Protein 8ALL (pdb70)

Solvent-accessible surface area: 5699 Å² total; per-residue (Å²): 112,153,65,96,180,212,58,113,55,34,57,87,78,0,18,158,20,0,27,66,33,21,77,102,108,46,78,56,9,74,79,123,130,29,0,112,107,22,36,7,94,62,117,42,10,91,66,0,87,124,49,2,53,123,148,55,68,66,79,30,69,44,129,54,0,19,115,5,28,0,56,70,0,3,68,82,8,62,75,95,239,88,184

Secondary structure (DSSP, 8-state):
---------HHHHHHHHHTTT--SS-SS--TTSBTTTTT--HHHHHHHHHHHHHHHS----HHHHHH-BHHHHHHHHTTS---

Radius of gyration: 13.71 Å; Cα contacts (8 Å, |Δi|>4): 87; chains: 1; bounding box: 42×31×26 Å

Nearest PDB structures (foldseek):
  8all-assembly1_A  TM=9.016E-01  e=1.902E-11  Streptomyces virginiae
  5msr-assembly3_C  TM=8.322E-01  e=5.049E-03  Segniliparus rugosus
  6kfu-assembly1_A  TM=8.429E-01  e=2.245E-02  Bacillus subtilis
  2cg5-assembly1_B  TM=7.525E-01  e=2.245E-02  Homo sapiens
  5ttb-assembly1_A  TM=6.822E-01  e=7.314E-02  Yersinia pestis

Organism: Streptomyces virginiae (NCBI:txid1961)

Foldseek 3Di:
DAPDPDPDALLNVQQVVLCVQQPDPPNGFDQVDFQVRSVGDPVSLVVSQVVLCVVQVDRDDSVCNGRDGSVRVSVVSCVRVND

InterPro domains:
  IPR009081 Phosphopantetheine binding ACP domain [PF00550] (345-409)
  IPR009081 Phosphopantetheine binding ACP domain [PF00550] (1134-1198)
  IPR009081 Phosphopantetheine binding ACP domain [PS50075] (1126-1203)
  IPR013968 Polyketide synthase-like, ketoreductase domain [PF08659] (56-238)
  IPR014030 Beta-ketoacyl synthase-like, N-terminal domain [PF00109] (477-718)
  IPR014031 Beta-ketoacyl synthase, C-terminal domain [PF02801] (728-842)
  IPR016039 Thiolase-like [G3DSA:3.40.47.10] (479-1069)
  IPR016039 Thiolase-like [SSF53901] (473-895)
  IPR018201 Beta-ketoacyl synthase, active site [PS00606] (633-649)
  IPR020806 Polyketide synthase-like, phosphopantetheine-binding domain [SM00823] (343-413)
  IPR020806 Polyketide synthase-like, phosphopantetheine-binding domain [SM00823] (1132-1202)
  IPR020841 Polyketide synthase, beta-ketoacyl synthase domain [PS52004] (475-898)
  IPR020841 Polyketide synthase, beta-ketoacyl synthase domain [SM00825] (478-901)
  IPR036291 NAD(P)-binding domain superfamily [SSF51735] (51-303)
  IPR036736 ACP-like superfamily [G3DSA:1.10.1200.10] (329-413)
  IPR036736 ACP-like superfamily [G3DSA:1.10.1200.10] (1125-1202)
  IPR036736 ACP-like superfamily [SSF47336] (338-490)
  IPR036736 ACP-like superfamily [SSF47336] (1130-1199)
  IPR050091 Polyketide and Nonribosomal Peptide Biosynthesis Enzymes [PTHR43775] (467-989)
  IPR054514 RhiE-like, KS-MAT linker domain [PF22336] (920-984)

Structure (mmCIF, N/CA/C/O backbone):
data_8ALL
#
_entry.id   8ALL
#
loop_
_entity.id
_entity.type
_entity.pdbx_description
1 polymer 'Hybrid non ribosomal peptide synthetase-polyketide synthase'
2 non-polymer "4'-PHOSPHOPANTETHEINE"
#
loop_
_atom_site.group_PDB
_atom_site.id
_atom_site.type_symbol
_atom_site.label_atom_id
_atom_site.label_alt_id
_atom_site.label_comp_id
_atom_site.label_asym_id
_atom_site.label_entity_id
_atom_site.label_seq_id
_atom_site.pdbx_PDB_ins_code
_atom_site.Cartn_x
_atom_site.Cartn_y
_atom_site.Cartn_z
_atom_site.occupancy
_atom_site.B_iso_or_equiv
_atom_site.auth_seq_id
_atom_site.auth_comp_id
_atom_site.auth_asym_id
_atom_site.auth_atom_id
_atom_site.pdbx_PDB_model_num
ATOM 1 N N . GLY A 1 1 ? 31.427 -18.152 -10.363 1.00 0.00 -6 GLY A N 1
ATOM 2 C CA . GLY A 1 1 ? 32.109 -18.658 -11.573 1.00 0.00 -6 GLY A CA 1
ATOM 3 C C . GLY A 1 1 ? 31.604 -17.973 -12.839 1.00 0.00 -6 GLY A C 1
ATOM 4 O O . GLY A 1 1 ? 31.091 -16.851 -12.760 1.00 0.00 -6 GLY A O 1
ATOM 10 N N . PRO A 1 2 ? 31.730 -18.616 -14.022 1.00 0.00 -5 PRO A N 1
ATOM 11 C CA . PRO A 1 2 ? 31.307 -18.048 -15.311 1.00 0.00 -5 PRO A CA 1
ATOM 12 C C . PRO A 1 2 ? 29.792 -17.805 -15.428 1.00 0.00 -5 PRO A C 1
ATOM 13 O O . PRO A 1 2 ? 29.366 -16.827 -16.054 1.00 0.00 -5 PRO A O 1
ATOM 24 N N . GLY A 1 3 ? 28.967 -18.675 -14.832 1.00 0.00 -4 GLY A N 1
ATOM 25 C CA . GLY A 1 3 ? 27.512 -18.528 -14.757 1.00 0.00 -4 GLY A CA 1
ATOM 26 C C . GLY A 1 3 ? 27.058 -17.542 -13.669 1.00 0.00 -4 GLY A C 1
ATOM 27 O O . GLY A 1 3 ? 27.746 -17.349 -12.660 1.00 0.00 -4 GLY A O 1
ATOM 31 N N . SER A 1 4 ? 25.885 -16.927 -13.866 1.00 0.00 -3 SER A N 1
ATOM 32 C CA . SER A 1 4 ? 25.283 -15.948 -12.946 1.00 0.00 -3 SER A CA 1
ATOM 33 C C . SER A 1 4 ? 23.755 -15.886 -13.094 1.00 0.00 -3 SER A C 1
ATOM 34 O O . SER A 1 4 ? 23.208 -16.224 -14.150 1.00 0.00 -3 SER A O 1
ATOM 42 N N . MET A 1 5 ? 23.060 -15.458 -12.036 1.00 0.00 -2 MET A N 1
ATOM 43 C CA . MET A 1 5 ? 21.609 -15.236 -12.001 1.00 0.00 -2 MET A CA 1
ATOM 44 C C . MET A 1 5 ? 21.278 -14.052 -11.081 1.00 0.00 -2 MET A C 1
ATOM 45 O O . MET A 1 5 ? 21.605 -14.072 -9.891 1.00 0.00 -2 MET A O 1
ATOM 59 N N . TYR A 1 6 ? 20.647 -13.004 -11.627 1.00 0.00 -1 TYR A N 1
ATOM 60 C CA . TYR A 1 6 ? 20.431 -11.727 -10.934 1.00 0.00 -1 TYR A CA 1
ATOM 61 C C . TYR A 1 6 ? 19.207 -11.720 -9.994 1.00 0.00 -1 TYR A C 1
ATOM 62 O O . TYR A 1 6 ? 19.263 -11.123 -8.914 1.00 0.00 -1 TYR A O 1
ATOM 80 N N . GLY A 1 7 ? 18.118 -12.402 -10.372 1.00 0.00 1874 GLY A N 1
ATOM 81 C CA . GLY A 1 7 ? 16.865 -12.477 -9.607 1.00 0.00 1874 GLY A CA 1
ATOM 82 C C . GLY A 1 7 ? 16.012 -11.197 -9.646 1.00 0.00 1874 GLY A C 1
ATOM 83 O O . GLY A 1 7 ? 16.439 -10.130 -10.092 1.00 0.00 1874 GLY A O 1
ATOM 87 N N . GLU A 1 8 ? 14.766 -11.314 -9.176 1.00 0.00 1875 GLU A N 1
ATOM 88 C CA . GLU A 1 8 ? 13.801 -10.220 -9.015 1.00 0.00 1875 GLU A CA 1
ATOM 89 C C . GLU A 1 8 ? 13.935 -9.479 -7.664 1.00 0.00 1875 GLU A C 1
ATOM 90 O O . GLU A 1 8 ? 14.538 -9.992 -6.716 1.00 0.00 1875 GLU A O 1
ATOM 102 N N . ALA A 1 9 ? 13.355 -8.274 -7.578 1.00 0.00 1876 ALA A N 1
ATOM 103 C CA . ALA A 1 9 ? 13.352 -7.413 -6.390 1.00 0.00 1876 ALA A CA 1
ATOM 104 C C . ALA A 1 9 ? 11.932 -7.174 -5.848 1.00 0.00 1876 ALA A C 1
ATOM 105 O O . ALA A 1 9 ? 10.990 -6.940 -6.615 1.00 0.00 1876 ALA A O 1
ATOM 112 N N . VAL A 1 10 ? 11.762 -7.194 -4.521 1.00 0.00 1877 VAL A N 1
ATOM 113 C CA . VAL A 1 10 ? 10.467 -6.964 -3.844 1.00 0.00 1877 VAL A CA 1
ATOM 114 C C . VAL A 1 10 ? 10.028 -5.494 -3.923 1.00 0.00 1877 VAL A C 1
ATOM 115 O O . VAL A 1 10 ? 8.831 -5.213 -4.056 1.00 0.00 1877 VAL A O 1
ATOM 128 N N . THR A 1 11 ? 10.979 -4.553 -3.914 1.00 0.00 1878 THR A N 1
ATOM 129 C CA . THR A 1 11 ? 10.707 -3.104 -3.983 1.00 0.00 1878 THR A CA 1
ATOM 130 C C . THR A 1 11 ? 10.014 -2.704 -5.287 1.00 0.00 1878 THR A C 1
ATOM 131 O O . THR A 1 11 ? 9.068 -1.923 -5.261 1.00 0.00 1878 THR A O 1
ATOM 142 N N . GLU A 1 12 ? 10.416 -3.283 -6.425 1.00 0.00 1879 GLU A N 1
ATOM 143 C CA . GLU A 1 12 ? 9.722 -3.092 -7.709 1.00 0.00 1879 GLU A CA 1
ATOM 144 C C . GLU A 1 12 ? 8.298 -3.668 -7.680 1.00 0.00 1879 GLU A C 1
ATOM 145 O O . GLU A 1 12 ? 7.344 -2.986 -8.064 1.00 0.00 1879 GLU A O 1
ATOM 157 N N . GLN A 1 13 ? 8.127 -4.898 -7.180 1.00 0.00 1880 GLN A N 1
ATOM 158 C CA . GLN A 1 13 ? 6.820 -5.567 -7.143 1.00 0.00 1880 GLN A CA 1
ATOM 159 C C . GLN A 1 13 ? 5.794 -4.810 -6.280 1.00 0.00 1880 GLN A C 1
ATOM 160 O O . GLN A 1 13 ? 4.633 -4.696 -6.681 1.00 0.00 1880 GLN A O 1
ATOM 174 N N . LEU A 1 14 ? 6.213 -4.235 -5.143 1.00 0.00 1881 LEU A N 1
ATOM 175 C CA . LEU A 1 14 ? 5.359 -3.361 -4.328 1.00 0.00 1881 LEU A CA 1
ATOM 176 C C . LEU A 1 14 ? 5.189 -1.957 -4.948 1.00 0.00 1881 LEU A C 1
ATOM 177 O O . LEU A 1 14 ? 4.091 -1.406 -4.915 1.00 0.00 1881 LEU A O 1
ATOM 193 N N . SER A 1 15 ? 6.227 -1.392 -5.574 1.00 0.00 1882 SER A N 1
ATOM 194 C CA . SER A 1 15 ? 6.166 -0.084 -6.245 1.00 0.00 1882 SER A CA 1
ATOM 195 C C . SER A 1 15 ? 5.100 -0.042 -7.347 1.00 0.00 1882 SER A C 1
ATOM 196 O O . SER A 1 15 ? 4.206 0.804 -7.312 1.00 0.00 1882 SER A O 1
ATOM 204 N N . ARG A 1 16 ? 5.129 -0.992 -8.294 1.00 0.00 1883 ARG A N 1
ATOM 205 C CA . ARG A 1 16 ? 4.160 -1.054 -9.406 1.00 0.00 1883 ARG A CA 1
ATOM 206 C C . ARG A 1 16 ? 2.746 -1.419 -8.938 1.00 0.00 1883 ARG A C 1
ATOM 207 O O . ARG A 1 16 ? 1.776 -1.018 -9.581 1.00 0.00 1883 ARG A O 1
ATOM 228 N N . LEU A 1 17 ? 2.617 -2.119 -7.805 1.00 0.00 1884 LEU A N 1
ATOM 229 C CA . LEU A 1 17 ? 1.337 -2.382 -7.135 1.00 0.00 1884 LEU A CA 1
ATOM 230 C C . LEU A 1 17 ? 0.734 -1.108 -6.506 1.00 0.00 1884 LEU A C 1
ATOM 231 O O . LEU A 1 17 ? -0.418 -0.770 -6.775 1.00 0.00 1884 LEU A O 1
ATOM 247 N N . VAL A 1 18 ? 1.517 -0.364 -5.715 1.00 0.00 1885 VAL A N 1
ATOM 248 C CA . VAL A 1 18 ? 1.102 0.898 -5.067 1.00 0.00 1885 VAL A CA 1
ATOM 249 C C . VAL A 1 18 ? 0.801 2.005 -6.087 1.00 0.00 1885 VAL A C 1
ATOM 250 O O . VAL A 1 18 ? -0.134 2.787 -5.895 1.00 0.00 1885 VAL A O 1
ATOM 263 N N . ALA A 1 19 ? 1.512 2.037 -7.219 1.00 0.00 1886 ALA A N 1
ATOM 264 C CA . ALA A 1 19 ? 1.197 2.912 -8.352 1.00 0.00 1886 ALA A CA 1
ATOM 265 C C . ALA A 1 19 ? -0.223 2.684 -8.932 1.00 0.00 1886 ALA A C 1
ATOM 266 O O . ALA A 1 19 ? -0.777 3.582 -9.570 1.00 0.00 1886 ALA A O 1
ATOM 273 N N . GLY A 1 20 ? -0.834 1.520 -8.675 1.00 0.00 1887 GLY A N 1
ATOM 274 C CA . GLY A 1 20 ? -2.233 1.205 -8.980 1.00 0.00 1887 GLY A CA 1
ATOM 275 C C . GLY A 1 20 ? -3.267 1.656 -7.926 1.00 0.00 1887 GLY A C 1
ATOM 276 O O . GLY A 1 20 ? -4.466 1.487 -8.158 1.00 0.00 1887 GLY A O 1
ATOM 280 N N . PHE A 1 21 ? -2.834 2.221 -6.786 1.00 0.00 1888 PHE A N 1
ATOM 281 C CA . PHE A 1 21 ? -3.698 2.606 -5.657 1.00 0.00 1888 PHE A CA 1
ATOM 282 C C . PHE A 1 21 ? -3.629 4.094 -5.283 1.00 0.00 1888 PHE A C 1
ATOM 283 O O . PHE A 1 21 ? -4.443 4.542 -4.470 1.00 0.00 1888 PHE A O 1
ATOM 300 N N . VAL A 1 22 ? -2.719 4.882 -5.871 1.00 0.00 1889 VAL A N 1
ATOM 301 C CA . VAL A 1 22 ? -2.683 6.343 -5.686 1.00 0.00 1889 VAL A CA 1
ATOM 302 C C . VAL A 1 22 ? -3.957 7.007 -6.264 1.00 0.00 1889 VAL A C 1
ATOM 303 O O . VAL A 1 22 ? -4.236 6.837 -7.451 1.00 0.00 1889 VAL A O 1
ATOM 316 N N . PRO A 1 23 ? -4.761 7.737 -5.455 1.00 0.00 1890 PRO A N 1
ATOM 317 C CA . PRO A 1 23 ? -6.036 8.318 -5.893 1.00 0.00 1890 PRO A CA 1
ATOM 318 C C . PRO A 1 23 ? -5.886 9.657 -6.634 1.00 0.00 1890 PRO A C 1
ATOM 319 O O . PRO A 1 23 ? -6.795 10.065 -7.361 1.00 0.00 1890 PRO A O 1
ATOM 330 N N . ASP A 1 24 ? -4.760 10.352 -6.443 1.00 0.00 1891 ASP A N 1
ATOM 331 C CA . ASP A 1 24 ? -4.423 11.611 -7.116 1.00 0.00 1891 ASP A CA 1
ATOM 332 C C . ASP A 1 24 ? -4.085 11.397 -8.611 1.00 0.00 1891 ASP A C 1
ATOM 333 O O . ASP A 1 24 ? -3.958 10.266 -9.091 1.00 0.00 1891 ASP A O 1
ATOM 342 N N . ALA A 1 25 ? -3.887 12.487 -9.360 1.00 0.00 1892 ALA A N 1
ATOM 343 C CA . ALA A 1 25 ? -3.474 12.487 -10.770 1.00 0.00 1892 ALA A CA 1
ATOM 344 C C . ALA A 1 25 ? -2.042 11.933 -11.024 1.00 0.00 1892 ALA A C 1
ATOM 345 O O . ALA A 1 25 ? -1.588 11.886 -12.172 1.00 0.00 1892 ALA A O 1
ATOM 352 N N . ALA A 1 26 ? -1.322 11.513 -9.975 1.00 0.00 1893 ALA A N 1
ATOM 353 C CA . ALA A 1 26 ? -0.005 10.880 -10.046 1.00 0.00 1893 ALA A CA 1
ATOM 354 C C . ALA A 1 26 ? -0.011 9.601 -10.912 1.00 0.00 1893 ALA A C 1
ATOM 355 O O . ALA A 1 26 ? -0.851 8.711 -10.741 1.00 0.00 1893 ALA A O 1
ATOM 362 N N . GLY A 1 27 ? 0.952 9.496 -11.836 1.00 0.00 1894 GLY A N 1
ATOM 363 C CA . GLY A 1 27 ? 1.123 8.347 -12.739 1.00 0.00 1894 GLY A CA 1
ATOM 364 C C . GLY A 1 27 ? 1.936 7.186 -12.148 1.00 0.00 1894 GLY A C 1
ATOM 365 O O . GLY A 1 27 ? 1.858 6.060 -12.646 1.00 0.00 1894 GLY A O 1
ATOM 369 N N . SER A 1 28 ? 2.708 7.450 -11.091 1.00 0.00 1895 SER A N 1
ATOM 370 C CA . SER A 1 28 ? 3.534 6.472 -10.367 1.00 0.00 1895 SER A CA 1
ATOM 371 C C . SER A 1 28 ? 3.834 6.941 -8.935 1.00 0.00 1895 SER A C 1
ATOM 372 O O . SER A 1 28 ? 3.751 8.136 -8.632 1.00 0.00 1895 SER A O 1
ATOM 380 N N . VAL A 1 29 ? 4.160 6.006 -8.043 1.00 0.00 1896 VAL A N 1
ATOM 381 C CA . VAL A 1 29 ? 4.535 6.267 -6.640 1.00 0.00 1896 VAL A CA 1
ATOM 382 C C . VAL A 1 29 ? 5.997 6.733 -6.508 1.00 0.00 1896 VAL A C 1
ATOM 383 O O . VAL A 1 29 ? 6.905 6.173 -7.127 1.00 0.00 1896 VAL A O 1
ATOM 396 N N . ASP A 1 30 ? 6.240 7.757 -5.683 1.00 0.00 1897 ASP A N 1
ATOM 397 C CA . ASP A 1 30 ? 7.584 8.208 -5.299 1.00 0.00 1897 ASP A CA 1
ATOM 398 C C . ASP A 1 30 ? 8.124 7.375 -4.117 1.00 0.00 1897 ASP A C 1
ATOM 399 O O . ASP A 1 30 ? 7.473 7.314 -3.068 1.00 0.00 1897 ASP A O 1
ATOM 408 N N . PRO A 1 31 ? 9.310 6.740 -4.221 1.00 0.00 1898 PRO A N 1
ATOM 409 C CA . PRO A 1 31 ? 9.831 5.844 -3.182 1.00 0.00 1898 PRO A CA 1
ATOM 410 C C . PRO A 1 31 ? 10.281 6.554 -1.896 1.00 0.00 1898 PRO A C 1
ATOM 411 O O . PRO A 1 31 ? 10.389 5.915 -0.851 1.00 0.00 1898 PRO A O 1
ATOM 422 N N . ASP A 1 32 ? 10.554 7.860 -1.941 1.00 0.00 1899 ASP A N 1
ATOM 423 C CA . ASP A 1 32 ? 10.973 8.670 -0.783 1.00 0.00 1899 ASP A CA 1
ATOM 424 C C . ASP A 1 32 ? 9.796 9.323 -0.013 1.00 0.00 1899 ASP A C 1
ATOM 425 O O . ASP A 1 32 ? 10.042 10.099 0.917 1.00 0.00 1899 ASP A O 1
ATOM 434 N N . ARG A 1 33 ? 8.536 9.004 -0.355 1.00 0.00 1900 ARG A N 1
ATOM 435 C CA . ARG A 1 33 ? 7.319 9.458 0.354 1.00 0.00 1900 ARG A CA 1
ATOM 436 C C . ARG A 1 33 ? 6.429 8.288 0.793 1.00 0.00 1900 ARG A C 1
ATOM 437 O O . ARG A 1 33 ? 6.473 7.195 0.217 1.00 0.00 1900 ARG A O 1
ATOM 458 N N . THR A 1 34 ? 5.642 8.511 1.843 1.00 0.00 1901 THR A N 1
ATOM 459 C CA . THR A 1 34 ? 4.744 7.513 2.454 1.00 0.00 1901 THR A CA 1
ATOM 460 C C . THR A 1 34 ? 3.452 7.327 1.655 1.00 0.00 1901 THR A C 1
ATOM 461 O O . THR A 1 34 ? 3.143 8.105 0.749 1.00 0.00 1901 THR A O 1
ATOM 472 N N . LEU A 1 35 ? 2.654 6.308 1.985 1.00 0.00 1902 LEU A N 1
ATOM 473 C CA . LEU A 1 35 ? 1.332 6.123 1.368 1.00 0.00 1902 LEU A CA 1
ATOM 474 C C . LEU A 1 35 ? 0.322 7.208 1.797 1.00 0.00 1902 LEU A C 1
ATOM 475 O O . LEU A 1 35 ? -0.572 7.567 1.027 1.00 0.00 1902 LEU A O 1
ATOM 491 N N . LEU A 1 36 ? 0.498 7.776 2.992 1.00 0.00 1903 LEU A N 1
ATOM 492 C CA . LEU A 1 36 ? -0.267 8.920 3.494 1.00 0.00 1903 LEU A CA 1
ATOM 493 C C . LEU A 1 36 ? 0.095 10.230 2.771 1.00 0.00 1903 LEU A C 1
ATOM 494 O O . LEU A 1 36 ? -0.774 11.065 2.529 1.00 0.00 1903 LEU A O 1
ATOM 510 N N . GLU A 1 37 ? 1.359 10.405 2.363 1.00 0.00 1904 GLU A N 1
ATOM 511 C CA . GLU A 1 37 ? 1.812 11.512 1.504 1.00 0.00 1904 GLU A CA 1
ATOM 512 C C . GLU A 1 37 ? 1.233 11.435 0.076 1.00 0.00 1904 GLU A C 1
ATOM 513 O O . GLU A 1 37 ? 0.886 12.465 -0.504 1.00 0.00 1904 GLU A O 1
ATOM 525 N N . HIS A 1 38 ? 1.080 10.223 -0.477 1.00 0.00 1905 HIS A N 1
ATOM 526 C CA . HIS A 1 38 ? 0.337 9.988 -1.731 1.00 0.00 1905 HIS A CA 1
ATOM 527 C C . HIS A 1 38 ? -1.192 10.128 -1.551 1.00 0.00 1905 HIS A C 1
ATOM 528 O O . HIS A 1 38 ? -1.928 10.245 -2.534 1.00 0.00 1905 HIS A O 1
ATOM 542 N N . GLY A 1 39 ? -1.675 10.142 -0.302 1.00 0.00 1906 GLY A N 1
ATOM 543 C CA . GLY A 1 39 ? -3.064 10.449 0.056 1.00 0.00 1906 GLY A CA 1
ATOM 544 C C . GLY A 1 39 ? -4.012 9.258 -0.066 1.00 0.00 1906 GLY A C 1
ATOM 545 O O . GLY A 1 39 ? -5.220 9.446 -0.224 1.00 0.00 1906 GLY A O 1
ATOM 549 N N . ILE A 1 40 ? -3.478 8.033 -0.039 1.00 0.00 1907 ILE A N 1
ATOM 550 C CA . ILE A 1 40 ? -4.233 6.790 -0.236 1.00 0.00 1907 ILE A CA 1
ATOM 551 C C . ILE A 1 40 ? -5.212 6.574 0.937 1.00 0.00 1907 ILE A C 1
ATOM 552 O O . ILE A 1 40 ? -4.795 6.423 2.088 1.00 0.00 1907 ILE A O 1
ATOM 568 N N . ASP A 1 41 ? -6.517 6.566 0.637 1.00 0.00 1908 ASP A N 1
ATOM 569 C CA . ASP A 1 41 ? -7.587 6.354 1.625 1.00 0.00 1908 ASP A CA 1
ATOM 570 C C . ASP A 1 41 ? -7.632 4.902 2.141 1.00 0.00 1908 ASP A C 1
ATOM 571 O O . ASP A 1 41 ? -7.213 3.966 1.456 1.00 0.00 1908 ASP A O 1
ATOM 580 N N . SER A 1 42 ? -8.199 4.699 3.333 1.00 0.00 1909 SER A N 1
ATOM 581 C CA . SER A 1 42 ? -8.294 3.404 4.034 1.00 0.00 1909 SER A CA 1
ATOM 582 C C . SER A 1 42 ? -8.795 2.240 3.159 1.00 0.00 1909 SER A C 1
ATOM 583 O O . SER A 1 42 ? -8.266 1.134 3.236 1.00 0.00 1909 SER A O 1
ATOM 590 N N . ILE A 1 43 ? -9.804 2.484 2.313 1.00 0.00 1910 ILE A N 1
ATOM 591 C CA . ILE A 1 43 ? -10.354 1.502 1.364 1.00 0.00 1910 ILE A CA 1
ATOM 592 C C . ILE A 1 43 ? -9.264 0.966 0.422 1.00 0.00 1910 ILE A C 1
ATOM 593 O O . ILE A 1 43 ? -9.128 -0.245 0.251 1.00 0.00 1910 ILE A O 1
ATOM 609 N N . ASN A 1 44 ? -8.453 1.856 -0.161 1.00 0.00 1911 ASN A N 1
ATOM 610 C CA . ASN A 1 44 ? -7.339 1.486 -1.036 1.00 0.00 1911 ASN A CA 1
ATOM 611 C C . ASN A 1 44 ? -6.127 0.934 -0.263 1.00 0.00 1911 ASN A C 1
ATOM 612 O O . ASN A 1 44 ? -5.434 0.057 -0.786 1.00 0.00 1911 ASN A O 1
ATOM 623 N N . LEU A 1 45 ? -5.898 1.348 0.993 1.00 0.00 1912 LEU A N 1
ATOM 624 C CA . LEU A 1 45 ? -4.910 0.699 1.867 1.00 0.00 1912 LEU A CA 1
ATOM 625 C C . LEU A 1 45 ? -5.328 -0.746 2.214 1.00 0.00 1912 LEU A C 1
ATOM 626 O O . LEU A 1 45 ? -4.486 -1.643 2.210 1.00 0.00 1912 LEU A O 1
ATOM 642 N N . MET A 1 46 ? -6.620 -1.006 2.453 1.00 0.00 1913 MET A N 1
ATOM 643 C CA . MET A 1 46 ? -7.157 -2.357 2.654 1.00 0.00 1913 MET A CA 1
ATOM 644 C C . MET A 1 46 ? -7.106 -3.208 1.371 1.00 0.00 1913 MET A C 1
ATOM 645 O O . MET A 1 46 ? -6.815 -4.403 1.450 1.00 0.00 1913 MET A O 1
ATOM 659 N N . ASN A 1 47 ? -7.322 -2.618 0.190 1.00 0.00 1914 ASN A N 1
ATOM 660 C CA . ASN A 1 47 ? -7.133 -3.309 -1.087 1.00 0.00 1914 ASN A CA 1
ATOM 661 C C . ASN A 1 47 ? -5.653 -3.671 -1.321 1.00 0.00 1914 ASN A C 1
ATOM 662 O O . ASN A 1 47 ? -5.348 -4.805 -1.696 1.00 0.00 1914 ASN A O 1
ATOM 673 N N . LEU A 1 48 ? -4.724 -2.758 -1.013 1.00 0.00 1915 LEU A N 1
ATOM 674 C CA . LEU A 1 48 ? -3.278 -3.008 -1.037 1.00 0.00 1915 LEU A CA 1
ATOM 675 C C . LEU A 1 48 ? -2.868 -4.114 -0.047 1.00 0.00 1915 LEU A C 1
ATOM 676 O O . LEU A 1 48 ? -2.134 -5.028 -0.422 1.00 0.00 1915 LEU A O 1
ATOM 692 N N . ARG A 1 49 ? -3.388 -4.082 1.188 1.00 0.00 1916 ARG A N 1
ATOM 693 C CA . ARG A 1 49 ? -3.194 -5.123 2.220 1.00 0.00 1916 ARG A CA 1
ATOM 694 C C . ARG A 1 49 ? -3.641 -6.505 1.733 1.00 0.00 1916 ARG A C 1
ATOM 695 O O . ARG A 1 49 ? -2.909 -7.479 1.898 1.00 0.00 1916 ARG A O 1
ATOM 716 N N . PHE A 1 50 ? -4.797 -6.598 1.076 1.00 0.00 1917 PHE A N 1
ATOM 717 C CA . PHE A 1 50 ? -5.303 -7.840 0.478 1.00 0.00 1917 PHE A CA 1
ATOM 718 C C . PHE A 1 50 ? -4.428 -8.326 -0.692 1.00 0.00 1917 PHE A C 1
ATOM 719 O O . PHE A 1 50 ? -4.068 -9.501 -0.743 1.00 0.00 1917 PHE A O 1
ATOM 736 N N . GLU A 1 51 ? -4.019 -7.440 -1.606 1.00 0.00 1918 GLU A N 1
ATOM 737 C CA . GLU A 1 51 ? -3.098 -7.784 -2.702 1.00 0.00 1918 GLU A CA 1
ATOM 738 C C . GLU A 1 51 ? -1.725 -8.251 -2.192 1.00 0.00 1918 GLU A C 1
ATOM 739 O O . GLU A 1 51 ? -1.200 -9.242 -2.688 1.00 0.00 1918 GLU A O 1
ATOM 751 N N . ILE A 1 52 ? -1.168 -7.616 -1.154 1.00 0.00 1919 ILE A N 1
ATOM 752 C CA . ILE A 1 52 ? 0.079 -8.050 -0.503 1.00 0.00 1919 ILE A CA 1
ATOM 753 C C . ILE A 1 52 ? -0.102 -9.430 0.162 1.00 0.00 1919 ILE A C 1
ATOM 754 O O . ILE A 1 52 ? 0.778 -10.289 0.041 1.00 0.00 1919 ILE A O 1
ATOM 770 N N . THR A 1 53 ? -1.262 -9.694 0.769 1.00 0.00 1920 THR A N 1
ATOM 771 C CA . THR A 1 53 ? -1.604 -11.011 1.345 1.00 0.00 1920 THR A CA 1
ATOM 772 C C . THR A 1 53 ? -1.635 -12.106 0.275 1.00 0.00 1920 THR A C 1
ATOM 773 O O . THR A 1 53 ? -1.074 -13.183 0.474 1.00 0.00 1920 THR A O 1
ATOM 784 N N . GLU A 1 54 ? -2.225 -11.826 -0.887 1.00 0.00 1921 GLU A N 1
ATOM 785 C CA . GLU A 1 54 ? -2.300 -12.762 -2.014 1.00 0.00 1921 GLU A CA 1
ATOM 786 C C . GLU A 1 54 ? -0.949 -12.980 -2.723 1.00 0.00 1921 GLU A C 1
ATOM 787 O O . GLU A 1 54 ? -0.649 -14.101 -3.142 1.00 0.00 1921 GLU A O 1
ATOM 799 N N . ARG A 1 55 ? -0.124 -11.931 -2.857 1.00 0.00 1922 ARG A N 1
ATOM 800 C CA . ARG A 1 55 ? 1.138 -11.946 -3.630 1.00 0.00 1922 ARG A CA 1
ATOM 801 C C . ARG A 1 55 ? 2.344 -12.466 -2.844 1.00 0.00 1922 ARG A C 1
ATOM 802 O O . ARG A 1 55 ? 3.186 -13.154 -3.428 1.00 0.00 1922 ARG A O 1
ATOM 823 N N . PHE A 1 56 ? 2.434 -12.160 -1.547 1.00 0.00 1923 PHE A N 1
ATOM 824 C CA . PHE A 1 56 ? 3.606 -12.460 -0.699 1.00 0.00 1923 PHE A CA 1
ATOM 825 C C . PHE A 1 56 ? 3.307 -13.400 0.484 1.00 0.00 1923 PHE A C 1
ATOM 826 O O . PHE A 1 56 ? 4.244 -13.919 1.099 1.00 0.00 1923 PHE A O 1
ATOM 843 N N . GLY A 1 57 ? 2.034 -13.619 0.833 1.00 0.00 1924 GLY A N 1
ATOM 844 C CA . GLY A 1 57 ? 1.641 -14.363 2.046 1.00 0.00 1924 GLY A CA 1
ATOM 845 C C . GLY A 1 57 ? 1.867 -13.583 3.355 1.00 0.00 1924 GLY A C 1
ATOM 846 O O . GLY A 1 57 ? 2.059 -14.183 4.413 1.00 0.00 1924 GLY A O 1
ATOM 850 N N . ARG A 1 58 ? 1.886 -12.249 3.271 1.00 0.00 1925 ARG A N 1
ATOM 851 C CA . ARG A 1 58 ? 2.188 -11.289 4.353 1.00 0.00 1925 ARG A CA 1
ATOM 852 C C . ARG A 1 58 ? 0.994 -10.360 4.592 1.00 0.00 1925 ARG A C 1
ATOM 853 O O . ARG A 1 58 ? 0.322 -9.982 3.637 1.00 0.00 1925 ARG A O 1
ATOM 874 N N . THR A 1 59 ? 0.776 -9.916 5.829 1.00 0.00 1926 THR A N 1
ATOM 875 C CA . THR A 1 59 ? -0.322 -8.987 6.177 1.00 0.00 1926 THR A CA 1
ATOM 876 C C . THR A 1 59 ? 0.180 -7.921 7.150 1.00 0.00 1926 THR A C 1
ATOM 877 O O . THR A 1 59 ? 0.803 -8.251 8.159 1.00 0.00 1926 THR A O 1
ATOM 888 N N . LEU A 1 60 ? -0.090 -6.642 6.854 1.00 0.00 1927 LEU A N 1
ATOM 889 C CA . LEU A 1 60 ? 0.372 -5.484 7.630 1.00 0.00 1927 LEU A CA 1
ATOM 890 C C . LEU A 1 60 ? -0.785 -4.519 7.970 1.00 0.00 1927 LEU A C 1
ATOM 891 O O . LEU A 1 60 ? -1.696 -4.340 7.155 1.00 0.00 1927 LEU A O 1
ATOM 907 N N . PRO A 1 61 ? -0.762 -3.881 9.153 1.00 0.00 1928 PRO A N 1
ATOM 908 C CA . PRO A 1 61 ? -1.813 -2.966 9.610 1.00 0.00 1928 PRO A CA 1
ATOM 909 C C . PRO A 1 61 ? -1.805 -1.619 8.865 1.00 0.00 1928 PRO A C 1
ATOM 910 O O . PRO A 1 61 ? -0.751 -1.126 8.449 1.00 0.00 1928 PRO A O 1
ATOM 921 N N . LEU A 1 62 ? -2.965 -0.964 8.768 1.00 0.00 1929 LEU A N 1
ATOM 922 C CA . LEU A 1 62 ? -3.117 0.353 8.125 1.00 0.00 1929 LEU A CA 1
ATOM 923 C C . LEU A 1 62 ? -2.288 1.447 8.815 1.00 0.00 1929 LEU A C 1
ATOM 924 O O . LEU A 1 62 ? -1.780 2.342 8.136 1.00 0.00 1929 LEU A O 1
ATOM 940 N N . GLN A 1 63 ? -2.097 1.353 10.136 1.00 0.00 1930 GLN A N 1
ATOM 941 C CA . GLN A 1 63 ? -1.247 2.266 10.902 1.00 0.00 1930 GLN A CA 1
ATOM 942 C C . GLN A 1 63 ? 0.238 2.197 10.494 1.00 0.00 1930 GLN A C 1
ATOM 943 O O . GLN A 1 63 ? 0.935 3.212 10.566 1.00 0.00 1930 GLN A O 1
ATOM 957 N N . LEU A 1 64 ? 0.725 1.035 10.035 1.00 0.00 1931 LEU A N 1
ATOM 958 C CA . LEU A 1 64 ? 2.063 0.895 9.450 1.00 0.00 1931 LEU A CA 1
ATOM 959 C C . LEU A 1 64 ? 2.079 1.353 7.983 1.00 0.00 1931 LEU A C 1
ATOM 960 O O . LEU A 1 64 ? 2.996 2.073 7.587 1.00 0.00 1931 LEU A O 1
ATOM 976 N N . LEU A 1 65 ? 1.064 0.976 7.192 1.00 0.00 1932 LEU A N 1
ATOM 977 C CA . LEU A 1 65 ? 0.957 1.349 5.774 1.00 0.00 1932 LEU A CA 1
ATOM 978 C C . LEU A 1 65 ? 0.968 2.877 5.561 1.00 0.00 1932 LEU A C 1
ATOM 979 O O . LEU A 1 65 ? 1.698 3.361 4.694 1.00 0.00 1932 LEU A O 1
ATOM 995 N N . SER A 1 66 ? 0.225 3.653 6.358 1.00 0.00 1933 SER A N 1
ATOM 996 C CA . SER A 1 66 ? 0.189 5.121 6.257 1.00 0.00 1933 SER A CA 1
ATOM 997 C C . SER A 1 66 ? 1.537 5.770 6.616 1.00 0.00 1933 SER A C 1
ATOM 998 O O . SER A 1 66 ? 1.968 6.711 5.949 1.00 0.00 1933 SER A O 1
ATOM 1006 N N . GLU A 1 67 ? 2.236 5.265 7.636 1.00 0.00 1934 GLU A N 1
ATOM 1007 C CA . GLU A 1 67 ? 3.517 5.811 8.117 1.00 0.00 1934 GLU A CA 1
ATOM 1008 C C . GLU A 1 67 ? 4.746 5.386 7.288 1.00 0.00 1934 GLU A C 1
ATOM 1009 O O . GLU A 1 67 ? 5.781 6.061 7.331 1.00 0.00 1934 GLU A O 1
ATOM 1021 N N . SER A 1 68 ? 4.656 4.291 6.530 1.00 0.00 1935 SER A N 1
ATOM 1022 C CA . SER A 1 68 ? 5.773 3.704 5.767 1.00 0.00 1935 SER A CA 1
ATOM 1023 C C . SER A 1 68 ? 5.838 4.148 4.303 1.00 0.00 1935 SER A C 1
ATOM 1024 O O . SER A 1 68 ? 4.821 4.451 3.669 1.00 0.00 1935 SER A O 1
ATOM 1032 N N . THR A 1 69 ? 7.053 4.148 3.754 1.00 0.00 1936 THR A N 1
ATOM 1033 C CA . THR A 1 69 ? 7.359 4.312 2.320 1.00 0.00 1936 THR A CA 1
ATOM 1034 C C . THR A 1 69 ? 7.405 2.966 1.585 1.00 0.00 1936 THR A C 1
ATOM 1035 O O . THR A 1 69 ? 7.417 1.900 2.208 1.00 0.00 1936 THR A O 1
ATOM 1046 N N . VAL A 1 70 ? 7.465 2.998 0.254 1.00 0.00 1937 VAL A N 1
ATOM 1047 C CA . VAL A 1 70 ? 7.579 1.792 -0.593 1.00 0.00 1937 VAL A CA 1
ATOM 1048 C C . VAL A 1 70 ? 8.802 0.912 -0.239 1.00 0.00 1937 VAL A C 1
ATOM 1049 O O . VAL A 1 70 ? 8.604 -0.278 0.016 1.00 0.00 1937 VAL A O 1
ATOM 1062 N N . PRO A 1 71 ? 10.042 1.440 -0.116 1.00 0.00 1938 PRO A N 1
ATOM 1063 C CA . PRO A 1 71 ? 11.199 0.653 0.337 1.00 0.00 1938 PRO A CA 1
ATOM 1064 C C . PRO A 1 71 ? 11.053 0.086 1.761 1.00 0.00 1938 PRO A C 1
ATOM 1065 O O . PRO A 1 71 ? 11.459 -1.049 2.014 1.00 0.00 1938 PRO A O 1
ATOM 1076 N N . VAL A 1 72 ? 10.451 0.841 2.693 1.00 0.00 1939 VAL A N 1
ATOM 1077 C CA . VAL A 1 72 ? 10.223 0.379 4.080 1.00 0.00 1939 VAL A CA 1
ATOM 1078 C C . VAL A 1 72 ? 9.238 -0.794 4.127 1.00 0.00 1939 VAL A C 1
ATOM 1079 O O . VAL A 1 72 ? 9.513 -1.802 4.788 1.00 0.00 1939 VAL A O 1
ATOM 1092 N N . LEU A 1 73 ? 8.128 -0.719 3.388 1.00 0.00 1940 LEU A N 1
ATOM 1093 C CA . LEU A 1 73 ? 7.178 -1.831 3.273 1.00 0.00 1940 LEU A CA 1
ATOM 1094 C C . LEU A 1 73 ? 7.821 -3.048 2.597 1.00 0.00 1940 LEU A C 1
ATOM 1095 O O . LEU A 1 73 ? 7.741 -4.151 3.133 1.00 0.00 1940 LEU A O 1
ATOM 1111 N N . ALA A 1 74 ? 8.543 -2.848 1.489 1.00 0.00 1941 ALA A N 1
ATOM 1112 C CA . ALA A 1 74 ? 9.255 -3.926 0.798 1.00 0.00 1941 ALA A CA 1
ATOM 1113 C C . ALA A 1 74 ? 10.289 -4.639 1.692 1.00 0.00 1941 ALA A C 1
ATOM 1114 O O . ALA A 1 74 ? 10.411 -5.861 1.621 1.00 0.00 1941 ALA A O 1
ATOM 1121 N N . ALA A 1 75 ? 10.967 -3.918 2.595 1.00 0.00 1942 ALA A N 1
ATOM 1122 C CA . ALA A 1 75 ? 11.901 -4.500 3.563 1.00 0.00 1942 ALA A CA 1
ATOM 1123 C C . ALA A 1 75 ? 11.221 -5.428 4.597 1.00 0.00 1942 ALA A C 1
ATOM 1124 O O . ALA A 1 75 ? 11.800 -6.452 4.972 1.00 0.00 1942 ALA A O 1
ATOM 1131 N N . HIS A 1 76 ? 9.989 -5.122 5.034 1.00 0.00 1943 HIS A N 1
ATOM 1132 C CA . HIS A 1 76 ? 9.195 -6.012 5.902 1.00 0.00 1943 HIS A CA 1
ATOM 1133 C C . HIS A 1 76 ? 8.761 -7.290 5.168 1.00 0.00 1943 HIS A C 1
ATOM 1134 O O . HIS A 1 76 ? 8.810 -8.381 5.743 1.00 0.00 1943 HIS A O 1
ATOM 1148 N N . LEU A 1 77 ? 8.369 -7.184 3.896 1.00 0.00 1944 LEU A N 1
ATOM 1149 C CA . LEU A 1 77 ? 7.967 -8.338 3.071 1.00 0.00 1944 LEU A CA 1
ATOM 1150 C C . LEU A 1 77 ? 9.160 -9.247 2.715 1.00 0.00 1944 LEU A C 1
ATOM 1151 O O . LEU A 1 77 ? 9.046 -10.473 2.761 1.00 0.00 1944 LEU A O 1
ATOM 1167 N N . SER A 1 78 ? 10.313 -8.646 2.421 1.00 0.00 1945 SER A N 1
ATOM 1168 C CA . SER A 1 78 ? 11.572 -9.307 2.009 1.00 0.00 1945 SER A CA 1
ATOM 1169 C C . SER A 1 78 ? 12.338 -10.000 3.158 1.00 0.00 1945 SER A C 1
ATOM 1170 O O . SER A 1 78 ? 13.426 -10.551 2.961 1.00 0.00 1945 SER A O 1
ATOM 1178 N N . ALA A 1 79 ? 11.778 -10.030 4.376 1.00 0.00 1946 ALA A N 1
ATOM 1179 C CA . ALA A 1 79 ? 12.418 -10.578 5.583 1.00 0.00 1946 ALA A CA 1
ATOM 1180 C C . ALA A 1 79 ? 12.637 -12.112 5.599 1.00 0.00 1946 ALA A C 1
ATOM 1181 O O . ALA A 1 79 ? 13.280 -12.650 6.503 1.00 0.00 1946 ALA A O 1
ATOM 1188 N N . ASP A 1 80 ? 12.140 -12.813 4.581 1.00 0.00 1947 ASP A N 1
ATOM 1189 C CA . ASP A 1 80 ? 12.367 -14.230 4.269 1.00 0.00 1947 ASP A CA 1
ATOM 1190 C C . ASP A 1 80 ? 12.412 -14.439 2.745 1.00 0.00 1947 ASP A C 1
ATOM 1191 O O . ASP A 1 80 ? 11.712 -13.744 1.998 1.00 0.00 1947 ASP A O 1
ATOM 1200 N N . ARG A 1 81 ? 13.212 -15.408 2.275 1.00 0.00 1948 ARG A N 1
ATOM 1201 C CA . ARG A 1 81 ? 13.324 -15.769 0.844 1.00 0.00 1948 ARG A CA 1
ATOM 1202 C C . ARG A 1 81 ? 12.121 -16.591 0.362 1.00 0.00 1948 ARG A C 1
ATOM 1203 O O . ARG A 1 81 ? 11.539 -17.370 1.129 1.00 0.00 1948 ARG A O 1
ATOM 1224 N N . ALA A 1 82 ? 11.764 -16.427 -0.913 1.00 0.00 1949 ALA A N 1
ATOM 1225 C CA . ALA A 1 82 ? 10.612 -17.077 -1.563 1.00 0.00 1949 ALA A CA 1
ATOM 1226 C C . ALA A 1 82 ? 10.919 -17.605 -2.988 1.00 0.00 1949 ALA A C 1
ATOM 1227 O O . ALA A 1 82 ? 10.001 -17.893 -3.762 1.00 0.00 1949 ALA A O 1
ATOM 1234 N N . HIS A 1 83 ? 12.208 -17.712 -3.353 1.00 0.00 1950 HIS A N 1
ATOM 1235 C CA . HIS A 1 83 ? 12.715 -18.103 -4.683 1.00 0.00 1950 HIS A CA 1
ATOM 1236 C C . HIS A 1 83 ? 13.913 -19.061 -4.574 1.00 0.00 1950 HIS A C 1
ATOM 1237 O O . HIS A 1 83 ? 14.837 -18.795 -3.768 1.00 0.00 1950 HIS A O 1
ATOM 1295 N N . GLY A 1 1 ? 8.594 -21.667 5.692 1.00 0.00 -6 GLY A N 2
ATOM 1296 C CA . GLY A 1 1 ? 9.662 -22.467 5.053 1.00 0.00 -6 GLY A CA 2
ATOM 1297 C C . GLY A 1 1 ? 10.690 -21.585 4.348 1.00 0.00 -6 GLY A C 2
ATOM 1298 O O . GLY A 1 1 ? 10.889 -20.432 4.757 1.00 0.00 -6 GLY A O 2
ATOM 1304 N N . PRO A 1 2 ? 11.374 -22.096 3.303 1.00 0.00 -5 PRO A N 2
ATOM 1305 C CA . PRO A 1 2 ? 12.368 -21.344 2.532 1.00 0.00 -5 PRO A CA 2
ATOM 1306 C C . PRO A 1 2 ? 11.748 -20.205 1.700 1.00 0.00 -5 PRO A C 2
ATOM 1307 O O . PRO A 1 2 ? 10.551 -20.210 1.389 1.00 0.00 -5 PRO A O 2
ATOM 1318 N N . GLY A 1 3 ? 12.573 -19.228 1.319 1.00 0.00 -4 GLY A N 2
ATOM 1319 C CA . GLY A 1 3 ? 12.179 -18.061 0.521 1.00 0.00 -4 GLY A CA 2
ATOM 1320 C C . GLY A 1 3 ? 13.368 -17.181 0.116 1.00 0.00 -4 GLY A C 2
ATOM 1321 O O . GLY A 1 3 ? 14.515 -17.476 0.454 1.00 0.00 -4 GLY A O 2
ATOM 1325 N N . SER A 1 4 ? 13.091 -16.102 -0.630 1.00 0.00 -3 SER A N 2
ATOM 1326 C CA . SER A 1 4 ? 14.059 -15.121 -1.174 1.00 0.00 -3 SER A CA 2
ATOM 1327 C C . SER A 1 4 ? 15.101 -15.667 -2.179 1.00 0.00 -3 SER A C 2
ATOM 1328 O O . SER A 1 4 ? 15.857 -14.900 -2.774 1.00 0.00 -3 SER A O 2
ATOM 1336 N N . MET A 1 5 ? 15.122 -16.981 -2.432 1.00 0.00 -2 MET A N 2
ATOM 1337 C CA . MET A 1 5 ? 16.012 -17.657 -3.395 1.00 0.00 -2 MET A CA 2
ATOM 1338 C C . MET A 1 5 ? 15.733 -17.305 -4.873 1.00 0.00 -2 MET A C 2
ATOM 1339 O O . MET A 1 5 ? 16.548 -17.597 -5.749 1.00 0.00 -2 MET A O 2
ATOM 1353 N N . TYR A 1 6 ? 14.588 -16.674 -5.149 1.00 0.00 -1 TYR A N 2
ATOM 1354 C CA . TYR A 1 6 ? 14.116 -16.305 -6.491 1.00 0.00 -1 TYR A CA 2
ATOM 1355 C C . TYR A 1 6 ? 14.935 -15.171 -7.144 1.00 0.00 -1 TYR A C 2
ATOM 1356 O O . TYR A 1 6 ? 14.926 -15.020 -8.370 1.00 0.00 -1 TYR A O 2
ATOM 1374 N N . GLY A 1 7 ? 15.650 -14.371 -6.342 1.00 0.00 1874 GLY A N 2
ATOM 1375 C CA . GLY A 1 7 ? 16.594 -13.330 -6.783 1.00 0.00 1874 GLY A CA 2
ATOM 1376 C C . GLY A 1 7 ? 15.990 -11.996 -7.257 1.00 0.00 1874 GLY A C 2
ATOM 1377 O O . GLY A 1 7 ? 16.730 -11.019 -7.402 1.00 0.00 1874 GLY A O 2
ATOM 1381 N N . GLU A 1 8 ? 14.674 -11.913 -7.480 1.00 0.00 1875 GLU A N 2
ATOM 1382 C CA . GLU A 1 8 ? 13.977 -10.667 -7.851 1.00 0.00 1875 GLU A CA 2
ATOM 1383 C C . GLU A 1 8 ? 13.796 -9.729 -6.641 1.00 0.00 1875 GLU A C 2
ATOM 1384 O O . GLU A 1 8 ? 13.563 -10.173 -5.512 1.00 0.00 1875 GLU A O 2
ATOM 1396 N N . ALA A 1 9 ? 13.887 -8.415 -6.871 1.00 0.00 1876 ALA A N 2
ATOM 1397 C CA . ALA A 1 9 ? 13.746 -7.391 -5.836 1.00 0.00 1876 ALA A CA 2
ATOM 1398 C C . ALA A 1 9 ? 12.286 -7.197 -5.382 1.00 0.00 1876 ALA A C 2
ATOM 1399 O O . ALA A 1 9 ? 11.369 -7.070 -6.200 1.00 0.00 1876 ALA A O 2
ATOM 1406 N N . VAL A 1 10 ? 12.057 -7.127 -4.067 1.00 0.00 1877 VAL A N 2
ATOM 1407 C CA . VAL A 1 10 ? 10.724 -6.906 -3.470 1.00 0.00 1877 VAL A CA 2
ATOM 1408 C C . VAL A 1 10 ? 10.230 -5.477 -3.734 1.00 0.00 1877 VAL A C 2
ATOM 1409 O O . VAL A 1 10 ? 9.055 -5.269 -4.032 1.00 0.00 1877 VAL A O 2
ATOM 1422 N N . THR A 1 11 ? 11.139 -4.495 -3.710 1.00 0.00 1878 THR A N 2
ATOM 1423 C CA . THR A 1 11 ? 10.835 -3.072 -3.959 1.00 0.00 1878 THR A CA 2
ATOM 1424 C C . THR A 1 11 ? 10.282 -2.835 -5.363 1.00 0.00 1878 THR A C 2
ATOM 1425 O O . THR A 1 11 ? 9.326 -2.080 -5.535 1.00 0.00 1878 THR A O 2
ATOM 1436 N N . GLU A 1 12 ? 10.829 -3.525 -6.372 1.00 0.00 1879 GLU A N 2
ATOM 1437 C CA . GLU A 1 12 ? 10.368 -3.444 -7.768 1.00 0.00 1879 GLU A CA 2
ATOM 1438 C C . GLU A 1 12 ? 8.951 -4.025 -7.950 1.00 0.00 1879 GLU A C 2
ATOM 1439 O O . GLU A 1 12 ? 8.155 -3.483 -8.726 1.00 0.00 1879 GLU A O 2
ATOM 1451 N N . GLN A 1 13 ? 8.624 -5.105 -7.229 1.00 0.00 1880 GLN A N 2
ATOM 1452 C CA . GLN A 1 13 ? 7.307 -5.761 -7.257 1.00 0.00 1880 GLN A CA 2
ATOM 1453 C C . GLN A 1 13 ? 6.226 -4.986 -6.477 1.00 0.00 1880 GLN A C 2
ATOM 1454 O O . GLN A 1 13 ? 5.055 -5.021 -6.862 1.00 0.00 1880 GLN A O 2
ATOM 1468 N N . LEU A 1 14 ? 6.596 -4.286 -5.398 1.00 0.00 1881 LEU A N 2
ATOM 1469 C CA . LEU A 1 14 ? 5.675 -3.442 -4.622 1.00 0.00 1881 LEU A CA 2
ATOM 1470 C C . LEU A 1 14 ? 5.481 -2.047 -5.240 1.00 0.00 1881 LEU A C 2
ATOM 1471 O O . LEU A 1 14 ? 4.370 -1.519 -5.215 1.00 0.00 1881 LEU A O 2
ATOM 1487 N N . SER A 1 15 ? 6.508 -1.455 -5.857 1.00 0.00 1882 SER A N 2
ATOM 1488 C CA . SER A 1 15 ? 6.408 -0.153 -6.538 1.00 0.00 1882 SER A CA 2
ATOM 1489 C C . SER A 1 15 ? 5.362 -0.180 -7.659 1.00 0.00 1882 SER A C 2
ATOM 1490 O O . SER A 1 15 ? 4.489 0.685 -7.727 1.00 0.00 1882 SER A O 2
ATOM 1498 N N . ARG A 1 16 ? 5.384 -1.233 -8.491 1.00 0.00 1883 ARG A N 2
ATOM 1499 C CA . ARG A 1 16 ? 4.414 -1.465 -9.579 1.00 0.00 1883 ARG A CA 2
ATOM 1500 C C . ARG A 1 16 ? 2.994 -1.741 -9.075 1.00 0.00 1883 ARG A C 2
ATOM 1501 O O . ARG A 1 16 ? 2.033 -1.378 -9.751 1.00 0.00 1883 ARG A O 2
ATOM 1522 N N . LEU A 1 17 ? 2.848 -2.323 -7.879 1.00 0.00 1884 LEU A N 2
ATOM 1523 C CA . LEU A 1 17 ? 1.555 -2.507 -7.214 1.00 0.00 1884 LEU A CA 2
ATOM 1524 C C . LEU A 1 17 ? 0.979 -1.167 -6.725 1.00 0.00 1884 LEU A C 2
ATOM 1525 O O . LEU A 1 17 ? -0.139 -0.802 -7.080 1.00 0.00 1884 LEU A O 2
ATOM 1541 N N . VAL A 1 18 ? 1.749 -0.412 -5.932 1.00 0.00 1885 VAL A N 2
ATOM 1542 C CA . VAL A 1 18 ? 1.296 0.846 -5.298 1.00 0.00 1885 VAL A CA 2
ATOM 1543 C C . VAL A 1 18 ? 1.050 1.964 -6.323 1.00 0.00 1885 VAL A C 2
ATOM 1544 O O . VAL A 1 18 ? 0.142 2.784 -6.140 1.00 0.00 1885 VAL A O 2
ATOM 1557 N N . ALA A 1 19 ? 1.769 1.962 -7.448 1.00 0.00 1886 ALA A N 2
ATOM 1558 C CA . ALA A 1 19 ? 1.492 2.831 -8.599 1.00 0.00 1886 ALA A CA 2
ATOM 1559 C C . ALA A 1 19 ? 0.061 2.661 -9.175 1.00 0.00 1886 ALA A C 2
ATOM 1560 O O . ALA A 1 19 ? -0.456 3.567 -9.830 1.00 0.00 1886 ALA A O 2
ATOM 1567 N N . GLY A 1 20 ? -0.597 1.525 -8.902 1.00 0.00 1887 GLY A N 2
ATOM 1568 C CA . GLY A 1 20 ? -2.006 1.261 -9.220 1.00 0.00 1887 GLY A CA 2
ATOM 1569 C C . GLY A 1 20 ? -3.024 1.674 -8.138 1.00 0.00 1887 GLY A C 2
ATOM 1570 O O . GLY A 1 20 ? -4.228 1.550 -8.373 1.00 0.00 1887 GLY A O 2
ATOM 1574 N N . PHE A 1 21 ? -2.575 2.170 -6.974 1.00 0.00 1888 PHE A N 2
ATOM 1575 C CA . PHE A 1 21 ? -3.423 2.535 -5.822 1.00 0.00 1888 PHE A CA 2
ATOM 1576 C C . PHE A 1 21 ? -3.400 4.030 -5.467 1.00 0.00 1888 PHE A C 2
ATOM 1577 O O . PHE A 1 21 ? -4.302 4.498 -4.767 1.00 0.00 1888 PHE A O 2
ATOM 1594 N N . VAL A 1 22 ? -2.420 4.798 -5.962 1.00 0.00 1889 VAL A N 2
ATOM 1595 C CA . VAL A 1 22 ? -2.388 6.268 -5.819 1.00 0.00 1889 VAL A CA 2
ATOM 1596 C C . VAL A 1 22 ? -3.650 6.912 -6.445 1.00 0.00 1889 VAL A C 2
ATOM 1597 O O . VAL A 1 22 ? -3.907 6.700 -7.637 1.00 0.00 1889 VAL A O 2
ATOM 1610 N N . PRO A 1 23 ? -4.476 7.654 -5.679 1.00 0.00 1890 PRO A N 2
ATOM 1611 C CA . PRO A 1 23 ? -5.763 8.179 -6.156 1.00 0.00 1890 PRO A CA 2
ATOM 1612 C C . PRO A 1 23 ? -5.624 9.449 -7.013 1.00 0.00 1890 PRO A C 2
ATOM 1613 O O . PRO A 1 23 ? -6.494 9.736 -7.841 1.00 0.00 1890 PRO A O 2
ATOM 1624 N N . ASP A 1 24 ? -4.554 10.226 -6.815 1.00 0.00 1891 ASP A N 2
ATOM 1625 C CA . ASP A 1 24 ? -4.273 11.465 -7.549 1.00 0.00 1891 ASP A CA 2
ATOM 1626 C C . ASP A 1 24 ? -3.769 11.193 -8.984 1.00 0.00 1891 ASP A C 2
ATOM 1627 O O . ASP A 1 24 ? -3.411 10.066 -9.341 1.00 0.00 1891 ASP A O 2
ATOM 1636 N N . ALA A 1 25 ? -3.662 12.245 -9.796 1.00 0.00 1892 ALA A N 2
ATOM 1637 C CA . ALA A 1 25 ? -3.103 12.240 -11.154 1.00 0.00 1892 ALA A CA 2
ATOM 1638 C C . ALA A 1 25 ? -1.582 11.933 -11.243 1.00 0.00 1892 ALA A C 2
ATOM 1639 O O . ALA A 1 25 ? -0.975 12.095 -12.307 1.00 0.00 1892 ALA A O 2
ATOM 1646 N N . ALA A 1 26 ? -0.957 11.483 -10.148 1.00 0.00 1893 ALA A N 2
ATOM 1647 C CA . ALA A 1 26 ? 0.450 11.090 -10.056 1.00 0.00 1893 ALA A CA 2
ATOM 1648 C C . ALA A 1 26 ? 0.802 9.936 -11.024 1.00 0.00 1893 ALA A C 2
ATOM 1649 O O . ALA A 1 26 ? 1.860 9.955 -11.661 1.00 0.00 1893 ALA A O 2
ATOM 1656 N N . GLY A 1 27 ? -0.070 8.924 -11.132 1.00 0.00 1894 GLY A N 2
ATOM 1657 C CA . GLY A 1 27 ? 0.086 7.743 -12.001 1.00 0.00 1894 GLY A CA 2
ATOM 1658 C C . GLY A 1 27 ? 1.264 6.809 -11.649 1.00 0.00 1894 GLY A C 2
ATOM 1659 O O . GLY A 1 27 ? 1.530 5.846 -12.373 1.00 0.00 1894 GLY A O 2
ATOM 1663 N N . SER A 1 28 ? 1.983 7.105 -10.561 1.00 0.00 1895 SER A N 2
ATOM 1664 C CA . SER A 1 28 ? 3.209 6.438 -10.101 1.00 0.00 1895 SER A CA 2
ATOM 1665 C C . SER A 1 28 ? 3.482 6.764 -8.621 1.00 0.00 1895 SER A C 2
ATOM 1666 O O . SER A 1 28 ? 2.827 7.639 -8.045 1.00 0.00 1895 SER A O 2
ATOM 1674 N N . VAL A 1 29 ? 4.430 6.060 -7.996 1.00 0.00 1896 VAL A N 2
ATOM 1675 C CA . VAL A 1 29 ? 4.790 6.190 -6.572 1.00 0.00 1896 VAL A CA 2
ATOM 1676 C C . VAL A 1 29 ? 6.273 6.551 -6.404 1.00 0.00 1896 VAL A C 2
ATOM 1677 O O . VAL A 1 29 ? 7.150 5.989 -7.064 1.00 0.00 1896 VAL A O 2
ATOM 1690 N N . ASP A 1 30 ? 6.567 7.496 -5.510 1.00 0.00 1897 ASP A N 2
ATOM 1691 C CA . ASP A 1 30 ? 7.933 7.894 -5.136 1.00 0.00 1897 ASP A CA 2
ATOM 1692 C C . ASP A 1 30 ? 8.428 7.143 -3.877 1.00 0.00 1897 ASP A C 2
ATOM 1693 O O . ASP A 1 30 ? 7.654 6.973 -2.930 1.00 0.00 1897 ASP A O 2
ATOM 1702 N N . PRO A 1 31 ? 9.717 6.756 -3.799 1.00 0.00 1898 PRO A N 2
ATOM 1703 C CA . PRO A 1 31 ? 10.298 6.179 -2.579 1.00 0.00 1898 PRO A CA 2
ATOM 1704 C C . PRO A 1 31 ? 10.509 7.211 -1.449 1.00 0.00 1898 PRO A C 2
ATOM 1705 O O . PRO A 1 31 ? 10.683 6.838 -0.287 1.00 0.00 1898 PRO A O 2
ATOM 1716 N N . ASP A 1 32 ? 10.478 8.511 -1.773 1.00 0.00 1899 ASP A N 2
ATOM 1717 C CA . ASP A 1 32 ? 10.752 9.628 -0.855 1.00 0.00 1899 ASP A CA 2
ATOM 1718 C C . ASP A 1 32 ? 9.587 9.993 0.093 1.00 0.00 1899 ASP A C 2
ATOM 1719 O O . ASP A 1 32 ? 9.774 10.812 1.001 1.00 0.00 1899 ASP A O 2
ATOM 1728 N N . ARG A 1 33 ? 8.392 9.421 -0.103 1.00 0.00 1900 ARG A N 2
ATOM 1729 C CA . ARG A 1 33 ? 7.158 9.764 0.636 1.00 0.00 1900 ARG A CA 2
ATOM 1730 C C . ARG A 1 33 ? 6.220 8.565 0.833 1.00 0.00 1900 ARG A C 2
ATOM 1731 O O . ARG A 1 33 ? 6.238 7.610 0.062 1.00 0.00 1900 ARG A O 2
ATOM 1752 N N . THR A 1 34 ? 5.450 8.600 1.923 1.00 0.00 1901 THR A N 2
ATOM 1753 C CA . THR A 1 34 ? 4.620 7.487 2.422 1.00 0.00 1901 THR A CA 2
ATOM 1754 C C . THR A 1 34 ? 3.334 7.284 1.616 1.00 0.00 1901 THR A C 2
ATOM 1755 O O . THR A 1 34 ? 2.954 8.131 0.796 1.00 0.00 1901 THR A O 2
ATOM 1766 N N . LEU A 1 35 ? 2.617 6.180 1.853 1.00 0.00 1902 LEU A N 2
ATOM 1767 C CA . LEU A 1 35 ? 1.298 5.936 1.252 1.00 0.00 1902 LEU A CA 2
ATOM 1768 C C . LEU A 1 35 ? 0.257 6.998 1.658 1.00 0.00 1902 LEU A C 2
ATOM 1769 O O . LEU A 1 35 ? -0.603 7.370 0.857 1.00 0.00 1902 LEU A O 2
ATOM 1785 N N . LEU A 1 36 ? 0.359 7.520 2.884 1.00 0.00 1903 LEU A N 2
ATOM 1786 C CA . LEU A 1 36 ? -0.484 8.606 3.389 1.00 0.00 1903 LEU A CA 2
ATOM 1787 C C . LEU A 1 36 ? -0.157 9.959 2.726 1.00 0.00 1903 LEU A C 2
ATOM 1788 O O . LEU A 1 36 ? -1.065 10.745 2.458 1.00 0.00 1903 LEU A O 2
ATOM 1804 N N . GLU A 1 37 ? 1.115 10.217 2.390 1.00 0.00 1904 GLU A N 2
ATOM 1805 C CA . GLU A 1 37 ? 1.528 11.399 1.610 1.00 0.00 1904 GLU A CA 2
ATOM 1806 C C . GLU A 1 37 ? 1.152 11.303 0.117 1.00 0.00 1904 GLU A C 2
ATOM 1807 O O . GLU A 1 37 ? 0.843 12.325 -0.501 1.00 0.00 1904 GLU A O 2
ATOM 1819 N N . HIS A 1 38 ? 1.081 10.094 -0.453 1.00 0.00 1905 HIS A N 2
ATOM 1820 C CA . HIS A 1 38 ? 0.438 9.856 -1.760 1.00 0.00 1905 HIS A CA 2
ATOM 1821 C C . HIS A 1 38 ? -1.100 9.964 -1.705 1.00 0.00 1905 HIS A C 2
ATOM 1822 O O . HIS A 1 38 ? -1.756 10.060 -2.745 1.00 0.00 1905 HIS A O 2
ATOM 1836 N N . GLY A 1 39 ? -1.683 9.992 -0.500 1.00 0.00 1906 GLY A N 2
ATOM 1837 C CA . GLY A 1 39 ? -3.100 10.285 -0.246 1.00 0.00 1906 GLY A CA 2
ATOM 1838 C C . GLY A 1 39 ? -4.018 9.060 -0.284 1.00 0.00 1906 GLY A C 2
ATOM 1839 O O . GLY A 1 39 ? -5.239 9.214 -0.365 1.00 0.00 1906 GLY A O 2
ATOM 1843 N N . ILE A 1 40 ? -3.452 7.848 -0.239 1.00 0.00 1907 ILE A N 2
ATOM 1844 C CA . ILE A 1 40 ? -4.195 6.579 -0.236 1.00 0.00 1907 ILE A CA 2
ATOM 1845 C C . ILE A 1 40 ? -4.984 6.468 1.079 1.00 0.00 1907 ILE A C 2
ATOM 1846 O O . ILE A 1 40 ? -4.397 6.418 2.165 1.00 0.00 1907 ILE A O 2
ATOM 1862 N N . ASP A 1 41 ? -6.319 6.468 0.995 1.00 0.00 1908 ASP A N 2
ATOM 1863 C CA . ASP A 1 41 ? -7.205 6.365 2.169 1.00 0.00 1908 ASP A CA 2
ATOM 1864 C C . ASP A 1 41 ? -7.289 4.925 2.722 1.00 0.00 1908 ASP A C 2
ATOM 1865 O O . ASP A 1 41 ? -6.850 3.963 2.092 1.00 0.00 1908 ASP A O 2
ATOM 1874 N N . SER A 1 42 ? -7.882 4.751 3.905 1.00 0.00 1909 SER A N 2
ATOM 1875 C CA . SER A 1 42 ? -8.119 3.446 4.553 1.00 0.00 1909 SER A CA 2
ATOM 1876 C C . SER A 1 42 ? -8.778 2.396 3.647 1.00 0.00 1909 SER A C 2
ATOM 1877 O O . SER A 1 42 ? -8.375 1.225 3.647 1.00 0.00 1909 SER A O 2
ATOM 1884 N N . ILE A 1 43 ? -9.773 2.796 2.848 1.00 0.00 1910 ILE A N 2
ATOM 1885 C CA . ILE A 1 43 ? -10.480 1.907 1.914 1.00 0.00 1910 ILE A CA 2
ATOM 1886 C C . ILE A 1 43 ? -9.521 1.330 0.857 1.00 0.00 1910 ILE A C 2
ATOM 1887 O O . ILE A 1 43 ? -9.484 0.112 0.640 1.00 0.00 1910 ILE A O 2
ATOM 1903 N N . ASN A 1 44 ? -8.702 2.173 0.225 1.00 0.00 1911 ASN A N 2
ATOM 1904 C CA . ASN A 1 44 ? -7.682 1.733 -0.733 1.00 0.00 1911 ASN A CA 2
ATOM 1905 C C . ASN A 1 44 ? -6.494 1.020 -0.057 1.00 0.00 1911 ASN A C 2
ATOM 1906 O O . ASN A 1 44 ? -5.969 0.068 -0.633 1.00 0.00 1911 ASN A O 2
ATOM 1917 N N . LEU A 1 45 ? -6.112 1.392 1.172 1.00 0.00 1912 LEU A N 2
ATOM 1918 C CA . LEU A 1 45 ? -5.115 0.656 1.958 1.00 0.00 1912 LEU A CA 2
ATOM 1919 C C . LEU A 1 45 ? -5.576 -0.777 2.285 1.00 0.00 1912 LEU A C 2
ATOM 1920 O O . LEU A 1 45 ? -4.760 -1.690 2.194 1.00 0.00 1912 LEU A O 2
ATOM 1936 N N . MET A 1 46 ? -6.854 -1.015 2.601 1.00 0.00 1913 MET A N 2
ATOM 1937 C CA . MET A 1 46 ? -7.387 -2.378 2.827 1.00 0.00 1913 MET A CA 2
ATOM 1938 C C . MET A 1 46 ? -7.386 -3.242 1.554 1.00 0.00 1913 MET A C 2
ATOM 1939 O O . MET A 1 46 ? -7.115 -4.443 1.620 1.00 0.00 1913 MET A O 2
ATOM 1953 N N . ASN A 1 47 ? -7.640 -2.651 0.381 1.00 0.00 1914 ASN A N 2
ATOM 1954 C CA . ASN A 1 47 ? -7.524 -3.338 -0.910 1.00 0.00 1914 ASN A CA 2
ATOM 1955 C C . ASN A 1 47 ? -6.053 -3.630 -1.262 1.00 0.00 1914 ASN A C 2
ATOM 1956 O O . ASN A 1 47 ? -5.724 -4.752 -1.661 1.00 0.00 1914 ASN A O 2
ATOM 1967 N N . LEU A 1 48 ? -5.140 -2.678 -1.028 1.00 0.00 1915 LEU A N 2
ATOM 1968 C CA . LEU A 1 48 ? -3.691 -2.869 -1.158 1.00 0.00 1915 LEU A CA 2
ATOM 1969 C C . LEU A 1 48 ? -3.172 -3.956 -0.197 1.00 0.00 1915 LEU A C 2
ATOM 1970 O O . LEU A 1 48 ? -2.373 -4.790 -0.607 1.00 0.00 1915 LEU A O 2
ATOM 1986 N N . ARG A 1 49 ? -3.655 -3.995 1.051 1.00 0.00 1916 ARG A N 2
ATOM 1987 C CA . ARG A 1 49 ? -3.349 -5.023 2.063 1.00 0.00 1916 ARG A CA 2
ATOM 1988 C C . ARG A 1 49 ? -3.729 -6.418 1.568 1.00 0.00 1916 ARG A C 2
ATOM 1989 O O . ARG A 1 49 ? -2.942 -7.350 1.720 1.00 0.00 1916 ARG A O 2
ATOM 2010 N N . PHE A 1 50 ? -4.900 -6.568 0.945 1.00 0.00 1917 PHE A N 2
ATOM 2011 C CA . PHE A 1 50 ? -5.340 -7.839 0.364 1.00 0.00 1917 PHE A CA 2
ATOM 2012 C C . PHE A 1 50 ? -4.465 -8.278 -0.823 1.00 0.00 1917 PHE A C 2
ATOM 2013 O O . PHE A 1 50 ? -4.055 -9.437 -0.893 1.00 0.00 1917 PHE A O 2
ATOM 2030 N N . GLU A 1 51 ? -4.091 -7.355 -1.714 1.00 0.00 1918 GLU A N 2
ATOM 2031 C CA . GLU A 1 51 ? -3.133 -7.638 -2.794 1.00 0.00 1918 GLU A CA 2
ATOM 2032 C C . GLU A 1 51 ? -1.734 -8.000 -2.268 1.00 0.00 1918 GLU A C 2
ATOM 2033 O O . GLU A 1 51 ? -1.129 -8.947 -2.765 1.00 0.00 1918 GLU A O 2
ATOM 2045 N N . ILE A 1 52 ? -1.234 -7.323 -1.229 1.00 0.00 1919 ILE A N 2
ATOM 2046 C CA . ILE A 1 52 ? 0.029 -7.664 -0.552 1.00 0.00 1919 ILE A CA 2
ATOM 2047 C C . ILE A 1 52 ? -0.050 -9.063 0.091 1.00 0.00 1919 ILE A C 2
ATOM 2048 O O . ILE A 1 52 ? 0.900 -9.845 -0.021 1.00 0.00 1919 ILE A O 2
ATOM 2064 N N . THR A 1 53 ? -1.190 -9.418 0.688 1.00 0.00 1920 THR A N 2
ATOM 2065 C CA . THR A 1 53 ? -1.459 -10.757 1.240 1.00 0.00 1920 THR A CA 2
ATOM 2066 C C . THR A 1 53 ? -1.376 -11.829 0.146 1.00 0.00 1920 THR A C 2
ATOM 2067 O O . THR A 1 53 ? -0.725 -12.858 0.343 1.00 0.00 1920 THR A O 2
ATOM 2078 N N . GLU A 1 54 ? -1.969 -11.587 -1.024 1.00 0.00 1921 GLU A N 2
ATOM 2079 C CA . GLU A 1 54 ? -1.970 -12.520 -2.158 1.00 0.00 1921 GLU A CA 2
ATOM 2080 C C . GLU A 1 54 ? -0.603 -12.622 -2.874 1.00 0.00 1921 GLU A C 2
ATOM 2081 O O . GLU A 1 54 ? -0.213 -13.718 -3.299 1.00 0.00 1921 GLU A O 2
ATOM 2093 N N . ARG A 1 55 ? 0.134 -11.509 -3.005 1.00 0.00 1922 ARG A N 2
ATOM 2094 C CA . ARG A 1 55 ? 1.409 -11.415 -3.743 1.00 0.00 1922 ARG A CA 2
ATOM 2095 C C . ARG A 1 55 ? 2.627 -11.858 -2.933 1.00 0.00 1922 ARG A C 2
ATOM 2096 O O . ARG A 1 55 ? 3.527 -12.477 -3.505 1.00 0.00 1922 ARG A O 2
ATOM 2117 N N . PHE A 1 56 ? 2.658 -11.565 -1.628 1.00 0.00 1923 PHE A N 2
ATOM 2118 C CA . PHE A 1 56 ? 3.839 -11.764 -0.767 1.00 0.00 1923 PHE A CA 2
ATOM 2119 C C . PHE A 1 56 ? 3.596 -12.692 0.442 1.00 0.00 1923 PHE A C 2
ATOM 2120 O O . PHE A 1 56 ? 4.561 -13.139 1.067 1.00 0.00 1923 PHE A O 2
ATOM 2137 N N . GLY A 1 57 ? 2.340 -13.012 0.776 1.00 0.00 1924 GLY A N 2
ATOM 2138 C CA . GLY A 1 57 ? 1.992 -13.889 1.909 1.00 0.00 1924 GLY A CA 2
ATOM 2139 C C . GLY A 1 57 ? 2.100 -13.201 3.282 1.00 0.00 1924 GLY A C 2
ATOM 2140 O O . GLY A 1 57 ? 2.345 -13.866 4.291 1.00 0.00 1924 GLY A O 2
ATOM 2144 N N . ARG A 1 58 ? 1.961 -11.867 3.313 1.00 0.00 1925 ARG A N 2
ATOM 2145 C CA . ARG A 1 58 ? 2.144 -10.992 4.485 1.00 0.00 1925 ARG A CA 2
ATOM 2146 C C . ARG A 1 58 ? 0.901 -10.137 4.738 1.00 0.00 1925 ARG A C 2
ATOM 2147 O O . ARG A 1 58 ? 0.308 -9.637 3.786 1.00 0.00 1925 ARG A O 2
ATOM 2168 N N . THR A 1 59 ? 0.525 -9.927 6.001 1.00 0.00 1926 THR A N 2
ATOM 2169 C CA . THR A 1 59 ? -0.710 -9.199 6.376 1.00 0.00 1926 THR A CA 2
ATOM 2170 C C . THR A 1 59 ? -0.390 -7.999 7.275 1.00 0.00 1926 THR A C 2
ATOM 2171 O O . THR A 1 59 ? -0.629 -8.009 8.488 1.00 0.00 1926 THR A O 2
ATOM 2182 N N . LEU A 1 60 ? 0.202 -6.953 6.690 1.00 0.00 1927 LEU A N 2
ATOM 2183 C CA . LEU A 1 60 ? 0.634 -5.737 7.400 1.00 0.00 1927 LEU A CA 2
ATOM 2184 C C . LEU A 1 60 ? -0.572 -4.905 7.891 1.00 0.00 1927 LEU A C 2
ATOM 2185 O O . LEU A 1 60 ? -1.567 -4.801 7.165 1.00 0.00 1927 LEU A O 2
ATOM 2201 N N . PRO A 1 61 ? -0.540 -4.315 9.097 1.00 0.00 1928 PRO A N 2
ATOM 2202 C CA . PRO A 1 61 ? -1.620 -3.473 9.625 1.00 0.00 1928 PRO A CA 2
ATOM 2203 C C . PRO A 1 61 ? -1.685 -2.099 8.933 1.00 0.00 1928 PRO A C 2
ATOM 2204 O O . PRO A 1 61 ? -0.659 -1.530 8.553 1.00 0.00 1928 PRO A O 2
ATOM 2215 N N . LEU A 1 62 ? -2.895 -1.531 8.820 1.00 0.00 1929 LEU A N 2
ATOM 2216 C CA . LEU A 1 62 ? -3.140 -0.252 8.127 1.00 0.00 1929 LEU A CA 2
ATOM 2217 C C . LEU A 1 62 ? -2.300 0.905 8.695 1.00 0.00 1929 LEU A C 2
ATOM 2218 O O . LEU A 1 62 ? -1.789 1.729 7.935 1.00 0.00 1929 LEU A O 2
ATOM 2234 N N . GLN A 1 63 ? -2.123 0.954 10.019 1.00 0.00 1930 GLN A N 2
ATOM 2235 C CA . GLN A 1 63 ? -1.333 1.980 10.704 1.00 0.00 1930 GLN A CA 2
ATOM 2236 C C . GLN A 1 63 ? 0.165 1.937 10.325 1.00 0.00 1930 GLN A C 2
ATOM 2237 O O . GLN A 1 63 ? 0.822 2.977 10.301 1.00 0.00 1930 GLN A O 2
ATOM 2251 N N . LEU A 1 64 ? 0.708 0.757 10.010 1.00 0.00 1931 LEU A N 2
ATOM 2252 C CA . LEU A 1 64 ? 2.075 0.614 9.500 1.00 0.00 1931 LEU A CA 2
ATOM 2253 C C . LEU A 1 64 ? 2.158 0.929 7.997 1.00 0.00 1931 LEU A C 2
ATOM 2254 O O . LEU A 1 64 ? 3.088 1.611 7.565 1.00 0.00 1931 LEU A O 2
ATOM 2270 N N . LEU A 1 65 ? 1.166 0.489 7.210 1.00 0.00 1932 LEU A N 2
ATOM 2271 C CA . LEU A 1 65 ? 1.081 0.788 5.776 1.00 0.00 1932 LEU A CA 2
ATOM 2272 C C . LEU A 1 65 ? 1.065 2.304 5.510 1.00 0.00 1932 LEU A C 2
ATOM 2273 O O . LEU A 1 65 ? 1.804 2.780 4.652 1.00 0.00 1932 LEU A O 2
ATOM 2289 N N . SER A 1 66 ? 0.268 3.070 6.267 1.00 0.00 1933 SER A N 2
ATOM 2290 C CA . SER A 1 66 ? 0.155 4.526 6.111 1.00 0.00 1933 SER A CA 2
ATOM 2291 C C . SER A 1 66 ? 1.448 5.280 6.464 1.00 0.00 1933 SER A C 2
ATOM 2292 O O . SER A 1 66 ? 1.792 6.251 5.796 1.00 0.00 1933 SER A O 2
ATOM 2300 N N . GLU A 1 67 ? 2.197 4.818 7.468 1.00 0.00 1934 GLU A N 2
ATOM 2301 C CA . GLU A 1 67 ? 3.466 5.418 7.921 1.00 0.00 1934 GLU A CA 2
ATOM 2302 C C . GLU A 1 67 ? 4.700 5.010 7.091 1.00 0.00 1934 GLU A C 2
ATOM 2303 O O . GLU A 1 67 ? 5.736 5.675 7.162 1.00 0.00 1934 GLU A O 2
ATOM 2315 N N . SER A 1 68 ? 4.625 3.931 6.308 1.00 0.00 1935 SER A N 2
ATOM 2316 C CA . SER A 1 68 ? 5.746 3.394 5.518 1.00 0.00 1935 SER A CA 2
ATOM 2317 C C . SER A 1 68 ? 5.815 3.941 4.083 1.00 0.00 1935 SER A C 2
ATOM 2318 O O . SER A 1 68 ? 4.794 4.247 3.454 1.00 0.00 1935 SER A O 2
ATOM 2326 N N . THR A 1 69 ? 7.033 4.032 3.542 1.00 0.00 1936 THR A N 2
ATOM 2327 C CA . THR A 1 69 ? 7.339 4.299 2.121 1.00 0.00 1936 THR A CA 2
ATOM 2328 C C . THR A 1 69 ? 7.581 3.000 1.344 1.00 0.00 1936 THR A C 2
ATOM 2329 O O . THR A 1 69 ? 7.719 1.940 1.950 1.00 0.00 1936 THR A O 2
ATOM 2340 N N . VAL A 1 70 ? 7.668 3.049 0.011 1.00 0.00 1937 VAL A N 2
ATOM 2341 C CA . VAL A 1 70 ? 7.875 1.856 -0.844 1.00 0.00 1937 VAL A CA 2
ATOM 2342 C C . VAL A 1 70 ? 9.104 1.001 -0.444 1.00 0.00 1937 VAL A C 2
ATOM 2343 O O . VAL A 1 70 ? 8.929 -0.207 -0.259 1.00 0.00 1937 VAL A O 2
ATOM 2356 N N . PRO A 1 71 ? 10.316 1.560 -0.216 1.00 0.00 1938 PRO A N 2
ATOM 2357 C CA . PRO A 1 71 ? 11.454 0.781 0.294 1.00 0.00 1938 PRO A CA 2
ATOM 2358 C C . PRO A 1 71 ? 11.236 0.201 1.699 1.00 0.00 1938 PRO A C 2
ATOM 2359 O O . PRO A 1 71 ? 11.638 -0.931 1.971 1.00 0.00 1938 PRO A O 2
ATOM 2370 N N . VAL A 1 72 ? 10.581 0.949 2.597 1.00 0.00 1939 VAL A N 2
ATOM 2371 C CA . VAL A 1 72 ? 10.302 0.502 3.978 1.00 0.00 1939 VAL A CA 2
ATOM 2372 C C . VAL A 1 72 ? 9.254 -0.624 4.008 1.00 0.00 1939 VAL A C 2
ATOM 2373 O O . VAL A 1 72 ? 9.411 -1.594 4.751 1.00 0.00 1939 VAL A O 2
ATOM 2386 N N . LEU A 1 73 ? 8.238 -0.565 3.143 1.00 0.00 1940 LEU A N 2
ATOM 2387 C CA . LEU A 1 73 ? 7.266 -1.642 2.929 1.00 0.00 1940 LEU A CA 2
ATOM 2388 C C . LEU A 1 73 ? 7.959 -2.925 2.463 1.00 0.00 1940 LEU A C 2
ATOM 2389 O O . LEU A 1 73 ? 7.812 -3.972 3.097 1.00 0.00 1940 LEU A O 2
ATOM 2405 N N . ALA A 1 74 ? 8.784 -2.838 1.416 1.00 0.00 1941 ALA A N 2
ATOM 2406 C CA . ALA A 1 74 ? 9.566 -3.967 0.920 1.00 0.00 1941 ALA A CA 2
ATOM 2407 C C . ALA A 1 74 ? 10.486 -4.587 1.990 1.00 0.00 1941 ALA A C 2
ATOM 2408 O O . ALA A 1 74 ? 10.653 -5.806 2.024 1.00 0.00 1941 ALA A O 2
ATOM 2415 N N . ALA A 1 75 ? 11.035 -3.779 2.907 1.00 0.00 1942 ALA A N 2
ATOM 2416 C CA . ALA A 1 75 ? 11.839 -4.254 4.031 1.00 0.00 1942 ALA A CA 2
ATOM 2417 C C . ALA A 1 75 ? 11.024 -5.069 5.056 1.00 0.00 1942 ALA A C 2
ATOM 2418 O O . ALA A 1 75 ? 11.505 -6.100 5.535 1.00 0.00 1942 ALA A O 2
ATOM 2425 N N . HIS A 1 76 ? 9.775 -4.674 5.353 1.00 0.00 1943 HIS A N 2
ATOM 2426 C CA . HIS A 1 76 ? 8.862 -5.464 6.200 1.00 0.00 1943 HIS A CA 2
ATOM 2427 C C . HIS A 1 76 ? 8.490 -6.802 5.547 1.00 0.00 1943 HIS A C 2
ATOM 2428 O O . HIS A 1 76 ? 8.474 -7.832 6.220 1.00 0.00 1943 HIS A O 2
ATOM 2442 N N . LEU A 1 77 ? 8.212 -6.802 4.238 1.00 0.00 1944 LEU A N 2
ATOM 2443 C CA . LEU A 1 77 ? 7.855 -8.004 3.474 1.00 0.00 1944 LEU A CA 2
ATOM 2444 C C . LEU A 1 77 ? 9.012 -9.007 3.378 1.00 0.00 1944 LEU A C 2
ATOM 2445 O O . LEU A 1 77 ? 8.813 -10.212 3.573 1.00 0.00 1944 LEU A O 2
ATOM 2461 N N . SER A 1 78 ? 10.222 -8.498 3.143 1.00 0.00 1945 SER A N 2
ATOM 2462 C CA . SER A 1 78 ? 11.487 -9.249 3.170 1.00 0.00 1945 SER A CA 2
ATOM 2463 C C . SER A 1 78 ? 11.908 -9.691 4.588 1.00 0.00 1945 SER A C 2
ATOM 2464 O O . SER A 1 78 ? 12.799 -10.534 4.750 1.00 0.00 1945 SER A O 2
ATOM 2472 N N . ALA A 1 79 ? 11.235 -9.171 5.623 1.00 0.00 1946 ALA A N 2
ATOM 2473 C CA . ALA A 1 79 ? 11.485 -9.423 7.051 1.00 0.00 1946 ALA A CA 2
ATOM 2474 C C . ALA A 1 79 ? 12.919 -9.059 7.508 1.00 0.00 1946 ALA A C 2
ATOM 2475 O O . ALA A 1 79 ? 13.556 -9.794 8.271 1.00 0.00 1946 ALA A O 2
ATOM 2482 N N . ASP A 1 80 ? 13.432 -7.917 7.035 1.00 0.00 1947 ASP A N 2
ATOM 2483 C CA . ASP A 1 80 ? 14.705 -7.338 7.479 1.00 0.00 1947 ASP A CA 2
ATOM 2484 C C . ASP A 1 80 ? 14.678 -7.009 8.986 1.00 0.00 1947 ASP A C 2
ATOM 2485 O O . ASP A 1 80 ? 13.659 -6.563 9.532 1.00 0.00 1947 ASP A O 2
ATOM 2494 N N . ARG A 1 81 ? 15.803 -7.243 9.672 1.00 0.00 1948 ARG A N 2
ATOM 2495 C CA . ARG A 1 81 ? 15.879 -7.208 11.143 1.00 0.00 1948 ARG A CA 2
ATOM 2496 C C . ARG A 1 81 ? 15.820 -5.783 11.711 1.00 0.00 1948 ARG A C 2
ATOM 2497 O O . ARG A 1 81 ? 16.454 -4.868 11.180 1.00 0.00 1948 ARG A O 2
ATOM 2518 N N . ALA A 1 82 ? 15.098 -5.615 12.822 1.00 0.00 1949 ALA A N 2
ATOM 2519 C CA . ALA A 1 82 ? 14.904 -4.349 13.538 1.00 0.00 1949 ALA A CA 2
ATOM 2520 C C . ALA A 1 82 ? 16.119 -3.935 14.409 1.00 0.00 1949 ALA A C 2
ATOM 2521 O O . ALA A 1 82 ? 15.992 -3.701 15.616 1.00 0.00 1949 ALA A O 2
ATOM 2528 N N . HIS A 1 83 ? 17.307 -3.877 13.792 1.00 0.00 1950 HIS A N 2
ATOM 2529 C CA . HIS A 1 83 ? 18.623 -3.631 14.417 1.00 0.00 1950 HIS A CA 2
ATOM 2530 C C . HIS A 1 83 ? 18.909 -4.609 15.586 1.00 0.00 1950 HIS A C 2
ATOM 2531 O O . HIS A 1 83 ? 19.230 -4.167 16.713 1.00 0.00 1950 HIS A O 2
ATOM 2589 N N . GLY A 1 1 ? 13.153 -25.952 -5.043 1.00 0.00 -6 GLY A N 3
ATOM 2590 C CA . GLY A 1 1 ? 12.147 -26.097 -3.966 1.00 0.00 -6 GLY A CA 3
ATOM 2591 C C . GLY A 1 1 ? 10.760 -25.620 -4.399 1.00 0.00 -6 GLY A C 3
ATOM 2592 O O . GLY A 1 1 ? 10.627 -24.979 -5.448 1.00 0.00 -6 GLY A O 3
ATOM 2598 N N . PRO A 1 2 ? 9.708 -25.921 -3.608 1.00 0.00 -5 PRO A N 3
ATOM 2599 C CA . PRO A 1 2 ? 8.318 -25.524 -3.887 1.00 0.00 -5 PRO A CA 3
ATOM 2600 C C . PRO A 1 2 ? 8.075 -24.013 -3.710 1.00 0.00 -5 PRO A C 3
ATOM 2601 O O . PRO A 1 2 ? 8.890 -23.292 -3.127 1.00 0.00 -5 PRO A O 3
ATOM 2612 N N . GLY A 1 3 ? 6.922 -23.538 -4.195 1.00 0.00 -4 GLY A N 3
ATOM 2613 C CA . GLY A 1 3 ? 6.521 -22.121 -4.172 1.00 0.00 -4 GLY A CA 3
ATOM 2614 C C . GLY A 1 3 ? 7.093 -21.282 -5.323 1.00 0.00 -4 GLY A C 3
ATOM 2615 O O . GLY A 1 3 ? 7.904 -21.759 -6.130 1.00 0.00 -4 GLY A O 3
ATOM 2619 N N . SER A 1 4 ? 6.644 -20.026 -5.411 1.00 0.00 -3 SER A N 3
ATOM 2620 C CA . SER A 1 4 ? 7.046 -19.086 -6.472 1.00 0.00 -3 SER A CA 3
ATOM 2621 C C . SER A 1 4 ? 8.514 -18.650 -6.354 1.00 0.00 -3 SER A C 3
ATOM 2622 O O . SER A 1 4 ? 9.022 -18.427 -5.249 1.00 0.00 -3 SER A O 3
ATOM 2630 N N . MET A 1 5 ? 9.193 -18.485 -7.492 1.00 0.00 -2 MET A N 3
ATOM 2631 C CA . MET A 1 5 ? 10.562 -17.952 -7.572 1.00 0.00 -2 MET A CA 3
ATOM 2632 C C . MET A 1 5 ? 10.600 -16.423 -7.371 1.00 0.00 -2 MET A C 3
ATOM 2633 O O . MET A 1 5 ? 9.717 -15.696 -7.833 1.00 0.00 -2 MET A O 3
ATOM 2647 N N . TYR A 1 6 ? 11.659 -15.932 -6.724 1.00 0.00 -1 TYR A N 3
ATOM 2648 C CA . TYR A 1 6 ? 11.925 -14.499 -6.508 1.00 0.00 -1 TYR A CA 3
ATOM 2649 C C . TYR A 1 6 ? 12.971 -13.967 -7.509 1.00 0.00 -1 TYR A C 3
ATOM 2650 O O . TYR A 1 6 ? 14.116 -13.677 -7.156 1.00 0.00 -1 TYR A O 3
ATOM 2668 N N . GLY A 1 7 ? 12.579 -13.879 -8.784 1.00 0.00 1874 GLY A N 3
ATOM 2669 C CA . GLY A 1 7 ? 13.434 -13.446 -9.904 1.00 0.00 1874 GLY A CA 3
ATOM 2670 C C . GLY A 1 7 ? 13.715 -11.933 -9.973 1.00 0.00 1874 GLY A C 3
ATOM 2671 O O . GLY A 1 7 ? 14.475 -11.493 -10.835 1.00 0.00 1874 GLY A O 3
ATOM 2675 N N . GLU A 1 8 ? 13.108 -11.132 -9.091 1.00 0.00 1875 GLU A N 3
ATOM 2676 C CA . GLU A 1 8 ? 13.217 -9.668 -9.025 1.00 0.00 1875 GLU A CA 3
ATOM 2677 C C . GLU A 1 8 ? 13.092 -9.163 -7.572 1.00 0.00 1875 GLU A C 3
ATOM 2678 O O . GLU A 1 8 ? 12.522 -9.841 -6.710 1.00 0.00 1875 GLU A O 3
ATOM 2690 N N . ALA A 1 9 ? 13.610 -7.962 -7.289 1.00 0.00 1876 ALA A N 3
ATOM 2691 C CA . ALA A 1 9 ? 13.520 -7.305 -5.988 1.00 0.00 1876 ALA A CA 3
ATOM 2692 C C . ALA A 1 9 ? 12.067 -7.013 -5.551 1.00 0.00 1876 ALA A C 3
ATOM 2693 O O . ALA A 1 9 ? 11.188 -6.714 -6.371 1.00 0.00 1876 ALA A O 3
ATOM 2700 N N . VAL A 1 10 ? 11.817 -7.062 -4.243 1.00 0.00 1877 VAL A N 3
ATOM 2701 C CA . VAL A 1 10 ? 10.497 -6.799 -3.627 1.00 0.00 1877 VAL A CA 3
ATOM 2702 C C . VAL A 1 10 ? 10.050 -5.344 -3.835 1.00 0.00 1877 VAL A C 3
ATOM 2703 O O . VAL A 1 10 ? 8.870 -5.085 -4.080 1.00 0.00 1877 VAL A O 3
ATOM 2716 N N . THR A 1 11 ? 10.993 -4.393 -3.786 1.00 0.00 1878 THR A N 3
ATOM 2717 C CA . THR A 1 11 ? 10.720 -2.946 -3.917 1.00 0.00 1878 THR A CA 3
ATOM 2718 C C . THR A 1 11 ? 10.071 -2.607 -5.261 1.00 0.00 1878 THR A C 3
ATOM 2719 O O . THR A 1 11 ? 9.104 -1.847 -5.304 1.00 0.00 1878 THR A O 3
ATOM 2730 N N . GLU A 1 12 ? 10.532 -3.211 -6.361 1.00 0.00 1879 GLU A N 3
ATOM 2731 C CA . GLU A 1 12 ? 9.966 -2.997 -7.700 1.00 0.00 1879 GLU A CA 3
ATOM 2732 C C . GLU A 1 12 ? 8.532 -3.544 -7.816 1.00 0.00 1879 GLU A C 3
ATOM 2733 O O . GLU A 1 12 ? 7.632 -2.866 -8.320 1.00 0.00 1879 GLU A O 3
ATOM 2745 N N . GLN A 1 13 ? 8.306 -4.759 -7.315 1.00 0.00 1880 GLN A N 3
ATOM 2746 C CA . GLN A 1 13 ? 7.016 -5.448 -7.388 1.00 0.00 1880 GLN A CA 3
ATOM 2747 C C . GLN A 1 13 ? 5.948 -4.817 -6.474 1.00 0.00 1880 GLN A C 3
ATOM 2748 O O . GLN A 1 13 ? 4.759 -4.877 -6.800 1.00 0.00 1880 GLN A O 3
ATOM 2762 N N . LEU A 1 14 ? 6.351 -4.187 -5.363 1.00 0.00 1881 LEU A N 3
ATOM 2763 C CA . LEU A 1 14 ? 5.461 -3.398 -4.500 1.00 0.00 1881 LEU A CA 3
ATOM 2764 C C . LEU A 1 14 ? 5.216 -1.987 -5.072 1.00 0.00 1881 LEU A C 3
ATOM 2765 O O . LEU A 1 14 ? 4.084 -1.507 -5.040 1.00 0.00 1881 LEU A O 3
ATOM 2781 N N . SER A 1 15 ? 6.228 -1.350 -5.681 1.00 0.00 1882 SER A N 3
ATOM 2782 C CA . SER A 1 15 ? 6.092 -0.038 -6.344 1.00 0.00 1882 SER A CA 3
ATOM 2783 C C . SER A 1 15 ? 5.038 -0.056 -7.463 1.00 0.00 1882 SER A C 3
ATOM 2784 O O . SER A 1 15 ? 4.133 0.785 -7.493 1.00 0.00 1882 SER A O 3
ATOM 2792 N N . ARG A 1 16 ? 5.104 -1.062 -8.354 1.00 0.00 1883 ARG A N 3
ATOM 2793 C CA . ARG A 1 16 ? 4.146 -1.255 -9.458 1.00 0.00 1883 ARG A CA 3
ATOM 2794 C C . ARG A 1 16 ? 2.716 -1.499 -8.965 1.00 0.00 1883 ARG A C 3
ATOM 2795 O O . ARG A 1 16 ? 1.762 -1.085 -9.624 1.00 0.00 1883 ARG A O 3
ATOM 2816 N N . LEU A 1 17 ? 2.563 -2.143 -7.804 1.00 0.00 1884 LEU A N 3
ATOM 2817 C CA . LEU A 1 17 ? 1.265 -2.382 -7.181 1.00 0.00 1884 LEU A CA 3
ATOM 2818 C C . LEU A 1 17 ? 0.670 -1.093 -6.593 1.00 0.00 1884 LEU A C 3
ATOM 2819 O O . LEU A 1 17 ? -0.494 -0.784 -6.866 1.00 0.00 1884 LEU A O 3
ATOM 2835 N N . VAL A 1 18 ? 1.454 -0.317 -5.834 1.00 0.00 1885 VAL A N 3
ATOM 2836 C CA . VAL A 1 18 ? 1.010 0.953 -5.212 1.00 0.00 1885 VAL A CA 3
ATOM 2837 C C . VAL A 1 18 ? 0.616 2.002 -6.263 1.00 0.00 1885 VAL A C 3
ATOM 2838 O O . VAL A 1 18 ? -0.322 2.766 -6.039 1.00 0.00 1885 VAL A O 3
ATOM 2851 N N . ALA A 1 19 ? 1.246 1.985 -7.445 1.00 0.00 1886 ALA A N 3
ATOM 2852 C CA . ALA A 1 19 ? 0.861 2.821 -8.589 1.00 0.00 1886 ALA A CA 3
ATOM 2853 C C . ALA A 1 19 ? -0.586 2.571 -9.084 1.00 0.00 1886 ALA A C 3
ATOM 2854 O O . ALA A 1 19 ? -1.160 3.435 -9.757 1.00 0.00 1886 ALA A O 3
ATOM 2861 N N . GLY A 1 20 ? -1.191 1.431 -8.732 1.00 0.00 1887 GLY A N 3
ATOM 2862 C CA . GLY A 1 20 ? -2.605 1.114 -8.976 1.00 0.00 1887 GLY A CA 3
ATOM 2863 C C . GLY A 1 20 ? -3.595 1.656 -7.928 1.00 0.00 1887 GLY A C 3
ATOM 2864 O O . GLY A 1 20 ? -4.808 1.512 -8.116 1.00 0.00 1887 GLY A O 3
ATOM 2868 N N . PHE A 1 21 ? -3.109 2.265 -6.837 1.00 0.00 1888 PHE A N 3
ATOM 2869 C CA . PHE A 1 21 ? -3.927 2.728 -5.700 1.00 0.00 1888 PHE A CA 3
ATOM 2870 C C . PHE A 1 21 ? -3.789 4.224 -5.384 1.00 0.00 1888 PHE A C 3
ATOM 2871 O O . PHE A 1 21 ? -4.595 4.748 -4.611 1.00 0.00 1888 PHE A O 3
ATOM 2888 N N . VAL A 1 22 ? -2.826 4.942 -5.981 1.00 0.00 1889 VAL A N 3
ATOM 2889 C CA . VAL A 1 22 ? -2.693 6.399 -5.820 1.00 0.00 1889 VAL A CA 3
ATOM 2890 C C . VAL A 1 22 ? -3.930 7.129 -6.399 1.00 0.00 1889 VAL A C 3
ATOM 2891 O O . VAL A 1 22 ? -4.248 6.941 -7.580 1.00 0.00 1889 VAL A O 3
ATOM 2904 N N . PRO A 1 23 ? -4.668 7.928 -5.597 1.00 0.00 1890 PRO A N 3
ATOM 2905 C CA . PRO A 1 23 ? -5.943 8.519 -6.014 1.00 0.00 1890 PRO A CA 3
ATOM 2906 C C . PRO A 1 23 ? -5.792 9.782 -6.876 1.00 0.00 1890 PRO A C 3
ATOM 2907 O O . PRO A 1 23 ? -6.677 10.094 -7.683 1.00 0.00 1890 PRO A O 3
ATOM 2918 N N . ASP A 1 24 ? -4.688 10.519 -6.719 1.00 0.00 1891 ASP A N 3
ATOM 2919 C CA . ASP A 1 24 ? -4.352 11.710 -7.512 1.00 0.00 1891 ASP A CA 3
ATOM 2920 C C . ASP A 1 24 ? -3.929 11.352 -8.958 1.00 0.00 1891 ASP A C 3
ATOM 2921 O O . ASP A 1 24 ? -3.745 10.182 -9.310 1.00 0.00 1891 ASP A O 3
ATOM 2930 N N . ALA A 1 25 ? -3.720 12.375 -9.792 1.00 0.00 1892 ALA A N 3
ATOM 2931 C CA . ALA A 1 25 ? -3.209 12.265 -11.164 1.00 0.00 1892 ALA A CA 3
ATOM 2932 C C . ALA A 1 25 ? -1.735 11.779 -11.283 1.00 0.00 1892 ALA A C 3
ATOM 2933 O O . ALA A 1 25 ? -1.175 11.779 -12.386 1.00 0.00 1892 ALA A O 3
ATOM 2940 N N . ALA A 1 26 ? -1.104 11.366 -10.178 1.00 0.00 1893 ALA A N 3
ATOM 2941 C CA . ALA A 1 26 ? 0.241 10.786 -10.148 1.00 0.00 1893 ALA A CA 3
ATOM 2942 C C . ALA A 1 26 ? 0.333 9.503 -11.005 1.00 0.00 1893 ALA A C 3
ATOM 2943 O O . ALA A 1 26 ? -0.488 8.591 -10.877 1.00 0.00 1893 ALA A O 3
ATOM 2950 N N . GLY A 1 27 ? 1.350 9.437 -11.870 1.00 0.00 1894 GLY A N 3
ATOM 2951 C CA . GLY A 1 27 ? 1.636 8.301 -12.764 1.00 0.00 1894 GLY A CA 3
ATOM 2952 C C . GLY A 1 27 ? 2.702 7.322 -12.242 1.00 0.00 1894 GLY A C 3
ATOM 2953 O O . GLY A 1 27 ? 2.994 6.317 -12.899 1.00 0.00 1894 GLY A O 3
ATOM 2957 N N . SER A 1 28 ? 3.309 7.621 -11.090 1.00 0.00 1895 SER A N 3
ATOM 2958 C CA . SER A 1 28 ? 4.408 6.876 -10.459 1.00 0.00 1895 SER A CA 3
ATOM 2959 C C . SER A 1 28 ? 4.414 7.078 -8.931 1.00 0.00 1895 SER A C 3
ATOM 2960 O O . SER A 1 28 ? 3.659 7.904 -8.401 1.00 0.00 1895 SER A O 3
ATOM 2968 N N . VAL A 1 29 ? 5.245 6.314 -8.218 1.00 0.00 1896 VAL A N 3
ATOM 2969 C CA . VAL A 1 29 ? 5.310 6.283 -6.748 1.00 0.00 1896 VAL A CA 3
ATOM 2970 C C . VAL A 1 29 ? 6.729 6.604 -6.270 1.00 0.00 1896 VAL A C 3
ATOM 2971 O O . VAL A 1 29 ? 7.694 5.977 -6.713 1.00 0.00 1896 VAL A O 3
ATOM 2984 N N . ASP A 1 30 ? 6.870 7.584 -5.376 1.00 0.00 1897 ASP A N 3
ATOM 2985 C CA . ASP A 1 30 ? 8.162 8.006 -4.819 1.00 0.00 1897 ASP A CA 3
ATOM 2986 C C . ASP A 1 30 ? 8.633 7.081 -3.683 1.00 0.00 1897 ASP A C 3
ATOM 2987 O O . ASP A 1 30 ? 7.833 6.736 -2.807 1.00 0.00 1897 ASP A O 3
ATOM 2996 N N . PRO A 1 31 ? 9.933 6.729 -3.600 1.00 0.00 1898 PRO A N 3
ATOM 2997 C CA . PRO A 1 31 ? 10.509 6.104 -2.405 1.00 0.00 1898 PRO A CA 3
ATOM 2998 C C . PRO A 1 31 ? 10.650 7.099 -1.235 1.00 0.00 1898 PRO A C 3
ATOM 2999 O O . PRO A 1 31 ? 10.736 6.684 -0.082 1.00 0.00 1898 PRO A O 3
ATOM 3010 N N . ASP A 1 32 ? 10.645 8.409 -1.512 1.00 0.00 1899 ASP A N 3
ATOM 3011 C CA . ASP A 1 32 ? 10.796 9.489 -0.523 1.00 0.00 1899 ASP A CA 3
ATOM 3012 C C . ASP A 1 32 ? 9.495 9.864 0.228 1.00 0.00 1899 ASP A C 3
ATOM 3013 O O . ASP A 1 32 ? 9.551 10.616 1.210 1.00 0.00 1899 ASP A O 3
ATOM 3022 N N . ARG A 1 33 ? 8.334 9.362 -0.219 1.00 0.00 1900 ARG A N 3
ATOM 3023 C CA . ARG A 1 33 ? 7.003 9.647 0.351 1.00 0.00 1900 ARG A CA 3
ATOM 3024 C C . ARG A 1 33 ? 6.296 8.372 0.813 1.00 0.00 1900 ARG A C 3
ATOM 3025 O O . ARG A 1 33 ? 6.408 7.314 0.187 1.00 0.00 1900 ARG A O 3
ATOM 3046 N N . THR A 1 34 ? 5.553 8.480 1.910 1.00 0.00 1901 THR A N 3
ATOM 3047 C CA . THR A 1 34 ? 4.718 7.401 2.466 1.00 0.00 1901 THR A CA 3
ATOM 3048 C C . THR A 1 34 ? 3.444 7.181 1.652 1.00 0.00 1901 THR A C 3
ATOM 3049 O O . THR A 1 34 ? 3.080 8.012 0.817 1.00 0.00 1901 THR A O 3
ATOM 3060 N N . LEU A 1 35 ? 2.720 6.086 1.897 1.00 0.00 1902 LEU A N 3
ATOM 3061 C CA . LEU A 1 35 ? 1.415 5.848 1.256 1.00 0.00 1902 LEU A CA 3
ATOM 3062 C C . LEU A 1 35 ? 0.367 6.918 1.640 1.00 0.00 1902 LEU A C 3
ATOM 3063 O O . LEU A 1 35 ? -0.489 7.277 0.831 1.00 0.00 1902 LEU A O 3
ATOM 3079 N N . LEU A 1 36 ? 0.470 7.472 2.851 1.00 0.00 1903 LEU A N 3
ATOM 3080 C CA . LEU A 1 36 ? -0.356 8.583 3.320 1.00 0.00 1903 LEU A CA 3
ATOM 3081 C C . LEU A 1 36 ? 0.003 9.914 2.651 1.00 0.00 1903 LEU A C 3
ATOM 3082 O O . LEU A 1 36 ? -0.891 10.719 2.394 1.00 0.00 1903 LEU A O 3
ATOM 3098 N N . GLU A 1 37 ? 1.276 10.154 2.326 1.00 0.00 1904 GLU A N 3
ATOM 3099 C CA . GLU A 1 37 ? 1.707 11.330 1.545 1.00 0.00 1904 GLU A CA 3
ATOM 3100 C C . GLU A 1 37 ? 1.340 11.234 0.048 1.00 0.00 1904 GLU A C 3
ATOM 3101 O O . GLU A 1 37 ? 1.073 12.261 -0.584 1.00 0.00 1904 GLU A O 3
ATOM 3113 N N . HIS A 1 38 ? 1.252 10.023 -0.524 1.00 0.00 1905 HIS A N 3
ATOM 3114 C CA . HIS A 1 38 ? 0.582 9.786 -1.816 1.00 0.00 1905 HIS A CA 3
ATOM 3115 C C . HIS A 1 38 ? -0.951 9.959 -1.731 1.00 0.00 1905 HIS A C 3
ATOM 3116 O O . HIS A 1 38 ? -1.615 10.105 -2.758 1.00 0.00 1905 HIS A O 3
ATOM 3130 N N . GLY A 1 39 ? -1.515 9.989 -0.516 1.00 0.00 1906 GLY A N 3
ATOM 3131 C CA . GLY A 1 39 ? -2.912 10.342 -0.241 1.00 0.00 1906 GLY A CA 3
ATOM 3132 C C . GLY A 1 39 ? -3.877 9.157 -0.251 1.00 0.00 1906 GLY A C 3
ATOM 3133 O O . GLY A 1 39 ? -5.090 9.355 -0.316 1.00 0.00 1906 GLY A O 3
ATOM 3137 N N . ILE A 1 40 ? -3.359 7.925 -0.215 1.00 0.00 1907 ILE A N 3
ATOM 3138 C CA . ILE A 1 40 ? -4.137 6.685 -0.313 1.00 0.00 1907 ILE A CA 3
ATOM 3139 C C . ILE A 1 40 ? -5.037 6.540 0.927 1.00 0.00 1907 ILE A C 3
ATOM 3140 O O . ILE A 1 40 ? -4.547 6.417 2.054 1.00 0.00 1907 ILE A O 3
ATOM 3156 N N . ASP A 1 41 ? -6.355 6.547 0.714 1.00 0.00 1908 ASP A N 3
ATOM 3157 C CA . ASP A 1 41 ? -7.378 6.395 1.760 1.00 0.00 1908 ASP A CA 3
ATOM 3158 C C . ASP A 1 41 ? -7.427 4.977 2.348 1.00 0.00 1908 ASP A C 3
ATOM 3159 O O . ASP A 1 41 ? -7.058 4.006 1.690 1.00 0.00 1908 ASP A O 3
ATOM 3168 N N . SER A 1 42 ? -7.961 4.833 3.563 1.00 0.00 1909 SER A N 3
ATOM 3169 C CA . SER A 1 42 ? -8.207 3.552 4.260 1.00 0.00 1909 SER A CA 3
ATOM 3170 C C . SER A 1 42 ? -8.838 2.448 3.394 1.00 0.00 1909 SER A C 3
ATOM 3171 O O . SER A 1 42 ? -8.392 1.298 3.411 1.00 0.00 1909 SER A O 3
ATOM 3178 N N . ILE A 1 43 ? -9.863 2.778 2.605 1.00 0.00 1910 ILE A N 3
ATOM 3179 C CA . ILE A 1 43 ? -10.535 1.861 1.665 1.00 0.00 1910 ILE A CA 3
ATOM 3180 C C . ILE A 1 43 ? -9.551 1.292 0.629 1.00 0.00 1910 ILE A C 3
ATOM 3181 O O . ILE A 1 43 ? -9.551 0.089 0.356 1.00 0.00 1910 ILE A O 3
ATOM 3197 N N . ASN A 1 44 ? -8.676 2.130 0.067 1.00 0.00 1911 ASN A N 3
ATOM 3198 C CA . ASN A 1 44 ? -7.648 1.703 -0.883 1.00 0.00 1911 ASN A CA 3
ATOM 3199 C C . ASN A 1 44 ? -6.473 0.990 -0.180 1.00 0.00 1911 ASN A C 3
ATOM 3200 O O . ASN A 1 44 ? -5.961 0.009 -0.722 1.00 0.00 1911 ASN A O 3
ATOM 3211 N N . LEU A 1 45 ? -6.104 1.409 1.037 1.00 0.00 1912 LEU A N 3
ATOM 3212 C CA . LEU A 1 45 ? -5.100 0.722 1.861 1.00 0.00 1912 LEU A CA 3
ATOM 3213 C C . LEU A 1 45 ? -5.535 -0.705 2.217 1.00 0.00 1912 LEU A C 3
ATOM 3214 O O . LEU A 1 45 ? -4.704 -1.605 2.161 1.00 0.00 1912 LEU A O 3
ATOM 3230 N N . MET A 1 46 ? -6.812 -0.954 2.536 1.00 0.00 1913 MET A N 3
ATOM 3231 C CA . MET A 1 46 ? -7.346 -2.304 2.790 1.00 0.00 1913 MET A CA 3
ATOM 3232 C C . MET A 1 46 ? -7.319 -3.223 1.558 1.00 0.00 1913 MET A C 3
ATOM 3233 O O . MET A 1 46 ? -7.048 -4.416 1.688 1.00 0.00 1913 MET A O 3
ATOM 3247 N N . ASN A 1 47 ? -7.564 -2.687 0.359 1.00 0.00 1914 ASN A N 3
ATOM 3248 C CA . ASN A 1 47 ? -7.420 -3.446 -0.888 1.00 0.00 1914 ASN A CA 3
ATOM 3249 C C . ASN A 1 47 ? -5.944 -3.749 -1.181 1.00 0.00 1914 ASN A C 3
ATOM 3250 O O . ASN A 1 47 ? -5.591 -4.898 -1.451 1.00 0.00 1914 ASN A O 3
ATOM 3261 N N . LEU A 1 48 ? -5.062 -2.754 -1.045 1.00 0.00 1915 LEU A N 3
ATOM 3262 C CA . LEU A 1 48 ? -3.608 -2.903 -1.176 1.00 0.00 1915 LEU A CA 3
ATOM 3263 C C . LEU A 1 48 ? -3.036 -3.913 -0.161 1.00 0.00 1915 LEU A C 3
ATOM 3264 O O . LEU A 1 48 ? -2.209 -4.747 -0.526 1.00 0.00 1915 LEU A O 3
ATOM 3280 N N . ARG A 1 49 ? -3.513 -3.887 1.088 1.00 0.00 1916 ARG A N 3
ATOM 3281 C CA . ARG A 1 49 ? -3.141 -4.822 2.169 1.00 0.00 1916 ARG A CA 3
ATOM 3282 C C . ARG A 1 49 ? -3.320 -6.277 1.727 1.00 0.00 1916 ARG A C 3
ATOM 3283 O O . ARG A 1 49 ? -2.364 -7.047 1.827 1.00 0.00 1916 ARG A O 3
ATOM 3304 N N . PHE A 1 50 ? -4.507 -6.611 1.219 1.00 0.00 1917 PHE A N 3
ATOM 3305 C CA . PHE A 1 50 ? -4.866 -7.930 0.696 1.00 0.00 1917 PHE A CA 3
ATOM 3306 C C . PHE A 1 50 ? -4.125 -8.308 -0.594 1.00 0.00 1917 PHE A C 3
ATOM 3307 O O . PHE A 1 50 ? -3.697 -9.450 -0.737 1.00 0.00 1917 PHE A O 3
ATOM 3324 N N . GLU A 1 51 ? -3.910 -7.374 -1.528 1.00 0.00 1918 GLU A N 3
ATOM 3325 C CA . GLU A 1 51 ? -3.101 -7.649 -2.725 1.00 0.00 1918 GLU A CA 3
ATOM 3326 C C . GLU A 1 51 ? -1.640 -7.985 -2.370 1.00 0.00 1918 GLU A C 3
ATOM 3327 O O . GLU A 1 51 ? -1.073 -8.919 -2.944 1.00 0.00 1918 GLU A O 3
ATOM 3339 N N . ILE A 1 52 ? -1.036 -7.306 -1.387 1.00 0.00 1919 ILE A N 3
ATOM 3340 C CA . ILE A 1 52 ? 0.303 -7.648 -0.878 1.00 0.00 1919 ILE A CA 3
ATOM 3341 C C . ILE A 1 52 ? 0.282 -9.012 -0.151 1.00 0.00 1919 ILE A C 3
ATOM 3342 O O . ILE A 1 52 ? 1.200 -9.815 -0.327 1.00 0.00 1919 ILE A O 3
ATOM 3358 N N . THR A 1 53 ? -0.783 -9.343 0.593 1.00 0.00 1920 THR A N 3
ATOM 3359 C CA . THR A 1 53 ? -1.003 -10.693 1.158 1.00 0.00 1920 THR A CA 3
ATOM 3360 C C . THR A 1 53 ? -1.034 -11.781 0.080 1.00 0.00 1920 THR A C 3
ATOM 3361 O O . THR A 1 53 ? -0.407 -12.823 0.234 1.00 0.00 1920 THR A O 3
ATOM 3372 N N . GLU A 1 54 ? -1.706 -11.541 -1.048 1.00 0.00 1921 GLU A N 3
ATOM 3373 C CA . GLU A 1 54 ? -1.778 -12.489 -2.168 1.00 0.00 1921 GLU A CA 3
ATOM 3374 C C . GLU A 1 54 ? -0.454 -12.613 -2.951 1.00 0.00 1921 GLU A C 3
ATOM 3375 O O . GLU A 1 54 ? -0.094 -13.711 -3.393 1.00 0.00 1921 GLU A O 3
ATOM 3387 N N . ARG A 1 55 ? 0.288 -11.506 -3.115 1.00 0.00 1922 ARG A N 3
ATOM 3388 C CA . ARG A 1 55 ? 1.546 -11.440 -3.890 1.00 0.00 1922 ARG A CA 3
ATOM 3389 C C . ARG A 1 55 ? 2.796 -11.886 -3.118 1.00 0.00 1922 ARG A C 3
ATOM 3390 O O . ARG A 1 55 ? 3.720 -12.413 -3.739 1.00 0.00 1922 ARG A O 3
ATOM 3411 N N . PHE A 1 56 ? 2.837 -11.700 -1.795 1.00 0.00 1923 PHE A N 3
ATOM 3412 C CA . PHE A 1 56 ? 4.025 -11.932 -0.951 1.00 0.00 1923 PHE A CA 3
ATOM 3413 C C . PHE A 1 56 ? 3.780 -12.806 0.298 1.00 0.00 1923 PHE A C 3
ATOM 3414 O O . PHE A 1 56 ? 4.738 -13.269 0.921 1.00 0.00 1923 PHE A O 3
ATOM 3431 N N . GLY A 1 57 ? 2.519 -13.060 0.667 1.00 0.00 1924 GLY A N 3
ATOM 3432 C CA . GLY A 1 57 ? 2.114 -14.003 1.718 1.00 0.00 1924 GLY A CA 3
ATOM 3433 C C . GLY A 1 57 ? 1.990 -13.416 3.131 1.00 0.00 1924 GLY A C 3
ATOM 3434 O O . GLY A 1 57 ? 1.820 -14.172 4.093 1.00 0.00 1924 GLY A O 3
ATOM 3438 N N . ARG A 1 58 ? 2.119 -12.089 3.282 1.00 0.00 1925 ARG A N 3
ATOM 3439 C CA . ARG A 1 58 ? 2.253 -11.395 4.577 1.00 0.00 1925 ARG A CA 3
ATOM 3440 C C . ARG A 1 58 ? 0.956 -10.725 5.051 1.00 0.00 1925 ARG A C 3
ATOM 3441 O O . ARG A 1 58 ? 0.141 -10.335 4.217 1.00 0.00 1925 ARG A O 3
ATOM 3462 N N . THR A 1 59 ? 0.829 -10.421 6.343 1.00 0.00 1926 THR A N 3
ATOM 3463 C CA . THR A 1 59 ? -0.217 -9.504 6.859 1.00 0.00 1926 THR A CA 3
ATOM 3464 C C . THR A 1 59 ? 0.374 -8.489 7.852 1.00 0.00 1926 THR A C 3
ATOM 3465 O O . THR A 1 59 ? 1.118 -8.856 8.762 1.00 0.00 1926 THR A O 3
ATOM 3476 N N . LEU A 1 60 ? 0.039 -7.200 7.674 1.00 0.00 1927 LEU A N 3
ATOM 3477 C CA . LEU A 1 60 ? 0.489 -6.046 8.488 1.00 0.00 1927 LEU A CA 3
ATOM 3478 C C . LEU A 1 60 ? -0.675 -5.053 8.719 1.00 0.00 1927 LEU A C 3
ATOM 3479 O O . LEU A 1 60 ? -1.592 -5.015 7.892 1.00 0.00 1927 LEU A O 3
ATOM 3495 N N . PRO A 1 61 ? -0.679 -4.265 9.813 1.00 0.00 1928 PRO A N 3
ATOM 3496 C CA . PRO A 1 61 ? -1.759 -3.322 10.129 1.00 0.00 1928 PRO A CA 3
ATOM 3497 C C . PRO A 1 61 ? -1.759 -2.078 9.222 1.00 0.00 1928 PRO A C 3
ATOM 3498 O O . PRO A 1 61 ? -0.708 -1.601 8.794 1.00 0.00 1928 PRO A O 3
ATOM 3509 N N . LEU A 1 62 ? -2.941 -1.494 8.987 1.00 0.00 1929 LEU A N 3
ATOM 3510 C CA . LEU A 1 62 ? -3.131 -0.322 8.112 1.00 0.00 1929 LEU A CA 3
ATOM 3511 C C . LEU A 1 62 ? -2.339 0.919 8.572 1.00 0.00 1929 LEU A C 3
ATOM 3512 O O . LEU A 1 62 ? -1.859 1.678 7.734 1.00 0.00 1929 LEU A O 3
ATOM 3528 N N . GLN A 1 63 ? -2.171 1.110 9.886 1.00 0.00 1930 GLN A N 3
ATOM 3529 C CA . GLN A 1 63 ? -1.386 2.213 10.454 1.00 0.00 1930 GLN A CA 3
ATOM 3530 C C . GLN A 1 63 ? 0.096 2.133 10.048 1.00 0.00 1930 GLN A C 3
ATOM 3531 O O . GLN A 1 63 ? 0.720 3.160 9.786 1.00 0.00 1930 GLN A O 3
ATOM 3545 N N . LEU A 1 64 ? 0.657 0.921 9.945 1.00 0.00 1931 LEU A N 3
ATOM 3546 C CA . LEU A 1 64 ? 2.014 0.717 9.444 1.00 0.00 1931 LEU A CA 3
ATOM 3547 C C . LEU A 1 64 ? 2.097 0.995 7.938 1.00 0.00 1931 LEU A C 3
ATOM 3548 O O . LEU A 1 64 ? 3.054 1.620 7.488 1.00 0.00 1931 LEU A O 3
ATOM 3564 N N . LEU A 1 65 ? 1.087 0.586 7.158 1.00 0.00 1932 LEU A N 3
ATOM 3565 C CA . LEU A 1 65 ? 1.045 0.856 5.714 1.00 0.00 1932 LEU A CA 3
ATOM 3566 C C . LEU A 1 65 ? 1.014 2.362 5.419 1.00 0.00 1932 LEU A C 3
ATOM 3567 O O . LEU A 1 65 ? 1.788 2.826 4.581 1.00 0.00 1932 LEU A O 3
ATOM 3583 N N . SER A 1 66 ? 0.175 3.131 6.121 1.00 0.00 1933 SER A N 3
ATOM 3584 C CA . SER A 1 66 ? 0.041 4.581 5.905 1.00 0.00 1933 SER A CA 3
ATOM 3585 C C . SER A 1 66 ? 1.335 5.346 6.239 1.00 0.00 1933 SER A C 3
ATOM 3586 O O . SER A 1 66 ? 1.728 6.224 5.473 1.00 0.00 1933 SER A O 3
ATOM 3594 N N . GLU A 1 67 ? 2.022 5.011 7.339 1.00 0.00 1934 GLU A N 3
ATOM 3595 C CA . GLU A 1 67 ? 3.251 5.690 7.781 1.00 0.00 1934 GLU A CA 3
ATOM 3596 C C . GLU A 1 67 ? 4.546 5.193 7.105 1.00 0.00 1934 GLU A C 3
ATOM 3597 O O . GLU A 1 67 ? 5.591 5.829 7.252 1.00 0.00 1934 GLU A O 3
ATOM 3609 N N . SER A 1 68 ? 4.507 4.081 6.360 1.00 0.00 1935 SER A N 3
ATOM 3610 C CA . SER A 1 68 ? 5.661 3.522 5.632 1.00 0.00 1935 SER A CA 3
ATOM 3611 C C . SER A 1 68 ? 5.747 3.996 4.173 1.00 0.00 1935 SER A C 3
ATOM 3612 O O . SER A 1 68 ? 4.736 4.301 3.535 1.00 0.00 1935 SER A O 3
ATOM 3620 N N . THR A 1 69 ? 6.964 4.028 3.633 1.00 0.00 1936 THR A N 3
ATOM 3621 C CA . THR A 1 69 ? 7.256 4.166 2.192 1.00 0.00 1936 THR A CA 3
ATOM 3622 C C . THR A 1 69 ? 7.327 2.790 1.506 1.00 0.00 1936 THR A C 3
ATOM 3623 O O . THR A 1 69 ? 7.381 1.748 2.170 1.00 0.00 1936 THR A O 3
ATOM 3634 N N . VAL A 1 70 ? 7.369 2.770 0.169 1.00 0.00 1937 VAL A N 3
ATOM 3635 C CA . VAL A 1 70 ? 7.528 1.537 -0.640 1.00 0.00 1937 VAL A CA 3
ATOM 3636 C C . VAL A 1 70 ? 8.749 0.686 -0.226 1.00 0.00 1937 VAL A C 3
ATOM 3637 O O . VAL A 1 70 ? 8.548 -0.494 0.082 1.00 0.00 1937 VAL A O 3
ATOM 3650 N N . PRO A 1 71 ? 9.993 1.217 -0.154 1.00 0.00 1938 PRO A N 3
ATOM 3651 C CA . PRO A 1 71 ? 11.152 0.418 0.258 1.00 0.00 1938 PRO A CA 3
ATOM 3652 C C . PRO A 1 71 ? 11.107 -0.020 1.733 1.00 0.00 1938 PRO A C 3
ATOM 3653 O O . PRO A 1 71 ? 11.629 -1.084 2.069 1.00 0.00 1938 PRO A O 3
ATOM 3664 N N . VAL A 1 72 ? 10.458 0.745 2.626 1.00 0.00 1939 VAL A N 3
ATOM 3665 C CA . VAL A 1 72 ? 10.251 0.342 4.030 1.00 0.00 1939 VAL A CA 3
ATOM 3666 C C . VAL A 1 72 ? 9.309 -0.862 4.120 1.00 0.00 1939 VAL A C 3
ATOM 3667 O O . VAL A 1 72 ? 9.617 -1.829 4.818 1.00 0.00 1939 VAL A O 3
ATOM 3680 N N . LEU A 1 73 ? 8.207 -0.870 3.364 1.00 0.00 1940 LEU A N 3
ATOM 3681 C CA . LEU A 1 73 ? 7.319 -2.034 3.271 1.00 0.00 1940 LEU A CA 3
ATOM 3682 C C . LEU A 1 73 ? 8.035 -3.239 2.651 1.00 0.00 1940 LEU A C 3
ATOM 3683 O O . LEU A 1 73 ? 7.971 -4.333 3.206 1.00 0.00 1940 LEU A O 3
ATOM 3699 N N . ALA A 1 74 ? 8.784 -3.052 1.563 1.00 0.00 1941 ALA A N 3
ATOM 3700 C CA . ALA A 1 74 ? 9.588 -4.110 0.958 1.00 0.00 1941 ALA A CA 3
ATOM 3701 C C . ALA A 1 74 ? 10.604 -4.732 1.942 1.00 0.00 1941 ALA A C 3
ATOM 3702 O O . ALA A 1 74 ? 10.829 -5.945 1.908 1.00 0.00 1941 ALA A O 3
ATOM 3709 N N . ALA A 1 75 ? 11.170 -3.947 2.865 1.00 0.00 1942 ALA A N 3
ATOM 3710 C CA . ALA A 1 75 ? 12.036 -4.453 3.934 1.00 0.00 1942 ALA A CA 3
ATOM 3711 C C . ALA A 1 75 ? 11.281 -5.239 5.023 1.00 0.00 1942 ALA A C 3
ATOM 3712 O O . ALA A 1 75 ? 11.816 -6.225 5.537 1.00 0.00 1942 ALA A O 3
ATOM 3719 N N . HIS A 1 76 ? 10.028 -4.874 5.348 1.00 0.00 1943 HIS A N 3
ATOM 3720 C CA . HIS A 1 76 ? 9.180 -5.658 6.272 1.00 0.00 1943 HIS A CA 3
ATOM 3721 C C . HIS A 1 76 ? 8.733 -6.995 5.663 1.00 0.00 1943 HIS A C 3
ATOM 3722 O O . HIS A 1 76 ? 8.651 -7.994 6.380 1.00 0.00 1943 HIS A O 3
ATOM 3736 N N . LEU A 1 77 ? 8.495 -7.046 4.344 1.00 0.00 1944 LEU A N 3
ATOM 3737 C CA . LEU A 1 77 ? 8.276 -8.294 3.589 1.00 0.00 1944 LEU A CA 3
ATOM 3738 C C . LEU A 1 77 ? 9.544 -9.163 3.563 1.00 0.00 1944 LEU A C 3
ATOM 3739 O O . LEU A 1 77 ? 9.460 -10.377 3.747 1.00 0.00 1944 LEU A O 3
ATOM 3755 N N . SER A 1 78 ? 10.709 -8.547 3.340 1.00 0.00 1945 SER A N 3
ATOM 3756 C CA . SER A 1 78 ? 12.003 -9.248 3.260 1.00 0.00 1945 SER A CA 3
ATOM 3757 C C . SER A 1 78 ? 12.383 -9.890 4.608 1.00 0.00 1945 SER A C 3
ATOM 3758 O O . SER A 1 78 ? 12.775 -11.060 4.650 1.00 0.00 1945 SER A O 3
ATOM 3766 N N . ALA A 1 79 ? 12.224 -9.137 5.708 1.00 0.00 1946 ALA A N 3
ATOM 3767 C CA . ALA A 1 79 ? 12.459 -9.544 7.099 1.00 0.00 1946 ALA A CA 3
ATOM 3768 C C . ALA A 1 79 ? 13.875 -10.093 7.427 1.00 0.00 1946 ALA A C 3
ATOM 3769 O O . ALA A 1 79 ? 14.082 -10.676 8.491 1.00 0.00 1946 ALA A O 3
ATOM 3776 N N . ASP A 1 80 ? 14.866 -9.900 6.543 1.00 0.00 1947 ASP A N 3
ATOM 3777 C CA . ASP A 1 80 ? 16.270 -10.288 6.754 1.00 0.00 1947 ASP A CA 3
ATOM 3778 C C . ASP A 1 80 ? 16.977 -9.301 7.709 1.00 0.00 1947 ASP A C 3
ATOM 3779 O O . ASP A 1 80 ? 17.602 -8.325 7.278 1.00 0.00 1947 ASP A O 3
ATOM 3788 N N . ARG A 1 81 ? 16.814 -9.528 9.021 1.00 0.00 1948 ARG A N 3
ATOM 3789 C CA . ARG A 1 81 ? 17.213 -8.617 10.115 1.00 0.00 1948 ARG A CA 3
ATOM 3790 C C . ARG A 1 81 ? 18.018 -9.342 11.202 1.00 0.00 1948 ARG A C 3
ATOM 3791 O O . ARG A 1 81 ? 17.855 -10.548 11.412 1.00 0.00 1948 ARG A O 3
ATOM 3812 N N . ALA A 1 82 ? 18.872 -8.588 11.901 1.00 0.00 1949 ALA A N 3
ATOM 3813 C CA . ALA A 1 82 ? 19.887 -9.097 12.834 1.00 0.00 1949 ALA A CA 3
ATOM 3814 C C . ALA A 1 82 ? 19.872 -8.370 14.206 1.00 0.00 1949 ALA A C 3
ATOM 3815 O O . ALA A 1 82 ? 20.918 -8.074 14.794 1.00 0.00 1949 ALA A O 3
ATOM 3822 N N . HIS A 1 83 ? 18.667 -8.060 14.702 1.00 0.00 1950 HIS A N 3
ATOM 3823 C CA . HIS A 1 83 ? 18.420 -7.408 16.000 1.00 0.00 1950 HIS A CA 3
ATOM 3824 C C . HIS A 1 83 ? 18.986 -8.197 17.200 1.00 0.00 1950 HIS A C 3
ATOM 3825 O O . HIS A 1 83 ? 18.798 -9.437 17.278 1.00 0.00 1950 HIS A O 3
ATOM 3883 N N . GLY A 1 1 ? 16.820 -17.516 7.823 1.00 0.00 -6 GLY A N 4
ATOM 3884 C CA . GLY A 1 1 ? 16.611 -16.779 6.558 1.00 0.00 -6 GLY A CA 4
ATOM 3885 C C . GLY A 1 1 ? 17.807 -15.881 6.236 1.00 0.00 -6 GLY A C 4
ATOM 3886 O O . GLY A 1 1 ? 18.103 -14.982 7.030 1.00 0.00 -6 GLY A O 4
ATOM 3892 N N . PRO A 1 2 ? 18.488 -16.069 5.083 1.00 0.00 -5 PRO A N 4
ATOM 3893 C CA . PRO A 1 2 ? 19.659 -15.268 4.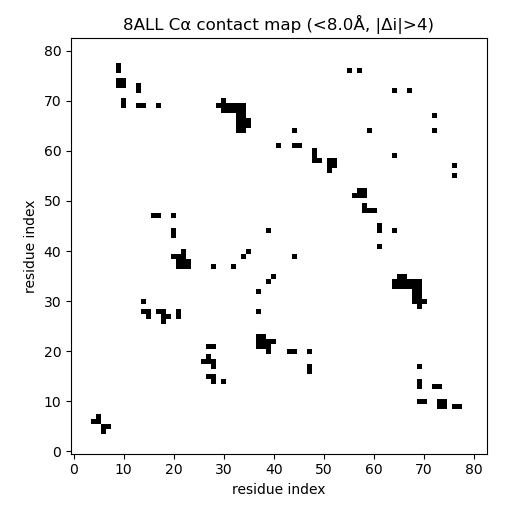676 1.00 0.00 -5 PRO A CA 4
ATOM 3894 C C . PRO A 1 2 ? 19.388 -13.778 4.410 1.00 0.00 -5 PRO A C 4
ATOM 3895 O O . PRO A 1 2 ? 20.327 -12.979 4.389 1.00 0.00 -5 PRO A O 4
ATOM 3906 N N . GLY A 1 3 ? 18.126 -13.392 4.199 1.00 0.00 -4 GLY A N 4
ATOM 3907 C CA . GLY A 1 3 ? 17.687 -12.018 3.901 1.00 0.00 -4 GLY A CA 4
ATOM 3908 C C . GLY A 1 3 ? 17.644 -11.660 2.404 1.00 0.00 -4 GLY A C 4
ATOM 3909 O O . GLY A 1 3 ? 17.068 -10.633 2.028 1.00 0.00 -4 GLY A O 4
ATOM 3913 N N . SER A 1 4 ? 18.199 -12.503 1.530 1.00 0.00 -3 SER A N 4
ATOM 3914 C CA . SER A 1 4 ? 18.186 -12.338 0.068 1.00 0.00 -3 SER A CA 4
ATOM 3915 C C . SER A 1 4 ? 16.775 -12.443 -0.522 1.00 0.00 -3 SER A C 4
ATOM 3916 O O . SER A 1 4 ? 15.970 -13.271 -0.083 1.00 0.00 -3 SER A O 4
ATOM 3924 N N . MET A 1 5 ? 16.473 -11.638 -1.542 1.00 0.00 -2 MET A N 4
ATOM 3925 C CA . MET A 1 5 ? 15.231 -11.720 -2.317 1.00 0.00 -2 MET A CA 4
ATOM 3926 C C . MET A 1 5 ? 15.241 -12.935 -3.261 1.00 0.00 -2 MET A C 4
ATOM 3927 O O . MET A 1 5 ? 16.295 -13.361 -3.742 1.00 0.00 -2 MET A O 4
ATOM 3941 N N . TYR A 1 6 ? 14.066 -13.519 -3.507 1.00 0.00 -1 TYR A N 4
ATOM 3942 C CA . TYR A 1 6 ? 13.905 -14.907 -3.975 1.00 0.00 -1 TYR A CA 4
ATOM 3943 C C . TYR A 1 6 ? 14.052 -15.132 -5.497 1.00 0.00 -1 TYR A C 4
ATOM 3944 O O . TYR A 1 6 ? 13.985 -16.274 -5.960 1.00 0.00 -1 TYR A O 4
ATOM 3962 N N . GLY A 1 7 ? 14.270 -14.071 -6.283 1.00 0.00 1874 GLY A N 4
ATOM 3963 C CA . GLY A 1 7 ? 14.485 -14.146 -7.743 1.00 0.00 1874 GLY A CA 4
ATOM 3964 C C . GLY A 1 7 ? 14.108 -12.865 -8.504 1.00 0.00 1874 GLY A C 4
ATOM 3965 O O . GLY A 1 7 ? 14.599 -12.630 -9.611 1.00 0.00 1874 GLY A O 4
ATOM 3969 N N . GLU A 1 8 ? 13.278 -12.010 -7.903 1.00 0.00 1875 GLU A N 4
ATOM 3970 C CA . GLU A 1 8 ? 12.916 -10.665 -8.383 1.00 0.00 1875 GLU A CA 4
ATOM 3971 C C . GLU A 1 8 ? 12.746 -9.711 -7.188 1.00 0.00 1875 GLU A C 4
ATOM 3972 O O . GLU A 1 8 ? 12.295 -10.130 -6.116 1.00 0.00 1875 GLU A O 4
ATOM 3984 N N . ALA A 1 9 ? 13.122 -8.439 -7.351 1.00 0.00 1876 ALA A N 4
ATOM 3985 C CA . ALA A 1 9 ? 13.131 -7.467 -6.266 1.00 0.00 1876 ALA A CA 4
ATOM 3986 C C . ALA A 1 9 ? 11.719 -7.157 -5.738 1.00 0.00 1876 ALA A C 4
ATOM 3987 O O . ALA A 1 9 ? 10.799 -6.860 -6.506 1.00 0.00 1876 ALA A O 4
ATOM 3994 N N . VAL A 1 10 ? 11.541 -7.203 -4.415 1.00 0.00 1877 VAL A N 4
ATOM 3995 C CA . VAL A 1 10 ? 10.254 -6.908 -3.745 1.00 0.00 1877 VAL A CA 4
ATOM 3996 C C . VAL A 1 10 ? 9.860 -5.440 -3.947 1.00 0.00 1877 VAL A C 4
ATOM 3997 O O . VAL A 1 10 ? 8.699 -5.143 -4.222 1.00 0.00 1877 VAL A O 4
ATOM 4010 N N . THR A 1 11 ? 10.828 -4.519 -3.876 1.00 0.00 1878 THR A N 4
ATOM 4011 C CA . THR A 1 11 ? 10.601 -3.068 -4.013 1.00 0.00 1878 THR A CA 4
ATOM 4012 C C . THR A 1 11 ? 10.077 -2.686 -5.403 1.00 0.00 1878 THR A C 4
ATOM 4013 O O . THR A 1 11 ? 9.169 -1.868 -5.519 1.00 0.00 1878 THR A O 4
ATOM 4024 N N . GLU A 1 12 ? 10.597 -3.317 -6.461 1.00 0.00 1879 GLU A N 4
ATOM 4025 C CA . GLU A 1 12 ? 10.159 -3.099 -7.846 1.00 0.00 1879 GLU A CA 4
ATOM 4026 C C . GLU A 1 12 ? 8.717 -3.583 -8.084 1.00 0.00 1879 GLU A C 4
ATOM 4027 O O . GLU A 1 12 ? 7.938 -2.907 -8.764 1.00 0.00 1879 GLU A O 4
ATOM 4039 N N . GLN A 1 13 ? 8.344 -4.724 -7.498 1.00 0.00 1880 GLN A N 4
ATOM 4040 C CA . GLN A 1 13 ? 6.988 -5.278 -7.589 1.00 0.00 1880 GLN A CA 4
ATOM 4041 C C . GLN A 1 13 ? 5.976 -4.464 -6.765 1.00 0.00 1880 GLN A C 4
ATOM 4042 O O . GLN A 1 13 ? 4.897 -4.141 -7.266 1.00 0.00 1880 GLN A O 4
ATOM 4056 N N . LEU A 1 14 ? 6.318 -4.087 -5.531 1.00 0.00 1881 LEU A N 4
ATOM 4057 C CA . LEU A 1 14 ? 5.457 -3.283 -4.662 1.00 0.00 1881 LEU A CA 4
ATOM 4058 C C . LEU A 1 14 ? 5.265 -1.853 -5.196 1.00 0.00 1881 LEU A C 4
ATOM 4059 O O . LEU A 1 14 ? 4.155 -1.331 -5.124 1.00 0.00 1881 LEU A O 4
ATOM 4075 N N . SER A 1 15 ? 6.298 -1.235 -5.779 1.00 0.00 1882 SER A N 4
ATOM 4076 C CA . SER A 1 15 ? 6.203 0.073 -6.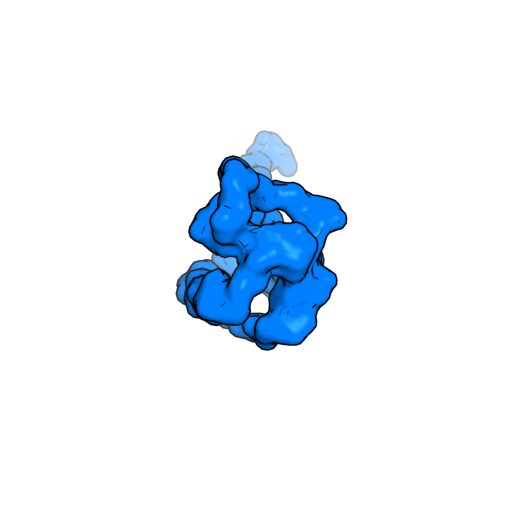451 1.00 0.00 1882 SER A CA 4
ATOM 4077 C C . SER A 1 15 ? 5.127 0.058 -7.550 1.00 0.00 1882 SER A C 4
ATOM 4078 O O . SER A 1 15 ? 4.216 0.888 -7.551 1.00 0.00 1882 SER A O 4
ATOM 4086 N N . ARG A 1 16 ? 5.166 -0.940 -8.446 1.00 0.00 1883 ARG A N 4
ATOM 4087 C CA . ARG A 1 16 ? 4.194 -1.120 -9.541 1.00 0.00 1883 ARG A CA 4
ATOM 4088 C C . ARG A 1 16 ? 2.784 -1.428 -9.036 1.00 0.00 1883 ARG A C 4
ATOM 4089 O O . ARG A 1 16 ? 1.811 -0.970 -9.642 1.00 0.00 1883 ARG A O 4
ATOM 4110 N N . LEU A 1 17 ? 2.654 -2.149 -7.918 1.00 0.00 1884 LEU A N 4
ATOM 4111 C CA . LEU A 1 17 ? 1.367 -2.407 -7.259 1.00 0.00 1884 LEU A CA 4
ATOM 4112 C C . LEU A 1 17 ? 0.765 -1.127 -6.652 1.00 0.00 1884 LEU A C 4
ATOM 4113 O O . LEU A 1 17 ? -0.393 -0.800 -6.918 1.00 0.00 1884 LEU A O 4
ATOM 4129 N N . VAL A 1 18 ? 1.545 -0.368 -5.875 1.00 0.00 1885 VAL A N 4
ATOM 4130 C CA . VAL A 1 18 ? 1.111 0.877 -5.200 1.00 0.00 1885 VAL A CA 4
ATOM 4131 C C . VAL A 1 18 ? 0.787 2.004 -6.195 1.00 0.00 1885 VAL A C 4
ATOM 4132 O O . VAL A 1 18 ? -0.149 2.775 -5.970 1.00 0.00 1885 VAL A O 4
ATOM 4145 N N . ALA A 1 19 ? 1.490 2.065 -7.333 1.00 0.00 1886 ALA A N 4
ATOM 4146 C CA . ALA A 1 19 ? 1.158 2.959 -8.443 1.00 0.00 1886 ALA A CA 4
ATOM 4147 C C . ALA A 1 19 ? -0.261 2.725 -9.025 1.00 0.00 1886 ALA A C 4
ATOM 4148 O O . ALA A 1 19 ? -0.815 3.615 -9.679 1.00 0.00 1886 ALA A O 4
ATOM 4155 N N . GLY A 1 20 ? -0.877 1.567 -8.756 1.00 0.00 1887 GLY A N 4
ATOM 4156 C CA . GLY A 1 20 ? -2.277 1.250 -9.059 1.00 0.00 1887 GLY A CA 4
ATOM 4157 C C . GLY A 1 20 ? -3.297 1.642 -7.973 1.00 0.00 1887 GLY A C 4
ATOM 4158 O O . GLY A 1 20 ? -4.498 1.457 -8.178 1.00 0.00 1887 GLY A O 4
ATOM 4162 N N . PHE A 1 21 ? -2.852 2.185 -6.830 1.00 0.00 1888 PHE A N 4
ATOM 4163 C CA . PHE A 1 21 ? -3.693 2.550 -5.675 1.00 0.00 1888 PHE A CA 4
ATOM 4164 C C . PHE A 1 21 ? -3.626 4.037 -5.285 1.00 0.00 1888 PHE A C 4
ATOM 4165 O O . PHE A 1 21 ? -4.438 4.477 -4.468 1.00 0.00 1888 PHE A O 4
ATOM 4182 N N . VAL A 1 22 ? -2.720 4.831 -5.871 1.00 0.00 1889 VAL A N 4
ATOM 4183 C CA . VAL A 1 22 ? -2.683 6.291 -5.672 1.00 0.00 1889 VAL A CA 4
ATOM 4184 C C . VAL A 1 22 ? -3.956 6.968 -6.230 1.00 0.00 1889 VAL A C 4
ATOM 4185 O O . VAL A 1 22 ? -4.244 6.829 -7.423 1.00 0.00 1889 VAL A O 4
ATOM 4198 N N . PRO A 1 23 ? -4.763 7.661 -5.393 1.00 0.00 1890 PRO A N 4
ATOM 4199 C CA . PRO A 1 23 ? -6.055 8.223 -5.802 1.00 0.00 1890 PRO A CA 4
ATOM 4200 C C . PRO A 1 23 ? -5.940 9.583 -6.514 1.00 0.00 1890 PRO A C 4
ATOM 4201 O O . PRO A 1 23 ? -6.855 9.982 -7.237 1.00 0.00 1890 PRO A O 4
ATOM 4212 N N . ASP A 1 24 ? -4.840 10.312 -6.291 1.00 0.00 1891 ASP A N 4
ATOM 4213 C CA . ASP A 1 24 ? -4.535 11.597 -6.939 1.00 0.00 1891 ASP A CA 4
ATOM 4214 C C . ASP A 1 24 ? -4.161 11.414 -8.436 1.00 0.00 1891 ASP A C 4
ATOM 4215 O O . ASP A 1 24 ? -3.998 10.287 -8.924 1.00 0.00 1891 ASP A O 4
ATOM 4224 N N . ALA A 1 25 ? -3.970 12.517 -9.166 1.00 0.00 1892 ALA A N 4
ATOM 4225 C CA . ALA A 1 25 ? -3.551 12.556 -10.572 1.00 0.00 1892 ALA A CA 4
ATOM 4226 C C . ALA A 1 25 ? -2.110 12.036 -10.848 1.00 0.00 1892 ALA A C 4
ATOM 4227 O O . ALA A 1 25 ? -1.642 12.077 -11.990 1.00 0.00 1892 ALA A O 4
ATOM 4234 N N . ALA A 1 26 ? -1.396 11.555 -9.823 1.00 0.00 1893 ALA A N 4
ATOM 4235 C CA . ALA A 1 26 ? -0.062 10.963 -9.916 1.00 0.00 1893 ALA A CA 4
ATOM 4236 C C . ALA A 1 26 ? -0.037 9.713 -10.826 1.00 0.00 1893 ALA A C 4
ATOM 4237 O O . ALA A 1 26 ? -0.884 8.820 -10.712 1.00 0.00 1893 ALA A O 4
ATOM 4244 N N . GLY A 1 27 ? 0.966 9.626 -11.710 1.00 0.00 1894 GLY A N 4
ATOM 4245 C CA . GLY A 1 27 ? 1.192 8.481 -12.610 1.00 0.00 1894 GLY A CA 4
ATOM 4246 C C . GLY A 1 27 ? 2.050 7.358 -12.008 1.00 0.00 1894 GLY A C 4
ATOM 4247 O O . GLY A 1 27 ? 2.099 6.254 -12.556 1.00 0.00 1894 GLY A O 4
ATOM 4251 N N . SER A 1 28 ? 2.725 7.622 -10.886 1.00 0.00 1895 SER A N 4
ATOM 4252 C CA . SER A 1 28 ? 3.640 6.695 -10.198 1.00 0.00 1895 SER A CA 4
ATOM 4253 C C . SER A 1 28 ? 3.826 7.079 -8.720 1.00 0.00 1895 SER A C 4
ATOM 4254 O O . SER A 1 28 ? 3.427 8.163 -8.281 1.00 0.00 1895 SER A O 4
ATOM 4262 N N . VAL A 1 29 ? 4.420 6.168 -7.940 1.00 0.00 1896 VAL A N 4
ATOM 4263 C CA . VAL A 1 29 ? 4.750 6.350 -6.513 1.00 0.00 1896 VAL A CA 4
ATOM 4264 C C . VAL A 1 29 ? 6.241 6.689 -6.317 1.00 0.00 1896 VAL A C 4
ATOM 4265 O O . VAL A 1 29 ? 7.117 6.086 -6.947 1.00 0.00 1896 VAL A O 4
ATOM 4278 N N . ASP A 1 30 ? 6.547 7.644 -5.438 1.00 0.00 1897 ASP A N 4
ATOM 4279 C CA . ASP A 1 30 ? 7.913 7.999 -5.031 1.00 0.00 1897 ASP A CA 4
ATOM 4280 C C . ASP A 1 30 ? 8.409 7.126 -3.856 1.00 0.00 1897 ASP A C 4
ATOM 4281 O O . ASP A 1 30 ? 7.671 6.969 -2.879 1.00 0.00 1897 ASP A O 4
ATOM 4290 N N . PRO A 1 31 ? 9.654 6.606 -3.874 1.00 0.00 1898 PRO A N 4
ATOM 4291 C CA . PRO A 1 31 ? 10.231 5.866 -2.744 1.00 0.00 1898 PRO A CA 4
ATOM 4292 C C . PRO A 1 31 ? 10.589 6.764 -1.540 1.00 0.00 1898 PRO A C 4
ATOM 4293 O O . PRO A 1 31 ? 10.736 6.270 -0.422 1.00 0.00 1898 PRO A O 4
ATOM 4304 N N . ASP A 1 32 ? 10.714 8.079 -1.745 1.00 0.00 1899 ASP A N 4
ATOM 4305 C CA . ASP A 1 32 ? 11.072 9.072 -0.727 1.00 0.00 1899 ASP A CA 4
ATOM 4306 C C . ASP A 1 32 ? 9.888 9.515 0.167 1.00 0.00 1899 ASP A C 4
ATOM 4307 O O . ASP A 1 32 ? 10.087 10.221 1.160 1.00 0.00 1899 ASP A O 4
ATOM 4316 N N . ARG A 1 33 ? 8.650 9.134 -0.175 1.00 0.00 1900 ARG A N 4
ATOM 4317 C CA . ARG A 1 33 ? 7.401 9.577 0.476 1.00 0.00 1900 ARG A CA 4
ATOM 4318 C C . ARG A 1 33 ? 6.479 8.402 0.837 1.00 0.00 1900 ARG A C 4
ATOM 4319 O O . ARG A 1 33 ? 6.470 7.368 0.167 1.00 0.00 1900 ARG A O 4
ATOM 4340 N N . THR A 1 34 ? 5.722 8.560 1.921 1.00 0.00 1901 THR A N 4
ATOM 4341 C CA . THR A 1 34 ? 4.833 7.529 2.490 1.00 0.00 1901 THR A CA 4
ATOM 4342 C C . THR A 1 34 ? 3.539 7.351 1.691 1.00 0.00 1901 THR A C 4
ATOM 4343 O O . THR A 1 34 ? 3.193 8.178 0.847 1.00 0.00 1901 THR A O 4
ATOM 4354 N N . LEU A 1 35 ? 2.779 6.284 1.955 1.00 0.00 1902 LEU A N 4
ATOM 4355 C CA . LEU A 1 35 ? 1.453 6.092 1.344 1.00 0.00 1902 LEU A CA 4
ATOM 4356 C C . LEU A 1 35 ? 0.446 7.165 1.798 1.00 0.00 1902 LEU A C 4
ATOM 4357 O O . LEU A 1 35 ? -0.431 7.563 1.029 1.00 0.00 1902 LEU A O 4
ATOM 4373 N N . LEU A 1 36 ? 0.592 7.681 3.025 1.00 0.00 1903 LEU A N 4
ATOM 4374 C CA . LEU A 1 36 ? -0.185 8.806 3.551 1.00 0.00 1903 LEU A CA 4
ATOM 4375 C C . LEU A 1 36 ? 0.156 10.137 2.858 1.00 0.00 1903 LEU A C 4
ATOM 4376 O O . LEU A 1 36 ? -0.734 10.958 2.631 1.00 0.00 1903 LEU A O 4
ATOM 4392 N N . GLU A 1 37 ? 1.418 10.337 2.473 1.00 0.00 1904 GLU A N 4
ATOM 4393 C CA . GLU A 1 37 ? 1.863 11.480 1.660 1.00 0.00 1904 GLU A CA 4
ATOM 4394 C C . GLU A 1 37 ? 1.345 11.406 0.205 1.00 0.00 1904 GLU A C 4
ATOM 4395 O O . GLU A 1 37 ? 0.955 12.434 -0.355 1.00 0.00 1904 GLU A O 4
ATOM 4407 N N . HIS A 1 38 ? 1.260 10.211 -0.390 1.00 0.00 1905 HIS A N 4
ATOM 4408 C CA . HIS A 1 38 ? 0.545 9.989 -1.663 1.00 0.00 1905 HIS A CA 4
ATOM 4409 C C . HIS A 1 38 ? -0.990 10.089 -1.523 1.00 0.00 1905 HIS A C 4
ATOM 4410 O O . HIS A 1 38 ? -1.697 10.264 -2.516 1.00 0.00 1905 HIS A O 4
ATOM 4424 N N . GLY A 1 39 ? -1.510 10.036 -0.293 1.00 0.00 1906 GLY A N 4
ATOM 4425 C CA . GLY A 1 39 ? -2.900 10.343 0.052 1.00 0.00 1906 GLY A CA 4
ATOM 4426 C C . GLY A 1 39 ? -3.860 9.157 -0.074 1.00 0.00 1906 GLY A C 4
ATOM 4427 O O . GLY A 1 39 ? -5.069 9.367 -0.187 1.00 0.00 1906 GLY A O 4
ATOM 4431 N N . ILE A 1 40 ? -3.334 7.928 -0.084 1.00 0.00 1907 ILE A N 4
ATOM 4432 C CA . ILE A 1 40 ? -4.104 6.695 -0.275 1.00 0.00 1907 ILE A CA 4
ATOM 4433 C C . ILE A 1 40 ? -5.126 6.513 0.865 1.00 0.00 1907 ILE A C 4
ATOM 4434 O O . ILE A 1 40 ? -4.765 6.527 2.048 1.00 0.00 1907 ILE A O 4
ATOM 4450 N N . ASP A 1 41 ? -6.400 6.362 0.502 1.00 0.00 1908 ASP A N 4
ATOM 4451 C CA . ASP A 1 41 ? -7.528 6.213 1.430 1.00 0.00 1908 ASP A CA 4
ATOM 4452 C C . ASP A 1 41 ? -7.450 4.911 2.231 1.00 0.00 1908 ASP A C 4
ATOM 4453 O O . ASP A 1 41 ? -6.907 3.915 1.759 1.00 0.00 1908 ASP A O 4
ATOM 4462 N N . SER A 1 42 ? -8.070 4.860 3.408 1.00 0.00 1909 SER A N 4
ATOM 4463 C CA . SER A 1 42 ? -8.262 3.628 4.201 1.00 0.00 1909 SER A CA 4
ATOM 4464 C C . SER A 1 42 ? -8.784 2.441 3.376 1.00 0.00 1909 SER A C 4
ATOM 4465 O O . SER A 1 42 ? -8.256 1.329 3.462 1.00 0.00 1909 SER A O 4
ATOM 4472 N N . ILE A 1 43 ? -9.803 2.672 2.536 1.00 0.00 1910 ILE A N 4
ATOM 4473 C CA . ILE A 1 43 ? -10.381 1.662 1.636 1.00 0.00 1910 ILE A CA 4
ATOM 4474 C C . ILE A 1 43 ? -9.331 1.126 0.647 1.00 0.00 1910 ILE A C 4
ATOM 4475 O O . ILE A 1 43 ? -9.199 -0.089 0.463 1.00 0.00 1910 ILE A O 4
ATOM 4491 N N . ASN A 1 44 ? -8.533 2.008 0.039 1.00 0.00 1911 ASN A N 4
ATOM 4492 C CA . ASN A 1 44 ? -7.469 1.619 -0.890 1.00 0.00 1911 ASN A CA 4
ATOM 4493 C C . ASN A 1 44 ? -6.262 0.971 -0.187 1.00 0.00 1911 ASN A C 4
ATOM 4494 O O . ASN A 1 44 ? -5.663 0.055 -0.751 1.00 0.00 1911 ASN A O 4
ATOM 4505 N N . LEU A 1 45 ? -5.946 1.350 1.057 1.00 0.00 1912 LEU A N 4
ATOM 4506 C CA . LEU A 1 45 ? -4.953 0.657 1.892 1.00 0.00 1912 LEU A CA 4
ATOM 4507 C C . LEU A 1 45 ? -5.401 -0.768 2.258 1.00 0.00 1912 LEU A C 4
ATOM 4508 O O . LEU A 1 45 ? -4.582 -1.685 2.204 1.00 0.00 1912 LEU A O 4
ATOM 4524 N N . MET A 1 46 ? -6.683 -0.994 2.571 1.00 0.00 1913 MET A N 4
ATOM 4525 C CA . MET A 1 46 ? -7.218 -2.345 2.830 1.00 0.00 1913 MET A CA 4
ATOM 4526 C C . MET A 1 46 ? -7.217 -3.250 1.582 1.00 0.00 1913 MET A C 4
ATOM 4527 O O . MET A 1 46 ? -6.942 -4.444 1.690 1.00 0.00 1913 MET A O 4
ATOM 4541 N N . ASN A 1 47 ? -7.471 -2.693 0.391 1.00 0.00 1914 ASN A N 4
ATOM 4542 C CA . ASN A 1 47 ? -7.329 -3.435 -0.872 1.00 0.00 1914 ASN A CA 4
ATOM 4543 C C . ASN A 1 47 ? -5.852 -3.737 -1.186 1.00 0.00 1914 ASN A C 4
ATOM 4544 O O . ASN A 1 47 ? -5.514 -4.879 -1.506 1.00 0.00 1914 ASN A O 4
ATOM 4555 N N . LEU A 1 48 ? -4.948 -2.760 -1.023 1.00 0.00 1915 LEU A N 4
ATOM 4556 C CA . LEU A 1 48 ? -3.501 -2.948 -1.165 1.00 0.00 1915 LEU A CA 4
ATOM 4557 C C . LEU A 1 48 ? -2.966 -4.021 -0.203 1.00 0.00 1915 LEU A C 4
ATOM 4558 O O . LEU A 1 48 ? -2.174 -4.868 -0.619 1.00 0.00 1915 LEU A O 4
ATOM 4574 N N . ARG A 1 49 ? -3.439 -4.044 1.049 1.00 0.00 1916 ARG A N 4
ATOM 4575 C CA . ARG A 1 49 ? -3.113 -5.063 2.067 1.00 0.00 1916 ARG A CA 4
ATOM 4576 C C . ARG A 1 49 ? -3.465 -6.474 1.597 1.00 0.00 1916 ARG A C 4
ATOM 4577 O O . ARG A 1 49 ? -2.647 -7.378 1.733 1.00 0.00 1916 ARG A O 4
ATOM 4598 N N . PHE A 1 50 ? -4.641 -6.662 0.994 1.00 0.00 1917 PHE A N 4
ATOM 4599 C CA . PHE A 1 50 ? -5.055 -7.950 0.419 1.00 0.00 1917 PHE A CA 4
ATOM 4600 C C . PHE A 1 50 ? -4.202 -8.345 -0.801 1.00 0.00 1917 PHE A C 4
ATOM 4601 O O . PHE A 1 50 ? -3.728 -9.479 -0.874 1.00 0.00 1917 PHE A O 4
ATOM 4618 N N . GLU A 1 51 ? -3.929 -7.418 -1.726 1.00 0.00 1918 GLU A N 4
ATOM 4619 C CA . GLU A 1 51 ? -3.062 -7.669 -2.887 1.00 0.00 1918 GLU A CA 4
ATOM 4620 C C . GLU A 1 51 ? -1.613 -8.019 -2.487 1.00 0.00 1918 GLU A C 4
ATOM 4621 O O . GLU A 1 51 ? -1.003 -8.902 -3.099 1.00 0.00 1918 GLU A O 4
ATOM 4633 N N . ILE A 1 52 ? -1.077 -7.378 -1.444 1.00 0.00 1919 ILE A N 4
ATOM 4634 C CA . ILE A 1 52 ? 0.206 -7.717 -0.809 1.00 0.00 1919 ILE A CA 4
ATOM 4635 C C . ILE A 1 52 ? 0.147 -9.106 -0.153 1.00 0.00 1919 ILE A C 4
ATOM 4636 O O . ILE A 1 52 ? 1.072 -9.900 -0.319 1.00 0.00 1919 ILE A O 4
ATOM 4652 N N . THR A 1 53 ? -0.932 -9.428 0.561 1.00 0.00 1920 THR A N 4
ATOM 4653 C CA . THR A 1 53 ? -1.119 -10.729 1.224 1.00 0.00 1920 THR A CA 4
ATOM 4654 C C . THR A 1 53 ? -1.131 -11.889 0.219 1.00 0.00 1920 THR A C 4
ATOM 4655 O O . THR A 1 53 ? -0.512 -12.924 0.465 1.00 0.00 1920 THR A O 4
ATOM 4666 N N . GLU A 1 54 ? -1.769 -11.710 -0.938 1.00 0.00 1921 GLU A N 4
ATOM 4667 C CA . GLU A 1 54 ? -1.815 -12.710 -2.013 1.00 0.00 1921 GLU A CA 4
ATOM 4668 C C . GLU A 1 54 ? -0.452 -12.934 -2.697 1.00 0.00 1921 GLU A C 4
ATOM 4669 O O . GLU A 1 54 ? -0.147 -14.050 -3.128 1.00 0.00 1921 GLU A O 4
ATOM 4681 N N . ARG A 1 55 ? 0.387 -11.894 -2.788 1.00 0.00 1922 ARG A N 4
ATOM 4682 C CA . ARG A 1 55 ? 1.719 -11.930 -3.430 1.00 0.00 1922 ARG A CA 4
ATOM 4683 C C . ARG A 1 55 ? 2.858 -12.375 -2.505 1.00 0.00 1922 ARG A C 4
ATOM 4684 O O . ARG A 1 55 ? 3.745 -13.104 -2.944 1.00 0.00 1922 ARG A O 4
ATOM 4705 N N . PHE A 1 56 ? 2.844 -11.924 -1.247 1.00 0.00 1923 PHE A N 4
ATOM 4706 C CA . PHE A 1 56 ? 3.976 -12.013 -0.311 1.00 0.00 1923 PHE A CA 4
ATOM 4707 C C . PHE A 1 56 ? 3.645 -12.701 1.028 1.00 0.00 1923 PHE A C 4
ATOM 4708 O O . PHE A 1 56 ? 4.554 -12.987 1.809 1.00 0.00 1923 PHE A O 4
ATOM 4725 N N . GLY A 1 57 ? 2.367 -12.982 1.309 1.00 0.00 1924 GLY A N 4
ATOM 4726 C CA . GLY A 1 57 ? 1.917 -13.691 2.519 1.00 0.00 1924 GLY A CA 4
ATOM 4727 C C . GLY A 1 57 ? 1.980 -12.874 3.821 1.00 0.00 1924 GLY A C 4
ATOM 4728 O O . GLY A 1 57 ? 1.924 -13.458 4.908 1.00 0.00 1924 GLY A O 4
ATOM 4732 N N . ARG A 1 58 ? 2.132 -11.541 3.729 1.00 0.00 1925 ARG A N 4
ATOM 4733 C CA . ARG A 1 58 ? 2.422 -10.648 4.866 1.00 0.00 1925 ARG A CA 4
ATOM 4734 C C . ARG A 1 58 ? 1.352 -9.561 5.041 1.00 0.00 1925 ARG A C 4
ATOM 4735 O O . ARG A 1 58 ? 1.406 -8.507 4.402 1.00 0.00 1925 ARG A O 4
ATOM 4756 N N . THR A 1 59 ? 0.405 -9.807 5.949 1.00 0.00 1926 THR A N 4
ATOM 4757 C CA . THR A 1 59 ? -0.515 -8.776 6.465 1.00 0.00 1926 THR A CA 4
ATOM 4758 C C . THR A 1 59 ? 0.217 -7.764 7.355 1.00 0.00 1926 THR A C 4
ATOM 4759 O O . THR A 1 59 ? 1.147 -8.120 8.088 1.00 0.00 1926 THR A O 4
ATOM 4770 N N . LEU A 1 60 ? -0.208 -6.495 7.305 1.00 0.00 1927 LEU A N 4
ATOM 4771 C CA . LEU A 1 60 ? 0.287 -5.395 8.147 1.00 0.00 1927 LEU A CA 4
ATOM 4772 C C . LEU A 1 60 ? -0.887 -4.495 8.586 1.00 0.00 1927 LEU A C 4
ATOM 4773 O O . LEU A 1 60 ? -1.868 -4.384 7.843 1.00 0.00 1927 LEU A O 4
ATOM 4789 N N . PRO A 1 61 ? -0.825 -3.846 9.764 1.00 0.00 1928 PRO A N 4
ATOM 4790 C CA . PRO A 1 61 ? -1.855 -2.916 10.228 1.00 0.00 1928 PRO A CA 4
ATOM 4791 C C . PRO A 1 61 ? -1.877 -1.621 9.401 1.00 0.00 1928 PRO A C 4
ATOM 4792 O O . PRO A 1 61 ? -0.832 -1.123 8.974 1.00 0.00 1928 PRO A O 4
ATOM 4803 N N . LEU A 1 62 ? -3.063 -1.032 9.203 1.00 0.00 1929 LEU A N 4
ATOM 4804 C CA . LEU A 1 62 ? -3.237 0.173 8.374 1.00 0.00 1929 LEU A CA 4
ATOM 4805 C C . LEU A 1 62 ? -2.456 1.392 8.887 1.00 0.00 1929 LEU A C 4
ATOM 4806 O O . LEU A 1 62 ? -1.973 2.186 8.082 1.00 0.00 1929 LEU A O 4
ATOM 4822 N N . GLN A 1 63 ? -2.278 1.511 10.206 1.00 0.00 1930 GLN A N 4
ATOM 4823 C CA . GLN A 1 63 ? -1.481 2.579 10.823 1.00 0.00 1930 GLN A CA 4
ATOM 4824 C C . GLN A 1 63 ? 0.016 2.487 10.465 1.00 0.00 1930 GLN A C 4
ATOM 4825 O O . GLN A 1 63 ? 0.692 3.514 10.394 1.00 0.00 1930 GLN A O 4
ATOM 4839 N N . LEU A 1 64 ? 0.534 1.285 10.194 1.00 0.00 1931 LEU A N 4
ATOM 4840 C CA . LEU A 1 64 ? 1.880 1.071 9.661 1.00 0.00 1931 LEU A CA 4
ATOM 4841 C C . LEU A 1 64 ? 1.924 1.264 8.138 1.00 0.00 1931 LEU A C 4
ATOM 4842 O O . LEU A 1 64 ? 2.855 1.891 7.637 1.00 0.00 1931 LEU A O 4
ATOM 4858 N N . LEU A 1 65 ? 0.919 0.776 7.398 1.00 0.00 1932 LEU A N 4
ATOM 4859 C CA . LEU A 1 65 ? 0.837 0.947 5.941 1.00 0.00 1932 LEU A CA 4
ATOM 4860 C C . LEU A 1 65 ? 0.842 2.423 5.520 1.00 0.00 1932 LEU A C 4
ATOM 4861 O O . LEU A 1 65 ? 1.553 2.783 4.584 1.00 0.00 1932 LEU A O 4
ATOM 4877 N N . SER A 1 66 ? 0.090 3.288 6.215 1.00 0.00 1933 SER A N 4
ATOM 4878 C CA . SER A 1 66 ? 0.014 4.725 5.911 1.00 0.00 1933 SER A CA 4
ATOM 4879 C C . SER A 1 66 ? 1.360 5.437 6.111 1.00 0.00 1933 SER A C 4
ATOM 4880 O O . SER A 1 66 ? 1.812 6.156 5.219 1.00 0.00 1933 SER A O 4
ATOM 4888 N N . GLU A 1 67 ? 2.045 5.212 7.238 1.00 0.00 1934 GLU A N 4
ATOM 4889 C CA . GLU A 1 67 ? 3.308 5.885 7.585 1.00 0.00 1934 GLU A CA 4
ATOM 4890 C C . GLU A 1 67 ? 4.571 5.266 6.944 1.00 0.00 1934 GLU A C 4
ATOM 4891 O O . GLU A 1 67 ? 5.664 5.823 7.083 1.00 0.00 1934 GLU A O 4
ATOM 4903 N N . SER A 1 68 ? 4.449 4.129 6.251 1.00 0.00 1935 SER A N 4
ATOM 4904 C CA . SER A 1 68 ? 5.555 3.482 5.534 1.00 0.00 1935 SER A CA 4
ATOM 4905 C C . SER A 1 68 ? 5.716 3.997 4.098 1.00 0.00 1935 SER A C 4
ATOM 4906 O O . SER A 1 68 ? 4.742 4.361 3.433 1.00 0.00 1935 SER A O 4
ATOM 4914 N N . THR A 1 69 ? 6.956 3.995 3.604 1.00 0.00 1936 THR A N 4
ATOM 4915 C CA . THR A 1 69 ? 7.309 4.185 2.184 1.00 0.00 1936 THR A CA 4
ATOM 4916 C C . THR A 1 69 ? 7.376 2.847 1.441 1.00 0.00 1936 THR A C 4
ATOM 4917 O O . THR A 1 69 ? 7.377 1.777 2.052 1.00 0.00 1936 THR A O 4
ATOM 4928 N N . VAL A 1 70 ? 7.475 2.885 0.108 1.00 0.00 1937 VAL A N 4
ATOM 4929 C CA . VAL A 1 70 ? 7.616 1.691 -0.744 1.00 0.00 1937 VAL A CA 4
ATOM 4930 C C . VAL A 1 70 ? 8.832 0.812 -0.359 1.00 0.00 1937 VAL A C 4
ATOM 4931 O O . VAL A 1 70 ? 8.641 -0.395 -0.162 1.00 0.00 1937 VAL A O 4
ATOM 4944 N N . PRO A 1 71 ? 10.057 1.352 -0.145 1.00 0.00 1938 PRO A N 4
ATOM 4945 C CA . PRO A 1 71 ? 11.194 0.571 0.361 1.00 0.00 1938 PRO A CA 4
ATOM 4946 C C . PRO A 1 71 ? 10.981 -0.011 1.767 1.00 0.00 1938 PRO A C 4
ATOM 4947 O O . PRO A 1 71 ? 11.398 -1.142 2.026 1.00 0.00 1938 PRO A O 4
ATOM 4958 N N . VAL A 1 72 ? 10.318 0.717 2.678 1.00 0.00 1939 VAL A N 4
ATOM 4959 C CA . VAL A 1 72 ? 10.009 0.236 4.041 1.00 0.00 1939 VAL A CA 4
ATOM 4960 C C . VAL A 1 72 ? 9.014 -0.932 4.012 1.00 0.00 1939 VAL A C 4
ATOM 4961 O O . VAL A 1 72 ? 9.226 -1.935 4.688 1.00 0.00 1939 VAL A O 4
ATOM 4974 N N . LEU A 1 73 ? 7.971 -0.849 3.177 1.00 0.00 1940 LEU A N 4
ATOM 4975 C CA . LEU A 1 73 ? 7.031 -1.952 2.948 1.00 0.00 1940 LEU A CA 4
ATOM 4976 C C . LEU A 1 73 ? 7.740 -3.175 2.352 1.00 0.00 1940 LEU A C 4
ATOM 4977 O O . LEU A 1 73 ? 7.586 -4.284 2.867 1.00 0.00 1940 LEU A O 4
ATOM 4993 N N . ALA A 1 74 ? 8.591 -2.994 1.341 1.00 0.00 1941 ALA A N 4
ATOM 4994 C CA . ALA A 1 74 ? 9.387 -4.076 0.776 1.00 0.00 1941 ALA A CA 4
ATOM 4995 C C . ALA A 1 74 ? 10.300 -4.763 1.815 1.00 0.00 1941 ALA A C 4
ATOM 4996 O O . ALA A 1 74 ? 10.448 -5.986 1.778 1.00 0.00 1941 ALA A O 4
ATOM 5003 N N . ALA A 1 75 ? 10.865 -4.013 2.772 1.00 0.00 1942 ALA A N 4
ATOM 5004 C CA . ALA A 1 75 ? 11.665 -4.552 3.878 1.00 0.00 1942 ALA A CA 4
ATOM 5005 C C . ALA A 1 75 ? 10.834 -5.336 4.922 1.00 0.00 1942 ALA A C 4
ATOM 5006 O O . ALA A 1 75 ? 11.322 -6.323 5.481 1.00 0.00 1942 ALA A O 4
ATOM 5013 N N . HIS A 1 76 ? 9.575 -4.959 5.172 1.00 0.00 1943 HIS A N 4
ATOM 5014 C CA . HIS A 1 76 ? 8.662 -5.751 6.012 1.00 0.00 1943 HIS A CA 4
ATOM 5015 C C . HIS A 1 76 ? 8.293 -7.091 5.354 1.00 0.00 1943 HIS A C 4
ATOM 5016 O O . HIS A 1 76 ? 8.267 -8.125 6.023 1.00 0.00 1943 HIS A O 4
ATOM 5030 N N . LEU A 1 77 ? 8.035 -7.085 4.040 1.00 0.00 1944 LEU A N 4
ATOM 5031 C CA . LEU A 1 77 ? 7.706 -8.276 3.239 1.00 0.00 1944 LEU A CA 4
ATOM 5032 C C . LEU A 1 77 ? 8.903 -9.222 3.066 1.00 0.00 1944 LEU A C 4
ATOM 5033 O O . LEU A 1 77 ? 8.725 -10.443 3.134 1.00 0.00 1944 LEU A O 4
ATOM 5049 N N . SER A 1 78 ? 10.118 -8.693 2.868 1.00 0.00 1945 SER A N 4
ATOM 5050 C CA . SER A 1 78 ? 11.327 -9.522 2.753 1.00 0.00 1945 SER A CA 4
ATOM 5051 C C . SER A 1 78 ? 11.731 -10.178 4.086 1.00 0.00 1945 SER A C 4
ATOM 5052 O O . SER A 1 78 ? 12.467 -11.168 4.084 1.00 0.00 1945 SER A O 4
ATOM 5060 N N . ALA A 1 79 ? 11.219 -9.662 5.214 1.00 0.00 1946 ALA A N 4
ATOM 5061 C CA . ALA A 1 79 ? 11.346 -10.205 6.569 1.00 0.00 1946 ALA A CA 4
ATOM 5062 C C . ALA A 1 79 ? 12.802 -10.393 7.059 1.00 0.00 1946 ALA A C 4
ATOM 5063 O O . ALA A 1 79 ? 13.086 -11.286 7.867 1.00 0.00 1946 ALA A O 4
ATOM 5070 N N . ASP A 1 80 ? 13.734 -9.567 6.577 1.00 0.00 1947 ASP A N 4
ATOM 5071 C CA . ASP A 1 80 ? 15.142 -9.588 6.991 1.00 0.00 1947 ASP A CA 4
ATOM 5072 C C . ASP A 1 80 ? 15.320 -9.192 8.476 1.00 0.00 1947 ASP A C 4
ATOM 5073 O O . ASP A 1 80 ? 14.603 -8.330 8.996 1.00 0.00 1947 ASP A O 4
ATOM 5082 N N . ARG A 1 81 ? 16.263 -9.837 9.170 1.00 0.00 1948 ARG A N 4
ATOM 5083 C CA . ARG A 1 81 ? 16.471 -9.703 10.625 1.00 0.00 1948 ARG A CA 4
ATOM 5084 C C . ARG A 1 81 ? 16.957 -8.316 11.067 1.00 0.00 1948 ARG A C 4
ATOM 5085 O O . ARG A 1 81 ? 17.755 -7.671 10.384 1.00 0.00 1948 ARG A O 4
ATOM 5106 N N . ALA A 1 82 ? 16.495 -7.881 12.240 1.00 0.00 1949 ALA A N 4
ATOM 5107 C CA . ALA A 1 82 ? 16.789 -6.573 12.844 1.00 0.00 1949 ALA A CA 4
ATOM 5108 C C . ALA A 1 82 ? 18.125 -6.506 13.636 1.00 0.00 1949 ALA A C 4
ATOM 5109 O O . ALA A 1 82 ? 18.297 -5.624 14.483 1.00 0.00 1949 ALA A O 4
ATOM 5116 N N . HIS A 1 83 ? 19.060 -7.425 13.364 1.00 0.00 1950 HIS A N 4
ATOM 5117 C CA . HIS A 1 83 ? 20.357 -7.598 14.051 1.00 0.00 1950 HIS A CA 4
ATOM 5118 C C . HIS A 1 83 ? 20.225 -7.720 15.591 1.00 0.00 1950 HIS A C 4
ATOM 5119 O O . HIS A 1 83 ? 20.904 -6.985 16.349 1.00 0.00 1950 HIS A O 4
ATOM 5177 N N . GLY A 1 1 ? 17.209 -24.107 -2.619 1.00 0.00 -6 GLY A N 5
ATOM 5178 C CA . GLY A 1 1 ? 15.832 -23.672 -2.934 1.00 0.00 -6 GLY A CA 5
ATOM 5179 C C . GLY A 1 1 ? 15.805 -22.632 -4.049 1.00 0.00 -6 GLY A C 5
ATOM 5180 O O . GLY A 1 1 ? 16.722 -22.598 -4.876 1.00 0.00 -6 GLY A O 5
ATOM 5186 N N . PRO A 1 2 ? 14.766 -21.771 -4.100 1.00 0.00 -5 PRO A N 5
ATOM 5187 C CA . PRO A 1 2 ? 14.619 -20.717 -5.107 1.00 0.00 -5 PRO A CA 5
ATOM 5188 C C . PRO A 1 2 ? 15.756 -19.679 -5.105 1.00 0.00 -5 PRO A C 5
ATOM 5189 O O . PRO A 1 2 ? 16.409 -19.445 -4.082 1.00 0.00 -5 PRO A O 5
ATOM 5200 N N . GLY A 1 3 ? 15.979 -19.028 -6.251 1.00 0.00 -4 GLY A N 5
ATOM 5201 C CA . GLY A 1 3 ? 16.981 -17.965 -6.421 1.00 0.00 -4 GLY A CA 5
ATOM 5202 C C . GLY A 1 3 ? 16.643 -16.669 -5.663 1.00 0.00 -4 GLY A C 5
ATOM 5203 O O . GLY A 1 3 ? 15.473 -16.342 -5.438 1.00 0.00 -4 GLY A O 5
ATOM 5207 N N . SER A 1 4 ? 17.678 -15.924 -5.269 1.00 0.00 -3 SER A N 5
ATOM 5208 C CA . SER A 1 4 ? 17.569 -14.622 -4.590 1.00 0.00 -3 SER A CA 5
ATOM 5209 C C . SER A 1 4 ? 17.176 -13.484 -5.552 1.00 0.00 -3 SER A C 5
ATOM 5210 O O . SER A 1 4 ? 17.075 -13.670 -6.769 1.00 0.00 -3 SER A O 5
ATOM 5218 N N . MET A 1 5 ? 16.959 -12.280 -5.011 1.00 0.00 -2 MET A N 5
ATOM 5219 C CA . MET A 1 5 ? 16.610 -11.036 -5.720 1.00 0.00 -2 MET A CA 5
ATOM 5220 C C . MET A 1 5 ? 17.810 -10.414 -6.480 1.00 0.00 -2 MET A C 5
ATOM 5221 O O . MET A 1 5 ? 18.133 -9.234 -6.313 1.00 0.00 -2 MET A O 5
ATOM 5235 N N . TYR A 1 6 ? 18.512 -11.215 -7.289 1.00 0.00 -1 TYR A N 5
ATOM 5236 C CA . TYR A 1 6 ? 19.706 -10.805 -8.047 1.00 0.00 -1 TYR A CA 5
ATOM 5237 C C . TYR A 1 6 ? 19.401 -9.771 -9.152 1.00 0.00 -1 TYR A C 5
ATOM 5238 O O . TYR A 1 6 ? 20.184 -8.843 -9.376 1.00 0.00 -1 TYR A O 5
ATOM 5256 N N . GLY A 1 7 ? 18.265 -9.935 -9.842 1.00 0.00 1874 GLY A N 5
ATOM 5257 C CA . GLY A 1 7 ? 17.749 -9.014 -10.858 1.00 0.00 1874 GLY A CA 5
ATOM 5258 C C . GLY A 1 7 ? 16.747 -8.020 -10.270 1.00 0.00 1874 GLY A C 5
ATOM 5259 O O . GLY A 1 7 ? 17.126 -7.046 -9.615 1.00 0.00 1874 GLY A O 5
ATOM 5263 N N . GLU A 1 8 ? 15.455 -8.264 -10.493 1.00 0.00 1875 GLU A N 5
ATOM 5264 C CA . GLU A 1 8 ? 14.347 -7.556 -9.832 1.00 0.00 1875 GLU A CA 5
ATOM 5265 C C . GLU A 1 8 ? 14.316 -7.786 -8.309 1.00 0.00 1875 GLU A C 5
ATOM 5266 O O . GLU A 1 8 ? 14.855 -8.780 -7.804 1.00 0.00 1875 GLU A O 5
ATOM 5278 N N . ALA A 1 9 ? 13.669 -6.878 -7.571 1.00 0.00 1876 ALA A N 5
ATOM 5279 C CA . ALA A 1 9 ? 13.614 -6.882 -6.103 1.00 0.00 1876 ALA A CA 5
ATOM 5280 C C . ALA A 1 9 ? 12.269 -6.380 -5.543 1.00 0.00 1876 ALA A C 5
ATOM 5281 O O . ALA A 1 9 ? 11.485 -5.729 -6.240 1.00 0.00 1876 ALA A O 5
ATOM 5288 N N . VAL A 1 10 ? 12.008 -6.663 -4.262 1.00 0.00 1877 VAL A N 5
ATOM 5289 C CA . VAL A 1 10 ? 10.720 -6.395 -3.581 1.00 0.00 1877 VAL A CA 5
ATOM 5290 C C . VAL A 1 10 ? 10.329 -4.909 -3.600 1.00 0.00 1877 VAL A C 5
ATOM 5291 O O . VAL A 1 10 ? 9.152 -4.584 -3.750 1.00 0.00 1877 VAL A O 5
ATOM 5304 N N . THR A 1 11 ? 11.299 -3.994 -3.521 1.00 0.00 1878 THR A N 5
ATOM 5305 C CA . THR A 1 11 ? 11.069 -2.531 -3.603 1.00 0.00 1878 THR A CA 5
ATOM 5306 C C . THR A 1 11 ? 10.466 -2.126 -4.954 1.00 0.00 1878 THR A C 5
ATOM 5307 O O . THR A 1 11 ? 9.507 -1.358 -5.006 1.00 0.00 1878 THR A O 5
ATOM 5318 N N . GLU A 1 12 ? 10.981 -2.685 -6.052 1.00 0.00 1879 GLU A N 5
ATOM 5319 C CA . GLU A 1 12 ? 10.461 -2.455 -7.407 1.00 0.00 1879 GLU A CA 5
ATOM 5320 C C . GLU A 1 12 ? 9.086 -3.109 -7.606 1.00 0.00 1879 GLU A C 5
ATOM 5321 O O . GLU A 1 12 ? 8.163 -2.483 -8.133 1.00 0.00 1879 GLU A O 5
ATOM 5333 N N . GLN A 1 13 ? 8.926 -4.348 -7.128 1.00 0.00 1880 GLN A N 5
ATOM 5334 C CA . GLN A 1 13 ? 7.688 -5.126 -7.234 1.00 0.00 1880 GLN A CA 5
ATOM 5335 C C . GLN A 1 13 ? 6.512 -4.442 -6.511 1.00 0.00 1880 GLN A C 5
ATOM 5336 O O . GLN A 1 13 ? 5.408 -4.360 -7.058 1.00 0.00 1880 GLN A O 5
ATOM 5350 N N . LEU A 1 14 ? 6.744 -3.913 -5.305 1.00 0.00 1881 LEU A N 5
ATOM 5351 C CA . LEU A 1 14 ? 5.729 -3.200 -4.524 1.00 0.00 1881 LEU A CA 5
ATOM 5352 C C . LEU A 1 14 ? 5.385 -1.821 -5.103 1.00 0.00 1881 LEU A C 5
ATOM 5353 O O . LEU A 1 14 ? 4.217 -1.431 -5.066 1.00 0.00 1881 LEU A O 5
ATOM 5369 N N . SER A 1 15 ? 6.348 -1.092 -5.691 1.00 0.00 1882 SER A N 5
ATOM 5370 C CA . SER A 1 15 ? 6.090 0.241 -6.270 1.00 0.00 1882 SER A CA 5
ATOM 5371 C C . SER A 1 15 ? 5.047 0.191 -7.396 1.00 0.00 1882 SER A C 5
ATOM 5372 O O . SER A 1 15 ? 4.183 1.068 -7.481 1.00 0.00 1882 SER A O 5
ATOM 5380 N N . ARG A 1 16 ? 5.074 -0.858 -8.232 1.00 0.00 1883 ARG A N 5
ATOM 5381 C CA . ARG A 1 16 ? 4.102 -1.070 -9.321 1.00 0.00 1883 ARG A CA 5
ATOM 5382 C C . ARG A 1 16 ? 2.719 -1.462 -8.804 1.00 0.00 1883 ARG A C 5
ATOM 5383 O O . ARG A 1 16 ? 1.717 -1.146 -9.446 1.00 0.00 1883 ARG A O 5
ATOM 5404 N N . LEU A 1 17 ? 2.649 -2.107 -7.636 1.00 0.00 1884 LEU A N 5
ATOM 5405 C CA . LEU A 1 17 ? 1.393 -2.479 -6.981 1.00 0.00 1884 LEU A CA 5
ATOM 5406 C C . LEU A 1 17 ? 0.713 -1.260 -6.327 1.00 0.00 1884 LEU A C 5
ATOM 5407 O O . LEU A 1 17 ? -0.491 -1.060 -6.499 1.00 0.00 1884 LEU A O 5
ATOM 5423 N N . VAL A 1 18 ? 1.487 -0.388 -5.670 1.00 0.00 1885 VAL A N 5
ATOM 5424 C CA . VAL A 1 18 ? 1.019 0.894 -5.110 1.00 0.00 1885 VAL A CA 5
ATOM 5425 C C . VAL A 1 18 ? 0.521 1.860 -6.199 1.00 0.00 1885 VAL A C 5
ATOM 5426 O O . VAL A 1 18 ? -0.439 2.598 -5.975 1.00 0.00 1885 VAL A O 5
ATOM 5439 N N . ALA A 1 19 ? 1.094 1.810 -7.406 1.00 0.00 1886 ALA A N 5
ATOM 5440 C CA . ALA A 1 19 ? 0.643 2.602 -8.554 1.00 0.00 1886 ALA A CA 5
ATOM 5441 C C . ALA A 1 19 ? -0.800 2.281 -9.013 1.00 0.00 1886 ALA A C 5
ATOM 5442 O O . ALA A 1 19 ? -1.408 3.088 -9.719 1.00 0.00 1886 ALA A O 5
ATOM 5449 N N . GLY A 1 20 ? -1.368 1.146 -8.586 1.00 0.00 1887 GLY A N 5
ATOM 5450 C CA . GLY A 1 20 ? -2.781 0.800 -8.774 1.00 0.00 1887 GLY A CA 5
ATOM 5451 C C . GLY A 1 20 ? -3.748 1.416 -7.746 1.00 0.00 1887 GLY A C 5
ATOM 5452 O O . GLY A 1 20 ? -4.961 1.266 -7.915 1.00 0.00 1887 GLY A O 5
ATOM 5456 N N . PHE A 1 21 ? -3.252 2.095 -6.700 1.00 0.00 1888 PHE A N 5
ATOM 5457 C CA . PHE A 1 21 ? -4.057 2.617 -5.577 1.00 0.00 1888 PHE A CA 5
ATOM 5458 C C . PHE A 1 21 ? -3.855 4.104 -5.253 1.00 0.00 1888 PHE A C 5
ATOM 5459 O O . PHE A 1 21 ? -4.677 4.675 -4.540 1.00 0.00 1888 PHE A O 5
ATOM 5476 N N . VAL A 1 22 ? -2.829 4.761 -5.808 1.00 0.00 1889 VAL A N 5
ATOM 5477 C CA . VAL A 1 22 ? -2.718 6.231 -5.791 1.00 0.00 1889 VAL A CA 5
ATOM 5478 C C . VAL A 1 22 ? -3.966 6.875 -6.453 1.00 0.00 1889 VAL A C 5
ATOM 5479 O O . VAL A 1 22 ? -4.269 6.554 -7.607 1.00 0.00 1889 VAL A O 5
ATOM 5492 N N . PRO A 1 23 ? -4.738 7.718 -5.729 1.00 0.00 1890 PRO A N 5
ATOM 5493 C CA . PRO A 1 23 ? -6.026 8.224 -6.213 1.00 0.00 1890 PRO A CA 5
ATOM 5494 C C . PRO A 1 23 ? -5.889 9.348 -7.254 1.00 0.00 1890 PRO A C 5
ATOM 5495 O O . PRO A 1 23 ? -6.742 9.479 -8.135 1.00 0.00 1890 PRO A O 5
ATOM 5506 N N . ASP A 1 24 ? -4.824 10.152 -7.173 1.00 0.00 1891 ASP A N 5
ATOM 5507 C CA . ASP A 1 24 ? -4.484 11.191 -8.153 1.00 0.00 1891 ASP A CA 5
ATOM 5508 C C . ASP A 1 24 ? -3.863 10.601 -9.435 1.00 0.00 1891 ASP A C 5
ATOM 5509 O O . ASP A 1 24 ? -3.389 9.462 -9.452 1.00 0.00 1891 ASP A O 5
ATOM 5518 N N . ALA A 1 25 ? -3.818 11.397 -10.504 1.00 0.00 1892 ALA A N 5
ATOM 5519 C CA . ALA A 1 25 ? -3.223 11.062 -11.805 1.00 0.00 1892 ALA A CA 5
ATOM 5520 C C . ALA A 1 25 ? -1.666 11.049 -11.799 1.00 0.00 1892 ALA A C 5
ATOM 5521 O O . ALA A 1 25 ? -1.015 11.559 -12.714 1.00 0.00 1892 ALA A O 5
ATOM 5528 N N . ALA A 1 26 ? -1.062 10.478 -10.752 1.00 0.00 1893 ALA A N 5
ATOM 5529 C CA . ALA A 1 26 ? 0.384 10.416 -10.532 1.00 0.00 1893 ALA A CA 5
ATOM 5530 C C . ALA A 1 26 ? 1.124 9.552 -11.574 1.00 0.00 1893 ALA A C 5
ATOM 5531 O O . ALA A 1 26 ? 2.273 9.843 -11.910 1.00 0.00 1893 ALA A O 5
ATOM 5538 N N . GLY A 1 27 ? 0.480 8.494 -12.094 1.00 0.00 1894 GLY A N 5
ATOM 5539 C CA . GLY A 1 27 ? 0.993 7.600 -13.153 1.00 0.00 1894 GLY A CA 5
ATOM 5540 C C . GLY A 1 27 ? 2.137 6.649 -12.748 1.00 0.00 1894 GLY A C 5
ATOM 5541 O O . GLY A 1 27 ? 2.356 5.628 -13.403 1.00 0.00 1894 GLY A O 5
ATOM 5545 N N . SER A 1 28 ? 2.845 6.949 -11.657 1.00 0.00 1895 SER A N 5
ATOM 5546 C CA . SER A 1 28 ? 3.913 6.143 -11.051 1.00 0.00 1895 SER A CA 5
ATOM 5547 C C . SER A 1 28 ? 4.038 6.467 -9.549 1.00 0.00 1895 SER A C 5
ATOM 5548 O O . SER A 1 28 ? 3.237 7.231 -8.995 1.00 0.00 1895 SER A O 5
ATOM 5556 N N . VAL A 1 29 ? 5.020 5.869 -8.877 1.00 0.00 1896 VAL A N 5
ATOM 5557 C CA . VAL A 1 29 ? 5.219 5.884 -7.417 1.00 0.00 1896 VAL A CA 5
ATOM 5558 C C . VAL A 1 29 ? 6.661 6.258 -7.080 1.00 0.00 1896 VAL A C 5
ATOM 5559 O O . VAL A 1 29 ? 7.608 5.678 -7.619 1.00 0.00 1896 VAL A O 5
ATOM 5572 N N . ASP A 1 30 ? 6.822 7.229 -6.178 1.00 0.00 1897 ASP A N 5
ATOM 5573 C CA . ASP A 1 30 ? 8.129 7.657 -5.656 1.00 0.00 1897 ASP A CA 5
ATOM 5574 C C . ASP A 1 30 ? 8.513 6.869 -4.385 1.00 0.00 1897 ASP A C 5
ATOM 5575 O O . ASP A 1 30 ? 7.665 6.697 -3.500 1.00 0.00 1897 ASP A O 5
ATOM 5584 N N . PRO A 1 31 ? 9.778 6.414 -4.239 1.00 0.00 1898 PRO A N 5
ATOM 5585 C CA . PRO A 1 31 ? 10.209 5.622 -3.088 1.00 0.00 1898 PRO A CA 5
ATOM 5586 C C . PRO A 1 31 ? 10.357 6.436 -1.791 1.00 0.00 1898 PRO A C 5
ATOM 5587 O O . PRO A 1 31 ? 10.302 5.864 -0.707 1.00 0.00 1898 PRO A O 5
ATOM 5598 N N . ASP A 1 32 ? 10.533 7.757 -1.877 1.00 0.00 1899 ASP A N 5
ATOM 5599 C CA . ASP A 1 32 ? 10.675 8.650 -0.710 1.00 0.00 1899 ASP A CA 5
ATOM 5600 C C . ASP A 1 32 ? 9.334 8.984 -0.020 1.00 0.00 1899 ASP A C 5
ATOM 5601 O O . ASP A 1 32 ? 9.317 9.385 1.150 1.00 0.00 1899 ASP A O 5
ATOM 5610 N N . ARG A 1 33 ? 8.208 8.834 -0.727 1.00 0.00 1900 ARG A N 5
ATOM 5611 C CA . ARG A 1 33 ? 6.844 9.081 -0.221 1.00 0.00 1900 ARG A CA 5
ATOM 5612 C C . ARG A 1 33 ? 6.320 7.899 0.600 1.00 0.00 1900 ARG A C 5
ATOM 5613 O O . ARG A 1 33 ? 6.544 6.738 0.239 1.00 0.00 1900 ARG A O 5
ATOM 5634 N N . THR A 1 34 ? 5.562 8.183 1.659 1.00 0.00 1901 THR A N 5
ATOM 5635 C CA . THR A 1 34 ? 4.673 7.197 2.303 1.00 0.00 1901 THR A CA 5
ATOM 5636 C C . THR A 1 34 ? 3.420 6.949 1.452 1.00 0.00 1901 THR A C 5
ATOM 5637 O O . THR A 1 34 ? 3.149 7.659 0.476 1.00 0.00 1901 THR A O 5
ATOM 5648 N N . LEU A 1 35 ? 2.612 5.962 1.827 1.00 0.00 1902 LEU A N 5
ATOM 5649 C CA . LEU A 1 35 ? 1.294 5.747 1.217 1.00 0.00 1902 LEU A CA 5
ATOM 5650 C C . LEU A 1 35 ? 0.299 6.888 1.534 1.00 0.00 1902 LEU A C 5
ATOM 5651 O O . LEU A 1 35 ? -0.586 7.185 0.723 1.00 0.00 1902 LEU A O 5
ATOM 5667 N N . LEU A 1 36 ? 0.491 7.591 2.655 1.00 0.00 1903 LEU A N 5
ATOM 5668 C CA . LEU A 1 36 ? -0.251 8.815 2.995 1.00 0.00 1903 LEU A CA 5
ATOM 5669 C C . LEU A 1 36 ? 0.240 10.060 2.232 1.00 0.00 1903 LEU A C 5
ATOM 5670 O O . LEU A 1 36 ? -0.564 10.950 1.963 1.00 0.00 1903 LEU A O 5
ATOM 5686 N N . GLU A 1 37 ? 1.507 10.123 1.815 1.00 0.00 1904 GLU A N 5
ATOM 5687 C CA . GLU A 1 37 ? 1.983 11.172 0.889 1.00 0.00 1904 GLU A CA 5
ATOM 5688 C C . GLU A 1 37 ? 1.472 10.965 -0.551 1.00 0.00 1904 GLU A C 5
ATOM 5689 O O . GLU A 1 37 ? 1.234 11.942 -1.266 1.00 0.00 1904 GLU A O 5
ATOM 5701 N N . HIS A 1 38 ? 1.226 9.714 -0.973 1.00 0.00 1905 HIS A N 5
ATOM 5702 C CA . HIS A 1 38 ? 0.415 9.410 -2.165 1.00 0.00 1905 HIS A CA 5
ATOM 5703 C C . HIS A 1 38 ? -1.088 9.706 -1.963 1.00 0.00 1905 HIS A C 5
ATOM 5704 O O . HIS A 1 38 ? -1.819 9.860 -2.939 1.00 0.00 1905 HIS A O 5
ATOM 5718 N N . GLY A 1 39 ? -1.550 9.827 -0.715 1.00 0.00 1906 GLY A N 5
ATOM 5719 C CA . GLY A 1 39 ? -2.920 10.220 -0.355 1.00 0.00 1906 GLY A CA 5
ATOM 5720 C C . GLY A 1 39 ? -3.926 9.061 -0.353 1.00 0.00 1906 GLY A C 5
ATOM 5721 O O . GLY A 1 39 ? -5.131 9.300 -0.480 1.00 0.00 1906 GLY A O 5
ATOM 5725 N N . ILE A 1 40 ? -3.451 7.818 -0.245 1.00 0.00 1907 ILE A N 5
ATOM 5726 C CA . ILE A 1 40 ? -4.281 6.607 -0.338 1.00 0.00 1907 ILE A CA 5
ATOM 5727 C C . ILE A 1 40 ? -5.245 6.520 0.868 1.00 0.00 1907 ILE A C 5
ATOM 5728 O O . ILE A 1 40 ? -4.821 6.559 2.025 1.00 0.00 1907 ILE A O 5
ATOM 5744 N N . ASP A 1 41 ? -6.550 6.425 0.590 1.00 0.00 1908 ASP A N 5
ATOM 5745 C CA . ASP A 1 41 ? -7.625 6.338 1.594 1.00 0.00 1908 ASP A CA 5
ATOM 5746 C C . ASP A 1 41 ? -7.650 4.989 2.335 1.00 0.00 1908 ASP A C 5
ATOM 5747 O O . ASP A 1 41 ? -7.158 3.984 1.834 1.00 0.00 1908 ASP A O 5
ATOM 5756 N N . SER A 1 42 ? -8.297 4.933 3.503 1.00 0.00 1909 SER A N 5
ATOM 5757 C CA . SER A 1 42 ? -8.493 3.718 4.331 1.00 0.00 1909 SER A CA 5
ATOM 5758 C C . SER A 1 42 ? -8.980 2.481 3.557 1.00 0.00 1909 SER A C 5
ATOM 5759 O O . SER A 1 42 ? -8.396 1.395 3.671 1.00 0.00 1909 SER A O 5
ATOM 5766 N N . ILE A 1 43 ? -10.028 2.633 2.746 1.00 0.00 1910 ILE A N 5
ATOM 5767 C CA . ILE A 1 43 ? -10.575 1.574 1.878 1.00 0.00 1910 ILE A CA 5
ATOM 5768 C C . ILE A 1 43 ? -9.524 1.067 0.876 1.00 0.00 1910 ILE A C 5
ATOM 5769 O O . ILE A 1 43 ? -9.354 -0.143 0.698 1.00 0.00 1910 ILE A O 5
ATOM 5785 N N . ASN A 1 44 ? -8.777 1.975 0.248 1.00 0.00 1911 ASN A N 5
ATOM 5786 C CA . ASN A 1 44 ? -7.716 1.628 -0.705 1.00 0.00 1911 ASN A CA 5
ATOM 5787 C C . ASN A 1 44 ? -6.450 1.063 -0.030 1.00 0.00 1911 ASN A C 5
ATOM 5788 O O . ASN A 1 44 ? -5.804 0.192 -0.611 1.00 0.00 1911 ASN A O 5
ATOM 5799 N N . LEU A 1 45 ? -6.144 1.451 1.218 1.00 0.00 1912 LEU A N 5
ATOM 5800 C CA . LEU A 1 45 ? -5.126 0.806 2.056 1.00 0.00 1912 LEU A CA 5
ATOM 5801 C C . LEU A 1 45 ? -5.518 -0.644 2.377 1.00 0.00 1912 LEU A C 5
ATOM 5802 O O . LEU A 1 45 ? -4.668 -1.527 2.275 1.00 0.00 1912 LEU A O 5
ATOM 5818 N N . MET A 1 46 ? -6.792 -0.917 2.681 1.00 0.00 1913 MET A N 5
ATOM 5819 C CA . MET A 1 46 ? -7.289 -2.294 2.863 1.00 0.00 1913 MET A CA 5
ATOM 5820 C C . MET A 1 46 ? -7.269 -3.128 1.571 1.00 0.00 1913 MET A C 5
ATOM 5821 O O . MET A 1 46 ? -6.921 -4.309 1.613 1.00 0.00 1913 MET A O 5
ATOM 5835 N N . ASN A 1 47 ? -7.586 -2.536 0.415 1.00 0.00 1914 ASN A N 5
ATOM 5836 C CA . ASN A 1 47 ? -7.479 -3.221 -0.872 1.00 0.00 1914 ASN A CA 5
ATOM 5837 C C . ASN A 1 47 ? -6.010 -3.531 -1.225 1.00 0.00 1914 ASN A C 5
ATOM 5838 O O . ASN A 1 47 ? -5.694 -4.659 -1.601 1.00 0.00 1914 ASN A O 5
ATOM 5849 N N . LEU A 1 48 ? -5.094 -2.580 -1.021 1.00 0.00 1915 LEU A N 5
ATOM 5850 C CA . LEU A 1 48 ? -3.649 -2.775 -1.180 1.00 0.00 1915 LEU A CA 5
ATOM 5851 C C . LEU A 1 48 ? -3.090 -3.823 -0.205 1.00 0.00 1915 LEU A C 5
ATOM 5852 O O . LEU A 1 48 ? -2.290 -4.660 -0.615 1.00 0.00 1915 LEU A O 5
ATOM 5868 N N . ARG A 1 49 ? -3.540 -3.837 1.054 1.00 0.00 1916 ARG A N 5
ATOM 5869 C CA . ARG A 1 49 ? -3.196 -4.860 2.060 1.00 0.00 1916 ARG A CA 5
ATOM 5870 C C . ARG A 1 49 ? -3.580 -6.265 1.598 1.00 0.00 1916 ARG A C 5
ATOM 5871 O O . ARG A 1 49 ? -2.777 -7.189 1.730 1.00 0.00 1916 ARG A O 5
ATOM 5892 N N . PHE A 1 50 ? -4.773 -6.427 1.022 1.00 0.00 1917 PHE A N 5
ATOM 5893 C CA . PHE A 1 50 ? -5.221 -7.685 0.423 1.00 0.00 1917 PHE A CA 5
ATOM 5894 C C . PHE A 1 50 ? -4.370 -8.091 -0.797 1.00 0.00 1917 PHE A C 5
ATOM 5895 O O . PHE A 1 50 ? -3.951 -9.246 -0.899 1.00 0.00 1917 PHE A O 5
ATOM 5912 N N . GLU A 1 51 ? -4.055 -7.162 -1.700 1.00 0.00 1918 GLU A N 5
ATOM 5913 C CA . GLU A 1 51 ? -3.197 -7.447 -2.863 1.00 0.00 1918 GLU A CA 5
ATOM 5914 C C . GLU A 1 51 ? -1.747 -7.783 -2.458 1.00 0.00 1918 GLU A C 5
ATOM 5915 O O . GLU A 1 51 ? -1.153 -8.705 -3.013 1.00 0.00 1918 GLU A O 5
ATOM 5927 N N . ILE A 1 52 ? -1.186 -7.128 -1.436 1.00 0.00 1919 ILE A N 5
ATOM 5928 C CA . ILE A 1 52 ? 0.121 -7.473 -0.845 1.00 0.00 1919 ILE A CA 5
ATOM 5929 C C . ILE A 1 52 ? 0.089 -8.892 -0.249 1.00 0.00 1919 ILE A C 5
ATOM 5930 O O . ILE A 1 52 ? 0.997 -9.684 -0.494 1.00 0.00 1919 ILE A O 5
ATOM 5946 N N . THR A 1 53 ? -0.978 -9.241 0.476 1.00 0.00 1920 THR A N 5
ATOM 5947 C CA . THR A 1 53 ? -1.212 -10.596 1.005 1.00 0.00 1920 THR A CA 5
ATOM 5948 C C . THR A 1 53 ? -1.256 -11.646 -0.113 1.00 0.00 1920 THR A C 5
ATOM 5949 O O . THR A 1 53 ? -0.741 -12.747 0.058 1.00 0.00 1920 THR A O 5
ATOM 5960 N N . GLU A 1 54 ? -1.806 -11.322 -1.286 1.00 0.00 1921 GLU A N 5
ATOM 5961 C CA . GLU A 1 54 ? -1.830 -12.226 -2.448 1.00 0.00 1921 GLU A CA 5
ATOM 5962 C C . GLU A 1 54 ? -0.472 -12.349 -3.169 1.00 0.00 1921 GLU A C 5
ATOM 5963 O O . GLU A 1 54 ? -0.093 -13.454 -3.571 1.00 0.00 1921 GLU A O 5
ATOM 5975 N N . ARG A 1 55 ? 0.281 -11.248 -3.319 1.00 0.00 1922 ARG A N 5
ATOM 5976 C CA . ARG A 1 55 ? 1.585 -11.215 -4.016 1.00 0.00 1922 ARG A CA 5
ATOM 5977 C C . ARG A 1 55 ? 2.740 -11.760 -3.168 1.00 0.00 1922 ARG A C 5
ATOM 5978 O O . ARG A 1 55 ? 3.640 -12.400 -3.717 1.00 0.00 1922 ARG A O 5
ATOM 5999 N N . PHE A 1 56 ? 2.721 -11.515 -1.857 1.00 0.00 1923 PHE A N 5
ATOM 6000 C CA . PHE A 1 56 ? 3.841 -11.785 -0.944 1.00 0.00 1923 PHE A CA 5
ATOM 6001 C C . PHE A 1 56 ? 3.506 -12.744 0.216 1.00 0.00 1923 PHE A C 5
ATOM 6002 O O . PHE A 1 56 ? 4.407 -13.154 0.949 1.00 0.00 1923 PHE A O 5
ATOM 6019 N N . GLY A 1 57 ? 2.233 -13.136 0.387 1.00 0.00 1924 GLY A N 5
ATOM 6020 C CA . GLY A 1 57 ? 1.802 -14.132 1.383 1.00 0.00 1924 GLY A CA 5
ATOM 6021 C C . GLY A 1 57 ? 1.883 -13.676 2.852 1.00 0.00 1924 GLY A C 5
ATOM 6022 O O . GLY A 1 57 ? 1.929 -14.533 3.739 1.00 0.00 1924 GLY A O 5
ATOM 6026 N N . ARG A 1 58 ? 1.974 -12.362 3.121 1.00 0.00 1925 ARG A N 5
ATOM 6027 C CA . ARG A 1 58 ? 2.568 -11.837 4.373 1.00 0.00 1925 ARG A CA 5
ATOM 6028 C C . ARG A 1 58 ? 1.570 -11.202 5.352 1.00 0.00 1925 ARG A C 5
ATOM 6029 O O . ARG A 1 58 ? 1.600 -11.536 6.535 1.00 0.00 1925 ARG A O 5
ATOM 6050 N N . THR A 1 59 ? 0.699 -10.310 4.862 1.00 0.00 1926 THR A N 5
ATOM 6051 C CA . THR A 1 59 ? -0.146 -9.371 5.639 1.00 0.00 1926 THR A CA 5
ATOM 6052 C C . THR A 1 59 ? 0.654 -8.309 6.418 1.00 0.00 1926 THR A C 5
ATOM 6053 O O . THR A 1 59 ? 1.547 -8.626 7.205 1.00 0.00 1926 THR A O 5
ATOM 6064 N N . LEU A 1 60 ? 0.299 -7.028 6.246 1.00 0.00 1927 LEU A N 5
ATOM 6065 C CA . LEU A 1 60 ? 0.805 -5.888 7.029 1.00 0.00 1927 LEU A CA 5
ATOM 6066 C C . LEU A 1 60 ? -0.365 -5.169 7.733 1.00 0.00 1927 LEU A C 5
ATOM 6067 O O . LEU A 1 60 ? -1.440 -5.054 7.143 1.00 0.00 1927 LEU A O 5
ATOM 6083 N N . PRO A 1 61 ? -0.202 -4.662 8.970 1.00 0.00 1928 PRO A N 5
ATOM 6084 C CA . PRO A 1 61 ? -1.215 -3.839 9.629 1.00 0.00 1928 PRO A CA 5
ATOM 6085 C C . PRO A 1 61 ? -1.351 -2.448 8.971 1.00 0.00 1928 PRO A C 5
ATOM 6086 O O . PRO A 1 61 ? -0.372 -1.865 8.502 1.00 0.00 1928 PRO A O 5
ATOM 6097 N N . LEU A 1 62 ? -2.570 -1.887 8.966 1.00 0.00 1929 LEU A N 5
ATOM 6098 C CA . LEU A 1 62 ? -2.889 -0.621 8.284 1.00 0.00 1929 LEU A CA 5
ATOM 6099 C C . LEU A 1 62 ? -2.146 0.591 8.866 1.00 0.00 1929 LEU A C 5
ATOM 6100 O O . LEU A 1 62 ? -1.776 1.491 8.117 1.00 0.00 1929 LEU A O 5
ATOM 6116 N N . GLN A 1 63 ? -1.867 0.588 10.175 1.00 0.00 1930 GLN A N 5
ATOM 6117 C CA . GLN A 1 63 ? -1.060 1.624 10.837 1.00 0.00 1930 GLN A CA 5
ATOM 6118 C C . GLN A 1 63 ? 0.382 1.654 10.308 1.00 0.00 1930 GLN A C 5
ATOM 6119 O O . GLN A 1 63 ? 0.938 2.726 10.073 1.00 0.00 1930 GLN A O 5
ATOM 6133 N N . LEU A 1 64 ? 0.986 0.479 10.079 1.00 0.00 1931 LEU A N 5
ATOM 6134 C CA . LEU A 1 64 ? 2.325 0.357 9.501 1.00 0.00 1931 LEU A CA 5
ATOM 6135 C C . LEU A 1 64 ? 2.325 0.737 8.020 1.00 0.00 1931 LEU A C 5
ATOM 6136 O O . LEU A 1 64 ? 3.220 1.448 7.575 1.00 0.00 1931 LEU A O 5
ATOM 6152 N N . LEU A 1 65 ? 1.297 0.332 7.266 1.00 0.00 1932 LEU A N 5
ATOM 6153 C CA . LEU A 1 65 ? 1.121 0.709 5.861 1.00 0.00 1932 LEU A CA 5
ATOM 6154 C C . LEU A 1 65 ? 1.049 2.236 5.690 1.00 0.00 1932 LEU A C 5
ATOM 6155 O O . LEU A 1 65 ? 1.773 2.798 4.864 1.00 0.00 1932 LEU A O 5
ATOM 6171 N N . SER A 1 66 ? 0.223 2.922 6.486 1.00 0.00 1933 SER A N 5
ATOM 6172 C CA . SER A 1 66 ? 0.011 4.374 6.348 1.00 0.00 1933 SER A CA 5
ATOM 6173 C C . SER A 1 66 ? 1.274 5.198 6.650 1.00 0.00 1933 SER A C 5
ATOM 6174 O O . SER A 1 66 ? 1.553 6.167 5.941 1.00 0.00 1933 SER A O 5
ATOM 6182 N N . GLU A 1 67 ? 2.072 4.807 7.651 1.00 0.00 1934 GLU A N 5
ATOM 6183 C CA . GLU A 1 67 ? 3.280 5.540 8.069 1.00 0.00 1934 GLU A CA 5
ATOM 6184 C C . GLU A 1 67 ? 4.582 5.153 7.323 1.00 0.00 1934 GLU A C 5
ATOM 6185 O O . GLU A 1 67 ? 5.596 5.832 7.491 1.00 0.00 1934 GLU A O 5
ATOM 6197 N N . SER A 1 68 ? 4.580 4.083 6.518 1.00 0.00 1935 SER A N 5
ATOM 6198 C CA . SER A 1 68 ? 5.775 3.558 5.826 1.00 0.00 1935 SER A CA 5
ATOM 6199 C C . SER A 1 68 ? 5.859 3.951 4.350 1.00 0.00 1935 SER A C 5
ATOM 6200 O O . SER A 1 68 ? 4.850 4.168 3.671 1.00 0.00 1935 SER A O 5
ATOM 6208 N N . THR A 1 69 ? 7.091 4.004 3.838 1.00 0.00 1936 THR A N 5
ATOM 6209 C CA . THR A 1 69 ? 7.432 4.213 2.424 1.00 0.00 1936 THR A CA 5
ATOM 6210 C C . THR A 1 69 ? 7.704 2.893 1.698 1.00 0.00 1936 THR A C 5
ATOM 6211 O O . THR A 1 69 ? 7.838 1.843 2.321 1.00 0.00 1936 THR A O 5
ATOM 6222 N N . VAL A 1 70 ? 7.789 2.921 0.365 1.00 0.00 1937 VAL A N 5
ATOM 6223 C CA . VAL A 1 70 ? 7.929 1.710 -0.474 1.00 0.00 1937 VAL A CA 5
ATOM 6224 C C . VAL A 1 70 ? 9.155 0.836 -0.126 1.00 0.00 1937 VAL A C 5
ATOM 6225 O O . VAL A 1 70 ? 8.968 -0.373 0.058 1.00 0.00 1937 VAL A O 5
ATOM 6238 N N . PRO A 1 71 ? 10.386 1.373 0.053 1.00 0.00 1938 PRO A N 5
ATOM 6239 C CA . PRO A 1 71 ? 11.537 0.573 0.489 1.00 0.00 1938 PRO A CA 5
ATOM 6240 C C . PRO A 1 71 ? 11.392 0.002 1.909 1.00 0.00 1938 PRO A C 5
ATOM 6241 O O . PRO A 1 71 ? 11.832 -1.118 2.179 1.00 0.00 1938 PRO A O 5
ATOM 6252 N N . VAL A 1 72 ? 10.743 0.744 2.818 1.00 0.00 1939 VAL A N 5
ATOM 6253 C CA . VAL A 1 72 ? 10.472 0.306 4.195 1.00 0.00 1939 VAL A CA 5
ATOM 6254 C C . VAL A 1 72 ? 9.445 -0.838 4.220 1.00 0.00 1939 VAL A C 5
ATOM 6255 O O . VAL A 1 72 ? 9.661 -1.846 4.891 1.00 0.00 1939 VAL A O 5
ATOM 6268 N N . LEU A 1 73 ? 8.376 -0.734 3.423 1.00 0.00 1940 LEU A N 5
ATOM 6269 C CA . LEU A 1 73 ? 7.389 -1.801 3.226 1.00 0.00 1940 LEU A CA 5
ATOM 6270 C C . LEU A 1 73 ? 8.034 -3.071 2.659 1.00 0.00 1940 LEU A C 5
ATOM 6271 O O . LEU A 1 73 ? 7.831 -4.155 3.202 1.00 0.00 1940 LEU A O 5
ATOM 6287 N N . ALA A 1 74 ? 8.875 -2.936 1.630 1.00 0.00 1941 ALA A N 5
ATOM 6288 C CA . ALA A 1 74 ? 9.636 -4.045 1.061 1.00 0.00 1941 ALA A CA 5
ATOM 6289 C C . ALA A 1 74 ? 10.542 -4.747 2.096 1.00 0.00 1941 ALA A C 5
ATOM 6290 O O . ALA A 1 74 ? 10.636 -5.977 2.092 1.00 0.00 1941 ALA A O 5
ATOM 6297 N N . ALA A 1 75 ? 11.154 -4.002 3.022 1.00 0.00 1942 ALA A N 5
ATOM 6298 C CA . ALA A 1 75 ? 11.933 -4.583 4.119 1.00 0.00 1942 ALA A CA 5
ATOM 6299 C C . ALA A 1 75 ? 11.064 -5.322 5.162 1.00 0.00 1942 ALA A C 5
ATOM 6300 O O . ALA A 1 75 ? 11.485 -6.362 5.676 1.00 0.00 1942 ALA A O 5
ATOM 6307 N N . HIS A 1 76 ? 9.842 -4.842 5.449 1.00 0.00 1943 HIS A N 5
ATOM 6308 C CA . HIS A 1 76 ? 8.880 -5.538 6.323 1.00 0.00 1943 HIS A CA 5
ATOM 6309 C C . HIS A 1 76 ? 8.310 -6.817 5.698 1.00 0.00 1943 HIS A C 5
ATOM 6310 O O . HIS A 1 76 ? 7.978 -7.761 6.420 1.00 0.00 1943 HIS A O 5
ATOM 6324 N N . LEU A 1 77 ? 8.214 -6.875 4.370 1.00 0.00 1944 LEU A N 5
ATOM 6325 C CA . LEU A 1 77 ? 7.876 -8.090 3.617 1.00 0.00 1944 LEU A CA 5
ATOM 6326 C C . LEU A 1 77 ? 9.041 -9.092 3.569 1.00 0.00 1944 LEU A C 5
ATOM 6327 O O . LEU A 1 77 ? 8.842 -10.291 3.776 1.00 0.00 1944 LEU A O 5
ATOM 6343 N N . SER A 1 78 ? 10.258 -8.597 3.339 1.00 0.00 1945 SER A N 5
ATOM 6344 C CA . SER A 1 78 ? 11.520 -9.352 3.350 1.00 0.00 1945 SER A CA 5
ATOM 6345 C C . SER A 1 78 ? 12.017 -9.673 4.780 1.00 0.00 1945 SER A C 5
ATOM 6346 O O . SER A 1 78 ? 13.147 -9.349 5.159 1.00 0.00 1945 SER A O 5
ATOM 6354 N N . ALA A 1 79 ? 11.149 -10.286 5.593 1.00 0.00 1946 ALA A N 5
ATOM 6355 C CA . ALA A 1 79 ? 11.336 -10.533 7.028 1.00 0.00 1946 ALA A CA 5
ATOM 6356 C C . ALA A 1 79 ? 11.046 -11.999 7.421 1.00 0.00 1946 ALA A C 5
ATOM 6357 O O . ALA A 1 79 ? 10.317 -12.283 8.373 1.00 0.00 1946 ALA A O 5
ATOM 6364 N N . ASP A 1 80 ? 11.616 -12.955 6.674 1.00 0.00 1947 ASP A N 5
ATOM 6365 C CA . ASP A 1 80 ? 11.498 -14.412 6.901 1.00 0.00 1947 ASP A CA 5
ATOM 6366 C C . ASP A 1 80 ? 12.346 -14.905 8.097 1.00 0.00 1947 ASP A C 5
ATOM 6367 O O . ASP A 1 80 ? 13.283 -15.699 7.948 1.00 0.00 1947 ASP A O 5
ATOM 6376 N N . ARG A 1 81 ? 12.052 -14.397 9.304 1.00 0.00 1948 ARG A N 5
ATOM 6377 C CA . ARG A 1 81 ? 12.745 -14.732 10.560 1.00 0.00 1948 ARG A CA 5
ATOM 6378 C C . ARG A 1 81 ? 12.545 -16.204 10.960 1.00 0.00 1948 ARG A C 5
ATOM 6379 O O . ARG A 1 81 ? 11.465 -16.772 10.780 1.00 0.00 1948 ARG A O 5
ATOM 6400 N N . ALA A 1 82 ? 13.583 -16.800 11.559 1.00 0.00 1949 ALA A N 5
ATOM 6401 C CA . ALA A 1 82 ? 13.607 -18.189 12.040 1.00 0.00 1949 ALA A CA 5
ATOM 6402 C C . ALA A 1 82 ? 13.225 -18.357 13.531 1.00 0.00 1949 ALA A C 5
ATOM 6403 O O . ALA A 1 82 ? 13.501 -19.400 14.137 1.00 0.00 1949 ALA A O 5
ATOM 6410 N N . HIS A 1 83 ? 12.637 -17.316 14.142 1.00 0.00 1950 HIS A N 5
ATOM 6411 C CA . HIS A 1 83 ? 12.350 -17.201 15.582 1.00 0.00 1950 HIS A CA 5
ATOM 6412 C C . HIS A 1 83 ? 10.840 -17.155 15.888 1.00 0.00 1950 HIS A C 5
ATOM 6413 O O . HIS A 1 83 ? 10.389 -17.881 16.805 1.00 0.00 1950 HIS A O 5
ATOM 6471 N N . GLY A 1 1 ? 5.922 -25.868 -12.159 1.00 0.00 -6 GLY A N 6
ATOM 6472 C CA . GLY A 1 1 ? 6.056 -25.983 -10.690 1.00 0.00 -6 GLY A CA 6
ATOM 6473 C C . GLY A 1 1 ? 5.949 -24.622 -10.002 1.00 0.00 -6 GLY A C 6
ATOM 6474 O O . GLY A 1 1 ? 6.060 -23.588 -10.669 1.00 0.00 -6 GLY A O 6
ATOM 6480 N N . PRO A 1 2 ? 5.743 -24.598 -8.671 1.00 0.00 -5 PRO A N 6
ATOM 6481 C CA . PRO A 1 2 ? 5.625 -23.361 -7.890 1.00 0.00 -5 PRO A CA 6
ATOM 6482 C C . PRO A 1 2 ? 6.947 -22.571 -7.805 1.00 0.00 -5 PRO A C 6
ATOM 6483 O O . PRO A 1 2 ? 8.043 -23.128 -7.927 1.00 0.00 -5 PRO A O 6
ATOM 6494 N N . GLY A 1 3 ? 6.844 -21.263 -7.556 1.00 0.00 -4 GLY A N 6
ATOM 6495 C CA . GLY A 1 3 ? 7.978 -20.345 -7.410 1.00 0.00 -4 GLY A CA 6
ATOM 6496 C C . GLY A 1 3 ? 7.568 -18.884 -7.196 1.00 0.00 -4 GLY A C 6
ATOM 6497 O O . GLY A 1 3 ? 6.378 -18.549 -7.195 1.00 0.00 -4 GLY A O 6
ATOM 6501 N N . SER A 1 4 ? 8.558 -18.012 -7.005 1.00 0.00 -3 SER A N 6
ATOM 6502 C CA . SER A 1 4 ? 8.406 -16.557 -6.808 1.00 0.00 -3 SER A CA 6
ATOM 6503 C C . SER A 1 4 ? 9.715 -15.797 -7.097 1.00 0.00 -3 SER A C 6
ATOM 6504 O O . SER A 1 4 ? 10.768 -16.417 -7.288 1.00 0.00 -3 SER A O 6
ATOM 6512 N N . MET A 1 5 ? 9.655 -14.458 -7.120 1.00 0.00 -2 MET A N 6
ATOM 6513 C CA . MET A 1 5 ? 10.798 -13.528 -7.245 1.00 0.00 -2 MET A CA 6
ATOM 6514 C C . MET A 1 5 ? 11.776 -13.872 -8.391 1.00 0.00 -2 MET A C 6
ATOM 6515 O O . MET A 1 5 ? 12.999 -13.822 -8.238 1.00 0.00 -2 MET A O 6
ATOM 6529 N N . TYR A 1 6 ? 11.220 -14.232 -9.552 1.00 0.00 -1 TYR A N 6
ATOM 6530 C CA . TYR A 1 6 ? 11.949 -14.693 -10.747 1.00 0.00 -1 TYR A CA 6
ATOM 6531 C C . TYR A 1 6 ? 12.932 -13.656 -11.332 1.00 0.00 -1 TYR A C 6
ATOM 6532 O O . TYR A 1 6 ? 13.891 -14.028 -12.014 1.00 0.00 -1 TYR A O 6
ATOM 6550 N N . GLY A 1 7 ? 12.717 -12.362 -11.062 1.00 0.00 1874 GLY A N 6
ATOM 6551 C CA . GLY A 1 7 ? 13.613 -11.259 -11.417 1.00 0.00 1874 GLY A CA 6
ATOM 6552 C C . GLY A 1 7 ? 13.282 -9.954 -10.678 1.00 0.00 1874 GLY A C 6
ATOM 6553 O O . GLY A 1 7 ? 12.143 -9.743 -10.262 1.00 0.00 1874 GLY A O 6
ATOM 6557 N N . GLU A 1 8 ? 14.284 -9.079 -10.551 1.00 0.00 1875 GLU A N 6
ATOM 6558 C CA . GLU A 1 8 ? 14.259 -7.787 -9.849 1.00 0.00 1875 GLU A CA 6
ATOM 6559 C C . GLU A 1 8 ? 13.947 -7.849 -8.332 1.00 0.00 1875 GLU A C 6
ATOM 6560 O O . GLU A 1 8 ? 13.549 -8.880 -7.783 1.00 0.00 1875 GLU A O 6
ATOM 6572 N N . ALA A 1 9 ? 14.178 -6.732 -7.631 1.00 0.00 1876 ALA A N 6
ATOM 6573 C CA . ALA A 1 9 ? 13.985 -6.590 -6.189 1.00 0.00 1876 ALA A CA 6
ATOM 6574 C C . ALA A 1 9 ? 12.502 -6.530 -5.766 1.00 0.00 1876 ALA A C 6
ATOM 6575 O O . ALA A 1 9 ? 11.617 -6.190 -6.558 1.00 0.00 1876 ALA A O 6
ATOM 6582 N N . VAL A 1 10 ? 12.216 -6.814 -4.489 1.00 0.00 1877 VAL A N 6
ATOM 6583 C CA . VAL A 1 10 ? 10.863 -6.711 -3.899 1.00 0.00 1877 VAL A CA 6
ATOM 6584 C C . VAL A 1 10 ? 10.369 -5.257 -3.860 1.00 0.00 1877 VAL A C 6
ATOM 6585 O O . VAL A 1 10 ? 9.186 -5.008 -4.087 1.00 0.00 1877 VAL A O 6
ATOM 6598 N N . THR A 1 11 ? 11.273 -4.288 -3.673 1.00 0.00 1878 THR A N 6
ATOM 6599 C CA . THR A 1 11 ? 10.954 -2.842 -3.712 1.00 0.00 1878 THR A CA 6
ATOM 6600 C C . THR A 1 11 ? 10.435 -2.412 -5.088 1.00 0.00 1878 THR A C 6
ATOM 6601 O O . THR A 1 11 ? 9.432 -1.705 -5.191 1.00 0.00 1878 THR A O 6
ATOM 6612 N N . GLU A 1 12 ? 11.073 -2.898 -6.159 1.00 0.00 1879 GLU A N 6
ATOM 6613 C CA . GLU A 1 12 ? 10.662 -2.629 -7.540 1.00 0.00 1879 GLU A CA 6
ATOM 6614 C C . GLU A 1 12 ? 9.306 -3.276 -7.876 1.00 0.00 1879 GLU A C 6
ATOM 6615 O O . GLU A 1 12 ? 8.487 -2.657 -8.557 1.00 0.00 1879 GLU A O 6
ATOM 6627 N N . GLN A 1 13 ? 9.021 -4.479 -7.361 1.00 0.00 1880 GLN A N 6
ATOM 6628 C CA . GLN A 1 13 ? 7.731 -5.160 -7.562 1.00 0.00 1880 GLN A CA 6
ATOM 6629 C C . GLN A 1 13 ? 6.581 -4.495 -6.784 1.00 0.00 1880 GLN A C 6
ATOM 6630 O O . GLN A 1 13 ? 5.487 -4.322 -7.329 1.00 0.00 1880 GLN A O 6
ATOM 6644 N N . LEU A 1 14 ? 6.816 -4.092 -5.528 1.00 0.00 1881 LEU A N 6
ATOM 6645 C CA . LEU A 1 14 ? 5.806 -3.446 -4.677 1.00 0.00 1881 LEU A CA 6
ATOM 6646 C C . LEU A 1 14 ? 5.407 -2.041 -5.178 1.00 0.00 1881 LEU A C 6
ATOM 6647 O O . LEU A 1 14 ? 4.235 -1.673 -5.100 1.00 0.00 1881 LEU A O 6
ATOM 6663 N N . SER A 1 15 ? 6.342 -1.289 -5.776 1.00 0.00 1882 SER A N 6
ATOM 6664 C CA . SER A 1 15 ? 6.055 0.050 -6.321 1.00 0.00 1882 SER A CA 6
ATOM 6665 C C . SER A 1 15 ? 4.956 0.035 -7.400 1.00 0.00 1882 SER A C 6
ATOM 6666 O O . SER A 1 15 ? 4.071 0.895 -7.402 1.00 0.00 1882 SER A O 6
ATOM 6674 N N . ARG A 1 16 ? 4.950 -0.983 -8.276 1.00 0.00 1883 ARG A N 6
ATOM 6675 C CA . ARG A 1 16 ? 3.971 -1.146 -9.365 1.00 0.00 1883 ARG A CA 6
ATOM 6676 C C . ARG A 1 16 ? 2.571 -1.495 -8.849 1.00 0.00 1883 ARG A C 6
ATOM 6677 O O . ARG A 1 16 ? 1.577 -1.079 -9.445 1.00 0.00 1883 ARG A O 6
ATOM 6698 N N . LEU A 1 17 ? 2.485 -2.207 -7.720 1.00 0.00 1884 LEU A N 6
ATOM 6699 C CA . LEU A 1 17 ? 1.216 -2.511 -7.054 1.00 0.00 1884 LEU A CA 6
ATOM 6700 C C . LEU A 1 17 ? 0.615 -1.247 -6.407 1.00 0.00 1884 LEU A C 6
ATOM 6701 O O . LEU A 1 17 ? -0.555 -0.938 -6.626 1.00 0.00 1884 LEU A O 6
ATOM 6717 N N . VAL A 1 18 ? 1.419 -0.491 -5.648 1.00 0.00 1885 VAL A N 6
ATOM 6718 C CA . VAL A 1 18 ? 0.974 0.749 -4.979 1.00 0.00 1885 VAL A CA 6
ATOM 6719 C C . VAL A 1 18 ? 0.614 1.858 -5.984 1.00 0.00 1885 VAL A C 6
ATOM 6720 O O . VAL A 1 18 ? -0.330 2.617 -5.744 1.00 0.00 1885 VAL A O 6
ATOM 6733 N N . ALA A 1 19 ? 1.261 1.903 -7.155 1.00 0.00 1886 ALA A N 6
ATOM 6734 C CA . ALA A 1 19 ? 0.874 2.764 -8.282 1.00 0.00 1886 ALA A CA 6
ATOM 6735 C C . ALA A 1 19 ? -0.555 2.495 -8.815 1.00 0.00 1886 ALA A C 6
ATOM 6736 O O . ALA A 1 19 ? -1.135 3.340 -9.498 1.00 0.00 1886 ALA A O 6
ATOM 6743 N N . GLY A 1 20 ? -1.149 1.344 -8.479 1.00 0.00 1887 GLY A N 6
ATOM 6744 C CA . GLY A 1 20 ? -2.559 1.015 -8.727 1.00 0.00 1887 GLY A CA 6
ATOM 6745 C C . GLY A 1 20 ? -3.549 1.574 -7.689 1.00 0.00 1887 GLY A C 6
ATOM 6746 O O . GLY A 1 20 ? -4.760 1.435 -7.887 1.00 0.00 1887 GLY A O 6
ATOM 6750 N N . PHE A 1 21 ? -3.072 2.201 -6.607 1.00 0.00 1888 PHE A N 6
ATOM 6751 C CA . PHE A 1 21 ? -3.890 2.692 -5.483 1.00 0.00 1888 PHE A CA 6
ATOM 6752 C C . PHE A 1 21 ? -3.701 4.186 -5.151 1.00 0.00 1888 PHE A C 6
ATOM 6753 O O . PHE A 1 21 ? -4.502 4.742 -4.394 1.00 0.00 1888 PHE A O 6
ATOM 6770 N N . VAL A 1 22 ? -2.700 4.864 -5.725 1.00 0.00 1889 VAL A N 6
ATOM 6771 C CA . VAL A 1 22 ? -2.564 6.332 -5.637 1.00 0.00 1889 VAL A CA 6
ATOM 6772 C C . VAL A 1 22 ? -3.771 7.029 -6.303 1.00 0.00 1889 VAL A C 6
ATOM 6773 O O . VAL A 1 22 ? -4.056 6.765 -7.475 1.00 0.00 1889 VAL A O 6
ATOM 6786 N N . PRO A 1 23 ? -4.541 7.868 -5.573 1.00 0.00 1890 PRO A N 6
ATOM 6787 C CA . PRO A 1 23 ? -5.806 8.427 -6.071 1.00 0.00 1890 PRO A CA 6
ATOM 6788 C C . PRO A 1 23 ? -5.615 9.604 -7.049 1.00 0.00 1890 PRO A C 6
ATOM 6789 O O . PRO A 1 23 ? -6.430 9.798 -7.958 1.00 0.00 1890 PRO A O 6
ATOM 6800 N N . ASP A 1 24 ? -4.537 10.376 -6.891 1.00 0.00 1891 ASP A N 6
ATOM 6801 C CA . ASP A 1 24 ? -4.146 11.455 -7.811 1.00 0.00 1891 ASP A CA 6
ATOM 6802 C C . ASP A 1 24 ? -3.551 10.926 -9.132 1.00 0.00 1891 ASP A C 6
ATOM 6803 O O . ASP A 1 24 ? -3.145 9.764 -9.231 1.00 0.00 1891 ASP A O 6
ATOM 6812 N N . ALA A 1 25 ? -3.442 11.803 -10.140 1.00 0.00 1892 ALA A N 6
ATOM 6813 C CA . ALA A 1 25 ? -2.838 11.526 -11.455 1.00 0.00 1892 ALA A CA 6
ATOM 6814 C C . ALA A 1 25 ? -1.290 11.366 -11.425 1.00 0.00 1892 ALA A C 6
ATOM 6815 O O . ALA A 1 25 ? -0.593 11.710 -12.385 1.00 0.00 1892 ALA A O 6
ATOM 6822 N N . ALA A 1 26 ? -0.735 10.860 -10.316 1.00 0.00 1893 ALA A N 6
ATOM 6823 C CA . ALA A 1 26 ? 0.698 10.664 -10.092 1.00 0.00 1893 ALA A CA 6
ATOM 6824 C C . ALA A 1 26 ? 1.319 9.630 -11.054 1.00 0.00 1893 ALA A C 6
ATOM 6825 O O . ALA A 1 26 ? 2.447 9.809 -11.521 1.00 0.00 1893 ALA A O 6
ATOM 6832 N N . GLY A 1 27 ? 0.587 8.547 -11.360 1.00 0.00 1894 GLY A N 6
ATOM 6833 C CA . GLY A 1 27 ? 0.998 7.463 -12.275 1.00 0.00 1894 GLY A CA 6
ATOM 6834 C C . GLY A 1 27 ? 2.185 6.604 -11.804 1.00 0.00 1894 GLY A C 6
ATOM 6835 O O . GLY A 1 27 ? 2.607 5.692 -12.517 1.00 0.00 1894 GLY A O 6
ATOM 6839 N N . SER A 1 28 ? 2.731 6.897 -10.624 1.00 0.00 1895 SER A N 6
ATOM 6840 C CA . SER A 1 28 ? 3.930 6.300 -10.020 1.00 0.00 1895 SER A CA 6
ATOM 6841 C C . SER A 1 28 ? 3.973 6.621 -8.514 1.00 0.00 1895 SER A C 6
ATOM 6842 O O . SER A 1 28 ? 3.119 7.363 -8.012 1.00 0.00 1895 SER A O 6
ATOM 6850 N N . VAL A 1 29 ? 4.946 6.076 -7.780 1.00 0.00 1896 VAL A N 6
ATOM 6851 C CA . VAL A 1 29 ? 5.085 6.227 -6.322 1.00 0.00 1896 VAL A CA 6
ATOM 6852 C C . VAL A 1 29 ? 6.532 6.554 -5.962 1.00 0.00 1896 VAL A C 6
ATOM 6853 O O . VAL A 1 29 ? 7.456 5.836 -6.348 1.00 0.00 1896 VAL A O 6
ATOM 6866 N N . ASP A 1 30 ? 6.745 7.644 -5.230 1.00 0.00 1897 ASP A N 6
ATOM 6867 C CA . ASP A 1 30 ? 8.072 8.105 -4.801 1.00 0.00 1897 ASP A CA 6
ATOM 6868 C C . ASP A 1 30 ? 8.633 7.243 -3.648 1.00 0.00 1897 ASP A C 6
ATOM 6869 O O . ASP A 1 30 ? 7.911 6.972 -2.686 1.00 0.00 1897 ASP A O 6
ATOM 6878 N N . PRO A 1 31 ? 9.928 6.854 -3.674 1.00 0.00 1898 PRO A N 6
ATOM 6879 C CA . PRO A 1 31 ? 10.564 6.112 -2.578 1.00 0.00 1898 PRO A CA 6
ATOM 6880 C C . PRO A 1 31 ? 10.857 6.984 -1.344 1.00 0.00 1898 PRO A C 6
ATOM 6881 O O . PRO A 1 31 ? 11.022 6.458 -0.244 1.00 0.00 1898 PRO A O 6
ATOM 6892 N N . ASP A 1 32 ? 10.921 8.312 -1.509 1.00 0.00 1899 ASP A N 6
ATOM 6893 C CA . ASP A 1 32 ? 11.220 9.293 -0.450 1.00 0.00 1899 ASP A CA 6
ATOM 6894 C C . ASP A 1 32 ? 10.002 9.704 0.404 1.00 0.00 1899 ASP A C 6
ATOM 6895 O O . ASP A 1 32 ? 10.165 10.413 1.401 1.00 0.00 1899 ASP A O 6
ATOM 6904 N N . ARG A 1 33 ? 8.780 9.293 0.022 1.00 0.00 1900 ARG A N 6
ATOM 6905 C CA . ARG A 1 33 ? 7.501 9.744 0.612 1.00 0.00 1900 ARG A CA 6
ATOM 6906 C C . ARG A 1 33 ? 6.598 8.575 1.001 1.00 0.00 1900 ARG A C 6
ATOM 6907 O O . ARG A 1 33 ? 6.608 7.525 0.357 1.00 0.00 1900 ARG A O 6
ATOM 6928 N N . THR A 1 34 ? 5.823 8.752 2.068 1.00 0.00 1901 THR A N 6
ATOM 6929 C CA . THR A 1 34 ? 4.926 7.730 2.629 1.00 0.00 1901 THR A CA 6
ATOM 6930 C C . THR A 1 34 ? 3.661 7.545 1.790 1.00 0.00 1901 THR A C 6
ATOM 6931 O O . THR A 1 34 ? 3.316 8.386 0.955 1.00 0.00 1901 THR A O 6
ATOM 6942 N N . LEU A 1 35 ? 2.921 6.453 2.006 1.00 0.00 1902 LEU A N 6
ATOM 6943 C CA . LEU A 1 35 ? 1.649 6.223 1.303 1.00 0.00 1902 LEU A CA 6
ATOM 6944 C C . LEU A 1 35 ? 0.547 7.207 1.736 1.00 0.00 1902 LEU A C 6
ATOM 6945 O O . LEU A 1 35 ? -0.308 7.580 0.927 1.00 0.00 1902 LEU A O 6
ATOM 6961 N N . LEU A 1 36 ? 0.619 7.694 2.977 1.00 0.00 1903 LEU A N 6
ATOM 6962 C CA . LEU A 1 36 ? -0.191 8.797 3.487 1.00 0.00 1903 LEU A CA 6
ATOM 6963 C C . LEU A 1 36 ? 0.117 10.124 2.773 1.00 0.00 1903 LEU A C 6
ATOM 6964 O O . LEU A 1 36 ? -0.791 10.911 2.517 1.00 0.00 1903 LEU A O 6
ATOM 6980 N N . GLU A 1 37 ? 1.377 10.361 2.394 1.00 0.00 1904 GLU A N 6
ATOM 6981 C CA . GLU A 1 37 ? 1.776 11.525 1.580 1.00 0.00 1904 GLU A CA 6
ATOM 6982 C C . GLU A 1 37 ? 1.223 11.440 0.142 1.00 0.00 1904 GLU A C 6
ATOM 6983 O O . GLU A 1 37 ? 0.763 12.442 -0.410 1.00 0.00 1904 GLU A O 6
ATOM 6995 N N . HIS A 1 38 ? 1.207 10.242 -0.458 1.00 0.00 1905 HIS A N 6
ATOM 6996 C CA . HIS A 1 38 ? 0.532 9.975 -1.737 1.00 0.00 1905 HIS A CA 6
ATOM 6997 C C . HIS A 1 38 ? -1.005 10.059 -1.625 1.00 0.00 1905 HIS A C 6
ATOM 6998 O O . HIS A 1 38 ? -1.694 10.202 -2.639 1.00 0.00 1905 HIS A O 6
ATOM 7012 N N . GLY A 1 39 ? -1.547 10.019 -0.401 1.00 0.00 1906 GLY A N 6
ATOM 7013 C CA . GLY A 1 39 ? -2.942 10.362 -0.083 1.00 0.00 1906 GLY A CA 6
ATOM 7014 C C . GLY A 1 39 ? -3.914 9.183 -0.164 1.00 0.00 1906 GLY A C 6
ATOM 7015 O O . GLY A 1 39 ? -5.124 9.398 -0.256 1.00 0.00 1906 GLY A O 6
ATOM 7019 N N . ILE A 1 40 ? -3.394 7.949 -0.156 1.00 0.00 1907 ILE A N 6
ATOM 7020 C CA . ILE A 1 40 ? -4.171 6.718 -0.344 1.00 0.00 1907 ILE A CA 6
ATOM 7021 C C . ILE A 1 40 ? -5.195 6.550 0.790 1.00 0.00 1907 ILE A C 6
ATOM 7022 O O . ILE A 1 40 ? -4.834 6.527 1.971 1.00 0.00 1907 ILE A O 6
ATOM 7038 N N . ASP A 1 41 ? -6.478 6.453 0.427 1.00 0.00 1908 ASP A N 6
ATOM 7039 C CA . ASP A 1 41 ? -7.606 6.307 1.362 1.00 0.00 1908 ASP A CA 6
ATOM 7040 C C . ASP A 1 41 ? -7.577 4.968 2.116 1.00 0.00 1908 ASP A C 6
ATOM 7041 O O . ASP A 1 41 ? -7.054 3.972 1.614 1.00 0.00 1908 ASP A O 6
ATOM 7050 N N . SER A 1 42 ? -8.223 4.888 3.282 1.00 0.00 1909 SER A N 6
ATOM 7051 C CA . SER A 1 42 ? -8.321 3.666 4.101 1.00 0.00 1909 SER A CA 6
ATOM 7052 C C . SER A 1 42 ? -8.803 2.441 3.308 1.00 0.00 1909 SER A C 6
ATOM 7053 O O . SER A 1 42 ? -8.215 1.365 3.408 1.00 0.00 1909 SER A O 6
ATOM 7060 N N . ILE A 1 43 ? -9.859 2.585 2.495 1.00 0.00 1910 ILE A N 6
ATOM 7061 C CA . ILE A 1 43 ? -10.399 1.508 1.647 1.00 0.00 1910 ILE A CA 6
ATOM 7062 C C . ILE A 1 43 ? -9.382 1.047 0.587 1.00 0.00 1910 ILE A C 6
ATOM 7063 O O . ILE A 1 43 ? -9.257 -0.152 0.322 1.00 0.00 1910 ILE A O 6
ATOM 7079 N N . ASN A 1 44 ? -8.610 1.968 -0.001 1.00 0.00 1911 ASN A N 6
ATOM 7080 C CA . ASN A 1 44 ? -7.537 1.628 -0.937 1.00 0.00 1911 ASN A CA 6
ATOM 7081 C C . ASN A 1 44 ? -6.329 0.971 -0.231 1.00 0.00 1911 ASN A C 6
ATOM 7082 O O . ASN A 1 44 ? -5.742 0.041 -0.783 1.00 0.00 1911 ASN A O 6
ATOM 7093 N N . LEU A 1 45 ? -6.016 1.352 1.017 1.00 0.00 1912 LEU A N 6
ATOM 7094 C CA . LEU A 1 45 ? -5.041 0.648 1.863 1.00 0.00 1912 LEU A CA 6
ATOM 7095 C C . LEU A 1 45 ? -5.542 -0.758 2.260 1.00 0.00 1912 LEU A C 6
ATOM 7096 O O . LEU A 1 45 ? -4.750 -1.698 2.242 1.00 0.00 1912 LEU A O 6
ATOM 7112 N N . MET A 1 46 ? -6.838 -0.937 2.547 1.00 0.00 1913 MET A N 6
ATOM 7113 C CA . MET A 1 46 ? -7.447 -2.252 2.810 1.00 0.00 1913 MET A CA 6
ATOM 7114 C C . MET A 1 46 ? -7.402 -3.183 1.586 1.00 0.00 1913 MET A C 6
ATOM 7115 O O . MET A 1 46 ? -7.194 -4.390 1.737 1.00 0.00 1913 MET A O 6
ATOM 7129 N N . ASN A 1 47 ? -7.548 -2.651 0.365 1.00 0.00 1914 ASN A N 6
ATOM 7130 C CA . ASN A 1 47 ? -7.338 -3.418 -0.866 1.00 0.00 1914 ASN A CA 6
ATOM 7131 C C . ASN A 1 47 ? -5.848 -3.749 -1.068 1.00 0.00 1914 ASN A C 6
ATOM 7132 O O . ASN A 1 47 ? -5.515 -4.912 -1.303 1.00 0.00 1914 ASN A O 6
ATOM 7143 N N . LEU A 1 48 ? -4.937 -2.783 -0.893 1.00 0.00 1915 LEU A N 6
ATOM 7144 C CA . LEU A 1 48 ? -3.487 -2.988 -0.982 1.00 0.00 1915 LEU A CA 6
ATOM 7145 C C . LEU A 1 48 ? -2.996 -4.073 -0.009 1.00 0.00 1915 LEU A C 6
ATOM 7146 O O . LEU A 1 48 ? -2.208 -4.937 -0.389 1.00 0.00 1915 LEU A O 6
ATOM 7162 N N . ARG A 1 49 ? -3.513 -4.076 1.226 1.00 0.00 1916 ARG A N 6
ATOM 7163 C CA . ARG A 1 49 ? -3.264 -5.091 2.266 1.00 0.00 1916 ARG A CA 6
ATOM 7164 C C . ARG A 1 49 ? -3.593 -6.507 1.781 1.00 0.00 1916 ARG A C 6
ATOM 7165 O O . ARG A 1 49 ? -2.771 -7.414 1.931 1.00 0.00 1916 ARG A O 6
ATOM 7186 N N . PHE A 1 50 ? -4.758 -6.690 1.158 1.00 0.00 1917 PHE A N 6
ATOM 7187 C CA . PHE A 1 50 ? -5.175 -7.971 0.573 1.00 0.00 1917 PHE A CA 6
ATOM 7188 C C . PHE A 1 50 ? -4.328 -8.371 -0.648 1.00 0.00 1917 PHE A C 6
ATOM 7189 O O . PHE A 1 50 ? -3.892 -9.520 -0.746 1.00 0.00 1917 PHE A O 6
ATOM 7206 N N . GLU A 1 51 ? -4.018 -7.434 -1.548 1.00 0.00 1918 GLU A N 6
ATOM 7207 C CA . GLU A 1 51 ? -3.174 -7.683 -2.727 1.00 0.00 1918 GLU A CA 6
ATOM 7208 C C . GLU A 1 51 ? -1.724 -8.066 -2.362 1.00 0.00 1918 GLU A C 6
ATOM 7209 O O . GLU A 1 51 ? -1.141 -8.943 -3.009 1.00 0.00 1918 GLU A O 6
ATOM 7221 N N . ILE A 1 52 ? -1.156 -7.469 -1.309 1.00 0.00 1919 ILE A N 6
ATOM 7222 C CA . ILE A 1 52 ? 0.140 -7.867 -0.728 1.00 0.00 1919 ILE A CA 6
ATOM 7223 C C . ILE A 1 52 ? 0.040 -9.267 -0.096 1.00 0.00 1919 ILE A C 6
ATOM 7224 O O . ILE A 1 52 ? 0.921 -10.102 -0.317 1.00 0.00 1919 ILE A O 6
ATOM 7240 N N . THR A 1 53 ? -1.042 -9.561 0.640 1.00 0.00 1920 THR A N 6
ATOM 7241 C CA . THR A 1 53 ? -1.276 -10.875 1.272 1.00 0.00 1920 THR A CA 6
ATOM 7242 C C . THR A 1 53 ? -1.317 -12.008 0.240 1.00 0.00 1920 THR A C 6
ATOM 7243 O O . THR A 1 53 ? -0.707 -13.057 0.465 1.00 0.00 1920 THR A O 6
ATOM 7254 N N . GLU A 1 54 ? -1.954 -11.810 -0.916 1.00 0.00 1921 GLU A N 6
ATOM 7255 C CA . GLU A 1 54 ? -1.993 -12.816 -1.990 1.00 0.00 1921 GLU A CA 6
ATOM 7256 C C . GLU A 1 54 ? -0.640 -13.016 -2.705 1.00 0.00 1921 GLU A C 6
ATOM 7257 O O . GLU A 1 54 ? -0.328 -14.138 -3.122 1.00 0.00 1921 GLU A O 6
ATOM 7269 N N . ARG A 1 55 ? 0.184 -11.967 -2.840 1.00 0.00 1922 ARG A N 6
ATOM 7270 C CA . ARG A 1 55 ? 1.497 -12.018 -3.532 1.00 0.00 1922 ARG A CA 6
ATOM 7271 C C . ARG A 1 55 ? 2.643 -12.549 -2.666 1.00 0.00 1922 ARG A C 6
ATOM 7272 O O . ARG A 1 55 ? 3.480 -13.311 -3.153 1.00 0.00 1922 ARG A O 6
ATOM 7293 N N . PHE A 1 56 ? 2.689 -12.140 -1.396 1.00 0.00 1923 PHE A N 6
ATOM 7294 C CA . PHE A 1 56 ? 3.820 -12.369 -0.484 1.00 0.00 1923 PHE A CA 6
ATOM 7295 C C . PHE A 1 56 ? 3.474 -13.221 0.751 1.00 0.00 1923 PHE A C 6
ATOM 7296 O O . PHE A 1 56 ? 4.365 -13.540 1.540 1.00 0.00 1923 PHE A O 6
ATOM 7313 N N . GLY A 1 57 ? 2.204 -13.600 0.945 1.00 0.00 1924 GLY A N 6
ATOM 7314 C CA . GLY A 1 57 ? 1.751 -14.431 2.073 1.00 0.00 1924 GLY A CA 6
ATOM 7315 C C . GLY A 1 57 ? 1.820 -13.735 3.439 1.00 0.00 1924 GLY A C 6
ATOM 7316 O O . GLY A 1 57 ? 1.884 -14.416 4.467 1.00 0.00 1924 GLY A O 6
ATOM 7320 N N . ARG A 1 58 ? 1.855 -12.392 3.460 1.00 0.00 1925 ARG A N 6
ATOM 7321 C CA . ARG A 1 58 ? 2.216 -11.577 4.633 1.00 0.00 1925 ARG A CA 6
ATOM 7322 C C . ARG A 1 58 ? 1.330 -10.334 4.753 1.00 0.00 1925 ARG A C 6
ATOM 7323 O O . ARG A 1 58 ? 1.585 -9.302 4.132 1.00 0.00 1925 ARG A O 6
ATOM 7344 N N . THR A 1 59 ? 0.283 -10.450 5.561 1.00 0.00 1926 THR A N 6
ATOM 7345 C CA . THR A 1 59 ? -0.627 -9.351 5.911 1.00 0.00 1926 THR A CA 6
ATOM 7346 C C . THR A 1 59 ? 0.075 -8.315 6.802 1.00 0.00 1926 THR A C 6
ATOM 7347 O O . THR A 1 59 ? 0.872 -8.681 7.669 1.00 0.00 1926 THR A O 6
ATOM 7358 N N . LEU A 1 60 ? -0.235 -7.024 6.614 1.00 0.00 1927 LEU A N 6
ATOM 7359 C CA . LEU A 1 60 ? 0.303 -5.898 7.397 1.00 0.00 1927 LEU A CA 6
ATOM 7360 C C . LEU A 1 60 ? -0.831 -4.994 7.929 1.00 0.00 1927 LEU A C 6
ATOM 7361 O O . LEU A 1 60 ? -1.882 -4.896 7.287 1.00 0.00 1927 LEU A O 6
ATOM 7377 N N . PRO A 1 61 ? -0.651 -4.324 9.081 1.00 0.00 1928 PRO A N 6
ATOM 7378 C CA . PRO A 1 61 ? -1.619 -3.361 9.610 1.00 0.00 1928 PRO A CA 6
ATOM 7379 C C . PRO A 1 61 ? -1.680 -2.071 8.772 1.00 0.00 1928 PRO A C 6
ATOM 7380 O O . PRO A 1 61 ? -0.664 -1.589 8.270 1.00 0.00 1928 PRO A O 6
ATOM 7391 N N . LEU A 1 62 ? -2.867 -1.463 8.665 1.00 0.00 1929 LEU A N 6
ATOM 7392 C CA . LEU A 1 62 ? -3.104 -0.262 7.844 1.00 0.00 1929 LEU A CA 6
ATOM 7393 C C . LEU A 1 62 ? -2.288 0.953 8.311 1.00 0.00 1929 LEU A C 6
ATOM 7394 O O . LEU A 1 62 ? -1.860 1.764 7.490 1.00 0.00 1929 LEU A O 6
ATOM 7410 N N . GLN A 1 63 ? -2.030 1.062 9.622 1.00 0.00 1930 GLN A N 6
ATOM 7411 C CA . GLN A 1 63 ? -1.206 2.124 10.209 1.00 0.00 1930 GLN A CA 6
ATOM 7412 C C . GLN A 1 63 ? 0.252 2.050 9.721 1.00 0.00 1930 GLN A C 6
ATOM 7413 O O . GLN A 1 63 ? 0.866 3.086 9.463 1.00 0.00 1930 GLN A O 6
ATOM 7427 N N . LEU A 1 64 ? 0.806 0.841 9.558 1.00 0.00 1931 LEU A N 6
ATOM 7428 C CA . LEU A 1 64 ? 2.132 0.642 8.967 1.00 0.00 1931 LEU A CA 6
ATOM 7429 C C . LEU A 1 64 ? 2.119 1.002 7.473 1.00 0.00 1931 LEU A C 6
ATOM 7430 O O . LEU A 1 64 ? 3.049 1.660 7.008 1.00 0.00 1931 LEU A O 6
ATOM 7446 N N . LEU A 1 65 ? 1.069 0.618 6.735 1.00 0.00 1932 LEU A N 6
ATOM 7447 C CA . LEU A 1 65 ? 0.938 0.959 5.316 1.00 0.00 1932 LEU A CA 6
ATOM 7448 C C . LEU A 1 65 ? 0.934 2.482 5.089 1.00 0.00 1932 LEU A C 6
ATOM 7449 O O . LEU A 1 65 ? 1.676 2.960 4.233 1.00 0.00 1932 LEU A O 6
ATOM 7465 N N . SER A 1 66 ? 0.155 3.256 5.856 1.00 0.00 1933 SER A N 6
ATOM 7466 C CA . SER A 1 66 ? 0.087 4.712 5.703 1.00 0.00 1933 SER A CA 6
ATOM 7467 C C . SER A 1 66 ? 1.407 5.412 6.076 1.00 0.00 1933 SER A C 6
ATOM 7468 O O . SER A 1 66 ? 1.874 6.254 5.309 1.00 0.00 1933 SER A O 6
ATOM 7476 N N . GLU A 1 67 ? 2.025 5.075 7.213 1.00 0.00 1934 GLU A N 6
ATOM 7477 C CA . GLU A 1 67 ? 3.197 5.793 7.740 1.00 0.00 1934 GLU A CA 6
ATOM 7478 C C . GLU A 1 67 ? 4.535 5.408 7.080 1.00 0.00 1934 GLU A C 6
ATOM 7479 O O . GLU A 1 67 ? 5.547 6.070 7.320 1.00 0.00 1934 GLU A O 6
ATOM 7491 N N . SER A 1 68 ? 4.572 4.350 6.265 1.00 0.00 1935 SER A N 6
ATOM 7492 C CA . SER A 1 68 ? 5.783 3.847 5.600 1.00 0.00 1935 SER A CA 6
ATOM 7493 C C . SER A 1 68 ? 5.900 4.287 4.140 1.00 0.00 1935 SER A C 6
ATOM 7494 O O . SER A 1 68 ? 4.905 4.545 3.458 1.00 0.00 1935 SER A O 6
ATOM 7502 N N . THR A 1 69 ? 7.139 4.326 3.642 1.00 0.00 1936 THR A N 6
ATOM 7503 C CA . THR A 1 69 ? 7.465 4.426 2.209 1.00 0.00 1936 THR A CA 6
ATOM 7504 C C . THR A 1 69 ? 7.412 3.047 1.530 1.00 0.00 1936 THR A C 6
ATOM 7505 O O . THR A 1 69 ? 7.404 2.009 2.203 1.00 0.00 1936 THR A O 6
ATOM 7516 N N . VAL A 1 70 ? 7.431 3.014 0.190 1.00 0.00 1937 VAL A N 6
ATOM 7517 C CA . VAL A 1 70 ? 7.516 1.759 -0.586 1.00 0.00 1937 VAL A CA 6
ATOM 7518 C C . VAL A 1 70 ? 8.750 0.906 -0.224 1.00 0.00 1937 VAL A C 6
ATOM 7519 O O . VAL A 1 70 ? 8.555 -0.275 0.073 1.00 0.00 1937 VAL A O 6
ATOM 7532 N N . PRO A 1 71 ? 9.986 1.445 -0.145 1.00 0.00 1938 PRO A N 6
ATOM 7533 C CA . PRO A 1 71 ? 11.150 0.688 0.327 1.00 0.00 1938 PRO A CA 6
ATOM 7534 C C . PRO A 1 71 ? 11.010 0.138 1.755 1.00 0.00 1938 PRO A C 6
ATOM 7535 O O . PRO A 1 71 ? 11.393 -1.007 2.012 1.00 0.00 1938 PRO A O 6
ATOM 7546 N N . VAL A 1 72 ? 10.419 0.907 2.683 1.00 0.00 1939 VAL A N 6
ATOM 7547 C CA . VAL A 1 72 ? 10.205 0.462 4.075 1.00 0.00 1939 VAL A CA 6
ATOM 7548 C C . VAL A 1 72 ? 9.200 -0.693 4.152 1.00 0.00 1939 VAL A C 6
ATOM 7549 O O . VAL A 1 72 ? 9.445 -1.664 4.869 1.00 0.00 1939 VAL A O 6
ATOM 7562 N N . LEU A 1 73 ? 8.111 -0.649 3.379 1.00 0.00 1940 LEU A N 6
ATOM 7563 C CA . LEU A 1 73 ? 7.161 -1.765 3.288 1.00 0.00 1940 LEU A CA 6
ATOM 7564 C C . LEU A 1 73 ? 7.805 -3.008 2.659 1.00 0.00 1940 LEU A C 6
ATOM 7565 O O . LEU A 1 73 ? 7.733 -4.092 3.232 1.00 0.00 1940 LEU A O 6
ATOM 7581 N N . ALA A 1 74 ? 8.483 -2.852 1.524 1.00 0.00 1941 ALA A N 6
ATOM 7582 C CA . ALA A 1 74 ? 9.146 -3.945 0.819 1.00 0.00 1941 ALA A CA 6
ATOM 7583 C C . ALA A 1 74 ? 10.182 -4.695 1.681 1.00 0.00 1941 ALA A C 6
ATOM 7584 O O . ALA A 1 74 ? 10.351 -5.902 1.506 1.00 0.00 1941 ALA A O 6
ATOM 7591 N N . ALA A 1 75 ? 10.827 -4.030 2.650 1.00 0.00 1942 ALA A N 6
ATOM 7592 C CA . ALA A 1 75 ? 11.751 -4.668 3.585 1.00 0.00 1942 ALA A CA 6
ATOM 7593 C C . ALA A 1 75 ? 11.086 -5.758 4.462 1.00 0.00 1942 ALA A C 6
ATOM 7594 O O . ALA A 1 75 ? 11.721 -6.774 4.763 1.00 0.00 1942 ALA A O 6
ATOM 7601 N N . HIS A 1 76 ? 9.814 -5.592 4.847 1.00 0.00 1943 HIS A N 6
ATOM 7602 C CA . HIS A 1 76 ? 9.039 -6.603 5.588 1.00 0.00 1943 HIS A CA 6
ATOM 7603 C C . HIS A 1 76 ? 8.640 -7.806 4.727 1.00 0.00 1943 HIS A C 6
ATOM 7604 O O . HIS A 1 76 ? 8.681 -8.947 5.193 1.00 0.00 1943 HIS A O 6
ATOM 7618 N N . LEU A 1 77 ? 8.289 -7.584 3.455 1.00 0.00 1944 LEU A N 6
ATOM 7619 C CA . LEU A 1 77 ? 7.978 -8.661 2.502 1.00 0.00 1944 LEU A CA 6
ATOM 7620 C C . LEU A 1 77 ? 9.238 -9.419 2.036 1.00 0.00 1944 LEU A C 6
ATOM 7621 O O . LEU A 1 77 ? 9.179 -10.627 1.801 1.00 0.00 1944 LEU A O 6
ATOM 7637 N N . SER A 1 78 ? 10.382 -8.734 1.948 1.00 0.00 1945 SER A N 6
ATOM 7638 C CA . SER A 1 78 ? 11.687 -9.283 1.543 1.00 0.00 1945 SER A CA 6
ATOM 7639 C C . SER A 1 78 ? 12.464 -9.994 2.672 1.00 0.00 1945 SER A C 6
ATOM 7640 O O . SER A 1 78 ? 13.622 -10.375 2.479 1.00 0.00 1945 SER A O 6
ATOM 7648 N N . ALA A 1 79 ? 11.870 -10.156 3.860 1.00 0.00 1946 ALA A N 6
ATOM 7649 C CA . ALA A 1 79 ? 12.538 -10.643 5.077 1.00 0.00 1946 ALA A CA 6
ATOM 7650 C C . ALA A 1 79 ? 12.894 -12.157 5.107 1.00 0.00 1946 ALA A C 6
ATOM 7651 O O . ALA A 1 79 ? 13.223 -12.691 6.168 1.00 0.00 1946 ALA A O 6
ATOM 7658 N N . ASP A 1 80 ? 12.854 -12.864 3.970 1.00 0.00 1947 ASP A N 6
ATOM 7659 C CA . ASP A 1 80 ? 13.137 -14.298 3.843 1.00 0.00 1947 ASP A CA 6
ATOM 7660 C C . ASP A 1 80 ? 13.994 -14.627 2.608 1.00 0.00 1947 ASP A C 6
ATOM 7661 O O . ASP A 1 80 ? 13.885 -13.964 1.573 1.00 0.00 1947 ASP A O 6
ATOM 7670 N N . ARG A 1 81 ? 14.832 -15.674 2.710 1.00 0.00 1948 ARG A N 6
ATOM 7671 C CA . ARG A 1 81 ? 15.721 -16.150 1.620 1.00 0.00 1948 ARG A CA 6
ATOM 7672 C C . ARG A 1 81 ? 15.002 -16.998 0.553 1.00 0.00 1948 ARG A C 6
ATOM 7673 O O . ARG A 1 81 ? 15.548 -17.197 -0.534 1.00 0.00 1948 ARG A O 6
ATOM 7694 N N . ALA A 1 82 ? 13.802 -17.493 0.856 1.00 0.00 1949 ALA A N 6
ATOM 7695 C CA . ALA A 1 82 ? 12.896 -18.224 -0.042 1.00 0.00 1949 ALA A CA 6
ATOM 7696 C C . ALA A 1 82 ? 13.461 -19.522 -0.680 1.00 0.00 1949 ALA A C 6
ATOM 7697 O O . ALA A 1 82 ? 12.994 -19.947 -1.743 1.00 0.00 1949 ALA A O 6
ATOM 7704 N N . HIS A 1 83 ? 14.444 -20.163 -0.039 1.00 0.00 1950 HIS A N 6
ATOM 7705 C CA . HIS A 1 83 ? 14.984 -21.475 -0.447 1.00 0.00 1950 HIS A CA 6
ATOM 7706 C C . HIS A 1 83 ? 13.985 -22.623 -0.223 1.00 0.00 1950 HIS A C 6
ATOM 7707 O O . HIS A 1 83 ? 13.852 -23.488 -1.121 1.00 0.00 1950 HIS A O 6
ATOM 7765 N N . GLY A 1 1 ? 2.620 -13.276 -12.146 1.00 0.00 -6 GLY A N 7
ATOM 7766 C CA . GLY A 1 1 ? 3.050 -12.777 -13.470 1.00 0.00 -6 GLY A CA 7
ATOM 7767 C C . GLY A 1 1 ? 4.562 -12.858 -13.631 1.00 0.00 -6 GLY A C 7
ATOM 7768 O O . GLY A 1 1 ? 5.291 -12.706 -12.641 1.00 0.00 -6 GLY A O 7
ATOM 7774 N N . PRO A 1 2 ? 5.074 -13.121 -14.851 1.00 0.00 -5 PRO A N 7
ATOM 7775 C CA . PRO A 1 2 ? 6.504 -13.270 -15.125 1.00 0.00 -5 PRO A CA 7
ATOM 7776 C C . PRO A 1 2 ? 7.288 -11.948 -15.016 1.00 0.00 -5 PRO A C 7
ATOM 7777 O O . PRO A 1 2 ? 6.767 -10.866 -15.299 1.00 0.00 -5 PRO A O 7
ATOM 7788 N N . GLY A 1 3 ? 8.575 -12.044 -14.663 1.00 0.00 -4 GLY A N 7
ATOM 7789 C CA . GLY A 1 3 ? 9.516 -10.912 -14.540 1.00 0.00 -4 GLY A CA 7
ATOM 7790 C C . GLY A 1 3 ? 10.265 -10.542 -15.829 1.00 0.00 -4 GLY A C 7
ATOM 7791 O O . GLY A 1 3 ? 11.356 -9.977 -15.750 1.00 0.00 -4 GLY A O 7
ATOM 7795 N N . SER A 1 4 ? 9.741 -10.915 -17.004 1.00 0.00 -3 SER A N 7
ATOM 7796 C CA . SER A 1 4 ? 10.397 -10.733 -18.318 1.00 0.00 -3 SER A CA 7
ATOM 7797 C C . SER A 1 4 ? 11.813 -11.338 -18.373 1.00 0.00 -3 SER A C 7
ATOM 7798 O O . SER A 1 4 ? 12.740 -10.765 -18.953 1.00 0.00 -3 SER A O 7
ATOM 7806 N N . MET A 1 5 ? 11.979 -12.510 -17.744 1.00 0.00 -2 MET A N 7
ATOM 7807 C CA . MET A 1 5 ? 13.239 -13.261 -17.561 1.00 0.00 -2 MET A CA 7
ATOM 7808 C C . MET A 1 5 ? 14.311 -12.587 -16.678 1.00 0.00 -2 MET A C 7
ATOM 7809 O O . MET A 1 5 ? 15.391 -13.155 -16.488 1.00 0.00 -2 MET A O 7
ATOM 7823 N N . TYR A 1 6 ? 14.021 -11.430 -16.075 1.00 0.00 -1 TYR A N 7
ATOM 7824 C CA . TYR A 1 6 ? 14.811 -10.863 -14.974 1.00 0.00 -1 TYR A CA 7
ATOM 7825 C C . TYR A 1 6 ? 14.366 -11.436 -13.610 1.00 0.00 -1 TYR A C 7
ATOM 7826 O O . TYR A 1 6 ? 13.180 -11.694 -13.384 1.00 0.00 -1 TYR A O 7
ATOM 7844 N N . GLY A 1 7 ? 15.312 -11.619 -12.681 1.00 0.00 1874 GLY A N 7
ATOM 7845 C CA . GLY A 1 7 ? 15.052 -12.122 -11.321 1.00 0.00 1874 GLY A CA 7
ATOM 7846 C C . GLY A 1 7 ? 14.229 -11.160 -10.445 1.00 0.00 1874 GLY A C 7
ATOM 7847 O O . GLY A 1 7 ? 13.303 -11.597 -9.761 1.00 0.00 1874 GLY A O 7
ATOM 7851 N N . GLU A 1 8 ? 14.535 -9.857 -10.533 1.00 0.00 1875 GLU A N 7
ATOM 7852 C CA . GLU A 1 8 ? 13.830 -8.707 -9.928 1.00 0.00 1875 GLU A CA 7
ATOM 7853 C C . GLU A 1 8 ? 13.813 -8.623 -8.378 1.00 0.00 1875 GLU A C 7
ATOM 7854 O O . GLU A 1 8 ? 13.701 -9.624 -7.665 1.00 0.00 1875 GLU A O 7
ATOM 7866 N N . ALA A 1 9 ? 13.907 -7.393 -7.844 1.00 0.00 1876 ALA A N 7
ATOM 7867 C CA . ALA A 1 9 ? 13.833 -7.072 -6.412 1.00 0.00 1876 ALA A CA 7
ATOM 7868 C C . ALA A 1 9 ? 12.388 -6.844 -5.904 1.00 0.00 1876 ALA A C 7
ATOM 7869 O O . ALA A 1 9 ? 11.480 -6.528 -6.678 1.00 0.00 1876 ALA A O 7
ATOM 7876 N N . VAL A 1 10 ? 12.164 -6.976 -4.588 1.00 0.00 1877 VAL A N 7
ATOM 7877 C CA . VAL A 1 10 ? 10.843 -6.788 -3.940 1.00 0.00 1877 VAL A CA 7
ATOM 7878 C C . VAL A 1 10 ? 10.300 -5.369 -4.151 1.00 0.00 1877 VAL A C 7
ATOM 7879 O O . VAL A 1 10 ? 9.115 -5.194 -4.440 1.00 0.00 1877 VAL A O 7
ATOM 7892 N N . THR A 1 11 ? 11.164 -4.353 -4.072 1.00 0.00 1878 THR A N 7
ATOM 7893 C CA . THR A 1 11 ? 10.790 -2.934 -4.178 1.00 0.00 1878 THR A CA 7
ATOM 7894 C C . THR A 1 11 ? 10.196 -2.581 -5.543 1.00 0.00 1878 THR A C 7
ATOM 7895 O O . THR A 1 11 ? 9.222 -1.837 -5.620 1.00 0.00 1878 THR A O 7
ATOM 7906 N N . GLU A 1 12 ? 10.724 -3.152 -6.632 1.00 0.00 1879 GLU A N 7
ATOM 7907 C CA . GLU A 1 12 ? 10.236 -2.913 -7.999 1.00 0.00 1879 GLU A CA 7
ATOM 7908 C C . GLU A 1 12 ? 8.826 -3.487 -8.223 1.00 0.00 1879 GLU A C 7
ATOM 7909 O O . GLU A 1 12 ? 8.002 -2.882 -8.913 1.00 0.00 1879 GLU A O 7
ATOM 7921 N N . GLN A 1 13 ? 8.532 -4.633 -7.601 1.00 0.00 1880 GLN A N 7
ATOM 7922 C CA . GLN A 1 13 ? 7.215 -5.283 -7.652 1.00 0.00 1880 GLN A CA 7
ATOM 7923 C C . GLN A 1 13 ? 6.178 -4.527 -6.807 1.00 0.00 1880 GLN A C 7
ATOM 7924 O O . GLN A 1 13 ? 5.056 -4.302 -7.265 1.00 0.00 1880 GLN A O 7
ATOM 7938 N N . LEU A 1 14 ? 6.554 -4.092 -5.597 1.00 0.00 1881 LEU A N 7
ATOM 7939 C CA . LEU A 1 14 ? 5.663 -3.334 -4.710 1.00 0.00 1881 LEU A CA 7
ATOM 7940 C C . LEU A 1 14 ? 5.395 -1.901 -5.222 1.00 0.00 1881 LEU A C 7
ATOM 7941 O O . LEU A 1 14 ? 4.284 -1.403 -5.060 1.00 0.00 1881 LEU A O 7
ATOM 7957 N N . SER A 1 15 ? 6.359 -1.278 -5.917 1.00 0.00 1882 SER A N 7
ATOM 7958 C CA . SER A 1 15 ? 6.187 0.050 -6.542 1.00 0.00 1882 SER A CA 7
ATOM 7959 C C . SER A 1 15 ? 5.025 0.070 -7.534 1.00 0.00 1882 SER A C 7
ATOM 7960 O O . SER A 1 15 ? 4.135 0.918 -7.432 1.00 0.00 1882 SER A O 7
ATOM 7968 N N . ARG A 1 16 ? 4.991 -0.889 -8.474 1.00 0.00 1883 ARG A N 7
ATOM 7969 C CA . ARG A 1 16 ? 3.924 -0.980 -9.487 1.00 0.00 1883 ARG A CA 7
ATOM 7970 C C . ARG A 1 16 ? 2.581 -1.464 -8.930 1.00 0.00 1883 ARG A C 7
ATOM 7971 O O . ARG A 1 16 ? 1.539 -1.118 -9.490 1.00 0.00 1883 ARG A O 7
ATOM 7992 N N . LEU A 1 17 ? 2.585 -2.191 -7.810 1.00 0.00 1884 LEU A N 7
ATOM 7993 C CA . LEU A 1 17 ? 1.372 -2.539 -7.060 1.00 0.00 1884 LEU A CA 7
ATOM 7994 C C . LEU A 1 17 ? 0.726 -1.293 -6.430 1.00 0.00 1884 LEU A C 7
ATOM 7995 O O . LEU A 1 17 ? -0.461 -1.038 -6.643 1.00 0.00 1884 LEU A O 7
ATOM 8011 N N . VAL A 1 18 ? 1.508 -0.477 -5.717 1.00 0.00 1885 VAL A N 7
ATOM 8012 C CA . VAL A 1 18 ? 1.043 0.782 -5.091 1.00 0.00 1885 VAL A CA 7
ATOM 8013 C C . VAL A 1 18 ? 0.651 1.834 -6.141 1.00 0.00 1885 VAL A C 7
ATOM 8014 O O . VAL A 1 18 ? -0.307 2.580 -5.933 1.00 0.00 1885 VAL A O 7
ATOM 8027 N N . ALA A 1 19 ? 1.289 1.848 -7.315 1.00 0.00 1886 ALA A N 7
ATOM 8028 C CA . ALA A 1 19 ? 0.884 2.691 -8.448 1.00 0.00 1886 ALA A CA 7
ATOM 8029 C C . ALA A 1 19 ? -0.544 2.381 -8.962 1.00 0.00 1886 ALA A C 7
ATOM 8030 O O . ALA A 1 19 ? -1.176 3.242 -9.584 1.00 0.00 1886 ALA A O 7
ATOM 8037 N N . GLY A 1 20 ? -1.079 1.183 -8.669 1.00 0.00 1887 GLY A N 7
ATOM 8038 C CA . GLY A 1 20 ? -2.475 0.811 -8.913 1.00 0.00 1887 GLY A CA 7
ATOM 8039 C C . GLY A 1 20 ? -3.488 1.344 -7.880 1.00 0.00 1887 GLY A C 7
ATOM 8040 O O . GLY A 1 20 ? -4.690 1.140 -8.061 1.00 0.00 1887 GLY A O 7
ATOM 8044 N N . PHE A 1 21 ? -3.035 2.024 -6.814 1.00 0.00 1888 PHE A N 7
ATOM 8045 C CA . PHE A 1 21 ? -3.865 2.484 -5.689 1.00 0.00 1888 PHE A CA 7
ATOM 8046 C C . PHE A 1 21 ? -3.737 3.981 -5.372 1.00 0.00 1888 PHE A C 7
ATOM 8047 O O . PHE A 1 21 ? -4.538 4.494 -4.583 1.00 0.00 1888 PHE A O 7
ATOM 8064 N N . VAL A 1 22 ? -2.784 4.711 -5.966 1.00 0.00 1889 VAL A N 7
ATOM 8065 C CA . VAL A 1 22 ? -2.659 6.171 -5.783 1.00 0.00 1889 VAL A CA 7
ATOM 8066 C C . VAL A 1 22 ? -3.867 6.922 -6.382 1.00 0.00 1889 VAL A C 7
ATOM 8067 O O . VAL A 1 22 ? -4.131 6.791 -7.582 1.00 0.00 1889 VAL A O 7
ATOM 8080 N N . PRO A 1 23 ? -4.634 7.689 -5.576 1.00 0.00 1890 PRO A N 7
ATOM 8081 C CA . PRO A 1 23 ? -5.852 8.372 -6.033 1.00 0.00 1890 PRO A CA 7
ATOM 8082 C C . PRO A 1 23 ? -5.577 9.739 -6.687 1.00 0.00 1890 PRO A C 7
ATOM 8083 O O . PRO A 1 23 ? -6.412 10.251 -7.434 1.00 0.00 1890 PRO A O 7
ATOM 8094 N N . ASP A 1 24 ? -4.420 10.346 -6.404 1.00 0.00 1891 ASP A N 7
ATOM 8095 C CA . ASP A 1 24 ? -3.965 11.621 -6.981 1.00 0.00 1891 ASP A CA 7
ATOM 8096 C C . ASP A 1 24 ? -3.609 11.487 -8.481 1.00 0.00 1891 ASP A C 7
ATOM 8097 O O . ASP A 1 24 ? -3.562 10.381 -9.037 1.00 0.00 1891 ASP A O 7
ATOM 8106 N N . ALA A 1 25 ? -3.292 12.604 -9.138 1.00 0.00 1892 ALA A N 7
ATOM 8107 C CA . ALA A 1 25 ? -2.822 12.668 -10.529 1.00 0.00 1892 ALA A CA 7
ATOM 8108 C C . ALA A 1 25 ? -1.438 12.013 -10.783 1.00 0.00 1892 ALA A C 7
ATOM 8109 O O . ALA A 1 25 ? -0.947 12.016 -11.917 1.00 0.00 1892 ALA A O 7
ATOM 8116 N N . ALA A 1 26 ? -0.791 11.461 -9.746 1.00 0.00 1893 ALA A N 7
ATOM 8117 C CA . ALA A 1 26 ? 0.485 10.754 -9.822 1.00 0.00 1893 ALA A CA 7
ATOM 8118 C C . ALA A 1 26 ? 0.443 9.521 -10.752 1.00 0.00 1893 ALA A C 7
ATOM 8119 O O . ALA A 1 26 ? -0.447 8.674 -10.660 1.00 0.00 1893 ALA A O 7
ATOM 8126 N N . GLY A 1 27 ? 1.445 9.404 -11.633 1.00 0.00 1894 GLY A N 7
ATOM 8127 C CA . GLY A 1 27 ? 1.633 8.276 -12.565 1.00 0.00 1894 GLY A CA 7
ATOM 8128 C C . GLY A 1 27 ? 2.626 7.201 -12.070 1.00 0.00 1894 GLY A C 7
ATOM 8129 O O . GLY A 1 27 ? 2.711 6.114 -12.650 1.00 0.00 1894 GLY A O 7
ATOM 8133 N N . SER A 1 28 ? 3.367 7.496 -10.997 1.00 0.00 1895 SER A N 7
ATOM 8134 C CA . SER A 1 28 ? 4.355 6.615 -10.358 1.00 0.00 1895 SER A CA 7
ATOM 8135 C C . SER A 1 28 ? 4.548 7.004 -8.880 1.00 0.00 1895 SER A C 7
ATOM 8136 O O . SER A 1 28 ? 4.208 8.119 -8.471 1.00 0.00 1895 SER A O 7
ATOM 8144 N N . VAL A 1 29 ? 5.074 6.081 -8.072 1.00 0.00 1896 VAL A N 7
ATOM 8145 C CA . VAL A 1 29 ? 5.188 6.196 -6.608 1.00 0.00 1896 VAL A CA 7
ATOM 8146 C C . VAL A 1 29 ? 6.601 6.629 -6.195 1.00 0.00 1896 VAL A C 7
ATOM 8147 O O . VAL A 1 29 ? 7.588 6.010 -6.603 1.00 0.00 1896 VAL A O 7
ATOM 8160 N N . ASP A 1 30 ? 6.715 7.686 -5.385 1.00 0.00 1897 ASP A N 7
ATOM 8161 C CA . ASP A 1 30 ? 7.998 8.193 -4.883 1.00 0.00 1897 ASP A CA 7
ATOM 8162 C C . ASP A 1 30 ? 8.511 7.374 -3.678 1.00 0.00 1897 ASP A C 7
ATOM 8163 O O . ASP A 1 30 ? 7.722 7.045 -2.788 1.00 0.00 1897 ASP A O 7
ATOM 8172 N N . PRO A 1 31 ? 9.823 7.082 -3.574 1.00 0.00 1898 PRO A N 7
ATOM 8173 C CA . PRO A 1 31 ? 10.393 6.382 -2.419 1.00 0.00 1898 PRO A CA 7
ATOM 8174 C C . PRO A 1 31 ? 10.479 7.272 -1.161 1.00 0.00 1898 PRO A C 7
ATOM 8175 O O . PRO A 1 31 ? 10.535 6.750 -0.045 1.00 0.00 1898 PRO A O 7
ATOM 8186 N N . ASP A 1 32 ? 10.488 8.603 -1.323 1.00 0.00 1899 ASP A N 7
ATOM 8187 C CA . ASP A 1 32 ? 10.619 9.574 -0.226 1.00 0.00 1899 ASP A CA 7
ATOM 8188 C C . ASP A 1 32 ? 9.290 9.885 0.504 1.00 0.00 1899 ASP A C 7
ATOM 8189 O O . ASP A 1 32 ? 9.316 10.333 1.657 1.00 0.00 1899 ASP A O 7
ATOM 8198 N N . ARG A 1 33 ? 8.135 9.645 -0.134 1.00 0.00 1900 ARG A N 7
ATOM 8199 C CA . ARG A 1 33 ? 6.793 9.811 0.457 1.00 0.00 1900 ARG A CA 7
ATOM 8200 C C . ARG A 1 33 ? 6.226 8.489 0.983 1.00 0.00 1900 ARG A C 7
ATOM 8201 O O . ARG A 1 33 ? 6.406 7.431 0.376 1.00 0.00 1900 ARG A O 7
ATOM 8222 N N . THR A 1 34 ? 5.499 8.558 2.095 1.00 0.00 1901 THR A N 7
ATOM 8223 C CA . THR A 1 34 ? 4.684 7.455 2.623 1.00 0.00 1901 THR A CA 7
ATOM 8224 C C . THR A 1 34 ? 3.417 7.245 1.782 1.00 0.00 1901 THR A C 7
ATOM 8225 O O . THR A 1 34 ? 3.082 8.074 0.930 1.00 0.00 1901 THR A O 7
ATOM 8236 N N . LEU A 1 35 ? 2.670 6.162 2.004 1.00 0.00 1902 LEU A N 7
ATOM 8237 C CA . LEU A 1 35 ? 1.403 5.932 1.296 1.00 0.00 1902 LEU A CA 7
ATOM 8238 C C . LEU A 1 35 ? 0.319 6.951 1.688 1.00 0.00 1902 LEU A C 7
ATOM 8239 O O . LEU A 1 35 ? -0.503 7.344 0.852 1.00 0.00 1902 LEU A O 7
ATOM 8255 N N . LEU A 1 36 ? 0.356 7.437 2.934 1.00 0.00 1903 LEU A N 7
ATOM 8256 C CA . LEU A 1 36 ? -0.499 8.524 3.405 1.00 0.00 1903 LEU A CA 7
ATOM 8257 C C . LEU A 1 36 ? -0.119 9.876 2.770 1.00 0.00 1903 LEU A C 7
ATOM 8258 O O . LEU A 1 36 ? -1.006 10.661 2.437 1.00 0.00 1903 LEU A O 7
ATOM 8274 N N . GLU A 1 37 ? 1.170 10.119 2.504 1.00 0.00 1904 GLU A N 7
ATOM 8275 C CA . GLU A 1 37 ? 1.650 11.283 1.739 1.00 0.00 1904 GLU A CA 7
ATOM 8276 C C . GLU A 1 37 ? 1.396 11.190 0.221 1.00 0.00 1904 GLU A C 7
ATOM 8277 O O . GLU A 1 37 ? 1.379 12.221 -0.456 1.00 0.00 1904 GLU A O 7
ATOM 8289 N N . HIS A 1 38 ? 1.134 9.998 -0.330 1.00 0.00 1905 HIS A N 7
ATOM 8290 C CA . HIS A 1 38 ? 0.514 9.833 -1.664 1.00 0.00 1905 HIS A CA 7
ATOM 8291 C C . HIS A 1 38 ? -1.013 10.059 -1.652 1.00 0.00 1905 HIS A C 7
ATOM 8292 O O . HIS A 1 38 ? -1.641 10.146 -2.709 1.00 0.00 1905 HIS A O 7
ATOM 8306 N N . GLY A 1 39 ? -1.621 10.163 -0.464 1.00 0.00 1906 GLY A N 7
ATOM 8307 C CA . GLY A 1 39 ? -3.046 10.463 -0.274 1.00 0.00 1906 GLY A CA 7
ATOM 8308 C C . GLY A 1 39 ? -3.969 9.249 -0.351 1.00 0.00 1906 GLY A C 7
ATOM 8309 O O . GLY A 1 39 ? -5.187 9.408 -0.444 1.00 0.00 1906 GLY A O 7
ATOM 8313 N N . ILE A 1 40 ? -3.416 8.029 -0.327 1.00 0.00 1907 ILE A N 7
ATOM 8314 C CA . ILE A 1 40 ? -4.161 6.763 -0.404 1.00 0.00 1907 ILE A CA 7
ATOM 8315 C C . ILE A 1 40 ? -5.062 6.636 0.837 1.00 0.00 1907 ILE A C 7
ATOM 8316 O O . ILE A 1 40 ? -4.564 6.613 1.965 1.00 0.00 1907 ILE A O 7
ATOM 8332 N N . ASP A 1 41 ? -6.384 6.584 0.636 1.00 0.00 1908 ASP A N 7
ATOM 8333 C CA . ASP A 1 41 ? -7.371 6.475 1.722 1.00 0.00 1908 ASP A CA 7
ATOM 8334 C C . ASP A 1 41 ? -7.446 5.054 2.309 1.00 0.00 1908 ASP A C 7
ATOM 8335 O O . ASP A 1 41 ? -6.916 4.088 1.757 1.00 0.00 1908 ASP A O 7
ATOM 8344 N N . SER A 1 42 ? -8.116 4.910 3.454 1.00 0.00 1909 SER A N 7
ATOM 8345 C CA . SER A 1 42 ? -8.298 3.627 4.154 1.00 0.00 1909 SER A CA 7
ATOM 8346 C C . SER A 1 42 ? -8.824 2.510 3.245 1.00 0.00 1909 SER A C 7
ATOM 8347 O O . SER A 1 42 ? -8.352 1.377 3.326 1.00 0.00 1909 SER A O 7
ATOM 8354 N N . ILE A 1 43 ? -9.788 2.804 2.363 1.00 0.00 1910 ILE A N 7
ATOM 8355 C CA . ILE A 1 43 ? -10.362 1.824 1.421 1.00 0.00 1910 ILE A CA 7
ATOM 8356 C C . ILE A 1 43 ? -9.302 1.273 0.450 1.00 0.00 1910 ILE A C 7
ATOM 8357 O O . ILE A 1 43 ? -9.176 0.058 0.284 1.00 0.00 1910 ILE A O 7
ATOM 8373 N N . ASN A 1 44 ? -8.493 2.141 -0.165 1.00 0.00 1911 ASN A N 7
ATOM 8374 C CA . ASN A 1 44 ? -7.405 1.719 -1.046 1.00 0.00 1911 ASN A CA 7
ATOM 8375 C C . ASN A 1 44 ? -6.234 1.068 -0.280 1.00 0.00 1911 ASN A C 7
ATOM 8376 O O . ASN A 1 44 ? -5.634 0.124 -0.797 1.00 0.00 1911 ASN A O 7
ATOM 8387 N N . LEU A 1 45 ? -5.958 1.479 0.966 1.00 0.00 1912 LEU A N 7
ATOM 8388 C CA . LEU A 1 45 ? -5.016 0.783 1.857 1.00 0.00 1912 LEU A CA 7
ATOM 8389 C C . LEU A 1 45 ? -5.509 -0.635 2.231 1.00 0.00 1912 LEU A C 7
ATOM 8390 O O . LEU A 1 45 ? -4.707 -1.564 2.254 1.00 0.00 1912 LEU A O 7
ATOM 8406 N N . MET A 1 46 ? -6.810 -0.839 2.476 1.00 0.00 1913 MET A N 7
ATOM 8407 C CA . MET A 1 46 ? -7.418 -2.160 2.717 1.00 0.00 1913 MET A CA 7
ATOM 8408 C C . MET A 1 46 ? -7.330 -3.080 1.491 1.00 0.00 1913 MET A C 7
ATOM 8409 O O . MET A 1 46 ? -7.043 -4.274 1.637 1.00 0.00 1913 MET A O 7
ATOM 8423 N N . ASN A 1 47 ? -7.527 -2.545 0.282 1.00 0.00 1914 ASN A N 7
ATOM 8424 C CA . ASN A 1 47 ? -7.342 -3.302 -0.960 1.00 0.00 1914 ASN A CA 7
ATOM 8425 C C . ASN A 1 47 ? -5.862 -3.676 -1.168 1.00 0.00 1914 ASN A C 7
ATOM 8426 O O . ASN A 1 47 ? -5.546 -4.824 -1.483 1.00 0.00 1914 ASN A O 7
ATOM 8437 N N . LEU A 1 48 ? -4.940 -2.736 -0.921 1.00 0.00 1915 LEU A N 7
ATOM 8438 C CA . LEU A 1 48 ? -3.495 -2.972 -0.978 1.00 0.00 1915 LEU A CA 7
ATOM 8439 C C . LEU A 1 48 ? -3.035 -4.018 0.058 1.00 0.00 1915 LEU A C 7
ATOM 8440 O O . LEU A 1 48 ? -2.225 -4.879 -0.280 1.00 0.00 1915 LEU A O 7
ATOM 8456 N N . ARG A 1 49 ? -3.584 -4.000 1.281 1.00 0.00 1916 ARG A N 7
ATOM 8457 C CA . ARG A 1 49 ? -3.319 -4.996 2.333 1.00 0.00 1916 ARG A CA 7
ATOM 8458 C C . ARG A 1 49 ? -3.636 -6.409 1.847 1.00 0.00 1916 ARG A C 7
ATOM 8459 O O . ARG A 1 49 ? -2.791 -7.295 1.962 1.00 0.00 1916 ARG A O 7
ATOM 8480 N N . PHE A 1 50 ? -4.820 -6.604 1.265 1.00 0.00 1917 PHE A N 7
ATOM 8481 C CA . PHE A 1 50 ? -5.243 -7.881 0.675 1.00 0.00 1917 PHE A CA 7
ATOM 8482 C C . PHE A 1 50 ? -4.324 -8.315 -0.480 1.00 0.00 1917 PHE A C 7
ATOM 8483 O O . PHE A 1 50 ? -3.857 -9.456 -0.494 1.00 0.00 1917 PHE A O 7
ATOM 8500 N N . GLU A 1 51 ? -3.996 -7.417 -1.412 1.00 0.00 1918 GLU A N 7
ATOM 8501 C CA . GLU A 1 51 ? -3.078 -7.725 -2.520 1.00 0.00 1918 GLU A CA 7
ATOM 8502 C C . GLU A 1 51 ? -1.657 -8.083 -2.047 1.00 0.00 1918 GLU A C 7
ATOM 8503 O O . GLU A 1 51 ? -1.090 -9.058 -2.540 1.00 0.00 1918 GLU A O 7
ATOM 8515 N N . ILE A 1 52 ? -1.079 -7.364 -1.078 1.00 0.00 1919 ILE A N 7
ATOM 8516 C CA . ILE A 1 52 ? 0.235 -7.703 -0.500 1.00 0.00 1919 ILE A CA 7
ATOM 8517 C C . ILE A 1 52 ? 0.188 -9.080 0.191 1.00 0.00 1919 ILE A C 7
ATOM 8518 O O . ILE A 1 52 ? 1.098 -9.896 0.013 1.00 0.00 1919 ILE A O 7
ATOM 8534 N N . THR A 1 53 ? -0.882 -9.364 0.935 1.00 0.00 1920 THR A N 7
ATOM 8535 C CA . THR A 1 53 ? -1.100 -10.663 1.592 1.00 0.00 1920 THR A CA 7
ATOM 8536 C C . THR A 1 53 ? -1.167 -11.805 0.576 1.00 0.00 1920 THR A C 7
ATOM 8537 O O . THR A 1 53 ? -0.546 -12.844 0.782 1.00 0.00 1920 THR A O 7
ATOM 8548 N N . GLU A 1 54 ? -1.865 -11.623 -0.548 1.00 0.00 1921 GLU A N 7
ATOM 8549 C CA . GLU A 1 54 ? -1.989 -12.631 -1.610 1.00 0.00 1921 GLU A CA 7
ATOM 8550 C C . GLU A 1 54 ? -0.703 -12.811 -2.440 1.00 0.00 1921 GLU A C 7
ATOM 8551 O O . GLU A 1 54 ? -0.341 -13.939 -2.784 1.00 0.00 1921 GLU A O 7
ATOM 8563 N N . ARG A 1 55 ? -0.006 -11.712 -2.771 1.00 0.00 1922 ARG A N 7
ATOM 8564 C CA . ARG A 1 55 ? 1.175 -11.700 -3.663 1.00 0.00 1922 ARG A CA 7
ATOM 8565 C C . ARG A 1 55 ? 2.479 -12.093 -2.966 1.00 0.00 1922 ARG A C 7
ATOM 8566 O O . ARG A 1 55 ? 3.268 -12.845 -3.540 1.00 0.00 1922 ARG A O 7
ATOM 8587 N N . PHE A 1 56 ? 2.716 -11.589 -1.752 1.00 0.00 1923 PHE A N 7
ATOM 8588 C CA . PHE A 1 56 ? 3.954 -11.797 -0.987 1.00 0.00 1923 PHE A CA 7
ATOM 8589 C C . PHE A 1 56 ? 3.775 -12.703 0.245 1.00 0.00 1923 PHE A C 7
ATOM 8590 O O . PHE A 1 56 ? 4.765 -13.167 0.801 1.00 0.00 1923 PHE A O 7
ATOM 8607 N N . GLY A 1 57 ? 2.541 -12.986 0.682 1.00 0.00 1924 GLY A N 7
ATOM 8608 C CA . GLY A 1 57 ? 2.261 -13.890 1.809 1.00 0.00 1924 GLY A CA 7
ATOM 8609 C C . GLY A 1 57 ? 2.380 -13.236 3.191 1.00 0.00 1924 GLY A C 7
ATOM 8610 O O . GLY A 1 57 ? 2.448 -13.947 4.197 1.00 0.00 1924 GLY A O 7
ATOM 8614 N N . ARG A 1 58 ? 2.453 -11.898 3.252 1.00 0.00 1925 ARG A N 7
ATOM 8615 C CA . ARG A 1 58 ? 2.680 -11.107 4.473 1.00 0.00 1925 ARG A CA 7
ATOM 8616 C C . ARG A 1 58 ? 1.468 -10.228 4.775 1.00 0.00 1925 ARG A C 7
ATOM 8617 O O . ARG A 1 58 ? 1.272 -9.202 4.124 1.00 0.00 1925 ARG A O 7
ATOM 8638 N N . THR A 1 59 ? 0.679 -10.591 5.785 1.00 0.00 1926 THR A N 7
ATOM 8639 C CA . THR A 1 59 ? -0.363 -9.710 6.351 1.00 0.00 1926 THR A CA 7
ATOM 8640 C C . THR A 1 59 ? 0.291 -8.614 7.199 1.00 0.00 1926 THR A C 7
ATOM 8641 O O . THR A 1 59 ? 1.143 -8.914 8.040 1.00 0.00 1926 THR A O 7
ATOM 8652 N N . LEU A 1 60 ? -0.109 -7.351 7.009 1.00 0.00 1927 LEU A N 7
ATOM 8653 C CA . LEU A 1 60 ? 0.444 -6.183 7.712 1.00 0.00 1927 LEU A CA 7
ATOM 8654 C C . LEU A 1 60 ? -0.673 -5.237 8.193 1.00 0.00 1927 LEU A C 7
ATOM 8655 O O . LEU A 1 60 ? -1.705 -5.144 7.527 1.00 0.00 1927 LEU A O 7
ATOM 8671 N N . PRO A 1 61 ? -0.517 -4.538 9.333 1.00 0.00 1928 PRO A N 7
ATOM 8672 C CA . PRO A 1 61 ? -1.516 -3.602 9.858 1.00 0.00 1928 PRO A CA 7
ATOM 8673 C C . PRO A 1 61 ? -1.634 -2.324 9.010 1.00 0.00 1928 PRO A C 7
ATOM 8674 O O . PRO A 1 61 ? -0.637 -1.806 8.501 1.00 0.00 1928 PRO A O 7
ATOM 8685 N N . LEU A 1 62 ? -2.848 -1.768 8.895 1.00 0.00 1929 LEU A N 7
ATOM 8686 C CA . LEU A 1 62 ? -3.120 -0.558 8.100 1.00 0.00 1929 LEU A CA 7
ATOM 8687 C C . LEU A 1 62 ? -2.351 0.676 8.603 1.00 0.00 1929 LEU A C 7
ATOM 8688 O O . LEU A 1 62 ? -1.935 1.497 7.784 1.00 0.00 1929 LEU A O 7
ATOM 8704 N N . GLN A 1 63 ? -2.122 0.798 9.920 1.00 0.00 1930 GLN A N 7
ATOM 8705 C CA . GLN A 1 63 ? -1.334 1.897 10.497 1.00 0.00 1930 GLN A CA 7
ATOM 8706 C C . GLN A 1 63 ? 0.103 1.900 9.950 1.00 0.00 1930 GLN A C 7
ATOM 8707 O O . GLN A 1 63 ? 0.624 2.964 9.605 1.00 0.00 1930 GLN A O 7
ATOM 8721 N N . LEU A 1 64 ? 0.724 0.716 9.813 1.00 0.00 1931 LEU A N 7
ATOM 8722 C CA . LEU A 1 64 ? 2.031 0.577 9.172 1.00 0.00 1931 LEU A CA 7
ATOM 8723 C C . LEU A 1 64 ? 1.960 0.968 7.690 1.00 0.00 1931 LEU A C 7
ATOM 8724 O O . LEU A 1 64 ? 2.813 1.722 7.230 1.00 0.00 1931 LEU A O 7
ATOM 8740 N N . LEU A 1 65 ? 0.940 0.510 6.947 1.00 0.00 1932 LEU A N 7
ATOM 8741 C CA . LEU A 1 65 ? 0.791 0.865 5.530 1.00 0.00 1932 LEU A CA 7
ATOM 8742 C C . LEU A 1 65 ? 0.691 2.387 5.321 1.00 0.00 1932 LEU A C 7
ATOM 8743 O O . LEU A 1 65 ? 1.328 2.904 4.405 1.00 0.00 1932 LEU A O 7
ATOM 8759 N N . SER A 1 66 ? -0.026 3.126 6.178 1.00 0.00 1933 SER A N 7
ATOM 8760 C CA . SER A 1 66 ? -0.092 4.595 6.097 1.00 0.00 1933 SER A CA 7
ATOM 8761 C C . SER A 1 66 ? 1.268 5.279 6.307 1.00 0.00 1933 SER A C 7
ATOM 8762 O O . SER A 1 66 ? 1.649 6.135 5.511 1.00 0.00 1933 SER A O 7
ATOM 8770 N N . GLU A 1 67 ? 1.998 4.917 7.371 1.00 0.00 1934 GLU A N 7
ATOM 8771 C CA . GLU A 1 67 ? 3.216 5.626 7.814 1.00 0.00 1934 GLU A CA 7
ATOM 8772 C C . GLU A 1 67 ? 4.521 5.145 7.149 1.00 0.00 1934 GLU A C 7
ATOM 8773 O O . GLU A 1 67 ? 5.565 5.785 7.313 1.00 0.00 1934 GLU A O 7
ATOM 8785 N N . SER A 1 68 ? 4.483 4.039 6.403 1.00 0.00 1935 SER A N 7
ATOM 8786 C CA . SER A 1 68 ? 5.626 3.473 5.664 1.00 0.00 1935 SER A CA 7
ATOM 8787 C C . SER A 1 68 ? 5.739 4.000 4.228 1.00 0.00 1935 SER A C 7
ATOM 8788 O O . SER A 1 68 ? 4.751 4.376 3.586 1.00 0.00 1935 SER A O 7
ATOM 8796 N N . THR A 1 69 ? 6.969 4.005 3.707 1.00 0.00 1936 THR A N 7
ATOM 8797 C CA . THR A 1 69 ? 7.292 4.180 2.284 1.00 0.00 1936 THR A CA 7
ATOM 8798 C C . THR A 1 69 ? 7.329 2.825 1.559 1.00 0.00 1936 THR A C 7
ATOM 8799 O O . THR A 1 69 ? 7.369 1.764 2.188 1.00 0.00 1936 THR A O 7
ATOM 8810 N N . VAL A 1 70 ? 7.369 2.837 0.219 1.00 0.00 1937 VAL A N 7
ATOM 8811 C CA . VAL A 1 70 ? 7.513 1.613 -0.589 1.00 0.00 1937 VAL A CA 7
ATOM 8812 C C . VAL A 1 70 ? 8.796 0.816 -0.262 1.00 0.00 1937 VAL A C 7
ATOM 8813 O O . VAL A 1 70 ? 8.678 -0.388 -0.013 1.00 0.00 1937 VAL A O 7
ATOM 8826 N N . PRO A 1 71 ? 9.995 1.434 -0.148 1.00 0.00 1938 PRO A N 7
ATOM 8827 C CA . PRO A 1 71 ? 11.195 0.746 0.321 1.00 0.00 1938 PRO A CA 7
ATOM 8828 C C . PRO A 1 71 ? 11.075 0.139 1.730 1.00 0.00 1938 PRO A C 7
ATOM 8829 O O . PRO A 1 71 ? 11.599 -0.955 1.970 1.00 0.00 1938 PRO A O 7
ATOM 8840 N N . VAL A 1 72 ? 10.361 0.790 2.654 1.00 0.00 1939 VAL A N 7
ATOM 8841 C CA . VAL A 1 72 ? 10.115 0.251 4.007 1.00 0.00 1939 VAL A CA 7
ATOM 8842 C C . VAL A 1 72 ? 9.203 -0.986 3.970 1.00 0.00 1939 VAL A C 7
ATOM 8843 O O . VAL A 1 72 ? 9.517 -1.995 4.605 1.00 0.00 1939 VAL A O 7
ATOM 8856 N N . LEU A 1 73 ? 8.126 -0.976 3.179 1.00 0.00 1940 LEU A N 7
ATOM 8857 C CA . LEU A 1 73 ? 7.281 -2.165 2.988 1.00 0.00 1940 LEU A CA 7
ATOM 8858 C C . LEU A 1 73 ? 8.051 -3.321 2.331 1.00 0.00 1940 LEU A C 7
ATOM 8859 O O . LEU A 1 73 ? 7.974 -4.454 2.807 1.00 0.00 1940 LEU A O 7
ATOM 8875 N N . ALA A 1 74 ? 8.846 -3.049 1.294 1.00 0.00 1941 ALA A N 7
ATOM 8876 C CA . ALA A 1 74 ? 9.705 -4.057 0.672 1.00 0.00 1941 ALA A CA 7
ATOM 8877 C C . ALA A 1 74 ? 10.720 -4.664 1.664 1.00 0.00 1941 ALA A C 7
ATOM 8878 O O . ALA A 1 74 ? 10.965 -5.872 1.629 1.00 0.00 1941 ALA A O 7
ATOM 8885 N N . ALA A 1 75 ? 11.248 -3.866 2.602 1.00 0.00 1942 ALA A N 7
ATOM 8886 C CA . ALA A 1 75 ? 12.110 -4.350 3.683 1.00 0.00 1942 ALA A CA 7
ATOM 8887 C C . ALA A 1 75 ? 11.352 -5.222 4.707 1.00 0.00 1942 ALA A C 7
ATOM 8888 O O . ALA A 1 75 ? 11.884 -6.252 5.122 1.00 0.00 1942 ALA A O 7
ATOM 8895 N N . HIS A 1 76 ? 10.112 -4.884 5.087 1.00 0.00 1943 HIS A N 7
ATOM 8896 C CA . HIS A 1 76 ? 9.291 -5.731 5.974 1.00 0.00 1943 HIS A CA 7
ATOM 8897 C C . HIS A 1 76 ? 8.940 -7.091 5.352 1.00 0.00 1943 HIS A C 7
ATOM 8898 O O . HIS A 1 76 ? 8.981 -8.108 6.046 1.00 0.00 1943 HIS A O 7
ATOM 8912 N N . LEU A 1 77 ? 8.655 -7.130 4.049 1.00 0.00 1944 LEU A N 7
ATOM 8913 C CA . LEU A 1 77 ? 8.467 -8.372 3.293 1.00 0.00 1944 LEU A CA 7
ATOM 8914 C C . LEU A 1 77 ? 9.769 -9.184 3.214 1.00 0.00 1944 LEU A C 7
ATOM 8915 O O . LEU A 1 77 ? 9.739 -10.408 3.332 1.00 0.00 1944 LEU A O 7
ATOM 8931 N N . SER A 1 78 ? 10.912 -8.516 3.031 1.00 0.00 1945 SER A N 7
ATOM 8932 C CA . SER A 1 78 ? 12.219 -9.179 2.932 1.00 0.00 1945 SER A CA 7
ATOM 8933 C C . SER A 1 78 ? 12.682 -9.793 4.269 1.00 0.00 1945 SER A C 7
ATOM 8934 O O . SER A 1 78 ? 13.190 -10.917 4.299 1.00 0.00 1945 SER A O 7
ATOM 8942 N N . ALA A 1 79 ? 12.477 -9.066 5.372 1.00 0.00 1946 ALA A N 7
ATOM 8943 C CA . ALA A 1 79 ? 13.013 -9.379 6.704 1.00 0.00 1946 ALA A CA 7
ATOM 8944 C C . ALA A 1 79 ? 12.081 -10.193 7.636 1.00 0.00 1946 ALA A C 7
ATOM 8945 O O . ALA A 1 79 ? 12.380 -10.371 8.822 1.00 0.00 1946 ALA A O 7
ATOM 8952 N N . ASP A 1 80 ? 10.958 -10.702 7.123 1.00 0.00 1947 ASP A N 7
ATOM 8953 C CA . ASP A 1 80 ? 10.009 -11.567 7.846 1.00 0.00 1947 ASP A CA 7
ATOM 8954 C C . ASP A 1 80 ? 9.360 -12.603 6.911 1.00 0.00 1947 ASP A C 7
ATOM 8955 O O . ASP A 1 80 ? 9.165 -12.343 5.722 1.00 0.00 1947 ASP A O 7
ATOM 8964 N N . ARG A 1 81 ? 9.051 -13.795 7.434 1.00 0.00 1948 ARG A N 7
ATOM 8965 C CA . ARG A 1 81 ? 8.531 -14.943 6.666 1.00 0.00 1948 ARG A CA 7
ATOM 8966 C C . ARG A 1 81 ? 7.056 -14.789 6.279 1.00 0.00 1948 ARG A C 7
ATOM 8967 O O . ARG A 1 81 ? 6.286 -14.078 6.931 1.00 0.00 1948 ARG A O 7
ATOM 8988 N N . ALA A 1 82 ? 6.641 -15.518 5.242 1.00 0.00 1949 ALA A N 7
ATOM 8989 C CA . ALA A 1 82 ? 5.240 -15.737 4.886 1.00 0.00 1949 ALA A CA 7
ATOM 8990 C C . ALA A 1 82 ? 4.591 -16.793 5.810 1.00 0.00 1949 ALA A C 7
ATOM 8991 O O . ALA A 1 82 ? 4.428 -17.965 5.440 1.00 0.00 1949 ALA A O 7
ATOM 8998 N N . HIS A 1 83 ? 4.290 -16.384 7.047 1.00 0.00 1950 HIS A N 7
ATOM 8999 C CA . HIS A 1 83 ? 3.722 -17.228 8.114 1.00 0.00 1950 HIS A CA 7
ATOM 9000 C C . HIS A 1 83 ? 2.362 -17.850 7.731 1.00 0.00 1950 HIS A C 7
ATOM 9001 O O . HIS A 1 83 ? 1.480 -17.128 7.204 1.00 0.00 1950 HIS A O 7
ATOM 9059 N N . GLY A 1 1 ? 20.258 -24.664 -19.314 1.00 0.00 -6 GLY A N 8
ATOM 9060 C CA . GLY A 1 1 ? 18.810 -24.399 -19.481 1.00 0.00 -6 GLY A CA 8
ATOM 9061 C C . GLY A 1 1 ? 18.508 -22.917 -19.681 1.00 0.00 -6 GLY A C 8
ATOM 9062 O O . GLY A 1 1 ? 19.415 -22.082 -19.602 1.00 0.00 -6 GLY A O 8
ATOM 9068 N N . PRO A 1 2 ? 17.233 -22.555 -19.932 1.00 0.00 -5 PRO A N 8
ATOM 9069 C CA . PRO A 1 2 ? 16.795 -21.177 -20.202 1.00 0.00 -5 PRO A CA 8
ATOM 9070 C C . PRO A 1 2 ? 16.719 -20.266 -18.956 1.00 0.00 -5 PRO A C 8
ATOM 9071 O O . PRO A 1 2 ? 16.564 -19.050 -19.101 1.00 0.00 -5 PRO A O 8
ATOM 9082 N N . GLY A 1 3 ? 16.822 -20.823 -17.742 1.00 0.00 -4 GLY A N 8
ATOM 9083 C CA . GLY A 1 3 ? 16.645 -20.104 -16.472 1.00 0.00 -4 GLY A CA 8
ATOM 9084 C C . GLY A 1 3 ? 15.175 -19.941 -16.048 1.00 0.00 -4 GLY A C 8
ATOM 9085 O O . GLY A 1 3 ? 14.263 -20.444 -16.714 1.00 0.00 -4 GLY A O 8
ATOM 9089 N N . SER A 1 4 ? 14.942 -19.247 -14.928 1.00 0.00 -3 SER A N 8
ATOM 9090 C CA . SER A 1 4 ? 13.621 -19.106 -14.291 1.00 0.00 -3 SER A CA 8
ATOM 9091 C C . SER A 1 4 ? 13.445 -17.747 -13.579 1.00 0.00 -3 SER A C 8
ATOM 9092 O O . SER A 1 4 ? 13.101 -17.666 -12.397 1.00 0.00 -3 SER A O 8
ATOM 9100 N N . MET A 1 5 ? 13.710 -16.656 -14.314 1.00 0.00 -2 MET A N 8
ATOM 9101 C CA . MET A 1 5 ? 13.443 -15.260 -13.918 1.00 0.00 -2 MET A CA 8
ATOM 9102 C C . MET A 1 5 ? 14.069 -14.859 -12.564 1.00 0.00 -2 MET A C 8
ATOM 9103 O O . MET A 1 5 ? 13.431 -14.217 -11.722 1.00 0.00 -2 MET A O 8
ATOM 9117 N N . TYR A 1 6 ? 15.332 -15.244 -12.340 1.00 0.00 -1 TYR A N 8
ATOM 9118 C CA . TYR A 1 6 ? 16.036 -15.083 -11.056 1.00 0.00 -1 TYR A CA 8
ATOM 9119 C C . TYR A 1 6 ? 16.277 -13.624 -10.612 1.00 0.00 -1 TYR A C 8
ATOM 9120 O O . TYR A 1 6 ? 16.561 -13.376 -9.437 1.00 0.00 -1 TYR A O 8
ATOM 9138 N N . GLY A 1 7 ? 16.161 -12.656 -11.530 1.00 0.00 1874 GLY A N 8
ATOM 9139 C CA . GLY A 1 7 ? 16.350 -11.221 -11.279 1.00 0.00 1874 GLY A CA 8
ATOM 9140 C C . GLY A 1 7 ? 15.187 -10.490 -10.576 1.00 0.00 1874 GLY A C 8
ATOM 9141 O O . GLY A 1 7 ? 15.231 -9.265 -10.442 1.00 0.00 1874 GLY A O 8
ATOM 9145 N N . GLU A 1 8 ? 14.133 -11.197 -10.151 1.00 0.00 1875 GLU A N 8
ATOM 9146 C CA . GLU A 1 8 ? 12.961 -10.639 -9.453 1.00 0.00 1875 GLU A CA 8
ATOM 9147 C C . GLU A 1 8 ? 13.320 -9.909 -8.138 1.00 0.00 1875 GLU A C 8
ATOM 9148 O O . GLU A 1 8 ? 14.229 -10.321 -7.405 1.00 0.00 1875 GLU A O 8
ATOM 9160 N N . ALA A 1 9 ? 12.582 -8.841 -7.812 1.00 0.00 1876 ALA A N 8
ATOM 9161 C CA . ALA A 1 9 ? 12.743 -8.014 -6.609 1.00 0.00 1876 ALA A CA 8
ATOM 9162 C C . ALA A 1 9 ? 11.396 -7.566 -6.007 1.00 0.00 1876 ALA A C 8
ATOM 9163 O O . ALA A 1 9 ? 10.450 -7.258 -6.740 1.00 0.00 1876 ALA A O 8
ATOM 9170 N N . VAL A 1 10 ? 11.313 -7.493 -4.670 1.00 0.00 1877 VAL A N 8
ATOM 9171 C CA . VAL A 1 10 ? 10.092 -7.088 -3.939 1.00 0.00 1877 VAL A CA 8
ATOM 9172 C C . VAL A 1 10 ? 9.790 -5.597 -4.119 1.00 0.00 1877 VAL A C 8
ATOM 9173 O O . VAL A 1 10 ? 8.653 -5.233 -4.421 1.00 0.00 1877 VAL A O 8
ATOM 9186 N N . THR A 1 11 ? 10.796 -4.734 -3.973 1.00 0.00 1878 THR A N 8
ATOM 9187 C CA . THR A 1 11 ? 10.631 -3.264 -4.007 1.00 0.00 1878 THR A CA 8
ATOM 9188 C C . THR A 1 11 ? 10.148 -2.762 -5.370 1.00 0.00 1878 THR A C 8
ATOM 9189 O O . THR A 1 11 ? 9.288 -1.885 -5.444 1.00 0.00 1878 THR A O 8
ATOM 9200 N N . GLU A 1 12 ? 10.635 -3.361 -6.463 1.00 0.00 1879 GLU A N 8
ATOM 9201 C CA . GLU A 1 12 ? 10.205 -3.041 -7.829 1.00 0.00 1879 GLU A CA 8
ATOM 9202 C C . GLU A 1 12 ? 8.732 -3.407 -8.077 1.00 0.00 1879 GLU A C 8
ATOM 9203 O O . GLU A 1 12 ? 7.996 -2.647 -8.715 1.00 0.00 1879 GLU A O 8
ATOM 9215 N N . GLN A 1 13 ? 8.279 -4.555 -7.560 1.00 0.00 1880 GLN A N 8
ATOM 9216 C CA . GLN A 1 13 ? 6.884 -5.000 -7.676 1.00 0.00 1880 GLN A CA 8
ATOM 9217 C C . GLN A 1 13 ? 5.938 -4.186 -6.779 1.00 0.00 1880 GLN A C 8
ATOM 9218 O O . GLN A 1 13 ? 4.865 -3.795 -7.235 1.00 0.00 1880 GLN A O 8
ATOM 9232 N N . LEU A 1 14 ? 6.334 -3.878 -5.536 1.00 0.00 1881 LEU A N 8
ATOM 9233 C CA . LEU A 1 14 ? 5.513 -3.078 -4.621 1.00 0.00 1881 LEU A CA 8
ATOM 9234 C C . LEU A 1 14 ? 5.351 -1.624 -5.097 1.00 0.00 1881 LEU A C 8
ATOM 9235 O O . LEU A 1 14 ? 4.256 -1.073 -5.013 1.00 0.00 1881 LEU A O 8
ATOM 9251 N N . SER A 1 15 ? 6.402 -1.025 -5.675 1.00 0.00 1882 SER A N 8
ATOM 9252 C CA . SER A 1 15 ? 6.334 0.308 -6.309 1.00 0.00 1882 SER A CA 8
ATOM 9253 C C . SER A 1 15 ? 5.234 0.370 -7.387 1.00 0.00 1882 SER A C 8
ATOM 9254 O O . SER A 1 15 ? 4.392 1.275 -7.387 1.00 0.00 1882 SER A O 8
ATOM 9262 N N . ARG A 1 16 ? 5.188 -0.643 -8.265 1.00 0.00 1883 ARG A N 8
ATOM 9263 C CA . ARG A 1 16 ? 4.196 -0.781 -9.346 1.00 0.00 1883 ARG A CA 8
ATOM 9264 C C . ARG A 1 16 ? 2.804 -1.185 -8.845 1.00 0.00 1883 ARG A C 8
ATOM 9265 O O . ARG A 1 16 ? 1.806 -0.794 -9.450 1.00 0.00 1883 ARG A O 8
ATOM 9286 N N . LEU A 1 17 ? 2.709 -1.902 -7.724 1.00 0.00 1884 LEU A N 8
ATOM 9287 C CA . LEU A 1 17 ? 1.448 -2.221 -7.043 1.00 0.00 1884 LEU A CA 8
ATOM 9288 C C . LEU A 1 17 ? 0.792 -0.971 -6.430 1.00 0.00 1884 LEU A C 8
ATOM 9289 O O . LEU A 1 17 ? -0.394 -0.729 -6.645 1.00 0.00 1884 LEU A O 8
ATOM 9305 N N . VAL A 1 18 ? 1.564 -0.135 -5.727 1.00 0.00 1885 VAL A N 8
ATOM 9306 C CA . VAL A 1 18 ? 1.077 1.122 -5.119 1.00 0.00 1885 VAL A CA 8
ATOM 9307 C C . VAL A 1 18 ? 0.618 2.128 -6.187 1.00 0.00 1885 VAL A C 8
ATOM 9308 O O . VAL A 1 18 ? -0.351 2.855 -5.967 1.00 0.00 1885 VAL A O 8
ATOM 9321 N N . ALA A 1 19 ? 1.221 2.103 -7.381 1.00 0.00 1886 ALA A N 8
ATOM 9322 C CA . ALA A 1 19 ? 0.775 2.899 -8.533 1.00 0.00 1886 ALA A CA 8
ATOM 9323 C C . ALA A 1 19 ? -0.638 2.523 -9.034 1.00 0.00 1886 ALA A C 8
ATOM 9324 O O . ALA A 1 19 ? -1.269 3.303 -9.754 1.00 0.00 1886 ALA A O 8
ATOM 9331 N N . GLY A 1 20 ? -1.169 1.362 -8.631 1.00 0.00 1887 GLY A N 8
ATOM 9332 C CA . GLY A 1 20 ? -2.560 0.950 -8.825 1.00 0.00 1887 GLY A CA 8
ATOM 9333 C C . GLY A 1 20 ? -3.547 1.438 -7.744 1.00 0.00 1887 GLY A C 8
ATOM 9334 O O . GLY A 1 20 ? -4.754 1.248 -7.909 1.00 0.00 1887 GLY A O 8
ATOM 9338 N N . PHE A 1 21 ? -3.067 2.062 -6.659 1.00 0.00 1888 PHE A N 8
ATOM 9339 C CA . PHE A 1 21 ? -3.866 2.492 -5.501 1.00 0.00 1888 PHE A CA 8
ATOM 9340 C C . PHE A 1 21 ? -3.759 3.991 -5.169 1.00 0.00 1888 PHE A C 8
ATOM 9341 O O . PHE A 1 21 ? -4.589 4.501 -4.409 1.00 0.00 1888 PHE A O 8
ATOM 9358 N N . VAL A 1 22 ? -2.813 4.726 -5.767 1.00 0.00 1889 VAL A N 8
ATOM 9359 C CA . VAL A 1 22 ? -2.812 6.200 -5.754 1.00 0.00 1889 VAL A CA 8
ATOM 9360 C C . VAL A 1 22 ? -4.119 6.738 -6.384 1.00 0.00 1889 VAL A C 8
ATOM 9361 O O . VAL A 1 22 ? -4.443 6.365 -7.517 1.00 0.00 1889 VAL A O 8
ATOM 9374 N N . PRO A 1 23 ? -4.929 7.542 -5.657 1.00 0.00 1890 PRO A N 8
ATOM 9375 C CA . PRO A 1 23 ? -6.271 7.933 -6.106 1.00 0.00 1890 PRO A CA 8
ATOM 9376 C C . PRO A 1 23 ? -6.256 9.028 -7.187 1.00 0.00 1890 PRO A C 8
ATOM 9377 O O . PRO A 1 23 ? -7.136 9.062 -8.050 1.00 0.00 1890 PRO A O 8
ATOM 9388 N N . ASP A 1 24 ? -5.254 9.910 -7.168 1.00 0.00 1891 ASP A N 8
ATOM 9389 C CA . ASP A 1 24 ? -4.991 10.886 -8.238 1.00 0.00 1891 ASP A CA 8
ATOM 9390 C C . ASP A 1 24 ? -4.285 10.230 -9.446 1.00 0.00 1891 ASP A C 8
ATOM 9391 O O . ASP A 1 24 ? -3.671 9.166 -9.323 1.00 0.00 1891 ASP A O 8
ATOM 9400 N N . ALA A 1 25 ? -4.327 10.894 -10.605 1.00 0.00 1892 ALA A N 8
ATOM 9401 C CA . ALA A 1 25 ? -3.696 10.464 -11.858 1.00 0.00 1892 ALA A CA 8
ATOM 9402 C C . ALA A 1 25 ? -2.150 10.610 -11.874 1.00 0.00 1892 ALA A C 8
ATOM 9403 O O . ALA A 1 25 ? -1.557 11.026 -12.874 1.00 0.00 1892 ALA A O 8
ATOM 9410 N N . ALA A 1 26 ? -1.491 10.302 -10.752 1.00 0.00 1893 ALA A N 8
ATOM 9411 C CA . ALA A 1 26 ? -0.047 10.436 -10.554 1.00 0.00 1893 ALA A CA 8
ATOM 9412 C C . ALA A 1 26 ? 0.771 9.494 -11.464 1.00 0.00 1893 ALA A C 8
ATOM 9413 O O . ALA A 1 26 ? 1.832 9.875 -11.961 1.00 0.00 1893 ALA A O 8
ATOM 9420 N N . GLY A 1 27 ? 0.277 8.267 -11.689 1.00 0.00 1894 GLY A N 8
ATOM 9421 C CA . GLY A 1 27 ? 0.877 7.263 -12.589 1.00 0.00 1894 GLY A CA 8
ATOM 9422 C C . GLY A 1 27 ? 2.239 6.698 -12.156 1.00 0.00 1894 GLY A C 8
ATOM 9423 O O . GLY A 1 27 ? 2.832 5.908 -12.896 1.00 0.00 1894 GLY A O 8
ATOM 9427 N N . SER A 1 28 ? 2.755 7.102 -10.994 1.00 0.00 1895 SER A N 8
ATOM 9428 C CA . SER A 1 28 ? 4.080 6.745 -10.459 1.00 0.00 1895 SER A CA 8
ATOM 9429 C C . SER A 1 28 ? 4.136 6.955 -8.931 1.00 0.00 1895 SER A C 8
ATOM 9430 O O . SER A 1 28 ? 3.269 7.617 -8.355 1.00 0.00 1895 SER A O 8
ATOM 9438 N N . VAL A 1 29 ? 5.141 6.371 -8.270 1.00 0.00 1896 VAL A N 8
ATOM 9439 C CA . VAL A 1 29 ? 5.289 6.317 -6.803 1.00 0.00 1896 VAL A CA 8
ATOM 9440 C C . VAL A 1 29 ? 6.738 6.610 -6.399 1.00 0.00 1896 VAL A C 8
ATOM 9441 O O . VAL A 1 29 ? 7.670 5.998 -6.927 1.00 0.00 1896 VAL A O 8
ATOM 9454 N N . ASP A 1 30 ? 6.939 7.533 -5.458 1.00 0.00 1897 ASP A N 8
ATOM 9455 C CA . ASP A 1 30 ? 8.262 7.887 -4.917 1.00 0.00 1897 ASP A CA 8
ATOM 9456 C C . ASP A 1 30 ? 8.625 7.034 -3.681 1.00 0.00 1897 ASP A C 8
ATOM 9457 O O . ASP A 1 30 ? 7.793 6.905 -2.778 1.00 0.00 1897 ASP A O 8
ATOM 9466 N N . PRO A 1 31 ? 9.865 6.510 -3.567 1.00 0.00 1898 PRO A N 8
ATOM 9467 C CA . PRO A 1 31 ? 10.316 5.804 -2.363 1.00 0.00 1898 PRO A CA 8
ATOM 9468 C C . PRO A 1 31 ? 10.549 6.739 -1.159 1.00 0.00 1898 PRO A C 8
ATOM 9469 O O . PRO A 1 31 ? 10.595 6.273 -0.024 1.00 0.00 1898 PRO A O 8
ATOM 9480 N N . ASP A 1 32 ? 10.683 8.051 -1.385 1.00 0.00 1899 ASP A N 8
ATOM 9481 C CA . ASP A 1 32 ? 10.860 9.067 -0.336 1.00 0.00 1899 ASP A CA 8
ATOM 9482 C C . ASP A 1 32 ? 9.548 9.464 0.371 1.00 0.00 1899 ASP A C 8
ATOM 9483 O O . ASP A 1 32 ? 9.579 9.992 1.487 1.00 0.00 1899 ASP A O 8
ATOM 9492 N N . ARG A 1 33 ? 8.393 9.207 -0.259 1.00 0.00 1900 ARG A N 8
ATOM 9493 C CA . ARG A 1 33 ? 7.044 9.500 0.266 1.00 0.00 1900 ARG A CA 8
ATOM 9494 C C . ARG A 1 33 ? 6.372 8.268 0.887 1.00 0.00 1900 ARG A C 8
ATOM 9495 O O . ARG A 1 33 ? 6.520 7.145 0.400 1.00 0.00 1900 ARG A O 8
ATOM 9516 N N . THR A 1 34 ? 5.570 8.488 1.932 1.00 0.00 1901 THR A N 8
ATOM 9517 C CA . THR A 1 34 ? 4.638 7.482 2.478 1.00 0.00 1901 THR A CA 8
ATOM 9518 C C . THR A 1 34 ? 3.383 7.338 1.607 1.00 0.00 1901 THR A C 8
ATOM 9519 O O . THR A 1 34 ? 3.137 8.144 0.705 1.00 0.00 1901 THR A O 8
ATOM 9530 N N . LEU A 1 35 ? 2.551 6.330 1.882 1.00 0.00 1902 LEU A N 8
ATOM 9531 C CA . LEU A 1 35 ? 1.265 6.149 1.197 1.00 0.00 1902 LEU A CA 8
ATOM 9532 C C . LEU A 1 35 ? 0.268 7.292 1.480 1.00 0.00 1902 LEU A C 8
ATOM 9533 O O . LEU A 1 35 ? -0.528 7.644 0.610 1.00 0.00 1902 LEU A O 8
ATOM 9549 N N . LEU A 1 36 ? 0.358 7.936 2.649 1.00 0.00 1903 LEU A N 8
ATOM 9550 C CA . LEU A 1 36 ? -0.415 9.142 2.994 1.00 0.00 1903 LEU A CA 8
ATOM 9551 C C . LEU A 1 36 ? 0.046 10.387 2.219 1.00 0.00 1903 LEU A C 8
ATOM 9552 O O . LEU A 1 36 ? -0.778 11.246 1.901 1.00 0.00 1903 LEU A O 8
ATOM 9568 N N . GLU A 1 37 ? 1.324 10.476 1.858 1.00 0.00 1904 GLU A N 8
ATOM 9569 C CA . GLU A 1 37 ? 1.857 11.542 0.989 1.00 0.00 1904 GLU A CA 8
ATOM 9570 C C . GLU A 1 37 ? 1.568 11.319 -0.513 1.00 0.00 1904 GLU A C 8
ATOM 9571 O O . GLU A 1 37 ? 1.669 12.252 -1.315 1.00 0.00 1904 GLU A O 8
ATOM 9583 N N . HIS A 1 38 ? 1.163 10.109 -0.916 1.00 0.00 1905 HIS A N 8
ATOM 9584 C CA . HIS A 1 38 ? 0.458 9.838 -2.185 1.00 0.00 1905 HIS A CA 8
ATOM 9585 C C . HIS A 1 38 ? -1.073 10.038 -2.076 1.00 0.00 1905 HIS A C 8
ATOM 9586 O O . HIS A 1 38 ? -1.765 10.105 -3.094 1.00 0.00 1905 HIS A O 8
ATOM 9600 N N . GLY A 1 39 ? -1.609 10.180 -0.856 1.00 0.00 1906 GLY A N 8
ATOM 9601 C CA . GLY A 1 39 ? -3.012 10.519 -0.575 1.00 0.00 1906 GLY A CA 8
ATOM 9602 C C . GLY A 1 39 ? -3.958 9.320 -0.484 1.00 0.00 1906 GLY A C 8
ATOM 9603 O O . GLY A 1 39 ? -5.176 9.500 -0.536 1.00 0.00 1906 GLY A O 8
ATOM 9607 N N . ILE A 1 40 ? -3.420 8.101 -0.378 1.00 0.00 1907 ILE A N 8
ATOM 9608 C CA . ILE A 1 40 ? -4.186 6.846 -0.388 1.00 0.00 1907 ILE A CA 8
ATOM 9609 C C . ILE A 1 40 ? -5.035 6.724 0.893 1.00 0.00 1907 ILE A C 8
ATOM 9610 O O . ILE A 1 40 ? -4.497 6.760 2.001 1.00 0.00 1907 ILE A O 8
ATOM 9626 N N . ASP A 1 41 ? -6.359 6.608 0.747 1.00 0.00 1908 ASP A N 8
ATOM 9627 C CA . ASP A 1 41 ? -7.299 6.476 1.872 1.00 0.00 1908 ASP A CA 8
ATOM 9628 C C . ASP A 1 41 ? -7.353 5.048 2.448 1.00 0.00 1908 ASP A C 8
ATOM 9629 O O . ASP A 1 41 ? -6.903 4.084 1.833 1.00 0.00 1908 ASP A O 8
ATOM 9638 N N . SER A 1 42 ? -7.952 4.892 3.630 1.00 0.00 1909 SER A N 8
ATOM 9639 C CA . SER A 1 42 ? -8.171 3.602 4.313 1.00 0.00 1909 SER A CA 8
ATOM 9640 C C . SER A 1 42 ? -8.767 2.504 3.414 1.00 0.00 1909 SER A C 8
ATOM 9641 O O . SER A 1 42 ? -8.326 1.352 3.465 1.00 0.00 1909 SER A O 8
ATOM 9648 N N . ILE A 1 43 ? -9.742 2.852 2.568 1.00 0.00 1910 ILE A N 8
ATOM 9649 C CA . ILE A 1 43 ? -10.391 1.931 1.623 1.00 0.00 1910 ILE A CA 8
ATOM 9650 C C . ILE A 1 43 ? -9.378 1.348 0.617 1.00 0.00 1910 ILE A C 8
ATOM 9651 O O . ILE A 1 43 ? -9.298 0.126 0.449 1.00 0.00 1910 ILE A O 8
ATOM 9667 N N . ASN A 1 44 ? -8.570 2.192 -0.032 1.00 0.00 1911 ASN A N 8
ATOM 9668 C CA . ASN A 1 44 ? -7.524 1.743 -0.959 1.00 0.00 1911 ASN A CA 8
ATOM 9669 C C . ASN A 1 44 ? -6.345 1.072 -0.225 1.00 0.00 1911 ASN A C 8
ATOM 9670 O O . ASN A 1 44 ? -5.797 0.097 -0.740 1.00 0.00 1911 ASN A O 8
ATOM 9681 N N . LEU A 1 45 ? -5.996 1.508 0.992 1.00 0.00 1912 LEU A N 8
ATOM 9682 C CA . LEU A 1 45 ? -4.986 0.842 1.825 1.00 0.00 1912 LEU A CA 8
ATOM 9683 C C . LEU A 1 45 ? -5.405 -0.588 2.201 1.00 0.00 1912 LEU A C 8
ATOM 9684 O O . LEU A 1 45 ? -4.562 -1.484 2.189 1.00 0.00 1912 LEU A O 8
ATOM 9700 N N . MET A 1 46 ? -6.684 -0.843 2.505 1.00 0.00 1913 MET A N 8
ATOM 9701 C CA . MET A 1 46 ? -7.169 -2.192 2.839 1.00 0.00 1913 MET A CA 8
ATOM 9702 C C . MET A 1 46 ? -7.090 -3.145 1.636 1.00 0.00 1913 MET A C 8
ATOM 9703 O O . MET A 1 46 ? -6.758 -4.321 1.792 1.00 0.00 1913 MET A O 8
ATOM 9717 N N . ASN A 1 47 ? -7.359 -2.642 0.423 1.00 0.00 1914 ASN A N 8
ATOM 9718 C CA . ASN A 1 47 ? -7.200 -3.412 -0.812 1.00 0.00 1914 ASN A CA 8
ATOM 9719 C C . ASN A 1 47 ? -5.712 -3.671 -1.137 1.00 0.00 1914 ASN A C 8
ATOM 9720 O O . ASN A 1 47 ? -5.347 -4.791 -1.504 1.00 0.00 1914 ASN A O 8
ATOM 9731 N N . LEU A 1 48 ? -4.833 -2.681 -0.931 1.00 0.00 1915 LEU A N 8
ATOM 9732 C CA . LEU A 1 48 ? -3.378 -2.841 -1.046 1.00 0.00 1915 LEU A CA 8
ATOM 9733 C C . LEU A 1 48 ? -2.825 -3.879 -0.045 1.00 0.00 1915 LEU A C 8
ATOM 9734 O O . LEU A 1 48 ? -2.012 -4.718 -0.425 1.00 0.00 1915 LEU A O 8
ATOM 9750 N N . ARG A 1 49 ? -3.294 -3.869 1.208 1.00 0.00 1916 ARG A N 8
ATOM 9751 C CA . ARG A 1 49 ? -2.968 -4.861 2.251 1.00 0.00 1916 ARG A CA 8
ATOM 9752 C C . ARG A 1 49 ? -3.313 -6.287 1.815 1.00 0.00 1916 ARG A C 8
ATOM 9753 O O . ARG A 1 49 ? -2.483 -7.187 1.941 1.00 0.00 1916 ARG A O 8
ATOM 9774 N N . PHE A 1 50 ? -4.508 -6.486 1.256 1.00 0.00 1917 PHE A N 8
ATOM 9775 C CA . PHE A 1 50 ? -4.939 -7.770 0.702 1.00 0.00 1917 PHE A CA 8
ATOM 9776 C C . PHE A 1 50 ? -4.079 -8.208 -0.498 1.00 0.00 1917 PHE A C 8
ATOM 9777 O O . PHE A 1 50 ? -3.617 -9.349 -0.535 1.00 0.00 1917 PHE A O 8
ATOM 9794 N N . GLU A 1 51 ? -3.791 -7.305 -1.442 1.00 0.00 1918 GLU A N 8
ATOM 9795 C CA . GLU A 1 51 ? -2.909 -7.602 -2.584 1.00 0.00 1918 GLU A CA 8
ATOM 9796 C C . GLU A 1 51 ? -1.477 -7.944 -2.143 1.00 0.00 1918 GLU A C 8
ATOM 9797 O O . GLU A 1 51 ? -0.910 -8.910 -2.647 1.00 0.00 1918 GLU A O 8
ATOM 9809 N N . ILE A 1 52 ? -0.908 -7.236 -1.159 1.00 0.00 1919 ILE A N 8
ATOM 9810 C CA . ILE A 1 52 ? 0.397 -7.557 -0.564 1.00 0.00 1919 ILE A CA 8
ATOM 9811 C C . ILE A 1 52 ? 0.391 -8.955 0.071 1.00 0.00 1919 ILE A C 8
ATOM 9812 O O . ILE A 1 52 ? 1.307 -9.751 -0.161 1.00 0.00 1919 ILE A O 8
ATOM 9828 N N . THR A 1 53 ? -0.664 -9.282 0.824 1.00 0.00 1920 THR A N 8
ATOM 9829 C CA . THR A 1 53 ? -0.846 -10.594 1.460 1.00 0.00 1920 THR A CA 8
ATOM 9830 C C . THR A 1 53 ? -0.904 -11.725 0.421 1.00 0.00 1920 THR A C 8
ATOM 9831 O O . THR A 1 53 ? -0.264 -12.760 0.599 1.00 0.00 1920 THR A O 8
ATOM 9842 N N . GLU A 1 54 ? -1.608 -11.532 -0.695 1.00 0.00 1921 GLU A N 8
ATOM 9843 C CA . GLU A 1 54 ? -1.724 -12.514 -1.783 1.00 0.00 1921 GLU A CA 8
ATOM 9844 C C . GLU A 1 54 ? -0.436 -12.670 -2.615 1.00 0.00 1921 GLU A C 8
ATOM 9845 O O . GLU A 1 54 ? -0.054 -13.791 -2.961 1.00 0.00 1921 GLU A O 8
ATOM 9857 N N . ARG A 1 55 ? 0.237 -11.559 -2.943 1.00 0.00 1922 ARG A N 8
ATOM 9858 C CA . ARG A 1 55 ? 1.399 -11.512 -3.855 1.00 0.00 1922 ARG A CA 8
ATOM 9859 C C . ARG A 1 55 ? 2.715 -11.905 -3.184 1.00 0.00 1922 ARG A C 8
ATOM 9860 O O . ARG A 1 55 ? 3.503 -12.641 -3.782 1.00 0.00 1922 ARG A O 8
ATOM 9881 N N . PHE A 1 56 ? 2.950 -11.422 -1.965 1.00 0.00 1923 PHE A N 8
ATOM 9882 C CA . PHE A 1 56 ? 4.194 -11.618 -1.206 1.00 0.00 1923 PHE A CA 8
ATOM 9883 C C . PHE A 1 56 ? 4.055 -12.616 -0.042 1.00 0.00 1923 PHE A C 8
ATOM 9884 O O . PHE A 1 56 ? 5.052 -12.969 0.592 1.00 0.00 1923 PHE A O 8
ATOM 9901 N N . GLY A 1 57 ? 2.836 -13.105 0.236 1.00 0.00 1924 GLY A N 8
ATOM 9902 C CA . GLY A 1 57 ? 2.567 -14.127 1.259 1.00 0.00 1924 GLY A CA 8
ATOM 9903 C C . GLY A 1 57 ? 2.702 -13.645 2.705 1.00 0.00 1924 GLY A C 8
ATOM 9904 O O . GLY A 1 57 ? 2.959 -14.468 3.593 1.00 0.00 1924 GLY A O 8
ATOM 9908 N N . ARG A 1 58 ? 2.590 -12.329 2.952 1.00 0.00 1925 ARG A N 8
ATOM 9909 C CA . ARG A 1 58 ? 2.927 -11.690 4.240 1.00 0.00 1925 ARG A CA 8
ATOM 9910 C C . ARG A 1 58 ? 1.902 -10.615 4.610 1.00 0.00 1925 ARG A C 8
ATOM 9911 O O . ARG A 1 58 ? 1.753 -9.630 3.887 1.00 0.00 1925 ARG A O 8
ATOM 9932 N N . THR A 1 59 ? 1.202 -10.794 5.730 1.00 0.00 1926 THR A N 8
ATOM 9933 C CA . THR A 1 59 ? 0.189 -9.838 6.241 1.00 0.00 1926 THR A CA 8
ATOM 9934 C C . THR A 1 59 ? 0.844 -8.750 7.104 1.00 0.00 1926 THR A C 8
ATOM 9935 O O . THR A 1 59 ? 1.781 -9.038 7.854 1.00 0.00 1926 THR A O 8
ATOM 9946 N N . LEU A 1 60 ? 0.332 -7.520 7.037 1.00 0.00 1927 LEU A N 8
ATOM 9947 C CA . LEU A 1 60 ? 0.753 -6.374 7.861 1.00 0.00 1927 LEU A CA 8
ATOM 9948 C C . LEU A 1 60 ? -0.461 -5.666 8.490 1.00 0.00 1927 LEU A C 8
ATOM 9949 O O . LEU A 1 60 ? -1.554 -5.737 7.921 1.00 0.00 1927 LEU A O 8
ATOM 9965 N N . PRO A 1 61 ? -0.316 -4.965 9.631 1.00 0.00 1928 PRO A N 8
ATOM 9966 C CA . PRO A 1 61 ? -1.370 -4.115 10.187 1.00 0.00 1928 PRO A CA 8
ATOM 9967 C C . PRO A 1 61 ? -1.626 -2.887 9.301 1.00 0.00 1928 PRO A C 8
ATOM 9968 O O . PRO A 1 61 ? -0.697 -2.296 8.749 1.00 0.00 1928 PRO A O 8
ATOM 9979 N N . LEU A 1 62 ? -2.887 -2.471 9.176 1.00 0.00 1929 LEU A N 8
ATOM 9980 C CA . LEU A 1 62 ? -3.292 -1.368 8.291 1.00 0.00 1929 LEU A CA 8
ATOM 9981 C C . LEU A 1 62 ? -2.678 -0.011 8.707 1.00 0.00 1929 LEU A C 8
ATOM 9982 O O . LEU A 1 62 ? -2.349 0.815 7.855 1.00 0.00 1929 LEU A O 8
ATOM 9998 N N . GLN A 1 63 ? -2.470 0.199 10.013 1.00 0.00 1930 GLN A N 8
ATOM 9999 C CA . GLN A 1 63 ? -1.844 1.404 10.569 1.00 0.00 1930 GLN A CA 8
ATOM 10000 C C . GLN A 1 63 ? -0.373 1.581 10.141 1.00 0.00 1930 GLN A C 8
ATOM 10001 O O . GLN A 1 63 ? 0.086 2.716 10.000 1.00 0.00 1930 GLN A O 8
ATOM 10015 N N . LEU A 1 64 ? 0.362 0.489 9.892 1.00 0.00 1931 LEU A N 8
ATOM 10016 C CA . LEU A 1 64 ? 1.732 0.554 9.371 1.00 0.00 1931 LEU A CA 8
ATOM 10017 C C . LEU A 1 64 ? 1.745 1.093 7.940 1.00 0.00 1931 LEU A C 8
ATOM 10018 O O . LEU A 1 64 ? 2.547 1.976 7.633 1.00 0.00 1931 LEU A O 8
ATOM 10034 N N . LEU A 1 65 ? 0.847 0.612 7.074 1.00 0.00 1932 LEU A N 8
ATOM 10035 C CA . LEU A 1 65 ? 0.741 1.068 5.675 1.00 0.00 1932 LEU A CA 8
ATOM 10036 C C . LEU A 1 65 ? 0.475 2.583 5.590 1.00 0.00 1932 LEU A C 8
ATOM 10037 O O . LEU A 1 65 ? 1.051 3.252 4.731 1.00 0.00 1932 LEU A O 8
ATOM 10053 N N . SER A 1 66 ? -0.309 3.156 6.507 1.00 0.00 1933 SER A N 8
ATOM 10054 C CA . SER A 1 66 ? -0.558 4.607 6.571 1.00 0.00 1933 SER A CA 8
ATOM 10055 C C . SER A 1 66 ? 0.690 5.451 6.895 1.00 0.00 1933 SER A C 8
ATOM 10056 O O . SER A 1 66 ? 0.684 6.659 6.651 1.00 0.00 1933 SER A O 8
ATOM 10064 N N . GLU A 1 67 ? 1.754 4.857 7.449 1.00 0.00 1934 GLU A N 8
ATOM 10065 C CA . GLU A 1 67 ? 2.936 5.555 7.996 1.00 0.00 1934 GLU A CA 8
ATOM 10066 C C . GLU A 1 67 ? 4.278 5.135 7.351 1.00 0.00 1934 GLU A C 8
ATOM 10067 O O . GLU A 1 67 ? 5.340 5.612 7.763 1.00 0.00 1934 GLU A O 8
ATOM 10079 N N . SER A 1 68 ? 4.246 4.256 6.348 1.00 0.00 1935 SER A N 8
ATOM 10080 C CA . SER A 1 68 ? 5.420 3.628 5.712 1.00 0.00 1935 SER A CA 8
ATOM 10081 C C . SER A 1 68 ? 5.541 3.963 4.220 1.00 0.00 1935 SER A C 8
ATOM 10082 O O . SER A 1 68 ? 4.581 4.344 3.546 1.00 0.00 1935 SER A O 8
ATOM 10090 N N . THR A 1 69 ? 6.768 3.849 3.709 1.00 0.00 1936 THR A N 8
ATOM 10091 C CA . THR A 1 69 ? 7.153 4.049 2.303 1.00 0.00 1936 THR A CA 8
ATOM 10092 C C . THR A 1 69 ? 7.286 2.719 1.547 1.00 0.00 1936 THR A C 8
ATOM 10093 O O . THR A 1 69 ? 7.260 1.642 2.144 1.00 0.00 1936 THR A O 8
ATOM 10104 N N . VAL A 1 70 ? 7.477 2.783 0.226 1.00 0.00 1937 VAL A N 8
ATOM 10105 C CA . VAL A 1 70 ? 7.707 1.604 -0.634 1.00 0.00 1937 VAL A CA 8
ATOM 10106 C C . VAL A 1 70 ? 8.858 0.699 -0.142 1.00 0.00 1937 VAL A C 8
ATOM 10107 O O . VAL A 1 70 ? 8.599 -0.485 0.095 1.00 0.00 1937 VAL A O 8
ATOM 10120 N N . PRO A 1 71 ? 10.104 1.180 0.067 1.00 0.00 1938 PRO A N 8
ATOM 10121 C CA . PRO A 1 71 ? 11.203 0.333 0.553 1.00 0.00 1938 PRO A CA 8
ATOM 10122 C C . PRO A 1 71 ? 10.998 -0.160 1.995 1.00 0.00 1938 PRO A C 8
ATOM 10123 O O . PRO A 1 71 ? 11.423 -1.270 2.326 1.00 0.00 1938 PRO A O 8
ATOM 10134 N N . VAL A 1 72 ? 10.315 0.612 2.852 1.00 0.00 1939 VAL A N 8
ATOM 10135 C CA . VAL A 1 72 ? 9.974 0.178 4.223 1.00 0.00 1939 VAL A CA 8
ATOM 10136 C C . VAL A 1 72 ? 9.003 -1.009 4.196 1.00 0.00 1939 VAL A C 8
ATOM 10137 O O . VAL A 1 72 ? 9.248 -2.006 4.877 1.00 0.00 1939 VAL A O 8
ATOM 10150 N N . LEU A 1 73 ? 7.956 -0.960 3.369 1.00 0.00 1940 LEU A N 8
ATOM 10151 C CA . LEU A 1 73 ? 7.028 -2.085 3.187 1.00 0.00 1940 LEU A CA 8
ATOM 10152 C C . LEU A 1 73 ? 7.730 -3.304 2.572 1.00 0.00 1940 LEU A C 8
ATOM 10153 O O . LEU A 1 73 ? 7.601 -4.412 3.092 1.00 0.00 1940 LEU A O 8
ATOM 10169 N N . ALA A 1 74 ? 8.535 -3.111 1.524 1.00 0.00 1941 ALA A N 8
ATOM 10170 C CA . ALA A 1 74 ? 9.282 -4.184 0.871 1.00 0.00 1941 ALA A CA 8
ATOM 10171 C C . ALA A 1 74 ? 10.222 -4.942 1.834 1.00 0.00 1941 ALA A C 8
ATOM 10172 O O . ALA A 1 74 ? 10.354 -6.161 1.725 1.00 0.00 1941 ALA A O 8
ATOM 10179 N N . ALA A 1 75 ? 10.816 -4.264 2.823 1.00 0.00 1942 ALA A N 8
ATOM 10180 C CA . ALA A 1 75 ? 11.699 -4.885 3.817 1.00 0.00 1942 ALA A CA 8
ATOM 10181 C C . ALA A 1 75 ? 10.986 -5.847 4.789 1.00 0.00 1942 ALA A C 8
ATOM 10182 O O . ALA A 1 75 ? 11.618 -6.774 5.307 1.00 0.00 1942 ALA A O 8
ATOM 10189 N N . HIS A 1 76 ? 9.677 -5.674 5.034 1.00 0.00 1943 HIS A N 8
ATOM 10190 C CA . HIS A 1 76 ? 8.857 -6.624 5.813 1.00 0.00 1943 HIS A CA 8
ATOM 10191 C C . HIS A 1 76 ? 8.440 -7.866 5.010 1.00 0.00 1943 HIS A C 8
ATOM 10192 O O . HIS A 1 76 ? 8.183 -8.924 5.588 1.00 0.00 1943 HIS A O 8
ATOM 10206 N N . LEU A 1 77 ? 8.362 -7.732 3.684 1.00 0.00 1944 LEU A N 8
ATOM 10207 C CA . LEU A 1 77 ? 7.929 -8.766 2.732 1.00 0.00 1944 LEU A CA 8
ATOM 10208 C C . LEU A 1 77 ? 9.088 -9.660 2.244 1.00 0.00 1944 LEU A C 8
ATOM 10209 O O . LEU A 1 77 ? 8.860 -10.828 1.915 1.00 0.00 1944 LEU A O 8
ATOM 10225 N N . SER A 1 78 ? 10.317 -9.143 2.206 1.00 0.00 1945 SER A N 8
ATOM 10226 C CA . SER A 1 78 ? 11.513 -9.812 1.649 1.00 0.00 1945 SER A CA 8
ATOM 10227 C C . SER A 1 78 ? 12.120 -10.926 2.525 1.00 0.00 1945 SER A C 8
ATOM 10228 O O . SER A 1 78 ? 13.229 -11.395 2.254 1.00 0.00 1945 SER A O 8
ATOM 10236 N N . ALA A 1 79 ? 11.412 -11.385 3.559 1.00 0.00 1946 ALA A N 8
ATOM 10237 C CA . ALA A 1 79 ? 11.835 -12.416 4.509 1.00 0.00 1946 ALA A CA 8
ATOM 10238 C C . ALA A 1 79 ? 11.815 -13.875 3.965 1.00 0.00 1946 ALA A C 8
ATOM 10239 O O . ALA A 1 79 ? 11.448 -14.815 4.674 1.00 0.00 1946 ALA A O 8
ATOM 10246 N N . ASP A 1 80 ? 12.195 -14.087 2.699 1.00 0.00 1947 ASP A N 8
ATOM 10247 C CA . ASP A 1 80 ? 12.198 -15.387 1.992 1.00 0.00 1947 ASP A CA 8
ATOM 10248 C C . ASP A 1 80 ? 13.396 -16.318 2.327 1.00 0.00 1947 ASP A C 8
ATOM 10249 O O . ASP A 1 80 ? 13.670 -17.281 1.601 1.00 0.00 1947 ASP A O 8
ATOM 10258 N N . ARG A 1 81 ? 14.115 -16.033 3.419 1.00 0.00 1948 ARG A N 8
ATOM 10259 C CA . ARG A 1 81 ? 15.327 -16.739 3.885 1.00 0.00 1948 ARG A CA 8
ATOM 10260 C C . ARG A 1 81 ? 15.049 -18.184 4.331 1.00 0.00 1948 ARG A C 8
ATOM 10261 O O . ARG A 1 81 ? 13.904 -18.564 4.598 1.00 0.00 1948 ARG A O 8
ATOM 10282 N N . ALA A 1 82 ? 16.117 -18.985 4.423 1.00 0.00 1949 ALA A N 8
ATOM 10283 C CA . ALA A 1 82 ? 16.101 -20.416 4.758 1.00 0.00 1949 ALA A CA 8
ATOM 10284 C C . ALA A 1 82 ? 15.280 -21.305 3.784 1.00 0.00 1949 ALA A C 8
ATOM 10285 O O . ALA A 1 82 ? 14.749 -22.356 4.174 1.00 0.00 1949 ALA A O 8
ATOM 10292 N N . HIS A 1 83 ? 15.171 -20.883 2.520 1.00 0.00 1950 HIS A N 8
ATOM 10293 C CA . HIS A 1 83 ? 14.518 -21.617 1.418 1.00 0.00 1950 HIS A CA 8
ATOM 10294 C C . HIS A 1 83 ? 15.238 -22.939 1.071 1.00 0.00 1950 HIS A C 8
ATOM 10295 O O . HIS A 1 83 ? 16.493 -22.952 0.989 1.00 0.00 1950 HIS A O 8
ATOM 10353 N N . GLY A 1 1 ? 1.480 -22.339 -2.440 1.00 0.00 -6 GLY A N 9
ATOM 10354 C CA . GLY A 1 1 ? 1.314 -21.927 -3.852 1.00 0.00 -6 GLY A CA 9
ATOM 10355 C C . GLY A 1 1 ? 2.018 -22.882 -4.819 1.00 0.00 -6 GLY A C 9
ATOM 10356 O O . GLY A 1 1 ? 2.564 -23.899 -4.381 1.00 0.00 -6 GLY A O 9
ATOM 10362 N N . PRO A 1 2 ? 2.018 -22.585 -6.133 1.00 0.00 -5 PRO A N 9
ATOM 10363 C CA . PRO A 1 2 ? 2.574 -23.463 -7.177 1.00 0.00 -5 PRO A CA 9
ATOM 10364 C C . PRO A 1 2 ? 4.091 -23.719 -7.085 1.00 0.00 -5 PRO A C 9
ATOM 10365 O O . PRO A 1 2 ? 4.566 -24.782 -7.499 1.00 0.00 -5 PRO A O 9
ATOM 10376 N N . GLY A 1 3 ? 4.852 -22.761 -6.546 1.00 0.00 -4 GLY A N 9
ATOM 10377 C CA . GLY A 1 3 ? 6.306 -22.837 -6.374 1.00 0.00 -4 GLY A CA 9
ATOM 10378 C C . GLY A 1 3 ? 6.939 -21.515 -5.915 1.00 0.00 -4 GLY A C 9
ATOM 10379 O O . GLY A 1 3 ? 6.247 -20.511 -5.708 1.00 0.00 -4 GLY A O 9
ATOM 10383 N N . SER A 1 4 ? 8.268 -21.513 -5.754 1.00 0.00 -3 SER A N 9
ATOM 10384 C CA . SER A 1 4 ? 9.046 -20.318 -5.378 1.00 0.00 -3 SER A CA 9
ATOM 10385 C C . SER A 1 4 ? 9.144 -19.307 -6.530 1.00 0.00 -3 SER A C 9
ATOM 10386 O O . SER A 1 4 ? 9.711 -19.613 -7.583 1.00 0.00 -3 SER A O 9
ATOM 10394 N N . MET A 1 5 ? 8.608 -18.100 -6.328 1.00 0.00 -2 MET A N 9
ATOM 10395 C CA . MET A 1 5 ? 8.581 -17.006 -7.322 1.00 0.00 -2 MET A CA 9
ATOM 10396 C C . MET A 1 5 ? 9.751 -16.011 -7.203 1.00 0.00 -2 MET A C 9
ATOM 10397 O O . MET A 1 5 ? 9.850 -15.074 -8.005 1.00 0.00 -2 MET A O 9
ATOM 10411 N N . TYR A 1 6 ? 10.632 -16.188 -6.215 1.00 0.00 -1 TYR A N 9
ATOM 10412 C CA . TYR A 1 6 ? 11.743 -15.281 -5.931 1.00 0.00 -1 TYR A CA 9
ATOM 10413 C C . TYR A 1 6 ? 12.795 -15.275 -7.052 1.00 0.00 -1 TYR A C 9
ATOM 10414 O O . TYR A 1 6 ? 13.297 -16.318 -7.483 1.00 0.00 -1 TYR A O 9
ATOM 10432 N N . GLY A 1 7 ? 13.154 -14.071 -7.501 1.00 0.00 1874 GLY A N 9
ATOM 10433 C CA . GLY A 1 7 ? 14.227 -13.811 -8.472 1.00 0.00 1874 GLY A CA 9
ATOM 10434 C C . GLY A 1 7 ? 14.422 -12.305 -8.705 1.00 0.00 1874 GLY A C 9
ATOM 10435 O O . GLY A 1 7 ? 15.522 -11.782 -8.530 1.00 0.00 1874 GLY A O 9
ATOM 10439 N N . GLU A 1 8 ? 13.329 -11.599 -9.008 1.00 0.00 1875 GLU A N 9
ATOM 10440 C CA . GLU A 1 8 ? 13.256 -10.130 -8.952 1.00 0.00 1875 GLU A CA 9
ATOM 10441 C C . GLU A 1 8 ? 13.087 -9.626 -7.500 1.00 0.00 1875 GLU A C 9
ATOM 10442 O O . GLU A 1 8 ? 12.521 -10.321 -6.651 1.00 0.00 1875 GLU A O 9
ATOM 10454 N N . ALA A 1 9 ? 13.584 -8.421 -7.199 1.00 0.00 1876 ALA A N 9
ATOM 10455 C CA . ALA A 1 9 ? 13.510 -7.803 -5.871 1.00 0.00 1876 ALA A CA 9
ATOM 10456 C C . ALA A 1 9 ? 12.073 -7.431 -5.440 1.00 0.00 1876 ALA A C 9
ATOM 10457 O O . ALA A 1 9 ? 11.222 -7.098 -6.269 1.00 0.00 1876 ALA A O 9
ATOM 10464 N N . VAL A 1 10 ? 11.811 -7.439 -4.128 1.00 0.00 1877 VAL A N 9
ATOM 10465 C CA . VAL A 1 10 ? 10.501 -7.086 -3.533 1.00 0.00 1877 VAL A CA 9
ATOM 10466 C C . VAL A 1 10 ? 10.125 -5.631 -3.836 1.00 0.00 1877 VAL A C 9
ATOM 10467 O O . VAL A 1 10 ? 8.981 -5.342 -4.193 1.00 0.00 1877 VAL A O 9
ATOM 10480 N N . THR A 1 11 ? 11.092 -4.710 -3.753 1.00 0.00 1878 THR A N 9
ATOM 10481 C CA . THR A 1 11 ? 10.882 -3.260 -3.929 1.00 0.00 1878 THR A CA 9
ATOM 10482 C C . THR A 1 11 ? 10.363 -2.904 -5.327 1.00 0.00 1878 THR A C 9
ATOM 10483 O O . THR A 1 11 ? 9.460 -2.080 -5.459 1.00 0.00 1878 THR A O 9
ATOM 10494 N N . GLU A 1 12 ? 10.891 -3.540 -6.376 1.00 0.00 1879 GLU A N 9
ATOM 10495 C CA . GLU A 1 12 ? 10.461 -3.304 -7.762 1.00 0.00 1879 GLU A CA 9
ATOM 10496 C C . GLU A 1 12 ? 9.012 -3.760 -7.989 1.00 0.00 1879 GLU A C 9
ATOM 10497 O O . GLU A 1 12 ? 8.217 -3.039 -8.591 1.00 0.00 1879 GLU A O 9
ATOM 10509 N N . GLN A 1 13 ? 8.650 -4.933 -7.464 1.00 0.00 1880 GLN A N 9
ATOM 10510 C CA . GLN A 1 13 ? 7.298 -5.497 -7.568 1.00 0.00 1880 GLN A CA 9
ATOM 10511 C C . GLN A 1 13 ? 6.272 -4.687 -6.754 1.00 0.00 1880 GLN A C 9
ATOM 10512 O O . GLN A 1 13 ? 5.185 -4.375 -7.252 1.00 0.00 1880 GLN A O 9
ATOM 10526 N N . LEU A 1 14 ? 6.620 -4.293 -5.524 1.00 0.00 1881 LEU A N 9
ATOM 10527 C CA . LEU A 1 14 ? 5.753 -3.486 -4.656 1.00 0.00 1881 LEU A CA 9
ATOM 10528 C C . LEU A 1 14 ? 5.583 -2.041 -5.164 1.00 0.00 1881 LEU A C 9
ATOM 10529 O O . LEU A 1 14 ? 4.502 -1.471 -5.030 1.00 0.00 1881 LEU A O 9
ATOM 10545 N N . SER A 1 15 ? 6.596 -1.468 -5.816 1.00 0.00 1882 SER A N 9
ATOM 10546 C CA . SER A 1 15 ? 6.521 -0.145 -6.465 1.00 0.00 1882 SER A CA 9
ATOM 10547 C C . SER A 1 15 ? 5.402 -0.075 -7.518 1.00 0.00 1882 SER A C 9
ATOM 10548 O O . SER A 1 15 ? 4.537 0.806 -7.462 1.00 0.00 1882 SER A O 9
ATOM 10556 N N . ARG A 1 16 ? 5.341 -1.061 -8.425 1.00 0.00 1883 ARG A N 9
ATOM 10557 C CA . ARG A 1 16 ? 4.283 -1.176 -9.452 1.00 0.00 1883 ARG A CA 9
ATOM 10558 C C . ARG A 1 16 ? 2.897 -1.395 -8.838 1.00 0.00 1883 ARG A C 9
ATOM 10559 O O . ARG A 1 16 ? 1.904 -0.891 -9.364 1.00 0.00 1883 ARG A O 9
ATOM 10580 N N . LEU A 1 17 ? 2.824 -2.110 -7.709 1.00 0.00 1884 LEU A N 9
ATOM 10581 C CA . LEU A 1 17 ? 1.579 -2.344 -6.974 1.00 0.00 1884 LEU A CA 9
ATOM 10582 C C . LEU A 1 17 ? 1.036 -1.056 -6.338 1.00 0.00 1884 LEU A C 9
ATOM 10583 O O . LEU A 1 17 ? -0.129 -0.718 -6.546 1.00 0.00 1884 LEU A O 9
ATOM 10599 N N . VAL A 1 18 ? 1.866 -0.307 -5.601 1.00 0.00 1885 VAL A N 9
ATOM 10600 C CA . VAL A 1 18 ? 1.476 0.957 -4.939 1.00 0.00 1885 VAL A CA 9
ATOM 10601 C C . VAL A 1 18 ? 1.092 2.045 -5.955 1.00 0.00 1885 VAL A C 9
ATOM 10602 O O . VAL A 1 18 ? 0.145 2.801 -5.722 1.00 0.00 1885 VAL A O 9
ATOM 10615 N N . ALA A 1 19 ? 1.755 2.090 -7.113 1.00 0.00 1886 ALA A N 9
ATOM 10616 C CA . ALA A 1 19 ? 1.394 2.982 -8.224 1.00 0.00 1886 ALA A CA 9
ATOM 10617 C C . ALA A 1 19 ? -0.046 2.767 -8.752 1.00 0.00 1886 ALA A C 9
ATOM 10618 O O . ALA A 1 19 ? -0.608 3.653 -9.399 1.00 0.00 1886 ALA A O 9
ATOM 10625 N N . GLY A 1 20 ? -0.666 1.617 -8.451 1.00 0.00 1887 GLY A N 9
ATOM 10626 C CA . GLY A 1 20 ? -2.067 1.306 -8.752 1.00 0.00 1887 GLY A CA 9
ATOM 10627 C C . GLY A 1 20 ? -3.090 1.777 -7.702 1.00 0.00 1887 GLY A C 9
ATOM 10628 O O . GLY A 1 20 ? -4.287 1.590 -7.919 1.00 0.00 1887 GLY A O 9
ATOM 10632 N N . PHE A 1 21 ? -2.661 2.389 -6.588 1.00 0.00 1888 PHE A N 9
ATOM 10633 C CA . PHE A 1 21 ? -3.527 2.797 -5.466 1.00 0.00 1888 PHE A CA 9
ATOM 10634 C C . PHE A 1 21 ? -3.492 4.296 -5.125 1.00 0.00 1888 PHE A C 9
ATOM 10635 O O . PHE A 1 21 ? -4.378 4.769 -4.407 1.00 0.00 1888 PHE A O 9
ATOM 10652 N N . VAL A 1 22 ? -2.533 5.061 -5.661 1.00 0.00 1889 VAL A N 9
ATOM 10653 C CA . VAL A 1 22 ? -2.533 6.532 -5.565 1.00 0.00 1889 VAL A CA 9
ATOM 10654 C C . VAL A 1 22 ? -3.798 7.122 -6.236 1.00 0.00 1889 VAL A C 9
ATOM 10655 O O . VAL A 1 22 ? -4.022 6.869 -7.425 1.00 0.00 1889 VAL A O 9
ATOM 10668 N N . PRO A 1 23 ? -4.651 7.876 -5.508 1.00 0.00 1890 PRO A N 9
ATOM 10669 C CA . PRO A 1 23 ? -5.918 8.391 -6.042 1.00 0.00 1890 PRO A CA 9
ATOM 10670 C C . PRO A 1 23 ? -5.769 9.685 -6.863 1.00 0.00 1890 PRO A C 9
ATOM 10671 O O . PRO A 1 23 ? -6.623 9.994 -7.695 1.00 0.00 1890 PRO A O 9
ATOM 10682 N N . ASP A 1 24 ? -4.715 10.467 -6.623 1.00 0.00 1891 ASP A N 9
ATOM 10683 C CA . ASP A 1 24 ? -4.417 11.715 -7.338 1.00 0.00 1891 ASP A CA 9
ATOM 10684 C C . ASP A 1 24 ? -3.901 11.455 -8.772 1.00 0.00 1891 ASP A C 9
ATOM 10685 O O . ASP A 1 24 ? -3.538 10.333 -9.136 1.00 0.00 1891 ASP A O 9
ATOM 10694 N N . ALA A 1 25 ? -3.801 12.517 -9.574 1.00 0.00 1892 ALA A N 9
ATOM 10695 C CA . ALA A 1 25 ? -3.252 12.546 -10.934 1.00 0.00 1892 ALA A CA 9
ATOM 10696 C C . ALA A 1 25 ? -1.714 12.339 -11.013 1.00 0.00 1892 ALA A C 9
ATOM 10697 O O . ALA A 1 25 ? -1.049 12.874 -11.911 1.00 0.00 1892 ALA A O 9
ATOM 10704 N N . ALA A 1 26 ? -1.130 11.600 -10.062 1.00 0.00 1893 ALA A N 9
ATOM 10705 C CA . ALA A 1 26 ? 0.309 11.372 -9.927 1.00 0.00 1893 ALA A CA 9
ATOM 10706 C C . ALA A 1 26 ? 0.906 10.524 -11.074 1.00 0.00 1893 ALA A C 9
ATOM 10707 O O . ALA A 1 26 ? 2.076 10.698 -11.428 1.00 0.00 1893 ALA A O 9
ATOM 10714 N N . GLY A 1 27 ? 0.130 9.593 -11.639 1.00 0.00 1894 GLY A N 9
ATOM 10715 C CA . GLY A 1 27 ? 0.517 8.676 -12.723 1.00 0.00 1894 GLY A CA 9
ATOM 10716 C C . GLY A 1 27 ? 1.439 7.520 -12.295 1.00 0.00 1894 GLY A C 9
ATOM 10717 O O . GLY A 1 27 ? 1.255 6.385 -12.749 1.00 0.00 1894 GLY A O 9
ATOM 10721 N N . SER A 1 28 ? 2.372 7.787 -11.377 1.00 0.00 1895 SER A N 9
ATOM 10722 C CA . SER A 1 28 ? 3.343 6.848 -10.797 1.00 0.00 1895 SER A CA 9
ATOM 10723 C C . SER A 1 28 ? 3.596 7.161 -9.317 1.00 0.00 1895 SER A C 9
ATOM 10724 O O . SER A 1 28 ? 3.419 8.301 -8.870 1.00 0.00 1895 SER A O 9
ATOM 10732 N N . VAL A 1 29 ? 4.036 6.157 -8.552 1.00 0.00 1896 VAL A N 9
ATOM 10733 C CA . VAL A 1 29 ? 4.454 6.317 -7.145 1.00 0.00 1896 VAL A CA 9
ATOM 10734 C C . VAL A 1 29 ? 5.775 7.099 -7.030 1.00 0.00 1896 VAL A C 9
ATOM 10735 O O . VAL A 1 29 ? 6.687 6.911 -7.837 1.00 0.00 1896 VAL A O 9
ATOM 10748 N N . ASP A 1 30 ? 5.898 7.961 -6.018 1.00 0.00 1897 ASP A N 9
ATOM 10749 C CA . ASP A 1 30 ? 7.182 8.498 -5.544 1.00 0.00 1897 ASP A CA 9
ATOM 10750 C C . ASP A 1 30 ? 7.725 7.591 -4.418 1.00 0.00 1897 ASP A C 9
ATOM 10751 O O . ASP A 1 30 ? 7.174 7.615 -3.314 1.00 0.00 1897 ASP A O 9
ATOM 10760 N N . PRO A 1 31 ? 8.784 6.789 -4.638 1.00 0.00 1898 PRO A N 9
ATOM 10761 C CA . PRO A 1 31 ? 9.232 5.792 -3.659 1.00 0.00 1898 PRO A CA 9
ATOM 10762 C C . PRO A 1 31 ? 9.808 6.398 -2.367 1.00 0.00 1898 PRO A C 9
ATOM 10763 O O . PRO A 1 31 ? 9.864 5.713 -1.348 1.00 0.00 1898 PRO A O 9
ATOM 10774 N N . ASP A 1 32 ? 10.196 7.679 -2.381 1.00 0.00 1899 ASP A N 9
ATOM 10775 C CA . ASP A 1 32 ? 10.635 8.427 -1.193 1.00 0.00 1899 ASP A CA 9
ATOM 10776 C C . ASP A 1 32 ? 9.474 8.866 -0.270 1.00 0.00 1899 ASP A C 9
ATOM 10777 O O . ASP A 1 32 ? 9.706 9.154 0.907 1.00 0.00 1899 ASP A O 9
ATOM 10786 N N . ARG A 1 33 ? 8.234 8.916 -0.783 1.00 0.00 1900 ARG A N 9
ATOM 10787 C CA . ARG A 1 33 ? 7.014 9.287 -0.030 1.00 0.00 1900 ARG A CA 9
ATOM 10788 C C . ARG A 1 33 ? 6.343 8.082 0.632 1.00 0.00 1900 ARG A C 9
ATOM 10789 O O . ARG A 1 33 ? 6.430 6.953 0.139 1.00 0.00 1900 ARG A O 9
ATOM 10810 N N . THR A 1 34 ? 5.638 8.325 1.735 1.00 0.00 1901 THR A N 9
ATOM 10811 C CA . THR A 1 34 ? 4.779 7.326 2.397 1.00 0.00 1901 THR A CA 9
ATOM 10812 C C . THR A 1 34 ? 3.463 7.109 1.636 1.00 0.00 1901 THR A C 9
ATOM 10813 O O . THR A 1 34 ? 3.092 7.899 0.763 1.00 0.00 1901 THR A O 9
ATOM 10824 N N . LEU A 1 35 ? 2.708 6.060 1.976 1.00 0.00 1902 LEU A N 9
ATOM 10825 C CA . LEU A 1 35 ? 1.358 5.857 1.422 1.00 0.00 1902 LEU A CA 9
ATOM 10826 C C . LEU A 1 35 ? 0.378 6.972 1.830 1.00 0.00 1902 LEU A C 9
ATOM 10827 O O . LEU A 1 35 ? -0.508 7.336 1.049 1.00 0.00 1902 LEU A O 9
ATOM 10843 N N . LEU A 1 36 ? 0.566 7.552 3.020 1.00 0.00 1903 LEU A N 9
ATOM 10844 C CA . LEU A 1 36 ? -0.213 8.693 3.508 1.00 0.00 1903 LEU A CA 9
ATOM 10845 C C . LEU A 1 36 ? 0.094 9.996 2.753 1.00 0.00 1903 LEU A C 9
ATOM 10846 O O . LEU A 1 36 ? -0.816 10.777 2.477 1.00 0.00 1903 LEU A O 9
ATOM 10862 N N . GLU A 1 37 ? 1.351 10.207 2.353 1.00 0.00 1904 GLU A N 9
ATOM 10863 C CA . GLU A 1 37 ? 1.760 11.338 1.497 1.00 0.00 1904 GLU A CA 9
ATOM 10864 C C . GLU A 1 37 ? 1.109 11.296 0.099 1.00 0.00 1904 GLU A C 9
ATOM 10865 O O . GLU A 1 37 ? 0.793 12.348 -0.468 1.00 0.00 1904 GLU A O 9
ATOM 10877 N N . HIS A 1 38 ? 0.867 10.102 -0.449 1.00 0.00 1905 HIS A N 9
ATOM 10878 C CA . HIS A 1 38 ? 0.102 9.917 -1.694 1.00 0.00 1905 HIS A CA 9
ATOM 10879 C C . HIS A 1 38 ? -1.413 10.164 -1.525 1.00 0.00 1905 HIS A C 9
ATOM 10880 O O . HIS A 1 38 ? -2.125 10.287 -2.524 1.00 0.00 1905 HIS A O 9
ATOM 10894 N N . GLY A 1 39 ? -1.917 10.243 -0.287 1.00 0.00 1906 GLY A N 9
ATOM 10895 C CA . GLY A 1 39 ? -3.328 10.499 0.028 1.00 0.00 1906 GLY A CA 9
ATOM 10896 C C . GLY A 1 39 ? -4.244 9.277 -0.106 1.00 0.00 1906 GLY A C 9
ATOM 10897 O O . GLY A 1 39 ? -5.462 9.425 -0.235 1.00 0.00 1906 GLY A O 9
ATOM 10901 N N . ILE A 1 40 ? -3.659 8.073 -0.104 1.00 0.00 1907 ILE A N 9
ATOM 10902 C CA . ILE A 1 40 ? -4.375 6.793 -0.215 1.00 0.00 1907 ILE A CA 9
ATOM 10903 C C . ILE A 1 40 ? -5.290 6.616 1.009 1.00 0.00 1907 ILE A C 9
ATOM 10904 O O . ILE A 1 40 ? -4.814 6.612 2.149 1.00 0.00 1907 ILE A O 9
ATOM 10920 N N . ASP A 1 41 ? -6.606 6.503 0.796 1.00 0.00 1908 ASP A N 9
ATOM 10921 C CA . ASP A 1 41 ? -7.592 6.333 1.878 1.00 0.00 1908 ASP A CA 9
ATOM 10922 C C . ASP A 1 41 ? -7.601 4.909 2.455 1.00 0.00 1908 ASP A C 9
ATOM 10923 O O . ASP A 1 41 ? -7.026 3.972 1.891 1.00 0.00 1908 ASP A O 9
ATOM 10932 N N . SER A 1 42 ? -8.261 4.721 3.599 1.00 0.00 1909 SER A N 9
ATOM 10933 C CA . SER A 1 42 ? -8.382 3.422 4.285 1.00 0.00 1909 SER A CA 9
ATOM 10934 C C . SER A 1 42 ? -8.856 2.291 3.365 1.00 0.00 1909 SER A C 9
ATOM 10935 O O . SER A 1 42 ? -8.327 1.182 3.427 1.00 0.00 1909 SER A O 9
ATOM 10942 N N . ILE A 1 43 ? -9.837 2.552 2.499 1.00 0.00 1910 ILE A N 9
ATOM 10943 C CA . ILE A 1 43 ? -10.389 1.553 1.567 1.00 0.00 1910 ILE A CA 9
ATOM 10944 C C . ILE A 1 43 ? -9.335 1.088 0.549 1.00 0.00 1910 ILE A C 9
ATOM 10945 O O . ILE A 1 43 ? -9.169 -0.115 0.338 1.00 0.00 1910 ILE A O 9
ATOM 10961 N N . ASN A 1 44 ? -8.570 1.999 -0.049 1.00 0.00 1911 ASN A N 9
ATOM 10962 C CA . ASN A 1 44 ? -7.466 1.641 -0.945 1.00 0.00 1911 ASN A CA 9
ATOM 10963 C C . ASN A 1 44 ? -6.277 1.001 -0.198 1.00 0.00 1911 ASN A C 9
ATOM 10964 O O . ASN A 1 44 ? -5.652 0.088 -0.741 1.00 0.00 1911 ASN A O 9
ATOM 10975 N N . LEU A 1 45 ? -5.997 1.387 1.053 1.00 0.00 1912 LEU A N 9
ATOM 10976 C CA . LEU A 1 45 ? -5.023 0.683 1.909 1.00 0.00 1912 LEU A CA 9
ATOM 10977 C C . LEU A 1 45 ? -5.484 -0.751 2.242 1.00 0.00 1912 LEU A C 9
ATOM 10978 O O . LEU A 1 45 ? -4.662 -1.661 2.224 1.00 0.00 1912 LEU A O 9
ATOM 10994 N N . MET A 1 46 ? -6.773 -0.990 2.501 1.00 0.00 1913 MET A N 9
ATOM 10995 C CA . MET A 1 46 ? -7.336 -2.337 2.710 1.00 0.00 1913 MET A CA 9
ATOM 10996 C C . MET A 1 46 ? -7.247 -3.218 1.455 1.00 0.00 1913 MET A C 9
ATOM 10997 O O . MET A 1 46 ? -6.990 -4.420 1.554 1.00 0.00 1913 MET A O 9
ATOM 11011 N N . ASN A 1 47 ? -7.416 -2.639 0.260 1.00 0.00 1914 ASN A N 9
ATOM 11012 C CA . ASN A 1 47 ? -7.210 -3.362 -1.000 1.00 0.00 1914 ASN A CA 9
ATOM 11013 C C . ASN A 1 47 ? -5.717 -3.649 -1.258 1.00 0.00 1914 ASN A C 9
ATOM 11014 O O . ASN A 1 47 ? -5.377 -4.768 -1.642 1.00 0.00 1914 ASN A O 9
ATOM 11025 N N . LEU A 1 48 ? -4.814 -2.703 -0.975 1.00 0.00 1915 LEU A N 9
ATOM 11026 C CA . LEU A 1 48 ? -3.359 -2.923 -1.022 1.00 0.00 1915 LEU A CA 9
ATOM 11027 C C . LEU A 1 48 ? -2.906 -4.017 -0.037 1.00 0.00 1915 LEU A C 9
ATOM 11028 O O . LEU A 1 48 ? -2.128 -4.891 -0.414 1.00 0.00 1915 LEU A O 9
ATOM 11044 N N . ARG A 1 49 ? -3.436 -4.021 1.190 1.00 0.00 1916 ARG A N 9
ATOM 11045 C CA . ARG A 1 49 ? -3.229 -5.064 2.213 1.00 0.00 1916 ARG A CA 9
ATOM 11046 C C . ARG A 1 49 ? -3.616 -6.449 1.693 1.00 0.00 1916 ARG A C 9
ATOM 11047 O O . ARG A 1 49 ? -2.855 -7.402 1.862 1.00 0.00 1916 ARG A O 9
ATOM 11068 N N . PHE A 1 50 ? -4.763 -6.569 1.021 1.00 0.00 1917 PHE A N 9
ATOM 11069 C CA . PHE A 1 50 ? -5.224 -7.823 0.416 1.00 0.00 1917 PHE A CA 9
ATOM 11070 C C . PHE A 1 50 ? -4.333 -8.260 -0.762 1.00 0.00 1917 PHE A C 9
ATOM 11071 O O . PHE A 1 50 ? -3.975 -9.431 -0.864 1.00 0.00 1917 PHE A O 9
ATOM 11088 N N . GLU A 1 51 ? -3.902 -7.334 -1.626 1.00 0.00 1918 GLU A N 9
ATOM 11089 C CA . GLU A 1 51 ? -2.961 -7.643 -2.709 1.00 0.00 1918 GLU A CA 9
ATOM 11090 C C . GLU A 1 51 ? -1.579 -8.078 -2.180 1.00 0.00 1918 GLU A C 9
ATOM 11091 O O . GLU A 1 51 ? -1.020 -9.039 -2.699 1.00 0.00 1918 GLU A O 9
ATOM 11103 N N . ILE A 1 52 ? -1.049 -7.459 -1.118 1.00 0.00 1919 ILE A N 9
ATOM 11104 C CA . ILE A 1 52 ? 0.198 -7.898 -0.459 1.00 0.00 1919 ILE A CA 9
ATOM 11105 C C . ILE A 1 52 ? 0.007 -9.275 0.214 1.00 0.00 1919 ILE A C 9
ATOM 11106 O O . ILE A 1 52 ? 0.909 -10.118 0.169 1.00 0.00 1919 ILE A O 9
ATOM 11122 N N . THR A 1 53 ? -1.183 -9.558 0.760 1.00 0.00 1920 THR A N 9
ATOM 11123 C CA . THR A 1 53 ? -1.546 -10.882 1.307 1.00 0.00 1920 THR A CA 9
ATOM 11124 C C . THR A 1 53 ? -1.536 -11.963 0.221 1.00 0.00 1920 THR A C 9
ATOM 11125 O O . THR A 1 53 ? -1.033 -13.061 0.457 1.00 0.00 1920 THR A O 9
ATOM 11136 N N . GLU A 1 54 ? -2.004 -11.660 -0.992 1.00 0.00 1921 GLU A N 9
ATOM 11137 C CA . GLU A 1 54 ? -1.990 -12.583 -2.138 1.00 0.00 1921 GLU A CA 9
ATOM 11138 C C . GLU A 1 54 ? -0.590 -12.745 -2.770 1.00 0.00 1921 GLU A C 9
ATOM 11139 O O . GLU A 1 54 ? -0.176 -13.859 -3.103 1.00 0.00 1921 GLU A O 9
ATOM 11151 N N . ARG A 1 55 ? 0.149 -11.642 -2.954 1.00 0.00 1922 ARG A N 9
ATOM 11152 C CA . ARG A 1 55 ? 1.419 -11.575 -3.715 1.00 0.00 1922 ARG A CA 9
ATOM 11153 C C . ARG A 1 55 ? 2.664 -11.925 -2.898 1.00 0.00 1922 ARG A C 9
ATOM 11154 O O . ARG A 1 55 ? 3.599 -12.517 -3.442 1.00 0.00 1922 ARG A O 9
ATOM 11175 N N . PHE A 1 56 ? 2.685 -11.557 -1.617 1.00 0.00 1923 PHE A N 9
ATOM 11176 C CA . PHE A 1 56 ? 3.822 -11.748 -0.705 1.00 0.00 1923 PHE A CA 9
ATOM 11177 C C . PHE A 1 56 ? 3.478 -12.578 0.549 1.00 0.00 1923 PHE A C 9
ATOM 11178 O O . PHE A 1 56 ? 4.364 -12.896 1.345 1.00 0.00 1923 PHE A O 9
ATOM 11195 N N . GLY A 1 57 ? 2.211 -12.972 0.726 1.00 0.00 1924 GLY A N 9
ATOM 11196 C CA . GLY A 1 57 ? 1.774 -13.904 1.772 1.00 0.00 1924 GLY A CA 9
ATOM 11197 C C . GLY A 1 57 ? 1.557 -13.275 3.156 1.00 0.00 1924 GLY A C 9
ATOM 11198 O O . GLY A 1 57 ? 1.609 -13.997 4.159 1.00 0.00 1924 GLY A O 9
ATOM 11202 N N . ARG A 1 58 ? 1.398 -11.947 3.238 1.00 0.00 1925 ARG A N 9
ATOM 11203 C CA . ARG A 1 58 ? 1.472 -11.173 4.491 1.00 0.00 1925 ARG A CA 9
ATOM 11204 C C . ARG A 1 58 ? 0.439 -10.046 4.596 1.00 0.00 1925 ARG A C 9
ATOM 11205 O O . ARG A 1 58 ? 0.360 -9.184 3.723 1.00 0.00 1925 ARG A O 9
ATOM 11226 N N . THR A 1 59 ? -0.294 -10.012 5.708 1.00 0.00 1926 THR A N 9
ATOM 11227 C CA . THR A 1 59 ? -1.102 -8.859 6.151 1.00 0.00 1926 THR A CA 9
ATOM 11228 C C . THR A 1 59 ? -0.245 -7.807 6.874 1.00 0.00 1926 THR A C 9
ATOM 11229 O O . THR A 1 59 ? 0.738 -8.143 7.540 1.00 0.00 1926 THR A O 9
ATOM 11240 N N . LEU A 1 60 ? -0.663 -6.536 6.800 1.00 0.00 1927 LEU A N 9
ATOM 11241 C CA . LEU A 1 60 ? -0.109 -5.413 7.580 1.00 0.00 1927 LEU A CA 9
ATOM 11242 C C . LEU A 1 60 ? -1.234 -4.461 8.045 1.00 0.00 1927 LEU A C 9
ATOM 11243 O O . LEU A 1 60 ? -2.183 -4.248 7.289 1.00 0.00 1927 LEU A O 9
ATOM 11259 N N . PRO A 1 61 ? -1.167 -3.889 9.261 1.00 0.00 1928 PRO A N 9
ATOM 11260 C CA . PRO A 1 61 ? -2.169 -2.935 9.756 1.00 0.00 1928 PRO A CA 9
ATOM 11261 C C . PRO A 1 61 ? -2.065 -1.567 9.068 1.00 0.00 1928 PRO A C 9
ATOM 11262 O O . PRO A 1 61 ? -0.980 -1.124 8.684 1.00 0.00 1928 PRO A O 9
ATOM 11273 N N . LEU A 1 62 ? -3.187 -0.849 8.953 1.00 0.00 1929 LEU A N 9
ATOM 11274 C CA . LEU A 1 62 ? -3.254 0.446 8.253 1.00 0.00 1929 LEU A CA 9
ATOM 11275 C C . LEU A 1 62 ? -2.381 1.534 8.912 1.00 0.00 1929 LEU A C 9
ATOM 11276 O O . LEU A 1 62 ? -1.849 2.393 8.208 1.00 0.00 1929 LEU A O 9
ATOM 11292 N N . GLN A 1 63 ? -2.176 1.480 10.236 1.00 0.00 1930 GLN A N 9
ATOM 11293 C CA . GLN A 1 63 ? -1.285 2.395 10.961 1.00 0.00 1930 GLN A CA 9
ATOM 11294 C C . GLN A 1 63 ? 0.196 2.206 10.580 1.00 0.00 1930 GLN A C 9
ATOM 11295 O O . GLN A 1 63 ? 0.968 3.167 10.579 1.00 0.00 1930 GLN A O 9
ATOM 11309 N N . LEU A 1 64 ? 0.606 0.981 10.229 1.00 0.00 1931 LEU A N 9
ATOM 11310 C CA . LEU A 1 64 ? 1.943 0.678 9.700 1.00 0.00 1931 LEU A CA 9
ATOM 11311 C C . LEU A 1 64 ? 2.046 1.064 8.215 1.00 0.00 1931 LEU A C 9
ATOM 11312 O O . LEU A 1 64 ? 2.997 1.741 7.820 1.00 0.00 1931 LEU A O 9
ATOM 11328 N N . LEU A 1 65 ? 1.042 0.688 7.408 1.00 0.00 1932 LEU A N 9
ATOM 11329 C CA . LEU A 1 65 ? 0.983 0.971 5.974 1.00 0.00 1932 LEU A CA 9
ATOM 11330 C C . LEU A 1 65 ? 1.060 2.486 5.682 1.00 0.00 1932 LEU A C 9
ATOM 11331 O O . LEU A 1 65 ? 1.916 2.910 4.911 1.00 0.00 1932 LEU A O 9
ATOM 11347 N N . SER A 1 66 ? 0.222 3.307 6.326 1.00 0.00 1933 SER A N 9
ATOM 11348 C CA . SER A 1 66 ? 0.176 4.767 6.118 1.00 0.00 1933 SER A CA 9
ATOM 11349 C C . SER A 1 66 ? 1.512 5.452 6.432 1.00 0.00 1933 SER A C 9
ATOM 11350 O O . SER A 1 66 ? 1.924 6.352 5.700 1.00 0.00 1933 SER A O 9
ATOM 11358 N N . GLU A 1 67 ? 2.230 5.010 7.468 1.00 0.00 1934 GLU A N 9
ATOM 11359 C CA . GLU A 1 67 ? 3.527 5.574 7.879 1.00 0.00 1934 GLU A CA 9
ATOM 11360 C C . GLU A 1 67 ? 4.738 5.067 7.063 1.00 0.00 1934 GLU A C 9
ATOM 11361 O O . GLU A 1 67 ? 5.822 5.653 7.149 1.00 0.00 1934 GLU A O 9
ATOM 11373 N N . SER A 1 68 ? 4.586 3.993 6.278 1.00 0.00 1935 SER A N 9
ATOM 11374 C CA . SER A 1 68 ? 5.675 3.368 5.502 1.00 0.00 1935 SER A CA 9
ATOM 11375 C C . SER A 1 68 ? 5.753 3.850 4.043 1.00 0.00 1935 SER A C 9
ATOM 11376 O O . SER A 1 68 ? 4.748 4.210 3.430 1.00 0.00 1935 SER A O 9
ATOM 11384 N N . THR A 1 69 ? 6.967 3.855 3.484 1.00 0.00 1936 THR A N 9
ATOM 11385 C CA . THR A 1 69 ? 7.280 4.127 2.064 1.00 0.00 1936 THR A CA 9
ATOM 11386 C C . THR A 1 69 ? 7.460 2.827 1.268 1.00 0.00 1936 THR A C 9
ATOM 11387 O O . THR A 1 69 ? 7.531 1.751 1.856 1.00 0.00 1936 THR A O 9
ATOM 11398 N N . VAL A 1 70 ? 7.585 2.900 -0.063 1.00 0.00 1937 VAL A N 9
ATOM 11399 C CA . VAL A 1 70 ? 7.785 1.723 -0.947 1.00 0.00 1937 VAL A CA 9
ATOM 11400 C C . VAL A 1 70 ? 8.953 0.803 -0.517 1.00 0.00 1937 VAL A C 9
ATOM 11401 O O . VAL A 1 70 ? 8.706 -0.388 -0.294 1.00 0.00 1937 VAL A O 9
ATOM 11414 N N . PRO A 1 71 ? 10.205 1.280 -0.334 1.00 0.00 1938 PRO A N 9
ATOM 11415 C CA . PRO A 1 71 ? 11.303 0.422 0.121 1.00 0.00 1938 PRO A CA 9
ATOM 11416 C C . PRO A 1 71 ? 11.139 -0.046 1.575 1.00 0.00 1938 PRO A C 9
ATOM 11417 O O . PRO A 1 71 ? 11.591 -1.138 1.915 1.00 0.00 1938 PRO A O 9
ATOM 11428 N N . VAL A 1 72 ? 10.469 0.729 2.437 1.00 0.00 1939 VAL A N 9
ATOM 11429 C CA . VAL A 1 72 ? 10.196 0.336 3.835 1.00 0.00 1939 VAL A CA 9
ATOM 11430 C C . VAL A 1 72 ? 9.141 -0.777 3.912 1.00 0.00 1939 VAL A C 9
ATOM 11431 O O . VAL A 1 72 ? 9.315 -1.746 4.653 1.00 0.00 1939 VAL A O 9
ATOM 11444 N N . LEU A 1 73 ? 8.089 -0.720 3.089 1.00 0.00 1940 LEU A N 9
ATOM 11445 C CA . LEU A 1 73 ? 7.105 -1.794 2.916 1.00 0.00 1940 LEU A CA 9
ATOM 11446 C C . LEU A 1 73 ? 7.770 -3.084 2.428 1.00 0.00 1940 LEU A C 9
ATOM 11447 O O . LEU A 1 73 ? 7.558 -4.147 3.015 1.00 0.00 1940 LEU A O 9
ATOM 11463 N N . ALA A 1 74 ? 8.624 -2.995 1.402 1.00 0.00 1941 ALA A N 9
ATOM 11464 C CA . ALA A 1 74 ? 9.416 -4.120 0.914 1.00 0.00 1941 ALA A CA 9
ATOM 11465 C C . ALA A 1 74 ? 10.364 -4.696 1.988 1.00 0.00 1941 ALA A C 9
ATOM 11466 O O . ALA A 1 74 ? 10.541 -5.911 2.073 1.00 0.00 1941 ALA A O 9
ATOM 11473 N N . ALA A 1 75 ? 10.930 -3.844 2.848 1.00 0.00 1942 ALA A N 9
ATOM 11474 C CA . ALA A 1 75 ? 11.797 -4.263 3.948 1.00 0.00 1942 ALA A CA 9
ATOM 11475 C C . ALA A 1 75 ? 11.043 -5.019 5.057 1.00 0.00 1942 ALA A C 9
ATOM 11476 O O . ALA A 1 75 ? 11.572 -6.002 5.570 1.00 0.00 1942 ALA A O 9
ATOM 11483 N N . HIS A 1 76 ? 9.804 -4.637 5.401 1.00 0.00 1943 HIS A N 9
ATOM 11484 C CA . HIS A 1 76 ? 8.982 -5.373 6.384 1.00 0.00 1943 HIS A CA 9
ATOM 11485 C C . HIS A 1 76 ? 8.698 -6.815 5.931 1.00 0.00 1943 HIS A C 9
ATOM 11486 O O . HIS A 1 76 ? 8.730 -7.744 6.742 1.00 0.00 1943 HIS A O 9
ATOM 11500 N N . LEU A 1 77 ? 8.472 -7.009 4.627 1.00 0.00 1944 LEU A N 9
ATOM 11501 C CA . LEU A 1 77 ? 8.286 -8.327 4.001 1.00 0.00 1944 LEU A CA 9
ATOM 11502 C C . LEU A 1 77 ? 9.587 -9.143 3.959 1.00 0.00 1944 LEU A C 9
ATOM 11503 O O . LEU A 1 77 ? 9.583 -10.343 4.242 1.00 0.00 1944 LEU A O 9
ATOM 11519 N N . SER A 1 78 ? 10.701 -8.481 3.626 1.00 0.00 1945 SER A N 9
ATOM 11520 C CA . SER A 1 78 ? 12.038 -9.086 3.537 1.00 0.00 1945 SER A CA 9
ATOM 11521 C C . SER A 1 78 ? 12.594 -9.565 4.886 1.00 0.00 1945 SER A C 9
ATOM 11522 O O . SER A 1 78 ? 13.177 -10.649 4.965 1.00 0.00 1945 SER A O 9
ATOM 11530 N N . ALA A 1 79 ? 12.409 -8.782 5.948 1.00 0.00 1946 ALA A N 9
ATOM 11531 C CA . ALA A 1 79 ? 13.035 -9.005 7.257 1.00 0.00 1946 ALA A CA 9
ATOM 11532 C C . ALA A 1 79 ? 12.379 -10.094 8.136 1.00 0.00 1946 ALA A C 9
ATOM 11533 O O . ALA A 1 79 ? 12.818 -10.344 9.264 1.00 0.00 1946 ALA A O 9
ATOM 11540 N N . ASP A 1 80 ? 11.351 -10.771 7.623 1.00 0.00 1947 ASP A N 9
ATOM 11541 C CA . ASP A 1 80 ? 10.645 -11.886 8.283 1.00 0.00 1947 ASP A CA 9
ATOM 11542 C C . ASP A 1 80 ? 11.411 -13.226 8.160 1.00 0.00 1947 ASP A C 9
ATOM 11543 O O . ASP A 1 80 ? 10.905 -14.231 7.643 1.00 0.00 1947 ASP A O 9
ATOM 11552 N N . ARG A 1 81 ? 12.682 -13.235 8.591 1.00 0.00 1948 ARG A N 9
ATOM 11553 C CA . ARG A 1 81 ? 13.592 -14.394 8.513 1.00 0.00 1948 ARG A CA 9
ATOM 11554 C C . ARG A 1 81 ? 13.194 -15.477 9.523 1.00 0.00 1948 ARG A C 9
ATOM 11555 O O . ARG A 1 81 ? 12.932 -15.184 10.693 1.00 0.00 1948 ARG A O 9
ATOM 11576 N N . ALA A 1 82 ? 13.179 -16.733 9.075 1.00 0.00 1949 ALA A N 9
ATOM 11577 C CA . ALA A 1 82 ? 12.699 -17.899 9.828 1.00 0.00 1949 ALA A CA 9
ATOM 11578 C C . ALA A 1 82 ? 13.482 -19.201 9.498 1.00 0.00 1949 ALA A C 9
ATOM 11579 O O . ALA A 1 82 ? 12.944 -20.307 9.590 1.00 0.00 1949 ALA A O 9
ATOM 11586 N N . HIS A 1 83 ? 14.748 -19.064 9.078 1.00 0.00 1950 HIS A N 9
ATOM 11587 C CA . HIS A 1 83 ? 15.634 -20.175 8.692 1.00 0.00 1950 HIS A CA 9
ATOM 11588 C C . HIS A 1 83 ? 15.993 -21.097 9.874 1.00 0.00 1950 HIS A C 9
ATOM 11589 O O . HIS A 1 83 ? 16.300 -20.579 10.977 1.00 0.00 1950 HIS A O 9
ATOM 11647 N N . GLY A 1 1 ? 12.756 -19.538 -8.519 1.00 0.00 -6 GLY A N 10
ATOM 11648 C CA . GLY A 1 1 ? 12.699 -20.221 -7.207 1.00 0.00 -6 GLY A CA 10
ATOM 11649 C C . GLY A 1 1 ? 12.626 -19.235 -6.044 1.00 0.00 -6 GLY A C 10
ATOM 11650 O O . GLY A 1 1 ? 12.695 -18.019 -6.255 1.00 0.00 -6 GLY A O 10
ATOM 11656 N N . PRO A 1 2 ? 12.436 -19.731 -4.805 1.00 0.00 -5 PRO A N 10
ATOM 11657 C CA . PRO A 1 2 ? 12.343 -18.906 -3.598 1.00 0.00 -5 PRO A CA 10
ATOM 11658 C C . PRO A 1 2 ? 13.685 -18.262 -3.204 1.00 0.00 -5 PRO A C 10
ATOM 11659 O O . PRO A 1 2 ? 14.757 -18.663 -3.662 1.00 0.00 -5 PRO A O 10
ATOM 11670 N N . GLY A 1 3 ? 13.617 -17.253 -2.327 1.00 0.00 -4 GLY A N 10
ATOM 11671 C CA . GLY A 1 3 ? 14.776 -16.543 -1.754 1.00 0.00 -4 GLY A CA 10
ATOM 11672 C C . GLY A 1 3 ? 15.273 -15.331 -2.560 1.00 0.00 -4 GLY A C 10
ATOM 11673 O O . GLY A 1 3 ? 16.012 -14.506 -2.009 1.00 0.00 -4 GLY A O 10
ATOM 11677 N N . SER A 1 4 ? 14.851 -15.182 -3.820 1.00 0.00 -3 SER A N 10
ATOM 11678 C CA . SER A 1 4 ? 15.041 -13.978 -4.659 1.00 0.00 -3 SER A CA 10
ATOM 11679 C C . SER A 1 4 ? 16.500 -13.490 -4.803 1.00 0.00 -3 SER A C 10
ATOM 11680 O O . SER A 1 4 ? 16.754 -12.296 -4.976 1.00 0.00 -3 SER A O 10
ATOM 11688 N N . MET A 1 5 ? 17.474 -14.403 -4.747 1.00 0.00 -2 MET A N 10
ATOM 11689 C CA . MET A 1 5 ? 18.914 -14.110 -4.829 1.00 0.00 -2 MET A CA 10
ATOM 11690 C C . MET A 1 5 ? 19.388 -13.599 -6.208 1.00 0.00 -2 MET A C 10
ATOM 11691 O O . MET A 1 5 ? 20.544 -13.208 -6.364 1.00 0.00 -2 MET A O 10
ATOM 11705 N N . TYR A 1 6 ? 18.500 -13.576 -7.206 1.00 0.00 -1 TYR A N 10
ATOM 11706 C CA . TYR A 1 6 ? 18.760 -13.137 -8.584 1.00 0.00 -1 TYR A CA 10
ATOM 11707 C C . TYR A 1 6 ? 19.033 -11.629 -8.741 1.00 0.00 -1 TYR A C 10
ATOM 11708 O O . TYR A 1 6 ? 19.497 -11.195 -9.797 1.00 0.00 -1 TYR A O 10
ATOM 11726 N N . GLY A 1 7 ? 18.757 -10.828 -7.701 1.00 0.00 1874 GLY A N 10
ATOM 11727 C CA . GLY A 1 7 ? 18.985 -9.378 -7.648 1.00 0.00 1874 GLY A CA 10
ATOM 11728 C C . GLY A 1 7 ? 17.746 -8.513 -7.937 1.00 0.00 1874 GLY A C 10
ATOM 11729 O O . GLY A 1 7 ? 17.807 -7.289 -7.796 1.00 0.00 1874 GLY A O 10
ATOM 11733 N N . GLU A 1 8 ? 16.608 -9.115 -8.309 1.00 0.00 1875 GLU A N 10
ATOM 11734 C CA . GLU A 1 8 ? 15.324 -8.411 -8.429 1.00 0.00 1875 GLU A CA 10
ATOM 11735 C C . GLU A 1 8 ? 14.733 -8.111 -7.039 1.00 0.00 1875 GLU A C 10
ATOM 11736 O O . GLU A 1 8 ? 14.389 -9.025 -6.283 1.00 0.00 1875 GLU A O 10
ATOM 11748 N N . ALA A 1 9 ? 14.623 -6.826 -6.696 1.00 0.00 1876 ALA A N 10
ATOM 11749 C CA . ALA A 1 9 ? 14.134 -6.358 -5.396 1.00 0.00 1876 ALA A CA 10
ATOM 11750 C C . ALA A 1 9 ? 12.597 -6.352 -5.292 1.00 0.00 1876 ALA A C 10
ATOM 11751 O O . ALA A 1 9 ? 11.893 -6.140 -6.285 1.00 0.00 1876 ALA A O 10
ATOM 11758 N N . VAL A 1 10 ? 12.068 -6.486 -4.071 1.00 0.00 1877 VAL A N 10
ATOM 11759 C CA . VAL A 1 10 ? 10.635 -6.283 -3.773 1.00 0.00 1877 VAL A CA 10
ATOM 11760 C C . VAL A 1 10 ? 10.218 -4.815 -4.014 1.00 0.00 1877 VAL A C 10
ATOM 11761 O O . VAL A 1 10 ? 9.088 -4.547 -4.412 1.00 0.00 1877 VAL A O 10
ATOM 11774 N N . THR A 1 11 ? 11.143 -3.861 -3.861 1.00 0.00 1878 THR A N 10
ATOM 11775 C CA . THR A 1 11 ? 10.940 -2.418 -4.099 1.00 0.00 1878 THR A CA 10
ATOM 11776 C C . THR A 1 11 ? 10.464 -2.121 -5.533 1.00 0.00 1878 THR A C 10
ATOM 11777 O O . THR A 1 11 ? 9.586 -1.284 -5.730 1.00 0.00 1878 THR A O 10
ATOM 11788 N N . GLU A 1 12 ? 10.995 -2.846 -6.525 1.00 0.00 1879 GLU A N 10
ATOM 11789 C CA . GLU A 1 12 ? 10.590 -2.743 -7.943 1.00 0.00 1879 GLU A CA 10
ATOM 11790 C C . GLU A 1 12 ? 9.214 -3.367 -8.245 1.00 0.00 1879 GLU A C 10
ATOM 11791 O O . GLU A 1 12 ? 8.632 -3.082 -9.293 1.00 0.00 1879 GLU A O 10
ATOM 11803 N N . GLN A 1 13 ? 8.702 -4.226 -7.359 1.00 0.00 1880 GLN A N 10
ATOM 11804 C CA . GLN A 1 13 ? 7.413 -4.914 -7.515 1.00 0.00 1880 GLN A CA 10
ATOM 11805 C C . GLN A 1 13 ? 6.287 -4.175 -6.775 1.00 0.00 1880 GLN A C 10
ATOM 11806 O O . GLN A 1 13 ? 5.198 -3.984 -7.328 1.00 0.00 1880 GLN A O 10
ATOM 11820 N N . LEU A 1 14 ? 6.547 -3.719 -5.540 1.00 0.00 1881 LEU A N 10
ATOM 11821 C CA . LEU A 1 14 ? 5.568 -3.015 -4.710 1.00 0.00 1881 LEU A CA 10
ATOM 11822 C C . LEU A 1 14 ? 5.278 -1.588 -5.211 1.00 0.00 1881 LEU A C 10
ATOM 11823 O O . LEU A 1 14 ? 4.132 -1.155 -5.132 1.00 0.00 1881 LEU A O 10
ATOM 11839 N N . SER A 1 15 ? 6.247 -0.886 -5.817 1.00 0.00 1882 SER A N 10
ATOM 11840 C CA . SER A 1 15 ? 6.011 0.421 -6.456 1.00 0.00 1882 SER A CA 10
ATOM 11841 C C . SER A 1 15 ? 4.951 0.325 -7.560 1.00 0.00 1882 SER A C 10
ATOM 11842 O O . SER A 1 15 ? 4.038 1.150 -7.619 1.00 0.00 1882 SER A O 10
ATOM 11850 N N . ARG A 1 16 ? 5.021 -0.725 -8.391 1.00 0.00 1883 ARG A N 10
ATOM 11851 C CA . ARG A 1 16 ? 4.104 -1.006 -9.512 1.00 0.00 1883 ARG A CA 10
ATOM 11852 C C . ARG A 1 16 ? 2.728 -1.475 -9.035 1.00 0.00 1883 ARG A C 10
ATOM 11853 O O . ARG A 1 16 ? 1.728 -1.180 -9.693 1.00 0.00 1883 ARG A O 10
ATOM 11874 N N . LEU A 1 17 ? 2.649 -2.135 -7.877 1.00 0.00 1884 LEU A N 10
ATOM 11875 C CA . LEU A 1 17 ? 1.384 -2.453 -7.201 1.00 0.00 1884 LEU A CA 10
ATOM 11876 C C . LEU A 1 17 ? 0.693 -1.191 -6.659 1.00 0.00 1884 LEU A C 10
ATOM 11877 O O . LEU A 1 17 ? -0.478 -0.960 -6.949 1.00 0.00 1884 LEU A O 10
ATOM 11893 N N . VAL A 1 18 ? 1.418 -0.353 -5.909 1.00 0.00 1885 VAL A N 10
ATOM 11894 C CA . VAL A 1 18 ? 0.902 0.901 -5.316 1.00 0.00 1885 VAL A CA 10
ATOM 11895 C C . VAL A 1 18 ? 0.528 1.942 -6.380 1.00 0.00 1885 VAL A C 10
ATOM 11896 O O . VAL A 1 18 ? -0.426 2.698 -6.199 1.00 0.00 1885 VAL A O 10
ATOM 11909 N N . ALA A 1 19 ? 1.185 1.916 -7.546 1.00 0.00 1886 ALA A N 10
ATOM 11910 C CA . ALA A 1 19 ? 0.793 2.714 -8.717 1.00 0.00 1886 ALA A CA 10
ATOM 11911 C C . ALA A 1 19 ? -0.634 2.389 -9.238 1.00 0.00 1886 ALA A C 10
ATOM 11912 O O . ALA A 1 19 ? -1.231 3.205 -9.940 1.00 0.00 1886 ALA A O 10
ATOM 11919 N N . GLY A 1 20 ? -1.204 1.235 -8.868 1.00 0.00 1887 GLY A N 10
ATOM 11920 C CA . GLY A 1 20 ? -2.614 0.873 -9.088 1.00 0.00 1887 GLY A CA 10
ATOM 11921 C C . GLY A 1 20 ? -3.605 1.439 -8.052 1.00 0.00 1887 GLY A C 10
ATOM 11922 O O . GLY A 1 20 ? -4.817 1.317 -8.254 1.00 0.00 1887 GLY A O 10
ATOM 11926 N N . PHE A 1 21 ? -3.123 2.060 -6.965 1.00 0.00 1888 PHE A N 10
ATOM 11927 C CA . PHE A 1 21 ? -3.937 2.588 -5.855 1.00 0.00 1888 PHE A CA 10
ATOM 11928 C C . PHE A 1 21 ? -3.780 4.100 -5.619 1.00 0.00 1888 PHE A C 10
ATOM 11929 O O . PHE A 1 21 ? -4.662 4.700 -5.001 1.00 0.00 1888 PHE A O 10
ATOM 11946 N N . VAL A 1 22 ? -2.704 4.735 -6.101 1.00 0.00 1889 VAL A N 10
ATOM 11947 C CA . VAL A 1 22 ? -2.466 6.187 -5.952 1.00 0.00 1889 VAL A CA 10
ATOM 11948 C C . VAL A 1 22 ? -3.583 7.037 -6.604 1.00 0.00 1889 VAL A C 10
ATOM 11949 O O . VAL A 1 22 ? -3.800 6.922 -7.811 1.00 0.00 1889 VAL A O 10
ATOM 11962 N N . PRO A 1 23 ? -4.306 7.881 -5.834 1.00 0.00 1890 PRO A N 10
ATOM 11963 C CA . PRO A 1 23 ? -5.369 8.752 -6.353 1.00 0.00 1890 PRO A CA 10
ATOM 11964 C C . PRO A 1 23 ? -4.854 10.089 -6.918 1.00 0.00 1890 PRO A C 10
ATOM 11965 O O . PRO A 1 23 ? -5.568 10.755 -7.673 1.00 0.00 1890 PRO A O 10
ATOM 11976 N N . ASP A 1 24 ? -3.640 10.509 -6.546 1.00 0.00 1891 ASP A N 10
ATOM 11977 C CA . ASP A 1 24 ? -2.996 11.748 -7.001 1.00 0.00 1891 ASP A CA 10
ATOM 11978 C C . ASP A 1 24 ? -2.604 11.694 -8.497 1.00 0.00 1891 ASP A C 10
ATOM 11979 O O . ASP A 1 24 ? -2.667 10.640 -9.142 1.00 0.00 1891 ASP A O 10
ATOM 11988 N N . ALA A 1 25 ? -2.137 12.819 -9.048 1.00 0.00 1892 ALA A N 10
ATOM 11989 C CA . ALA A 1 25 ? -1.581 12.927 -10.405 1.00 0.00 1892 ALA A CA 10
ATOM 11990 C C . ALA A 1 25 ? -0.287 12.097 -10.623 1.00 0.00 1892 ALA A C 10
ATOM 11991 O O . ALA A 1 25 ? 0.208 12.000 -11.752 1.00 0.00 1892 ALA A O 10
ATOM 11998 N N . ALA A 1 26 ? 0.264 11.497 -9.561 1.00 0.00 1893 ALA A N 10
ATOM 11999 C CA . ALA A 1 26 ? 1.392 10.568 -9.588 1.00 0.00 1893 ALA A CA 10
ATOM 12000 C C . ALA A 1 26 ? 1.094 9.321 -10.452 1.00 0.00 1893 ALA A C 10
ATOM 12001 O O . ALA A 1 26 ? 0.280 8.468 -10.091 1.00 0.00 1893 ALA A O 10
ATOM 12008 N N . GLY A 1 27 ? 1.789 9.188 -11.583 1.00 0.00 1894 GLY A N 10
ATOM 12009 C CA . GLY A 1 27 ? 1.764 8.000 -12.457 1.00 0.00 1894 GLY A CA 10
ATOM 12010 C C . GLY A 1 27 ? 2.720 6.885 -12.009 1.00 0.00 1894 GLY A C 10
ATOM 12011 O O . GLY A 1 27 ? 2.557 5.727 -12.403 1.00 0.00 1894 GLY A O 10
ATOM 12015 N N . SER A 1 28 ? 3.675 7.225 -11.141 1.00 0.00 1895 SER A N 10
ATOM 12016 C CA . SER A 1 28 ? 4.662 6.340 -10.507 1.00 0.00 1895 SER A CA 10
ATOM 12017 C C . SER A 1 28 ? 4.907 6.785 -9.061 1.00 0.00 1895 SER A C 10
ATOM 12018 O O . SER A 1 28 ? 4.830 7.973 -8.739 1.00 0.00 1895 SER A O 10
ATOM 12026 N N . VAL A 1 29 ? 5.193 5.828 -8.177 1.00 0.00 1896 VAL A N 10
ATOM 12027 C CA . VAL A 1 29 ? 5.238 6.026 -6.717 1.00 0.00 1896 VAL A CA 10
ATOM 12028 C C . VAL A 1 29 ? 6.633 6.471 -6.259 1.00 0.00 1896 VAL A C 10
ATOM 12029 O O . VAL A 1 29 ? 7.640 5.855 -6.623 1.00 0.00 1896 VAL A O 10
ATOM 12042 N N . ASP A 1 30 ? 6.700 7.519 -5.440 1.00 0.00 1897 ASP A N 10
ATOM 12043 C CA . ASP A 1 30 ? 7.950 8.033 -4.861 1.00 0.00 1897 ASP A CA 10
ATOM 12044 C C . ASP A 1 30 ? 8.436 7.141 -3.694 1.00 0.00 1897 ASP A C 10
ATOM 12045 O O . ASP A 1 30 ? 7.687 6.938 -2.733 1.00 0.00 1897 ASP A O 10
ATOM 12054 N N . PRO A 1 31 ? 9.694 6.649 -3.697 1.00 0.00 1898 PRO A N 10
ATOM 12055 C CA . PRO A 1 31 ? 10.254 5.889 -2.570 1.00 0.00 1898 PRO A CA 10
ATOM 12056 C C . PRO A 1 31 ? 10.519 6.757 -1.323 1.00 0.00 1898 PRO A C 10
ATOM 12057 O O . PRO A 1 31 ? 10.651 6.228 -0.220 1.00 0.00 1898 PRO A O 10
ATOM 12068 N N . ASP A 1 32 ? 10.579 8.080 -1.483 1.00 0.00 1899 ASP A N 10
ATOM 12069 C CA . ASP A 1 32 ? 10.816 9.066 -0.412 1.00 0.00 1899 ASP A CA 10
ATOM 12070 C C . ASP A 1 32 ? 9.561 9.406 0.423 1.00 0.00 1899 ASP A C 10
ATOM 12071 O O . ASP A 1 32 ? 9.674 10.097 1.443 1.00 0.00 1899 ASP A O 10
ATOM 12080 N N . ARG A 1 33 ? 8.363 8.956 0.007 1.00 0.00 1900 ARG A N 10
ATOM 12081 C CA . ARG A 1 33 ? 7.058 9.361 0.578 1.00 0.00 1900 ARG A CA 10
ATOM 12082 C C . ARG A 1 33 ? 6.197 8.150 0.947 1.00 0.00 1900 ARG A C 10
ATOM 12083 O O . ARG A 1 33 ? 6.289 7.091 0.322 1.00 0.00 1900 ARG A O 10
ATOM 12104 N N . THR A 1 34 ? 5.366 8.299 1.979 1.00 0.00 1901 THR A N 10
ATOM 12105 C CA . THR A 1 34 ? 4.489 7.232 2.502 1.00 0.00 1901 THR A CA 10
ATOM 12106 C C . THR A 1 34 ? 3.262 6.993 1.618 1.00 0.00 1901 THR A C 10
ATOM 12107 O O . THR A 1 34 ? 2.935 7.796 0.738 1.00 0.00 1901 THR A O 10
ATOM 12118 N N . LEU A 1 35 ? 2.532 5.901 1.853 1.00 0.00 1902 LEU A N 10
ATOM 12119 C CA . LEU A 1 35 ? 1.255 5.637 1.175 1.00 0.00 1902 LEU A CA 10
ATOM 12120 C C . LEU A 1 35 ? 0.182 6.698 1.502 1.00 0.00 1902 LEU A C 10
ATOM 12121 O O . LEU A 1 35 ? -0.610 7.071 0.635 1.00 0.00 1902 LEU A O 10
ATOM 12137 N N . LEU A 1 36 ? 0.190 7.238 2.727 1.00 0.00 1903 LEU A N 10
ATOM 12138 C CA . LEU A 1 36 ? -0.685 8.339 3.143 1.00 0.00 1903 LEU A CA 10
ATOM 12139 C C . LEU A 1 36 ? -0.308 9.676 2.478 1.00 0.00 1903 LEU A C 10
ATOM 12140 O O . LEU A 1 36 ? -1.194 10.447 2.102 1.00 0.00 1903 LEU A O 10
ATOM 12156 N N . GLU A 1 37 ? 0.982 9.943 2.270 1.00 0.00 1904 GLU A N 10
ATOM 12157 C CA . GLU A 1 37 ? 1.471 11.115 1.513 1.00 0.00 1904 GLU A CA 10
ATOM 12158 C C . GLU A 1 37 ? 1.067 11.081 0.024 1.00 0.00 1904 GLU A C 10
ATOM 12159 O O . GLU A 1 37 ? 0.746 12.123 -0.551 1.00 0.00 1904 GLU A O 10
ATOM 12171 N N . HIS A 1 38 ? 0.996 9.890 -0.586 1.00 0.00 1905 HIS A N 10
ATOM 12172 C CA . HIS A 1 38 ? 0.390 9.692 -1.911 1.00 0.00 1905 HIS A CA 10
ATOM 12173 C C . HIS A 1 38 ? -1.144 9.875 -1.930 1.00 0.00 1905 HIS A C 10
ATOM 12174 O O . HIS A 1 38 ? -1.749 9.914 -3.004 1.00 0.00 1905 HIS A O 10
ATOM 12188 N N . GLY A 1 39 ? -1.785 10.011 -0.761 1.00 0.00 1906 GLY A N 10
ATOM 12189 C CA . GLY A 1 39 ? -3.204 10.352 -0.606 1.00 0.00 1906 GLY A CA 10
ATOM 12190 C C . GLY A 1 39 ? -4.143 9.143 -0.553 1.00 0.00 1906 GLY A C 10
ATOM 12191 O O . GLY A 1 39 ? -5.358 9.322 -0.564 1.00 0.00 1906 GLY A O 10
ATOM 12195 N N . ILE A 1 40 ? -3.590 7.922 -0.514 1.00 0.00 1907 ILE A N 10
ATOM 12196 C CA . ILE A 1 40 ? -4.342 6.662 -0.521 1.00 0.00 1907 ILE A CA 10
ATOM 12197 C C . ILE A 1 40 ? -5.196 6.572 0.758 1.00 0.00 1907 ILE A C 10
ATOM 12198 O O . ILE A 1 40 ? -4.660 6.565 1.869 1.00 0.00 1907 ILE A O 10
ATOM 12214 N N . ASP A 1 41 ? -6.525 6.539 0.604 1.00 0.00 1908 ASP A N 10
ATOM 12215 C CA . ASP A 1 41 ? -7.470 6.458 1.727 1.00 0.00 1908 ASP A CA 10
ATOM 12216 C C . ASP A 1 41 ? -7.513 5.055 2.368 1.00 0.00 1908 ASP A C 10
ATOM 12217 O O . ASP A 1 41 ? -6.967 4.078 1.841 1.00 0.00 1908 ASP A O 10
ATOM 12226 N N . SER A 1 42 ? -8.171 4.937 3.518 1.00 0.00 1909 SER A N 10
ATOM 12227 C CA . SER A 1 42 ? -8.377 3.676 4.250 1.00 0.00 1909 SER A CA 10
ATOM 12228 C C . SER A 1 42 ? -8.958 2.556 3.379 1.00 0.00 1909 SER A C 10
ATOM 12229 O O . SER A 1 42 ? -8.480 1.420 3.443 1.00 0.00 1909 SER A O 10
ATOM 12236 N N . ILE A 1 43 ? -9.945 2.859 2.536 1.00 0.00 1910 ILE A N 10
ATOM 12237 C CA . ILE A 1 43 ? -10.585 1.880 1.639 1.00 0.00 1910 ILE A CA 10
ATOM 12238 C C . ILE A 1 43 ? -9.572 1.284 0.640 1.00 0.00 1910 ILE A C 10
ATOM 12239 O O . ILE A 1 43 ? -9.504 0.062 0.468 1.00 0.00 1910 ILE A O 10
ATOM 12255 N N . ASN A 1 44 ? -8.741 2.116 0.013 1.00 0.00 1911 ASN A N 10
ATOM 12256 C CA . ASN A 1 44 ? -7.697 1.652 -0.904 1.00 0.00 1911 ASN A CA 10
ATOM 12257 C C . ASN A 1 44 ? -6.505 0.999 -0.170 1.00 0.00 1911 ASN A C 10
ATOM 12258 O O . ASN A 1 44 ? -5.952 0.026 -0.681 1.00 0.00 1911 ASN A O 10
ATOM 12269 N N . LEU A 1 45 ? -6.155 1.450 1.045 1.00 0.00 1912 LEU A N 10
ATOM 12270 C CA . LEU A 1 45 ? -5.162 0.785 1.902 1.00 0.00 1912 LEU A CA 10
ATOM 12271 C C . LEU A 1 45 ? -5.618 -0.637 2.295 1.00 0.00 1912 LEU A C 10
ATOM 12272 O O . LEU A 1 45 ? -4.805 -1.556 2.272 1.00 0.00 1912 LEU A O 10
ATOM 12288 N N . MET A 1 46 ? -6.903 -0.849 2.594 1.00 0.00 1913 MET A N 10
ATOM 12289 C CA . MET A 1 46 ? -7.476 -2.176 2.887 1.00 0.00 1913 MET A CA 10
ATOM 12290 C C . MET A 1 46 ? -7.422 -3.129 1.679 1.00 0.00 1913 MET A C 10
ATOM 12291 O O . MET A 1 46 ? -7.144 -4.319 1.845 1.00 0.00 1913 MET A 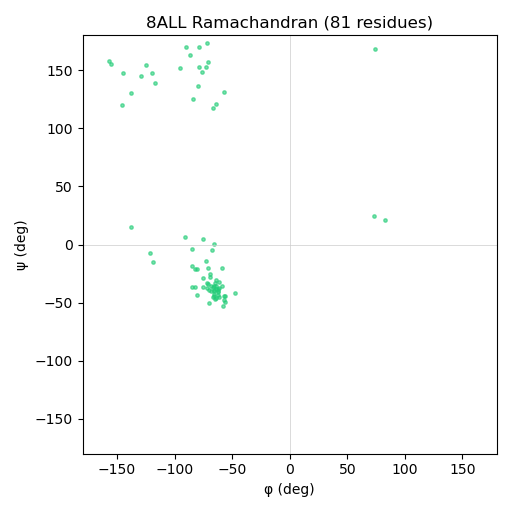O 10
ATOM 12305 N N . ASN A 1 47 ? -7.645 -2.632 0.458 1.00 0.00 1914 ASN A N 10
ATOM 12306 C CA . ASN A 1 47 ? -7.495 -3.430 -0.769 1.00 0.00 1914 ASN A CA 10
ATOM 12307 C C . ASN A 1 47 ? -6.016 -3.735 -1.077 1.00 0.00 1914 ASN A C 10
ATOM 12308 O O . ASN A 1 47 ? -5.671 -4.877 -1.386 1.00 0.00 1914 ASN A O 10
ATOM 12319 N N . LEU A 1 48 ? -5.124 -2.754 -0.919 1.00 0.00 1915 LEU A N 10
ATOM 12320 C CA . LEU A 1 48 ? -3.671 -2.921 -1.060 1.00 0.00 1915 LEU A CA 10
ATOM 12321 C C . LEU A 1 48 ? -3.094 -3.918 -0.037 1.00 0.00 1915 LEU A C 10
ATOM 12322 O O . LEU A 1 48 ? -2.251 -4.738 -0.397 1.00 0.00 1915 LEU A O 10
ATOM 12338 N N . ARG A 1 49 ? -3.583 -3.912 1.211 1.00 0.00 1916 ARG A N 10
ATOM 12339 C CA . ARG A 1 49 ? -3.228 -4.876 2.268 1.00 0.00 1916 ARG A CA 10
ATOM 12340 C C . ARG A 1 49 ? -3.550 -6.321 1.857 1.00 0.00 1916 ARG A C 10
ATOM 12341 O O . ARG A 1 49 ? -2.718 -7.212 2.045 1.00 0.00 1916 ARG A O 10
ATOM 12362 N N . PHE A 1 50 ? -4.714 -6.545 1.244 1.00 0.00 1917 PHE A N 10
ATOM 12363 C CA . PHE A 1 50 ? -5.111 -7.846 0.694 1.00 0.00 1917 PHE A CA 10
ATOM 12364 C C . PHE A 1 50 ? -4.228 -8.267 -0.494 1.00 0.00 1917 PHE A C 10
ATOM 12365 O O . PHE A 1 50 ? -3.728 -9.394 -0.520 1.00 0.00 1917 PHE A O 10
ATOM 12382 N N . GLU A 1 51 ? -3.952 -7.367 -1.443 1.00 0.00 1918 GLU A N 10
ATOM 12383 C CA . GLU A 1 51 ? -3.041 -7.639 -2.564 1.00 0.00 1918 GLU A CA 10
ATOM 12384 C C . GLU A 1 51 ? -1.611 -7.967 -2.094 1.00 0.00 1918 GLU A C 10
ATOM 12385 O O . GLU A 1 51 ? -1.018 -8.934 -2.570 1.00 0.00 1918 GLU A O 10
ATOM 12397 N N . ILE A 1 52 ? -1.065 -7.231 -1.119 1.00 0.00 1919 ILE A N 10
ATOM 12398 C CA . ILE A 1 52 ? 0.238 -7.515 -0.498 1.00 0.00 1919 ILE A CA 10
ATOM 12399 C C . ILE A 1 52 ? 0.240 -8.901 0.173 1.00 0.00 1919 ILE A C 10
ATOM 12400 O O . ILE A 1 52 ? 1.185 -9.671 -0.009 1.00 0.00 1919 ILE A O 10
ATOM 12416 N N . THR A 1 53 ? -0.831 -9.250 0.891 1.00 0.00 1920 THR A N 10
ATOM 12417 C CA . THR A 1 53 ? -1.003 -10.573 1.517 1.00 0.00 1920 THR A CA 10
ATOM 12418 C C . THR A 1 53 ? -0.991 -11.704 0.478 1.00 0.00 1920 THR A C 10
ATOM 12419 O O . THR A 1 53 ? -0.297 -12.703 0.663 1.00 0.00 1920 THR A O 10
ATOM 12430 N N . GLU A 1 54 ? -1.698 -11.535 -0.641 1.00 0.00 1921 GLU A N 10
ATOM 12431 C CA . GLU A 1 54 ? -1.765 -12.521 -1.727 1.00 0.00 1921 GLU A CA 10
ATOM 12432 C C . GLU A 1 54 ? -0.454 -12.658 -2.521 1.00 0.00 1921 GLU A C 10
ATOM 12433 O O . GLU A 1 54 ? -0.059 -13.773 -2.880 1.00 0.00 1921 GLU A O 10
ATOM 12445 N N . ARG A 1 55 ? 0.225 -11.538 -2.805 1.00 0.00 1922 ARG A N 10
ATOM 12446 C CA . ARG A 1 55 ? 1.415 -11.469 -3.681 1.00 0.00 1922 ARG A CA 10
ATOM 12447 C C . ARG A 1 55 ? 2.733 -11.795 -2.970 1.00 0.00 1922 ARG A C 10
ATOM 12448 O O . ARG A 1 55 ? 3.617 -12.390 -3.587 1.00 0.00 1922 ARG A O 10
ATOM 12469 N N . PHE A 1 56 ? 2.874 -11.424 -1.696 1.00 0.00 1923 PHE A N 10
ATOM 12470 C CA . PHE A 1 56 ? 4.122 -11.535 -0.924 1.00 0.00 1923 PHE A CA 10
ATOM 12471 C C . PHE A 1 56 ? 4.003 -12.389 0.353 1.00 0.00 1923 PHE A C 10
ATOM 12472 O O . PHE A 1 56 ? 5.008 -12.650 1.013 1.00 0.00 1923 PHE A O 10
ATOM 12489 N N . GLY A 1 57 ? 2.797 -12.856 0.709 1.00 0.00 1924 GLY A N 10
ATOM 12490 C CA . GLY A 1 57 ? 2.565 -13.748 1.860 1.00 0.00 1924 GLY A CA 10
ATOM 12491 C C . GLY A 1 57 ? 2.746 -13.087 3.235 1.00 0.00 1924 GLY A C 10
ATOM 12492 O O . GLY A 1 57 ? 3.031 -13.788 4.210 1.00 0.00 1924 GLY A O 10
ATOM 12496 N N . ARG A 1 58 ? 2.620 -11.751 3.318 1.00 0.00 1925 ARG A N 10
ATOM 12497 C CA . ARG A 1 58 ? 2.974 -10.941 4.500 1.00 0.00 1925 ARG A CA 10
ATOM 12498 C C . ARG A 1 58 ? 1.957 -9.823 4.736 1.00 0.00 1925 ARG A C 10
ATOM 12499 O O . ARG A 1 58 ? 2.135 -8.692 4.288 1.00 0.00 1925 ARG A O 10
ATOM 12520 N N . THR A 1 59 ? 0.892 -10.134 5.478 1.00 0.00 1926 THR A N 10
ATOM 12521 C CA . THR A 1 59 ? -0.079 -9.137 5.970 1.00 0.00 1926 THR A CA 10
ATOM 12522 C C . THR A 1 59 ? 0.604 -8.141 6.911 1.00 0.00 1926 THR A C 10
ATOM 12523 O O . THR A 1 59 ? 1.410 -8.552 7.751 1.00 0.00 1926 THR A O 10
ATOM 12534 N N . LEU A 1 60 ? 0.280 -6.851 6.801 1.00 0.00 1927 LEU A N 10
ATOM 12535 C CA . LEU A 1 60 ? 0.765 -5.772 7.677 1.00 0.00 1927 LEU A CA 10
ATOM 12536 C C . LEU A 1 60 ? -0.402 -4.889 8.156 1.00 0.00 1927 LEU A C 10
ATOM 12537 O O . LEU A 1 60 ? -1.401 -4.768 7.439 1.00 0.00 1927 LEU A O 10
ATOM 12553 N N . PRO A 1 61 ? -0.324 -4.284 9.354 1.00 0.00 1928 PRO A N 10
ATOM 12554 C CA . PRO A 1 61 ? -1.386 -3.429 9.888 1.00 0.00 1928 PRO A CA 10
ATOM 12555 C C . PRO A 1 61 ? -1.519 -2.110 9.109 1.00 0.00 1928 PRO A C 10
ATOM 12556 O O . PRO A 1 61 ? -0.532 -1.552 8.624 1.00 0.00 1928 PRO A O 10
ATOM 12567 N N . LEU A 1 62 ? -2.739 -1.565 9.031 1.00 0.00 1929 LEU A N 10
ATOM 12568 C CA . LEU A 1 62 ? -3.018 -0.282 8.367 1.00 0.00 1929 LEU A CA 10
ATOM 12569 C C . LEU A 1 62 ? -2.259 0.894 9.014 1.00 0.00 1929 LEU A C 10
ATOM 12570 O O . LEU A 1 62 ? -1.817 1.801 8.312 1.00 0.00 1929 LEU A O 10
ATOM 12586 N N . GLN A 1 63 ? -2.045 0.848 10.335 1.00 0.00 1930 GLN A N 10
ATOM 12587 C CA . GLN A 1 63 ? -1.246 1.835 11.070 1.00 0.00 1930 GLN A CA 10
ATOM 12588 C C . GLN A 1 63 ? 0.215 1.889 10.589 1.00 0.00 1930 GLN A C 10
ATOM 12589 O O . GLN A 1 63 ? 0.797 2.972 10.523 1.00 0.00 1930 GLN A O 10
ATOM 12603 N N . LEU A 1 64 ? 0.811 0.745 10.212 1.00 0.00 1931 LEU A N 10
ATOM 12604 C CA . LEU A 1 64 ? 2.122 0.714 9.561 1.00 0.00 1931 LEU A CA 10
ATOM 12605 C C . LEU A 1 64 ? 2.023 1.188 8.107 1.00 0.00 1931 LEU A C 10
ATOM 12606 O O . LEU A 1 64 ? 2.825 2.021 7.693 1.00 0.00 1931 LEU A O 10
ATOM 12622 N N . LEU A 1 65 ? 1.049 0.692 7.333 1.00 0.00 1932 LEU A N 10
ATOM 12623 C CA . LEU A 1 65 ? 0.916 1.009 5.901 1.00 0.00 1932 LEU A CA 10
ATOM 12624 C C . LEU A 1 65 ? 0.792 2.523 5.628 1.00 0.00 1932 LEU A C 10
ATOM 12625 O O . LEU A 1 65 ? 1.470 3.040 4.742 1.00 0.00 1932 LEU A O 10
ATOM 12641 N N . SER A 1 66 ? 0.008 3.263 6.418 1.00 0.00 1933 SER A N 10
ATOM 12642 C CA . SER A 1 66 ? -0.096 4.733 6.289 1.00 0.00 1933 SER A CA 10
ATOM 12643 C C . SER A 1 66 ? 1.224 5.470 6.591 1.00 0.00 1933 SER A C 10
ATOM 12644 O O . SER A 1 66 ? 1.500 6.516 6.008 1.00 0.00 1933 SER A O 10
ATOM 12652 N N . GLU A 1 67 ? 2.052 4.942 7.501 1.00 0.00 1934 GLU A N 10
ATOM 12653 C CA . GLU A 1 67 ? 3.284 5.577 8.010 1.00 0.00 1934 GLU A CA 10
ATOM 12654 C C . GLU A 1 67 ? 4.579 5.106 7.318 1.00 0.00 1934 GLU A C 10
ATOM 12655 O O . GLU A 1 67 ? 5.658 5.640 7.591 1.00 0.00 1934 GLU A O 10
ATOM 12667 N N . SER A 1 68 ? 4.496 4.117 6.424 1.00 0.00 1935 SER A N 10
ATOM 12668 C CA . SER A 1 68 ? 5.633 3.468 5.745 1.00 0.00 1935 SER A CA 10
ATOM 12669 C C . SER A 1 68 ? 5.724 3.823 4.254 1.00 0.00 1935 SER A C 10
ATOM 12670 O O . SER A 1 68 ? 4.736 4.152 3.599 1.00 0.00 1935 SER A O 10
ATOM 12678 N N . THR A 1 69 ? 6.950 3.772 3.731 1.00 0.00 1936 THR A N 10
ATOM 12679 C CA . THR A 1 69 ? 7.302 4.014 2.317 1.00 0.00 1936 THR A CA 10
ATOM 12680 C C . THR A 1 69 ? 7.522 2.703 1.556 1.00 0.00 1936 THR A C 10
ATOM 12681 O O . THR A 1 69 ? 7.599 1.628 2.156 1.00 0.00 1936 THR A O 10
ATOM 12692 N N . VAL A 1 70 ? 7.652 2.779 0.227 1.00 0.00 1937 VAL A N 10
ATOM 12693 C CA . VAL A 1 70 ? 7.859 1.600 -0.636 1.00 0.00 1937 VAL A CA 10
ATOM 12694 C C . VAL A 1 70 ? 9.107 0.777 -0.255 1.00 0.00 1937 VAL A C 10
ATOM 12695 O O . VAL A 1 70 ? 8.956 -0.434 -0.085 1.00 0.00 1937 VAL A O 10
ATOM 12708 N N . PRO A 1 71 ? 10.310 1.358 -0.040 1.00 0.00 1938 PRO A N 10
ATOM 12709 C CA . PRO A 1 71 ? 11.478 0.598 0.424 1.00 0.00 1938 PRO A CA 10
ATOM 12710 C C . PRO A 1 71 ? 11.306 -0.029 1.814 1.00 0.00 1938 PRO A C 10
ATOM 12711 O O . PRO A 1 71 ? 11.791 -1.139 2.050 1.00 0.00 1938 PRO A O 10
ATOM 12722 N N . VAL A 1 72 ? 10.598 0.643 2.732 1.00 0.00 1939 VAL A N 10
ATOM 12723 C CA . VAL A 1 72 ? 10.319 0.115 4.081 1.00 0.00 1939 VAL A CA 10
ATOM 12724 C C . VAL A 1 72 ? 9.403 -1.113 4.013 1.00 0.00 1939 VAL A C 10
ATOM 12725 O O . VAL A 1 72 ? 9.715 -2.146 4.601 1.00 0.00 1939 VAL A O 10
ATOM 12738 N N . LEU A 1 73 ? 8.312 -1.045 3.240 1.00 0.00 1940 LEU A N 10
ATOM 12739 C CA . LEU A 1 73 ? 7.415 -2.185 3.016 1.00 0.00 1940 LEU A CA 10
ATOM 12740 C C . LEU A 1 73 ? 8.120 -3.342 2.302 1.00 0.00 1940 LEU A C 10
ATOM 12741 O O . LEU A 1 73 ? 8.009 -4.487 2.735 1.00 0.00 1940 LEU A O 10
ATOM 12757 N N . ALA A 1 74 ? 8.925 -3.054 1.274 1.00 0.00 1941 ALA A N 10
ATOM 12758 C CA . ALA A 1 74 ? 9.739 -4.052 0.587 1.00 0.00 1941 ALA A CA 10
ATOM 12759 C C . ALA A 1 74 ? 10.676 -4.827 1.544 1.00 0.00 1941 ALA A C 10
ATOM 12760 O O . ALA A 1 74 ? 10.798 -6.050 1.428 1.00 0.00 1941 ALA A O 10
ATOM 12767 N N . ALA A 1 75 ? 11.271 -4.146 2.530 1.00 0.00 1942 ALA A N 10
ATOM 12768 C CA . ALA A 1 75 ? 12.130 -4.755 3.548 1.00 0.00 1942 ALA A CA 10
ATOM 12769 C C . ALA A 1 75 ? 11.374 -5.574 4.628 1.00 0.00 1942 ALA A C 10
ATOM 12770 O O . ALA A 1 75 ? 11.958 -6.479 5.233 1.00 0.00 1942 ALA A O 10
ATOM 12777 N N . HIS A 1 76 ? 10.088 -5.292 4.881 1.00 0.00 1943 HIS A N 10
ATOM 12778 C CA . HIS A 1 76 ? 9.229 -6.145 5.730 1.00 0.00 1943 HIS A CA 10
ATOM 12779 C C . HIS A 1 76 ? 8.792 -7.419 4.996 1.00 0.00 1943 HIS A C 10
ATOM 12780 O O . HIS A 1 76 ? 8.815 -8.508 5.570 1.00 0.00 1943 HIS A O 10
ATOM 12794 N N . LEU A 1 77 ? 8.425 -7.294 3.718 1.00 0.00 1944 LEU A N 10
ATOM 12795 C CA . LEU A 1 77 ? 7.960 -8.390 2.857 1.00 0.00 1944 LEU A CA 10
ATOM 12796 C C . LEU A 1 77 ? 9.065 -9.377 2.462 1.00 0.00 1944 LEU A C 10
ATOM 12797 O O . LEU A 1 77 ? 8.772 -10.555 2.250 1.00 0.00 1944 LEU A O 10
ATOM 12813 N N . SER A 1 78 ? 10.322 -8.928 2.357 1.00 0.00 1945 SER A N 10
ATOM 12814 C CA . SER A 1 78 ? 11.452 -9.789 1.976 1.00 0.00 1945 SER A CA 10
ATOM 12815 C C . SER A 1 78 ? 11.772 -10.887 3.012 1.00 0.00 1945 SER A C 10
ATOM 12816 O O . SER A 1 78 ? 12.305 -11.940 2.650 1.00 0.00 1945 SER A O 10
ATOM 12824 N N . ALA A 1 79 ? 11.373 -10.680 4.281 1.00 0.00 1946 ALA A N 10
ATOM 12825 C CA . ALA A 1 79 ? 11.296 -11.681 5.353 1.00 0.00 1946 ALA A CA 10
ATOM 12826 C C . ALA A 1 79 ? 12.601 -12.468 5.644 1.00 0.00 1946 ALA A C 10
ATOM 12827 O O . ALA A 1 79 ? 12.579 -13.644 6.021 1.00 0.00 1946 ALA A O 10
ATOM 12834 N N . ASP A 1 80 ? 13.759 -11.820 5.469 1.00 0.00 1947 ASP A N 10
ATOM 12835 C CA . ASP A 1 80 ? 15.084 -12.386 5.741 1.00 0.00 1947 ASP A CA 10
ATOM 12836 C C . ASP A 1 80 ? 15.323 -12.684 7.243 1.00 0.00 1947 ASP A C 10
ATOM 12837 O O . ASP A 1 80 ? 14.704 -12.071 8.127 1.00 0.00 1947 ASP A O 10
ATOM 12846 N N . ARG A 1 81 ? 16.265 -13.594 7.532 1.00 0.00 1948 ARG A N 10
ATOM 12847 C CA . ARG A 1 81 ? 16.683 -14.003 8.892 1.00 0.00 1948 ARG A CA 10
ATOM 12848 C C . ARG A 1 81 ? 18.209 -14.109 9.009 1.00 0.00 1948 ARG A C 10
ATOM 12849 O O . ARG A 1 81 ? 18.904 -14.329 8.015 1.00 0.00 1948 ARG A O 10
ATOM 12870 N N . ALA A 1 82 ? 18.731 -13.984 10.231 1.00 0.00 1949 ALA A N 10
ATOM 12871 C CA . ALA A 1 82 ? 20.167 -13.985 10.545 1.00 0.00 1949 ALA A CA 10
ATOM 12872 C C . ALA A 1 82 ? 20.846 -15.373 10.627 1.00 0.00 1949 ALA A C 10
ATOM 12873 O O . ALA A 1 82 ? 22.033 -15.472 10.951 1.00 0.00 1949 ALA A O 10
ATOM 12880 N N . HIS A 1 83 ? 20.100 -16.432 10.290 1.00 0.00 1950 HIS A N 10
ATOM 12881 C CA . HIS A 1 83 ? 20.514 -17.840 10.277 1.00 0.00 1950 HIS A CA 10
ATOM 12882 C C . HIS A 1 83 ? 21.142 -18.310 11.609 1.00 0.00 1950 HIS A C 10
ATOM 12883 O O . HIS A 1 83 ? 20.452 -18.196 12.651 1.00 0.00 1950 HIS A O 10
ATOM 12941 N N . GLY A 1 1 ? 15.519 -8.426 -25.664 1.00 0.00 -6 GLY A N 11
ATOM 12942 C CA . GLY A 1 1 ? 16.429 -9.528 -25.275 1.00 0.00 -6 GLY A CA 11
ATOM 12943 C C . GLY A 1 1 ? 15.868 -10.359 -24.121 1.00 0.00 -6 GLY A C 11
ATOM 12944 O O . GLY A 1 1 ? 14.859 -9.974 -23.517 1.00 0.00 -6 GLY A O 11
ATOM 12950 N N . PRO A 1 2 ? 16.499 -11.507 -23.798 1.00 0.00 -5 PRO A N 11
ATOM 12951 C CA . PRO A 1 2 ? 16.085 -12.383 -22.696 1.00 0.00 -5 PRO A CA 11
ATOM 12952 C C . PRO A 1 2 ? 16.303 -11.745 -21.309 1.00 0.00 -5 PRO A C 11
ATOM 12953 O O . PRO A 1 2 ? 17.111 -10.830 -21.143 1.00 0.00 -5 PRO A O 11
ATOM 12964 N N . GLY A 1 3 ? 15.584 -12.254 -20.299 1.00 0.00 -4 GLY A N 11
ATOM 12965 C CA . GLY A 1 3 ? 15.711 -11.823 -18.899 1.00 0.00 -4 GLY A CA 11
ATOM 12966 C C . GLY A 1 3 ? 17.046 -12.209 -18.243 1.00 0.00 -4 GLY A C 11
ATOM 12967 O O . GLY A 1 3 ? 17.730 -13.135 -18.689 1.00 0.00 -4 GLY A O 11
ATOM 12971 N N . SER A 1 4 ? 17.409 -11.517 -17.160 1.00 0.00 -3 SER A N 11
ATOM 12972 C CA . SER A 1 4 ? 18.669 -11.721 -16.421 1.00 0.00 -3 SER A CA 11
ATOM 12973 C C . SER A 1 4 ? 18.730 -13.044 -15.637 1.00 0.00 -3 SER A C 11
ATOM 12974 O O . SER A 1 4 ? 19.822 -13.513 -15.324 1.00 0.00 -3 SER A O 11
ATOM 12982 N N . MET A 1 5 ? 17.570 -13.646 -15.331 1.00 0.00 -2 MET A N 11
ATOM 12983 C CA . MET A 1 5 ? 17.322 -14.955 -14.687 1.00 0.00 -2 MET A CA 11
ATOM 12984 C C . MET A 1 5 ? 17.942 -15.218 -13.290 1.00 0.00 -2 MET A C 11
ATOM 12985 O O . MET A 1 5 ? 17.613 -16.228 -12.664 1.00 0.00 -2 MET A O 11
ATOM 12999 N N . TYR A 1 6 ? 18.796 -14.328 -12.773 1.00 0.00 -1 TYR A N 11
ATOM 13000 C CA . TYR A 1 6 ? 19.457 -14.475 -11.467 1.00 0.00 -1 TYR A CA 11
ATOM 13001 C C . TYR A 1 6 ? 18.526 -14.272 -10.256 1.00 0.00 -1 TYR A C 11
ATOM 13002 O O . TYR A 1 6 ? 18.806 -14.788 -9.168 1.00 0.00 -1 TYR A O 11
ATOM 13020 N N . GLY A 1 7 ? 17.416 -13.546 -10.433 1.00 0.00 1874 GLY A N 11
ATOM 13021 C CA . GLY A 1 7 ? 16.434 -13.257 -9.377 1.00 0.00 1874 GLY A CA 11
ATOM 13022 C C . GLY A 1 7 ? 15.458 -12.132 -9.735 1.00 0.00 1874 GLY A C 11
ATOM 13023 O O . GLY A 1 7 ? 15.287 -11.777 -10.904 1.00 0.00 1874 GLY A O 11
ATOM 13027 N N . GLU A 1 8 ? 14.812 -11.564 -8.713 1.00 0.00 1875 GLU A N 11
ATOM 13028 C CA . GLU A 1 8 ? 13.863 -10.438 -8.815 1.00 0.00 1875 GLU A CA 11
ATOM 13029 C C . GLU A 1 8 ? 13.875 -9.553 -7.551 1.00 0.00 1875 GLU A C 11
ATOM 13030 O O . GLU A 1 8 ? 14.386 -9.962 -6.502 1.00 0.00 1875 GLU A O 11
ATOM 13042 N N . ALA A 1 9 ? 13.297 -8.346 -7.635 1.00 0.00 1876 ALA A N 11
ATOM 13043 C CA . ALA A 1 9 ? 13.176 -7.396 -6.527 1.00 0.00 1876 ALA A CA 11
ATOM 13044 C C . ALA A 1 9 ? 11.705 -7.148 -6.141 1.00 0.00 1876 ALA A C 11
ATOM 13045 O O . ALA A 1 9 ? 10.881 -6.830 -7.001 1.00 0.00 1876 ALA A O 11
ATOM 13052 N N . VAL A 1 10 ? 11.369 -7.261 -4.851 1.00 0.00 1877 VAL A N 11
ATOM 13053 C CA . VAL A 1 10 ? 10.016 -6.967 -4.339 1.00 0.00 1877 VAL A CA 11
ATOM 13054 C C . VAL A 1 10 ? 9.724 -5.464 -4.277 1.00 0.00 1877 VAL A C 11
ATOM 13055 O O . VAL A 1 10 ? 8.567 -5.061 -4.394 1.00 0.00 1877 VAL A O 11
ATOM 13068 N N . THR A 1 11 ? 10.754 -4.627 -4.124 1.00 0.00 1878 THR A N 11
ATOM 13069 C CA . THR A 1 11 ? 10.651 -3.161 -3.989 1.00 0.00 1878 THR A CA 11
ATOM 13070 C C . THR A 1 11 ? 10.002 -2.506 -5.207 1.00 0.00 1878 THR A C 11
ATOM 13071 O O . THR A 1 11 ? 9.061 -1.725 -5.067 1.00 0.00 1878 THR A O 11
ATOM 13082 N N . GLU A 1 12 ? 10.450 -2.857 -6.415 1.00 0.00 1879 GLU A N 11
ATOM 13083 C CA . GLU A 1 12 ? 9.883 -2.328 -7.663 1.00 0.00 1879 GLU A CA 11
ATOM 13084 C C . GLU A 1 12 ? 8.465 -2.865 -7.901 1.00 0.00 1879 GLU A C 11
ATOM 13085 O O . GLU A 1 12 ? 7.574 -2.103 -8.280 1.00 0.00 1879 GLU A O 11
ATOM 13097 N N . GLN A 1 13 ? 8.223 -4.148 -7.606 1.00 0.00 1880 GLN A N 11
ATOM 13098 C CA . GLN A 1 13 ? 6.892 -4.756 -7.731 1.00 0.00 1880 GLN A CA 11
ATOM 13099 C C . GLN A 1 13 ? 5.867 -4.113 -6.781 1.00 0.00 1880 GLN A C 11
ATOM 13100 O O . GLN A 1 13 ? 4.722 -3.880 -7.182 1.00 0.00 1880 GLN A O 11
ATOM 13114 N N . LEU A 1 14 ? 6.272 -3.750 -5.555 1.00 0.00 1881 LEU A N 11
ATOM 13115 C CA . LEU A 1 14 ? 5.428 -2.998 -4.624 1.00 0.00 1881 LEU A CA 11
ATOM 13116 C C . LEU A 1 14 ? 5.147 -1.573 -5.129 1.00 0.00 1881 LEU A C 11
ATOM 13117 O O . LEU A 1 14 ? 4.006 -1.122 -5.045 1.00 0.00 1881 LEU A O 11
ATOM 13133 N N . SER A 1 15 ? 6.136 -0.880 -5.708 1.00 0.00 1882 SER A N 11
ATOM 13134 C CA . SER A 1 15 ? 5.923 0.478 -6.247 1.00 0.00 1882 SER A CA 11
ATOM 13135 C C . SER A 1 15 ? 4.863 0.499 -7.361 1.00 0.00 1882 SER A C 11
ATOM 13136 O O . SER A 1 15 ? 3.996 1.375 -7.384 1.00 0.00 1882 SER A O 11
ATOM 13144 N N . ARG A 1 16 ? 4.873 -0.505 -8.248 1.00 0.00 1883 ARG A N 11
ATOM 13145 C CA . ARG A 1 16 ? 3.902 -0.648 -9.348 1.00 0.00 1883 ARG A CA 11
ATOM 13146 C C . ARG A 1 16 ? 2.539 -1.184 -8.897 1.00 0.00 1883 ARG A C 11
ATOM 13147 O O . ARG A 1 16 ? 1.529 -0.844 -9.519 1.00 0.00 1883 ARG A O 11
ATOM 13168 N N . LEU A 1 17 ? 2.483 -1.943 -7.797 1.00 0.00 1884 LEU A N 11
ATOM 13169 C CA . LEU A 1 17 ? 1.228 -2.309 -7.125 1.00 0.00 1884 LEU A CA 11
ATOM 13170 C C . LEU A 1 17 ? 0.558 -1.070 -6.498 1.00 0.00 1884 LEU A C 11
ATOM 13171 O O . LEU A 1 17 ? -0.623 -0.821 -6.734 1.00 0.00 1884 LEU A O 11
ATOM 13187 N N . VAL A 1 18 ? 1.322 -0.257 -5.756 1.00 0.00 1885 VAL A N 11
ATOM 13188 C CA . VAL A 1 18 ? 0.864 1.005 -5.138 1.00 0.00 1885 VAL A CA 11
ATOM 13189 C C . VAL A 1 18 ? 0.456 2.048 -6.189 1.00 0.00 1885 VAL A C 11
ATOM 13190 O O . VAL A 1 18 ? -0.507 2.790 -5.978 1.00 0.00 1885 VAL A O 11
ATOM 13203 N N . ALA A 1 19 ? 1.097 2.060 -7.363 1.00 0.00 1886 ALA A N 11
ATOM 13204 C CA . ALA A 1 19 ? 0.676 2.879 -8.505 1.00 0.00 1886 ALA A CA 11
ATOM 13205 C C . ALA A 1 19 ? -0.744 2.534 -9.022 1.00 0.00 1886 ALA A C 11
ATOM 13206 O O . ALA A 1 19 ? -1.377 3.357 -9.689 1.00 0.00 1886 ALA A O 11
ATOM 13213 N N . GLY A 1 20 ? -1.276 1.355 -8.683 1.00 0.00 1887 GLY A N 11
ATOM 13214 C CA . GLY A 1 20 ? -2.669 0.960 -8.921 1.00 0.00 1887 GLY A CA 11
ATOM 13215 C C . GLY A 1 20 ? -3.673 1.474 -7.870 1.00 0.00 1887 GLY A C 11
ATOM 13216 O O . GLY A 1 20 ? -4.879 1.281 -8.046 1.00 0.00 1887 GLY A O 11
ATOM 13220 N N . PHE A 1 21 ? -3.204 2.124 -6.795 1.00 0.00 1888 PHE A N 11
ATOM 13221 C CA . PHE A 1 21 ? -4.003 2.576 -5.644 1.00 0.00 1888 PHE A CA 11
ATOM 13222 C C . PHE A 1 21 ? -3.874 4.074 -5.327 1.00 0.00 1888 PHE A C 11
ATOM 13223 O O . PHE A 1 21 ? -4.696 4.597 -4.565 1.00 0.00 1888 PHE A O 11
ATOM 13240 N N . VAL A 1 22 ? -2.900 4.794 -5.903 1.00 0.00 1889 VAL A N 11
ATOM 13241 C CA . VAL A 1 22 ? -2.783 6.260 -5.768 1.00 0.00 1889 VAL A CA 11
ATOM 13242 C C . VAL A 1 22 ? -4.014 6.975 -6.377 1.00 0.00 1889 VAL A C 11
ATOM 13243 O O . VAL A 1 22 ? -4.321 6.751 -7.551 1.00 0.00 1889 VAL A O 11
ATOM 13256 N N . PRO A 1 23 ? -4.767 7.789 -5.601 1.00 0.00 1890 PRO A N 11
ATOM 13257 C CA . PRO A 1 23 ? -6.030 8.392 -6.043 1.00 0.00 1890 PRO A CA 11
ATOM 13258 C C . PRO A 1 23 ? -5.851 9.635 -6.937 1.00 0.00 1890 PRO A C 11
ATOM 13259 O O . PRO A 1 23 ? -6.722 9.944 -7.756 1.00 0.00 1890 PRO A O 11
ATOM 13270 N N . ASP A 1 24 ? -4.733 10.354 -6.781 1.00 0.00 1891 ASP A N 11
ATOM 13271 C CA . ASP A 1 24 ? -4.360 11.513 -7.607 1.00 0.00 1891 ASP A CA 11
ATOM 13272 C C . ASP A 1 24 ? -3.889 11.100 -9.022 1.00 0.00 1891 ASP A C 11
ATOM 13273 O O . ASP A 1 24 ? -3.689 9.919 -9.320 1.00 0.00 1891 ASP A O 11
ATOM 13282 N N . ALA A 1 25 ? -3.654 12.088 -9.897 1.00 0.00 1892 ALA A N 11
ATOM 13283 C CA . ALA A 1 25 ? -3.170 11.905 -11.274 1.00 0.00 1892 ALA A CA 11
ATOM 13284 C C . ALA A 1 25 ? -1.708 11.388 -11.398 1.00 0.00 1892 ALA A C 11
ATOM 13285 O O . ALA A 1 25 ? -1.159 11.340 -12.504 1.00 0.00 1892 ALA A O 11
ATOM 13292 N N . ALA A 1 26 ? -1.064 11.011 -10.288 1.00 0.00 1893 ALA A N 11
ATOM 13293 C CA . ALA A 1 26 ? 0.276 10.420 -10.239 1.00 0.00 1893 ALA A CA 11
ATOM 13294 C C . ALA A 1 26 ? 0.354 9.106 -11.051 1.00 0.00 1893 ALA A C 11
ATOM 13295 O O . ALA A 1 26 ? -0.473 8.203 -10.887 1.00 0.00 1893 ALA A O 11
ATOM 13302 N N . GLY A 1 27 ? 1.367 9.003 -11.920 1.00 0.00 1894 GLY A N 11
ATOM 13303 C CA . GLY A 1 27 ? 1.631 7.846 -12.795 1.00 0.00 1894 GLY A CA 11
ATOM 13304 C C . GLY A 1 27 ? 2.665 6.847 -12.252 1.00 0.00 1894 GLY A C 11
ATOM 13305 O O . GLY A 1 27 ? 2.797 5.738 -12.776 1.00 0.00 1894 GLY A O 11
ATOM 13309 N N . SER A 1 28 ? 3.394 7.225 -11.202 1.00 0.00 1895 SER A N 11
ATOM 13310 C CA . SER A 1 28 ? 4.423 6.426 -10.525 1.00 0.00 1895 SER A CA 11
ATOM 13311 C C . SER A 1 28 ? 4.587 6.863 -9.059 1.00 0.00 1895 SER A C 11
ATOM 13312 O O . SER A 1 28 ? 4.202 7.977 -8.685 1.00 0.00 1895 SER A O 11
ATOM 13320 N N . VAL A 1 29 ? 5.134 5.985 -8.218 1.00 0.00 1896 VAL A N 11
ATOM 13321 C CA . VAL A 1 29 ? 5.236 6.153 -6.759 1.00 0.00 1896 VAL A CA 11
ATOM 13322 C C . VAL A 1 29 ? 6.651 6.585 -6.362 1.00 0.00 1896 VAL A C 11
ATOM 13323 O O . VAL A 1 29 ? 7.636 5.956 -6.762 1.00 0.00 1896 VAL A O 11
ATOM 13336 N N . ASP A 1 30 ? 6.768 7.638 -5.553 1.00 0.00 1897 ASP A N 11
ATOM 13337 C CA . ASP A 1 30 ? 8.042 8.148 -5.026 1.00 0.00 1897 ASP A CA 11
ATOM 13338 C C . ASP A 1 30 ? 8.541 7.276 -3.851 1.00 0.00 1897 ASP A C 11
ATOM 13339 O O . ASP A 1 30 ? 7.834 7.167 -2.844 1.00 0.00 1897 ASP A O 11
ATOM 13348 N N . PRO A 1 31 ? 9.752 6.679 -3.904 1.00 0.00 1898 PRO A N 11
ATOM 13349 C CA . PRO A 1 31 ? 10.258 5.814 -2.833 1.00 0.00 1898 PRO A CA 11
ATOM 13350 C C . PRO A 1 31 ? 10.646 6.577 -1.550 1.00 0.00 1898 PRO A C 11
ATOM 13351 O O . PRO A 1 31 ? 10.698 5.979 -0.475 1.00 0.00 1898 PRO A O 11
ATOM 13362 N N . ASP A 1 32 ? 10.891 7.886 -1.639 1.00 0.00 1899 ASP A N 11
ATOM 13363 C CA . ASP A 1 32 ? 11.213 8.755 -0.493 1.00 0.00 1899 ASP A CA 11
ATOM 13364 C C . ASP A 1 32 ? 9.979 9.206 0.323 1.00 0.00 1899 ASP A C 11
ATOM 13365 O O . ASP A 1 32 ? 10.139 9.836 1.375 1.00 0.00 1899 ASP A O 11
ATOM 13374 N N . ARG A 1 33 ? 8.758 8.903 -0.149 1.00 0.00 1900 ARG A N 11
ATOM 13375 C CA . ARG A 1 33 ? 7.478 9.370 0.422 1.00 0.00 1900 ARG A CA 11
ATOM 13376 C C . ARG A 1 33 ? 6.581 8.205 0.845 1.00 0.00 1900 ARG A C 11
ATOM 13377 O O . ARG A 1 33 ? 6.663 7.104 0.296 1.00 0.00 1900 ARG A O 11
ATOM 13398 N N . THR A 1 34 ? 5.745 8.438 1.852 1.00 0.00 1901 THR A N 11
ATOM 13399 C CA . THR A 1 34 ? 4.853 7.427 2.443 1.00 0.00 1901 THR A CA 11
ATOM 13400 C C . THR A 1 34 ? 3.586 7.195 1.614 1.00 0.00 1901 THR A C 11
ATOM 13401 O O . THR A 1 34 ? 3.252 7.986 0.724 1.00 0.00 1901 THR A O 11
ATOM 13412 N N . LEU A 1 35 ? 2.838 6.124 1.900 1.00 0.00 1902 LEU A N 11
ATOM 13413 C CA . LEU A 1 35 ? 1.536 5.885 1.253 1.00 0.00 1902 LEU A CA 11
ATOM 13414 C C . LEU A 1 35 ? 0.487 6.949 1.634 1.00 0.00 1902 LEU A C 11
ATOM 13415 O O . LEU A 1 35 ? -0.361 7.312 0.815 1.00 0.00 1902 LEU A O 11
ATOM 13431 N N . LEU A 1 36 ? 0.583 7.498 2.847 1.00 0.00 1903 LEU A N 11
ATOM 13432 C CA . LEU A 1 36 ? -0.224 8.625 3.312 1.00 0.00 1903 LEU A CA 11
ATOM 13433 C C . LEU A 1 36 ? 0.122 9.937 2.584 1.00 0.00 1903 LEU A C 11
ATOM 13434 O O . LEU A 1 36 ? -0.773 10.731 2.296 1.00 0.00 1903 LEU A O 11
ATOM 13450 N N . GLU A 1 37 ? 1.392 10.146 2.217 1.00 0.00 1904 GLU A N 11
ATOM 13451 C CA . GLU A 1 37 ? 1.829 11.271 1.376 1.00 0.00 1904 GLU A CA 11
ATOM 13452 C C . GLU A 1 37 ? 1.270 11.194 -0.061 1.00 0.00 1904 GLU A C 11
ATOM 13453 O O . GLU A 1 37 ? 0.872 12.215 -0.629 1.00 0.00 1904 GLU A O 11
ATOM 13465 N N . HIS A 1 38 ? 1.167 9.981 -0.628 1.00 0.00 1905 HIS A N 11
ATOM 13466 C CA . HIS A 1 38 ? 0.448 9.730 -1.892 1.00 0.00 1905 HIS A CA 11
ATOM 13467 C C . HIS A 1 38 ? -1.091 9.870 -1.756 1.00 0.00 1905 HIS A C 11
ATOM 13468 O O . HIS A 1 38 ? -1.802 9.886 -2.763 1.00 0.00 1905 HIS A O 11
ATOM 13482 N N . GLY A 1 39 ? -1.612 10.015 -0.532 1.00 0.00 1906 GLY A N 11
ATOM 13483 C CA . GLY A 1 39 ? -3.010 10.358 -0.243 1.00 0.00 1906 GLY A CA 11
ATOM 13484 C C . GLY A 1 39 ? -3.974 9.171 -0.233 1.00 0.00 1906 GLY A C 11
ATOM 13485 O O . GLY A 1 39 ? -5.188 9.369 -0.264 1.00 0.00 1906 GLY A O 11
ATOM 13489 N N . ILE A 1 40 ? -3.444 7.944 -0.220 1.00 0.00 1907 ILE A N 11
ATOM 13490 C CA . ILE A 1 40 ? -4.217 6.697 -0.285 1.00 0.00 1907 ILE A CA 11
ATOM 13491 C C . ILE A 1 40 ? -5.105 6.562 0.969 1.00 0.00 1907 ILE A C 11
ATOM 13492 O O . ILE A 1 40 ? -4.606 6.569 2.099 1.00 0.00 1907 ILE A O 11
ATOM 13508 N N . ASP A 1 41 ? -6.428 6.476 0.775 1.00 0.00 1908 ASP A N 11
ATOM 13509 C CA . ASP A 1 41 ? -7.408 6.354 1.860 1.00 0.00 1908 ASP A CA 11
ATOM 13510 C C . ASP A 1 41 ? -7.470 4.932 2.450 1.00 0.00 1908 ASP A C 11
ATOM 13511 O O . ASP A 1 41 ? -6.916 3.976 1.899 1.00 0.00 1908 ASP A O 11
ATOM 13520 N N . SER A 1 42 ? -8.157 4.766 3.579 1.00 0.00 1909 SER A N 11
ATOM 13521 C CA . SER A 1 42 ? -8.413 3.459 4.214 1.00 0.00 1909 SER A CA 11
ATOM 13522 C C . SER A 1 42 ? -8.885 2.360 3.250 1.00 0.00 1909 SER A C 11
ATOM 13523 O O . SER A 1 42 ? -8.414 1.226 3.326 1.00 0.00 1909 SER A O 11
ATOM 13530 N N . ILE A 1 43 ? -9.820 2.674 2.350 1.00 0.00 1910 ILE A N 11
ATOM 13531 C CA . ILE A 1 43 ? -10.415 1.714 1.401 1.00 0.00 1910 ILE A CA 11
ATOM 13532 C C . ILE A 1 43 ? -9.351 1.159 0.444 1.00 0.00 1910 ILE A C 11
ATOM 13533 O O . ILE A 1 43 ? -9.224 -0.060 0.279 1.00 0.00 1910 ILE A O 11
ATOM 13549 N N . ASN A 1 44 ? -8.535 2.038 -0.153 1.00 0.00 1911 ASN A N 11
ATOM 13550 C CA . ASN A 1 44 ? -7.436 1.624 -1.025 1.00 0.00 1911 ASN A CA 11
ATOM 13551 C C . ASN A 1 44 ? -6.264 0.991 -0.249 1.00 0.00 1911 ASN A C 11
ATOM 13552 O O . ASN A 1 44 ? -5.641 0.060 -0.765 1.00 0.00 1911 ASN A O 11
ATOM 13563 N N . LEU A 1 45 ? -5.998 1.394 1.004 1.00 0.00 1912 LEU A N 11
ATOM 13564 C CA . LEU A 1 45 ? -5.058 0.703 1.893 1.00 0.00 1912 LEU A CA 11
ATOM 13565 C C . LEU A 1 45 ? -5.525 -0.726 2.225 1.00 0.00 1912 LEU A C 11
ATOM 13566 O O . LEU A 1 45 ? -4.714 -1.649 2.211 1.00 0.00 1912 LEU A O 11
ATOM 13582 N N . MET A 1 46 ? -6.820 -0.951 2.481 1.00 0.00 1913 MET A N 11
ATOM 13583 C CA . MET A 1 46 ? -7.393 -2.288 2.718 1.00 0.00 1913 MET A CA 11
ATOM 13584 C C . MET A 1 46 ? -7.323 -3.192 1.472 1.00 0.00 1913 MET A C 11
ATOM 13585 O O . MET A 1 46 ? -7.026 -4.384 1.596 1.00 0.00 1913 MET A O 11
ATOM 13599 N N . ASN A 1 47 ? -7.534 -2.643 0.272 1.00 0.00 1914 ASN A N 11
ATOM 13600 C CA . ASN A 1 47 ? -7.335 -3.378 -0.982 1.00 0.00 1914 ASN A CA 11
ATOM 13601 C C . ASN A 1 47 ? -5.847 -3.715 -1.217 1.00 0.00 1914 ASN A C 11
ATOM 13602 O O . ASN A 1 47 ? -5.520 -4.853 -1.554 1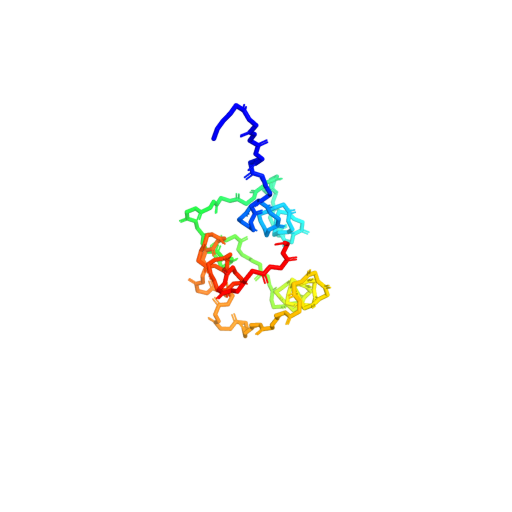.00 0.00 1914 ASN A O 11
ATOM 13613 N N . LEU A 1 48 ? -4.940 -2.765 -0.968 1.00 0.00 1915 LEU A N 11
ATOM 13614 C CA . LEU A 1 48 ? -3.493 -2.964 -1.035 1.00 0.00 1915 LEU A CA 11
ATOM 13615 C C . LEU A 1 48 ? -3.003 -4.018 -0.025 1.00 0.00 1915 LEU A C 11
ATOM 13616 O O . LEU A 1 48 ? -2.190 -4.862 -0.385 1.00 0.00 1915 LEU A O 11
ATOM 13632 N N . ARG A 1 49 ? -3.531 -4.009 1.205 1.00 0.00 1916 ARG A N 11
ATOM 13633 C CA . ARG A 1 49 ? -3.240 -4.989 2.261 1.00 0.00 1916 ARG A CA 11
ATOM 13634 C C . ARG A 1 49 ? -3.559 -6.418 1.814 1.00 0.00 1916 ARG A C 11
ATOM 13635 O O . ARG A 1 49 ? -2.737 -7.320 2.001 1.00 0.00 1916 ARG A O 11
ATOM 13656 N N . PHE A 1 50 ? -4.719 -6.623 1.186 1.00 0.00 1917 PHE A N 11
ATOM 13657 C CA . PHE A 1 50 ? -5.121 -7.918 0.638 1.00 0.00 1917 PHE A CA 11
ATOM 13658 C C . PHE A 1 50 ? -4.236 -8.352 -0.541 1.00 0.00 1917 PHE A C 11
ATOM 13659 O O . PHE A 1 50 ? -3.744 -9.484 -0.563 1.00 0.00 1917 PHE A O 11
ATOM 13676 N N . GLU A 1 51 ? -3.955 -7.452 -1.486 1.00 0.00 1918 GLU A N 11
ATOM 13677 C CA . GLU A 1 51 ? -3.050 -7.735 -2.610 1.00 0.00 1918 GLU A CA 11
ATOM 13678 C C . GLU A 1 51 ? -1.619 -8.053 -2.148 1.00 0.00 1918 GLU A C 11
ATOM 13679 O O . GLU A 1 51 ? -1.017 -9.004 -2.644 1.00 0.00 1918 GLU A O 11
ATOM 13691 N N . ILE A 1 52 ? -1.079 -7.337 -1.156 1.00 0.00 1919 ILE A N 11
ATOM 13692 C CA . ILE A 1 52 ? 0.227 -7.633 -0.550 1.00 0.00 1919 ILE A CA 11
ATOM 13693 C C . ILE A 1 52 ? 0.221 -9.007 0.141 1.00 0.00 1919 ILE A C 11
ATOM 13694 O O . ILE A 1 52 ? 1.178 -9.775 -0.005 1.00 0.00 1919 ILE A O 11
ATOM 13710 N N . THR A 1 53 ? -0.859 -9.355 0.855 1.00 0.00 1920 THR A N 11
ATOM 13711 C CA . THR A 1 53 ? -1.022 -10.674 1.496 1.00 0.00 1920 THR A CA 11
ATOM 13712 C C . THR A 1 53 ? -1.009 -11.805 0.461 1.00 0.00 1920 THR A C 11
ATOM 13713 O O . THR A 1 53 ? -0.332 -12.815 0.662 1.00 0.00 1920 THR A O 11
ATOM 13724 N N . GLU A 1 54 ? -1.681 -11.632 -0.679 1.00 0.00 1921 GLU A N 11
ATOM 13725 C CA . GLU A 1 54 ? -1.703 -12.611 -1.778 1.00 0.00 1921 GLU A CA 11
ATOM 13726 C C . GLU A 1 54 ? -0.367 -12.714 -2.540 1.00 0.00 1921 GLU A C 11
ATOM 13727 O O . GLU A 1 54 ? 0.055 -13.816 -2.897 1.00 0.00 1921 GLU A O 11
ATOM 13739 N N . ARG A 1 55 ? 0.303 -11.584 -2.799 1.00 0.00 1922 ARG A N 11
ATOM 13740 C CA . ARG A 1 55 ? 1.504 -11.494 -3.654 1.00 0.00 1922 ARG A CA 11
ATOM 13741 C C . ARG A 1 55 ? 2.822 -11.794 -2.932 1.00 0.00 1922 ARG A C 11
ATOM 13742 O O . ARG A 1 55 ? 3.725 -12.367 -3.544 1.00 0.00 1922 ARG A O 11
ATOM 13763 N N . PHE A 1 56 ? 2.933 -11.427 -1.651 1.00 0.00 1923 PHE A N 11
ATOM 13764 C CA . PHE A 1 56 ? 4.171 -11.508 -0.861 1.00 0.00 1923 PHE A CA 11
ATOM 13765 C C . PHE A 1 56 ? 4.047 -12.342 0.430 1.00 0.00 1923 PHE A C 11
ATOM 13766 O O . PHE A 1 56 ? 5.064 -12.662 1.044 1.00 0.00 1923 PHE A O 11
ATOM 13783 N N . GLY A 1 57 ? 2.831 -12.706 0.853 1.00 0.00 1924 GLY A N 11
ATOM 13784 C CA . GLY A 1 57 ? 2.596 -13.555 2.030 1.00 0.00 1924 GLY A CA 11
ATOM 13785 C C . GLY A 1 57 ? 2.769 -12.842 3.378 1.00 0.00 1924 GLY A C 11
ATOM 13786 O O . GLY A 1 57 ? 3.031 -13.511 4.384 1.00 0.00 1924 GLY A O 11
ATOM 13790 N N . ARG A 1 58 ? 2.653 -11.504 3.416 1.00 0.00 1925 ARG A N 11
ATOM 13791 C CA . ARG A 1 58 ? 2.913 -10.664 4.599 1.00 0.00 1925 ARG A CA 11
ATOM 13792 C C . ARG A 1 58 ? 1.788 -9.652 4.848 1.00 0.00 1925 ARG A C 11
ATOM 13793 O O . ARG A 1 58 ? 1.829 -8.530 4.338 1.00 0.00 1925 ARG A O 11
ATOM 13814 N N . THR A 1 59 ? 0.794 -10.035 5.645 1.00 0.00 1926 THR A N 11
ATOM 13815 C CA . THR A 1 59 ? -0.244 -9.111 6.136 1.00 0.00 1926 THR A CA 11
ATOM 13816 C C . THR 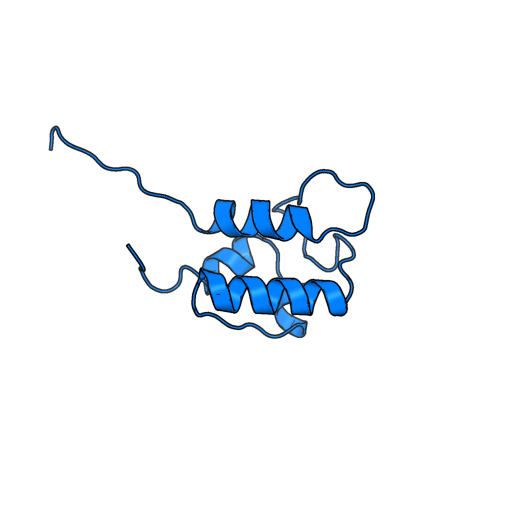A 1 59 ? 0.361 -8.075 7.093 1.00 0.00 1926 THR A C 11
ATOM 13817 O O . THR A 1 59 ? 1.182 -8.425 7.947 1.00 0.00 1926 THR A O 11
ATOM 13828 N N . LEU A 1 60 ? -0.040 -6.806 6.974 1.00 0.00 1927 LEU A N 11
ATOM 13829 C CA . LEU A 1 60 ? 0.401 -5.679 7.818 1.00 0.00 1927 LEU A CA 11
ATOM 13830 C C . LEU A 1 60 ? -0.801 -4.811 8.246 1.00 0.00 1927 LEU A C 11
ATOM 13831 O O . LEU A 1 60 ? -1.776 -4.730 7.495 1.00 0.00 1927 LEU A O 11
ATOM 13847 N N . PRO A 1 61 ? -0.767 -4.157 9.420 1.00 0.00 1928 PRO A N 11
ATOM 13848 C CA . PRO A 1 61 ? -1.818 -3.241 9.866 1.00 0.00 1928 PRO A CA 11
ATOM 13849 C C . PRO A 1 61 ? -1.873 -1.955 9.016 1.00 0.00 1928 PRO A C 11
ATOM 13850 O O . PRO A 1 61 ? -0.845 -1.440 8.568 1.00 0.00 1928 PRO A O 11
ATOM 13861 N N . LEU A 1 62 ? -3.080 -1.407 8.823 1.00 0.00 1929 LEU A N 11
ATOM 13862 C CA . LEU A 1 62 ? -3.326 -0.225 7.978 1.00 0.00 1929 LEU A CA 11
ATOM 13863 C C . LEU A 1 62 ? -2.581 1.029 8.477 1.00 0.00 1929 LEU A C 11
ATOM 13864 O O . LEU A 1 62 ? -2.128 1.845 7.674 1.00 0.00 1929 LEU A O 11
ATOM 13880 N N . GLN A 1 63 ? -2.418 1.166 9.797 1.00 0.00 1930 GLN A N 11
ATOM 13881 C CA . GLN A 1 63 ? -1.659 2.263 10.401 1.00 0.00 1930 GLN A CA 11
ATOM 13882 C C . GLN A 1 63 ? -0.192 2.237 9.948 1.00 0.00 1930 GLN A C 11
ATOM 13883 O O . GLN A 1 63 ? 0.340 3.271 9.539 1.00 0.00 1930 GLN A O 11
ATOM 13897 N N . LEU A 1 64 ? 0.441 1.057 9.947 1.00 0.00 1931 LEU A N 11
ATOM 13898 C CA . LEU A 1 64 ? 1.823 0.897 9.486 1.00 0.00 1931 LEU A CA 11
ATOM 13899 C C . LEU A 1 64 ? 1.955 1.144 7.981 1.00 0.00 1931 LEU A C 11
ATOM 13900 O O . LEU A 1 64 ? 2.899 1.828 7.571 1.00 0.00 1931 LEU A O 11
ATOM 13916 N N . LEU A 1 65 ? 1.007 0.664 7.167 1.00 0.00 1932 LEU A N 11
ATOM 13917 C CA . LEU A 1 65 ? 0.982 0.951 5.729 1.00 0.00 1932 LEU A CA 11
ATOM 13918 C C . LEU A 1 65 ? 0.972 2.463 5.438 1.00 0.00 1932 LEU A C 11
ATOM 13919 O O . LEU A 1 65 ? 1.737 2.912 4.585 1.00 0.00 1932 LEU A O 11
ATOM 13935 N N . SER A 1 66 ? 0.171 3.257 6.164 1.00 0.00 1933 SER A N 11
ATOM 13936 C CA . SER A 1 66 ? 0.079 4.714 5.937 1.00 0.00 1933 SER A CA 11
ATOM 13937 C C . SER A 1 66 ? 1.409 5.439 6.224 1.00 0.00 1933 SER A C 11
ATOM 13938 O O . SER A 1 66 ? 1.834 6.259 5.412 1.00 0.00 1933 SER A O 11
ATOM 13946 N N . GLU A 1 67 ? 2.104 5.119 7.323 1.00 0.00 1934 GLU A N 11
ATOM 13947 C CA . GLU A 1 67 ? 3.361 5.790 7.715 1.00 0.00 1934 GLU A CA 11
ATOM 13948 C C . GLU A 1 67 ? 4.623 5.236 7.017 1.00 0.00 1934 GLU A C 11
ATOM 13949 O O . GLU A 1 67 ? 5.696 5.841 7.117 1.00 0.00 1934 GLU A O 11
ATOM 13961 N N . SER A 1 68 ? 4.529 4.095 6.330 1.00 0.00 1935 SER A N 11
ATOM 13962 C CA . SER A 1 68 ? 5.653 3.463 5.618 1.00 0.00 1935 SER A CA 11
ATOM 13963 C C . SER A 1 68 ? 5.813 3.968 4.185 1.00 0.00 1935 SER A C 11
ATOM 13964 O O . SER A 1 68 ? 4.840 4.335 3.517 1.00 0.00 1935 SER A O 11
ATOM 13972 N N . THR A 1 69 ? 7.051 3.938 3.695 1.00 0.00 1936 THR A N 11
ATOM 13973 C CA . THR A 1 69 ? 7.423 4.146 2.288 1.00 0.00 1936 THR A CA 11
ATOM 13974 C C . THR A 1 69 ? 7.557 2.816 1.533 1.00 0.00 1936 THR A C 11
ATOM 13975 O O . THR A 1 69 ? 7.511 1.738 2.133 1.00 0.00 1936 THR A O 11
ATOM 13986 N N . VAL A 1 70 ? 7.766 2.890 0.214 1.00 0.00 1937 VAL A N 11
ATOM 13987 C CA . VAL A 1 70 ? 8.018 1.721 -0.656 1.00 0.00 1937 VAL A CA 11
ATOM 13988 C C . VAL A 1 70 ? 9.154 0.810 -0.139 1.00 0.00 1937 VAL A C 11
ATOM 13989 O O . VAL A 1 70 ? 8.882 -0.373 0.073 1.00 0.00 1937 VAL A O 11
ATOM 14002 N N . PRO A 1 71 ? 10.397 1.291 0.100 1.00 0.00 1938 PRO A N 11
ATOM 14003 C CA . PRO A 1 71 ? 11.480 0.438 0.601 1.00 0.00 1938 PRO A CA 11
ATOM 14004 C C . PRO A 1 71 ? 11.262 -0.070 2.041 1.00 0.00 1938 PRO A C 11
ATOM 14005 O O . PRO A 1 71 ? 11.716 -1.170 2.371 1.00 0.00 1938 PRO A O 11
ATOM 14016 N N . VAL A 1 72 ? 10.531 0.669 2.893 1.00 0.00 1939 VAL A N 11
ATOM 14017 C CA . VAL A 1 72 ? 10.166 0.210 4.251 1.00 0.00 1939 VAL A CA 11
ATOM 14018 C C . VAL A 1 72 ? 9.207 -0.985 4.190 1.00 0.00 1939 VAL A C 11
ATOM 14019 O O . VAL A 1 72 ? 9.436 -1.985 4.868 1.00 0.00 1939 VAL A O 11
ATOM 14032 N N . LEU A 1 73 ? 8.180 -0.935 3.336 1.00 0.00 1940 LEU A N 11
ATOM 14033 C CA . LEU A 1 73 ? 7.286 -2.077 3.105 1.00 0.00 1940 LEU A CA 11
ATOM 14034 C C . LEU A 1 73 ? 8.013 -3.255 2.438 1.00 0.00 1940 LEU A C 11
ATOM 14035 O O . LEU A 1 73 ? 7.878 -4.390 2.892 1.00 0.00 1940 LEU A O 11
ATOM 14051 N N . ALA A 1 74 ? 8.850 -3.002 1.432 1.00 0.00 1941 ALA A N 11
ATOM 14052 C CA . ALA A 1 74 ? 9.690 -4.027 0.820 1.00 0.00 1941 ALA A CA 11
ATOM 14053 C C . ALA A 1 74 ? 10.559 -4.783 1.848 1.00 0.00 1941 ALA A C 11
ATOM 14054 O O . ALA A 1 74 ? 10.657 -6.010 1.775 1.00 0.00 1941 ALA A O 11
ATOM 14061 N N . ALA A 1 75 ? 11.126 -4.088 2.846 1.00 0.00 1942 ALA A N 11
ATOM 14062 C CA . ALA A 1 75 ? 11.880 -4.714 3.940 1.00 0.00 1942 ALA A CA 11
ATOM 14063 C C . ALA A 1 75 ? 11.007 -5.608 4.855 1.00 0.00 1942 ALA A C 11
ATOM 14064 O O . ALA A 1 75 ? 11.437 -6.699 5.234 1.00 0.00 1942 ALA A O 11
ATOM 14071 N N . HIS A 1 76 ? 9.775 -5.195 5.181 1.00 0.00 1943 HIS A N 11
ATOM 14072 C CA . HIS A 1 76 ? 8.816 -6.011 5.952 1.00 0.00 1943 HIS A CA 11
ATOM 14073 C C . HIS A 1 76 ? 8.356 -7.267 5.197 1.00 0.00 1943 HIS A C 11
ATOM 14074 O O . HIS A 1 76 ? 8.209 -8.328 5.805 1.00 0.00 1943 HIS A O 11
ATOM 14088 N N . LEU A 1 77 ? 8.148 -7.176 3.882 1.00 0.00 1944 LEU A N 11
ATOM 14089 C CA . LEU A 1 77 ? 7.779 -8.311 3.025 1.00 0.00 1944 LEU A CA 11
ATOM 14090 C C . LEU A 1 77 ? 8.957 -9.281 2.821 1.00 0.00 1944 LEU A C 11
ATOM 14091 O O . LEU A 1 77 ? 8.767 -10.496 2.789 1.00 0.00 1944 LEU A O 11
ATOM 14107 N N . SER A 1 78 ? 10.177 -8.752 2.732 1.00 0.00 1945 SER A N 11
ATOM 14108 C CA . SER A 1 78 ? 11.419 -9.518 2.567 1.00 0.00 1945 SER A CA 11
ATOM 14109 C C . SER A 1 78 ? 11.950 -10.159 3.876 1.00 0.00 1945 SER A C 11
ATOM 14110 O O . SER A 1 78 ? 13.050 -10.718 3.897 1.00 0.00 1945 SER A O 11
ATOM 14118 N N . ALA A 1 79 ? 11.197 -10.085 4.983 1.00 0.00 1946 ALA A N 11
ATOM 14119 C CA . ALA A 1 79 ? 11.623 -10.436 6.350 1.00 0.00 1946 ALA A CA 11
ATOM 14120 C C . ALA A 1 79 ? 11.771 -11.954 6.662 1.00 0.00 1946 ALA A C 11
ATOM 14121 O O . ALA A 1 79 ? 11.788 -12.346 7.831 1.00 0.00 1946 ALA A O 11
ATOM 14128 N N . ASP A 1 80 ? 11.872 -12.827 5.652 1.00 0.00 1947 ASP A N 11
ATOM 14129 C CA . ASP A 1 80 ? 12.148 -14.264 5.827 1.00 0.00 1947 ASP A CA 11
ATOM 14130 C C . ASP A 1 80 ? 13.558 -14.529 6.399 1.00 0.00 1947 ASP A C 11
ATOM 14131 O O . ASP A 1 80 ? 14.511 -13.805 6.087 1.00 0.00 1947 ASP A O 11
ATOM 14140 N N . ARG A 1 81 ? 13.705 -15.580 7.221 1.00 0.00 1948 ARG A N 11
ATOM 14141 C CA . ARG A 1 81 ? 14.958 -15.957 7.911 1.00 0.00 1948 ARG A CA 11
ATOM 14142 C C . ARG A 1 81 ? 15.193 -17.472 7.914 1.00 0.00 1948 ARG A C 11
ATOM 14143 O O . ARG A 1 81 ? 14.247 -18.262 7.913 1.00 0.00 1948 ARG A O 11
ATOM 14164 N N . ALA A 1 82 ? 16.469 -17.869 7.967 1.00 0.00 1949 ALA A N 11
ATOM 14165 C CA . ALA A 1 82 ? 16.949 -19.262 7.923 1.00 0.00 1949 ALA A CA 11
ATOM 14166 C C . ALA A 1 82 ? 17.433 -19.803 9.297 1.00 0.00 1949 ALA A C 11
ATOM 14167 O O . ALA A 1 82 ? 18.264 -20.717 9.346 1.00 0.00 1949 ALA A O 11
ATOM 14174 N N . HIS A 1 83 ? 16.942 -19.222 10.405 1.00 0.00 1950 HIS A N 11
ATOM 14175 C CA . HIS A 1 83 ? 17.291 -19.573 11.795 1.00 0.00 1950 HIS A CA 11
ATOM 14176 C C . HIS A 1 83 ? 17.052 -21.065 12.137 1.00 0.00 1950 HIS A C 11
ATOM 14177 O O . HIS A 1 83 ? 15.970 -21.609 11.801 1.00 0.00 1950 HIS A O 11
ATOM 14235 N N . GLY A 1 1 ? 27.982 -13.768 -8.467 1.00 0.00 -6 GLY A N 12
ATOM 14236 C CA . GLY A 1 1 ? 28.474 -13.299 -7.156 1.00 0.00 -6 GLY A CA 12
ATOM 14237 C C . GLY A 1 1 ? 27.397 -12.536 -6.387 1.00 0.00 -6 GLY A C 12
ATOM 14238 O O . GLY A 1 1 ? 26.506 -11.949 -7.008 1.00 0.00 -6 GLY A O 12
ATOM 14244 N N . PRO A 1 2 ? 27.452 -12.529 -5.038 1.00 0.00 -5 PRO A N 12
ATOM 14245 C CA . PRO A 1 2 ? 26.476 -11.849 -4.181 1.00 0.00 -5 PRO A CA 12
ATOM 14246 C C . PRO A 1 2 ? 26.501 -10.320 -4.354 1.00 0.00 -5 PRO A C 12
ATOM 14247 O O . PRO A 1 2 ? 27.535 -9.729 -4.670 1.00 0.00 -5 PRO A O 12
ATOM 14258 N N . GLY A 1 3 ? 25.351 -9.675 -4.135 1.00 0.00 -4 GLY A N 12
ATOM 14259 C CA . GLY A 1 3 ? 25.178 -8.217 -4.252 1.00 0.00 -4 GLY A CA 12
ATOM 14260 C C . GLY A 1 3 ? 25.085 -7.679 -5.692 1.00 0.00 -4 GLY A C 12
ATOM 14261 O O . GLY A 1 3 ? 24.972 -6.465 -5.885 1.00 0.00 -4 GLY A O 12
ATOM 14265 N N . SER A 1 4 ? 25.105 -8.551 -6.707 1.00 0.00 -3 SER A N 12
ATOM 14266 C CA . SER A 1 4 ? 24.918 -8.193 -8.120 1.00 0.00 -3 SER A CA 12
ATOM 14267 C C . SER A 1 4 ? 23.455 -7.815 -8.424 1.00 0.00 -3 SER A C 12
ATOM 14268 O O . SER A 1 4 ? 22.531 -8.301 -7.767 1.00 0.00 -3 SER A O 12
ATOM 14276 N N . MET A 1 5 ? 23.231 -6.946 -9.414 1.00 0.00 -2 MET A N 12
ATOM 14277 C CA . MET A 1 5 ? 21.891 -6.519 -9.850 1.00 0.00 -2 MET A CA 12
ATOM 14278 C C . MET A 1 5 ? 21.156 -7.664 -10.575 1.00 0.00 -2 MET A C 12
ATOM 14279 O O . MET A 1 5 ? 21.572 -8.102 -11.653 1.00 0.00 -2 MET A O 12
ATOM 14293 N N . TYR A 1 6 ? 20.039 -8.123 -10.002 1.00 0.00 -1 TYR A N 12
ATOM 14294 C CA . TYR A 1 6 ? 19.207 -9.208 -10.552 1.00 0.00 -1 TYR A CA 12
ATOM 14295 C C . TYR A 1 6 ? 18.198 -8.749 -11.632 1.00 0.00 -1 TYR A C 12
ATOM 14296 O O . TYR A 1 6 ? 17.586 -9.588 -12.295 1.00 0.00 -1 TYR A O 12
ATOM 14314 N N . GLY A 1 7 ? 18.009 -7.438 -11.814 1.00 0.00 1874 GLY A N 12
ATOM 14315 C CA . GLY A 1 7 ? 17.026 -6.849 -12.740 1.00 0.00 1874 GLY A CA 12
ATOM 14316 C C . GLY A 1 7 ? 15.567 -6.868 -12.241 1.00 0.00 1874 GLY A C 12
ATOM 14317 O O . GLY A 1 7 ? 14.667 -6.414 -12.948 1.00 0.00 1874 GLY A O 12
ATOM 14321 N N . GLU A 1 8 ? 15.323 -7.384 -11.033 1.00 0.00 1875 GLU A N 12
ATOM 14322 C CA . GLU A 1 8 ? 14.018 -7.462 -10.359 1.00 0.00 1875 GLU A CA 12
ATOM 14323 C C . GLU A 1 8 ? 14.208 -7.390 -8.828 1.00 0.00 1875 GLU A C 12
ATOM 14324 O O . GLU A 1 8 ? 15.245 -7.825 -8.306 1.00 0.00 1875 GLU A O 12
ATOM 14336 N N . ALA A 1 9 ? 13.230 -6.843 -8.107 1.00 0.00 1876 ALA A N 12
ATOM 14337 C CA . ALA A 1 9 ? 13.284 -6.645 -6.654 1.00 0.00 1876 ALA A CA 12
ATOM 14338 C C . ALA A 1 9 ? 11.894 -6.601 -6.003 1.00 0.00 1876 ALA A C 12
ATOM 14339 O O . ALA A 1 9 ? 10.890 -6.296 -6.655 1.00 0.00 1876 ALA A O 12
ATOM 14346 N N . VAL A 1 10 ? 11.827 -6.855 -4.690 1.00 0.00 1877 VAL A N 12
ATOM 14347 C CA . VAL A 1 10 ? 10.589 -6.716 -3.896 1.00 0.00 1877 VAL A CA 12
ATOM 14348 C C . VAL A 1 10 ? 10.121 -5.252 -3.888 1.00 0.00 1877 VAL A C 12
ATOM 14349 O O . VAL A 1 10 ? 8.925 -4.995 -4.002 1.00 0.00 1877 VAL A O 12
ATOM 14362 N N . THR A 1 11 ? 11.055 -4.289 -3.858 1.00 0.00 1878 THR A N 12
ATOM 14363 C CA . THR A 1 11 ? 10.753 -2.842 -3.924 1.00 0.00 1878 THR A CA 12
ATOM 14364 C C . THR A 1 11 ? 10.138 -2.423 -5.261 1.00 0.00 1878 THR A C 12
ATOM 14365 O O . THR A 1 11 ? 9.202 -1.625 -5.278 1.00 0.00 1878 THR A O 12
ATOM 14376 N N . GLU A 1 12 ? 10.587 -2.997 -6.381 1.00 0.00 1879 GLU A N 12
ATOM 14377 C CA . GLU A 1 12 ? 9.972 -2.795 -7.702 1.00 0.00 1879 GLU A CA 12
ATOM 14378 C C . GLU A 1 12 ? 8.530 -3.316 -7.736 1.00 0.00 1879 GLU A C 12
ATOM 14379 O O . GLU A 1 12 ? 7.625 -2.601 -8.163 1.00 0.00 1879 GLU A O 12
ATOM 14391 N N . GLN A 1 13 ? 8.283 -4.532 -7.243 1.00 0.00 1880 GLN A N 12
ATOM 14392 C CA . GLN A 1 13 ? 6.943 -5.135 -7.226 1.00 0.00 1880 GLN A CA 12
ATOM 14393 C C . GLN A 1 13 ? 5.975 -4.389 -6.281 1.00 0.00 1880 GLN A C 12
ATOM 14394 O O . GLN A 1 13 ? 4.817 -4.158 -6.632 1.00 0.00 1880 GLN A O 12
ATOM 14408 N N . LEU A 1 14 ? 6.458 -3.943 -5.110 1.00 0.00 1881 LEU A N 12
ATOM 14409 C CA . LEU A 1 14 ? 5.706 -3.107 -4.166 1.00 0.00 1881 LEU A CA 12
ATOM 14410 C C . LEU A 1 14 ? 5.387 -1.735 -4.790 1.00 0.00 1881 LEU A C 12
ATOM 14411 O O . LEU A 1 14 ? 4.243 -1.287 -4.745 1.00 0.00 1881 LEU A O 12
ATOM 14427 N N . SER A 1 15 ? 6.367 -1.100 -5.448 1.00 0.00 1882 SER A N 12
ATOM 14428 C CA . SER A 1 15 ? 6.185 0.176 -6.159 1.00 0.00 1882 SER A CA 12
ATOM 14429 C C . SER A 1 15 ? 5.109 0.083 -7.247 1.00 0.00 1882 SER A C 12
ATOM 14430 O O . SER A 1 15 ? 4.146 0.855 -7.253 1.00 0.00 1882 SER A O 12
ATOM 14438 N N . ARG A 1 16 ? 5.212 -0.923 -8.124 1.00 0.00 1883 ARG A N 12
ATOM 14439 C CA . ARG A 1 16 ? 4.282 -1.159 -9.243 1.00 0.00 1883 ARG A CA 12
ATOM 14440 C C . ARG A 1 16 ? 2.861 -1.504 -8.774 1.00 0.00 1883 ARG A C 12
ATOM 14441 O O . ARG A 1 16 ? 1.893 -1.165 -9.458 1.00 0.00 1883 ARG A O 12
ATOM 14462 N N . LEU A 1 17 ? 2.719 -2.113 -7.591 1.00 0.00 1884 LEU A N 12
ATOM 14463 C CA . LEU A 1 17 ? 1.433 -2.357 -6.933 1.00 0.00 1884 LEU A CA 12
ATOM 14464 C C . LEU A 1 17 ? 0.821 -1.062 -6.356 1.00 0.00 1884 LEU A C 12
ATOM 14465 O O . LEU A 1 17 ? -0.332 -0.741 -6.652 1.00 0.00 1884 LEU A O 12
ATOM 14481 N N . VAL A 1 18 ? 1.583 -0.287 -5.573 1.00 0.00 1885 VAL A N 12
ATOM 14482 C CA . VAL A 1 18 ? 1.103 0.951 -4.921 1.00 0.00 1885 VAL A CA 12
ATOM 14483 C C . VAL A 1 18 ? 0.804 2.070 -5.929 1.00 0.00 1885 VAL A C 12
ATOM 14484 O O . VAL A 1 18 ? -0.138 2.840 -5.728 1.00 0.00 1885 VAL A O 12
ATOM 14497 N N . ALA A 1 19 ? 1.499 2.107 -7.070 1.00 0.00 1886 ALA A N 12
ATOM 14498 C CA . ALA A 1 19 ? 1.167 2.975 -8.206 1.00 0.00 1886 ALA A CA 12
ATOM 14499 C C . ALA A 1 19 ? -0.246 2.714 -8.796 1.00 0.00 1886 ALA A C 12
ATOM 14500 O O . ALA A 1 19 ? -0.772 3.552 -9.530 1.00 0.00 1886 ALA A O 12
ATOM 14507 N N . GLY A 1 20 ? -0.882 1.581 -8.466 1.00 0.00 1887 GLY A N 12
ATOM 14508 C CA . GLY A 1 20 ? -2.283 1.273 -8.778 1.00 0.00 1887 GLY A CA 12
ATOM 14509 C C . GLY A 1 20 ? -3.310 1.721 -7.723 1.00 0.00 1887 GLY A C 12
ATOM 14510 O O . GLY A 1 20 ? -4.512 1.572 -7.951 1.00 0.00 1887 GLY A O 12
ATOM 14514 N N . PHE A 1 21 ? -2.871 2.268 -6.581 1.00 0.00 1888 PHE A N 12
ATOM 14515 C CA . PHE A 1 21 ? -3.720 2.695 -5.453 1.00 0.00 1888 PHE A CA 12
ATOM 14516 C C . PHE A 1 21 ? -3.636 4.195 -5.129 1.00 0.00 1888 PHE A C 12
ATOM 14517 O O . PHE A 1 21 ? -4.497 4.701 -4.411 1.00 0.00 1888 PHE A O 12
ATOM 14534 N N . VAL A 1 22 ? -2.658 4.932 -5.675 1.00 0.00 1889 VAL A N 12
ATOM 14535 C CA . VAL A 1 22 ? -2.621 6.401 -5.634 1.00 0.00 1889 VAL A CA 12
ATOM 14536 C C . VAL A 1 22 ? -3.877 6.990 -6.312 1.00 0.00 1889 VAL A C 12
ATOM 14537 O O . VAL A 1 22 ? -4.148 6.661 -7.473 1.00 0.00 1889 VAL A O 12
ATOM 14550 N N . PRO A 1 23 ? -4.692 7.804 -5.613 1.00 0.00 1890 PRO A N 12
ATOM 14551 C CA . PRO A 1 23 ? -6.003 8.247 -6.119 1.00 0.00 1890 PRO A CA 12
ATOM 14552 C C . PRO A 1 23 ? -5.909 9.378 -7.160 1.00 0.00 1890 PRO A C 12
ATOM 14553 O O . PRO A 1 23 ? -6.767 9.477 -8.036 1.00 0.00 1890 PRO A O 12
ATOM 14564 N N . ASP A 1 24 ? -4.874 10.221 -7.083 1.00 0.00 1891 ASP A N 12
ATOM 14565 C CA . ASP A 1 24 ? -4.565 11.261 -8.075 1.00 0.00 1891 ASP A CA 12
ATOM 14566 C C . ASP A 1 24 ? -3.890 10.688 -9.339 1.00 0.00 1891 ASP A C 12
ATOM 14567 O O . ASP A 1 24 ? -3.373 9.570 -9.343 1.00 0.00 1891 ASP A O 12
ATOM 14576 N N . ALA A 1 25 ? -3.845 11.484 -10.409 1.00 0.00 1892 ALA A N 12
ATOM 14577 C CA . ALA A 1 25 ? -3.205 11.172 -11.692 1.00 0.00 1892 ALA A CA 12
ATOM 14578 C C . ALA A 1 25 ? -1.652 11.199 -11.643 1.00 0.00 1892 ALA A C 12
ATOM 14579 O O . ALA A 1 25 ? -0.990 11.649 -12.583 1.00 0.00 1892 ALA A O 12
ATOM 14586 N N . ALA A 1 26 ? -1.060 10.735 -10.539 1.00 0.00 1893 ALA A N 12
ATOM 14587 C CA . ALA A 1 26 ? 0.384 10.669 -10.306 1.00 0.00 1893 ALA A CA 12
ATOM 14588 C C . ALA A 1 26 ? 1.107 9.705 -11.271 1.00 0.00 1893 ALA A C 12
ATOM 14589 O O . ALA A 1 26 ? 2.251 9.951 -11.656 1.00 0.00 1893 ALA A O 12
ATOM 14596 N N . GLY A 1 27 ? 0.447 8.607 -11.665 1.00 0.00 1894 GLY A N 12
ATOM 14597 C CA . GLY A 1 27 ? 0.948 7.604 -12.622 1.00 0.00 1894 GLY A CA 12
ATOM 14598 C C . GLY A 1 27 ? 2.119 6.730 -12.142 1.00 0.00 1894 GLY A C 12
ATOM 14599 O O . GLY A 1 27 ? 2.609 5.880 -12.890 1.00 0.00 1894 GLY A O 12
ATOM 14603 N N . SER A 1 28 ? 2.591 6.950 -10.912 1.00 0.00 1895 SER A N 12
ATOM 14604 C CA . SER A 1 28 ? 3.754 6.316 -10.286 1.00 0.00 1895 SER A CA 12
ATOM 14605 C C . SER A 1 28 ? 3.714 6.526 -8.762 1.00 0.00 1895 SER A C 12
ATOM 14606 O O . SER A 1 28 ? 2.786 7.154 -8.239 1.00 0.00 1895 SER A O 12
ATOM 14614 N N . VAL A 1 29 ? 4.714 6.025 -8.040 1.00 0.00 1896 VAL A N 12
ATOM 14615 C CA . VAL A 1 29 ? 4.904 6.226 -6.596 1.00 0.00 1896 VAL A CA 12
ATOM 14616 C C . VAL A 1 29 ? 6.382 6.491 -6.285 1.00 0.00 1896 VAL A C 12
ATOM 14617 O O . VAL A 1 29 ? 7.275 5.789 -6.773 1.00 0.00 1896 VAL A O 12
ATOM 14630 N N . ASP A 1 30 ? 6.658 7.533 -5.505 1.00 0.00 1897 ASP A N 12
ATOM 14631 C CA . ASP A 1 30 ? 8.020 7.932 -5.115 1.00 0.00 1897 ASP A CA 12
ATOM 14632 C C . ASP A 1 30 ? 8.534 7.109 -3.909 1.00 0.00 1897 ASP A C 12
ATOM 14633 O O . ASP A 1 30 ? 7.801 6.953 -2.925 1.00 0.00 1897 ASP A O 12
ATOM 14642 N N . PRO A 1 31 ? 9.799 6.638 -3.917 1.00 0.00 1898 PRO A N 12
ATOM 14643 C CA . PRO A 1 31 ? 10.375 5.888 -2.792 1.00 0.00 1898 PRO A CA 12
ATOM 14644 C C . PRO A 1 31 ? 10.672 6.769 -1.563 1.00 0.00 1898 PRO A C 12
ATOM 14645 O O . PRO A 1 31 ? 10.714 6.257 -0.444 1.00 0.00 1898 PRO A O 12
ATOM 14656 N N . ASP A 1 32 ? 10.858 8.080 -1.752 1.00 0.00 1899 ASP A N 12
ATOM 14657 C CA . ASP A 1 32 ? 11.162 9.058 -0.688 1.00 0.00 1899 ASP A CA 12
ATOM 14658 C C . ASP A 1 32 ? 9.922 9.562 0.085 1.00 0.00 1899 ASP A C 12
ATOM 14659 O O . ASP A 1 32 ? 10.058 10.290 1.073 1.00 0.00 1899 ASP A O 12
ATOM 14668 N N . ARG A 1 33 ? 8.711 9.184 -0.349 1.00 0.00 1900 ARG A N 12
ATOM 14669 C CA . ARG A 1 33 ? 7.406 9.604 0.206 1.00 0.00 1900 ARG A CA 12
ATOM 14670 C C . ARG A 1 33 ? 6.607 8.413 0.749 1.00 0.00 1900 ARG A C 12
ATOM 14671 O O . ARG A 1 33 ? 6.690 7.300 0.226 1.00 0.00 1900 ARG A O 12
ATOM 14692 N N . THR A 1 34 ? 5.824 8.654 1.799 1.00 0.00 1901 THR A N 12
ATOM 14693 C CA . THR A 1 34 ? 4.898 7.655 2.368 1.00 0.00 1901 THR A CA 12
ATOM 14694 C C . THR A 1 34 ? 3.634 7.507 1.533 1.00 0.00 1901 THR A C 12
ATOM 14695 O O . THR A 1 34 ? 3.323 8.326 0.666 1.00 0.00 1901 THR A O 12
ATOM 14706 N N . LEU A 1 35 ? 2.869 6.455 1.805 1.00 0.00 1902 LEU A N 12
ATOM 14707 C CA . LEU A 1 35 ? 1.554 6.242 1.199 1.00 0.00 1902 LEU A CA 12
ATOM 14708 C C . LEU A 1 35 ? 0.524 7.298 1.677 1.00 0.00 1902 LEU A C 12
ATOM 14709 O O . LEU A 1 35 ? -0.390 7.654 0.929 1.00 0.00 1902 LEU A O 12
ATOM 14725 N N . LEU A 1 36 ? 0.732 7.883 2.864 1.00 0.00 1903 LEU A N 12
ATOM 14726 C CA . LEU A 1 36 ? 0.045 9.090 3.342 1.00 0.00 1903 LEU A CA 12
ATOM 14727 C C . LEU A 1 36 ? 0.375 10.338 2.500 1.00 0.00 1903 LEU A C 12
ATOM 14728 O O . LEU A 1 36 ? -0.519 11.121 2.181 1.00 0.00 1903 LEU A O 12
ATOM 14744 N N . GLU A 1 37 ? 1.637 10.519 2.104 1.00 0.00 1904 GLU A N 12
ATOM 14745 C CA . GLU A 1 37 ? 2.067 11.627 1.232 1.00 0.00 1904 GLU A CA 12
ATOM 14746 C C . GLU A 1 37 ? 1.626 11.467 -0.241 1.00 0.00 1904 GLU A C 12
ATOM 14747 O O . GLU A 1 37 ? 1.568 12.457 -0.974 1.00 0.00 1904 GLU A O 12
ATOM 14759 N N . HIS A 1 38 ? 1.285 10.250 -0.683 1.00 0.00 1905 HIS A N 12
ATOM 14760 C CA . HIS A 1 38 ? 0.552 9.995 -1.933 1.00 0.00 1905 HIS A CA 12
ATOM 14761 C C . HIS A 1 38 ? -0.977 10.128 -1.768 1.00 0.00 1905 HIS A C 12
ATOM 14762 O O . HIS A 1 38 ? -1.704 10.235 -2.759 1.00 0.00 1905 HIS A O 12
ATOM 14776 N N . GLY A 1 39 ? -1.480 10.168 -0.530 1.00 0.00 1906 GLY A N 12
ATOM 14777 C CA . GLY A 1 39 ? -2.872 10.498 -0.201 1.00 0.00 1906 GLY A CA 12
ATOM 14778 C C . GLY A 1 39 ? -3.841 9.314 -0.272 1.00 0.00 1906 GLY A C 12
ATOM 14779 O O . GLY A 1 39 ? -5.047 9.518 -0.424 1.00 0.00 1906 GLY A O 12
ATOM 14783 N N . ILE A 1 40 ? -3.325 8.079 -0.210 1.00 0.00 1907 ILE A N 12
ATOM 14784 C CA . ILE A 1 40 ? -4.093 6.838 -0.345 1.00 0.00 1907 ILE A CA 12
ATOM 14785 C C . ILE A 1 40 ? -5.086 6.692 0.826 1.00 0.00 1907 ILE A C 12
ATOM 14786 O O . ILE A 1 40 ? -4.701 6.724 1.996 1.00 0.00 1907 ILE A O 12
ATOM 14802 N N . ASP A 1 41 ? -6.377 6.534 0.506 1.00 0.00 1908 ASP A N 12
ATOM 14803 C CA . ASP A 1 41 ? -7.462 6.345 1.485 1.00 0.00 1908 ASP A CA 12
ATOM 14804 C C . ASP A 1 41 ? -7.400 4.977 2.184 1.00 0.00 1908 ASP A C 12
ATOM 14805 O O . ASP A 1 41 ? -6.914 4.000 1.615 1.00 0.00 1908 ASP A O 12
ATOM 14814 N N . SER A 1 42 ? -7.972 4.871 3.386 1.00 0.00 1909 SER A N 12
ATOM 14815 C CA . SER A 1 42 ? -8.083 3.619 4.162 1.00 0.00 1909 SER A CA 12
ATOM 14816 C C . SER A 1 42 ? -8.654 2.431 3.368 1.00 0.00 1909 SER A C 12
ATOM 14817 O O . SER A 1 42 ? -8.129 1.317 3.433 1.00 0.00 1909 SER A O 12
ATOM 14824 N N . ILE A 1 43 ? -9.703 2.665 2.572 1.00 0.00 1910 ILE A N 12
ATOM 14825 C CA . ILE A 1 43 ? -10.319 1.672 1.678 1.00 0.00 1910 ILE A CA 12
ATOM 14826 C C . ILE A 1 43 ? -9.311 1.132 0.649 1.00 0.00 1910 ILE A C 12
ATOM 14827 O O . ILE A 1 43 ? -9.218 -0.079 0.434 1.00 0.00 1910 ILE A O 12
ATOM 14843 N N . ASN A 1 44 ? -8.520 2.014 0.031 1.00 0.00 1911 ASN A N 12
ATOM 14844 C CA . ASN A 1 44 ? -7.465 1.629 -0.911 1.00 0.00 1911 ASN A CA 12
ATOM 14845 C C . ASN A 1 44 ? -6.273 0.954 -0.207 1.00 0.00 1911 ASN A C 12
ATOM 14846 O O . ASN A 1 44 ? -5.714 0.005 -0.754 1.00 0.00 1911 ASN A O 12
ATOM 14857 N N . LEU A 1 45 ? -5.923 1.349 1.025 1.00 0.00 1912 LEU A N 12
ATOM 14858 C CA . LEU A 1 45 ? -4.932 0.640 1.848 1.00 0.00 1912 LEU A CA 12
ATOM 14859 C C . LEU A 1 45 ? -5.406 -0.779 2.232 1.00 0.00 1912 LEU A C 12
ATOM 14860 O O . LEU A 1 45 ? -4.601 -1.704 2.238 1.00 0.00 1912 LEU A O 12
ATOM 14876 N N . MET A 1 46 ? -6.702 -0.995 2.503 1.00 0.00 1913 MET A N 12
ATOM 14877 C CA . MET A 1 46 ? -7.256 -2.337 2.766 1.00 0.00 1913 MET A CA 12
ATOM 14878 C C . MET A 1 46 ? -7.295 -3.239 1.521 1.00 0.00 1913 MET A C 12
ATOM 14879 O O . MET A 1 46 ? -7.104 -4.451 1.635 1.00 0.00 1913 MET A O 12
ATOM 14893 N N . ASN A 1 47 ? -7.484 -2.671 0.326 1.00 0.00 1914 ASN A N 12
ATOM 14894 C CA . ASN A 1 47 ? -7.318 -3.414 -0.933 1.00 0.00 1914 ASN A CA 12
ATOM 14895 C C . ASN A 1 47 ? -5.838 -3.748 -1.198 1.00 0.00 1914 ASN A C 12
ATOM 14896 O O . ASN A 1 47 ? -5.517 -4.885 -1.556 1.00 0.00 1914 ASN A O 12
ATOM 14907 N N . LEU A 1 48 ? -4.924 -2.805 -0.940 1.00 0.00 1915 LEU A N 12
ATOM 14908 C CA . LEU A 1 48 ? -3.473 -3.019 -0.987 1.00 0.00 1915 LEU A CA 12
ATOM 14909 C C . LEU A 1 48 ? -3.025 -4.124 -0.012 1.00 0.00 1915 LEU A C 12
ATOM 14910 O O . LEU A 1 48 ? -2.230 -4.980 -0.394 1.00 0.00 1915 LEU A O 12
ATOM 14926 N N . ARG A 1 49 ? -3.582 -4.163 1.207 1.00 0.00 1916 ARG A N 12
ATOM 14927 C CA . ARG A 1 49 ? -3.359 -5.233 2.193 1.00 0.00 1916 ARG A CA 12
ATOM 14928 C C . ARG A 1 49 ? -3.700 -6.606 1.614 1.00 0.00 1916 ARG A C 12
ATOM 14929 O O . ARG A 1 49 ? -2.869 -7.512 1.660 1.00 0.00 1916 ARG A O 12
ATOM 14950 N N . PHE A 1 50 ? -4.901 -6.768 1.058 1.00 0.00 1917 PHE A N 12
ATOM 14951 C CA . PHE A 1 50 ? -5.335 -8.027 0.441 1.00 0.00 1917 PHE A CA 12
ATOM 14952 C C . PHE A 1 50 ? -4.454 -8.440 -0.758 1.00 0.00 1917 PHE A C 12
ATOM 14953 O O . PHE A 1 50 ? -4.065 -9.605 -0.866 1.00 0.00 1917 PHE A O 12
ATOM 14970 N N . GLU A 1 51 ? -4.060 -7.497 -1.621 1.00 0.00 1918 GLU A N 12
ATOM 14971 C CA . GLU A 1 51 ? -3.111 -7.759 -2.707 1.00 0.00 1918 GLU A CA 12
ATOM 14972 C C . GLU A 1 51 ? -1.721 -8.190 -2.192 1.00 0.00 1918 GLU A C 12
ATOM 14973 O O . GLU A 1 51 ? -1.157 -9.146 -2.720 1.00 0.00 1918 GLU A O 12
ATOM 14985 N N . ILE A 1 52 ? -1.186 -7.566 -1.139 1.00 0.00 1919 ILE A N 12
ATOM 14986 C CA . ILE A 1 52 ? 0.079 -7.986 -0.508 1.00 0.00 1919 ILE A CA 12
ATOM 14987 C C . ILE A 1 52 ? -0.050 -9.388 0.113 1.00 0.00 1919 ILE A C 12
ATOM 14988 O O . ILE A 1 52 ? 0.862 -10.206 -0.018 1.00 0.00 1919 ILE A O 12
ATOM 15004 N N . THR A 1 53 ? -1.192 -9.699 0.735 1.00 0.00 1920 THR A N 12
ATOM 15005 C CA . THR A 1 53 ? -1.511 -11.034 1.277 1.00 0.00 1920 THR A CA 12
ATOM 15006 C C . THR A 1 53 ? -1.451 -12.109 0.184 1.00 0.00 1920 THR A C 12
ATOM 15007 O O . THR A 1 53 ? -0.889 -13.182 0.398 1.00 0.00 1920 THR A O 12
ATOM 15018 N N . GLU A 1 54 ? -1.977 -11.816 -1.008 1.00 0.00 1921 GLU A N 12
ATOM 15019 C CA . GLU A 1 54 ? -1.966 -12.725 -2.159 1.00 0.00 1921 GLU A CA 12
ATOM 15020 C C . GLU A 1 54 ? -0.585 -12.839 -2.832 1.00 0.00 1921 GLU A C 12
ATOM 15021 O O . GLU A 1 54 ? -0.186 -13.935 -3.231 1.00 0.00 1921 GLU A O 12
ATOM 15033 N N . ARG A 1 55 ? 0.149 -11.724 -2.971 1.00 0.00 1922 ARG A N 12
ATOM 15034 C CA . ARG A 1 55 ? 1.401 -11.626 -3.759 1.00 0.00 1922 ARG A CA 12
ATOM 15035 C C . ARG A 1 55 ? 2.668 -12.006 -2.982 1.00 0.00 1922 ARG A C 12
ATOM 15036 O O . ARG A 1 55 ? 3.605 -12.532 -3.582 1.00 0.00 1922 ARG A O 12
ATOM 15057 N N . PHE A 1 56 ? 2.699 -11.744 -1.673 1.00 0.00 1923 PHE A N 12
ATOM 15058 C CA . PHE A 1 56 ? 3.873 -11.945 -0.805 1.00 0.00 1923 PHE A CA 12
ATOM 15059 C C . PHE A 1 56 ? 3.613 -12.883 0.392 1.00 0.00 1923 PHE A C 12
ATOM 15060 O O . PHE A 1 56 ? 4.567 -13.388 0.986 1.00 0.00 1923 PHE A O 12
ATOM 15077 N N . GLY A 1 57 ? 2.348 -13.162 0.736 1.00 0.00 1924 GLY A N 12
ATOM 15078 C CA . GLY A 1 57 ? 1.978 -14.122 1.795 1.00 0.00 1924 GLY A CA 12
ATOM 15079 C C . GLY A 1 57 ? 2.165 -13.598 3.226 1.00 0.00 1924 GLY A C 12
ATOM 15080 O O . GLY A 1 57 ? 2.483 -14.376 4.132 1.00 0.00 1924 GLY A O 12
ATOM 15084 N N . ARG A 1 58 ? 2.024 -12.279 3.422 1.00 0.00 1925 ARG A N 12
ATOM 15085 C CA . ARG A 1 58 ? 2.322 -11.562 4.678 1.00 0.00 1925 ARG A CA 12
ATOM 15086 C C . ARG A 1 58 ? 1.193 -10.608 5.073 1.00 0.00 1925 ARG A C 12
ATOM 15087 O O . ARG A 1 58 ? 0.604 -9.953 4.202 1.00 0.00 1925 ARG A O 12
ATOM 15108 N N . THR A 1 59 ? 0.962 -10.460 6.378 1.00 0.00 1926 THR A N 12
ATOM 15109 C CA . THR A 1 59 ? -0.064 -9.561 6.945 1.00 0.00 1926 THR A CA 12
ATOM 15110 C C . THR A 1 59 ? 0.529 -8.563 7.945 1.00 0.00 1926 THR A C 12
ATOM 15111 O O . THR A 1 59 ? 1.347 -8.925 8.793 1.00 0.00 1926 THR A O 12
ATOM 15122 N N . LEU A 1 60 ? 0.127 -7.291 7.826 1.00 0.00 1927 LEU A N 12
ATOM 15123 C CA . LEU A 1 60 ? 0.627 -6.128 8.580 1.00 0.00 1927 LEU A CA 12
ATOM 15124 C C . LEU A 1 60 ? -0.537 -5.169 8.913 1.00 0.00 1927 LEU A C 12
ATOM 15125 O O . LEU A 1 60 ? -1.501 -5.112 8.145 1.00 0.00 1927 LEU A O 12
ATOM 15141 N N . PRO A 1 61 ? -0.474 -4.388 10.007 1.00 0.00 1928 PRO A N 12
ATOM 15142 C CA . PRO A 1 61 ? -1.531 -3.443 10.377 1.00 0.00 1928 PRO A CA 12
ATOM 15143 C C . PRO A 1 61 ? -1.640 -2.260 9.400 1.00 0.00 1928 PRO A C 12
ATOM 15144 O O . PRO A 1 61 ? -0.644 -1.795 8.841 1.00 0.00 1928 PRO A O 12
ATOM 15155 N N . LEU A 1 62 ? -2.854 -1.725 9.219 1.00 0.00 1929 LEU A N 12
ATOM 15156 C CA . LEU A 1 62 ? -3.132 -0.631 8.270 1.00 0.00 1929 LEU A CA 12
ATOM 15157 C C . LEU A 1 62 ? -2.399 0.677 8.624 1.00 0.00 1929 LEU A C 12
ATOM 15158 O O . LEU A 1 62 ? -2.015 1.436 7.733 1.00 0.00 1929 LEU A O 12
ATOM 15174 N N . GLN A 1 63 ? -2.157 0.914 9.917 1.00 0.00 1930 GLN A N 12
ATOM 15175 C CA . GLN A 1 63 ? -1.370 2.050 10.407 1.00 0.00 1930 GLN A CA 12
ATOM 15176 C C . GLN A 1 63 ? 0.094 1.994 9.929 1.00 0.00 1930 GLN A C 12
ATOM 15177 O O . GLN A 1 63 ? 0.689 3.037 9.646 1.00 0.00 1930 GLN A O 12
ATOM 15191 N N . LEU A 1 64 ? 0.677 0.795 9.803 1.00 0.00 1931 LEU A N 12
ATOM 15192 C CA . LEU A 1 64 ? 2.010 0.628 9.222 1.00 0.00 1931 LEU A CA 12
ATOM 15193 C C . LEU A 1 64 ? 1.998 0.889 7.704 1.00 0.00 1931 LEU A C 12
ATOM 15194 O O . LEU A 1 64 ? 2.918 1.531 7.201 1.00 0.00 1931 LEU A O 12
ATOM 15210 N N . LEU A 1 65 ? 0.955 0.461 6.979 1.00 0.00 1932 LEU A N 12
ATOM 15211 C CA . LEU A 1 65 ? 0.820 0.744 5.539 1.00 0.00 1932 LEU A CA 12
ATOM 15212 C C . LEU A 1 65 ? 0.782 2.249 5.230 1.00 0.00 1932 LEU A C 12
ATOM 15213 O O . LEU A 1 65 ? 1.428 2.685 4.279 1.00 0.00 1932 LEU A O 12
ATOM 15229 N N . SER A 1 66 ? 0.056 3.046 6.020 1.00 0.00 1933 SER A N 12
ATOM 15230 C CA . SER A 1 66 ? -0.073 4.494 5.806 1.00 0.00 1933 SER A CA 12
ATOM 15231 C C . SER A 1 66 ? 1.216 5.269 6.124 1.00 0.00 1933 SER A C 12
ATOM 15232 O O . SER A 1 66 ? 1.635 6.114 5.328 1.00 0.00 1933 SER A O 12
ATOM 15240 N N . GLU A 1 67 ? 1.868 4.988 7.261 1.00 0.00 1934 GLU A N 12
ATOM 15241 C CA . GLU A 1 67 ? 3.036 5.743 7.751 1.00 0.00 1934 GLU A CA 12
ATOM 15242 C C . GLU A 1 67 ? 4.391 5.330 7.134 1.00 0.00 1934 GLU A C 12
ATOM 15243 O O . GLU A 1 67 ? 5.386 6.032 7.305 1.00 0.00 1934 GLU A O 12
ATOM 15255 N N . SER A 1 68 ? 4.449 4.196 6.429 1.00 0.00 1935 SER A N 12
ATOM 15256 C CA . SER A 1 68 ? 5.650 3.700 5.739 1.00 0.00 1935 SER A CA 12
ATOM 15257 C C . SER A 1 68 ? 5.791 4.256 4.318 1.00 0.00 1935 SER A C 12
ATOM 15258 O O . SER A 1 68 ? 4.817 4.699 3.707 1.00 0.00 1935 SER A O 12
ATOM 15266 N N . THR A 1 69 ? 7.007 4.189 3.778 1.00 0.00 1936 THR A N 12
ATOM 15267 C CA . THR A 1 69 ? 7.301 4.343 2.343 1.00 0.00 1936 THR A CA 12
ATOM 15268 C C . THR A 1 69 ? 7.262 2.990 1.615 1.00 0.00 1936 THR A C 12
ATOM 15269 O O . THR A 1 69 ? 7.256 1.925 2.240 1.00 0.00 1936 THR A O 12
ATOM 15280 N N . VAL A 1 70 ? 7.275 3.020 0.277 1.00 0.00 1937 VAL A N 12
ATOM 15281 C CA . VAL A 1 70 ? 7.336 1.823 -0.583 1.00 0.00 1937 VAL A CA 12
ATOM 15282 C C . VAL A 1 70 ? 8.552 0.923 -0.279 1.00 0.00 1937 VAL A C 12
ATOM 15283 O O . VAL A 1 70 ? 8.346 -0.274 -0.056 1.00 0.00 1937 VAL A O 12
ATOM 15296 N N . PRO A 1 71 ? 9.796 1.443 -0.159 1.00 0.00 1938 PRO A N 12
ATOM 15297 C CA . PRO A 1 71 ? 10.951 0.646 0.268 1.00 0.00 1938 PRO A CA 12
ATOM 15298 C C . PRO A 1 71 ? 10.830 0.064 1.685 1.00 0.00 1938 PRO A C 12
ATOM 15299 O O . PRO A 1 71 ? 11.245 -1.071 1.912 1.00 0.00 1938 PRO A O 12
ATOM 15310 N N . VAL A 1 72 ? 10.243 0.804 2.636 1.00 0.00 1939 VAL A N 12
ATOM 15311 C CA . VAL A 1 72 ? 10.041 0.317 4.019 1.00 0.00 1939 VAL A CA 12
ATOM 15312 C C . VAL A 1 72 ? 9.045 -0.849 4.064 1.00 0.00 1939 VAL A C 12
ATOM 15313 O O . VAL A 1 72 ? 9.326 -1.854 4.716 1.00 0.00 1939 VAL A O 12
ATOM 15326 N N . LEU A 1 73 ? 7.928 -0.775 3.329 1.00 0.00 1940 LEU A N 12
ATOM 15327 C CA . LEU A 1 73 ? 6.992 -1.902 3.205 1.00 0.00 1940 LEU A CA 12
ATOM 15328 C C . LEU A 1 73 ? 7.651 -3.120 2.544 1.00 0.00 1940 LEU A C 12
ATOM 15329 O O . LEU A 1 73 ? 7.610 -4.215 3.102 1.00 0.00 1940 LEU A O 12
ATOM 15345 N N . ALA A 1 74 ? 8.326 -2.926 1.411 1.00 0.00 1941 ALA A N 12
ATOM 15346 C CA . ALA A 1 74 ? 9.099 -3.981 0.750 1.00 0.00 1941 ALA A CA 12
ATOM 15347 C C . ALA A 1 74 ? 10.146 -4.655 1.664 1.00 0.00 1941 ALA A C 12
ATOM 15348 O O . ALA A 1 74 ? 10.288 -5.878 1.620 1.00 0.00 1941 ALA A O 12
ATOM 15355 N N . ALA A 1 75 ? 10.827 -3.901 2.537 1.00 0.00 1942 ALA A N 12
ATOM 15356 C CA . ALA A 1 75 ? 11.816 -4.426 3.481 1.00 0.00 1942 ALA A CA 12
ATOM 15357 C C . ALA A 1 75 ? 11.227 -5.356 4.571 1.00 0.00 1942 ALA A C 12
ATOM 15358 O O . ALA A 1 75 ? 11.920 -6.267 5.041 1.00 0.00 1942 ALA A O 12
ATOM 15365 N N . HIS A 1 76 ? 9.959 -5.172 4.964 1.00 0.00 1943 HIS A N 12
ATOM 15366 C CA . HIS A 1 76 ? 9.249 -6.108 5.859 1.00 0.00 1943 HIS A CA 12
ATOM 15367 C C . HIS A 1 76 ? 8.856 -7.417 5.146 1.00 0.00 1943 HIS A C 12
ATOM 15368 O O . HIS A 1 76 ? 8.875 -8.486 5.755 1.00 0.00 1943 HIS A O 12
ATOM 15382 N N . LEU A 1 77 ? 8.520 -7.339 3.850 1.00 0.00 1944 LEU A N 12
ATOM 15383 C CA . LEU A 1 77 ? 8.127 -8.481 3.011 1.00 0.00 1944 LEU A CA 12
ATOM 15384 C C . LEU A 1 77 ? 9.313 -9.346 2.561 1.00 0.00 1944 LEU A C 12
ATOM 15385 O O . LEU A 1 77 ? 9.207 -10.576 2.507 1.00 0.00 1944 LEU A O 12
ATOM 15401 N N . SER A 1 78 ? 10.453 -8.719 2.260 1.00 0.00 1945 SER A N 12
ATOM 15402 C CA . SER A 1 78 ? 11.675 -9.374 1.756 1.00 0.00 1945 SER A CA 12
ATOM 15403 C C . SER A 1 78 ? 12.424 -10.218 2.801 1.00 0.00 1945 SER A C 12
ATOM 15404 O O . SER A 1 78 ? 13.308 -11.004 2.448 1.00 0.00 1945 SER A O 12
ATOM 15412 N N . ALA A 1 79 ? 12.087 -10.082 4.090 1.00 0.00 1946 ALA A N 12
ATOM 15413 C CA . ALA A 1 79 ? 12.663 -10.829 5.202 1.00 0.00 1946 ALA A CA 12
ATOM 15414 C C . ALA A 1 79 ? 12.181 -12.294 5.201 1.00 0.00 1946 ALA A C 12
ATOM 15415 O O . ALA A 1 79 ? 11.023 -12.588 5.506 1.00 0.00 1946 ALA A O 12
ATOM 15422 N N . ASP A 1 80 ? 13.080 -13.217 4.854 1.00 0.00 1947 ASP A N 12
ATOM 15423 C CA . ASP A 1 80 ? 12.852 -14.671 4.852 1.00 0.00 1947 ASP A CA 12
ATOM 15424 C C . ASP A 1 80 ? 14.156 -15.471 5.077 1.00 0.00 1947 ASP A C 12
ATOM 15425 O O . ASP A 1 80 ? 15.246 -15.026 4.705 1.00 0.00 1947 ASP A O 12
ATOM 15434 N N . ARG A 1 81 ? 14.051 -16.660 5.680 1.00 0.00 1948 ARG A N 12
ATOM 15435 C CA . ARG A 1 81 ? 15.162 -17.592 5.962 1.00 0.00 1948 ARG A CA 12
ATOM 15436 C C . ARG A 1 81 ? 15.544 -18.455 4.740 1.00 0.00 1948 ARG A C 12
ATOM 15437 O O . ARG A 1 81 ? 14.743 -18.624 3.823 1.00 0.00 1948 ARG A O 12
ATOM 15458 N N . ALA A 1 82 ? 16.744 -19.037 4.661 1.00 0.00 1949 ALA A N 12
ATOM 15459 C CA . ALA A 1 82 ? 17.905 -18.929 5.564 1.00 0.00 1949 ALA A CA 12
ATOM 15460 C C . ALA A 1 82 ? 18.998 -17.979 5.009 1.00 0.00 1949 ALA A C 12
ATOM 15461 O O . ALA A 1 82 ? 20.192 -18.161 5.270 1.00 0.00 1949 ALA A O 12
ATOM 15468 N N . HIS A 1 83 ? 18.587 -16.995 4.194 1.00 0.00 1950 HIS A N 12
ATOM 15469 C CA . HIS A 1 83 ? 19.456 -16.078 3.439 1.00 0.00 1950 HIS A CA 12
ATOM 15470 C C . HIS A 1 83 ? 20.332 -15.181 4.338 1.00 0.00 1950 HIS A C 12
ATOM 15471 O O . HIS A 1 83 ? 19.831 -14.642 5.356 1.00 0.00 1950 HIS A O 12
ATOM 15529 N N . GLY A 1 1 ? 13.680 -15.947 6.000 1.00 0.00 -6 GLY A N 13
ATOM 15530 C CA . GLY A 1 1 ? 12.603 -14.937 5.934 1.00 0.00 -6 GLY A CA 13
ATOM 15531 C C . GLY A 1 1 ? 11.669 -15.222 4.763 1.00 0.00 -6 GLY A C 13
ATOM 15532 O O . GLY A 1 1 ? 12.008 -14.848 3.637 1.00 0.00 -6 GLY A O 13
ATOM 15538 N N . PRO A 1 2 ? 10.517 -15.892 4.988 1.00 0.00 -5 PRO A N 13
ATOM 15539 C CA . PRO A 1 2 ? 9.604 -16.308 3.919 1.00 0.00 -5 PRO A CA 13
ATOM 15540 C C . PRO A 1 2 ? 8.942 -15.143 3.166 1.00 0.00 -5 PRO A C 13
ATOM 15541 O O . PRO A 1 2 ? 8.649 -14.092 3.744 1.00 0.00 -5 PRO A O 13
ATOM 15552 N N . GLY A 1 3 ? 8.637 -15.364 1.888 1.00 0.00 -4 GLY A N 13
ATOM 15553 C CA . GLY A 1 3 ? 7.873 -14.461 1.028 1.00 0.00 -4 GLY A CA 13
ATOM 15554 C C . GLY A 1 3 ? 7.289 -15.182 -0.194 1.00 0.00 -4 GLY A C 13
ATOM 15555 O O . GLY A 1 3 ? 7.076 -16.398 -0.171 1.00 0.00 -4 GLY A O 13
ATOM 15559 N N . SER A 1 4 ? 7.039 -14.440 -1.279 1.00 0.00 -3 SER A N 13
ATOM 15560 C CA . SER A 1 4 ? 6.568 -14.986 -2.565 1.00 0.00 -3 SER A CA 13
ATOM 15561 C C . SER A 1 4 ? 6.933 -14.071 -3.746 1.00 0.00 -3 SER A C 13
ATOM 15562 O O . SER A 1 4 ? 7.463 -12.971 -3.547 1.00 0.00 -3 SER A O 13
ATOM 15570 N N . MET A 1 5 ? 6.697 -14.538 -4.981 1.00 0.00 -2 MET A N 13
ATOM 15571 C CA . MET A 1 5 ? 7.047 -13.857 -6.239 1.00 0.00 -2 MET A CA 13
ATOM 15572 C C . MET A 1 5 ? 8.541 -13.497 -6.340 1.00 0.00 -2 MET A C 13
ATOM 15573 O O . MET A 1 5 ? 8.927 -12.389 -6.719 1.00 0.00 -2 MET A O 13
ATOM 15587 N N . TYR A 1 6 ? 9.399 -14.460 -5.982 1.00 0.00 -1 TYR A N 13
ATOM 15588 C CA . TYR A 1 6 ? 10.859 -14.332 -6.050 1.00 0.00 -1 TYR A CA 13
ATOM 15589 C C . TYR A 1 6 ? 11.336 -14.117 -7.498 1.00 0.00 -1 TYR A C 13
ATOM 15590 O O . TYR A 1 6 ? 10.946 -14.851 -8.414 1.00 0.00 -1 TYR A O 13
ATOM 15608 N N . GLY A 1 7 ? 12.181 -13.106 -7.702 1.00 0.00 1874 GLY A N 13
ATOM 15609 C CA . GLY A 1 7 ? 12.692 -12.677 -9.007 1.00 0.00 1874 GLY A CA 13
ATOM 15610 C C . GLY A 1 7 ? 13.527 -11.399 -8.874 1.00 0.00 1874 GLY A C 13
ATOM 15611 O O . GLY A 1 7 ? 14.601 -11.409 -8.260 1.00 0.00 1874 GLY A O 13
ATOM 15615 N N . GLU A 1 8 ? 13.032 -10.287 -9.411 1.00 0.00 1875 GLU A N 13
ATOM 15616 C CA . GLU A 1 8 ? 13.492 -8.934 -9.073 1.00 0.00 1875 GLU A CA 13
ATOM 15617 C C . GLU A 1 8 ? 13.204 -8.573 -7.595 1.00 0.00 1875 GLU A C 13
ATOM 15618 O O . GLU A 1 8 ? 12.547 -9.321 -6.861 1.00 0.00 1875 GLU A O 13
ATOM 15630 N N . ALA A 1 9 ? 13.676 -7.407 -7.146 1.00 0.00 1876 ALA A N 13
ATOM 15631 C CA . ALA A 1 9 ? 13.461 -6.925 -5.781 1.00 0.00 1876 ALA A CA 13
ATOM 15632 C C . ALA A 1 9 ? 11.985 -6.646 -5.442 1.00 0.00 1876 ALA A C 13
ATOM 15633 O O . ALA A 1 9 ? 11.189 -6.273 -6.313 1.00 0.00 1876 ALA A O 13
ATOM 15640 N N . VAL A 1 10 ? 11.620 -6.776 -4.165 1.00 0.00 1877 VAL A N 13
ATOM 15641 C CA . VAL A 1 10 ? 10.259 -6.495 -3.659 1.00 0.00 1877 VAL A CA 13
ATOM 15642 C C . VAL A 1 10 ? 9.898 -5.011 -3.822 1.00 0.00 1877 VAL A C 13
ATOM 15643 O O . VAL A 1 10 ? 8.762 -4.684 -4.154 1.00 0.00 1877 VAL A O 13
ATOM 15656 N N . THR A 1 11 ? 10.871 -4.103 -3.670 1.00 0.00 1878 THR A N 13
ATOM 15657 C CA . THR A 1 11 ? 10.693 -2.642 -3.810 1.00 0.00 1878 THR A CA 13
ATOM 15658 C C . THR A 1 11 ? 10.159 -2.256 -5.194 1.00 0.00 1878 THR A C 13
ATOM 15659 O O . THR A 1 11 ? 9.240 -1.444 -5.304 1.00 0.00 1878 THR A O 13
ATOM 15670 N N . GLU A 1 12 ? 10.702 -2.870 -6.251 1.00 0.00 1879 GLU A N 13
ATOM 15671 C CA . GLU A 1 12 ? 10.309 -2.622 -7.652 1.00 0.00 1879 GLU A CA 13
ATOM 15672 C C . GLU A 1 12 ? 8.923 -3.191 -8.017 1.00 0.00 1879 GLU A C 13
ATOM 15673 O O . GLU A 1 12 ? 8.305 -2.741 -8.986 1.00 0.00 1879 GLU A O 13
ATOM 15685 N N . GLN A 1 13 ? 8.434 -4.173 -7.258 1.00 0.00 1880 GLN A N 13
ATOM 15686 C CA . GLN A 1 13 ? 7.092 -4.740 -7.410 1.00 0.00 1880 GLN A CA 13
ATOM 15687 C C . GLN A 1 13 ? 6.053 -3.962 -6.595 1.00 0.00 1880 GLN A C 13
ATOM 15688 O O . GLN A 1 13 ? 4.955 -3.697 -7.085 1.00 0.00 1880 GLN A O 13
ATOM 15702 N N . LEU A 1 14 ? 6.393 -3.556 -5.366 1.00 0.00 1881 LEU A N 13
ATOM 15703 C CA . LEU A 1 14 ? 5.500 -2.821 -4.476 1.00 0.00 1881 LEU A CA 13
ATOM 15704 C C . LEU A 1 14 ? 5.243 -1.383 -4.964 1.00 0.00 1881 LEU A C 13
ATOM 15705 O O . LEU A 1 14 ? 4.113 -0.912 -4.862 1.00 0.00 1881 LEU A O 13
ATOM 15721 N N . SER A 1 15 ? 6.220 -0.717 -5.597 1.00 0.00 1882 SER A N 13
ATOM 15722 C CA . SER A 1 15 ? 5.998 0.578 -6.264 1.00 0.00 1882 SER A CA 13
ATOM 15723 C C . SER A 1 15 ? 4.949 0.479 -7.383 1.00 0.00 1882 SER A C 13
ATOM 15724 O O . SER A 1 15 ? 4.014 1.283 -7.432 1.00 0.00 1882 SER A O 13
ATOM 15732 N N . ARG A 1 16 ? 5.050 -0.544 -8.237 1.00 0.00 1883 ARG A N 13
ATOM 15733 C CA . ARG A 1 16 ? 4.102 -0.841 -9.322 1.00 0.00 1883 ARG A CA 13
ATOM 15734 C C . ARG A 1 16 ? 2.718 -1.232 -8.803 1.00 0.00 1883 ARG A C 13
ATOM 15735 O O . ARG A 1 16 ? 1.712 -0.896 -9.434 1.00 0.00 1883 ARG A O 13
ATOM 15756 N N . LEU A 1 17 ? 2.639 -1.895 -7.647 1.00 0.00 1884 LEU A N 13
ATOM 15757 C CA . LEU A 1 17 ? 1.374 -2.228 -6.984 1.00 0.00 1884 LEU A CA 13
ATOM 15758 C C . LEU A 1 17 ? 0.678 -0.977 -6.413 1.00 0.00 1884 LEU A C 13
ATOM 15759 O O . LEU A 1 17 ? -0.509 -0.770 -6.649 1.00 0.00 1884 LEU A O 13
ATOM 15775 N N . VAL A 1 18 ? 1.426 -0.114 -5.715 1.00 0.00 1885 VAL A N 13
ATOM 15776 C CA . VAL A 1 18 ? 0.936 1.166 -5.156 1.00 0.00 1885 VAL A CA 13
ATOM 15777 C C . VAL A 1 18 ? 0.485 2.142 -6.252 1.00 0.00 1885 VAL A C 13
ATOM 15778 O O . VAL A 1 18 ? -0.477 2.887 -6.057 1.00 0.00 1885 VAL A O 13
ATOM 15791 N N . ALA A 1 19 ? 1.092 2.081 -7.440 1.00 0.00 1886 ALA A N 13
ATOM 15792 C CA . ALA A 1 19 ? 0.647 2.841 -8.616 1.00 0.00 1886 ALA A CA 13
ATOM 15793 C C . ALA A 1 19 ? -0.778 2.473 -9.095 1.00 0.00 1886 ALA A C 13
ATOM 15794 O O . ALA A 1 19 ? -1.417 3.265 -9.792 1.00 0.00 1886 ALA A O 13
ATOM 15801 N N . GLY A 1 20 ? -1.309 1.311 -8.680 1.00 0.00 1887 GLY A N 13
ATOM 15802 C CA . GLY A 1 20 ? -2.711 0.910 -8.861 1.00 0.00 1887 GLY A CA 13
ATOM 15803 C C . GLY A 1 20 ? -3.684 1.462 -7.799 1.00 0.00 1887 GLY A C 13
ATOM 15804 O O . GLY A 1 20 ? -4.895 1.280 -7.944 1.00 0.00 1887 GLY A O 13
ATOM 15808 N N . PHE A 1 21 ? -3.181 2.124 -6.748 1.00 0.00 1888 PHE A N 13
ATOM 15809 C CA . PHE A 1 21 ? -3.971 2.601 -5.594 1.00 0.00 1888 PHE A CA 13
ATOM 15810 C C . PHE A 1 21 ? -3.847 4.105 -5.310 1.00 0.00 1888 PHE A C 13
ATOM 15811 O O . PHE A 1 21 ? -4.706 4.656 -4.615 1.00 0.00 1888 PHE A O 13
ATOM 15828 N N . VAL A 1 22 ? -2.836 4.791 -5.853 1.00 0.00 1889 VAL A N 13
ATOM 15829 C CA . VAL A 1 22 ? -2.720 6.260 -5.780 1.00 0.00 1889 VAL A CA 13
ATOM 15830 C C . VAL A 1 22 ? -3.950 6.951 -6.418 1.00 0.00 1889 VAL A C 13
ATOM 15831 O O . VAL A 1 22 ? -4.249 6.701 -7.587 1.00 0.00 1889 VAL A O 13
ATOM 15844 N N . PRO A 1 23 ? -4.711 7.780 -5.669 1.00 0.00 1890 PRO A N 13
ATOM 15845 C CA . PRO A 1 23 ? -5.968 8.369 -6.151 1.00 0.00 1890 PRO A CA 13
ATOM 15846 C C . PRO A 1 23 ? -5.764 9.567 -7.097 1.00 0.00 1890 PRO A C 13
ATOM 15847 O O . PRO A 1 23 ? -6.582 9.805 -7.989 1.00 0.00 1890 PRO A O 13
ATOM 15858 N N . ASP A 1 24 ? -4.682 10.331 -6.915 1.00 0.00 1891 ASP A N 13
ATOM 15859 C CA . ASP A 1 24 ? -4.296 11.451 -7.783 1.00 0.00 1891 ASP A CA 13
ATOM 15860 C C . ASP A 1 24 ? -3.695 10.977 -9.124 1.00 0.00 1891 ASP A C 13
ATOM 15861 O O . ASP A 1 24 ? -3.258 9.826 -9.264 1.00 0.00 1891 ASP A O 13
ATOM 15870 N N . ALA A 1 25 ? -3.617 11.880 -10.105 1.00 0.00 1892 ALA A N 13
ATOM 15871 C CA . ALA A 1 25 ? -3.004 11.665 -11.422 1.00 0.00 1892 ALA A CA 13
ATOM 15872 C C . ALA A 1 25 ? -1.452 11.612 -11.385 1.00 0.00 1892 ALA A C 13
ATOM 15873 O O . ALA A 1 25 ? -0.771 12.187 -12.240 1.00 0.00 1892 ALA A O 13
ATOM 15880 N N . ALA A 1 26 ? -0.876 10.936 -10.385 1.00 0.00 1893 ALA A N 13
ATOM 15881 C CA . ALA A 1 26 ? 0.563 10.799 -10.158 1.00 0.00 1893 ALA A CA 13
ATOM 15882 C C . ALA A 1 26 ? 1.283 10.004 -11.272 1.00 0.00 1893 ALA A C 13
ATOM 15883 O O . ALA A 1 26 ? 2.433 10.296 -11.604 1.00 0.00 1893 ALA A O 13
ATOM 15890 N N . GLY A 1 27 ? 0.620 8.992 -11.851 1.00 0.00 1894 GLY A N 13
ATOM 15891 C CA . GLY A 1 27 ? 1.103 8.159 -12.966 1.00 0.00 1894 GLY A CA 13
ATOM 15892 C C . GLY A 1 27 ? 2.206 7.141 -12.621 1.00 0.00 1894 GLY A C 13
ATOM 15893 O O . GLY A 1 27 ? 2.289 6.077 -13.243 1.00 0.00 1894 GLY A O 13
ATOM 15897 N N . SER A 1 28 ? 3.026 7.438 -11.610 1.00 0.00 1895 SER A N 13
ATOM 15898 C CA . SER A 1 28 ? 4.092 6.585 -11.064 1.00 0.00 1895 SER A CA 13
ATOM 15899 C C . SER A 1 28 ? 4.380 6.948 -9.596 1.00 0.00 1895 SER A C 13
ATOM 15900 O O . SER A 1 28 ? 4.017 8.034 -9.131 1.00 0.00 1895 SER A O 13
ATOM 15908 N N . VAL A 1 29 ? 4.995 6.025 -8.852 1.00 0.00 1896 VAL A N 13
ATOM 15909 C CA . VAL A 1 29 ? 5.222 6.097 -7.397 1.00 0.00 1896 VAL A CA 13
ATOM 15910 C C . VAL A 1 29 ? 6.649 6.534 -7.065 1.00 0.00 1896 VAL A C 13
ATOM 15911 O O . VAL A 1 29 ? 7.610 5.954 -7.571 1.00 0.00 1896 VAL A O 13
ATOM 15924 N N . ASP A 1 30 ? 6.793 7.519 -6.174 1.00 0.00 1897 ASP A N 13
ATOM 15925 C CA . ASP A 1 30 ? 8.088 7.946 -5.630 1.00 0.00 1897 ASP A CA 13
ATOM 15926 C C . ASP A 1 30 ? 8.445 7.138 -4.362 1.00 0.00 1897 ASP A C 13
ATOM 15927 O O . ASP A 1 30 ? 7.675 7.171 -3.393 1.00 0.00 1897 ASP A O 13
ATOM 15936 N N . PRO A 1 31 ? 9.593 6.439 -4.307 1.00 0.00 1898 PRO A N 13
ATOM 15937 C CA . PRO A 1 31 ? 9.956 5.582 -3.173 1.00 0.00 1898 PRO A CA 13
ATOM 15938 C C . PRO A 1 31 ? 10.315 6.362 -1.893 1.00 0.00 1898 PRO A C 13
ATOM 15939 O O . PRO A 1 31 ? 10.300 5.791 -0.807 1.00 0.00 1898 PRO A O 13
ATOM 15950 N N . ASP A 1 32 ? 10.612 7.662 -1.994 1.00 0.00 1899 ASP A N 13
ATOM 15951 C CA . ASP A 1 32 ? 10.911 8.529 -0.841 1.00 0.00 1899 ASP A CA 13
ATOM 15952 C C . ASP A 1 32 ? 9.662 8.935 -0.026 1.00 0.00 1899 ASP A C 13
ATOM 15953 O O . ASP A 1 32 ? 9.790 9.330 1.140 1.00 0.00 1899 ASP A O 13
ATOM 15962 N N . ARG A 1 33 ? 8.462 8.863 -0.625 1.00 0.00 1900 ARG A N 13
ATOM 15963 C CA . ARG A 1 33 ? 7.175 9.229 -0.001 1.00 0.00 1900 ARG A CA 13
ATOM 15964 C C . ARG A 1 33 ? 6.533 8.030 0.706 1.00 0.00 1900 ARG A C 13
ATOM 15965 O O . ARG A 1 33 ? 6.689 6.881 0.282 1.00 0.00 1900 ARG A O 13
ATOM 15986 N N . THR A 1 34 ? 5.756 8.297 1.756 1.00 0.00 1901 THR A N 13
ATOM 15987 C CA . THR A 1 34 ? 4.873 7.293 2.386 1.00 0.00 1901 THR A CA 13
ATOM 15988 C C . THR A 1 34 ? 3.606 7.068 1.557 1.00 0.00 1901 THR A C 13
ATOM 15989 O O . THR A 1 34 ? 3.294 7.841 0.641 1.00 0.00 1901 THR A O 13
ATOM 16000 N N . LEU A 1 35 ? 2.837 6.020 1.862 1.00 0.00 1902 LEU A N 13
ATOM 16001 C CA . LEU A 1 35 ? 1.553 5.776 1.184 1.00 0.00 1902 LEU A CA 13
ATOM 16002 C C . LEU A 1 35 ? 0.471 6.791 1.595 1.00 0.00 1902 LEU A C 13
ATOM 16003 O O . LEU A 1 35 ? -0.402 7.139 0.794 1.00 0.00 1902 LEU A O 13
ATOM 16019 N N . LEU A 1 36 ? 0.566 7.336 2.812 1.00 0.00 1903 LEU A N 13
ATOM 16020 C CA . LEU A 1 36 ? -0.268 8.446 3.284 1.00 0.00 1903 LEU A CA 13
ATOM 16021 C C . LEU A 1 36 ? 0.056 9.770 2.562 1.00 0.00 1903 LEU A C 13
ATOM 16022 O O . LEU A 1 36 ? -0.857 10.542 2.258 1.00 0.00 1903 LEU A O 13
ATOM 16038 N N . GLU A 1 37 ? 1.323 10.007 2.207 1.00 0.00 1904 GLU A N 13
ATOM 16039 C CA . GLU A 1 37 ? 1.736 11.156 1.372 1.00 0.00 1904 GLU A CA 13
ATOM 16040 C C . GLU A 1 37 ? 1.338 11.013 -0.111 1.00 0.00 1904 GLU A C 13
ATOM 16041 O O . GLU A 1 37 ? 1.128 12.022 -0.788 1.00 0.00 1904 GLU A O 13
ATOM 16053 N N . HIS A 1 38 ? 1.143 9.787 -0.621 1.00 0.00 1905 HIS A N 13
ATOM 16054 C CA . HIS A 1 38 ? 0.434 9.556 -1.894 1.00 0.00 1905 HIS A CA 13
ATOM 16055 C C . HIS A 1 38 ? -1.085 9.836 -1.801 1.00 0.00 1905 HIS A C 13
ATOM 16056 O O . HIS A 1 38 ? -1.765 9.927 -2.828 1.00 0.00 1905 HIS A O 13
ATOM 16070 N N . GLY A 1 39 ? -1.631 9.995 -0.589 1.00 0.00 1906 GLY A N 13
ATOM 16071 C CA . GLY A 1 39 ? -3.024 10.374 -0.326 1.00 0.00 1906 GLY A CA 13
ATOM 16072 C C . GLY A 1 39 ? -4.010 9.204 -0.320 1.00 0.00 1906 GLY A C 13
ATOM 16073 O O . GLY A 1 39 ? -5.223 9.428 -0.373 1.00 0.00 1906 GLY A O 13
ATOM 16077 N N . ILE A 1 40 ? -3.511 7.966 -0.283 1.00 0.00 1907 ILE A N 13
ATOM 16078 C CA . ILE A 1 40 ? -4.307 6.730 -0.352 1.00 0.00 1907 ILE A CA 13
ATOM 16079 C C . ILE A 1 40 ? -5.210 6.621 0.891 1.00 0.00 1907 ILE A C 13
ATOM 16080 O O . ILE A 1 40 ? -4.727 6.684 2.022 1.00 0.00 1907 ILE A O 13
ATOM 16096 N N . ASP A 1 41 ? -6.524 6.474 0.686 1.00 0.00 1908 ASP A N 13
ATOM 16097 C CA . ASP A 1 41 ? -7.501 6.365 1.780 1.00 0.00 1908 ASP A CA 13
ATOM 16098 C C . ASP A 1 41 ? -7.569 4.948 2.384 1.00 0.00 1908 ASP A C 13
ATOM 16099 O O . ASP A 1 41 ? -7.019 3.981 1.859 1.00 0.00 1908 ASP A O 13
ATOM 16108 N N . SER A 1 42 ? -8.269 4.815 3.511 1.00 0.00 1909 SER A N 13
ATOM 16109 C CA . SER A 1 42 ? -8.505 3.546 4.220 1.00 0.00 1909 SER A CA 13
ATOM 16110 C C . SER A 1 42 ? -8.975 2.395 3.318 1.00 0.00 1909 SER A C 13
ATOM 16111 O O . SER A 1 42 ? -8.512 1.259 3.462 1.00 0.00 1909 SER A O 13
ATOM 16118 N N . ILE A 1 43 ? -9.908 2.668 2.400 1.00 0.00 1910 ILE A N 13
ATOM 16119 C CA . ILE A 1 43 ? -10.487 1.664 1.497 1.00 0.00 1910 ILE A CA 13
ATOM 16120 C C . ILE A 1 43 ? -9.419 1.112 0.537 1.00 0.00 1910 ILE A C 13
ATOM 16121 O O . ILE A 1 43 ? -9.269 -0.106 0.400 1.00 0.00 1910 ILE A O 13
ATOM 16137 N N . ASN A 1 44 ? -8.629 1.985 -0.085 1.00 0.00 1911 ASN A N 13
ATOM 16138 C CA . ASN A 1 44 ? -7.535 1.580 -0.962 1.00 0.00 1911 ASN A CA 13
ATOM 16139 C C . ASN A 1 44 ? -6.341 0.972 -0.191 1.00 0.00 1911 ASN A C 13
ATOM 16140 O O . ASN A 1 44 ? -5.708 0.054 -0.712 1.00 0.00 1911 ASN A O 13
ATOM 16151 N N . LEU A 1 45 ? -6.072 1.387 1.055 1.00 0.00 1912 LEU A N 13
ATOM 16152 C CA . LEU A 1 45 ? -5.107 0.722 1.948 1.00 0.00 1912 LEU A CA 13
ATOM 16153 C C . LEU A 1 45 ? -5.550 -0.710 2.307 1.00 0.00 1912 LEU A C 13
ATOM 16154 O O . LEU A 1 45 ? -4.717 -1.616 2.286 1.00 0.00 1912 LEU A O 13
ATOM 16170 N N . MET A 1 46 ? -6.838 -0.950 2.582 1.00 0.00 1913 MET A N 13
ATOM 16171 C CA . MET A 1 46 ? -7.371 -2.305 2.813 1.00 0.00 1913 MET A CA 13
ATOM 16172 C C . MET A 1 46 ? -7.319 -3.194 1.559 1.00 0.00 1913 MET A C 13
ATOM 16173 O O . MET A 1 46 ? -7.014 -4.387 1.662 1.00 0.00 1913 MET A O 13
ATOM 16187 N N . ASN A 1 47 ? -7.548 -2.631 0.368 1.00 0.00 1914 ASN A N 13
ATOM 16188 C CA . ASN A 1 47 ? -7.396 -3.360 -0.896 1.00 0.00 1914 ASN A CA 13
ATOM 16189 C C . ASN A 1 47 ? -5.914 -3.685 -1.179 1.00 0.00 1914 ASN A C 13
ATOM 16190 O O . ASN A 1 47 ? -5.588 -4.817 -1.544 1.00 0.00 1914 ASN A O 13
ATOM 16201 N N . LEU A 1 48 ? -5.002 -2.737 -0.933 1.00 0.00 1915 LEU A N 13
ATOM 16202 C CA . LEU A 1 48 ? -3.555 -2.944 -1.012 1.00 0.00 1915 LEU A CA 13
ATOM 16203 C C . LEU A 1 48 ? -3.067 -4.015 -0.023 1.00 0.00 1915 LEU A C 13
ATOM 16204 O O . LEU A 1 48 ? -2.259 -4.862 -0.407 1.00 0.00 1915 LEU A O 13
ATOM 16220 N N . ARG A 1 49 ? -3.581 -4.032 1.212 1.00 0.00 1916 ARG A N 13
ATOM 16221 C CA . ARG A 1 49 ? -3.286 -5.063 2.224 1.00 0.00 1916 ARG A CA 13
ATOM 16222 C C . ARG A 1 49 ? -3.632 -6.469 1.726 1.00 0.00 1916 ARG A C 13
ATOM 16223 O O . ARG A 1 49 ? -2.823 -7.384 1.875 1.00 0.00 1916 ARG A O 13
ATOM 16244 N N . PHE A 1 50 ? -4.792 -6.637 1.089 1.00 0.00 1917 PHE A N 13
ATOM 16245 C CA . PHE A 1 50 ? -5.207 -7.909 0.495 1.00 0.00 1917 PHE A CA 13
ATOM 16246 C C . PHE A 1 50 ? -4.304 -8.321 -0.683 1.00 0.00 1917 PHE A C 13
ATOM 16247 O O . PHE A 1 50 ? -3.851 -9.464 -0.745 1.00 0.00 1917 PHE A O 13
ATOM 16264 N N . GLU A 1 51 ? -3.970 -7.396 -1.584 1.00 0.00 1918 GLU A N 13
ATOM 16265 C CA . GLU A 1 51 ? -3.031 -7.668 -2.683 1.00 0.00 1918 GLU A CA 13
ATOM 16266 C C . GLU A 1 51 ? -1.620 -8.024 -2.188 1.00 0.00 1918 GLU A C 13
ATOM 16267 O O . GLU A 1 51 ? -1.029 -8.981 -2.688 1.00 0.00 1918 GLU A O 13
ATOM 16279 N N . ILE A 1 52 ? -1.091 -7.333 -1.174 1.00 0.00 1919 ILE A N 13
ATOM 16280 C CA . ILE A 1 52 ? 0.202 -7.659 -0.542 1.00 0.00 1919 ILE A CA 13
ATOM 16281 C C . ILE A 1 52 ? 0.153 -9.047 0.122 1.00 0.00 1919 ILE A C 13
ATOM 16282 O O . ILE A 1 52 ? 1.101 -9.827 -0.007 1.00 0.00 1919 ILE A O 13
ATOM 16298 N N . THR A 1 53 ? -0.970 -9.410 0.753 1.00 0.00 1920 THR A N 13
ATOM 16299 C CA . THR A 1 53 ? -1.194 -10.750 1.326 1.00 0.00 1920 THR A CA 13
ATOM 16300 C C . THR A 1 53 ? -1.141 -11.838 0.249 1.00 0.00 1920 THR A C 13
ATOM 16301 O O . THR A 1 53 ? -0.493 -12.863 0.447 1.00 0.00 1920 THR A O 13
ATOM 16312 N N . GLU A 1 54 ? -1.749 -11.607 -0.917 1.00 0.00 1921 GLU A N 13
ATOM 16313 C CA . GLU A 1 54 ? -1.753 -12.544 -2.045 1.00 0.00 1921 GLU A CA 13
ATOM 16314 C C . GLU A 1 54 ? -0.399 -12.626 -2.783 1.00 0.00 1921 GLU A C 13
ATOM 16315 O O . GLU A 1 54 ? 0.010 -13.717 -3.194 1.00 0.00 1921 GLU A O 13
ATOM 16327 N N . ARG A 1 55 ? 0.304 -11.496 -2.964 1.00 0.00 1922 ARG A N 13
ATOM 16328 C CA . ARG A 1 55 ? 1.526 -11.368 -3.789 1.00 0.00 1922 ARG A CA 13
ATOM 16329 C C . ARG A 1 55 ? 2.827 -11.650 -3.039 1.00 0.00 1922 ARG A C 13
ATOM 16330 O O . ARG A 1 55 ? 3.771 -12.158 -3.645 1.00 0.00 1922 ARG A O 13
ATOM 16351 N N . PHE A 1 56 ? 2.890 -11.351 -1.738 1.00 0.00 1923 PHE A N 13
ATOM 16352 C CA . PHE A 1 56 ? 4.102 -11.496 -0.910 1.00 0.00 1923 PHE A CA 13
ATOM 16353 C C . PHE A 1 56 ? 3.905 -12.424 0.310 1.00 0.00 1923 PHE A C 13
ATOM 16354 O O . PHE A 1 56 ? 4.884 -12.824 0.940 1.00 0.00 1923 PHE A O 13
ATOM 16371 N N . GLY A 1 57 ? 2.666 -12.823 0.613 1.00 0.00 1924 GLY A N 13
ATOM 16372 C CA . GLY A 1 57 ? 2.347 -13.892 1.575 1.00 0.00 1924 GLY A CA 13
ATOM 16373 C C . GLY A 1 57 ? 2.105 -13.419 3.013 1.00 0.00 1924 GLY A C 13
ATOM 16374 O O . GLY A 1 57 ? 2.157 -14.233 3.940 1.00 0.00 1924 GLY A O 13
ATOM 16378 N N . ARG A 1 58 ? 1.891 -12.114 3.216 1.00 0.00 1925 ARG A N 13
ATOM 16379 C CA . ARG A 1 58 ? 1.865 -11.453 4.531 1.00 0.00 1925 ARG A CA 13
ATOM 16380 C C . ARG A 1 58 ? 0.797 -10.361 4.629 1.00 0.00 1925 ARG A C 13
ATOM 16381 O O . ARG A 1 58 ? 0.756 -9.463 3.791 1.00 0.00 1925 ARG A O 13
ATOM 16402 N N . THR A 1 59 ? 0.003 -10.373 5.693 1.00 0.00 1926 THR A N 13
ATOM 16403 C CA . THR A 1 59 ? -0.779 -9.199 6.136 1.00 0.00 1926 THR A CA 13
ATOM 16404 C C . THR A 1 59 ? 0.114 -8.154 6.816 1.00 0.00 1926 THR A C 13
ATOM 16405 O O . THR A 1 59 ? 1.079 -8.508 7.497 1.00 0.00 1926 THR A O 13
ATOM 16416 N N . LEU A 1 60 ? -0.242 -6.871 6.695 1.00 0.00 1927 LEU A N 13
ATOM 16417 C CA . LEU A 1 60 ? 0.342 -5.748 7.446 1.00 0.00 1927 LEU A CA 13
ATOM 16418 C C . LEU A 1 60 ? -0.774 -4.805 7.955 1.00 0.00 1927 LEU A C 13
ATOM 16419 O O . LEU A 1 60 ? -1.799 -4.669 7.285 1.00 0.00 1927 LEU A O 13
ATOM 16435 N N . PRO A 1 61 ? -0.622 -4.167 9.128 1.00 0.00 1928 PRO A N 13
ATOM 16436 C CA . PRO A 1 61 ? -1.617 -3.245 9.671 1.00 0.00 1928 PRO A CA 13
ATOM 16437 C C . PRO A 1 61 ? -1.701 -1.937 8.859 1.00 0.00 1928 PRO A C 13
ATOM 16438 O O . PRO A 1 61 ? -0.699 -1.446 8.329 1.00 0.00 1928 PRO A O 13
ATOM 16449 N N . LEU A 1 62 ? -2.899 -1.347 8.790 1.00 0.00 1929 LEU A N 13
ATOM 16450 C CA . LEU A 1 62 ? -3.186 -0.146 7.975 1.00 0.00 1929 LEU A CA 13
ATOM 16451 C C . LEU A 1 62 ? -2.404 1.097 8.435 1.00 0.00 1929 LEU A C 13
ATOM 16452 O O . LEU A 1 62 ? -2.042 1.938 7.610 1.00 0.00 1929 LEU A O 13
ATOM 16468 N N . GLN A 1 63 ? -2.096 1.198 9.733 1.00 0.00 1930 GLN A N 13
ATOM 16469 C CA . GLN A 1 63 ? -1.279 2.278 10.292 1.00 0.00 1930 GLN A CA 13
ATOM 16470 C C . GLN A 1 63 ? 0.169 2.204 9.779 1.00 0.00 1930 GLN A C 13
ATOM 16471 O O . GLN A 1 63 ? 0.719 3.224 9.358 1.00 0.00 1930 GLN A O 13
ATOM 16485 N N . LEU A 1 64 ? 0.773 1.008 9.772 1.00 0.00 1931 LEU A N 13
ATOM 16486 C CA . LEU A 1 64 ? 2.127 0.780 9.247 1.00 0.00 1931 LEU A CA 13
ATOM 16487 C C . LEU A 1 64 ? 2.175 1.027 7.734 1.00 0.00 1931 LEU A C 13
ATOM 16488 O O . LEU A 1 64 ? 3.095 1.691 7.252 1.00 0.00 1931 LEU A O 13
ATOM 16504 N N . LEU A 1 65 ? 1.167 0.553 6.996 1.00 0.00 1932 LEU A N 13
ATOM 16505 C CA . LEU A 1 65 ? 1.019 0.816 5.561 1.00 0.00 1932 LEU A CA 13
ATOM 16506 C C . LEU A 1 65 ? 0.941 2.329 5.272 1.00 0.00 1932 LEU A C 13
ATOM 16507 O O . LEU A 1 65 ? 1.624 2.805 4.365 1.00 0.00 1932 LEU A O 13
ATOM 16523 N N . SER A 1 66 ? 0.200 3.105 6.072 1.00 0.00 1933 SER A N 13
ATOM 16524 C CA . SER A 1 66 ? 0.111 4.570 5.935 1.00 0.00 1933 SER A CA 13
ATOM 16525 C C . SER A 1 66 ? 1.447 5.276 6.180 1.00 0.00 1933 SER A C 13
ATOM 16526 O O . SER A 1 66 ? 1.866 6.095 5.361 1.00 0.00 1933 SER A O 13
ATOM 16534 N N . GLU A 1 67 ? 2.126 4.977 7.293 1.00 0.00 1934 GLU A N 13
ATOM 16535 C CA . GLU A 1 67 ? 3.313 5.731 7.751 1.00 0.00 1934 GLU A CA 13
ATOM 16536 C C . GLU A 1 67 ? 4.649 5.287 7.120 1.00 0.00 1934 GLU A C 13
ATOM 16537 O O . GLU A 1 67 ? 5.648 6.002 7.236 1.00 0.00 1934 GLU A O 13
ATOM 16549 N N . SER A 1 68 ? 4.692 4.117 6.481 1.00 0.00 1935 SER A N 13
ATOM 16550 C CA . SER A 1 68 ? 5.885 3.580 5.817 1.00 0.00 1935 SER A CA 13
ATOM 16551 C C . SER A 1 68 ? 5.986 3.997 4.348 1.00 0.00 1935 SER A C 13
ATOM 16552 O O . SER A 1 68 ? 4.990 4.232 3.662 1.00 0.00 1935 SER A O 13
ATOM 16560 N N . THR A 1 69 ? 7.220 4.061 3.853 1.00 0.00 1936 THR A N 13
ATOM 16561 C CA . THR A 1 69 ? 7.553 4.210 2.426 1.00 0.00 1936 THR A CA 13
ATOM 16562 C C . THR A 1 69 ? 7.638 2.850 1.721 1.00 0.00 1936 THR A C 13
ATOM 16563 O O . THR A 1 69 ? 7.653 1.791 2.357 1.00 0.00 1936 THR A O 13
ATOM 16574 N N . VAL A 1 70 ? 7.711 2.866 0.385 1.00 0.00 1937 VAL A N 13
ATOM 16575 C CA . VAL A 1 70 ? 7.832 1.659 -0.462 1.00 0.00 1937 VAL A CA 13
ATOM 16576 C C . VAL A 1 70 ? 9.007 0.743 -0.060 1.00 0.00 1937 VAL A C 13
ATOM 16577 O O . VAL A 1 70 ? 8.751 -0.432 0.202 1.00 0.00 1937 VAL A O 13
ATOM 16590 N N . PRO A 1 71 ? 10.274 1.213 0.043 1.00 0.00 1938 PRO A N 13
ATOM 16591 C CA . PRO A 1 71 ? 11.394 0.355 0.441 1.00 0.00 1938 PRO A CA 13
ATOM 16592 C C . PRO A 1 71 ? 11.293 -0.149 1.894 1.00 0.00 1938 PRO A C 13
ATOM 16593 O O . PRO A 1 71 ? 11.747 -1.256 2.186 1.00 0.00 1938 PRO A O 13
ATOM 16604 N N . VAL A 1 72 ? 10.662 0.612 2.801 1.00 0.00 1939 VAL A N 13
ATOM 16605 C CA . VAL A 1 72 ? 10.413 0.176 4.190 1.00 0.00 1939 VAL A CA 13
ATOM 16606 C C . VAL A 1 72 ? 9.419 -0.994 4.220 1.00 0.00 1939 VAL A C 13
ATOM 16607 O O . VAL A 1 72 ? 9.693 -2.013 4.860 1.00 0.00 1939 VAL A O 13
ATOM 16620 N N . LEU A 1 73 ? 8.304 -0.897 3.491 1.00 0.00 1940 LEU A N 13
ATOM 16621 C CA . LEU A 1 73 ? 7.339 -1.996 3.350 1.00 0.00 1940 LEU A CA 13
ATOM 16622 C C . LEU A 1 73 ? 7.967 -3.218 2.666 1.00 0.00 1940 LEU A C 13
ATOM 16623 O O . LEU A 1 73 ? 7.820 -4.339 3.149 1.00 0.00 1940 LEU A O 13
ATOM 16639 N N . ALA A 1 74 ? 8.733 -3.003 1.592 1.00 0.00 1941 ALA A N 13
ATOM 16640 C CA . ALA A 1 74 ? 9.452 -4.069 0.902 1.00 0.00 1941 ALA A CA 13
ATOM 16641 C C . ALA A 1 74 ? 10.439 -4.816 1.825 1.00 0.00 1941 ALA A C 13
ATOM 16642 O O . ALA A 1 74 ? 10.548 -6.040 1.743 1.00 0.00 1941 ALA A O 13
ATOM 16649 N N . ALA A 1 75 ? 11.103 -4.114 2.747 1.00 0.00 1942 ALA A N 13
ATOM 16650 C CA . ALA A 1 75 ? 11.985 -4.716 3.741 1.00 0.00 1942 ALA A CA 13
ATOM 16651 C C . ALA A 1 75 ? 11.230 -5.532 4.810 1.00 0.00 1942 ALA A C 13
ATOM 16652 O O . ALA A 1 75 ? 11.704 -6.598 5.203 1.00 0.00 1942 ALA A O 13
ATOM 16659 N N . HIS A 1 76 ? 10.036 -5.095 5.247 1.00 0.00 1943 HIS A N 13
ATOM 16660 C CA . HIS A 1 76 ? 9.172 -5.886 6.148 1.00 0.00 1943 HIS A CA 13
ATOM 16661 C C . HIS A 1 76 ? 8.668 -7.181 5.491 1.00 0.00 1943 HIS A C 13
ATOM 16662 O O . HIS A 1 76 ? 8.581 -8.211 6.161 1.00 0.00 1943 HIS A O 13
ATOM 16676 N N . LEU A 1 77 ? 8.382 -7.149 4.188 1.00 0.00 1944 LEU A N 13
ATOM 16677 C CA . LEU A 1 77 ? 7.930 -8.304 3.406 1.00 0.00 1944 LEU A CA 13
ATOM 16678 C C . LEU A 1 77 ? 9.065 -9.294 3.086 1.00 0.00 1944 LEU A C 13
ATOM 16679 O O . LEU A 1 77 ? 8.876 -10.510 3.167 1.00 0.00 1944 LEU A O 13
ATOM 16695 N N . SER A 1 78 ? 10.245 -8.777 2.734 1.00 0.00 1945 SER A N 13
ATOM 16696 C CA . SER A 1 78 ? 11.459 -9.568 2.473 1.00 0.00 1945 SER A CA 13
ATOM 16697 C C . SER A 1 78 ? 12.022 -10.228 3.747 1.00 0.00 1945 SER A C 13
ATOM 16698 O O . SER A 1 78 ? 12.437 -11.388 3.722 1.00 0.00 1945 SER A O 13
ATOM 16706 N N . ALA A 1 79 ? 11.991 -9.489 4.867 1.00 0.00 1946 ALA A N 13
ATOM 16707 C CA . ALA A 1 79 ? 12.661 -9.762 6.138 1.00 0.00 1946 ALA A CA 13
ATOM 16708 C C . ALA A 1 79 ? 14.207 -9.786 6.074 1.00 0.00 1946 ALA A C 13
ATOM 16709 O O . ALA A 1 79 ? 14.838 -10.074 5.054 1.00 0.00 1946 ALA A O 13
ATOM 16716 N N . ASP A 1 80 ? 14.833 -9.481 7.211 1.00 0.00 1947 ASP A N 13
ATOM 16717 C CA . ASP A 1 80 ? 16.284 -9.309 7.401 1.00 0.00 1947 ASP A CA 13
ATOM 16718 C C . ASP A 1 80 ? 17.102 -10.622 7.515 1.00 0.00 1947 ASP A C 13
ATOM 16719 O O . ASP A 1 80 ? 18.275 -10.581 7.904 1.00 0.00 1947 ASP A O 13
ATOM 16728 N N . ARG A 1 81 ? 16.505 -11.782 7.195 1.00 0.00 1948 ARG A N 13
ATOM 16729 C CA . ARG A 1 81 ? 17.100 -13.133 7.331 1.00 0.00 1948 ARG A CA 13
ATOM 16730 C C . ARG A 1 81 ? 16.972 -13.969 6.052 1.00 0.00 1948 ARG A C 13
ATOM 16731 O O . ARG A 1 81 ? 15.926 -13.958 5.400 1.00 0.00 1948 ARG A O 13
ATOM 16752 N N . ALA A 1 82 ? 18.029 -14.718 5.730 1.00 0.00 1949 ALA A N 13
ATOM 16753 C CA . ALA A 1 82 ? 18.188 -15.559 4.531 1.00 0.00 1949 ALA A CA 13
ATOM 16754 C C . ALA A 1 82 ? 18.120 -14.822 3.163 1.00 0.00 1949 ALA A C 13
ATOM 16755 O O . ALA A 1 82 ? 17.848 -15.440 2.126 1.00 0.00 1949 ALA A O 13
ATOM 16762 N N . HIS A 1 83 ? 18.399 -13.510 3.155 1.00 0.00 1950 HIS A N 13
ATOM 16763 C CA . HIS A 1 83 ? 18.538 -12.662 1.960 1.00 0.00 1950 HIS A CA 13
ATOM 16764 C C . HIS A 1 83 ? 19.801 -11.779 2.044 1.00 0.00 1950 HIS A C 13
ATOM 16765 O O . HIS A 1 83 ? 20.078 -11.201 3.122 1.00 0.00 1950 HIS A O 13
ATOM 16823 N N . GLY A 1 1 ? 20.362 -25.328 -5.663 1.00 0.00 -6 GLY A N 14
ATOM 16824 C CA . GLY A 1 1 ? 19.571 -25.493 -4.421 1.00 0.00 -6 GLY A CA 14
ATOM 16825 C C . GLY A 1 1 ? 18.190 -24.850 -4.523 1.00 0.00 -6 GLY A C 14
ATOM 16826 O O . GLY A 1 1 ? 17.962 -24.026 -5.424 1.00 0.00 -6 GLY A O 14
ATOM 16832 N N . PRO A 1 2 ? 17.248 -25.198 -3.626 1.00 0.00 -5 PRO A N 14
ATOM 16833 C CA . PRO A 1 2 ? 15.888 -24.643 -3.593 1.00 0.00 -5 PRO A CA 14
ATOM 16834 C C . PRO A 1 2 ? 15.842 -23.153 -3.187 1.00 0.00 -5 PRO A C 14
ATOM 16835 O O . PRO A 1 2 ? 16.752 -22.627 -2.534 1.00 0.00 -5 PRO A O 14
ATOM 16846 N N . GLY A 1 3 ? 14.744 -22.481 -3.542 1.00 0.00 -4 GLY A N 14
ATOM 16847 C CA . GLY A 1 3 ? 14.481 -21.069 -3.231 1.00 0.00 -4 GLY A CA 14
ATOM 16848 C C . GLY A 1 3 ? 13.070 -20.616 -3.644 1.00 0.00 -4 GLY A C 14
ATOM 16849 O O . GLY A 1 3 ? 12.337 -21.347 -4.320 1.00 0.00 -4 GLY A O 14
ATOM 16853 N N . SER A 1 4 ? 12.677 -19.410 -3.221 1.00 0.00 -3 SER A N 14
ATOM 16854 C CA . SER A 1 4 ? 11.371 -18.800 -3.533 1.00 0.00 -3 SER A CA 14
ATOM 16855 C C . SER A 1 4 ? 11.205 -18.444 -5.021 1.00 0.00 -3 SER A C 14
ATOM 16856 O O . SER A 1 4 ? 12.178 -18.278 -5.761 1.00 0.00 -3 SER A O 14
ATOM 16864 N N . MET A 1 5 ? 9.949 -18.307 -5.467 1.00 0.00 -2 MET A N 14
ATOM 16865 C CA . MET A 1 5 ? 9.555 -18.089 -6.870 1.00 0.00 -2 MET A CA 14
ATOM 16866 C C . MET A 1 5 ? 9.829 -16.670 -7.429 1.00 0.00 -2 MET A C 14
ATOM 16867 O O . MET A 1 5 ? 9.675 -16.448 -8.633 1.00 0.00 -2 MET A O 14
ATOM 16881 N N . TYR A 1 6 ? 10.204 -15.702 -6.584 1.00 0.00 -1 TYR A N 14
ATOM 16882 C CA . TYR A 1 6 ? 10.379 -14.293 -6.960 1.00 0.00 -1 TYR A CA 14
ATOM 16883 C C . TYR A 1 6 ? 11.599 -14.086 -7.883 1.00 0.00 -1 TYR A C 14
ATOM 16884 O O . TYR A 1 6 ? 12.749 -14.050 -7.425 1.00 0.00 -1 TYR A O 14
ATOM 16902 N N . GLY A 1 7 ? 11.354 -13.935 -9.191 1.00 0.00 1874 GLY A N 14
ATOM 16903 C CA . GLY A 1 7 ? 12.389 -13.596 -10.185 1.00 0.00 1874 GLY A CA 14
ATOM 16904 C C . GLY A 1 7 ? 12.701 -12.095 -10.263 1.00 0.00 1874 GLY A C 14
ATOM 16905 O O . GLY A 1 7 ? 13.861 -11.699 -10.395 1.00 0.00 1874 GLY A O 14
ATOM 16909 N N . GLU A 1 8 ? 11.668 -11.256 -10.135 1.00 0.00 1875 GLU A N 14
ATOM 16910 C CA . GLU A 1 8 ? 11.767 -9.790 -10.014 1.00 0.00 1875 GLU A CA 14
ATOM 16911 C C . GLU A 1 8 ? 12.081 -9.360 -8.559 1.00 0.00 1875 GLU A C 14
ATOM 16912 O O . GLU A 1 8 ? 11.822 -10.104 -7.606 1.00 0.00 1875 GLU A O 14
ATOM 16924 N N . ALA A 1 9 ? 12.626 -8.156 -8.366 1.00 0.00 1876 ALA A N 14
ATOM 16925 C CA . ALA A 1 9 ? 12.845 -7.556 -7.049 1.00 0.00 1876 ALA A CA 14
ATOM 16926 C C . ALA A 1 9 ? 11.530 -7.301 -6.283 1.00 0.00 1876 ALA A C 14
ATOM 16927 O O . ALA A 1 9 ? 10.497 -6.952 -6.868 1.00 0.00 1876 ALA A O 14
ATOM 16934 N N . VAL A 1 10 ? 11.556 -7.447 -4.956 1.00 0.00 1877 VAL A N 14
ATOM 16935 C CA . VAL A 1 10 ? 10.389 -7.222 -4.078 1.00 0.00 1877 VAL A CA 14
ATOM 16936 C C . VAL A 1 10 ? 9.938 -5.756 -4.102 1.00 0.00 1877 VAL A C 14
ATOM 16937 O O . VAL A 1 10 ? 8.745 -5.473 -4.210 1.00 0.00 1877 VAL A O 14
ATOM 16950 N N . THR A 1 11 ? 10.894 -4.819 -4.071 1.00 0.00 1878 THR A N 14
ATOM 16951 C CA . THR A 1 11 ? 10.633 -3.367 -4.094 1.00 0.00 1878 THR A CA 14
ATOM 16952 C C . THR A 1 11 ? 9.965 -2.926 -5.403 1.00 0.00 1878 THR A C 14
ATOM 16953 O O . THR A 1 11 ? 9.054 -2.099 -5.371 1.00 0.00 1878 THR A O 14
ATOM 16964 N N . GLU A 1 12 ? 10.351 -3.498 -6.548 1.00 0.00 1879 GLU A N 14
ATOM 16965 C CA . GLU A 1 12 ? 9.698 -3.231 -7.836 1.00 0.00 1879 GLU A CA 14
ATOM 16966 C C . GLU A 1 12 ? 8.251 -3.746 -7.853 1.00 0.00 1879 GLU A C 14
ATOM 16967 O O . GLU A 1 12 ? 7.334 -2.989 -8.175 1.00 0.00 1879 GLU A O 14
ATOM 16979 N N . GLN A 1 13 ? 8.016 -4.996 -7.443 1.00 0.00 1880 GLN A N 14
ATOM 16980 C CA . GLN A 1 13 ? 6.667 -5.576 -7.434 1.00 0.00 1880 GLN A CA 14
ATOM 16981 C C . GLN A 1 13 ? 5.713 -4.796 -6.505 1.00 0.00 1880 GLN A C 14
ATOM 16982 O O . GLN A 1 13 ? 4.565 -4.541 -6.876 1.00 0.00 1880 GLN A O 14
ATOM 16996 N N . LEU A 1 14 ? 6.188 -4.351 -5.332 1.00 0.00 1881 LEU A N 14
ATOM 16997 C CA . LEU A 1 14 ? 5.406 -3.497 -4.431 1.00 0.00 1881 LEU A CA 14
ATOM 16998 C C . LEU A 1 14 ? 5.223 -2.071 -4.989 1.00 0.00 1881 LEU A C 14
ATOM 16999 O O . LEU A 1 14 ? 4.139 -1.505 -4.870 1.00 0.00 1881 LEU A O 14
ATOM 17015 N N . SER A 1 15 ? 6.237 -1.496 -5.644 1.00 0.00 1882 SER A N 14
ATOM 17016 C CA . SER A 1 15 ? 6.161 -0.166 -6.272 1.00 0.00 1882 SER A CA 14
ATOM 17017 C C . SER A 1 15 ? 5.057 -0.100 -7.336 1.00 0.00 1882 SER A C 14
ATOM 17018 O O . SER A 1 15 ? 4.182 0.764 -7.260 1.00 0.00 1882 SER A O 14
ATOM 17026 N N . ARG A 1 16 ? 5.030 -1.049 -8.284 1.00 0.00 1883 ARG A N 14
ATOM 17027 C CA . ARG A 1 16 ? 4.005 -1.073 -9.352 1.00 0.00 1883 ARG A CA 14
ATOM 17028 C C . ARG A 1 16 ? 2.598 -1.340 -8.803 1.00 0.00 1883 ARG A C 14
ATOM 17029 O O . ARG A 1 16 ? 1.621 -0.821 -9.345 1.00 0.00 1883 ARG A O 14
ATOM 17050 N N . LEU A 1 17 ? 2.492 -2.089 -7.701 1.00 0.00 1884 LEU A N 14
ATOM 17051 C CA . LEU A 1 17 ? 1.231 -2.323 -6.991 1.00 0.00 1884 LEU A CA 14
ATOM 17052 C C . LEU A 1 17 ? 0.705 -1.038 -6.318 1.00 0.00 1884 LEU A C 14
ATOM 17053 O O . LEU A 1 17 ? -0.442 -0.654 -6.549 1.00 0.00 1884 LEU A O 14
ATOM 17069 N N . VAL A 1 18 ? 1.539 -0.348 -5.530 1.00 0.00 1885 VAL A N 14
ATOM 17070 C CA . VAL A 1 18 ? 1.169 0.895 -4.825 1.00 0.00 1885 VAL A CA 14
ATOM 17071 C C . VAL A 1 18 ? 0.878 2.048 -5.798 1.00 0.00 1885 VAL A C 14
ATOM 17072 O O . VAL A 1 18 ? -0.068 2.804 -5.577 1.00 0.00 1885 VAL A O 14
ATOM 17085 N N . ALA A 1 19 ? 1.605 2.140 -6.915 1.00 0.00 1886 ALA A N 14
ATOM 17086 C CA . ALA A 1 19 ? 1.332 3.106 -7.984 1.00 0.00 1886 ALA A CA 14
ATOM 17087 C C . ALA A 1 19 ? -0.111 3.012 -8.525 1.00 0.00 1886 ALA A C 14
ATOM 17088 O O . ALA A 1 19 ? -0.702 4.026 -8.895 1.00 0.00 1886 ALA A O 14
ATOM 17095 N N . GLY A 1 20 ? -0.709 1.813 -8.511 1.00 0.00 1887 GLY A N 14
ATOM 17096 C CA . GLY A 1 20 ? -2.097 1.552 -8.910 1.00 0.00 1887 GLY A CA 14
ATOM 17097 C C . GLY A 1 20 ? -3.176 2.014 -7.915 1.00 0.00 1887 GLY A C 14
ATOM 17098 O O . GLY A 1 20 ? -4.363 1.958 -8.249 1.00 0.00 1887 GLY A O 14
ATOM 17102 N N . PHE A 1 21 ? -2.793 2.487 -6.717 1.00 0.00 1888 PHE A N 14
ATOM 17103 C CA . PHE A 1 21 ? -3.705 2.981 -5.671 1.00 0.00 1888 PHE A CA 14
ATOM 17104 C C . PHE A 1 21 ? -3.607 4.501 -5.432 1.00 0.00 1888 PHE A C 14
ATOM 17105 O O . PHE A 1 21 ? -4.448 5.068 -4.733 1.00 0.00 1888 PHE A O 14
ATOM 17122 N N . VAL A 1 22 ? -2.609 5.181 -6.019 1.00 0.00 1889 VAL A N 14
ATOM 17123 C CA . VAL A 1 22 ? -2.461 6.648 -5.943 1.00 0.00 1889 VAL A CA 14
ATOM 17124 C C . VAL A 1 22 ? -3.659 7.323 -6.654 1.00 0.00 1889 VAL A C 14
ATOM 17125 O O . VAL A 1 22 ? -3.922 7.027 -7.825 1.00 0.00 1889 VAL A O 14
ATOM 17138 N N . PRO A 1 23 ? -4.414 8.205 -5.969 1.00 0.00 1890 PRO A N 14
ATOM 17139 C CA . PRO A 1 23 ? -5.672 8.774 -6.462 1.00 0.00 1890 PRO A CA 14
ATOM 17140 C C . PRO A 1 23 ? -5.486 9.921 -7.468 1.00 0.00 1890 PRO A C 14
ATOM 17141 O O . PRO A 1 23 ? -6.321 10.114 -8.357 1.00 0.00 1890 PRO A O 14
ATOM 17152 N N . ASP A 1 24 ? -4.417 10.701 -7.319 1.00 0.00 1891 ASP A N 14
ATOM 17153 C CA . ASP A 1 24 ? -4.135 11.909 -8.101 1.00 0.00 1891 ASP A CA 14
ATOM 17154 C C . ASP A 1 24 ? -3.537 11.590 -9.493 1.00 0.00 1891 ASP A C 14
ATOM 17155 O O . ASP A 1 24 ? -3.175 10.445 -9.794 1.00 0.00 1891 ASP A O 14
ATOM 17164 N N . ALA A 1 25 ? -3.365 12.616 -10.330 1.00 0.00 1892 ALA A N 14
ATOM 17165 C CA . ALA A 1 25 ? -2.658 12.581 -11.616 1.00 0.00 1892 ALA A CA 14
ATOM 17166 C C . ALA A 1 25 ? -1.133 12.305 -11.510 1.00 0.00 1892 ALA A C 14
ATOM 17167 O O . ALA A 1 25 ? -0.404 12.393 -12.505 1.00 0.00 1892 ALA A O 14
ATOM 17174 N N . ALA A 1 26 ? -0.634 11.953 -10.315 1.00 0.00 1893 ALA A N 14
ATOM 17175 C CA . ALA A 1 26 ? 0.745 11.540 -10.050 1.00 0.00 1893 ALA A CA 14
ATOM 17176 C C . ALA A 1 26 ? 1.186 10.348 -10.924 1.00 0.00 1893 ALA A C 14
ATOM 17177 O O . ALA A 1 26 ? 2.307 10.331 -11.440 1.00 0.00 1893 ALA A O 14
ATOM 17184 N N . GLY A 1 27 ? 0.300 9.356 -11.103 1.00 0.00 1894 GLY A N 14
ATOM 17185 C CA . GLY A 1 27 ? 0.475 8.186 -11.989 1.00 0.00 1894 GLY A CA 14
ATOM 17186 C C . GLY A 1 27 ? 1.573 7.183 -11.594 1.00 0.00 1894 GLY A C 14
ATOM 17187 O O . GLY A 1 27 ? 1.739 6.164 -12.269 1.00 0.00 1894 GLY A O 14
ATOM 17191 N N . SER A 1 28 ? 2.318 7.445 -10.520 1.00 0.00 1895 SER A N 14
ATOM 17192 C CA . SER A 1 28 ? 3.415 6.621 -9.994 1.00 0.00 1895 SER A CA 14
ATOM 17193 C C . SER A 1 28 ? 3.669 6.940 -8.512 1.00 0.00 1895 SER A C 14
ATOM 17194 O O . SER A 1 28 ? 3.258 7.995 -8.019 1.00 0.00 1895 SER A O 14
ATOM 17202 N N . VAL A 1 29 ? 4.328 6.023 -7.799 1.00 0.00 1896 VAL A N 14
ATOM 17203 C CA . VAL A 1 29 ? 4.700 6.174 -6.384 1.00 0.00 1896 VAL A CA 14
ATOM 17204 C C . VAL A 1 29 ? 6.172 6.582 -6.225 1.00 0.00 1896 VAL A C 14
ATOM 17205 O O . VAL A 1 29 ? 7.064 6.033 -6.882 1.00 0.00 1896 VAL A O 14
ATOM 17218 N N . ASP A 1 30 ? 6.442 7.547 -5.346 1.00 0.00 1897 ASP A N 14
ATOM 17219 C CA . ASP A 1 30 ? 7.791 7.992 -4.974 1.00 0.00 1897 ASP A CA 14
ATOM 17220 C C . ASP A 1 30 ? 8.347 7.186 -3.765 1.00 0.00 1897 ASP A C 14
ATOM 17221 O O . ASP A 1 30 ? 7.618 6.983 -2.787 1.00 0.00 1897 ASP A O 14
ATOM 17230 N N . PRO A 1 31 ? 9.630 6.759 -3.772 1.00 0.00 1898 PRO A N 14
ATOM 17231 C CA . PRO A 1 31 ? 10.218 5.985 -2.670 1.00 0.00 1898 PRO A CA 14
ATOM 17232 C C . PRO A 1 31 ? 10.534 6.825 -1.415 1.00 0.00 1898 PRO A C 14
ATOM 17233 O O . PRO A 1 31 ? 10.682 6.266 -0.326 1.00 0.00 1898 PRO A O 14
ATOM 17244 N N . ASP A 1 32 ? 10.635 8.150 -1.536 1.00 0.00 1899 ASP A N 14
ATOM 17245 C CA . ASP A 1 32 ? 10.970 9.084 -0.442 1.00 0.00 1899 ASP A CA 14
ATOM 17246 C C . ASP A 1 32 ? 9.731 9.776 0.186 1.00 0.00 1899 ASP A C 14
ATOM 17247 O O . ASP A 1 32 ? 9.879 10.669 1.032 1.00 0.00 1899 ASP A O 14
ATOM 17256 N N . ARG A 1 33 ? 8.512 9.355 -0.183 1.00 0.00 1900 ARG A N 14
ATOM 17257 C CA . ARG A 1 33 ? 7.228 9.824 0.369 1.00 0.00 1900 ARG A CA 14
ATOM 17258 C C . ARG A 1 33 ? 6.390 8.642 0.865 1.00 0.00 1900 ARG A C 14
ATOM 17259 O O . ARG A 1 33 ? 6.410 7.562 0.266 1.00 0.00 1900 ARG A O 14
ATOM 17280 N N . THR A 1 34 ? 5.641 8.840 1.948 1.00 0.00 1901 THR A N 14
ATOM 17281 C CA . THR A 1 34 ? 4.764 7.796 2.514 1.00 0.00 1901 THR A CA 14
ATOM 17282 C C . THR A 1 34 ? 3.492 7.596 1.705 1.00 0.00 1901 THR A C 14
ATOM 17283 O O . THR A 1 34 ? 3.072 8.456 0.930 1.00 0.00 1901 THR A O 14
ATOM 17294 N N . LEU A 1 35 ? 2.848 6.444 1.882 1.00 0.00 1902 LEU A N 14
ATOM 17295 C CA . LEU A 1 35 ? 1.578 6.125 1.231 1.00 0.00 1902 LEU A CA 14
ATOM 17296 C C . LEU A 1 35 ? 0.433 7.040 1.719 1.00 0.00 1902 LEU A C 14
ATOM 17297 O O . LEU A 1 35 ? -0.485 7.346 0.955 1.00 0.00 1902 LEU A O 14
ATOM 17313 N N . LEU A 1 36 ? 0.530 7.560 2.949 1.00 0.00 1903 LEU A N 14
ATOM 17314 C CA . LEU A 1 36 ? -0.342 8.612 3.480 1.00 0.00 1903 LEU A CA 14
ATOM 17315 C C . LEU A 1 36 ? -0.138 9.966 2.768 1.00 0.00 1903 LEU A C 14
ATOM 17316 O O . LEU A 1 36 ? -1.118 10.651 2.469 1.00 0.00 1903 LEU A O 14
ATOM 17332 N N . GLU A 1 37 ? 1.106 10.335 2.441 1.00 0.00 1904 GLU A N 14
ATOM 17333 C CA . GLU A 1 37 ? 1.423 11.549 1.661 1.00 0.00 1904 GLU A CA 14
ATOM 17334 C C . GLU A 1 37 ? 1.045 11.443 0.167 1.00 0.00 1904 GLU A C 14
ATOM 17335 O O . GLU A 1 37 ? 0.713 12.460 -0.449 1.00 0.00 1904 GLU A O 14
ATOM 17347 N N . HIS A 1 38 ? 1.012 10.232 -0.408 1.00 0.00 1905 HIS A N 14
ATOM 17348 C CA . HIS A 1 38 ? 0.368 9.973 -1.711 1.00 0.00 1905 HIS A CA 14
ATOM 17349 C C . HIS A 1 38 ? -1.174 10.104 -1.662 1.00 0.00 1905 HIS A C 14
ATOM 17350 O O . HIS A 1 38 ? -1.818 10.215 -2.707 1.00 0.00 1905 HIS A O 14
ATOM 17364 N N . GLY A 1 39 ? -1.770 10.132 -0.462 1.00 0.00 1906 GLY A N 14
ATOM 17365 C CA . GLY A 1 39 ? -3.187 10.430 -0.247 1.00 0.00 1906 GLY A CA 14
ATOM 17366 C C . GLY A 1 39 ? -4.120 9.225 -0.421 1.00 0.00 1906 GLY A C 14
ATOM 17367 O O . GLY A 1 39 ? -5.329 9.401 -0.582 1.00 0.00 1906 GLY A O 14
ATOM 17371 N N . ILE A 1 40 ? -3.568 8.007 -0.410 1.00 0.00 1907 ILE A N 14
ATOM 17372 C CA . ILE A 1 40 ? -4.306 6.753 -0.592 1.00 0.00 1907 ILE A CA 14
ATOM 17373 C C . ILE A 1 40 ? -5.353 6.583 0.523 1.00 0.00 1907 ILE A C 14
ATOM 17374 O O . ILE A 1 40 ? -5.038 6.698 1.713 1.00 0.00 1907 ILE A O 14
ATOM 17390 N N . ASP A 1 41 ? -6.603 6.313 0.139 1.00 0.00 1908 ASP A N 14
ATOM 17391 C CA . ASP A 1 41 ? -7.749 6.161 1.054 1.00 0.00 1908 ASP A CA 14
ATOM 17392 C C . ASP A 1 41 ? -7.631 4.925 1.956 1.00 0.00 1908 ASP A C 14
ATOM 17393 O O . ASP A 1 41 ? -6.990 3.935 1.610 1.00 0.00 1908 ASP A O 14
ATOM 17402 N N . SER A 1 42 ? -8.321 4.927 3.095 1.00 0.00 1909 SER A N 14
ATOM 17403 C CA . SER A 1 42 ? -8.451 3.773 4.007 1.00 0.00 1909 SER A CA 14
ATOM 17404 C C . SER A 1 42 ? -8.835 2.465 3.295 1.00 0.00 1909 SER A C 14
ATOM 17405 O O . SER A 1 42 ? -8.164 1.442 3.449 1.00 0.00 1909 SER A O 14
ATOM 17412 N N . ILE A 1 43 ? -9.880 2.492 2.462 1.00 0.00 1910 ILE A N 14
ATOM 17413 C CA . ILE A 1 43 ? -10.352 1.339 1.675 1.00 0.00 1910 ILE A CA 14
ATOM 17414 C C . ILE A 1 43 ? -9.293 0.884 0.658 1.00 0.00 1910 ILE A C 14
ATOM 17415 O O . ILE A 1 43 ? -9.104 -0.319 0.476 1.00 0.00 1910 ILE A O 14
ATOM 17431 N N . ASN A 1 44 ? -8.557 1.806 0.030 1.00 0.00 1911 ASN A N 14
ATOM 17432 C CA . ASN A 1 44 ? -7.485 1.468 -0.910 1.00 0.00 1911 ASN A CA 14
ATOM 17433 C C . ASN A 1 44 ? -6.206 0.953 -0.222 1.00 0.00 1911 ASN A C 14
ATOM 17434 O O . ASN A 1 44 ? -5.536 0.084 -0.785 1.00 0.00 1911 ASN A O 14
ATOM 17445 N N . LEU A 1 45 ? -5.910 1.369 1.012 1.00 0.00 1912 LEU A N 14
ATOM 17446 C CA . LEU A 1 45 ? -4.894 0.734 1.858 1.00 0.00 1912 LEU A CA 14
ATOM 17447 C C . LEU A 1 45 ? -5.331 -0.677 2.306 1.00 0.00 1912 LEU A C 14
ATOM 17448 O O . LEU A 1 45 ? -4.496 -1.575 2.381 1.00 0.00 1912 LEU A O 14
ATOM 17464 N N . MET A 1 46 ? -6.629 -0.909 2.546 1.00 0.00 1913 MET A N 14
ATOM 17465 C CA . MET A 1 46 ? -7.160 -2.260 2.801 1.00 0.00 1913 MET A CA 14
ATOM 17466 C C . MET A 1 46 ? -7.112 -3.160 1.547 1.00 0.00 1913 MET A C 14
ATOM 17467 O O . MET A 1 46 ? -6.788 -4.343 1.650 1.00 0.00 1913 MET A O 14
ATOM 17481 N N . ASN A 1 47 ? -7.365 -2.606 0.355 1.00 0.00 1914 ASN A N 14
ATOM 17482 C CA . ASN A 1 47 ? -7.165 -3.313 -0.919 1.00 0.00 1914 ASN A CA 14
ATOM 17483 C C . ASN A 1 47 ? -5.681 -3.673 -1.130 1.00 0.00 1914 ASN A C 14
ATOM 17484 O O . ASN A 1 47 ? -5.366 -4.810 -1.471 1.00 0.00 1914 ASN A O 14
ATOM 17495 N N . LEU A 1 48 ? -4.766 -2.739 -0.844 1.00 0.00 1915 LEU A N 14
ATOM 17496 C CA . LEU A 1 48 ? -3.319 -2.968 -0.860 1.00 0.00 1915 LEU A CA 14
ATOM 17497 C C . LEU A 1 48 ? -2.893 -4.067 0.136 1.00 0.00 1915 LEU A C 14
ATOM 17498 O O . LEU A 1 48 ? -2.104 -4.936 -0.231 1.00 0.00 1915 LEU A O 14
ATOM 17514 N N . ARG A 1 49 ? -3.440 -4.072 1.362 1.00 0.00 1916 ARG A N 14
ATOM 17515 C CA . ARG A 1 49 ? -3.200 -5.113 2.381 1.00 0.00 1916 ARG A CA 14
ATOM 17516 C C . ARG A 1 49 ? -3.571 -6.507 1.872 1.00 0.00 1916 ARG A C 14
ATOM 17517 O O . ARG A 1 49 ? -2.775 -7.437 2.005 1.00 0.00 1916 ARG A O 14
ATOM 17538 N N . PHE A 1 50 ? -4.743 -6.642 1.248 1.00 0.00 1917 PHE A N 14
ATOM 17539 C CA . PHE A 1 50 ? -5.199 -7.892 0.640 1.00 0.00 1917 PHE A CA 14
ATOM 17540 C C . PHE A 1 50 ? -4.312 -8.328 -0.543 1.00 0.00 1917 PHE A C 14
ATOM 17541 O O . PHE A 1 50 ? -3.893 -9.482 -0.603 1.00 0.00 1917 PHE A O 14
ATOM 17558 N N . GLU A 1 51 ? -3.950 -7.409 -1.443 1.00 0.00 1918 GLU A N 14
ATOM 17559 C CA . GLU A 1 51 ? -3.060 -7.698 -2.574 1.00 0.00 1918 GLU A CA 14
ATOM 17560 C C . GLU A 1 51 ? -1.647 -8.104 -2.127 1.00 0.00 1918 GLU A C 14
ATOM 17561 O O . GLU A 1 51 ? -1.101 -9.071 -2.664 1.00 0.00 1918 GLU A O 14
ATOM 17573 N N . ILE A 1 52 ? -1.063 -7.444 -1.123 1.00 0.00 1919 ILE A N 14
ATOM 17574 C CA . ILE A 1 52 ? 0.238 -7.831 -0.548 1.00 0.00 1919 ILE A CA 14
ATOM 17575 C C . ILE A 1 52 ? 0.153 -9.224 0.098 1.00 0.00 1919 ILE A C 14
ATOM 17576 O O . ILE A 1 52 ? 1.049 -10.050 -0.079 1.00 0.00 1919 ILE A O 14
ATOM 17592 N N . THR A 1 53 ? -0.942 -9.516 0.804 1.00 0.00 1920 THR A N 14
ATOM 17593 C CA . THR A 1 53 ? -1.187 -10.841 1.400 1.00 0.00 1920 THR A CA 14
ATOM 17594 C C . THR A 1 53 ? -1.255 -11.942 0.332 1.00 0.00 1920 THR A C 14
ATOM 17595 O O . THR A 1 53 ? -0.619 -12.985 0.478 1.00 0.00 1920 THR A O 14
ATOM 17606 N N . GLU A 1 54 ? -1.959 -11.710 -0.778 1.00 0.00 1921 GLU A N 14
ATOM 17607 C CA . GLU A 1 54 ? -2.074 -12.658 -1.897 1.00 0.00 1921 GLU A CA 14
ATOM 17608 C C . GLU A 1 54 ? -0.759 -12.833 -2.678 1.00 0.00 1921 GLU A C 14
ATOM 17609 O O . GLU A 1 54 ? -0.435 -13.943 -3.099 1.00 0.00 1921 GLU A O 14
ATOM 17621 N N . ARG A 1 55 ? 0.004 -11.750 -2.891 1.00 0.00 1922 ARG A N 14
ATOM 17622 C CA . ARG A 1 55 ? 1.226 -11.738 -3.725 1.00 0.00 1922 ARG A CA 14
ATOM 17623 C C . ARG A 1 55 ? 2.496 -12.196 -3.000 1.00 0.00 1922 ARG A C 14
ATOM 17624 O O . ARG A 1 55 ? 3.367 -12.782 -3.649 1.00 0.00 1922 ARG A O 14
ATOM 17645 N N . PHE A 1 56 ? 2.608 -11.958 -1.693 1.00 0.00 1923 PHE A N 14
ATOM 17646 C CA . PHE A 1 56 ? 3.830 -12.200 -0.904 1.00 0.00 1923 PHE A CA 14
ATOM 17647 C C . PHE A 1 56 ? 3.615 -13.039 0.374 1.00 0.00 1923 PHE A C 14
ATOM 17648 O O . PHE A 1 56 ? 4.595 -13.399 1.034 1.00 0.00 1923 PHE A O 14
ATOM 17665 N N . GLY A 1 57 ? 2.366 -13.343 0.756 1.00 0.00 1924 GLY A N 14
ATOM 17666 C CA . GLY A 1 57 ? 2.056 -14.098 1.977 1.00 0.00 1924 GLY A CA 14
ATOM 17667 C C . GLY A 1 57 ? 2.374 -13.348 3.278 1.00 0.00 1924 GLY A C 14
ATOM 17668 O O . GLY A 1 57 ? 2.607 -13.983 4.312 1.00 0.00 1924 GLY A O 14
ATOM 17672 N N . ARG A 1 58 ? 2.438 -12.006 3.230 1.00 0.00 1925 ARG A N 14
ATOM 17673 C CA . ARG A 1 58 ? 2.984 -11.139 4.294 1.00 0.00 1925 ARG A CA 14
ATOM 17674 C C . ARG A 1 58 ? 2.033 -9.992 4.640 1.00 0.00 1925 ARG A C 14
ATOM 17675 O O . ARG A 1 58 ? 2.240 -8.845 4.256 1.00 0.00 1925 ARG A O 14
ATOM 17696 N N . THR A 1 59 ? 0.954 -10.313 5.359 1.00 0.00 1926 THR A N 14
ATOM 17697 C CA . THR A 1 59 ? -0.017 -9.328 5.863 1.00 0.00 1926 THR A CA 14
ATOM 17698 C C . THR A 1 59 ? 0.658 -8.333 6.819 1.00 0.00 1926 THR A C 14
ATOM 17699 O O . THR A 1 59 ? 1.480 -8.723 7.654 1.00 0.00 1926 THR A O 14
ATOM 17710 N N . LEU A 1 60 ? 0.302 -7.046 6.717 1.00 0.00 1927 LEU A N 14
ATOM 17711 C CA . LEU A 1 60 ? 0.823 -5.951 7.545 1.00 0.00 1927 LEU A CA 14
ATOM 17712 C C . LEU A 1 60 ? -0.322 -5.119 8.159 1.00 0.00 1927 LEU A C 14
ATOM 17713 O O . LEU A 1 60 ? -1.407 -5.058 7.573 1.00 0.00 1927 LEU A O 14
ATOM 17729 N N . PRO A 1 61 ? -0.119 -4.471 9.323 1.00 0.00 1928 PRO A N 14
ATOM 17730 C CA . PRO A 1 61 ? -1.141 -3.634 9.950 1.00 0.00 1928 PRO A CA 14
ATOM 17731 C C . PRO A 1 61 ? -1.416 -2.351 9.148 1.00 0.00 1928 PRO A C 14
ATOM 17732 O O . PRO A 1 61 ? -0.520 -1.769 8.534 1.00 0.00 1928 PRO A O 14
ATOM 17743 N N . LEU A 1 62 ? -2.664 -1.873 9.186 1.00 0.00 1929 LEU A N 14
ATOM 17744 C CA . LEU A 1 62 ? -3.121 -0.704 8.415 1.00 0.00 1929 LEU A CA 14
ATOM 17745 C C . LEU A 1 62 ? -2.409 0.597 8.836 1.00 0.00 1929 LEU A C 14
ATOM 17746 O O . LEU A 1 62 ? -2.154 1.457 7.993 1.00 0.00 1929 LEU A O 14
ATOM 17762 N N . GLN A 1 63 ? -2.031 0.720 10.115 1.00 0.00 1930 GLN A N 14
ATOM 17763 C CA . GLN A 1 63 ? -1.257 1.851 10.638 1.00 0.00 1930 GLN A CA 14
ATOM 17764 C C . GLN A 1 63 ? 0.159 1.926 10.035 1.00 0.00 1930 GLN A C 14
ATOM 17765 O O . GLN A 1 63 ? 0.647 3.016 9.734 1.00 0.00 1930 GLN A O 14
ATOM 17779 N N . LEU A 1 64 ? 0.810 0.773 9.816 1.00 0.00 1931 LEU A N 14
ATOM 17780 C CA . LEU A 1 64 ? 2.090 0.712 9.102 1.00 0.00 1931 LEU A CA 14
ATOM 17781 C C . LEU A 1 64 ? 1.909 1.054 7.618 1.00 0.00 1931 LEU A C 14
ATOM 17782 O O . LEU A 1 64 ? 2.683 1.840 7.077 1.00 0.00 1931 LEU A O 14
ATOM 17798 N N . LEU A 1 65 ? 0.877 0.503 6.971 1.00 0.00 1932 LEU A N 14
ATOM 17799 C CA . LEU A 1 65 ? 0.616 0.687 5.537 1.00 0.00 1932 LEU A CA 14
ATOM 17800 C C . LEU A 1 65 ? 0.352 2.150 5.125 1.00 0.00 1932 LEU A C 14
ATOM 17801 O O . LEU A 1 65 ? 0.583 2.482 3.962 1.00 0.00 1932 LEU A O 14
ATOM 17817 N N . SER A 1 66 ? -0.080 3.037 6.036 1.00 0.00 1933 SER A N 14
ATOM 17818 C CA . SER A 1 66 ? -0.132 4.490 5.790 1.00 0.00 1933 SER A CA 14
ATOM 17819 C C . SER A 1 66 ? 1.204 5.207 6.071 1.00 0.00 1933 SER A C 14
ATOM 17820 O O . SER A 1 66 ? 1.686 5.953 5.215 1.00 0.00 1933 SER A O 14
ATOM 17828 N N . GLU A 1 67 ? 1.828 4.988 7.234 1.00 0.00 1934 GLU A N 14
ATOM 17829 C CA . GLU A 1 67 ? 2.988 5.773 7.715 1.00 0.00 1934 GLU A CA 14
ATOM 17830 C C . GLU A 1 67 ? 4.350 5.362 7.111 1.00 0.00 1934 GLU A C 14
ATOM 17831 O O . GLU A 1 67 ? 5.351 6.052 7.299 1.00 0.00 1934 GLU A O 14
ATOM 17843 N N . SER A 1 68 ? 4.399 4.234 6.408 1.00 0.00 1935 SER A N 14
ATOM 17844 C CA . SER A 1 68 ? 5.573 3.702 5.701 1.00 0.00 1935 SER A CA 14
ATOM 17845 C C . SER A 1 68 ? 5.746 4.281 4.290 1.00 0.00 1935 SER A C 14
ATOM 17846 O O . SER A 1 68 ? 4.817 4.840 3.702 1.00 0.00 1935 SER A O 14
ATOM 17854 N N . THR A 1 69 ? 6.946 4.109 3.737 1.00 0.00 1936 THR A N 14
ATOM 17855 C CA . THR A 1 69 ? 7.271 4.272 2.307 1.00 0.00 1936 THR A CA 14
ATOM 17856 C C . THR A 1 69 ? 7.353 2.907 1.596 1.00 0.00 1936 THR A C 14
ATOM 17857 O O . THR A 1 69 ? 7.377 1.850 2.233 1.00 0.00 1936 THR A O 14
ATOM 17868 N N . VAL A 1 70 ? 7.435 2.922 0.260 1.00 0.00 1937 VAL A N 14
ATOM 17869 C CA . VAL A 1 70 ? 7.622 1.717 -0.582 1.00 0.00 1937 VAL A CA 14
ATOM 17870 C C . VAL A 1 70 ? 8.827 0.850 -0.167 1.00 0.00 1937 VAL A C 14
ATOM 17871 O O . VAL A 1 70 ? 8.610 -0.339 0.094 1.00 0.00 1937 VAL A O 14
ATOM 17884 N N . PRO A 1 71 ? 10.071 1.368 -0.052 1.00 0.00 1938 PRO A N 14
ATOM 17885 C CA . PRO A 1 71 ? 11.207 0.556 0.386 1.00 0.00 1938 PRO A CA 14
ATOM 17886 C C . PRO A 1 71 ? 11.091 0.076 1.846 1.00 0.00 1938 PRO A C 14
ATOM 17887 O O . PRO A 1 71 ? 11.587 -1.005 2.170 1.00 0.00 1938 PRO A O 14
ATOM 17898 N N . VAL A 1 72 ? 10.389 0.808 2.723 1.00 0.00 1939 VAL A N 14
ATOM 17899 C CA . VAL A 1 72 ? 10.091 0.360 4.100 1.00 0.00 1939 VAL A CA 14
ATOM 17900 C C . VAL A 1 72 ? 9.131 -0.836 4.105 1.00 0.00 1939 VAL A C 14
ATOM 17901 O O . VAL A 1 72 ? 9.393 -1.815 4.802 1.00 0.00 1939 VAL A O 14
ATOM 17914 N N . LEU A 1 73 ? 8.065 -0.820 3.293 1.00 0.00 1940 LEU A N 14
ATOM 17915 C CA . LEU A 1 73 ? 7.162 -1.970 3.135 1.00 0.00 1940 LEU A CA 14
ATOM 17916 C C . LEU A 1 73 ? 7.884 -3.187 2.537 1.00 0.00 1940 LEU A C 14
ATOM 17917 O O . LEU A 1 73 ? 7.793 -4.284 3.085 1.00 0.00 1940 LEU A O 14
ATOM 17933 N N . ALA A 1 74 ? 8.653 -2.985 1.467 1.00 0.00 1941 ALA A N 14
ATOM 17934 C CA . ALA A 1 74 ? 9.423 -4.038 0.803 1.00 0.00 1941 ALA A CA 14
ATOM 17935 C C . ALA A 1 74 ? 10.410 -4.763 1.752 1.00 0.00 1941 ALA A C 14
ATOM 17936 O O . ALA A 1 74 ? 10.656 -5.956 1.578 1.00 0.00 1941 ALA A O 14
ATOM 17943 N N . ALA A 1 75 ? 10.928 -4.093 2.785 1.00 0.00 1942 ALA A N 14
ATOM 17944 C CA . ALA A 1 75 ? 11.838 -4.705 3.759 1.00 0.00 1942 ALA A CA 14
ATOM 17945 C C . ALA A 1 75 ? 11.162 -5.765 4.654 1.00 0.00 1942 ALA A C 14
ATOM 17946 O O . ALA A 1 75 ? 11.804 -6.750 5.027 1.00 0.00 1942 ALA A O 14
ATOM 17953 N N . HIS A 1 76 ? 9.868 -5.621 4.976 1.00 0.00 1943 HIS A N 14
ATOM 17954 C CA . HIS A 1 76 ? 9.091 -6.614 5.745 1.00 0.00 1943 HIS A CA 14
ATOM 17955 C C . HIS A 1 76 ? 8.737 -7.861 4.919 1.00 0.00 1943 HIS A C 14
ATOM 17956 O O . HIS A 1 76 ? 8.667 -8.969 5.453 1.00 0.00 1943 HIS A O 14
ATOM 17970 N N . LEU A 1 77 ? 8.545 -7.697 3.610 1.00 0.00 1944 LEU A N 14
ATOM 17971 C CA . LEU A 1 77 ? 8.403 -8.792 2.639 1.00 0.00 1944 LEU A CA 14
ATOM 17972 C C . LEU A 1 77 ? 9.751 -9.500 2.400 1.00 0.00 1944 LEU A C 14
ATOM 17973 O O . LEU A 1 77 ? 9.817 -10.725 2.327 1.00 0.00 1944 LEU A O 14
ATOM 17989 N N . SER A 1 78 ? 10.840 -8.725 2.332 1.00 0.00 1945 SER A N 14
ATOM 17990 C CA . SER A 1 78 ? 12.216 -9.218 2.155 1.00 0.00 1945 SER A CA 14
ATOM 17991 C C . SER A 1 78 ? 12.840 -9.855 3.410 1.00 0.00 1945 SER A C 14
ATOM 17992 O O . SER A 1 78 ? 13.987 -10.302 3.367 1.00 0.00 1945 SER A O 14
ATOM 18000 N N . ALA A 1 79 ? 12.111 -9.923 4.532 1.00 0.00 1946 ALA A N 14
ATOM 18001 C CA . ALA A 1 79 ? 12.566 -10.492 5.810 1.00 0.00 1946 ALA A CA 14
ATOM 18002 C C . ALA A 1 79 ? 12.719 -12.036 5.825 1.00 0.00 1946 ALA A C 14
ATOM 18003 O O . ALA A 1 79 ? 13.094 -12.628 6.843 1.00 0.00 1946 ALA A O 14
ATOM 18010 N N . ASP A 1 80 ? 12.437 -12.684 4.696 1.00 0.00 1947 ASP A N 14
ATOM 18011 C CA . ASP A 1 80 ? 12.671 -14.113 4.449 1.00 0.00 1947 ASP A CA 14
ATOM 18012 C C . ASP A 1 80 ? 14.174 -14.452 4.293 1.00 0.00 1947 ASP A C 14
ATOM 18013 O O . ASP A 1 80 ? 15.031 -13.561 4.225 1.00 0.00 1947 ASP A O 14
ATOM 18022 N N . ARG A 1 81 ? 14.513 -15.746 4.225 1.00 0.00 1948 ARG A N 14
ATOM 18023 C CA . ARG A 1 81 ? 15.907 -16.233 4.106 1.00 0.00 1948 ARG A CA 14
ATOM 18024 C C . ARG A 1 81 ? 16.595 -15.724 2.828 1.00 0.00 1948 ARG A C 14
ATOM 18025 O O . ARG A 1 81 ? 15.996 -15.714 1.751 1.00 0.00 1948 ARG A O 14
ATOM 18046 N N . ALA A 1 82 ? 17.873 -15.360 2.931 1.00 0.00 1949 ALA A N 14
ATOM 18047 C CA . ALA A 1 82 ? 18.692 -14.781 1.858 1.00 0.00 1949 ALA A CA 14
ATOM 18048 C C . ALA A 1 82 ? 19.257 -15.835 0.870 1.00 0.00 1949 ALA A C 14
ATOM 18049 O O . ALA A 1 82 ? 20.454 -15.843 0.568 1.00 0.00 1949 ALA A O 14
ATOM 18056 N N . HIS A 1 83 ? 18.403 -16.753 0.401 1.00 0.00 1950 HIS A N 14
ATOM 18057 C CA . HIS A 1 83 ? 18.732 -17.822 -0.561 1.00 0.00 1950 HIS A CA 14
ATOM 18058 C C . HIS A 1 83 ? 19.231 -17.283 -1.920 1.00 0.00 1950 HIS A C 14
ATOM 18059 O O . HIS A 1 83 ? 20.242 -17.810 -2.441 1.00 0.00 1950 HIS A O 14
ATOM 18117 N N . GLY A 1 1 ? 9.025 -22.459 -10.893 1.00 0.00 -6 GLY A N 15
ATOM 18118 C CA . GLY A 1 1 ? 10.146 -23.325 -11.317 1.00 0.00 -6 GLY A CA 15
ATOM 18119 C C . GLY A 1 1 ? 11.179 -23.512 -10.208 1.00 0.00 -6 GLY A C 15
ATOM 18120 O O . GLY A 1 1 ? 10.973 -23.039 -9.083 1.00 0.00 -6 GLY A O 15
ATOM 18126 N N . PRO A 1 2 ? 12.302 -24.196 -10.489 1.00 0.00 -5 PRO A N 15
ATOM 18127 C CA . PRO A 1 2 ? 13.382 -24.417 -9.524 1.00 0.00 -5 PRO A CA 15
ATOM 18128 C C . PRO A 1 2 ? 14.151 -23.127 -9.167 1.00 0.00 -5 PRO A C 15
ATOM 18129 O O . PRO A 1 2 ? 14.099 -22.122 -9.881 1.00 0.00 -5 PRO A O 15
ATOM 18140 N N . GLY A 1 3 ? 14.911 -23.176 -8.064 1.00 0.00 -4 GLY A N 15
ATOM 18141 C CA . GLY A 1 3 ? 15.728 -22.054 -7.579 1.00 0.00 -4 GLY A CA 15
ATOM 18142 C C . GLY A 1 3 ? 14.901 -20.959 -6.895 1.00 0.00 -4 GLY A C 15
ATOM 18143 O O . GLY A 1 3 ? 14.914 -19.801 -7.321 1.00 0.00 -4 GLY A O 15
ATOM 18147 N N . SER A 1 4 ? 14.159 -21.325 -5.841 1.00 0.00 -3 SER A N 15
ATOM 18148 C CA . SER A 1 4 ? 13.240 -20.434 -5.108 1.00 0.00 -3 SER A CA 15
ATOM 18149 C C . SER A 1 4 ? 13.918 -19.350 -4.249 1.00 0.00 -3 SER A C 15
ATOM 18150 O O . SER A 1 4 ? 13.232 -18.468 -3.729 1.00 0.00 -3 SER A O 15
ATOM 18158 N N . MET A 1 5 ? 15.253 -19.381 -4.102 1.00 0.00 -2 MET A N 15
ATOM 18159 C CA . MET A 1 5 ? 16.033 -18.314 -3.450 1.00 0.00 -2 MET A CA 15
ATOM 18160 C C . MET A 1 5 ? 15.821 -16.958 -4.152 1.00 0.00 -2 MET A C 15
ATOM 18161 O O . MET A 1 5 ? 15.916 -16.856 -5.380 1.00 0.00 -2 MET A O 15
ATOM 18175 N N . TYR A 1 6 ? 15.480 -15.928 -3.373 1.00 0.00 -1 TYR A N 15
ATOM 18176 C CA . TYR A 1 6 ? 15.008 -14.645 -3.913 1.00 0.00 -1 TYR A CA 15
ATOM 18177 C C . TYR A 1 6 ? 16.171 -13.738 -4.362 1.00 0.00 -1 TYR A C 15
ATOM 18178 O O . TYR A 1 6 ? 17.032 -13.358 -3.559 1.00 0.00 -1 TYR A O 15
ATOM 18196 N N . GLY A 1 7 ? 16.183 -13.395 -5.654 1.00 0.00 1874 GLY A N 15
ATOM 18197 C CA . GLY A 1 7 ? 17.163 -12.505 -6.299 1.00 0.00 1874 GLY A CA 15
ATOM 18198 C C . GLY A 1 7 ? 16.553 -11.230 -6.900 1.00 0.00 1874 GLY A C 15
ATOM 18199 O O . GLY A 1 7 ? 17.261 -10.249 -7.131 1.00 0.00 1874 GLY A O 15
ATOM 18203 N N . GLU A 1 8 ? 15.239 -11.216 -7.121 1.00 0.00 1875 GLU A N 15
ATOM 18204 C CA . GLU A 1 8 ? 14.451 -10.069 -7.586 1.00 0.00 1875 GLU A CA 15
ATOM 18205 C C . GLU A 1 8 ? 14.254 -8.994 -6.499 1.00 0.00 1875 GLU A C 15
ATOM 18206 O O . GLU A 1 8 ? 14.295 -9.288 -5.296 1.00 0.00 1875 GLU A O 15
ATOM 18218 N N . ALA A 1 9 ? 14.006 -7.750 -6.917 1.00 0.00 1876 ALA A N 15
ATOM 18219 C CA . ALA A 1 9 ? 13.720 -6.632 -6.016 1.00 0.00 1876 ALA A CA 15
ATOM 18220 C C . ALA A 1 9 ? 12.223 -6.555 -5.660 1.00 0.00 1876 ALA A C 15
ATOM 18221 O O . ALA A 1 9 ? 11.371 -6.435 -6.548 1.00 0.00 1876 ALA A O 15
ATOM 18228 N N . VAL A 1 10 ? 11.892 -6.557 -4.364 1.00 0.00 1877 VAL A N 15
ATOM 18229 C CA . VAL A 1 10 ? 10.513 -6.352 -3.879 1.00 0.00 1877 VAL A CA 15
ATOM 18230 C C . VAL A 1 10 ? 10.078 -4.889 -4.049 1.00 0.00 1877 VAL A C 15
ATOM 18231 O O . VAL A 1 10 ? 8.914 -4.629 -4.356 1.00 0.00 1877 VAL A O 15
ATOM 18244 N N . THR A 1 11 ? 11.004 -3.932 -3.934 1.00 0.00 1878 THR A N 15
ATOM 18245 C CA . THR A 1 11 ? 10.734 -2.487 -4.055 1.00 0.00 1878 THR A CA 15
ATOM 18246 C C . THR A 1 11 ? 10.159 -2.119 -5.427 1.00 0.00 1878 THR A C 15
ATOM 18247 O O . THR A 1 11 ? 9.203 -1.345 -5.516 1.00 0.00 1878 THR A O 15
ATOM 18258 N N . GLU A 1 12 ? 10.673 -2.723 -6.503 1.00 0.00 1879 GLU A N 15
ATOM 18259 C CA . GLU A 1 12 ? 10.179 -2.544 -7.881 1.00 0.00 1879 GLU A CA 15
ATOM 18260 C C . GLU A 1 12 ? 8.744 -3.068 -8.066 1.00 0.00 1879 GLU A C 15
ATOM 18261 O O . GLU A 1 12 ? 7.944 -2.457 -8.778 1.00 0.00 1879 GLU A O 15
ATOM 18273 N N . GLN A 1 13 ? 8.405 -4.182 -7.414 1.00 0.00 1880 GLN A N 15
ATOM 18274 C CA . GLN A 1 13 ? 7.070 -4.789 -7.470 1.00 0.00 1880 GLN A CA 15
ATOM 18275 C C . GLN A 1 13 ? 6.057 -3.986 -6.642 1.00 0.00 1880 GLN A C 15
ATOM 18276 O O . GLN A 1 13 ? 4.957 -3.698 -7.118 1.00 0.00 1880 GLN A O 15
ATOM 18290 N N . LEU A 1 14 ? 6.431 -3.573 -5.425 1.00 0.00 1881 LEU A N 15
ATOM 18291 C CA . LEU A 1 14 ? 5.557 -2.793 -4.548 1.00 0.00 1881 LEU A CA 15
ATOM 18292 C C . LEU A 1 14 ? 5.308 -1.373 -5.089 1.00 0.00 1881 LEU A C 15
ATOM 18293 O O . LEU A 1 14 ? 4.186 -0.885 -4.986 1.00 0.00 1881 LEU A O 15
ATOM 18309 N N . SER A 1 15 ? 6.295 -0.748 -5.746 1.00 0.00 1882 SER A N 15
ATOM 18310 C CA . SER A 1 15 ? 6.103 0.539 -6.456 1.00 0.00 1882 SER A CA 15
ATOM 18311 C C . SER A 1 15 ? 4.978 0.457 -7.496 1.00 0.00 1882 SER A C 15
ATOM 18312 O O . SER A 1 15 ? 4.082 1.305 -7.525 1.00 0.00 1882 SER A O 15
ATOM 18320 N N . ARG A 1 16 ? 4.991 -0.588 -8.335 1.00 0.00 1883 ARG A N 15
ATOM 18321 C CA . ARG A 1 16 ? 3.992 -0.834 -9.390 1.00 0.00 1883 ARG A CA 15
ATOM 18322 C C . ARG A 1 16 ? 2.623 -1.229 -8.827 1.00 0.00 1883 ARG A C 15
ATOM 18323 O O . ARG A 1 16 ? 1.608 -0.842 -9.404 1.00 0.00 1883 ARG A O 15
ATOM 18344 N N . LEU A 1 17 ? 2.579 -1.935 -7.694 1.00 0.00 1884 LEU A N 15
ATOM 18345 C CA . LEU A 1 17 ? 1.340 -2.271 -6.989 1.00 0.00 1884 LEU A CA 15
ATOM 18346 C C . LEU A 1 17 ? 0.661 -1.035 -6.370 1.00 0.00 1884 LEU A C 15
ATOM 18347 O O . LEU A 1 17 ? -0.534 -0.812 -6.570 1.00 0.00 1884 LEU A O 15
ATOM 18363 N N . VAL A 1 18 ? 1.425 -0.185 -5.671 1.00 0.00 1885 VAL A N 15
ATOM 18364 C CA . VAL A 1 18 ? 0.949 1.066 -5.048 1.00 0.00 1885 VAL A CA 15
ATOM 18365 C C . VAL A 1 18 ? 0.502 2.098 -6.096 1.00 0.00 1885 VAL A C 15
ATOM 18366 O O . VAL A 1 18 ? -0.458 2.831 -5.867 1.00 0.00 1885 VAL A O 15
ATOM 18379 N N . ALA A 1 19 ? 1.107 2.090 -7.290 1.00 0.00 1886 ALA A N 15
ATOM 18380 C CA . ALA A 1 19 ? 0.653 2.886 -8.434 1.00 0.00 1886 ALA A CA 15
ATOM 18381 C C . ALA A 1 19 ? -0.761 2.499 -8.940 1.00 0.00 1886 ALA A C 15
ATOM 18382 O O . ALA A 1 19 ? -1.403 3.281 -9.644 1.00 0.00 1886 ALA A O 15
ATOM 18389 N N . GLY A 1 20 ? -1.277 1.326 -8.545 1.00 0.00 1887 GLY A N 15
ATOM 18390 C CA . GLY A 1 20 ? -2.675 0.913 -8.745 1.00 0.00 1887 GLY A CA 15
ATOM 18391 C C . GLY A 1 20 ? -3.669 1.460 -7.706 1.00 0.00 1887 GLY A C 15
ATOM 18392 O O . GLY A 1 20 ? -4.878 1.280 -7.878 1.00 0.00 1887 GLY A O 15
ATOM 18396 N N . PHE A 1 21 ? -3.190 2.133 -6.650 1.00 0.00 1888 PHE A N 15
ATOM 18397 C CA . PHE A 1 21 ? -3.994 2.588 -5.502 1.00 0.00 1888 PHE A CA 15
ATOM 18398 C C . PHE A 1 21 ? -3.869 4.086 -5.187 1.00 0.00 1888 PHE A C 15
ATOM 18399 O O . PHE A 1 21 ? -4.683 4.608 -4.423 1.00 0.00 1888 PHE A O 15
ATOM 18416 N N . VAL A 1 22 ? -2.912 4.805 -5.786 1.00 0.00 1889 VAL A N 15
ATOM 18417 C CA . VAL A 1 22 ? -2.843 6.277 -5.731 1.00 0.00 1889 VAL A CA 15
ATOM 18418 C C . VAL A 1 22 ? -4.122 6.909 -6.341 1.00 0.00 1889 VAL A C 15
ATOM 18419 O O . VAL A 1 22 ? -4.461 6.600 -7.487 1.00 0.00 1889 VAL A O 15
ATOM 18432 N N . PRO A 1 23 ? -4.876 7.740 -5.588 1.00 0.00 1890 PRO A N 15
ATOM 18433 C CA . PRO A 1 23 ? -6.194 8.223 -6.016 1.00 0.00 1890 PRO A CA 15
ATOM 18434 C C . PRO A 1 23 ? -6.136 9.387 -7.017 1.00 0.00 1890 PRO A C 15
ATOM 18435 O O . PRO A 1 23 ? -7.051 9.550 -7.827 1.00 0.00 1890 PRO A O 15
ATOM 18446 N N . ASP A 1 24 ? -5.077 10.205 -6.969 1.00 0.00 1891 ASP A N 15
ATOM 18447 C CA . ASP A 1 24 ? -4.839 11.320 -7.895 1.00 0.00 1891 ASP A CA 15
ATOM 18448 C C . ASP A 1 24 ? -4.297 10.838 -9.259 1.00 0.00 1891 ASP A C 15
ATOM 18449 O O . ASP A 1 24 ? -3.872 9.690 -9.419 1.00 0.00 1891 ASP A O 15
ATOM 18458 N N . ALA A 1 25 ? -4.245 11.742 -10.236 1.00 0.00 1892 ALA A N 15
ATOM 18459 C CA . ALA A 1 25 ? -3.680 11.557 -11.579 1.00 0.00 1892 ALA A CA 15
ATOM 18460 C C . ALA A 1 25 ? -2.130 11.432 -11.613 1.00 0.00 1892 ALA A C 15
ATOM 18461 O O . ALA A 1 25 ? -1.493 11.783 -12.610 1.00 0.00 1892 ALA A O 15
ATOM 18468 N N . ALA A 1 26 ? -1.516 10.956 -10.522 1.00 0.00 1893 ALA A N 15
ATOM 18469 C CA . ALA A 1 26 ? -0.065 10.830 -10.350 1.00 0.00 1893 ALA A CA 15
ATOM 18470 C C . ALA A 1 26 ? 0.574 9.846 -11.356 1.00 0.00 1893 ALA A C 15
ATOM 18471 O O . ALA A 1 26 ? 1.639 10.123 -11.912 1.00 0.00 1893 ALA A O 15
ATOM 18478 N N . GLY A 1 27 ? -0.085 8.704 -11.604 1.00 0.00 1894 GLY A N 15
ATOM 18479 C CA . GLY A 1 27 ? 0.319 7.677 -12.585 1.00 0.00 1894 GLY A CA 15
ATOM 18480 C C . GLY A 1 27 ? 1.626 6.930 -12.270 1.00 0.00 1894 GLY A C 15
ATOM 18481 O O . GLY A 1 27 ? 2.069 6.100 -13.064 1.00 0.00 1894 GLY A O 15
ATOM 18485 N N . SER A 1 28 ? 2.255 7.223 -11.131 1.00 0.00 1895 SER A N 15
ATOM 18486 C CA . SER A 1 28 ? 3.572 6.734 -10.700 1.00 0.00 1895 SER A CA 15
ATOM 18487 C C . SER A 1 28 ? 3.745 6.882 -9.173 1.00 0.00 1895 SER A C 15
ATOM 18488 O O . SER A 1 28 ? 2.902 7.486 -8.502 1.00 0.00 1895 SER A O 15
ATOM 18496 N N . VAL A 1 29 ? 4.831 6.331 -8.627 1.00 0.00 1896 VAL A N 15
ATOM 18497 C CA . VAL A 1 29 ? 5.121 6.245 -7.182 1.00 0.00 1896 VAL A CA 15
ATOM 18498 C C . VAL A 1 29 ? 6.574 6.637 -6.899 1.00 0.00 1896 VAL A C 15
ATOM 18499 O O . VAL A 1 29 ? 7.494 6.155 -7.563 1.00 0.00 1896 VAL A O 15
ATOM 18512 N N . ASP A 1 30 ? 6.783 7.494 -5.898 1.00 0.00 1897 ASP A N 15
ATOM 18513 C CA . ASP A 1 30 ? 8.104 7.945 -5.431 1.00 0.00 1897 ASP A CA 15
ATOM 18514 C C . ASP A 1 30 ? 8.511 7.221 -4.129 1.00 0.00 1897 ASP A C 15
ATOM 18515 O O . ASP A 1 30 ? 7.766 7.289 -3.146 1.00 0.00 1897 ASP A O 15
ATOM 18524 N N . PRO A 1 31 ? 9.679 6.548 -4.064 1.00 0.00 1898 PRO A N 15
ATOM 18525 C CA . PRO A 1 31 ? 10.091 5.766 -2.893 1.00 0.00 1898 PRO A CA 15
ATOM 18526 C C . PRO A 1 31 ? 10.493 6.618 -1.674 1.00 0.00 1898 PRO A C 15
ATOM 18527 O O . PRO A 1 31 ? 10.538 6.107 -0.553 1.00 0.00 1898 PRO A O 15
ATOM 18538 N N . ASP A 1 32 ? 10.765 7.916 -1.864 1.00 0.00 1899 ASP A N 15
ATOM 18539 C CA . ASP A 1 32 ? 11.076 8.861 -0.773 1.00 0.00 1899 ASP A CA 15
ATOM 18540 C C . ASP A 1 32 ? 9.842 9.252 0.074 1.00 0.00 1899 ASP A C 15
ATOM 18541 O O . ASP A 1 32 ? 9.992 9.685 1.220 1.00 0.00 1899 ASP A O 15
ATOM 18550 N N . ARG A 1 33 ? 8.632 9.100 -0.476 1.00 0.00 1900 ARG A N 15
ATOM 18551 C CA . ARG A 1 33 ? 7.344 9.434 0.166 1.00 0.00 1900 ARG A CA 15
ATOM 18552 C C . ARG A 1 33 ? 6.747 8.225 0.896 1.00 0.00 1900 ARG A C 15
ATOM 18553 O O . ARG A 1 33 ? 6.975 7.075 0.513 1.00 0.00 1900 ARG A O 15
ATOM 18574 N N . THR A 1 34 ? 5.921 8.485 1.911 1.00 0.00 1901 THR A N 15
ATOM 18575 C CA . THR A 1 34 ? 5.009 7.471 2.472 1.00 0.00 1901 THR A CA 15
ATOM 18576 C C . THR A 1 34 ? 3.802 7.244 1.570 1.00 0.00 1901 THR A C 15
ATOM 18577 O O . THR A 1 34 ? 3.488 8.049 0.686 1.00 0.00 1901 THR A O 15
ATOM 18588 N N . LEU A 1 35 ? 3.090 6.141 1.784 1.00 0.00 1902 LEU A N 15
ATOM 18589 C CA . LEU A 1 35 ? 1.865 5.832 1.043 1.00 0.00 1902 LEU A CA 15
ATOM 18590 C C . LEU A 1 35 ? 0.705 6.763 1.454 1.00 0.00 1902 LEU A C 15
ATOM 18591 O O . LEU A 1 35 ? -0.180 7.062 0.649 1.00 0.00 1902 LEU A O 15
ATOM 18607 N N . LEU A 1 36 ? 0.751 7.292 2.679 1.00 0.00 1903 LEU A N 15
ATOM 18608 C CA . LEU A 1 36 ? -0.129 8.375 3.140 1.00 0.00 1903 LEU A CA 15
ATOM 18609 C C . LEU A 1 36 ? 0.139 9.710 2.416 1.00 0.00 1903 LEU A C 15
ATOM 18610 O O . LEU A 1 36 ? -0.803 10.430 2.097 1.00 0.00 1903 LEU A O 15
ATOM 18626 N N . GLU A 1 37 ? 1.395 10.025 2.087 1.00 0.00 1904 GLU A N 15
ATOM 18627 C CA . GLU A 1 37 ? 1.766 11.215 1.294 1.00 0.00 1904 GLU A CA 15
ATOM 18628 C C . GLU A 1 37 ? 1.384 11.105 -0.200 1.00 0.00 1904 GLU A C 15
ATOM 18629 O O . GLU A 1 37 ? 1.185 12.133 -0.852 1.00 0.00 1904 GLU A O 15
ATOM 18641 N N . HIS A 1 38 ? 1.203 9.893 -0.741 1.00 0.00 1905 HIS A N 15
ATOM 18642 C CA . HIS A 1 38 ? 0.512 9.677 -2.027 1.00 0.00 1905 HIS A CA 15
ATOM 18643 C C . HIS A 1 38 ? -1.015 9.927 -1.935 1.00 0.00 1905 HIS A C 15
ATOM 18644 O O . HIS A 1 38 ? -1.686 10.036 -2.964 1.00 0.00 1905 HIS A O 15
ATOM 18658 N N . GLY A 1 39 ? -1.568 10.042 -0.723 1.00 0.00 1906 GLY A N 15
ATOM 18659 C CA . GLY A 1 39 ? -2.969 10.405 -0.453 1.00 0.00 1906 GLY A CA 15
ATOM 18660 C C . GLY A 1 39 ? -3.933 9.215 -0.366 1.00 0.00 1906 GLY A C 15
ATOM 18661 O O . GLY A 1 39 ? -5.151 9.408 -0.322 1.00 0.00 1906 GLY A O 15
ATOM 18665 N N . ILE A 1 40 ? -3.408 7.984 -0.365 1.00 0.00 1907 ILE A N 15
ATOM 18666 C CA . ILE A 1 40 ? -4.186 6.734 -0.389 1.00 0.00 1907 ILE A CA 15
ATOM 18667 C C . ILE A 1 40 ? -5.030 6.616 0.891 1.00 0.00 1907 ILE A C 15
ATOM 18668 O O . ILE A 1 40 ? -4.497 6.652 2.004 1.00 0.00 1907 ILE A O 15
ATOM 18684 N N . ASP A 1 41 ? -6.352 6.496 0.739 1.00 0.00 1908 ASP A N 15
ATOM 18685 C CA . ASP A 1 41 ? -7.301 6.373 1.856 1.00 0.00 1908 ASP A CA 15
ATOM 18686 C C . ASP A 1 41 ? -7.347 4.950 2.440 1.00 0.00 1908 ASP A C 15
ATOM 18687 O O . ASP A 1 41 ? -6.812 3.993 1.875 1.00 0.00 1908 ASP A O 15
ATOM 18696 N N . SER A 1 42 ? -7.996 4.780 3.596 1.00 0.00 1909 SER A N 15
ATOM 18697 C CA . SER A 1 42 ? -8.141 3.477 4.273 1.00 0.00 1909 SER A CA 15
ATOM 18698 C C . SER A 1 42 ? -8.751 2.383 3.381 1.00 0.00 1909 SER A C 15
ATOM 18699 O O . SER A 1 42 ? -8.322 1.228 3.432 1.00 0.00 1909 SER A O 15
ATOM 18706 N N . ILE A 1 43 ? -9.724 2.732 2.539 1.00 0.00 1910 ILE A N 15
ATOM 18707 C CA . ILE A 1 43 ? -10.382 1.819 1.592 1.00 0.00 1910 ILE A CA 15
ATOM 18708 C C . ILE A 1 43 ? -9.376 1.230 0.587 1.00 0.00 1910 ILE A C 15
ATOM 18709 O O . ILE A 1 43 ? -9.293 0.006 0.431 1.00 0.00 1910 ILE A O 15
ATOM 18725 N N . ASN A 1 44 ? -8.568 2.072 -0.058 1.00 0.00 1911 ASN A N 15
ATOM 18726 C CA . ASN A 1 44 ? -7.507 1.631 -0.965 1.00 0.00 1911 ASN A CA 15
ATOM 18727 C C . ASN A 1 44 ? -6.316 0.972 -0.240 1.00 0.00 1911 ASN A C 15
ATOM 18728 O O . ASN A 1 44 ? -5.732 0.036 -0.787 1.00 0.00 1911 ASN A O 15
ATOM 18739 N N . LEU A 1 45 ? -6.000 1.363 1.004 1.00 0.00 1912 LEU A N 15
ATOM 18740 C CA . LEU A 1 45 ? -5.009 0.661 1.837 1.00 0.00 1912 LEU A CA 15
ATOM 18741 C C . LEU A 1 45 ? -5.479 -0.756 2.231 1.00 0.00 1912 LEU A C 15
ATOM 18742 O O . LEU A 1 45 ? -4.660 -1.670 2.259 1.00 0.00 1912 LEU A O 15
ATOM 18758 N N . MET A 1 46 ? -6.775 -0.977 2.482 1.00 0.00 1913 MET A N 15
ATOM 18759 C CA . MET A 1 46 ? -7.330 -2.328 2.697 1.00 0.00 1913 MET A CA 15
ATOM 18760 C C . MET A 1 46 ? -7.286 -3.194 1.427 1.00 0.00 1913 MET A C 15
ATOM 18761 O O . MET A 1 46 ? -7.044 -4.400 1.512 1.00 0.00 1913 MET A O 15
ATOM 18775 N N . ASN A 1 47 ? -7.471 -2.602 0.244 1.00 0.00 1914 ASN A N 15
ATOM 18776 C CA . ASN A 1 47 ? -7.304 -3.319 -1.024 1.00 0.00 1914 ASN A CA 15
ATOM 18777 C C . ASN A 1 47 ? -5.821 -3.670 -1.281 1.00 0.00 1914 ASN A C 15
ATOM 18778 O O . ASN A 1 47 ? -5.509 -4.798 -1.674 1.00 0.00 1914 ASN A O 15
ATOM 18789 N N . LEU A 1 48 ? -4.899 -2.745 -0.979 1.00 0.00 1915 LEU A N 15
ATOM 18790 C CA . LEU A 1 48 ? -3.450 -2.991 -0.998 1.00 0.00 1915 LEU A CA 15
ATOM 18791 C C . LEU A 1 48 ? -3.042 -4.088 0.003 1.00 0.00 1915 LEU A C 15
ATOM 18792 O O . LEU A 1 48 ? -2.239 -4.953 -0.342 1.00 0.00 1915 LEU A O 15
ATOM 18808 N N . ARG A 1 49 ? -3.617 -4.101 1.214 1.00 0.00 1916 ARG A N 15
ATOM 18809 C CA . ARG A 1 49 ? -3.407 -5.137 2.246 1.00 0.00 1916 ARG A CA 15
ATOM 18810 C C . ARG A 1 49 ? -3.765 -6.534 1.733 1.00 0.00 1916 ARG A C 15
ATOM 18811 O O . ARG A 1 49 ? -2.985 -7.476 1.913 1.00 0.00 1916 ARG A O 15
ATOM 18832 N N . PHE A 1 50 ? -4.908 -6.667 1.059 1.00 0.00 1917 PHE A N 15
ATOM 18833 C CA . PHE A 1 50 ? -5.337 -7.927 0.446 1.00 0.00 1917 PHE A CA 15
ATOM 18834 C C . PHE A 1 50 ? -4.415 -8.358 -0.709 1.00 0.00 1917 PHE A C 15
ATOM 18835 O O . PHE A 1 50 ? -3.995 -9.514 -0.763 1.00 0.00 1917 PHE A O 15
ATOM 18852 N N . GLU A 1 51 ? -4.011 -7.436 -1.592 1.00 0.00 1918 GLU A N 15
ATOM 18853 C CA . GLU A 1 51 ? -3.040 -7.733 -2.665 1.00 0.00 1918 GLU A CA 15
ATOM 18854 C C . GLU A 1 51 ? -1.665 -8.165 -2.122 1.00 0.00 1918 GLU A C 15
ATOM 18855 O O . GLU A 1 51 ? -1.114 -9.161 -2.587 1.00 0.00 1918 GLU A O 15
ATOM 18867 N N . ILE A 1 52 ? -1.123 -7.482 -1.104 1.00 0.00 1919 ILE A N 15
ATOM 18868 C CA . ILE A 1 52 ? 0.150 -7.859 -0.466 1.00 0.00 1919 ILE A CA 15
ATOM 18869 C C . ILE A 1 52 ? 0.021 -9.214 0.256 1.00 0.00 1919 ILE A C 15
ATOM 18870 O O . ILE A 1 52 ? 0.951 -10.024 0.217 1.00 0.00 1919 ILE A O 15
ATOM 18886 N N . THR A 1 53 ? -1.142 -9.516 0.842 1.00 0.00 1920 THR A N 15
ATOM 18887 C CA . THR A 1 53 ? -1.435 -10.840 1.428 1.00 0.00 1920 THR A CA 15
ATOM 18888 C C . THR A 1 53 ? -1.415 -11.939 0.363 1.00 0.00 1920 THR A C 15
ATOM 18889 O O . THR A 1 53 ? -0.785 -12.979 0.561 1.00 0.00 1920 THR A O 15
ATOM 18900 N N . GLU A 1 54 ? -2.039 -11.717 -0.794 1.00 0.00 1921 GLU A N 15
ATOM 18901 C CA . GLU A 1 54 ? -2.058 -12.681 -1.907 1.00 0.00 1921 GLU A CA 15
ATOM 18902 C C . GLU A 1 54 ? -0.678 -12.872 -2.576 1.00 0.00 1921 GLU A C 15
ATOM 18903 O O . GLU A 1 54 ? -0.333 -13.990 -2.970 1.00 0.00 1921 GLU A O 15
ATOM 18915 N N . ARG A 1 55 ? 0.113 -11.797 -2.703 1.00 0.00 1922 ARG A N 15
ATOM 18916 C CA . ARG A 1 55 ? 1.413 -11.776 -3.406 1.00 0.00 1922 ARG A CA 15
ATOM 18917 C C . ARG A 1 55 ? 2.615 -12.178 -2.537 1.00 0.00 1922 ARG A C 15
ATOM 18918 O O . ARG A 1 55 ? 3.552 -12.788 -3.054 1.00 0.00 1922 ARG A O 15
ATOM 18939 N N . PHE A 1 56 ? 2.594 -11.857 -1.242 1.00 0.00 1923 PHE A N 15
ATOM 18940 C CA . PHE A 1 56 ? 3.736 -12.010 -0.319 1.00 0.00 1923 PHE A CA 15
ATOM 18941 C C . PHE A 1 56 ? 3.388 -12.656 1.039 1.00 0.00 1923 PHE A C 15
ATOM 18942 O O . PHE A 1 56 ? 4.286 -12.915 1.840 1.00 0.00 1923 PHE A O 15
ATOM 18959 N N . GLY A 1 57 ? 2.106 -12.919 1.325 1.00 0.00 1924 GLY A N 15
ATOM 18960 C CA . GLY A 1 57 ? 1.648 -13.514 2.591 1.00 0.00 1924 GLY A CA 15
ATOM 18961 C C . GLY A 1 57 ? 1.648 -12.558 3.797 1.00 0.00 1924 GLY A C 15
ATOM 18962 O O . GLY A 1 57 ? 1.526 -13.005 4.943 1.00 0.00 1924 GLY A O 15
ATOM 18966 N N . ARG A 1 58 ? 1.817 -11.249 3.560 1.00 0.00 1925 ARG A N 15
ATOM 18967 C CA . ARG A 1 58 ? 2.067 -10.222 4.589 1.00 0.00 1925 ARG A CA 15
ATOM 18968 C C . ARG A 1 58 ? 0.825 -9.360 4.857 1.00 0.00 1925 ARG A C 15
ATOM 18969 O O . ARG A 1 58 ? 0.672 -8.276 4.292 1.00 0.00 1925 ARG A O 15
ATOM 18990 N N . THR A 1 59 ? -0.054 -9.815 5.747 1.00 0.00 1926 THR A N 15
ATOM 18991 C CA . THR A 1 59 ? -1.266 -9.077 6.163 1.00 0.00 1926 THR A CA 15
ATOM 18992 C C . THR A 1 59 ? -0.948 -7.970 7.184 1.00 0.00 1926 THR A C 15
ATOM 18993 O O . THR A 1 59 ? -1.285 -8.051 8.368 1.00 0.00 1926 THR A O 15
ATOM 19004 N N . LEU A 1 60 ? -0.243 -6.937 6.730 1.00 0.00 1927 LEU A N 15
ATOM 19005 C CA . LEU A 1 60 ? 0.248 -5.825 7.560 1.00 0.00 1927 LEU A CA 15
ATOM 19006 C C . LEU A 1 60 ? -0.895 -4.895 8.010 1.00 0.00 1927 LEU A C 15
ATOM 19007 O O . LEU A 1 60 ? -1.862 -4.726 7.267 1.00 0.00 1927 LEU A O 15
ATOM 19023 N N . PRO A 1 61 ? -0.820 -4.285 9.204 1.00 0.00 1928 PRO A N 15
ATOM 19024 C CA . PRO A 1 61 ? -1.845 -3.364 9.707 1.00 0.00 1928 PRO A CA 15
ATOM 19025 C C . PRO A 1 61 ? -1.888 -2.049 8.905 1.00 0.00 1928 PRO A C 15
ATOM 19026 O O . PRO A 1 61 ? -0.864 -1.563 8.421 1.00 0.00 1928 PRO A O 15
ATOM 19037 N N . LEU A 1 62 ? -3.072 -1.426 8.806 1.00 0.00 1929 LEU A N 15
ATOM 19038 C CA . LEU A 1 62 ? -3.295 -0.183 8.041 1.00 0.00 1929 LEU A CA 15
ATOM 19039 C C . LEU A 1 62 ? -2.418 0.983 8.525 1.00 0.00 1929 LEU A C 15
ATOM 19040 O O . LEU A 1 62 ? -1.957 1.774 7.700 1.00 0.00 1929 LEU A O 15
ATOM 19056 N N . GLN A 1 63 ? -2.154 1.078 9.832 1.00 0.00 1930 GLN A N 15
ATOM 19057 C CA . GLN A 1 63 ? -1.289 2.119 10.402 1.00 0.00 1930 GLN A CA 15
ATOM 19058 C C . GLN A 1 63 ? 0.163 2.000 9.911 1.00 0.00 1930 GLN A C 15
ATOM 19059 O O . GLN A 1 63 ? 0.801 3.012 9.629 1.00 0.00 1930 GLN A O 15
ATOM 19073 N N . LEU A 1 64 ? 0.684 0.774 9.773 1.00 0.00 1931 LEU A N 15
ATOM 19074 C CA . LEU A 1 64 ? 2.014 0.542 9.198 1.00 0.00 1931 LEU A CA 15
ATOM 19075 C C . LEU A 1 64 ? 2.020 0.820 7.690 1.00 0.00 1931 LEU A C 15
ATOM 19076 O O . LEU A 1 64 ? 2.945 1.465 7.196 1.00 0.00 1931 LEU A O 15
ATOM 19092 N N . LEU A 1 65 ? 0.983 0.372 6.970 1.00 0.00 1932 LEU A N 15
ATOM 19093 C CA . LEU A 1 65 ? 0.851 0.584 5.528 1.00 0.00 1932 LEU A CA 15
ATOM 19094 C C . LEU A 1 65 ? 0.788 2.079 5.154 1.00 0.00 1932 LEU A C 15
ATOM 19095 O O . LEU A 1 65 ? 1.387 2.463 4.153 1.00 0.00 1932 LEU A O 15
ATOM 19111 N N . SER A 1 66 ? 0.125 2.931 5.950 1.00 0.00 1933 SER A N 15
ATOM 19112 C CA . SER A 1 66 ? 0.074 4.383 5.721 1.00 0.00 1933 SER A CA 15
ATOM 19113 C C . SER A 1 66 ? 1.388 5.099 6.078 1.00 0.00 1933 SER A C 15
ATOM 19114 O O . SER A 1 66 ? 1.913 5.860 5.263 1.00 0.00 1933 SER A O 15
ATOM 19122 N N . GLU A 1 67 ? 1.953 4.864 7.266 1.00 0.00 1934 GLU A N 15
ATOM 19123 C CA . GLU A 1 67 ? 3.092 5.635 7.806 1.00 0.00 1934 GLU A CA 15
ATOM 19124 C C . GLU A 1 67 ? 4.471 5.227 7.247 1.00 0.00 1934 GLU A C 15
ATOM 19125 O O . GLU A 1 67 ? 5.451 5.947 7.433 1.00 0.00 1934 GLU A O 15
ATOM 19137 N N . SER A 1 68 ? 4.563 4.080 6.571 1.00 0.00 1935 SER A N 15
ATOM 19138 C CA . SER A 1 68 ? 5.798 3.586 5.935 1.00 0.00 1935 SER A CA 15
ATOM 19139 C C . SER A 1 68 ? 5.989 4.161 4.534 1.00 0.00 1935 SER A C 15
ATOM 19140 O O . SER A 1 68 ? 5.028 4.531 3.854 1.00 0.00 1935 SER A O 15
ATOM 19148 N N . THR A 1 69 ? 7.238 4.182 4.072 1.00 0.00 1936 THR A N 15
ATOM 19149 C CA . THR A 1 69 ? 7.602 4.358 2.662 1.00 0.00 1936 THR A CA 15
ATOM 19150 C C . THR A 1 69 ? 7.625 3.018 1.919 1.00 0.00 1936 THR A C 15
ATOM 19151 O O . THR A 1 69 ? 7.621 1.939 2.525 1.00 0.00 1936 THR A O 15
ATOM 19162 N N . VAL A 1 70 ? 7.671 3.085 0.587 1.00 0.00 1937 VAL A N 15
ATOM 19163 C CA . VAL A 1 70 ? 7.757 1.927 -0.317 1.00 0.00 1937 VAL A CA 15
ATOM 19164 C C . VAL A 1 70 ? 8.927 0.979 0.020 1.00 0.00 1937 VAL A C 15
ATOM 19165 O O . VAL A 1 70 ? 8.655 -0.206 0.225 1.00 0.00 1937 VAL A O 15
ATOM 19178 N N . PRO A 1 71 ? 10.198 1.432 0.143 1.00 0.00 1938 PRO A N 15
ATOM 19179 C CA . PRO A 1 71 ? 11.306 0.545 0.512 1.00 0.00 1938 PRO A CA 15
ATOM 19180 C C . PRO A 1 71 ? 11.204 -0.005 1.944 1.00 0.00 1938 PRO A C 15
ATOM 19181 O O . PRO A 1 71 ? 11.667 -1.121 2.194 1.00 0.00 1938 PRO A O 15
ATOM 19192 N N . VAL A 1 72 ? 10.569 0.712 2.884 1.00 0.00 1939 VAL A N 15
ATOM 19193 C CA . VAL A 1 72 ? 10.307 0.208 4.251 1.00 0.00 1939 VAL A CA 15
ATOM 19194 C C . VAL A 1 72 ? 9.312 -0.958 4.229 1.00 0.00 1939 VAL A C 15
ATOM 19195 O O . VAL A 1 72 ? 9.585 -1.998 4.832 1.00 0.00 1939 VAL A O 15
ATOM 19208 N N . LEU A 1 73 ? 8.206 -0.856 3.478 1.00 0.00 1940 LEU A N 15
ATOM 19209 C CA . LEU A 1 73 ? 7.307 -2.004 3.268 1.00 0.00 1940 LEU A CA 15
ATOM 19210 C C . LEU A 1 73 ? 8.003 -3.156 2.537 1.00 0.00 1940 LEU A C 15
ATOM 19211 O O . LEU A 1 73 ? 7.902 -4.301 2.973 1.00 0.00 1940 LEU A O 15
ATOM 19227 N N . ALA A 1 74 ? 8.771 -2.865 1.484 1.00 0.00 1941 ALA A N 15
ATOM 19228 C CA . ALA A 1 74 ? 9.506 -3.891 0.744 1.00 0.00 1941 ALA A CA 15
ATOM 19229 C C . ALA A 1 74 ? 10.508 -4.667 1.628 1.00 0.00 1941 ALA A C 15
ATOM 19230 O O . ALA A 1 74 ? 10.671 -5.873 1.437 1.00 0.00 1941 ALA A O 15
ATOM 19237 N N . ALA A 1 75 ? 11.117 -4.016 2.630 1.00 0.00 1942 ALA A N 15
ATOM 19238 C CA . ALA A 1 75 ? 11.997 -4.659 3.603 1.00 0.00 1942 ALA A CA 15
ATOM 19239 C C . ALA A 1 75 ? 11.262 -5.601 4.587 1.00 0.00 1942 ALA A C 15
ATOM 19240 O O . ALA A 1 75 ? 11.801 -6.652 4.946 1.00 0.00 1942 ALA A O 15
ATOM 19247 N N . HIS A 1 76 ? 10.025 -5.278 4.991 1.00 0.00 1943 HIS A N 15
ATOM 19248 C CA . HIS A 1 76 ? 9.197 -6.190 5.798 1.00 0.00 1943 HIS A CA 15
ATOM 19249 C C . HIS A 1 76 ? 8.790 -7.447 5.012 1.00 0.00 1943 HIS A C 15
ATOM 19250 O O . HIS A 1 76 ? 8.776 -8.554 5.562 1.00 0.00 1943 HIS A O 15
ATOM 19264 N N . LEU A 1 77 ? 8.495 -7.297 3.718 1.00 0.00 1944 LEU A N 15
ATOM 19265 C CA . LEU A 1 77 ? 8.166 -8.403 2.804 1.00 0.00 1944 LEU A CA 15
ATOM 19266 C C . LEU A 1 77 ? 9.390 -9.275 2.466 1.00 0.00 1944 LEU A C 15
ATOM 19267 O O . LEU A 1 77 ? 9.284 -10.504 2.474 1.00 0.00 1944 LEU A O 15
ATOM 19283 N N . SER A 1 78 ? 10.556 -8.671 2.196 1.00 0.00 1945 SER A N 15
ATOM 19284 C CA . SER A 1 78 ? 11.762 -9.403 1.774 1.00 0.00 1945 SER A CA 15
ATOM 19285 C C . SER A 1 78 ? 12.423 -10.227 2.884 1.00 0.00 1945 SER A C 15
ATOM 19286 O O . SER A 1 78 ? 13.184 -11.159 2.601 1.00 0.00 1945 SER A O 15
ATOM 19294 N N . ALA A 1 79 ? 12.089 -9.947 4.148 1.00 0.00 1946 ALA A N 15
ATOM 19295 C CA . ALA A 1 79 ? 12.546 -10.676 5.330 1.00 0.00 1946 ALA A CA 15
ATOM 19296 C C . ALA A 1 79 ? 11.885 -12.060 5.548 1.00 0.00 1946 ALA A C 15
ATOM 19297 O O . ALA A 1 79 ? 12.152 -12.734 6.542 1.00 0.00 1946 ALA A O 15
ATOM 19304 N N . ASP A 1 80 ? 11.025 -12.494 4.635 1.00 0.00 1947 ASP A N 15
ATOM 19305 C CA . ASP A 1 80 ? 10.432 -13.838 4.618 1.00 0.00 1947 ASP A CA 15
ATOM 19306 C C . ASP A 1 80 ? 11.504 -14.910 4.322 1.00 0.00 1947 ASP A C 15
ATOM 19307 O O . ASP A 1 80 ? 11.973 -15.033 3.187 1.00 0.00 1947 ASP A O 15
ATOM 19316 N N . ARG A 1 81 ? 11.888 -15.680 5.352 1.00 0.00 1948 ARG A N 15
ATOM 19317 C CA . ARG A 1 81 ? 12.869 -16.784 5.386 1.00 0.00 1948 ARG A CA 15
ATOM 19318 C C . ARG A 1 81 ? 14.321 -16.459 4.991 1.00 0.00 1948 ARG A C 15
ATOM 19319 O O . ARG A 1 81 ? 15.230 -17.135 5.473 1.00 0.00 1948 ARG A O 15
ATOM 19340 N N . ALA A 1 82 ? 14.552 -15.425 4.182 1.00 0.00 1949 ALA A N 15
ATOM 19341 C CA . ALA A 1 82 ? 15.858 -14.877 3.791 1.00 0.00 1949 ALA A CA 15
ATOM 19342 C C . ALA A 1 82 ? 16.836 -15.899 3.149 1.00 0.00 1949 ALA A C 15
ATOM 19343 O O . ALA A 1 82 ? 18.061 -15.733 3.242 1.00 0.00 1949 ALA A O 15
ATOM 19350 N N . HIS A 1 83 ? 16.310 -16.960 2.525 1.00 0.00 1950 HIS A N 15
ATOM 19351 C CA . HIS A 1 83 ? 17.099 -18.016 1.868 1.00 0.00 1950 HIS A CA 15
ATOM 19352 C C . HIS A 1 83 ? 17.847 -17.538 0.605 1.00 0.00 1950 HIS A C 15
ATOM 19353 O O . HIS A 1 83 ? 17.346 -16.641 -0.117 1.00 0.00 1950 HIS A O 15
ATOM 19411 N N . GLY A 1 1 ? 31.602 -4.821 -18.175 1.00 0.00 -6 GLY A N 16
ATOM 19412 C CA . GLY A 1 1 ? 32.207 -5.034 -16.843 1.00 0.00 -6 GLY A CA 16
ATOM 19413 C C . GLY A 1 1 ? 31.483 -6.129 -16.062 1.00 0.00 -6 GLY A C 16
ATOM 19414 O O . GLY A 1 1 ? 30.900 -7.030 -16.680 1.00 0.00 -6 GLY A O 16
ATOM 19420 N N . PRO A 1 2 ? 31.509 -6.087 -14.713 1.00 0.00 -5 PRO A N 16
ATOM 19421 C CA . PRO A 1 2 ? 30.847 -7.069 -13.845 1.00 0.00 -5 PRO A CA 16
ATOM 19422 C C . PRO A 1 2 ? 29.322 -7.163 -14.027 1.00 0.00 -5 PRO A C 16
ATOM 19423 O O . PRO A 1 2 ? 28.676 -6.221 -14.501 1.00 0.00 -5 PRO A O 16
ATOM 19434 N N . GLY A 1 3 ? 28.744 -8.297 -13.609 1.00 0.00 -4 GLY A N 16
ATOM 19435 C CA . GLY A 1 3 ? 27.291 -8.520 -13.567 1.00 0.00 -4 GLY A CA 16
ATOM 19436 C C . GLY A 1 3 ? 26.569 -7.747 -12.446 1.00 0.00 -4 GLY A C 16
ATOM 19437 O O . GLY A 1 3 ? 27.182 -6.989 -11.688 1.00 0.00 -4 GLY A O 16
ATOM 19441 N N . SER A 1 4 ? 25.252 -7.951 -12.342 1.00 0.00 -3 SER A N 16
ATOM 19442 C CA . SER A 1 4 ? 24.376 -7.288 -11.362 1.00 0.00 -3 SER A CA 16
ATOM 19443 C C . SER A 1 4 ? 23.223 -8.195 -10.913 1.00 0.00 -3 SER A C 16
ATOM 19444 O O . SER A 1 4 ? 22.586 -8.862 -11.736 1.00 0.00 -3 SER A O 16
ATOM 19452 N N . MET A 1 5 ? 22.940 -8.202 -9.606 1.00 0.00 -2 MET A N 16
ATOM 19453 C CA . MET A 1 5 ? 21.773 -8.873 -8.999 1.00 0.00 -2 MET A CA 16
ATOM 19454 C C . MET A 1 5 ? 20.511 -7.984 -8.962 1.00 0.00 -2 MET A C 16
ATOM 19455 O O . MET A 1 5 ? 19.420 -8.475 -8.669 1.00 0.00 -2 MET A O 16
ATOM 19469 N N . TYR A 1 6 ? 20.647 -6.683 -9.236 1.00 0.00 -1 TYR A N 16
ATOM 19470 C CA . TYR A 1 6 ? 19.629 -5.653 -8.984 1.00 0.00 -1 TYR A CA 16
ATOM 19471 C C . TYR A 1 6 ? 18.616 -5.441 -10.131 1.00 0.00 -1 TYR A C 16
ATOM 19472 O O . TYR A 1 6 ? 17.844 -4.479 -10.112 1.00 0.00 -1 TYR A O 16
ATOM 19490 N N . GLY A 1 7 ? 18.596 -6.324 -11.141 1.00 0.00 1874 GLY A N 16
ATOM 19491 C CA . GLY A 1 7 ? 17.664 -6.267 -12.281 1.00 0.00 1874 GLY A CA 16
ATOM 19492 C C . GLY A 1 7 ? 16.182 -6.463 -11.902 1.00 0.00 1874 GLY A C 16
ATOM 19493 O O . GLY A 1 7 ? 15.291 -5.995 -12.617 1.00 0.00 1874 GLY A O 16
ATOM 19497 N N . GLU A 1 8 ? 15.898 -7.105 -10.766 1.00 0.00 1875 GLU A N 16
ATOM 19498 C CA . GLU A 1 8 ? 14.568 -7.219 -10.147 1.00 0.00 1875 GLU A CA 16
ATOM 19499 C C . GLU A 1 8 ? 14.681 -7.388 -8.619 1.00 0.00 1875 GLU A C 16
ATOM 19500 O O . GLU A 1 8 ? 15.672 -7.922 -8.113 1.00 0.00 1875 GLU A O 16
ATOM 19512 N N . ALA A 1 9 ? 13.666 -6.926 -7.886 1.00 0.00 1876 ALA A N 16
ATOM 19513 C CA . ALA A 1 9 ? 13.594 -6.986 -6.418 1.00 0.00 1876 ALA A CA 16
ATOM 19514 C C . ALA A 1 9 ? 12.146 -6.877 -5.907 1.00 0.00 1876 ALA A C 16
ATOM 19515 O O . ALA A 1 9 ? 11.226 -6.551 -6.662 1.00 0.00 1876 ALA A O 16
ATOM 19522 N N . VAL A 1 10 ? 11.929 -7.116 -4.607 1.00 0.00 1877 VAL A N 16
ATOM 19523 C CA . VAL A 1 10 ? 10.623 -6.930 -3.937 1.00 0.00 1877 VAL A CA 16
ATOM 19524 C C . VAL A 1 10 ? 10.152 -5.479 -4.053 1.00 0.00 1877 VAL A C 16
ATOM 19525 O O . VAL A 1 10 ? 8.971 -5.235 -4.306 1.00 0.00 1877 VAL A O 16
ATOM 19538 N N . THR A 1 11 ? 11.069 -4.509 -3.957 1.00 0.00 1878 THR A N 16
ATOM 19539 C CA . THR A 1 11 ? 10.764 -3.069 -4.063 1.00 0.00 1878 THR A CA 16
ATOM 19540 C C . THR A 1 11 ? 10.209 -2.694 -5.436 1.00 0.00 1878 THR A C 16
ATOM 19541 O O . THR A 1 11 ? 9.265 -1.911 -5.522 1.00 0.00 1878 THR A O 16
ATOM 19552 N N . GLU A 1 12 ? 10.729 -3.281 -6.518 1.00 0.00 1879 GLU A N 16
ATOM 19553 C CA . GLU A 1 12 ? 10.251 -3.026 -7.885 1.00 0.00 1879 GLU A CA 16
ATOM 19554 C C . GLU A 1 12 ? 8.822 -3.559 -8.104 1.00 0.00 1879 GLU A C 16
ATOM 19555 O O . GLU A 1 12 ? 7.989 -2.884 -8.711 1.00 0.00 1879 GLU A O 16
ATOM 19567 N N . GLN A 1 13 ? 8.515 -4.743 -7.563 1.00 0.00 1880 GLN A N 16
ATOM 19568 C CA . GLN A 1 13 ? 7.180 -5.346 -7.614 1.00 0.00 1880 GLN A CA 16
ATOM 19569 C C . GLN A 1 13 ? 6.175 -4.555 -6.763 1.00 0.00 1880 GLN A C 16
ATOM 19570 O O . GLN A 1 13 ? 5.065 -4.267 -7.219 1.00 0.00 1880 GLN A O 16
ATOM 19584 N N . LEU A 1 14 ? 6.563 -4.147 -5.550 1.00 0.00 1881 LEU A N 16
ATOM 19585 C CA . LEU A 1 14 ? 5.704 -3.394 -4.629 1.00 0.00 1881 LEU A CA 16
ATOM 19586 C C . LEU A 1 14 ? 5.461 -1.952 -5.126 1.00 0.00 1881 LEU A C 16
ATOM 19587 O O . LEU A 1 14 ? 4.356 -1.438 -4.964 1.00 0.00 1881 LEU A O 16
ATOM 19603 N N . SER A 1 15 ? 6.429 -1.340 -5.821 1.00 0.00 1882 SER A N 16
ATOM 19604 C CA . SER A 1 15 ? 6.243 -0.036 -6.478 1.00 0.00 1882 SER A CA 16
ATOM 19605 C C . SER A 1 15 ? 5.118 -0.082 -7.518 1.00 0.00 1882 SER A C 16
ATOM 19606 O O . SER A 1 15 ? 4.192 0.729 -7.456 1.00 0.00 1882 SER A O 16
ATOM 19614 N N . ARG A 1 16 ? 5.140 -1.056 -8.440 1.00 0.00 1883 ARG A N 16
ATOM 19615 C CA . ARG A 1 16 ? 4.111 -1.184 -9.489 1.00 0.00 1883 ARG A CA 16
ATOM 19616 C C . ARG A 1 16 ? 2.742 -1.603 -8.940 1.00 0.00 1883 ARG A C 16
ATOM 19617 O O . ARG A 1 16 ? 1.721 -1.254 -9.538 1.00 0.00 1883 ARG A O 16
ATOM 19638 N N . LEU A 1 17 ? 2.698 -2.275 -7.783 1.00 0.00 1884 LEU A N 16
ATOM 19639 C CA . LEU A 1 17 ? 1.464 -2.550 -7.040 1.00 0.00 1884 LEU A CA 16
ATOM 19640 C C . LEU A 1 17 ? 0.853 -1.266 -6.453 1.00 0.00 1884 LEU A C 16
ATOM 19641 O O . LEU A 1 17 ? -0.313 -0.969 -6.704 1.00 0.00 1884 LEU A O 16
ATOM 19657 N N . VAL A 1 18 ? 1.637 -0.482 -5.700 1.00 0.00 1885 VAL A N 16
ATOM 19658 C CA . VAL A 1 18 ? 1.174 0.761 -5.050 1.00 0.00 1885 VAL A CA 16
ATOM 19659 C C . VAL A 1 18 ? 0.843 1.873 -6.057 1.00 0.00 1885 VAL A C 16
ATOM 19660 O O . VAL A 1 18 ? -0.094 2.641 -5.835 1.00 0.00 1885 VAL A O 16
ATOM 19673 N N . ALA A 1 19 ? 1.519 1.907 -7.209 1.00 0.00 1886 ALA A N 16
ATOM 19674 C CA . ALA A 1 19 ? 1.156 2.766 -8.341 1.00 0.00 1886 ALA A CA 16
ATOM 19675 C C . ALA A 1 19 ? -0.281 2.528 -8.872 1.00 0.00 1886 ALA A C 16
ATOM 19676 O O . ALA A 1 19 ? -0.858 3.405 -9.518 1.00 0.00 1886 ALA A O 16
ATOM 19683 N N . GLY A 1 20 ? -0.882 1.366 -8.578 1.00 0.00 1887 GLY A N 16
ATOM 19684 C CA . GLY A 1 20 ? -2.292 1.044 -8.841 1.00 0.00 1887 GLY A CA 16
ATOM 19685 C C . GLY A 1 20 ? -3.285 1.514 -7.765 1.00 0.00 1887 GLY A C 16
ATOM 19686 O O . GLY A 1 20 ? -4.487 1.303 -7.940 1.00 0.00 1887 GLY A O 16
ATOM 19690 N N . PHE A 1 21 ? -2.827 2.136 -6.671 1.00 0.00 1888 PHE A N 16
ATOM 19691 C CA . PHE A 1 21 ? -3.651 2.538 -5.517 1.00 0.00 1888 PHE A CA 16
ATOM 19692 C C . PHE A 1 21 ? -3.550 4.024 -5.145 1.00 0.00 1888 PHE A C 16
ATOM 19693 O O . PHE A 1 21 ? -4.354 4.492 -4.335 1.00 0.00 1888 PHE A O 16
ATOM 19710 N N . VAL A 1 22 ? -2.625 4.787 -5.744 1.00 0.00 1889 VAL A N 16
ATOM 19711 C CA . VAL A 1 22 ? -2.592 6.255 -5.613 1.00 0.00 1889 VAL A CA 16
ATOM 19712 C C . VAL A 1 22 ? -3.878 6.885 -6.210 1.00 0.00 1889 VAL A C 16
ATOM 19713 O O . VAL A 1 22 ? -4.171 6.652 -7.387 1.00 0.00 1889 VAL A O 16
ATOM 19726 N N . PRO A 1 23 ? -4.682 7.637 -5.426 1.00 0.00 1890 PRO A N 16
ATOM 19727 C CA . PRO A 1 23 ? -5.980 8.160 -5.866 1.00 0.00 1890 PRO A CA 16
ATOM 19728 C C . PRO A 1 23 ? -5.868 9.434 -6.716 1.00 0.00 1890 PRO A C 16
ATOM 19729 O O . PRO A 1 23 ? -6.725 9.696 -7.566 1.00 0.00 1890 PRO A O 16
ATOM 19740 N N . ASP A 1 24 ? -4.809 10.225 -6.515 1.00 0.00 1891 ASP A N 16
ATOM 19741 C CA . ASP A 1 24 ? -4.484 11.410 -7.323 1.00 0.00 1891 ASP A CA 16
ATOM 19742 C C . ASP A 1 24 ? -3.949 11.032 -8.717 1.00 0.00 1891 ASP A C 16
ATOM 19743 O O . ASP A 1 24 ? -3.520 9.899 -8.951 1.00 0.00 1891 ASP A O 16
ATOM 19752 N N . ALA A 1 25 ? -3.913 11.997 -9.641 1.00 0.00 1892 ALA A N 16
ATOM 19753 C CA . ALA A 1 25 ? -3.428 11.843 -11.024 1.00 0.00 1892 ALA A CA 16
ATOM 19754 C C . ALA A 1 25 ? -1.889 11.671 -11.150 1.00 0.00 1892 ALA A C 16
ATOM 19755 O O . ALA A 1 25 ? -1.290 12.031 -12.170 1.00 0.00 1892 ALA A O 16
ATOM 19762 N N . ALA A 1 26 ? -1.229 11.140 -10.116 1.00 0.00 1893 ALA A N 16
ATOM 19763 C CA . ALA A 1 26 ? 0.209 10.885 -10.057 1.00 0.00 1893 ALA A CA 16
ATOM 19764 C C . ALA A 1 26 ? 0.668 9.817 -11.078 1.00 0.00 1893 ALA A C 16
ATOM 19765 O O . ALA A 1 26 ? 1.749 9.927 -11.659 1.00 0.00 1893 ALA A O 16
ATOM 19772 N N . GLY A 1 27 ? -0.147 8.770 -11.289 1.00 0.00 1894 GLY A N 16
ATOM 19773 C CA . GLY A 1 27 ? 0.116 7.658 -12.212 1.00 0.00 1894 GLY A CA 16
ATOM 19774 C C . GLY A 1 27 ? 1.293 6.733 -11.840 1.00 0.00 1894 GLY A C 16
ATOM 19775 O O . GLY A 1 27 ? 1.588 5.793 -12.577 1.00 0.00 1894 GLY A O 16
ATOM 19779 N N . SER A 1 28 ? 1.971 6.998 -10.720 1.00 0.00 1895 SER A N 16
ATOM 19780 C CA . SER A 1 28 ? 3.152 6.284 -10.216 1.00 0.00 1895 SER A CA 16
ATOM 19781 C C . SER A 1 28 ? 3.346 6.562 -8.712 1.00 0.00 1895 SER A C 16
ATOM 19782 O O . SER A 1 28 ? 2.592 7.343 -8.121 1.00 0.00 1895 SER A O 16
ATOM 19790 N N . VAL A 1 29 ? 4.346 5.945 -8.079 1.00 0.00 1896 VAL A N 16
ATOM 19791 C CA . VAL A 1 29 ? 4.679 6.107 -6.649 1.00 0.00 1896 VAL A CA 16
ATOM 19792 C C . VAL A 1 29 ? 6.165 6.456 -6.458 1.00 0.00 1896 VAL A C 16
ATOM 19793 O O . VAL A 1 29 ? 7.052 5.850 -7.065 1.00 0.00 1896 VAL A O 16
ATOM 19806 N N . ASP A 1 30 ? 6.442 7.452 -5.617 1.00 0.00 1897 ASP A N 16
ATOM 19807 C CA . ASP A 1 30 ? 7.793 7.871 -5.223 1.00 0.00 1897 ASP A CA 16
ATOM 19808 C C . ASP A 1 30 ? 8.317 7.044 -4.025 1.00 0.00 1897 ASP A C 16
ATOM 19809 O O . ASP A 1 30 ? 7.593 6.891 -3.037 1.00 0.00 1897 ASP A O 16
ATOM 19818 N N . PRO A 1 31 ? 9.569 6.544 -4.052 1.00 0.00 1898 PRO A N 16
ATOM 19819 C CA . PRO A 1 31 ? 10.135 5.784 -2.933 1.00 0.00 1898 PRO A CA 16
ATOM 19820 C C . PRO A 1 31 ? 10.446 6.654 -1.697 1.00 0.00 1898 PRO A C 16
ATOM 19821 O O . PRO A 1 31 ? 10.529 6.141 -0.582 1.00 0.00 1898 PRO A O 16
ATOM 19832 N N . ASP A 1 32 ? 10.605 7.972 -1.871 1.00 0.00 1899 ASP A N 16
ATOM 19833 C CA . ASP A 1 32 ? 10.955 8.932 -0.809 1.00 0.00 1899 ASP A CA 16
ATOM 19834 C C . ASP A 1 32 ? 9.755 9.412 0.044 1.00 0.00 1899 ASP A C 16
ATOM 19835 O O . ASP A 1 32 ? 9.955 10.147 1.015 1.00 0.00 1899 ASP A O 16
ATOM 19844 N N . ARG A 1 33 ? 8.520 9.024 -0.309 1.00 0.00 1900 ARG A N 16
ATOM 19845 C CA . ARG A 1 33 ? 7.260 9.490 0.305 1.00 0.00 1900 ARG A CA 16
ATOM 19846 C C . ARG A 1 33 ? 6.399 8.334 0.821 1.00 0.00 1900 ARG A C 16
ATOM 19847 O O . ARG A 1 33 ? 6.378 7.248 0.240 1.00 0.00 1900 ARG A O 16
ATOM 19868 N N . THR A 1 34 ? 5.672 8.574 1.916 1.00 0.00 1901 THR A N 16
ATOM 19869 C CA . THR A 1 34 ? 4.744 7.593 2.518 1.00 0.00 1901 THR A CA 16
ATOM 19870 C C . THR A 1 34 ? 3.453 7.450 1.710 1.00 0.00 1901 THR A C 16
ATOM 19871 O O . THR A 1 34 ? 3.147 8.269 0.840 1.00 0.00 1901 THR A O 16
ATOM 19882 N N . LEU A 1 35 ? 2.652 6.426 2.005 1.00 0.00 1902 LEU A N 16
ATOM 19883 C CA . LEU A 1 35 ? 1.342 6.246 1.371 1.00 0.00 1902 LEU A CA 16
ATOM 19884 C C . LEU A 1 35 ? 0.348 7.365 1.753 1.00 0.00 1902 LEU A C 16
ATOM 19885 O O . LEU A 1 35 ? -0.508 7.735 0.951 1.00 0.00 1902 LEU A O 16
ATOM 19901 N N . LEU A 1 36 ? 0.507 7.978 2.936 1.00 0.00 1903 LEU A N 16
ATOM 19902 C CA . LEU A 1 36 ? -0.242 9.170 3.356 1.00 0.00 1903 LEU A CA 16
ATOM 19903 C C . LEU A 1 36 ? 0.206 10.445 2.621 1.00 0.00 1903 LEU A C 16
ATOM 19904 O O . LEU A 1 36 ? -0.628 11.308 2.350 1.00 0.00 1903 LEU A O 16
ATOM 19920 N N . GLU A 1 37 ? 1.484 10.572 2.238 1.00 0.00 1904 GLU A N 16
ATOM 19921 C CA . GLU A 1 37 ? 1.955 11.665 1.370 1.00 0.00 1904 GLU A CA 16
ATOM 19922 C C . GLU A 1 37 ? 1.480 11.517 -0.088 1.00 0.00 1904 GLU A C 16
ATOM 19923 O O . GLU A 1 37 ? 1.216 12.526 -0.751 1.00 0.00 1904 GLU A O 16
ATOM 19935 N N . HIS A 1 38 ? 1.283 10.283 -0.576 1.00 0.00 1905 HIS A N 16
ATOM 19936 C CA . HIS A 1 38 ? 0.541 10.010 -1.822 1.00 0.00 1905 HIS A CA 16
ATOM 19937 C C . HIS A 1 38 ? -0.983 10.183 -1.675 1.00 0.00 1905 HIS A C 16
ATOM 19938 O O . HIS A 1 38 ? -1.687 10.318 -2.676 1.00 0.00 1905 HIS A O 16
ATOM 19952 N N . GLY A 1 39 ? -1.491 10.218 -0.439 1.00 0.00 1906 GLY A N 16
ATOM 19953 C CA . GLY A 1 39 ? -2.883 10.534 -0.103 1.00 0.00 1906 GLY A CA 16
ATOM 19954 C C . GLY A 1 39 ? -3.836 9.342 -0.165 1.00 0.00 1906 GLY A C 16
ATOM 19955 O O . GLY A 1 39 ? -5.049 9.532 -0.291 1.00 0.00 1906 GLY A O 16
ATOM 19959 N N . ILE A 1 40 ? -3.305 8.116 -0.109 1.00 0.00 1907 ILE A N 16
ATOM 19960 C CA . ILE A 1 40 ? -4.067 6.870 -0.229 1.00 0.00 1907 ILE A CA 16
ATOM 19961 C C . ILE A 1 40 ? -5.023 6.729 0.965 1.00 0.00 1907 ILE A C 16
ATOM 19962 O O . ILE A 1 40 ? -4.601 6.696 2.125 1.00 0.00 1907 ILE A O 16
ATOM 19978 N N . ASP A 1 41 ? -6.322 6.663 0.673 1.00 0.00 1908 ASP A N 16
ATOM 19979 C CA . ASP A 1 41 ? -7.403 6.496 1.657 1.00 0.00 1908 ASP A CA 16
ATOM 19980 C C . ASP A 1 41 ? -7.467 5.077 2.253 1.00 0.00 1908 ASP A C 16
ATOM 19981 O O . ASP A 1 41 ? -6.949 4.110 1.695 1.00 0.00 1908 ASP A O 16
ATOM 19990 N N . SER A 1 42 ? -8.159 4.937 3.384 1.00 0.00 1909 SER A N 16
ATOM 19991 C CA . SER A 1 42 ? -8.394 3.662 4.091 1.00 0.00 1909 SER A CA 16
ATOM 19992 C C . SER A 1 42 ? -8.874 2.508 3.195 1.00 0.00 1909 SER A C 16
ATOM 19993 O O . SER A 1 42 ? -8.385 1.384 3.320 1.00 0.00 1909 SER A O 16
ATOM 20000 N N . ILE A 1 43 ? -9.820 2.762 2.287 1.00 0.00 1910 ILE A N 16
ATOM 20001 C CA . ILE A 1 43 ? -10.380 1.742 1.387 1.00 0.00 1910 ILE A CA 16
ATOM 20002 C C . ILE A 1 43 ? -9.320 1.225 0.401 1.00 0.00 1910 ILE A C 16
ATOM 20003 O O . ILE A 1 43 ? -9.136 0.013 0.267 1.00 0.00 1910 ILE A O 16
ATOM 20019 N N . ASN A 1 44 ? -8.568 2.119 -0.253 1.00 0.00 1911 ASN A N 16
ATOM 20020 C CA . ASN A 1 44 ? -7.441 1.733 -1.108 1.00 0.00 1911 ASN A CA 16
ATOM 20021 C C . ASN A 1 44 ? -6.288 1.076 -0.320 1.00 0.00 1911 ASN A C 16
ATOM 20022 O O . ASN A 1 44 ? -5.698 0.114 -0.813 1.00 0.00 1911 ASN A O 16
ATOM 20033 N N . LEU A 1 45 ? -5.996 1.501 0.919 1.00 0.00 1912 LEU A N 16
ATOM 20034 C CA . LEU A 1 45 ? -5.043 0.816 1.804 1.00 0.00 1912 LEU A CA 16
ATOM 20035 C C . LEU A 1 45 ? -5.503 -0.614 2.139 1.00 0.00 1912 LEU A C 16
ATOM 20036 O O . LEU A 1 45 ? -4.682 -1.526 2.120 1.00 0.00 1912 LEU A O 16
ATOM 20052 N N . MET A 1 46 ? -6.795 -0.845 2.401 1.00 0.00 1913 MET A N 16
ATOM 20053 C CA . MET A 1 46 ? -7.335 -2.187 2.680 1.00 0.00 1913 MET A CA 16
ATOM 20054 C C . MET A 1 46 ? -7.357 -3.109 1.448 1.00 0.00 1913 MET A C 16
ATOM 20055 O O . MET A 1 46 ? -7.213 -4.328 1.592 1.00 0.00 1913 MET A O 16
ATOM 20069 N N . ASN A 1 47 ? -7.484 -2.566 0.231 1.00 0.00 1914 ASN A N 16
ATOM 20070 C CA . ASN A 1 47 ? -7.296 -3.350 -0.997 1.00 0.00 1914 ASN A CA 16
ATOM 20071 C C . ASN A 1 47 ? -5.812 -3.699 -1.222 1.00 0.00 1914 ASN A C 16
ATOM 20072 O O . ASN A 1 47 ? -5.486 -4.861 -1.477 1.00 0.00 1914 ASN A O 16
ATOM 20083 N N . LEU A 1 48 ? -4.906 -2.729 -1.039 1.00 0.00 1915 LEU A N 16
ATOM 20084 C CA . LEU A 1 48 ? -3.454 -2.933 -1.084 1.00 0.00 1915 LEU A CA 16
ATOM 20085 C C . LEU A 1 48 ? -2.998 -3.989 -0.056 1.00 0.00 1915 LEU A C 16
ATOM 20086 O O . LEU A 1 48 ? -2.224 -4.879 -0.396 1.00 0.00 1915 LEU A O 16
ATOM 20102 N N . ARG A 1 49 ? -3.528 -3.940 1.170 1.00 0.00 1916 ARG A N 16
ATOM 20103 C CA . ARG A 1 49 ? -3.309 -4.917 2.250 1.00 0.00 1916 ARG A CA 16
ATOM 20104 C C . ARG A 1 49 ? -3.583 -6.349 1.776 1.00 0.00 1916 ARG A C 16
ATOM 20105 O O . ARG A 1 49 ? -2.686 -7.189 1.782 1.00 0.00 1916 ARG A O 16
ATOM 20126 N N . PHE A 1 50 ? -4.802 -6.624 1.313 1.00 0.00 1917 PHE A N 16
ATOM 20127 C CA . PHE A 1 50 ? -5.192 -7.931 0.761 1.00 0.00 1917 PHE A CA 16
ATOM 20128 C C . PHE A 1 50 ? -4.299 -8.376 -0.416 1.00 0.00 1917 PHE A C 16
ATOM 20129 O O . PHE A 1 50 ? -3.847 -9.521 -0.446 1.00 0.00 1917 PHE A O 16
ATOM 20146 N N . GLU A 1 51 ? -3.972 -7.473 -1.348 1.00 0.00 1918 GLU A N 16
ATOM 20147 C CA . GLU A 1 51 ? -3.065 -7.773 -2.464 1.00 0.00 1918 GLU A CA 16
ATOM 20148 C C . GLU A 1 51 ? -1.638 -8.118 -1.998 1.00 0.00 1918 GLU A C 16
ATOM 20149 O O . GLU A 1 51 ? -1.024 -9.032 -2.551 1.00 0.00 1918 GLU A O 16
ATOM 20161 N N . ILE A 1 52 ? -1.116 -7.470 -0.950 1.00 0.00 1919 ILE A N 16
ATOM 20162 C CA . ILE A 1 52 ? 0.194 -7.802 -0.355 1.00 0.00 1919 ILE A CA 16
ATOM 20163 C C . ILE A 1 52 ? 0.186 -9.223 0.240 1.00 0.00 1919 ILE A C 16
ATOM 20164 O O . ILE A 1 52 ? 1.141 -9.981 0.028 1.00 0.00 1919 ILE A O 16
ATOM 20180 N N . THR A 1 53 ? -0.897 -9.633 0.913 1.00 0.00 1920 THR A N 16
ATOM 20181 C CA . THR A 1 53 ? -1.061 -11.017 1.403 1.00 0.00 1920 THR A CA 16
ATOM 20182 C C . THR A 1 53 ? -1.041 -12.029 0.252 1.00 0.00 1920 THR A C 16
ATOM 20183 O O . THR A 1 53 ? -0.351 -13.043 0.340 1.00 0.00 1920 THR A O 16
ATOM 20194 N N . GLU A 1 54 ? -1.756 -11.757 -0.845 1.00 0.00 1921 GLU A N 16
ATOM 20195 C CA . GLU A 1 54 ? -1.816 -12.649 -2.007 1.00 0.00 1921 GLU A CA 16
ATOM 20196 C C . GLU A 1 54 ? -0.485 -12.740 -2.779 1.00 0.00 1921 GLU A C 16
ATOM 20197 O O . GLU A 1 54 ? -0.126 -13.815 -3.276 1.00 0.00 1921 GLU A O 16
ATOM 20209 N N . ARG A 1 55 ? 0.255 -11.627 -2.890 1.00 0.00 1922 ARG A N 16
ATOM 20210 C CA . ARG A 1 55 ? 1.475 -11.504 -3.723 1.00 0.00 1922 ARG A CA 16
ATOM 20211 C C . ARG A 1 55 ? 2.779 -11.840 -2.992 1.00 0.00 1922 ARG A C 16
ATOM 20212 O O . ARG A 1 55 ? 3.669 -12.436 -3.596 1.00 0.00 1922 ARG A O 16
ATOM 20233 N N . PHE A 1 56 ? 2.903 -11.479 -1.712 1.00 0.00 1923 PHE A N 16
ATOM 20234 C CA . PHE A 1 56 ? 4.140 -11.614 -0.922 1.00 0.00 1923 PHE A CA 16
ATOM 20235 C C . PHE A 1 56 ? 4.009 -12.540 0.303 1.00 0.00 1923 PHE A C 16
ATOM 20236 O O . PHE A 1 56 ? 5.022 -13.050 0.794 1.00 0.00 1923 PHE A O 16
ATOM 20253 N N . GLY A 1 57 ? 2.786 -12.822 0.774 1.00 0.00 1924 GLY A N 16
ATOM 20254 C CA . GLY A 1 57 ? 2.500 -13.911 1.717 1.00 0.00 1924 GLY A CA 16
ATOM 20255 C C . GLY A 1 57 ? 2.475 -13.516 3.198 1.00 0.00 1924 GLY A C 16
ATOM 20256 O O . GLY A 1 57 ? 2.620 -14.384 4.061 1.00 0.00 1924 GLY A O 16
ATOM 20260 N N . ARG A 1 58 ? 2.314 -12.220 3.494 1.00 0.00 1925 ARG A N 16
ATOM 20261 C CA . ARG A 1 58 ? 2.338 -11.650 4.850 1.00 0.00 1925 ARG A CA 16
ATOM 20262 C C . ARG A 1 58 ? 1.144 -10.727 5.123 1.00 0.00 1925 ARG A C 16
ATOM 20263 O O . ARG A 1 58 ? 0.833 -9.845 4.313 1.00 0.00 1925 ARG A O 16
ATOM 20284 N N . THR A 1 59 ? 0.536 -10.871 6.299 1.00 0.00 1926 THR A N 16
ATOM 20285 C CA . THR A 1 59 ? -0.428 -9.898 6.844 1.00 0.00 1926 THR A CA 16
ATOM 20286 C C . THR A 1 59 ? 0.282 -8.900 7.768 1.00 0.00 1926 THR A C 16
ATOM 20287 O O . THR A 1 59 ? 1.146 -9.283 8.558 1.00 0.00 1926 THR A O 16
ATOM 20298 N N . LEU A 1 60 ? -0.077 -7.620 7.667 1.00 0.00 1927 LEU A N 16
ATOM 20299 C CA . LEU A 1 60 ? 0.502 -6.483 8.399 1.00 0.00 1927 LEU A CA 16
ATOM 20300 C C . LEU A 1 60 ? -0.621 -5.518 8.843 1.00 0.00 1927 LEU A C 16
ATOM 20301 O O . LEU A 1 60 ? -1.680 -5.500 8.217 1.00 0.00 1927 LEU A O 16
ATOM 20317 N N . PRO A 1 61 ? -0.427 -4.695 9.887 1.00 0.00 1928 PRO A N 16
ATOM 20318 C CA . PRO A 1 61 ? -1.420 -3.703 10.304 1.00 0.00 1928 PRO A CA 16
ATOM 20319 C C . PRO A 1 61 ? -1.559 -2.543 9.302 1.00 0.00 1928 PRO A C 16
ATOM 20320 O O . PRO A 1 61 ? -0.578 -2.110 8.691 1.00 0.00 1928 PRO A O 16
ATOM 20331 N N . LEU A 1 62 ? -2.773 -1.997 9.158 1.00 0.00 1929 LEU A N 16
ATOM 20332 C CA . LEU A 1 62 ? -3.057 -0.869 8.250 1.00 0.00 1929 LEU A CA 16
ATOM 20333 C C . LEU A 1 62 ? -2.351 0.427 8.685 1.00 0.00 1929 LEU A C 16
ATOM 20334 O O . LEU A 1 62 ? -2.019 1.260 7.844 1.00 0.00 1929 LEU A O 16
ATOM 20350 N N . GLN A 1 63 ? -2.067 0.584 9.985 1.00 0.00 1930 GLN A N 16
ATOM 20351 C CA . GLN A 1 63 ? -1.280 1.693 10.532 1.00 0.00 1930 GLN A CA 16
ATOM 20352 C C . GLN A 1 63 ? 0.166 1.699 10.002 1.00 0.00 1930 GLN A C 16
ATOM 20353 O O . GLN A 1 63 ? 0.697 2.776 9.713 1.00 0.00 1930 GLN A O 16
ATOM 20367 N N . LEU A 1 64 ? 0.778 0.524 9.816 1.00 0.00 1931 LEU A N 16
ATOM 20368 C CA . LEU A 1 64 ? 2.100 0.404 9.190 1.00 0.00 1931 LEU A CA 16
ATOM 20369 C C . LEU A 1 64 ? 2.033 0.817 7.714 1.00 0.00 1931 LEU A C 16
ATOM 20370 O O . LEU A 1 64 ? 2.871 1.606 7.279 1.00 0.00 1931 LEU A O 16
ATOM 20386 N N . LEU A 1 65 ? 1.024 0.369 6.957 1.00 0.00 1932 LEU A N 16
ATOM 20387 C CA . LEU A 1 65 ? 0.845 0.793 5.559 1.00 0.00 1932 LEU A CA 16
ATOM 20388 C C . LEU A 1 65 ? 0.690 2.322 5.444 1.00 0.00 1932 LEU A C 16
ATOM 20389 O O . LEU A 1 65 ? 1.250 2.938 4.542 1.00 0.00 1932 LEU A O 16
ATOM 20405 N N . SER A 1 66 ? -0.029 2.941 6.385 1.00 0.00 1933 SER A N 16
ATOM 20406 C CA . SER A 1 66 ? -0.255 4.391 6.411 1.00 0.00 1933 SER A CA 16
ATOM 20407 C C . SER A 1 66 ? 1.038 5.202 6.614 1.00 0.00 1933 SER A C 16
ATOM 20408 O O . SER A 1 66 ? 1.276 6.178 5.903 1.00 0.00 1933 SER A O 16
ATOM 20416 N N . GLU A 1 67 ? 1.891 4.805 7.567 1.00 0.00 1934 GLU A N 16
ATOM 20417 C CA . GLU A 1 67 ? 3.081 5.576 7.975 1.00 0.00 1934 GLU A CA 16
ATOM 20418 C C . GLU A 1 67 ? 4.385 5.231 7.217 1.00 0.00 1934 GLU A C 16
ATOM 20419 O O . GLU A 1 67 ? 5.393 5.928 7.357 1.00 0.00 1934 GLU A O 16
ATOM 20431 N N . SER A 1 68 ? 4.392 4.157 6.424 1.00 0.00 1935 SER A N 16
ATOM 20432 C CA . SER A 1 68 ? 5.557 3.643 5.685 1.00 0.00 1935 SER A CA 16
ATOM 20433 C C . SER A 1 68 ? 5.657 4.174 4.248 1.00 0.00 1935 SER A C 16
ATOM 20434 O O . SER A 1 68 ? 4.670 4.577 3.626 1.00 0.00 1935 SER A O 16
ATOM 20442 N N . THR A 1 69 ? 6.878 4.144 3.711 1.00 0.00 1936 THR A N 16
ATOM 20443 C CA . THR A 1 69 ? 7.194 4.277 2.281 1.00 0.00 1936 THR A CA 16
ATOM 20444 C C . THR A 1 69 ? 7.199 2.909 1.583 1.00 0.00 1936 THR A C 16
ATOM 20445 O O . THR A 1 69 ? 7.203 1.860 2.232 1.00 0.00 1936 THR A O 16
ATOM 20456 N N . VAL A 1 70 ? 7.263 2.902 0.248 1.00 0.00 1937 VAL A N 16
ATOM 20457 C CA . VAL A 1 70 ? 7.388 1.669 -0.558 1.00 0.00 1937 VAL A CA 16
ATOM 20458 C C . VAL A 1 70 ? 8.650 0.849 -0.204 1.00 0.00 1937 VAL A C 16
ATOM 20459 O O . VAL A 1 70 ? 8.496 -0.348 0.059 1.00 0.00 1937 VAL A O 16
ATOM 20472 N N . PRO A 1 71 ? 9.867 1.426 -0.097 1.00 0.00 1938 PRO A N 16
ATOM 20473 C CA . PRO A 1 71 ? 11.047 0.702 0.398 1.00 0.00 1938 PRO A CA 16
ATOM 20474 C C . PRO A 1 71 ? 10.906 0.127 1.814 1.00 0.00 1938 PRO A C 16
ATOM 20475 O O . PRO A 1 71 ? 11.370 -0.985 2.061 1.00 0.00 1938 PRO A O 16
ATOM 20486 N N . VAL A 1 72 ? 10.238 0.835 2.736 1.00 0.00 1939 VAL A N 16
ATOM 20487 C CA . VAL A 1 72 ? 9.989 0.340 4.102 1.00 0.00 1939 VAL A CA 16
ATOM 20488 C C . VAL A 1 72 ? 9.068 -0.886 4.100 1.00 0.00 1939 VAL A C 16
ATOM 20489 O O . VAL A 1 72 ? 9.388 -1.885 4.747 1.00 0.00 1939 VAL A O 16
ATOM 20502 N N . LEU A 1 73 ? 7.984 -0.875 3.316 1.00 0.00 1940 LEU A N 16
ATOM 20503 C CA . LEU A 1 73 ? 7.153 -2.068 3.111 1.00 0.00 1940 LEU A CA 16
ATOM 20504 C C . LEU A 1 73 ? 7.936 -3.212 2.459 1.00 0.00 1940 LEU A C 16
ATOM 20505 O O . LEU A 1 73 ? 7.931 -4.329 2.976 1.00 0.00 1940 LEU A O 16
ATOM 20521 N N . ALA A 1 74 ? 8.660 -2.940 1.377 1.00 0.00 1941 ALA A N 16
ATOM 20522 C CA . ALA A 1 74 ? 9.425 -3.955 0.661 1.00 0.00 1941 ALA A CA 16
ATOM 20523 C C . ALA A 1 74 ? 10.464 -4.668 1.544 1.00 0.00 1941 ALA A C 16
ATOM 20524 O O . ALA A 1 74 ? 10.676 -5.872 1.384 1.00 0.00 1941 ALA A O 16
ATOM 20531 N N . ALA A 1 75 ? 11.054 -3.976 2.523 1.00 0.00 1942 ALA A N 16
ATOM 20532 C CA . ALA A 1 75 ? 11.924 -4.587 3.531 1.00 0.00 1942 ALA A CA 16
ATOM 20533 C C . ALA A 1 75 ? 11.199 -5.616 4.427 1.00 0.00 1942 ALA A C 16
ATOM 20534 O O . ALA A 1 75 ? 11.735 -6.699 4.675 1.00 0.00 1942 ALA A O 16
ATOM 20541 N N . HIS A 1 76 ? 9.964 -5.332 4.872 1.00 0.00 1943 HIS A N 16
ATOM 20542 C CA . HIS A 1 76 ? 9.135 -6.274 5.646 1.00 0.00 1943 HIS A CA 16
ATOM 20543 C C . HIS A 1 76 ? 8.694 -7.502 4.838 1.00 0.00 1943 HIS A C 16
ATOM 20544 O O . HIS A 1 76 ? 8.661 -8.609 5.376 1.00 0.00 1943 HIS A O 16
ATOM 20558 N N . LEU A 1 77 ? 8.379 -7.349 3.546 1.00 0.00 1944 LEU A N 16
ATOM 20559 C CA . LEU A 1 77 ? 8.062 -8.485 2.672 1.00 0.00 1944 LEU A CA 16
ATOM 20560 C C . LEU A 1 77 ? 9.298 -9.299 2.260 1.00 0.00 1944 LEU A C 16
ATOM 20561 O O . LEU A 1 77 ? 9.209 -10.519 2.102 1.00 0.00 1944 LEU A O 16
ATOM 20577 N N . SER A 1 78 ? 10.450 -8.644 2.126 1.00 0.00 1945 SER A N 16
ATOM 20578 C CA . SER A 1 78 ? 11.731 -9.296 1.818 1.00 0.00 1945 SER A CA 16
ATOM 20579 C C . SER A 1 78 ? 12.237 -10.169 2.971 1.00 0.00 1945 SER A C 16
ATOM 20580 O O . SER A 1 78 ? 12.659 -11.312 2.754 1.00 0.00 1945 SER A O 16
ATOM 20588 N N . ALA A 1 79 ? 12.155 -9.654 4.201 1.00 0.00 1946 ALA A N 16
ATOM 20589 C CA . ALA A 1 79 ? 12.561 -10.334 5.426 1.00 0.00 1946 ALA A CA 16
ATOM 20590 C C . ALA A 1 79 ? 11.445 -11.257 5.963 1.00 0.00 1946 ALA A C 16
ATOM 20591 O O . ALA A 1 79 ? 10.585 -10.845 6.746 1.00 0.00 1946 ALA A O 16
ATOM 20598 N N . ASP A 1 80 ? 11.452 -12.524 5.547 1.00 0.00 1947 ASP A N 16
ATOM 20599 C CA . ASP A 1 80 ? 10.469 -13.547 5.947 1.00 0.00 1947 ASP A CA 16
ATOM 20600 C C . ASP A 1 80 ? 10.668 -14.111 7.377 1.00 0.00 1947 ASP A C 16
ATOM 20601 O O . ASP A 1 80 ? 9.913 -14.987 7.816 1.00 0.00 1947 ASP A O 16
ATOM 20610 N N . ARG A 1 81 ? 11.645 -13.579 8.119 1.00 0.00 1948 ARG A N 16
ATOM 20611 C CA . ARG A 1 81 ? 11.999 -13.904 9.514 1.00 0.00 1948 ARG A CA 16
ATOM 20612 C C . ARG A 1 81 ? 12.313 -12.636 10.323 1.00 0.00 1948 ARG A C 16
ATOM 20613 O O . ARG A 1 81 ? 12.841 -11.660 9.789 1.00 0.00 1948 ARG A O 16
ATOM 20634 N N . ALA A 1 82 ? 12.046 -12.702 11.625 1.00 0.00 1949 ALA A N 16
ATOM 20635 C CA . ALA A 1 82 ? 12.398 -11.680 12.629 1.00 0.00 1949 ALA A CA 16
ATOM 20636 C C . ALA A 1 82 ? 13.202 -12.262 13.816 1.00 0.00 1949 ALA A C 16
ATOM 20637 O O . ALA A 1 82 ? 13.325 -11.626 14.869 1.00 0.00 1949 ALA A O 16
ATOM 20644 N N . HIS A 1 83 ? 13.726 -13.487 13.656 1.00 0.00 1950 HIS A N 16
ATOM 20645 C CA . HIS A 1 83 ? 14.415 -14.301 14.664 1.00 0.00 1950 HIS A CA 16
ATOM 20646 C C . HIS A 1 83 ? 15.419 -15.262 14.002 1.00 0.00 1950 HIS A C 16
ATOM 20647 O O . HIS A 1 83 ? 16.510 -15.482 14.571 1.00 0.00 1950 HIS A O 16
ATOM 20705 N N . GLY A 1 1 ? 25.224 6.770 -3.049 1.00 0.00 -6 GLY A N 17
ATOM 20706 C CA . GLY A 1 1 ? 24.346 5.797 -2.365 1.00 0.00 -6 GLY A CA 17
ATOM 20707 C C . GLY A 1 1 ? 24.552 4.378 -2.891 1.00 0.00 -6 GLY A C 17
ATOM 20708 O O . GLY A 1 1 ? 25.638 4.066 -3.398 1.00 0.00 -6 GLY A O 17
ATOM 20714 N N . PRO A 1 2 ? 23.534 3.496 -2.772 1.00 0.00 -5 PRO A N 17
ATOM 20715 C CA . PRO A 1 2 ? 23.593 2.102 -3.228 1.00 0.00 -5 PRO A CA 17
ATOM 20716 C C . PRO A 1 2 ? 23.839 1.930 -4.739 1.00 0.00 -5 PRO A C 17
ATOM 20717 O O . PRO A 1 2 ? 23.570 2.827 -5.547 1.00 0.00 -5 PRO A O 17
ATOM 20728 N N . GLY A 1 3 ? 24.320 0.744 -5.133 1.00 0.00 -4 GLY A N 17
ATOM 20729 C CA . GLY A 1 3 ? 24.456 0.326 -6.538 1.00 0.00 -4 GLY A CA 17
ATOM 20730 C C . GLY A 1 3 ? 23.115 0.010 -7.224 1.00 0.00 -4 GLY A C 17
ATOM 20731 O O . GLY A 1 3 ? 22.050 0.014 -6.595 1.00 0.00 -4 GLY A O 17
ATOM 20735 N N . SER A 1 4 ? 23.161 -0.277 -8.528 1.00 0.00 -3 SER A N 17
ATOM 20736 C CA . SER A 1 4 ? 21.995 -0.675 -9.334 1.00 0.00 -3 SER A CA 17
ATOM 20737 C C . SER A 1 4 ? 21.451 -2.055 -8.942 1.00 0.00 -3 SER A C 17
ATOM 20738 O O . SER A 1 4 ? 22.189 -2.937 -8.489 1.00 0.00 -3 SER A O 17
ATOM 20746 N N . MET A 1 5 ? 20.135 -2.249 -9.114 1.00 0.00 -2 MET A N 17
ATOM 20747 C CA . MET A 1 5 ? 19.410 -3.472 -8.726 1.00 0.00 -2 MET A CA 17
ATOM 20748 C C . MET A 1 5 ? 19.381 -4.568 -9.817 1.00 0.00 -2 MET A C 17
ATOM 20749 O O . MET A 1 5 ? 18.860 -5.657 -9.568 1.00 0.00 -2 MET A O 17
ATOM 20763 N N . TYR A 1 6 ? 19.910 -4.283 -11.013 1.00 0.00 -1 TYR A N 17
ATOM 20764 C CA . TYR A 1 6 ? 19.876 -5.167 -12.191 1.00 0.00 -1 TYR A CA 17
ATOM 20765 C C . TYR A 1 6 ? 18.454 -5.649 -12.576 1.00 0.00 -1 TYR A C 17
ATOM 20766 O O . TYR A 1 6 ? 18.252 -6.803 -12.976 1.00 0.00 -1 TYR A O 17
ATOM 20784 N N . GLY A 1 7 ? 17.464 -4.760 -12.440 1.00 0.00 1874 GLY A N 17
ATOM 20785 C CA . GLY A 1 7 ? 16.054 -5.022 -12.738 1.00 0.00 1874 GLY A CA 17
ATOM 20786 C C . GLY A 1 7 ? 15.225 -5.372 -11.495 1.00 0.00 1874 GLY A C 17
ATOM 20787 O O . GLY A 1 7 ? 15.026 -4.528 -10.620 1.00 0.00 1874 GLY A O 17
ATOM 20791 N N . GLU A 1 8 ? 14.699 -6.599 -11.444 1.00 0.00 1875 GLU A N 17
ATOM 20792 C CA . GLU A 1 8 ? 13.692 -7.039 -10.472 1.00 0.00 1875 GLU A CA 17
ATOM 20793 C C . GLU A 1 8 ? 14.163 -7.009 -8.998 1.00 0.00 1875 GLU A C 17
ATOM 20794 O O . GLU A 1 8 ? 15.233 -7.518 -8.652 1.00 0.00 1875 GLU A O 17
ATOM 20806 N N . ALA A 1 9 ? 13.311 -6.454 -8.130 1.00 0.00 1876 ALA A N 17
ATOM 20807 C CA . ALA A 1 9 ? 13.416 -6.475 -6.666 1.00 0.00 1876 ALA A CA 17
ATOM 20808 C C . ALA A 1 9 ? 12.025 -6.294 -6.035 1.00 0.00 1876 ALA A C 17
ATOM 20809 O O . ALA A 1 9 ? 11.067 -5.945 -6.732 1.00 0.00 1876 ALA A O 17
ATOM 20816 N N . VAL A 1 10 ? 11.872 -6.526 -4.725 1.00 0.00 1877 VAL A N 17
ATOM 20817 C CA . VAL A 1 10 ? 10.575 -6.381 -4.024 1.00 0.00 1877 VAL A CA 17
ATOM 20818 C C . VAL A 1 10 ? 10.089 -4.919 -4.062 1.00 0.00 1877 VAL A C 17
ATOM 20819 O O . VAL A 1 10 ? 8.904 -4.668 -4.294 1.00 0.00 1877 VAL A O 17
ATOM 20832 N N . THR A 1 11 ? 11.010 -3.958 -3.932 1.00 0.00 1878 THR A N 17
ATOM 20833 C CA . THR A 1 11 ? 10.744 -2.511 -4.028 1.00 0.00 1878 THR A CA 17
ATOM 20834 C C . THR A 1 11 ? 10.162 -2.132 -5.394 1.00 0.00 1878 THR A C 17
ATOM 20835 O O . THR A 1 11 ? 9.192 -1.383 -5.479 1.00 0.00 1878 THR A O 17
ATOM 20846 N N . GLU A 1 12 ? 10.714 -2.706 -6.470 1.00 0.00 1879 GLU A N 17
ATOM 20847 C CA . GLU A 1 12 ? 10.295 -2.462 -7.858 1.00 0.00 1879 GLU A CA 17
ATOM 20848 C C . GLU A 1 12 ? 8.994 -3.189 -8.245 1.00 0.00 1879 GLU A C 17
ATOM 20849 O O . GLU A 1 12 ? 8.405 -2.885 -9.284 1.00 0.00 1879 GLU A O 17
ATOM 20861 N N . GLN A 1 13 ? 8.535 -4.158 -7.454 1.00 0.00 1880 GLN A N 17
ATOM 20862 C CA . GLN A 1 13 ? 7.211 -4.780 -7.588 1.00 0.00 1880 GLN A CA 17
ATOM 20863 C C . GLN A 1 13 ? 6.152 -4.012 -6.787 1.00 0.00 1880 GLN A C 17
ATOM 20864 O O . GLN A 1 13 ? 5.076 -3.718 -7.312 1.00 0.00 1880 GLN A O 17
ATOM 20878 N N . LEU A 1 14 ? 6.449 -3.633 -5.538 1.00 0.00 1881 LEU A N 17
ATOM 20879 C CA . LEU A 1 14 ? 5.505 -2.915 -4.676 1.00 0.00 1881 LEU A CA 17
ATOM 20880 C C . LEU A 1 14 ? 5.221 -1.484 -5.162 1.00 0.00 1881 LEU A C 17
ATOM 20881 O O . LEU A 1 14 ? 4.085 -1.027 -5.050 1.00 0.00 1881 LEU A O 17
ATOM 20897 N N . SER A 1 15 ? 6.186 -0.796 -5.787 1.00 0.00 1882 SER A N 17
ATOM 20898 C CA . SER A 1 15 ? 5.965 0.523 -6.398 1.00 0.00 1882 SER A CA 17
ATOM 20899 C C . SER A 1 15 ? 4.860 0.482 -7.471 1.00 0.00 1882 SER A C 17
ATOM 20900 O O . SER A 1 15 ? 3.931 1.291 -7.437 1.00 0.00 1882 SER A O 17
ATOM 20908 N N . ARG A 1 16 ? 4.908 -0.508 -8.370 1.00 0.00 1883 ARG A N 17
ATOM 20909 C CA . ARG A 1 16 ? 3.915 -0.741 -9.431 1.00 0.00 1883 ARG A CA 17
ATOM 20910 C C . ARG A 1 16 ? 2.580 -1.272 -8.903 1.00 0.00 1883 ARG A C 17
ATOM 20911 O O . ARG A 1 16 ? 1.542 -0.986 -9.503 1.00 0.00 1883 ARG A O 17
ATOM 20932 N N . LEU A 1 17 ? 2.567 -1.973 -7.767 1.00 0.00 1884 LEU A N 17
ATOM 20933 C CA . LEU A 1 17 ? 1.336 -2.349 -7.058 1.00 0.00 1884 LEU A CA 17
ATOM 20934 C C . LEU A 1 17 ? 0.625 -1.115 -6.472 1.00 0.00 1884 LEU A C 17
ATOM 20935 O O . LEU A 1 17 ? -0.564 -0.910 -6.714 1.00 0.00 1884 LEU A O 17
ATOM 20951 N N . VAL A 1 18 ? 1.359 -0.257 -5.758 1.00 0.00 1885 VAL A N 17
ATOM 20952 C CA . VAL A 1 18 ? 0.844 0.998 -5.175 1.00 0.00 1885 VAL A CA 17
ATOM 20953 C C . VAL A 1 18 ? 0.406 1.997 -6.254 1.00 0.00 1885 VAL A C 17
ATOM 20954 O O . VAL A 1 18 ? -0.546 2.752 -6.043 1.00 0.00 1885 VAL A O 17
ATOM 20967 N N . ALA A 1 19 ? 1.007 1.961 -7.449 1.00 0.00 1886 ALA A N 17
ATOM 20968 C CA . ALA A 1 19 ? 0.560 2.745 -8.605 1.00 0.00 1886 ALA A CA 17
ATOM 20969 C C . ALA A 1 19 ? -0.876 2.395 -9.073 1.00 0.00 1886 ALA A C 17
ATOM 20970 O O . ALA A 1 19 ? -1.513 3.195 -9.766 1.00 0.00 1886 ALA A O 17
ATOM 20977 N N . GLY A 1 20 ? -1.421 1.238 -8.672 1.00 0.00 1887 GLY A N 17
ATOM 20978 C CA . GLY A 1 20 ? -2.831 0.865 -8.847 1.00 0.00 1887 GLY A CA 17
ATOM 20979 C C . GLY A 1 20 ? -3.785 1.463 -7.797 1.00 0.00 1887 GLY A C 17
ATOM 20980 O O . GLY A 1 20 ? -5.001 1.310 -7.939 1.00 0.00 1887 GLY A O 17
ATOM 20984 N N . PHE A 1 21 ? -3.263 2.137 -6.762 1.00 0.00 1888 PHE A N 17
ATOM 20985 C CA . PHE A 1 21 ? -4.029 2.644 -5.608 1.00 0.00 1888 PHE A CA 17
ATOM 20986 C C . PHE A 1 21 ? -3.847 4.144 -5.317 1.00 0.00 1888 PHE A C 17
ATOM 20987 O O . PHE A 1 21 ? -4.677 4.720 -4.610 1.00 0.00 1888 PHE A O 17
ATOM 21004 N N . VAL A 1 22 ? -2.822 4.800 -5.877 1.00 0.00 1889 VAL A N 17
ATOM 21005 C CA . VAL A 1 22 ? -2.644 6.263 -5.796 1.00 0.00 1889 VAL A CA 17
ATOM 21006 C C . VAL A 1 22 ? -3.833 7.005 -6.448 1.00 0.00 1889 VAL A C 17
ATOM 21007 O O . VAL A 1 22 ? -4.120 6.775 -7.627 1.00 0.00 1889 VAL A O 17
ATOM 21020 N N . PRO A 1 23 ? -4.567 7.856 -5.704 1.00 0.00 1890 PRO A N 17
ATOM 21021 C CA . PRO A 1 23 ? -5.775 8.521 -6.209 1.00 0.00 1890 PRO A CA 17
ATOM 21022 C C . PRO A 1 23 ? -5.480 9.760 -7.077 1.00 0.00 1890 PRO A C 17
ATOM 21023 O O . PRO A 1 23 ? -6.309 10.135 -7.909 1.00 0.00 1890 PRO A O 17
ATOM 21034 N N . ASP A 1 24 ? -4.326 10.408 -6.885 1.00 0.00 1891 ASP A N 17
ATOM 21035 C CA . ASP A 1 24 ? -3.893 11.573 -7.660 1.00 0.00 1891 ASP A CA 17
ATOM 21036 C C . ASP A 1 24 ? -3.474 11.196 -9.099 1.00 0.00 1891 ASP A C 17
ATOM 21037 O O . 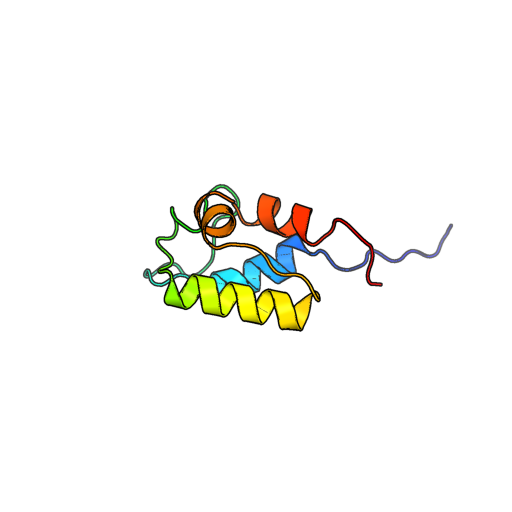ASP A 1 24 ? -3.237 10.027 -9.422 1.00 0.00 1891 ASP A O 17
ATOM 21046 N N . ALA A 1 25 ? -3.284 12.206 -9.954 1.00 0.00 1892 ALA A N 17
ATOM 21047 C CA . ALA A 1 25 ? -2.739 12.116 -11.313 1.00 0.00 1892 ALA A CA 17
ATOM 21048 C C . ALA A 1 25 ? -1.230 11.738 -11.383 1.00 0.00 1892 ALA A C 17
ATOM 21049 O O . ALA A 1 25 ? -0.533 12.111 -12.331 1.00 0.00 1892 ALA A O 17
ATOM 21056 N N . ALA A 1 26 ? -0.703 11.031 -10.373 1.00 0.00 1893 ALA A N 17
ATOM 21057 C CA . ALA A 1 26 ? 0.713 10.719 -10.191 1.00 0.00 1893 ALA A CA 17
ATOM 21058 C C . ALA A 1 26 ? 1.275 9.767 -11.268 1.00 0.00 1893 ALA A C 17
ATOM 21059 O O . ALA A 1 26 ? 2.377 9.986 -11.781 1.00 0.00 1893 ALA A O 17
ATOM 21066 N N . GLY A 1 27 ? 0.535 8.698 -11.590 1.00 0.00 1894 GLY A N 17
ATOM 21067 C CA . GLY A 1 27 ? 0.923 7.650 -12.553 1.00 0.00 1894 GLY A CA 17
ATOM 21068 C C . GLY A 1 27 ? 2.145 6.801 -12.154 1.00 0.00 1894 GLY A C 17
ATOM 21069 O O . GLY A 1 27 ? 2.568 5.928 -12.912 1.00 0.00 1894 GLY A O 17
ATOM 21073 N N . SER A 1 28 ? 2.738 7.065 -10.988 1.00 0.00 1895 SER A N 17
ATOM 21074 C CA . SER A 1 28 ? 3.968 6.466 -10.457 1.00 0.00 1895 SER A CA 17
ATOM 21075 C C . SER A 1 28 ? 4.037 6.694 -8.934 1.00 0.00 1895 SER A C 17
ATOM 21076 O O . SER A 1 28 ? 3.202 7.410 -8.374 1.00 0.00 1895 SER A O 17
ATOM 21084 N N . VAL A 1 29 ? 5.007 6.079 -8.248 1.00 0.00 1896 VAL A N 17
ATOM 21085 C CA . VAL A 1 29 ? 5.133 6.075 -6.777 1.00 0.00 1896 VAL A CA 17
ATOM 21086 C C . VAL A 1 29 ? 6.587 6.331 -6.360 1.00 0.00 1896 VAL A C 17
ATOM 21087 O O . VAL A 1 29 ? 7.503 5.641 -6.817 1.00 0.00 1896 VAL A O 17
ATOM 21100 N N . ASP A 1 30 ? 6.804 7.307 -5.477 1.00 0.00 1897 ASP A N 17
ATOM 21101 C CA . ASP A 1 30 ? 8.129 7.715 -4.990 1.00 0.00 1897 ASP A CA 17
ATOM 21102 C C . ASP A 1 30 ? 8.600 6.888 -3.769 1.00 0.00 1897 ASP A C 17
ATOM 21103 O O . ASP A 1 30 ? 7.800 6.643 -2.865 1.00 0.00 1897 ASP A O 17
ATOM 21112 N N . PRO A 1 31 ? 9.894 6.516 -3.676 1.00 0.00 1898 PRO A N 17
ATOM 21113 C CA . PRO A 1 31 ? 10.459 5.861 -2.486 1.00 0.00 1898 PRO A CA 17
ATOM 21114 C C . PRO A 1 31 ? 10.626 6.810 -1.284 1.00 0.00 1898 PRO A C 17
ATOM 21115 O O . PRO A 1 31 ? 10.733 6.357 -0.143 1.00 0.00 1898 PRO A O 17
ATOM 21126 N N . ASP A 1 32 ? 10.640 8.125 -1.520 1.00 0.00 1899 ASP A N 17
ATOM 21127 C CA . ASP A 1 32 ? 10.819 9.172 -0.502 1.00 0.00 1899 ASP A CA 17
ATOM 21128 C C . ASP A 1 32 ? 9.543 9.516 0.296 1.00 0.00 1899 ASP A C 17
ATOM 21129 O O . ASP A 1 32 ? 9.607 10.290 1.255 1.00 0.00 1899 ASP A O 17
ATOM 21138 N N . ARG A 1 33 ? 8.383 8.972 -0.101 1.00 0.00 1900 ARG A N 17
ATOM 21139 C CA . ARG A 1 33 ? 7.042 9.340 0.406 1.00 0.00 1900 ARG A CA 17
ATOM 21140 C C . ARG A 1 33 ? 6.279 8.118 0.918 1.00 0.00 1900 ARG A C 17
ATOM 21141 O O . ARG A 1 33 ? 6.367 7.036 0.332 1.00 0.00 1900 ARG A O 17
ATOM 21162 N N . THR A 1 34 ? 5.522 8.293 2.004 1.00 0.00 1901 THR A N 17
ATOM 21163 C CA . THR A 1 34 ? 4.630 7.258 2.555 1.00 0.00 1901 THR A CA 17
ATOM 21164 C C . THR A 1 34 ? 3.380 7.078 1.690 1.00 0.00 1901 THR A C 17
ATOM 21165 O O . THR A 1 34 ? 3.100 7.882 0.799 1.00 0.00 1901 THR A O 17
ATOM 21176 N N . LEU A 1 35 ? 2.586 6.039 1.955 1.00 0.00 1902 LEU A N 17
ATOM 21177 C CA . LEU A 1 35 ? 1.287 5.841 1.298 1.00 0.00 1902 LEU A CA 17
ATOM 21178 C C . LEU A 1 35 ? 0.279 6.968 1.615 1.00 0.00 1902 LEU A C 17
ATOM 21179 O O . LEU A 1 35 ? -0.545 7.319 0.770 1.00 0.00 1902 LEU A O 17
ATOM 21195 N N . LEU A 1 36 ? 0.386 7.590 2.796 1.00 0.00 1903 LEU A N 17
ATOM 21196 C CA . LEU A 1 36 ? -0.392 8.776 3.171 1.00 0.00 1903 LEU A CA 17
ATOM 21197 C C . LEU A 1 36 ? 0.112 10.053 2.480 1.00 0.00 1903 LEU A C 17
ATOM 21198 O O . LEU A 1 36 ? -0.696 10.924 2.163 1.00 0.00 1903 LEU A O 17
ATOM 21214 N N . GLU A 1 37 ? 1.412 10.167 2.181 1.00 0.00 1904 GLU A N 17
ATOM 21215 C CA . GLU A 1 37 ? 1.950 11.264 1.355 1.00 0.00 1904 GLU A CA 17
ATOM 21216 C C . GLU A 1 37 ? 1.627 11.115 -0.145 1.00 0.00 1904 GLU A C 17
ATOM 21217 O O . GLU A 1 37 ? 1.631 12.108 -0.875 1.00 0.00 1904 GLU A O 17
ATOM 21229 N N . HIS A 1 38 ? 1.290 9.906 -0.613 1.00 0.00 1905 HIS A N 17
ATOM 21230 C CA . HIS A 1 38 ? 0.588 9.678 -1.891 1.00 0.00 1905 HIS A CA 17
ATOM 21231 C C . HIS A 1 38 ? -0.938 9.905 -1.804 1.00 0.00 1905 HIS A C 17
ATOM 21232 O O . HIS A 1 38 ? -1.618 9.940 -2.832 1.00 0.00 1905 HIS A O 17
ATOM 21246 N N . GLY A 1 39 ? -1.481 10.100 -0.594 1.00 0.00 1906 GLY A N 17
ATOM 21247 C CA . GLY A 1 39 ? -2.867 10.506 -0.342 1.00 0.00 1906 GLY A CA 17
ATOM 21248 C C . GLY A 1 39 ? -3.879 9.358 -0.350 1.00 0.00 1906 GLY A C 17
ATOM 21249 O O . GLY A 1 39 ? -5.082 9.601 -0.468 1.00 0.00 1906 GLY A O 17
ATOM 21253 N N . ILE A 1 40 ? -3.413 8.109 -0.261 1.00 0.00 1907 ILE A N 17
ATOM 21254 C CA . ILE A 1 40 ? -4.230 6.901 -0.434 1.00 0.00 1907 ILE A CA 17
ATOM 21255 C C . ILE A 1 40 ? -5.250 6.763 0.713 1.00 0.00 1907 ILE A C 17
ATOM 21256 O O . ILE A 1 40 ? -4.878 6.702 1.886 1.00 0.00 1907 ILE A O 17
ATOM 21272 N N . ASP A 1 41 ? -6.541 6.702 0.368 1.00 0.00 1908 ASP A N 17
ATOM 21273 C CA . ASP A 1 41 ? -7.663 6.536 1.309 1.00 0.00 1908 ASP A CA 17
ATOM 21274 C C . ASP A 1 41 ? -7.713 5.130 1.928 1.00 0.00 1908 ASP A C 17
ATOM 21275 O O . ASP A 1 41 ? -7.233 4.159 1.343 1.00 0.00 1908 ASP A O 17
ATOM 21284 N N . SER A 1 42 ? -8.344 4.999 3.096 1.00 0.00 1909 SER A N 17
ATOM 21285 C CA . SER A 1 42 ? -8.454 3.743 3.873 1.00 0.00 1909 SER A CA 17
ATOM 21286 C C . SER A 1 42 ? -8.917 2.534 3.049 1.00 0.00 1909 SER A C 17
ATOM 21287 O O . SER A 1 42 ? -8.318 1.466 3.139 1.00 0.00 1909 SER A O 17
ATOM 21294 N N . ILE A 1 43 ? -9.966 2.682 2.236 1.00 0.00 1910 ILE A N 17
ATOM 21295 C CA . ILE A 1 43 ? -10.492 1.607 1.381 1.00 0.00 1910 ILE A CA 17
ATOM 21296 C C . ILE A 1 43 ? -9.438 1.108 0.374 1.00 0.00 1910 ILE A C 17
ATOM 21297 O O . ILE A 1 43 ? -9.316 -0.097 0.148 1.00 0.00 1910 ILE A O 17
ATOM 21313 N N . ASN A 1 44 ? -8.628 2.005 -0.194 1.00 0.00 1911 ASN A N 17
ATOM 21314 C CA . ASN A 1 44 ? -7.518 1.636 -1.071 1.00 0.00 1911 ASN A CA 17
ATOM 21315 C C . ASN A 1 44 ? -6.330 1.024 -0.293 1.00 0.00 1911 ASN A C 17
ATOM 21316 O O . ASN A 1 44 ? -5.724 0.069 -0.787 1.00 0.00 1911 ASN A O 17
ATOM 21327 N N . LEU A 1 45 ? -6.045 1.475 0.937 1.00 0.00 1912 LEU A N 17
ATOM 21328 C CA . LEU A 1 45 ? -5.087 0.810 1.838 1.00 0.00 1912 LEU A CA 17
ATOM 21329 C C . LEU A 1 45 ? -5.548 -0.619 2.199 1.00 0.00 1912 LEU A C 17
ATOM 21330 O O . LEU A 1 45 ? -4.728 -1.535 2.219 1.00 0.00 1912 LEU A O 17
ATOM 21346 N N . MET A 1 46 ? -6.851 -0.839 2.423 1.00 0.00 1913 MET A N 17
ATOM 21347 C CA . MET A 1 46 ? -7.453 -2.156 2.695 1.00 0.00 1913 MET A CA 17
ATOM 21348 C C . MET A 1 46 ? -7.350 -3.122 1.499 1.00 0.00 1913 MET A C 17
ATOM 21349 O O . MET A 1 46 ? -7.032 -4.298 1.688 1.00 0.00 1913 MET A O 17
ATOM 21363 N N . ASN A 1 47 ? -7.547 -2.640 0.267 1.00 0.00 1914 ASN A N 17
ATOM 21364 C CA . ASN A 1 47 ? -7.319 -3.445 -0.940 1.00 0.00 1914 ASN A CA 17
ATOM 21365 C C . ASN A 1 47 ? -5.822 -3.751 -1.150 1.00 0.00 1914 ASN A C 17
ATOM 21366 O O . ASN A 1 47 ? -5.460 -4.897 -1.422 1.00 0.00 1914 ASN A O 17
ATOM 21377 N N . LEU A 1 48 ? -4.937 -2.766 -0.953 1.00 0.00 1915 LEU A N 17
ATOM 21378 C CA . LEU A 1 48 ? -3.479 -2.933 -1.034 1.00 0.00 1915 LEU A CA 17
ATOM 21379 C C . LEU A 1 48 ? -2.951 -3.942 0.003 1.00 0.00 1915 LEU A C 17
ATOM 21380 O O . LEU A 1 48 ? -2.119 -4.786 -0.330 1.00 0.00 1915 LEU A O 17
ATOM 21396 N N . ARG A 1 49 ? -3.468 -3.909 1.236 1.00 0.00 1916 ARG A N 17
ATOM 21397 C CA . ARG A 1 49 ? -3.180 -4.881 2.305 1.00 0.00 1916 ARG A CA 17
ATOM 21398 C C . ARG A 1 49 ? -3.501 -6.311 1.872 1.00 0.00 1916 ARG A C 17
ATOM 21399 O O . ARG A 1 49 ? -2.663 -7.196 2.035 1.00 0.00 1916 ARG A O 17
ATOM 21420 N N . PHE A 1 50 ? -4.680 -6.532 1.289 1.00 0.00 1917 PHE A N 17
ATOM 21421 C CA . PHE A 1 50 ? -5.094 -7.839 0.774 1.00 0.00 1917 PHE A CA 17
ATOM 21422 C C . PHE A 1 50 ? -4.225 -8.309 -0.405 1.00 0.00 1917 PHE A C 17
ATOM 21423 O O . PHE A 1 50 ? -3.781 -9.456 -0.427 1.00 0.00 1917 PHE A O 17
ATOM 21440 N N . GLU A 1 51 ? -3.906 -7.426 -1.352 1.00 0.00 1918 GLU A N 17
ATOM 21441 C CA . GLU A 1 51 ? -2.984 -7.722 -2.461 1.00 0.00 1918 GLU A CA 17
ATOM 21442 C C . GLU A 1 51 ? -1.575 -8.088 -1.964 1.00 0.00 1918 GLU A C 17
ATOM 21443 O O . GLU A 1 51 ? -1.014 -9.082 -2.421 1.00 0.00 1918 GLU A O 17
ATOM 21455 N N . ILE A 1 52 ? -1.013 -7.354 -0.998 1.00 0.00 1919 ILE A N 17
ATOM 21456 C CA . ILE A 1 52 ? 0.290 -7.673 -0.381 1.00 0.00 1919 ILE A CA 17
ATOM 21457 C C . ILE A 1 52 ? 0.235 -9.038 0.336 1.00 0.00 1919 ILE A C 17
ATOM 21458 O O . ILE A 1 52 ? 1.143 -9.862 0.171 1.00 0.00 1919 ILE A O 17
ATOM 21474 N N . THR A 1 53 ? -0.847 -9.314 1.070 1.00 0.00 1920 THR A N 17
ATOM 21475 C CA . THR A 1 53 ? -1.078 -10.600 1.747 1.00 0.00 1920 THR A CA 17
ATOM 21476 C C . THR A 1 53 ? -1.090 -11.772 0.755 1.00 0.00 1920 THR A C 17
ATOM 21477 O O . THR A 1 53 ? -0.441 -12.790 1.000 1.00 0.00 1920 THR A O 17
ATOM 21488 N N . GLU A 1 54 ? -1.771 -11.634 -0.384 1.00 0.00 1921 GLU A N 17
ATOM 21489 C CA . GLU A 1 54 ? -1.833 -12.659 -1.436 1.00 0.00 1921 GLU A CA 17
ATOM 21490 C C . GLU A 1 54 ? -0.498 -12.839 -2.193 1.00 0.00 1921 GLU A C 17
ATOM 21491 O O . GLU A 1 54 ? -0.107 -13.966 -2.508 1.00 0.00 1921 GLU A O 17
ATOM 21503 N N . ARG A 1 55 ? 0.205 -11.739 -2.502 1.00 0.00 1922 ARG A N 17
ATOM 21504 C CA . ARG A 1 55 ? 1.426 -11.733 -3.348 1.00 0.00 1922 ARG A CA 17
ATOM 21505 C C . ARG A 1 55 ? 2.708 -12.132 -2.611 1.00 0.00 1922 ARG A C 17
ATOM 21506 O O . ARG A 1 55 ? 3.602 -12.713 -3.234 1.00 0.00 1922 ARG A O 17
ATOM 21527 N N . PHE A 1 56 ? 2.801 -11.843 -1.311 1.00 0.00 1923 PHE A N 17
ATOM 21528 C CA . PHE A 1 56 ? 4.019 -12.023 -0.503 1.00 0.00 1923 PHE A CA 17
ATOM 21529 C C . PHE A 1 56 ? 3.830 -12.881 0.762 1.00 0.00 1923 PHE A C 17
ATOM 21530 O O . PHE A 1 56 ? 4.814 -13.225 1.425 1.00 0.00 1923 PHE A O 17
ATOM 21547 N N . GLY A 1 57 ? 2.592 -13.240 1.123 1.00 0.00 1924 GLY A N 17
ATOM 21548 C CA . GLY A 1 57 ? 2.282 -14.047 2.313 1.00 0.00 1924 GLY A CA 17
ATOM 21549 C C . GLY A 1 57 ? 2.454 -13.299 3.645 1.00 0.00 1924 GLY A C 17
ATOM 21550 O O . GLY A 1 57 ? 2.689 -13.931 4.677 1.00 0.00 1924 GLY A O 17
ATOM 21554 N N . ARG A 1 58 ? 2.407 -11.958 3.629 1.00 0.00 1925 ARG A N 17
ATOM 21555 C CA . ARG A 1 58 ? 2.765 -11.069 4.749 1.00 0.00 1925 ARG A CA 17
ATOM 21556 C C . ARG A 1 58 ? 1.614 -10.112 5.072 1.00 0.00 1925 ARG A C 17
ATOM 21557 O O . ARG A 1 58 ? 1.442 -9.094 4.407 1.00 0.00 1925 ARG A O 17
ATOM 21578 N N . THR A 1 59 ? 0.805 -10.460 6.072 1.00 0.00 1926 THR A N 17
ATOM 21579 C CA . THR A 1 59 ? -0.368 -9.671 6.497 1.00 0.00 1926 THR A CA 17
ATOM 21580 C C . THR A 1 59 ? 0.077 -8.491 7.379 1.00 0.00 1926 THR A C 17
ATOM 21581 O O . THR A 1 59 ? 0.127 -8.598 8.609 1.00 0.00 1926 THR A O 17
ATOM 21592 N N . LEU A 1 60 ? 0.440 -7.364 6.764 1.00 0.00 1927 LEU A N 17
ATOM 21593 C CA . LEU A 1 60 ? 0.838 -6.148 7.493 1.00 0.00 1927 LEU A CA 17
ATOM 21594 C C . LEU A 1 60 ? -0.389 -5.405 8.049 1.00 0.00 1927 LEU A C 17
ATOM 21595 O O . LEU A 1 60 ? -1.457 -5.436 7.427 1.00 0.00 1927 LEU A O 17
ATOM 21611 N N . PRO A 1 61 ? -0.275 -4.711 9.197 1.00 0.00 1928 PRO A N 17
ATOM 21612 C CA . PRO A 1 61 ? -1.333 -3.866 9.745 1.00 0.00 1928 PRO A CA 17
ATOM 21613 C C . PRO A 1 61 ? -1.500 -2.554 8.952 1.00 0.00 1928 PRO A C 17
ATOM 21614 O O . PRO A 1 61 ? -0.534 -2.004 8.407 1.00 0.00 1928 PRO A O 17
ATOM 21625 N N . LEU A 1 62 ? -2.718 -1.994 8.939 1.00 0.00 1929 LEU A N 17
ATOM 21626 C CA . LEU A 1 62 ? -3.010 -0.707 8.282 1.00 0.00 1929 LEU A CA 17
ATOM 21627 C C . LEU A 1 62 ? -2.264 0.474 8.913 1.00 0.00 1929 LEU A C 17
ATOM 21628 O O . LEU A 1 62 ? -1.915 1.412 8.202 1.00 0.00 1929 LEU A O 17
ATOM 21644 N N . GLN A 1 63 ? -1.961 0.431 10.216 1.00 0.00 1930 GLN A N 17
ATOM 21645 C CA . GLN A 1 63 ? -1.168 1.467 10.885 1.00 0.00 1930 GLN A CA 17
ATOM 21646 C C . GLN A 1 63 ? 0.241 1.580 10.286 1.00 0.00 1930 GLN A C 17
ATOM 21647 O O . GLN A 1 63 ? 0.705 2.682 10.001 1.00 0.00 1930 GLN A O 17
ATOM 21661 N N . LEU A 1 64 ? 0.905 0.440 10.043 1.00 0.00 1931 LEU A N 17
ATOM 21662 C CA . LEU A 1 64 ? 2.229 0.388 9.425 1.00 0.00 1931 LEU A CA 17
ATOM 21663 C C . LEU A 1 64 ? 2.180 0.868 7.967 1.00 0.00 1931 LEU A C 17
ATOM 21664 O O . LEU A 1 64 ? 2.984 1.713 7.579 1.00 0.00 1931 LEU A O 17
ATOM 21680 N N . LEU A 1 65 ? 1.207 0.401 7.181 1.00 0.00 1932 LEU A N 17
ATOM 21681 C CA . LEU A 1 65 ? 0.980 0.862 5.807 1.00 0.00 1932 LEU A CA 17
ATOM 21682 C C . LEU A 1 65 ? 0.769 2.390 5.746 1.00 0.00 1932 LEU A C 17
ATOM 21683 O O . LEU A 1 65 ? 1.359 3.067 4.900 1.00 0.00 1932 LEU A O 17
ATOM 21699 N N . SER A 1 66 ? 0.007 2.954 6.689 1.00 0.00 1933 SER A N 17
ATOM 21700 C CA . SER A 1 66 ? -0.278 4.402 6.750 1.00 0.00 1933 SER A CA 17
ATOM 21701 C C . SER A 1 66 ? 0.927 5.284 7.140 1.00 0.00 1933 SER A C 17
ATOM 21702 O O . SER A 1 66 ? 0.832 6.507 7.031 1.00 0.00 1933 SER A O 17
ATOM 21710 N N . GLU A 1 67 ? 2.061 4.710 7.572 1.00 0.00 1934 GLU A N 17
ATOM 21711 C CA . GLU A 1 67 ? 3.263 5.468 7.980 1.00 0.00 1934 GLU A CA 17
ATOM 21712 C C . GLU A 1 67 ? 4.571 5.033 7.278 1.00 0.00 1934 GLU A C 17
ATOM 21713 O O . GLU A 1 67 ? 5.618 5.659 7.468 1.00 0.00 1934 GLU A O 17
ATOM 21725 N N . SER A 1 68 ? 4.528 3.980 6.456 1.00 0.00 1935 SER A N 17
ATOM 21726 C CA . SER A 1 68 ? 5.688 3.415 5.749 1.00 0.00 1935 SER A CA 17
ATOM 21727 C C . SER A 1 68 ? 5.773 3.857 4.288 1.00 0.00 1935 SER A C 17
ATOM 21728 O O . SER A 1 68 ? 4.760 4.126 3.634 1.00 0.00 1935 SER A O 17
ATOM 21736 N N . THR A 1 69 ? 7.002 3.905 3.769 1.00 0.00 1936 THR A N 17
ATOM 21737 C CA . THR A 1 69 ? 7.330 4.119 2.346 1.00 0.00 1936 THR A CA 17
ATOM 21738 C C . THR A 1 69 ? 7.470 2.788 1.595 1.00 0.00 1936 THR A C 17
ATOM 21739 O O . THR A 1 69 ? 7.486 1.712 2.203 1.00 0.00 1936 THR A O 17
ATOM 21750 N N . VAL A 1 70 ? 7.588 2.842 0.262 1.00 0.00 1937 VAL A N 17
ATOM 21751 C CA . VAL A 1 70 ? 7.748 1.647 -0.591 1.00 0.00 1937 VAL A CA 17
ATOM 21752 C C . VAL A 1 70 ? 8.978 0.791 -0.214 1.00 0.00 1937 VAL A C 17
ATOM 21753 O O . VAL A 1 70 ? 8.791 -0.412 -0.017 1.00 0.00 1937 VAL A O 17
ATOM 21766 N N . PRO A 1 71 ? 10.203 1.338 -0.024 1.00 0.00 1938 PRO A N 17
ATOM 21767 C CA . PRO A 1 71 ? 11.347 0.558 0.455 1.00 0.00 1938 PRO A CA 17
ATOM 21768 C C . PRO A 1 71 ? 11.163 -0.061 1.852 1.00 0.00 1938 PRO A C 17
ATOM 21769 O O . PRO A 1 71 ? 11.609 -1.182 2.095 1.00 0.00 1938 PRO A O 17
ATOM 21780 N N . VAL A 1 72 ? 10.481 0.636 2.770 1.00 0.00 1939 VAL A N 17
ATOM 21781 C CA . VAL A 1 72 ? 10.203 0.143 4.132 1.00 0.00 1939 VAL A CA 17
ATOM 21782 C C . VAL A 1 72 ? 9.248 -1.056 4.094 1.00 0.00 1939 VAL A C 17
ATOM 21783 O O . VAL A 1 72 ? 9.523 -2.083 4.713 1.00 0.00 1939 VAL A O 17
ATOM 21796 N N . LEU A 1 73 ? 8.166 -0.970 3.321 1.00 0.00 1940 LEU A N 17
ATOM 21797 C CA . LEU A 1 73 ? 7.245 -2.097 3.100 1.00 0.00 1940 LEU A CA 17
ATOM 21798 C C . LEU A 1 73 ? 7.940 -3.262 2.386 1.00 0.00 1940 LEU A C 17
ATOM 21799 O O . LEU A 1 73 ? 7.818 -4.408 2.819 1.00 0.00 1940 LEU A O 17
ATOM 21815 N N . ALA A 1 74 ? 8.741 -2.982 1.360 1.00 0.00 1941 ALA A N 17
ATOM 21816 C CA . ALA A 1 74 ? 9.519 -3.994 0.653 1.00 0.00 1941 ALA A CA 17
ATOM 21817 C C . ALA A 1 74 ? 10.504 -4.750 1.569 1.00 0.00 1941 ALA A C 17
ATOM 21818 O O . ALA A 1 74 ? 10.706 -5.944 1.370 1.00 0.00 1941 ALA A O 17
ATOM 21825 N N . ALA A 1 75 ? 11.069 -4.109 2.597 1.00 0.00 1942 ALA A N 17
ATOM 21826 C CA . ALA A 1 75 ? 11.926 -4.774 3.585 1.00 0.00 1942 ALA A CA 17
ATOM 21827 C C . ALA A 1 75 ? 11.171 -5.816 4.439 1.00 0.00 1942 ALA A C 17
ATOM 21828 O O . ALA A 1 75 ? 11.663 -6.933 4.619 1.00 0.00 1942 ALA A O 17
ATOM 21835 N N . HIS A 1 76 ? 9.959 -5.500 4.916 1.00 0.00 1943 HIS A N 17
ATOM 21836 C CA . HIS A 1 76 ? 9.106 -6.439 5.676 1.00 0.00 1943 HIS A CA 17
ATOM 21837 C C . HIS A 1 76 ? 8.623 -7.633 4.838 1.00 0.00 1943 HIS A C 17
ATOM 21838 O O . HIS A 1 76 ? 8.439 -8.733 5.364 1.00 0.00 1943 HIS A O 17
ATOM 21852 N N . LEU A 1 77 ? 8.446 -7.437 3.531 1.00 0.00 1944 LEU A N 17
ATOM 21853 C CA . LEU A 1 77 ? 8.110 -8.499 2.573 1.00 0.00 1944 LEU A CA 17
ATOM 21854 C C . LEU A 1 77 ? 9.340 -9.330 2.176 1.00 0.00 1944 LEU A C 17
ATOM 21855 O O . LEU A 1 77 ? 9.223 -10.543 1.992 1.00 0.00 1944 LEU A O 17
ATOM 21871 N N . SER A 1 78 ? 10.514 -8.703 2.074 1.00 0.00 1945 SER A N 17
ATOM 21872 C CA . SER A 1 78 ? 11.775 -9.368 1.713 1.00 0.00 1945 SER A CA 17
ATOM 21873 C C . SER A 1 78 ? 12.326 -10.267 2.825 1.00 0.00 1945 SER A C 17
ATOM 21874 O O . SER A 1 78 ? 12.980 -11.274 2.547 1.00 0.00 1945 SER A O 17
ATOM 21882 N N . ALA A 1 79 ? 12.041 -9.906 4.085 1.00 0.00 1946 ALA A N 17
ATOM 21883 C CA . ALA A 1 79 ? 12.505 -10.563 5.290 1.00 0.00 1946 ALA A CA 17
ATOM 21884 C C . ALA A 1 79 ? 12.348 -12.089 5.247 1.00 0.00 1946 ALA A C 17
ATOM 21885 O O . ALA A 1 79 ? 11.323 -12.634 4.819 1.00 0.00 1946 ALA A O 17
ATOM 21892 N N . ASP A 1 80 ? 13.406 -12.742 5.708 1.00 0.00 1947 ASP A N 17
ATOM 21893 C CA . ASP A 1 80 ? 13.757 -14.155 5.479 1.00 0.00 1947 ASP A CA 17
ATOM 21894 C C . ASP A 1 80 ? 12.631 -15.185 5.712 1.00 0.00 1947 ASP A C 17
ATOM 21895 O O . ASP A 1 80 ? 11.731 -15.010 6.542 1.00 0.00 1947 ASP A O 17
ATOM 21904 N N . ARG A 1 81 ? 12.716 -16.301 4.975 1.00 0.00 1948 ARG A N 17
ATOM 21905 C CA . ARG A 1 81 ? 11.802 -17.461 4.998 1.00 0.00 1948 ARG A CA 17
ATOM 21906 C C . ARG A 1 81 ? 12.593 -18.769 5.136 1.00 0.00 1948 ARG A C 17
ATOM 21907 O O . ARG A 1 81 ? 13.776 -18.821 4.789 1.00 0.00 1948 ARG A O 17
ATOM 21928 N N . ALA A 1 82 ? 11.942 -19.837 5.595 1.00 0.00 1949 ALA A N 17
ATOM 21929 C CA . ALA A 1 82 ? 12.544 -21.146 5.892 1.00 0.00 1949 ALA A CA 17
ATOM 21930 C C . ALA A 1 82 ? 12.904 -22.020 4.657 1.00 0.00 1949 ALA A C 17
ATOM 21931 O O . ALA A 1 82 ? 13.109 -23.233 4.784 1.00 0.00 1949 ALA A O 17
ATOM 21938 N N . HIS A 1 83 ? 12.950 -21.434 3.457 1.00 0.00 1950 HIS A N 17
ATOM 21939 C CA . HIS A 1 83 ? 13.231 -22.115 2.180 1.00 0.00 1950 HIS A CA 17
ATOM 21940 C C . HIS A 1 83 ? 14.690 -22.613 2.083 1.00 0.00 1950 HIS A C 17
ATOM 21941 O O . HIS A 1 83 ? 15.618 -21.851 2.441 1.00 0.00 1950 HIS A O 17
ATOM 21999 N N . GLY A 1 1 ? -0.706 -19.634 -13.625 1.00 0.00 -6 GLY A N 18
ATOM 22000 C CA . GLY A 1 1 ? 0.140 -20.502 -14.472 1.00 0.00 -6 GLY A CA 18
ATOM 22001 C C . GLY A 1 1 ? 1.626 -20.170 -14.328 1.00 0.00 -6 GLY A C 18
ATOM 22002 O O . GLY A 1 1 ? 2.026 -19.546 -13.338 1.00 0.00 -6 GLY A O 18
ATOM 22008 N N . PRO A 1 2 ? 2.468 -20.585 -15.296 1.00 0.00 -5 PRO A N 18
ATOM 22009 C CA . PRO A 1 2 ? 3.919 -20.328 -15.295 1.00 0.00 -5 PRO A CA 18
ATOM 22010 C C . PRO A 1 2 ? 4.292 -18.835 -15.285 1.00 0.00 -5 PRO A C 18
ATOM 22011 O O . PRO A 1 2 ? 3.587 -18.000 -15.857 1.00 0.00 -5 PRO A O 18
ATOM 22022 N N . GLY A 1 3 ? 5.415 -18.506 -14.638 1.00 0.00 -4 GLY A N 18
ATOM 22023 C CA . GLY A 1 3 ? 5.923 -17.134 -14.475 1.00 0.00 -4 GLY A CA 18
ATOM 22024 C C . GLY A 1 3 ? 7.041 -17.023 -13.425 1.00 0.00 -4 GLY A C 18
ATOM 22025 O O . GLY A 1 3 ? 7.625 -18.032 -13.024 1.00 0.00 -4 GLY A O 18
ATOM 22029 N N . SER A 1 4 ? 7.323 -15.795 -12.972 1.00 0.00 -3 SER A N 18
ATOM 22030 C CA . SER A 1 4 ? 8.295 -15.413 -11.915 1.00 0.00 -3 SER A CA 18
ATOM 22031 C C . SER A 1 4 ? 9.779 -15.767 -12.143 1.00 0.00 -3 SER A C 18
ATOM 22032 O O . SER A 1 4 ? 10.631 -15.438 -11.307 1.00 0.00 -3 SER A O 18
ATOM 22040 N N . MET A 1 5 ? 10.134 -16.359 -13.287 1.00 0.00 -2 MET A N 18
ATOM 22041 C CA . MET A 1 5 ? 11.512 -16.718 -13.665 1.00 0.00 -2 MET A CA 18
ATOM 22042 C C . MET A 1 5 ? 12.433 -15.489 -13.855 1.00 0.00 -2 MET A C 18
ATOM 22043 O O . MET A 1 5 ? 13.661 -15.612 -13.819 1.00 0.00 -2 MET A O 18
ATOM 22057 N N . TYR A 1 6 ? 11.846 -14.299 -14.017 1.00 0.00 -1 TYR A N 18
ATOM 22058 C CA . TYR A 1 6 ? 12.534 -13.024 -14.264 1.00 0.00 -1 TYR A CA 18
ATOM 22059 C C . TYR A 1 6 ? 13.398 -12.523 -13.086 1.00 0.00 -1 TYR A C 18
ATOM 22060 O O . TYR A 1 6 ? 14.292 -11.701 -13.296 1.00 0.00 -1 TYR A O 18
ATOM 22078 N N . GLY A 1 7 ? 13.159 -13.014 -11.863 1.00 0.00 1874 GLY A N 18
ATOM 22079 C CA . GLY A 1 7 ? 13.983 -12.723 -10.677 1.00 0.00 1874 GLY A CA 18
ATOM 22080 C C . GLY A 1 7 ? 13.891 -11.278 -10.163 1.00 0.00 1874 GLY A C 18
ATOM 22081 O O . GLY A 1 7 ? 14.841 -10.779 -9.550 1.00 0.00 1874 GLY A O 18
ATOM 22085 N N . GLU A 1 8 ? 12.776 -10.588 -10.420 1.00 0.00 1875 GLU A N 18
ATOM 22086 C CA . GLU A 1 8 ? 12.539 -9.192 -10.012 1.00 0.00 1875 GLU A CA 18
ATOM 22087 C C . GLU A 1 8 ? 12.489 -9.013 -8.475 1.00 0.00 1875 GLU A C 18
ATOM 22088 O O . GLU A 1 8 ? 12.021 -9.894 -7.747 1.00 0.00 1875 GLU A O 18
ATOM 22100 N N . ALA A 1 9 ? 12.979 -7.874 -7.972 1.00 0.00 1876 ALA A N 18
ATOM 22101 C CA . ALA A 1 9 ? 13.053 -7.555 -6.545 1.00 0.00 1876 ALA A CA 18
ATOM 22102 C C . ALA A 1 9 ? 11.688 -7.221 -5.904 1.00 0.00 1876 ALA A C 18
ATOM 22103 O O . ALA A 1 9 ? 10.739 -6.800 -6.575 1.00 0.00 1876 ALA A O 18
ATOM 22110 N N . VAL A 1 10 ? 11.601 -7.344 -4.572 1.00 0.00 1877 VAL A N 18
ATOM 22111 C CA . VAL A 1 10 ? 10.398 -7.006 -3.780 1.00 0.00 1877 VAL A CA 18
ATOM 22112 C C . VAL A 1 10 ? 10.071 -5.511 -3.885 1.00 0.00 1877 VAL A C 18
ATOM 22113 O O . VAL A 1 10 ? 8.912 -5.144 -4.069 1.00 0.00 1877 VAL A O 18
ATOM 22126 N N . THR A 1 11 ? 11.091 -4.645 -3.823 1.00 0.00 1878 THR A N 18
ATOM 22127 C CA . THR A 1 11 ? 10.931 -3.171 -3.914 1.00 0.00 1878 THR A CA 18
ATOM 22128 C C . THR A 1 11 ? 10.375 -2.747 -5.276 1.00 0.00 1878 THR A C 18
ATOM 22129 O O . THR A 1 11 ? 9.488 -1.899 -5.348 1.00 0.00 1878 THR A O 18
ATOM 22140 N N . GLU A 1 12 ? 10.836 -3.373 -6.366 1.00 0.00 1879 GLU A N 18
ATOM 22141 C CA . GLU A 1 12 ? 10.350 -3.108 -7.725 1.00 0.00 1879 GLU A CA 18
ATOM 22142 C C . GLU A 1 12 ? 8.887 -3.551 -7.906 1.00 0.00 1879 GLU A C 18
ATOM 22143 O O . GLU A 1 12 ? 8.070 -2.785 -8.421 1.00 0.00 1879 GLU A O 18
ATOM 22155 N N . GLN A 1 13 ? 8.522 -4.751 -7.439 1.00 0.00 1880 GLN A N 18
ATOM 22156 C CA . GLN A 1 13 ? 7.143 -5.255 -7.530 1.00 0.00 1880 GLN A CA 18
ATOM 22157 C C . GLN A 1 13 ? 6.157 -4.425 -6.686 1.00 0.00 1880 GLN A C 18
ATOM 22158 O O . GLN A 1 13 ? 5.079 -4.079 -7.170 1.00 0.00 1880 GLN A O 18
ATOM 22172 N N . LEU A 1 14 ? 6.523 -4.063 -5.447 1.00 0.00 1881 LEU A N 18
ATOM 22173 C CA . LEU A 1 14 ? 5.685 -3.221 -4.593 1.00 0.00 1881 LEU A CA 18
ATOM 22174 C C . LEU A 1 14 ? 5.583 -1.780 -5.128 1.00 0.00 1881 LEU A C 18
ATOM 22175 O O . LEU A 1 14 ? 4.522 -1.168 -5.035 1.00 0.00 1881 LEU A O 18
ATOM 22191 N N . SER A 1 15 ? 6.632 -1.263 -5.782 1.00 0.00 1882 SER A N 18
ATOM 22192 C CA . SER A 1 15 ? 6.585 0.000 -6.536 1.00 0.00 1882 SER A CA 18
ATOM 22193 C C . SER A 1 15 ? 5.522 -0.039 -7.650 1.00 0.00 1882 SER A C 18
ATOM 22194 O O . SER A 1 15 ? 4.646 0.830 -7.688 1.00 0.00 1882 SER A O 18
ATOM 22202 N N . ARG A 1 16 ? 5.507 -1.088 -8.495 1.00 0.00 1883 ARG A N 18
ATOM 22203 C CA . ARG A 1 16 ? 4.467 -1.245 -9.541 1.00 0.00 1883 ARG A CA 18
ATOM 22204 C C . ARG A 1 16 ? 3.062 -1.421 -8.947 1.00 0.00 1883 ARG A C 18
ATOM 22205 O O . ARG A 1 16 ? 2.097 -0.914 -9.525 1.00 0.00 1883 ARG A O 18
ATOM 22226 N N . LEU A 1 17 ? 2.946 -2.074 -7.792 1.00 0.00 1884 LEU A N 18
ATOM 22227 C CA . LEU A 1 17 ? 1.677 -2.253 -7.078 1.00 0.00 1884 LEU A CA 18
ATOM 22228 C C . LEU A 1 17 ? 1.119 -0.920 -6.544 1.00 0.00 1884 LEU A C 18
ATOM 22229 O O . LEU A 1 17 ? -0.017 -0.570 -6.859 1.00 0.00 1884 LEU A O 18
ATOM 22245 N N . VAL A 1 18 ? 1.913 -0.144 -5.795 1.00 0.00 1885 VAL A N 18
ATOM 22246 C CA . VAL A 1 18 ? 1.508 1.161 -5.231 1.00 0.00 1885 VAL A CA 18
ATOM 22247 C C . VAL A 1 18 ? 1.203 2.197 -6.323 1.00 0.00 1885 VAL A C 18
ATOM 22248 O O . VAL A 1 18 ? 0.275 2.993 -6.171 1.00 0.00 1885 VAL A O 18
ATOM 22261 N N . ALA A 1 19 ? 1.901 2.151 -7.467 1.00 0.00 1886 ALA A N 18
ATOM 22262 C CA . ALA A 1 19 ? 1.573 2.977 -8.635 1.00 0.00 1886 ALA A CA 18
ATOM 22263 C C . ALA A 1 19 ? 0.141 2.746 -9.169 1.00 0.00 1886 ALA A C 18
ATOM 22264 O O . ALA A 1 19 ? -0.440 3.639 -9.791 1.00 0.00 1886 ALA A O 18
ATOM 22271 N N . GLY A 1 20 ? -0.446 1.567 -8.910 1.00 0.00 1887 GLY A N 18
ATOM 22272 C CA . GLY A 1 20 ? -1.840 1.220 -9.216 1.00 0.00 1887 GLY A CA 18
ATOM 22273 C C . GLY A 1 20 ? -2.864 1.597 -8.132 1.00 0.00 1887 GLY A C 18
ATOM 22274 O O . GLY A 1 20 ? -4.062 1.414 -8.362 1.00 0.00 1887 GLY A O 18
ATOM 22278 N N . PHE A 1 21 ? -2.423 2.113 -6.978 1.00 0.00 1888 PHE A N 18
ATOM 22279 C CA . PHE A 1 21 ? -3.283 2.482 -5.837 1.00 0.00 1888 PHE A CA 18
ATOM 22280 C C . PHE A 1 21 ? -3.268 3.980 -5.492 1.00 0.00 1888 PHE A C 18
ATOM 22281 O O . PHE A 1 21 ? -4.126 4.430 -4.727 1.00 0.00 1888 PHE A O 18
ATOM 22298 N N . VAL A 1 22 ? -2.359 4.781 -6.069 1.00 0.00 1889 VAL A N 18
ATOM 22299 C CA . VAL A 1 22 ? -2.409 6.248 -5.954 1.00 0.00 1889 VAL A CA 18
ATOM 22300 C C . VAL A 1 22 ? -3.739 6.779 -6.551 1.00 0.00 1889 VAL A C 18
ATOM 22301 O O . VAL A 1 22 ? -4.109 6.371 -7.659 1.00 0.00 1889 VAL A O 18
ATOM 22314 N N . PRO A 1 23 ? -4.505 7.615 -5.831 1.00 0.00 1890 PRO A N 18
ATOM 22315 C CA . PRO A 1 23 ? -5.900 7.907 -6.179 1.00 0.00 1890 PRO A CA 18
ATOM 22316 C C . PRO A 1 23 ? -6.075 8.814 -7.407 1.00 0.00 1890 PRO A C 18
ATOM 22317 O O . PRO A 1 23 ? -7.068 8.673 -8.127 1.00 0.00 1890 PRO A O 18
ATOM 22328 N N . ASP A 1 24 ? -5.156 9.763 -7.643 1.00 0.00 1891 ASP A N 18
ATOM 22329 C CA . ASP A 1 24 ? -5.313 10.839 -8.632 1.00 0.00 1891 ASP A CA 18
ATOM 22330 C C . ASP A 1 24 ? -3.986 11.546 -8.966 1.00 0.00 1891 ASP A C 18
ATOM 22331 O O . ASP A 1 24 ? -3.067 11.534 -8.146 1.00 0.00 1891 ASP A O 18
ATOM 22340 N N . ALA A 1 25 ? -3.949 12.228 -10.120 1.00 0.00 1892 ALA A N 18
ATOM 22341 C CA . ALA A 1 25 ? -2.971 13.224 -10.600 1.00 0.00 1892 ALA A CA 18
ATOM 22342 C C . ALA A 1 25 ? -1.499 12.778 -10.758 1.00 0.00 1892 ALA A C 18
ATOM 22343 O O . ALA A 1 25 ? -0.843 13.154 -11.734 1.00 0.00 1892 ALA A O 18
ATOM 22350 N N . ALA A 1 26 ? -0.969 11.974 -9.835 1.00 0.00 1893 ALA A N 18
ATOM 22351 C CA . ALA A 1 26 ? 0.416 11.504 -9.820 1.00 0.00 1893 ALA A CA 18
ATOM 22352 C C . ALA A 1 26 ? 0.736 10.542 -10.984 1.00 0.00 1893 ALA A C 18
ATOM 22353 O O . ALA A 1 26 ? 1.849 10.555 -11.515 1.00 0.00 1893 ALA A O 18
ATOM 22360 N N . GLY A 1 27 ? -0.228 9.692 -11.380 1.00 0.00 1894 GLY A N 18
ATOM 22361 C CA . GLY A 1 27 ? -0.127 8.688 -12.458 1.00 0.00 1894 GLY A CA 18
ATOM 22362 C C . GLY A 1 27 ? 0.773 7.477 -12.154 1.00 0.00 1894 GLY A C 18
ATOM 22363 O O . GLY A 1 27 ? 0.610 6.418 -12.767 1.00 0.00 1894 GLY A O 18
ATOM 22367 N N . SER A 1 28 ? 1.702 7.616 -11.208 1.00 0.00 1895 SER A N 18
ATOM 22368 C CA . SER A 1 28 ? 2.626 6.590 -10.722 1.00 0.00 1895 SER A CA 18
ATOM 22369 C C . SER A 1 28 ? 3.118 6.919 -9.300 1.00 0.00 1895 SER A C 18
ATOM 22370 O O . SER A 1 28 ? 2.882 8.010 -8.773 1.00 0.00 1895 SER A O 18
ATOM 22378 N N . VAL A 1 29 ? 3.794 5.961 -8.668 1.00 0.00 1896 VAL A N 18
ATOM 22379 C CA . VAL A 1 29 ? 4.387 6.049 -7.326 1.00 0.00 1896 VAL A CA 18
ATOM 22380 C C . VAL A 1 29 ? 5.605 6.992 -7.284 1.00 0.00 1896 VAL A C 18
ATOM 22381 O O . VAL A 1 29 ? 6.349 7.126 -8.259 1.00 0.00 1896 VAL A O 18
ATOM 22394 N N . ASP A 1 30 ? 5.837 7.612 -6.129 1.00 0.00 1897 ASP A N 18
ATOM 22395 C CA . ASP A 1 30 ? 7.119 8.227 -5.751 1.00 0.00 1897 ASP A CA 18
ATOM 22396 C C . ASP A 1 30 ? 7.654 7.504 -4.492 1.00 0.00 1897 ASP A C 18
ATOM 22397 O O . ASP A 1 30 ? 7.189 7.783 -3.381 1.00 0.00 1897 ASP A O 18
ATOM 22406 N N . PRO A 1 31 ? 8.563 6.512 -4.640 1.00 0.00 1898 PRO A N 18
ATOM 22407 C CA . PRO A 1 31 ? 8.833 5.506 -3.606 1.00 0.00 1898 PRO A CA 18
ATOM 22408 C C . PRO A 1 31 ? 9.445 6.053 -2.302 1.00 0.00 1898 PRO A C 18
ATOM 22409 O O . PRO A 1 31 ? 9.382 5.374 -1.278 1.00 0.00 1898 PRO A O 18
ATOM 22420 N N . ASP A 1 32 ? 10.000 7.271 -2.305 1.00 0.00 1899 ASP A N 18
ATOM 22421 C CA . ASP A 1 32 ? 10.491 7.955 -1.098 1.00 0.00 1899 ASP A CA 18
ATOM 22422 C C . ASP A 1 32 ? 9.368 8.500 -0.192 1.00 0.00 1899 ASP A C 18
ATOM 22423 O O . ASP A 1 32 ? 9.613 8.777 0.988 1.00 0.00 1899 ASP A O 18
ATOM 22432 N N . ARG A 1 33 ? 8.144 8.670 -0.714 1.00 0.00 1900 ARG A N 18
ATOM 22433 C CA . ARG A 1 33 ? 6.956 9.135 0.029 1.00 0.00 1900 ARG A CA 18
ATOM 22434 C C . ARG A 1 33 ? 6.251 7.990 0.767 1.00 0.00 1900 ARG A C 18
ATOM 22435 O O . ARG A 1 33 ? 6.282 6.841 0.326 1.00 0.00 1900 ARG A O 18
ATOM 22456 N N . THR A 1 34 ? 5.571 8.313 1.867 1.00 0.00 1901 THR A N 18
ATOM 22457 C CA . THR A 1 34 ? 4.650 7.385 2.554 1.00 0.00 1901 THR A CA 18
ATOM 22458 C C . THR A 1 34 ? 3.344 7.215 1.778 1.00 0.00 1901 THR A C 18
ATOM 22459 O O . THR A 1 34 ? 3.026 8.013 0.884 1.00 0.00 1901 THR A O 18
ATOM 22470 N N . LEU A 1 35 ? 2.549 6.196 2.104 1.00 0.00 1902 LEU A N 18
ATOM 22471 C CA . LEU A 1 35 ? 1.228 6.002 1.492 1.00 0.00 1902 LEU A CA 18
ATOM 22472 C C . LEU A 1 35 ? 0.207 7.082 1.908 1.00 0.00 1902 LEU A C 18
ATOM 22473 O O . LEU A 1 35 ? -0.703 7.403 1.140 1.00 0.00 1902 LEU A O 18
ATOM 22489 N N . LEU A 1 36 ? 0.410 7.718 3.070 1.00 0.00 1903 LEU A N 18
ATOM 22490 C CA . LEU A 1 36 ? -0.295 8.942 3.483 1.00 0.00 1903 LEU A CA 18
ATOM 22491 C C . LEU A 1 36 ? 0.031 10.134 2.573 1.00 0.00 1903 LEU A C 18
ATOM 22492 O O . LEU A 1 36 ? -0.875 10.877 2.199 1.00 0.00 1903 LEU A O 18
ATOM 22508 N N . GLU A 1 37 ? 1.295 10.311 2.182 1.00 0.00 1904 GLU A N 18
ATOM 22509 C CA . GLU A 1 37 ? 1.713 11.385 1.266 1.00 0.00 1904 GLU A CA 18
ATOM 22510 C C . GLU A 1 37 ? 1.320 11.131 -0.203 1.00 0.00 1904 GLU A C 18
ATOM 22511 O O . GLU A 1 37 ? 1.192 12.081 -0.978 1.00 0.00 1904 GLU A O 18
ATOM 22523 N N . HIS A 1 38 ? 1.054 9.877 -0.591 1.00 0.00 1905 HIS A N 18
ATOM 22524 C CA . HIS A 1 38 ? 0.331 9.543 -1.829 1.00 0.00 1905 HIS A CA 18
ATOM 22525 C C . HIS A 1 38 ? -1.177 9.870 -1.750 1.00 0.00 1905 HIS A C 18
ATOM 22526 O O . HIS A 1 38 ? -1.842 9.966 -2.783 1.00 0.00 1905 HIS A O 18
ATOM 22540 N N . GLY A 1 39 ? -1.729 10.049 -0.543 1.00 0.00 1906 GLY A N 18
ATOM 22541 C CA . GLY A 1 39 ? -3.137 10.397 -0.310 1.00 0.00 1906 GLY A CA 18
ATOM 22542 C C . GLY A 1 39 ? -4.097 9.201 -0.330 1.00 0.00 1906 GLY A C 18
ATOM 22543 O O . GLY A 1 39 ? -5.307 9.394 -0.463 1.00 0.00 1906 GLY A O 18
ATOM 22547 N N . ILE A 1 40 ? -3.569 7.978 -0.226 1.00 0.00 1907 ILE A N 18
ATOM 22548 C CA . ILE A 1 40 ? -4.340 6.730 -0.274 1.00 0.00 1907 ILE A CA 18
ATOM 22549 C C . ILE A 1 40 ? -5.209 6.607 0.995 1.00 0.00 1907 ILE A C 18
ATOM 22550 O O . ILE A 1 40 ? -4.688 6.611 2.114 1.00 0.00 1907 ILE A O 18
ATOM 22566 N N . ASP A 1 41 ? -6.536 6.531 0.831 1.00 0.00 1908 ASP A N 18
ATOM 22567 C CA . ASP A 1 41 ? -7.479 6.412 1.957 1.00 0.00 1908 ASP A CA 18
ATOM 22568 C C . ASP A 1 41 ? -7.512 4.996 2.566 1.00 0.00 1908 ASP A C 18
ATOM 22569 O O . ASP A 1 41 ? -6.982 4.038 2.007 1.00 0.00 1908 ASP A O 18
ATOM 22578 N N . SER A 1 42 ? -8.154 4.856 3.725 1.00 0.00 1909 SER A N 18
ATOM 22579 C CA . SER A 1 42 ? -8.340 3.583 4.446 1.00 0.00 1909 SER A CA 18
ATOM 22580 C C . SER A 1 42 ? -8.898 2.452 3.563 1.00 0.00 1909 SER A C 18
ATOM 22581 O O . SER A 1 42 ? -8.418 1.318 3.615 1.00 0.00 1909 SER A O 18
ATOM 22588 N N . ILE A 1 43 ? -9.894 2.746 2.724 1.00 0.00 1910 ILE A N 18
ATOM 22589 C CA . ILE A 1 43 ? -10.531 1.766 1.833 1.00 0.00 1910 ILE A CA 18
ATOM 22590 C C . ILE A 1 43 ? -9.542 1.221 0.793 1.00 0.00 1910 ILE A C 18
ATOM 22591 O O . ILE A 1 43 ? -9.450 0.008 0.586 1.00 0.00 1910 ILE A O 18
ATOM 22607 N N . ASN A 1 44 ? -8.749 2.091 0.163 1.00 0.00 1911 ASN A N 18
ATOM 22608 C CA . ASN A 1 44 ? -7.699 1.685 -0.769 1.00 0.00 1911 ASN A CA 18
ATOM 22609 C C . ASN A 1 44 ? -6.497 1.027 -0.064 1.00 0.00 1911 ASN A C 18
ATOM 22610 O O . ASN A 1 44 ? -5.920 0.092 -0.621 1.00 0.00 1911 ASN A O 18
ATOM 22621 N N . LEU A 1 45 ? -6.157 1.425 1.168 1.00 0.00 1912 LEU A N 18
ATOM 22622 C CA . LEU A 1 45 ? -5.151 0.727 1.983 1.00 0.00 1912 LEU A CA 18
ATOM 22623 C C . LEU A 1 45 ? -5.585 -0.712 2.327 1.00 0.00 1912 LEU A C 18
ATOM 22624 O O . LEU A 1 45 ? -4.752 -1.612 2.262 1.00 0.00 1912 LEU A O 18
ATOM 22640 N N . MET A 1 46 ? -6.862 -0.964 2.633 1.00 0.00 1913 MET A N 18
ATOM 22641 C CA . MET A 1 46 ? -7.384 -2.328 2.855 1.00 0.00 1913 MET A CA 18
ATOM 22642 C C . MET A 1 46 ? -7.326 -3.210 1.593 1.00 0.00 1913 MET A C 18
ATOM 22643 O O . MET A 1 46 ? -7.042 -4.408 1.686 1.00 0.00 1913 MET A O 18
ATOM 22657 N N . ASN A 1 47 ? -7.546 -2.640 0.403 1.00 0.00 1914 ASN A N 18
ATOM 22658 C CA . ASN A 1 47 ? -7.391 -3.353 -0.872 1.00 0.00 1914 ASN A CA 18
ATOM 22659 C C . ASN A 1 47 ? -5.905 -3.614 -1.207 1.00 0.00 1914 ASN A C 18
ATOM 22660 O O . ASN A 1 47 ? -5.542 -4.725 -1.583 1.00 0.00 1914 ASN A O 18
ATOM 22671 N N . LEU A 1 48 ? -5.023 -2.633 -0.984 1.00 0.00 1915 LEU A N 18
ATOM 22672 C CA . LEU A 1 48 ? -3.569 -2.786 -1.115 1.00 0.00 1915 LEU A CA 18
ATOM 22673 C C . LEU A 1 48 ? -3.005 -3.821 -0.129 1.00 0.00 1915 LEU A C 18
ATOM 22674 O O . LEU A 1 48 ? -2.156 -4.629 -0.505 1.00 0.00 1915 LEU A O 18
ATOM 22690 N N . ARG A 1 49 ? -3.512 -3.861 1.107 1.00 0.00 1916 ARG A N 18
ATOM 22691 C CA . ARG A 1 49 ? -3.200 -4.866 2.135 1.00 0.00 1916 ARG A CA 18
ATOM 22692 C C . ARG A 1 49 ? -3.531 -6.287 1.675 1.00 0.00 1916 ARG A C 18
ATOM 22693 O O . ARG A 1 49 ? -2.695 -7.178 1.817 1.00 0.00 1916 ARG A O 18
ATOM 22714 N N . PHE A 1 50 ? -4.704 -6.486 1.077 1.00 0.00 1917 PHE A N 18
ATOM 22715 C CA . PHE A 1 50 ? -5.103 -7.772 0.498 1.00 0.00 1917 PHE A CA 18
ATOM 22716 C C . PHE A 1 50 ? -4.192 -8.180 -0.677 1.00 0.00 1917 PHE A C 18
ATOM 22717 O O . PHE A 1 50 ? -3.704 -9.309 -0.718 1.00 0.00 1917 PHE A O 18
ATOM 22734 N N . GLU A 1 51 ? -3.901 -7.259 -1.601 1.00 0.00 1918 GLU A N 18
ATOM 22735 C CA . GLU A 1 51 ? -2.958 -7.514 -2.701 1.00 0.00 1918 GLU A CA 18
ATOM 22736 C C . GLU A 1 51 ? -1.535 -7.833 -2.206 1.00 0.00 1918 GLU A C 18
ATOM 22737 O O . GLU A 1 51 ? -0.921 -8.768 -2.714 1.00 0.00 1918 GLU A O 18
ATOM 22749 N N . ILE A 1 52 ? -1.018 -7.126 -1.193 1.00 0.00 1919 ILE A N 18
ATOM 22750 C CA . ILE A 1 52 ? 0.283 -7.429 -0.567 1.00 0.00 1919 ILE A CA 18
ATOM 22751 C C . ILE A 1 52 ? 0.267 -8.824 0.078 1.00 0.00 1919 ILE A C 18
ATOM 22752 O O . ILE A 1 52 ? 1.217 -9.596 -0.088 1.00 0.00 1919 ILE A O 18
ATOM 22768 N N . THR A 1 53 ? -0.825 -9.182 0.760 1.00 0.00 1920 THR A N 18
ATOM 22769 C CA . THR A 1 53 ? -1.022 -10.511 1.372 1.00 0.00 1920 THR A CA 18
ATOM 22770 C C . THR A 1 53 ? -0.987 -11.629 0.323 1.00 0.00 1920 THR A C 18
ATOM 22771 O O . THR A 1 53 ? -0.327 -12.649 0.525 1.00 0.00 1920 THR A O 18
ATOM 22782 N N . GLU A 1 54 ? -1.639 -11.437 -0.827 1.00 0.00 1921 GLU A N 18
ATOM 22783 C CA . GLU A 1 54 ? -1.685 -12.405 -1.928 1.00 0.00 1921 GLU A CA 18
ATOM 22784 C C . GLU A 1 54 ? -0.364 -12.513 -2.709 1.00 0.00 1921 GLU A C 18
ATOM 22785 O O . GLU A 1 54 ? 0.040 -13.617 -3.085 1.00 0.00 1921 GLU A O 18
ATOM 22797 N N . ARG A 1 55 ? 0.321 -11.382 -2.952 1.00 0.00 1922 ARG A N 18
ATOM 22798 C CA . ARG A 1 55 ? 1.538 -11.294 -3.786 1.00 0.00 1922 ARG A CA 18
ATOM 22799 C C . ARG A 1 55 ? 2.832 -11.643 -3.046 1.00 0.00 1922 ARG A C 18
ATOM 22800 O O . ARG A 1 55 ? 3.729 -12.233 -3.651 1.00 0.00 1922 ARG A O 18
ATOM 22821 N N . PHE A 1 56 ? 2.930 -11.307 -1.756 1.00 0.00 1923 PHE A N 18
ATOM 22822 C CA . PHE A 1 56 ? 4.144 -11.467 -0.935 1.00 0.00 1923 PHE A CA 18
ATOM 22823 C C . PHE A 1 56 ? 3.966 -12.389 0.284 1.00 0.00 1923 PHE A C 18
ATOM 22824 O O . PHE A 1 56 ? 4.949 -12.726 0.948 1.00 0.00 1923 PHE A O 18
ATOM 22841 N N . GLY A 1 57 ? 2.742 -12.840 0.573 1.00 0.00 1924 GLY A N 18
ATOM 22842 C CA . GLY A 1 57 ? 2.449 -13.844 1.605 1.00 0.00 1924 GLY A CA 18
ATOM 22843 C C . GLY A 1 57 ? 2.415 -13.318 3.045 1.00 0.00 1924 GLY A C 18
ATOM 22844 O O . GLY A 1 57 ? 2.563 -14.108 3.984 1.00 0.00 1924 GLY A O 18
ATOM 22848 N N . ARG A 1 58 ? 2.251 -12.000 3.230 1.00 0.00 1925 ARG A N 18
ATOM 22849 C CA . ARG A 1 58 ? 2.336 -11.314 4.533 1.00 0.00 1925 ARG A CA 18
ATOM 22850 C C . ARG A 1 58 ? 1.277 -10.220 4.696 1.00 0.00 1925 ARG A C 18
ATOM 22851 O O . ARG A 1 58 ? 1.179 -9.319 3.865 1.00 0.00 1925 ARG A O 18
ATOM 22872 N N . THR A 1 59 ? 0.515 -10.296 5.788 1.00 0.00 1926 THR A N 18
ATOM 22873 C CA . THR A 1 59 ? -0.445 -9.263 6.221 1.00 0.00 1926 THR A CA 18
ATOM 22874 C C . THR A 1 59 ? 0.279 -8.120 6.951 1.00 0.00 1926 THR A C 18
ATOM 22875 O O . THR A 1 59 ? 1.221 -8.375 7.706 1.00 0.00 1926 THR A O 18
ATOM 22886 N N . LEU A 1 60 ? -0.182 -6.875 6.777 1.00 0.00 1927 LEU A N 18
ATOM 22887 C CA . LEU A 1 60 ? 0.269 -5.697 7.544 1.00 0.00 1927 LEU A CA 18
ATOM 22888 C C . LEU A 1 60 ? -0.927 -4.845 8.032 1.00 0.00 1927 LEU A C 18
ATOM 22889 O O . LEU A 1 60 ? -1.949 -4.791 7.345 1.00 0.00 1927 LEU A O 18
ATOM 22905 N N . PRO A 1 61 ? -0.833 -4.175 9.192 1.00 0.00 1928 PRO A N 18
ATOM 22906 C CA . PRO A 1 61 ? -1.866 -3.263 9.694 1.00 0.00 1928 PRO A CA 18
ATOM 22907 C C . PRO A 1 61 ? -1.866 -1.907 8.963 1.00 0.00 1928 PRO A C 18
ATOM 22908 O O . PRO A 1 61 ? -0.810 -1.402 8.571 1.00 0.00 1928 PRO A O 18
ATOM 22919 N N . LEU A 1 62 ? -3.039 -1.266 8.841 1.00 0.00 1929 LEU A N 18
ATOM 22920 C CA . LEU A 1 62 ? -3.184 0.076 8.252 1.00 0.00 1929 LEU A CA 18
ATOM 22921 C C . LEU A 1 62 ? -2.356 1.142 8.983 1.00 0.00 1929 LEU A C 18
ATOM 22922 O O . LEU A 1 62 ? -1.815 2.051 8.346 1.00 0.00 1929 LEU A O 18
ATOM 22938 N N . GLN A 1 63 ? -2.216 1.010 10.307 1.00 0.00 1930 GLN A N 18
ATOM 22939 C CA . GLN A 1 63 ? -1.415 1.903 11.153 1.00 0.00 1930 GLN A CA 18
ATOM 22940 C C . GLN A 1 63 ? 0.081 1.902 10.781 1.00 0.00 1930 GLN A C 18
ATOM 22941 O O . GLN A 1 63 ? 0.761 2.909 10.999 1.00 0.00 1930 GLN A O 18
ATOM 22955 N N . LEU A 1 64 ? 0.590 0.811 10.197 1.00 0.00 1931 LEU A N 18
ATOM 22956 C CA . LEU A 1 64 ? 1.948 0.714 9.652 1.00 0.00 1931 LEU A CA 18
ATOM 22957 C C . LEU A 1 64 ? 1.995 1.050 8.150 1.00 0.00 1931 LEU A C 18
ATOM 22958 O O . LEU A 1 64 ? 2.877 1.795 7.734 1.00 0.00 1931 LEU A O 18
ATOM 22974 N N . LEU A 1 65 ? 1.046 0.538 7.353 1.00 0.00 1932 LEU A N 18
ATOM 22975 C CA . LEU A 1 65 ? 0.987 0.778 5.897 1.00 0.00 1932 LEU A CA 18
ATOM 22976 C C . LEU A 1 65 ? 0.954 2.275 5.557 1.00 0.00 1932 LEU A C 18
ATOM 22977 O O . LEU A 1 65 ? 1.715 2.736 4.704 1.00 0.00 1932 LEU A O 18
ATOM 22993 N N . SER A 1 66 ? 0.105 3.042 6.252 1.00 0.00 1933 SER A N 18
ATOM 22994 C CA . SER A 1 66 ? -0.094 4.480 5.996 1.00 0.00 1933 SER A CA 18
ATOM 22995 C C . SER A 1 66 ? 1.189 5.308 6.181 1.00 0.00 1933 SER A C 18
ATOM 22996 O O . SER A 1 66 ? 1.480 6.186 5.367 1.00 0.00 1933 SER A O 18
ATOM 23004 N N . GLU A 1 67 ? 1.976 5.024 7.221 1.00 0.00 1934 GLU A N 18
ATOM 23005 C CA . GLU A 1 67 ? 3.201 5.759 7.573 1.00 0.00 1934 GLU A CA 18
ATOM 23006 C C . GLU A 1 67 ? 4.493 5.182 6.961 1.00 0.00 1934 GLU A C 18
ATOM 23007 O O . GLU A 1 67 ? 5.558 5.783 7.112 1.00 0.00 1934 GLU A O 18
ATOM 23019 N N . SER A 1 68 ? 4.421 4.031 6.281 1.00 0.00 1935 SER A N 18
ATOM 23020 C CA . SER A 1 68 ? 5.555 3.382 5.609 1.00 0.00 1935 SER A CA 18
ATOM 23021 C C . SER A 1 68 ? 5.717 3.836 4.154 1.00 0.00 1935 SER A C 18
ATOM 23022 O O . SER A 1 68 ? 4.749 4.166 3.466 1.00 0.00 1935 SER A O 18
ATOM 23030 N N . THR A 1 69 ? 6.958 3.822 3.673 1.00 0.00 1936 THR A N 18
ATOM 23031 C CA . THR A 1 69 ? 7.334 4.049 2.265 1.00 0.00 1936 THR A CA 18
ATOM 23032 C C . THR A 1 69 ? 7.490 2.718 1.508 1.00 0.00 1936 THR A C 18
ATOM 23033 O O . THR A 1 69 ? 7.465 1.642 2.109 1.00 0.00 1936 THR A O 18
ATOM 23044 N N . VAL A 1 70 ? 7.669 2.767 0.185 1.00 0.00 1937 VAL A N 18
ATOM 23045 C CA . VAL A 1 70 ? 7.856 1.577 -0.670 1.00 0.00 1937 VAL A CA 18
ATOM 23046 C C . VAL A 1 70 ? 9.026 0.675 -0.218 1.00 0.00 1937 VAL A C 18
ATOM 23047 O O . VAL A 1 70 ? 8.782 -0.514 -0.002 1.00 0.00 1937 VAL A O 18
ATOM 23060 N N . PRO A 1 71 ? 10.270 1.171 -0.029 1.00 0.00 1938 PRO A N 18
ATOM 23061 C CA . PRO A 1 71 ? 11.381 0.329 0.422 1.00 0.00 1938 PRO A CA 18
ATOM 23062 C C . PRO A 1 71 ? 11.223 -0.147 1.876 1.00 0.00 1938 PRO A C 18
ATOM 23063 O O . PRO A 1 71 ? 11.701 -1.230 2.218 1.00 0.00 1938 PRO A O 18
ATOM 23074 N N . VAL A 1 72 ? 10.516 0.599 2.736 1.00 0.00 1939 VAL A N 18
ATOM 23075 C CA . VAL A 1 72 ? 10.180 0.156 4.108 1.00 0.00 1939 VAL A CA 18
ATOM 23076 C C . VAL A 1 72 ? 9.198 -1.020 4.085 1.00 0.00 1939 VAL A C 18
ATOM 23077 O O . VAL A 1 72 ? 9.423 -2.025 4.760 1.00 0.00 1939 VAL A O 18
ATOM 23090 N N . LEU A 1 73 ? 8.147 -0.960 3.257 1.00 0.00 1940 LEU A N 18
ATOM 23091 C CA . LEU A 1 73 ? 7.230 -2.089 3.050 1.00 0.00 1940 LEU A CA 18
ATOM 23092 C C . LEU A 1 73 ? 7.935 -3.304 2.435 1.00 0.00 1940 LEU A C 18
ATOM 23093 O O . LEU A 1 73 ? 7.762 -4.421 2.913 1.00 0.00 1940 LEU A O 18
ATOM 23109 N N . ALA A 1 74 ? 8.801 -3.104 1.440 1.00 0.00 1941 ALA A N 18
ATOM 23110 C CA . ALA A 1 74 ? 9.615 -4.186 0.875 1.00 0.00 1941 ALA A CA 18
ATOM 23111 C C . ALA A 1 74 ? 10.534 -4.851 1.916 1.00 0.00 1941 ALA A C 18
ATOM 23112 O O . ALA A 1 74 ? 10.705 -6.074 1.893 1.00 0.00 1941 ALA A O 18
ATOM 23119 N N . ALA A 1 75 ? 11.088 -4.092 2.871 1.00 0.00 1942 ALA A N 18
ATOM 23120 C CA . ALA A 1 75 ? 11.868 -4.628 3.990 1.00 0.00 1942 ALA A CA 18
ATOM 23121 C C . ALA A 1 75 ? 11.000 -5.426 4.987 1.00 0.00 1942 ALA A C 18
ATOM 23122 O O . ALA A 1 75 ? 11.431 -6.479 5.467 1.00 0.00 1942 ALA A O 18
ATOM 23129 N N . HIS A 1 76 ? 9.764 -4.990 5.267 1.00 0.00 1943 HIS A N 18
ATOM 23130 C CA . HIS A 1 76 ? 8.815 -5.748 6.105 1.00 0.00 1943 HIS A CA 18
ATOM 23131 C C . HIS A 1 76 ? 8.372 -7.074 5.458 1.00 0.00 1943 HIS A C 18
ATOM 23132 O O . HIS A 1 76 ? 8.164 -8.061 6.167 1.00 0.00 1943 HIS A O 18
ATOM 23146 N N . LEU A 1 77 ? 8.263 -7.133 4.124 1.00 0.00 1944 LEU A N 18
ATOM 23147 C CA . LEU A 1 77 ? 7.924 -8.350 3.368 1.00 0.00 1944 LEU A CA 18
ATOM 23148 C C . LEU A 1 77 ? 9.109 -9.317 3.229 1.00 0.00 1944 LEU A C 18
ATOM 23149 O O . LEU A 1 77 ? 8.935 -10.525 3.406 1.00 0.00 1944 LEU A O 18
ATOM 23165 N N . SER A 1 78 ? 10.306 -8.802 2.934 1.00 0.00 1945 SER A N 18
ATOM 23166 C CA . SER A 1 78 ? 11.527 -9.609 2.791 1.00 0.00 1945 SER A CA 18
ATOM 23167 C C . SER A 1 78 ? 12.150 -10.032 4.134 1.00 0.00 1945 SER A C 18
ATOM 23168 O O . SER A 1 78 ? 13.067 -10.858 4.160 1.00 0.00 1945 SER A O 18
ATOM 23176 N N . ALA A 1 79 ? 11.634 -9.509 5.252 1.00 0.00 1946 ALA A N 18
ATOM 23177 C CA . ALA A 1 79 ? 12.041 -9.797 6.636 1.00 0.00 1946 ALA A CA 18
ATOM 23178 C C . ALA A 1 79 ? 13.524 -9.474 6.968 1.00 0.00 1946 ALA A C 18
ATOM 23179 O O . ALA A 1 79 ? 14.120 -10.094 7.855 1.00 0.00 1946 ALA A O 18
ATOM 23186 N N . ASP A 1 80 ? 14.130 -8.505 6.272 1.00 0.00 1947 ASP A N 18
ATOM 23187 C CA . ASP A 1 80 ? 15.519 -8.054 6.482 1.00 0.00 1947 ASP A CA 18
ATOM 23188 C C . ASP A 1 80 ? 15.731 -6.589 6.029 1.00 0.00 1947 ASP A C 18
ATOM 23189 O O . ASP A 1 80 ? 14.869 -6.003 5.361 1.00 0.00 1947 ASP A O 18
ATOM 23198 N N . ARG A 1 81 ? 16.886 -5.995 6.366 1.00 0.00 1948 ARG A N 18
ATOM 23199 C CA . ARG A 1 81 ? 17.282 -4.617 6.011 1.00 0.00 1948 ARG A CA 18
ATOM 23200 C C . ARG A 1 81 ? 18.711 -4.522 5.451 1.00 0.00 1948 ARG A C 18
ATOM 23201 O O . ARG A 1 81 ? 19.564 -5.358 5.750 1.00 0.00 1948 ARG A O 18
ATOM 23222 N N . ALA A 1 82 ? 18.969 -3.461 4.684 1.00 0.00 1949 ALA A N 18
ATOM 23223 C CA . ALA A 1 82 ? 20.263 -3.156 4.051 1.00 0.00 1949 ALA A CA 18
ATOM 23224 C C . ALA A 1 82 ? 20.683 -1.672 4.183 1.00 0.00 1949 ALA A C 18
ATOM 23225 O O . ALA A 1 82 ? 21.573 -1.203 3.466 1.00 0.00 1949 ALA A O 18
ATOM 23232 N N . HIS A 1 83 ? 20.028 -0.919 5.077 1.00 0.00 1950 HIS A N 18
ATOM 23233 C CA . HIS A 1 83 ? 20.273 0.511 5.332 1.00 0.00 1950 HIS A CA 18
ATOM 23234 C C . HIS A 1 83 ? 21.563 0.757 6.139 1.00 0.00 1950 HIS A C 18
ATOM 23235 O O . HIS A 1 83 ? 21.818 0.042 7.135 1.00 0.00 1950 HIS A O 18
ATOM 23293 N N . GLY A 1 1 ? 12.219 -25.448 -14.043 1.00 0.00 -6 GLY A N 19
ATOM 23294 C CA . GLY A 1 1 ? 12.396 -23.986 -14.190 1.00 0.00 -6 GLY A CA 19
ATOM 23295 C C . GLY A 1 1 ? 13.674 -23.631 -14.946 1.00 0.00 -6 GLY A C 19
ATOM 23296 O O . GLY A 1 1 ? 14.390 -24.530 -15.405 1.00 0.00 -6 GLY A O 19
ATOM 23302 N N . PRO A 1 2 ? 13.984 -22.325 -15.090 1.00 0.00 -5 PRO A N 19
ATOM 23303 C CA . PRO A 1 2 ? 15.201 -21.842 -15.755 1.00 0.00 -5 PRO A CA 19
ATOM 23304 C C . PRO A 1 2 ? 16.476 -22.135 -14.941 1.00 0.00 -5 PRO A C 19
ATOM 23305 O O . PRO A 1 2 ? 16.414 -22.451 -13.749 1.00 0.00 -5 PRO A O 19
ATOM 23316 N N . GLY A 1 3 ? 17.647 -22.002 -15.574 1.00 0.00 -4 GLY A N 19
ATOM 23317 C CA . GLY A 1 3 ? 18.962 -22.182 -14.928 1.00 0.00 -4 GLY A CA 19
ATOM 23318 C C . GLY A 1 3 ? 19.439 -20.991 -14.080 1.00 0.00 -4 GLY A C 19
ATOM 23319 O O . GLY A 1 3 ? 20.395 -21.116 -13.312 1.00 0.00 -4 GLY A O 19
ATOM 23323 N N . SER A 1 4 ? 18.786 -19.832 -14.207 1.00 0.00 -3 SER A N 19
ATOM 23324 C CA . SER A 1 4 ? 19.065 -18.585 -13.478 1.00 0.00 -3 SER A CA 19
ATOM 23325 C C . SER A 1 4 ? 17.833 -17.662 -13.507 1.00 0.00 -3 SER A C 19
ATOM 23326 O O . SER A 1 4 ? 16.866 -17.929 -14.227 1.00 0.00 -3 SER A O 19
ATOM 23334 N N . MET A 1 5 ? 17.847 -16.576 -12.727 1.00 0.00 -2 MET A N 19
ATOM 23335 C CA . MET A 1 5 ? 16.747 -15.609 -12.576 1.00 0.00 -2 MET A CA 19
ATOM 23336 C C . MET A 1 5 ? 15.426 -16.284 -12.153 1.00 0.00 -2 MET A C 19
ATOM 23337 O O . MET A 1 5 ? 14.377 -16.171 -12.796 1.00 0.00 -2 MET A O 19
ATOM 23351 N N . TYR A 1 6 ? 15.497 -17.038 -11.048 1.00 0.00 -1 TYR A N 19
ATOM 23352 C CA . TYR A 1 6 ? 14.385 -17.802 -10.455 1.00 0.00 -1 TYR A CA 19
ATOM 23353 C C . TYR A 1 6 ? 13.239 -16.931 -9.891 1.00 0.00 -1 TYR A C 19
ATOM 23354 O O . TYR A 1 6 ? 12.159 -17.458 -9.598 1.00 0.00 -1 TYR A O 19
ATOM 23372 N N . GLY A 1 7 ? 13.455 -15.620 -9.742 1.00 0.00 1874 GLY A N 19
ATOM 23373 C CA . GLY A 1 7 ? 12.474 -14.653 -9.236 1.00 0.00 1874 GLY A CA 19
ATOM 23374 C C . GLY A 1 7 ? 12.875 -13.195 -9.499 1.00 0.00 1874 GLY A C 19
ATOM 23375 O O . GLY A 1 7 ? 13.729 -12.901 -10.341 1.00 0.00 1874 GLY A O 19
ATOM 23379 N N . GLU A 1 8 ? 12.249 -12.271 -8.765 1.00 0.00 1875 GLU A N 19
ATOM 23380 C CA . GLU A 1 8 ? 12.424 -10.815 -8.883 1.00 0.00 1875 GLU A CA 19
ATOM 23381 C C . GLU A 1 8 ? 12.387 -10.140 -7.494 1.00 0.00 1875 GLU A C 19
ATOM 23382 O O . GLU A 1 8 ? 11.765 -10.660 -6.561 1.00 0.00 1875 GLU A O 19
ATOM 23394 N N . ALA A 1 9 ? 13.042 -8.985 -7.353 1.00 0.00 1876 ALA A N 19
ATOM 23395 C CA . ALA A 1 9 ? 13.080 -8.215 -6.109 1.00 0.00 1876 ALA A CA 19
ATOM 23396 C C . ALA A 1 9 ? 11.679 -7.713 -5.695 1.00 0.00 1876 ALA A C 19
ATOM 23397 O O . ALA A 1 9 ? 10.896 -7.243 -6.529 1.00 0.00 1876 ALA A O 19
ATOM 23404 N N . VAL A 1 10 ? 11.349 -7.793 -4.403 1.00 0.00 1877 VAL A N 19
ATOM 23405 C CA . VAL A 1 10 ? 10.020 -7.402 -3.893 1.00 0.00 1877 VAL A CA 19
ATOM 23406 C C . VAL A 1 10 ? 9.781 -5.887 -3.926 1.00 0.00 1877 VAL A C 19
ATOM 23407 O O . VAL A 1 10 ? 8.646 -5.452 -4.099 1.00 0.00 1877 VAL A O 19
ATOM 23420 N N . THR A 1 11 ? 10.842 -5.083 -3.821 1.00 0.00 1878 THR A N 19
ATOM 23421 C CA . THR A 1 11 ? 10.788 -3.608 -3.894 1.00 0.00 1878 THR A CA 19
ATOM 23422 C C . THR A 1 11 ? 10.232 -3.122 -5.228 1.00 0.00 1878 THR A C 19
ATOM 23423 O O . THR A 1 11 ? 9.393 -2.226 -5.266 1.00 0.00 1878 THR A O 19
ATOM 23434 N N . GLU A 1 12 ? 10.639 -3.752 -6.336 1.00 0.00 1879 GLU A N 19
ATOM 23435 C CA . GLU A 1 12 ? 10.130 -3.439 -7.678 1.00 0.00 1879 GLU A CA 19
ATOM 23436 C C . GLU A 1 12 ? 8.642 -3.799 -7.799 1.00 0.00 1879 GLU A C 19
ATOM 23437 O O . GLU A 1 12 ? 7.839 -2.977 -8.238 1.00 0.00 1879 GLU A O 19
ATOM 23449 N N . GLN A 1 13 ? 8.259 -5.000 -7.354 1.00 0.00 1880 GLN A N 19
ATOM 23450 C CA . GLN A 1 13 ? 6.883 -5.505 -7.442 1.00 0.00 1880 GLN A CA 19
ATOM 23451 C C . GLN A 1 13 ? 5.898 -4.762 -6.525 1.00 0.00 1880 GLN A C 19
ATOM 23452 O O . GLN A 1 13 ? 4.728 -4.619 -6.889 1.00 0.00 1880 GLN A O 19
ATOM 23466 N N . LEU A 1 14 ? 6.344 -4.261 -5.369 1.00 0.00 1881 LEU A N 19
ATOM 23467 C CA . LEU A 1 14 ? 5.534 -3.396 -4.501 1.00 0.00 1881 LEU A CA 19
ATOM 23468 C C . LEU A 1 14 ? 5.432 -1.974 -5.072 1.00 0.00 1881 LEU A C 19
ATOM 23469 O O . LEU A 1 14 ? 4.367 -1.363 -5.004 1.00 0.00 1881 LEU A O 19
ATOM 23485 N N . SER A 1 15 ? 6.488 -1.472 -5.721 1.00 0.00 1882 SER A N 19
ATOM 23486 C CA . SER A 1 15 ? 6.450 -0.196 -6.457 1.00 0.00 1882 SER A CA 19
ATOM 23487 C C . SER A 1 15 ? 5.425 -0.217 -7.600 1.00 0.00 1882 SER A C 19
ATOM 23488 O O . SER A 1 15 ? 4.571 0.672 -7.672 1.00 0.00 1882 SER A O 19
ATOM 23496 N N . ARG A 1 16 ? 5.420 -1.270 -8.442 1.00 0.00 1883 ARG A N 19
ATOM 23497 C CA . ARG A 1 16 ? 4.412 -1.430 -9.520 1.00 0.00 1883 ARG A CA 19
ATOM 23498 C C . ARG A 1 16 ? 2.987 -1.557 -8.973 1.00 0.00 1883 ARG A C 19
ATOM 23499 O O . ARG A 1 16 ? 2.049 -1.039 -9.585 1.00 0.00 1883 ARG A O 19
ATOM 23520 N N . LEU A 1 17 ? 2.814 -2.210 -7.818 1.00 0.00 1884 LEU A N 19
ATOM 23521 C CA . LEU A 1 17 ? 1.524 -2.335 -7.145 1.00 0.00 1884 LEU A CA 19
ATOM 23522 C C . LEU A 1 17 ? 0.994 -0.980 -6.645 1.00 0.00 1884 LEU A C 19
ATOM 23523 O O . LEU A 1 17 ? -0.125 -0.594 -6.981 1.00 0.00 1884 LEU A O 19
ATOM 23539 N N . VAL A 1 18 ? 1.795 -0.225 -5.886 1.00 0.00 1885 VAL A N 19
ATOM 23540 C CA . VAL A 1 18 ? 1.375 1.065 -5.302 1.00 0.00 1885 VAL A CA 19
ATOM 23541 C C . VAL A 1 18 ? 1.175 2.157 -6.368 1.00 0.00 1885 VAL A C 19
ATOM 23542 O O . VAL A 1 18 ? 0.260 2.976 -6.245 1.00 0.00 1885 VAL A O 19
ATOM 23555 N N . ALA A 1 19 ? 1.924 2.112 -7.477 1.00 0.00 1886 ALA A N 19
ATOM 23556 C CA . ALA A 1 19 ? 1.681 2.944 -8.663 1.00 0.00 1886 ALA A CA 19
ATOM 23557 C C . ALA A 1 19 ? 0.268 2.747 -9.277 1.00 0.00 1886 ALA A C 19
ATOM 23558 O O . ALA A 1 19 ? -0.239 3.633 -9.969 1.00 0.00 1886 ALA A O 19
ATOM 23565 N N . GLY A 1 20 ? -0.387 1.611 -9.001 1.00 0.00 1887 GLY A N 19
ATOM 23566 C CA . GLY A 1 20 ? -1.779 1.310 -9.365 1.00 0.00 1887 GLY A CA 19
ATOM 23567 C C . GLY A 1 20 ? -2.833 1.675 -8.304 1.00 0.00 1887 GLY A C 19
ATOM 23568 O O . GLY A 1 20 ? -4.026 1.512 -8.564 1.00 0.00 1887 GLY A O 19
ATOM 23572 N N . PHE A 1 21 ? -2.427 2.167 -7.125 1.00 0.00 1888 PHE A N 19
ATOM 23573 C CA . PHE A 1 21 ? -3.313 2.498 -5.991 1.00 0.00 1888 PHE A CA 19
ATOM 23574 C C . PHE A 1 21 ? -3.357 3.997 -5.639 1.00 0.00 1888 PHE A C 19
ATOM 23575 O O . PHE A 1 21 ? -4.301 4.432 -4.974 1.00 0.00 1888 PHE A O 19
ATOM 23592 N N . VAL A 1 22 ? -2.388 4.797 -6.098 1.00 0.00 1889 VAL A N 19
ATOM 23593 C CA . VAL A 1 22 ? -2.406 6.261 -5.940 1.00 0.00 1889 VAL A CA 19
ATOM 23594 C C . VAL A 1 22 ? -3.666 6.877 -6.593 1.00 0.00 1889 VAL A C 19
ATOM 23595 O O . VAL A 1 22 ? -3.888 6.676 -7.794 1.00 0.00 1889 VAL A O 19
ATOM 23608 N N . PRO A 1 23 ? -4.530 7.600 -5.846 1.00 0.00 1890 PRO A N 19
ATOM 23609 C CA . PRO A 1 23 ? -5.793 8.143 -6.363 1.00 0.00 1890 PRO A CA 19
ATOM 23610 C C . PRO A 1 23 ? -5.619 9.432 -7.175 1.00 0.00 1890 PRO A C 19
ATOM 23611 O O . PRO A 1 23 ? -6.438 9.729 -8.049 1.00 0.00 1890 PRO A O 19
ATOM 23622 N N . ASP A 1 24 ? -4.574 10.214 -6.892 1.00 0.00 1891 ASP A N 19
ATOM 23623 C CA . ASP A 1 24 ? -4.215 11.417 -7.660 1.00 0.00 1891 ASP A CA 19
ATOM 23624 C C . ASP A 1 24 ? -3.673 11.070 -9.065 1.00 0.00 1891 ASP A C 19
ATOM 23625 O O . ASP A 1 24 ? -3.260 9.937 -9.329 1.00 0.00 1891 ASP A O 19
ATOM 23634 N N . ALA A 1 25 ? -3.600 12.066 -9.955 1.00 0.00 1892 ALA A N 19
ATOM 23635 C CA . ALA A 1 25 ? -3.057 11.955 -11.318 1.00 0.00 1892 ALA A CA 19
ATOM 23636 C C . ALA A 1 25 ? -1.514 11.787 -11.382 1.00 0.00 1892 ALA A C 19
ATOM 23637 O O . ALA A 1 25 ? -0.866 12.197 -12.349 1.00 0.00 1892 ALA A O 19
ATOM 23644 N N . ALA A 1 26 ? -0.909 11.202 -10.344 1.00 0.00 1893 ALA A N 19
ATOM 23645 C CA . ALA A 1 26 ? 0.527 10.961 -10.202 1.00 0.00 1893 ALA A CA 19
ATOM 23646 C C . ALA A 1 26 ? 1.060 9.939 -11.230 1.00 0.00 1893 ALA A C 19
ATOM 23647 O O . ALA A 1 26 ? 2.188 10.073 -11.720 1.00 0.00 1893 ALA A O 19
ATOM 23654 N N . GLY A 1 27 ? 0.268 8.910 -11.550 1.00 0.00 1894 GLY A N 19
ATOM 23655 C CA . GLY A 1 27 ? 0.601 7.832 -12.498 1.00 0.00 1894 GLY A CA 19
ATOM 23656 C C . GLY A 1 27 ? 1.739 6.889 -12.067 1.00 0.00 1894 GLY A C 19
ATOM 23657 O O . GLY A 1 27 ? 2.082 5.956 -12.794 1.00 0.00 1894 GLY A O 19
ATOM 23661 N N . SER A 1 28 ? 2.332 7.128 -10.896 1.00 0.00 1895 SER A N 19
ATOM 23662 C CA . SER A 1 28 ? 3.492 6.425 -10.335 1.00 0.00 1895 SER A CA 19
ATOM 23663 C C . SER A 1 28 ? 3.594 6.671 -8.819 1.00 0.00 1895 SER A C 19
ATOM 23664 O O . SER A 1 28 ? 2.917 7.551 -8.273 1.00 0.00 1895 SER A O 19
ATOM 23672 N N . VAL A 1 29 ? 4.444 5.897 -8.132 1.00 0.00 1896 VAL A N 19
ATOM 23673 C CA . VAL A 1 29 ? 4.769 6.079 -6.707 1.00 0.00 1896 VAL A CA 19
ATOM 23674 C C . VAL A 1 29 ? 6.176 6.653 -6.519 1.00 0.00 1896 VAL A C 19
ATOM 23675 O O . VAL A 1 29 ? 7.131 6.226 -7.173 1.00 0.00 1896 VAL A O 19
ATOM 23688 N N . ASP A 1 30 ? 6.320 7.617 -5.607 1.00 0.00 1897 ASP A N 19
ATOM 23689 C CA . ASP A 1 30 ? 7.611 8.138 -5.131 1.00 0.00 1897 ASP A CA 19
ATOM 23690 C C . ASP A 1 30 ? 8.122 7.295 -3.934 1.00 0.00 1897 ASP A C 19
ATOM 23691 O O . ASP A 1 30 ? 7.495 7.335 -2.868 1.00 0.00 1897 ASP A O 19
ATOM 23700 N N . PRO A 1 31 ? 9.239 6.552 -4.050 1.00 0.00 1898 PRO A N 19
ATOM 23701 C CA . PRO A 1 31 ? 9.766 5.737 -2.957 1.00 0.00 1898 PRO A CA 19
ATOM 23702 C C . PRO A 1 31 ? 10.253 6.548 -1.741 1.00 0.00 1898 PRO A C 19
ATOM 23703 O O . PRO A 1 31 ? 10.440 5.968 -0.670 1.00 0.00 1898 PRO A O 19
ATOM 23714 N N . ASP A 1 32 ? 10.430 7.867 -1.846 1.00 0.00 1899 ASP A N 19
ATOM 23715 C CA . ASP A 1 32 ? 10.774 8.746 -0.715 1.00 0.00 1899 ASP A CA 19
ATOM 23716 C C . ASP A 1 32 ? 9.560 9.176 0.144 1.00 0.00 1899 ASP A C 19
ATOM 23717 O O . ASP A 1 32 ? 9.750 9.825 1.177 1.00 0.00 1899 ASP A O 19
ATOM 23726 N N . ARG A 1 33 ? 8.323 8.829 -0.250 1.00 0.00 1900 ARG A N 19
ATOM 23727 C CA . ARG A 1 33 ? 7.060 9.260 0.391 1.00 0.00 1900 ARG A CA 19
ATOM 23728 C C . ARG A 1 33 ? 6.162 8.076 0.777 1.00 0.00 1900 ARG A C 19
ATOM 23729 O O . ARG A 1 33 ? 6.211 7.009 0.160 1.00 0.00 1900 ARG A O 19
ATOM 23750 N N . THR A 1 34 ? 5.362 8.250 1.829 1.00 0.00 1901 THR A N 19
ATOM 23751 C CA . THR A 1 34 ? 4.486 7.209 2.396 1.00 0.00 1901 THR A CA 19
ATOM 23752 C C . THR A 1 34 ? 3.214 6.988 1.573 1.00 0.00 1901 THR A C 19
ATOM 23753 O O . THR A 1 34 ? 2.871 7.784 0.701 1.00 0.00 1901 THR A O 19
ATOM 23764 N N . LEU A 1 35 ? 2.473 5.915 1.864 1.00 0.00 1902 LEU A N 19
ATOM 23765 C CA . LEU A 1 35 ? 1.162 5.662 1.258 1.00 0.00 1902 LEU A CA 19
ATOM 23766 C C . LEU A 1 35 ? 0.130 6.758 1.598 1.00 0.00 1902 LEU A C 19
ATOM 23767 O O . LEU A 1 35 ? -0.698 7.116 0.759 1.00 0.00 1902 LEU A O 19
ATOM 23783 N N . LEU A 1 36 ? 0.210 7.332 2.805 1.00 0.00 1903 LEU A N 19
ATOM 23784 C CA . LEU A 1 36 ? -0.641 8.455 3.224 1.00 0.00 1903 LEU A CA 19
ATOM 23785 C C . LEU A 1 36 ? -0.258 9.774 2.532 1.00 0.00 1903 LEU A C 19
ATOM 23786 O O . LEU A 1 36 ? -1.137 10.568 2.202 1.00 0.00 1903 LEU A O 19
ATOM 23802 N N . GLU A 1 37 ? 1.028 9.996 2.231 1.00 0.00 1904 GLU A N 19
ATOM 23803 C CA . GLU A 1 37 ? 1.487 11.139 1.422 1.00 0.00 1904 GLU A CA 19
ATOM 23804 C C . GLU A 1 37 ? 0.983 11.086 -0.034 1.00 0.00 1904 GLU A C 19
ATOM 23805 O O . GLU A 1 37 ? 0.712 12.125 -0.641 1.00 0.00 1904 GLU A O 19
ATOM 23817 N N . HIS A 1 38 ? 0.800 9.886 -0.597 1.00 0.00 1905 HIS A N 19
ATOM 23818 C CA . HIS A 1 38 ? 0.131 9.674 -1.889 1.00 0.00 1905 HIS A CA 19
ATOM 23819 C C . HIS A 1 38 ? -1.401 9.862 -1.830 1.00 0.00 1905 HIS A C 19
ATOM 23820 O O . HIS A 1 38 ? -2.063 9.847 -2.870 1.00 0.00 1905 HIS A O 19
ATOM 23834 N N . GLY A 1 39 ? -1.977 10.059 -0.638 1.00 0.00 1906 GLY A N 19
ATOM 23835 C CA . GLY A 1 39 ? -3.401 10.362 -0.439 1.00 0.00 1906 GLY A CA 19
ATOM 23836 C C . GLY A 1 39 ? -4.317 9.139 -0.453 1.00 0.00 1906 GLY A C 19
ATOM 23837 O O . GLY A 1 39 ? -5.540 9.283 -0.551 1.00 0.00 1906 GLY A O 19
ATOM 23841 N N . ILE A 1 40 ? -3.750 7.933 -0.368 1.00 0.00 1907 ILE A N 19
ATOM 23842 C CA . ILE A 1 40 ? -4.481 6.657 -0.345 1.00 0.00 1907 ILE A CA 19
ATOM 23843 C C . ILE A 1 40 ? -5.301 6.571 0.964 1.00 0.00 1907 ILE A C 19
ATOM 23844 O O . ILE A 1 40 ? -4.734 6.592 2.059 1.00 0.00 1907 ILE A O 19
ATOM 23860 N N . ASP A 1 41 ? -6.633 6.508 0.854 1.00 0.00 1908 ASP A N 19
ATOM 23861 C CA . ASP A 1 41 ? -7.538 6.406 2.009 1.00 0.00 1908 ASP A CA 19
ATOM 23862 C C . ASP A 1 41 ? -7.582 4.983 2.604 1.00 0.00 1908 ASP A C 19
ATOM 23863 O O . ASP A 1 41 ? -7.066 4.025 2.034 1.00 0.00 1908 ASP A O 19
ATOM 23872 N N . SER A 1 42 ? -8.227 4.835 3.762 1.00 0.00 1909 SER A N 19
ATOM 23873 C CA . SER A 1 42 ? -8.437 3.548 4.454 1.00 0.00 1909 SER A CA 19
ATOM 23874 C C . SER A 1 42 ? -8.995 2.434 3.547 1.00 0.00 1909 SER A C 19
ATOM 23875 O O . SER A 1 42 ? -8.541 1.286 3.610 1.00 0.00 1909 SER A O 19
ATOM 23882 N N . ILE A 1 43 ? -9.965 2.750 2.686 1.00 0.00 1910 ILE A N 19
ATOM 23883 C CA . ILE A 1 43 ? -10.609 1.795 1.774 1.00 0.00 1910 ILE A CA 19
ATOM 23884 C C . ILE A 1 43 ? -9.615 1.263 0.729 1.00 0.00 1910 ILE A C 19
ATOM 23885 O O . ILE A 1 43 ? -9.506 0.047 0.526 1.00 0.00 1910 ILE A O 19
ATOM 23901 N N . ASN A 1 44 ? -8.844 2.144 0.087 1.00 0.00 1911 ASN A N 19
ATOM 23902 C CA . ASN A 1 44 ? -7.788 1.745 -0.841 1.00 0.00 1911 ASN A CA 19
ATOM 23903 C C . ASN A 1 44 ? -6.589 1.086 -0.129 1.00 0.00 1911 ASN A C 19
ATOM 23904 O O . ASN A 1 44 ? -6.012 0.154 -0.684 1.00 0.00 1911 ASN A O 19
ATOM 23915 N N . LEU A 1 45 ? -6.266 1.476 1.110 1.00 0.00 1912 LEU A N 19
ATOM 23916 C CA . LEU A 1 45 ? -5.270 0.796 1.945 1.00 0.00 1912 LEU A CA 19
ATOM 23917 C C . LEU A 1 45 ? -5.705 -0.643 2.277 1.00 0.00 1912 LEU A C 19
ATOM 23918 O O . LEU A 1 45 ? -4.858 -1.529 2.223 1.00 0.00 1912 LEU A O 19
ATOM 23934 N N . MET A 1 46 ? -6.981 -0.921 2.566 1.00 0.00 1913 MET A N 19
ATOM 23935 C CA . MET A 1 46 ? -7.485 -2.292 2.787 1.00 0.00 1913 MET A CA 19
ATOM 23936 C C . MET A 1 46 ? -7.429 -3.169 1.528 1.00 0.00 1913 MET A C 19
ATOM 23937 O O . MET A 1 46 ? -7.158 -4.372 1.623 1.00 0.00 1913 MET A O 19
ATOM 23951 N N . ASN A 1 47 ? -7.633 -2.589 0.341 1.00 0.00 1914 ASN A N 19
ATOM 23952 C CA . ASN A 1 47 ? -7.464 -3.292 -0.931 1.00 0.00 1914 ASN A CA 19
ATOM 23953 C C . ASN A 1 47 ? -5.972 -3.546 -1.244 1.00 0.00 1914 ASN A C 19
ATOM 23954 O O . ASN A 1 47 ? -5.598 -4.664 -1.600 1.00 0.00 1914 ASN A O 19
ATOM 23965 N N . LEU A 1 48 ? -5.104 -2.551 -1.031 1.00 0.00 1915 LEU A N 19
ATOM 23966 C CA . LEU A 1 48 ? -3.642 -2.681 -1.158 1.00 0.00 1915 LEU A CA 19
ATOM 23967 C C . LEU A 1 48 ? -3.066 -3.718 -0.172 1.00 0.00 1915 LEU A C 19
ATOM 23968 O O . LEU A 1 48 ? -2.247 -4.551 -0.551 1.00 0.00 1915 LEU A O 19
ATOM 23984 N N . ARG A 1 49 ? -3.538 -3.719 1.079 1.00 0.00 1916 ARG A N 19
ATOM 23985 C CA . ARG A 1 49 ? -3.232 -4.709 2.127 1.00 0.00 1916 ARG A CA 19
ATOM 23986 C C . ARG A 1 49 ? -3.533 -6.137 1.656 1.00 0.00 1916 ARG A C 19
ATOM 23987 O O . ARG A 1 49 ? -2.646 -6.992 1.675 1.00 0.00 1916 ARG A O 19
ATOM 24008 N N . PHE A 1 50 ? -4.748 -6.380 1.172 1.00 0.00 1917 PHE A N 19
ATOM 24009 C CA . PHE A 1 50 ? -5.127 -7.670 0.578 1.00 0.00 1917 PHE A CA 19
ATOM 24010 C C . PHE A 1 50 ? -4.212 -8.075 -0.592 1.00 0.00 1917 PHE A C 19
ATOM 24011 O O . PHE A 1 50 ? -3.734 -9.207 -0.630 1.00 0.00 1917 PHE A O 19
ATOM 24028 N N . GLU A 1 51 ? -3.910 -7.161 -1.519 1.00 0.00 1918 GLU A N 19
ATOM 24029 C CA . GLU A 1 51 ? -3.002 -7.445 -2.641 1.00 0.00 1918 GLU A CA 19
ATOM 24030 C C . GLU A 1 51 ? -1.559 -7.752 -2.198 1.00 0.00 1918 GLU A C 19
ATOM 24031 O O . GLU A 1 51 ? -0.959 -8.677 -2.743 1.00 0.00 1918 GLU A O 19
ATOM 24043 N N . ILE A 1 52 ? -1.009 -7.060 -1.191 1.00 0.00 1919 ILE A N 19
ATOM 24044 C CA . ILE A 1 52 ? 0.325 -7.366 -0.632 1.00 0.00 1919 ILE A CA 19
ATOM 24045 C C . ILE A 1 52 ? 0.321 -8.770 0.005 1.00 0.00 1919 ILE A C 19
ATOM 24046 O O . ILE A 1 52 ? 1.231 -9.566 -0.236 1.00 0.00 1919 ILE A O 19
ATOM 24062 N N . THR A 1 53 ? -0.718 -9.119 0.772 1.00 0.00 1920 THR A N 19
ATOM 24063 C CA . THR A 1 53 ? -0.888 -10.458 1.357 1.00 0.00 1920 THR A CA 19
ATOM 24064 C C . THR A 1 53 ? -0.956 -11.558 0.285 1.00 0.00 1920 THR A C 19
ATOM 24065 O O . THR A 1 53 ? -0.308 -12.593 0.430 1.00 0.00 1920 THR A O 19
ATOM 24076 N N . GLU A 1 54 ? -1.661 -11.333 -0.828 1.00 0.00 1921 GLU A N 19
ATOM 24077 C CA 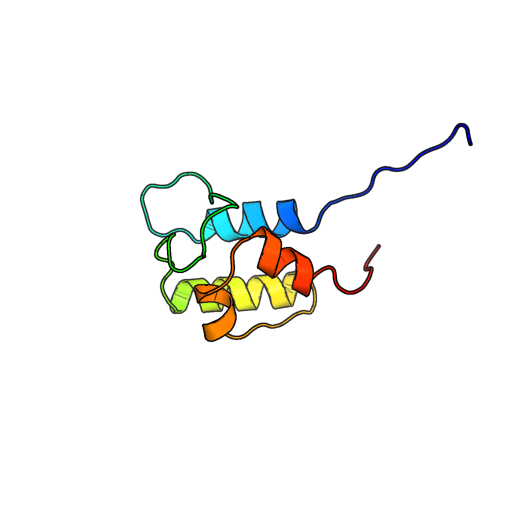. GLU A 1 54 ? -1.735 -12.278 -1.950 1.00 0.00 1921 GLU A CA 19
ATOM 24078 C C . GLU A 1 54 ? -0.419 -12.391 -2.757 1.00 0.00 1921 GLU A C 19
ATOM 24079 O O . GLU A 1 54 ? -0.029 -13.496 -3.144 1.00 0.00 1921 GLU A O 19
ATOM 24091 N N . ARG A 1 55 ? 0.266 -11.268 -3.021 1.00 0.00 1922 ARG A N 19
ATOM 24092 C CA . ARG A 1 55 ? 1.486 -11.197 -3.854 1.00 0.00 1922 ARG A CA 19
ATOM 24093 C C . ARG A 1 55 ? 2.757 -11.650 -3.133 1.00 0.00 1922 ARG A C 19
ATOM 24094 O O . ARG A 1 55 ? 3.654 -12.190 -3.788 1.00 0.00 1922 ARG A O 19
ATOM 24115 N N . PHE A 1 56 ? 2.839 -11.453 -1.812 1.00 0.00 1923 PHE A N 19
ATOM 24116 C CA . PHE A 1 56 ? 4.061 -11.677 -1.016 1.00 0.00 1923 PHE A CA 19
ATOM 24117 C C . PHE A 1 56 ? 3.888 -12.618 0.193 1.00 0.00 1923 PHE A C 19
ATOM 24118 O O . PHE A 1 56 ? 4.878 -12.992 0.824 1.00 0.00 1923 PHE A O 19
ATOM 24135 N N . GLY A 1 57 ? 2.655 -13.017 0.533 1.00 0.00 1924 GLY A N 19
ATOM 24136 C CA . GLY A 1 57 ? 2.371 -13.920 1.660 1.00 0.00 1924 GLY A CA 19
ATOM 24137 C C . GLY A 1 57 ? 2.601 -13.309 3.051 1.00 0.00 1924 GLY A C 19
ATOM 24138 O O . GLY A 1 57 ? 2.835 -14.047 4.013 1.00 0.00 1924 GLY A O 19
ATOM 24142 N N . ARG A 1 58 ? 2.572 -11.968 3.167 1.00 0.00 1925 ARG A N 19
ATOM 24143 C CA . ARG A 1 58 ? 3.008 -11.220 4.362 1.00 0.00 1925 ARG A CA 19
ATOM 24144 C C . ARG A 1 58 ? 2.004 -10.124 4.728 1.00 0.00 1925 ARG A C 19
ATOM 24145 O O . ARG A 1 58 ? 2.035 -9.029 4.166 1.00 0.00 1925 ARG A O 19
ATOM 24166 N N . THR A 1 59 ? 1.122 -10.427 5.682 1.00 0.00 1926 THR A N 19
ATOM 24167 C CA . THR A 1 59 ? 0.160 -9.456 6.243 1.00 0.00 1926 THR A CA 19
ATOM 24168 C C . THR A 1 59 ? 0.876 -8.471 7.176 1.00 0.00 1926 THR A C 19
ATOM 24169 O O . THR A 1 59 ? 1.663 -8.895 8.023 1.00 0.00 1926 THR A O 19
ATOM 24180 N N . LEU A 1 60 ? 0.623 -7.170 7.019 1.00 0.00 1927 LEU A N 19
ATOM 24181 C CA . LEU A 1 60 ? 1.190 -6.066 7.808 1.00 0.00 1927 LEU A CA 19
ATOM 24182 C C . LEU A 1 60 ? 0.122 -4.967 7.967 1.00 0.00 1927 LEU A C 19
ATOM 24183 O O . LEU A 1 60 ? -0.512 -4.613 6.973 1.00 0.00 1927 LEU A O 19
ATOM 24199 N N . PRO A 1 61 ? -0.121 -4.434 9.173 1.00 0.00 1928 PRO A N 19
ATOM 24200 C CA . PRO A 1 61 ? -1.322 -3.654 9.468 1.00 0.00 1928 PRO A CA 19
ATOM 24201 C C . PRO A 1 61 ? -1.355 -2.263 8.805 1.00 0.00 1928 PRO A C 19
ATOM 24202 O O . PRO A 1 61 ? -0.318 -1.662 8.514 1.00 0.00 1928 PRO A O 19
ATOM 24213 N N . LEU A 1 62 ? -2.561 -1.700 8.648 1.00 0.00 1929 LEU A N 19
ATOM 24214 C CA . LEU A 1 62 ? -2.783 -0.376 8.041 1.00 0.00 1929 LEU A CA 19
ATOM 24215 C C . LEU A 1 62 ? -2.076 0.765 8.796 1.00 0.00 1929 LEU A C 19
ATOM 24216 O O . LEU A 1 62 ? -1.634 1.731 8.168 1.00 0.00 1929 LEU A O 19
ATOM 24232 N N . GLN A 1 63 ? -1.914 0.647 10.123 1.00 0.00 1930 GLN A N 19
ATOM 24233 C CA . GLN A 1 63 ? -1.158 1.610 10.930 1.00 0.00 1930 GLN A CA 19
ATOM 24234 C C . GLN A 1 63 ? 0.323 1.665 10.511 1.00 0.00 1930 GLN A C 19
ATOM 24235 O O . GLN A 1 63 ? 0.904 2.752 10.501 1.00 0.00 1930 GLN A O 19
ATOM 24249 N N . LEU A 1 64 ? 0.926 0.533 10.130 1.00 0.00 1931 LEU A N 19
ATOM 24250 C CA . LEU A 1 64 ? 2.292 0.494 9.605 1.00 0.00 1931 LEU A CA 19
ATOM 24251 C C . LEU A 1 64 ? 2.358 1.025 8.163 1.00 0.00 1931 LEU A C 19
ATOM 24252 O O . LEU A 1 64 ? 3.245 1.816 7.850 1.00 0.00 1931 LEU A O 19
ATOM 24268 N N . LEU A 1 65 ? 1.409 0.653 7.301 1.00 0.00 1932 LEU A N 19
ATOM 24269 C CA . LEU A 1 65 ? 1.314 1.122 5.912 1.00 0.00 1932 LEU A CA 19
ATOM 24270 C C . LEU A 1 65 ? 1.183 2.652 5.812 1.00 0.00 1932 LEU A C 19
ATOM 24271 O O . LEU A 1 65 ? 1.847 3.267 4.978 1.00 0.00 1932 LEU A O 19
ATOM 24287 N N . SER A 1 66 ? 0.385 3.287 6.678 1.00 0.00 1933 SER A N 19
ATOM 24288 C CA . SER A 1 66 ? 0.255 4.751 6.751 1.00 0.00 1933 SER A CA 19
ATOM 24289 C C . SER A 1 66 ? 1.595 5.443 7.069 1.00 0.00 1933 SER A C 19
ATOM 24290 O O . SER A 1 66 ? 1.930 6.474 6.485 1.00 0.00 1933 SER A O 19
ATOM 24298 N N . GLU A 1 67 ? 2.400 4.848 7.954 1.00 0.00 1934 GLU A N 19
ATOM 24299 C CA . GLU A 1 67 ? 3.721 5.358 8.362 1.00 0.00 1934 GLU A CA 19
ATOM 24300 C C . GLU A 1 67 ? 4.866 5.009 7.388 1.00 0.00 1934 GLU A C 19
ATOM 24301 O O . GLU A 1 67 ? 5.931 5.621 7.462 1.00 0.00 1934 GLU A O 19
ATOM 24313 N N . SER A 1 68 ? 4.681 4.024 6.499 1.00 0.00 1935 SER A N 19
ATOM 24314 C CA . SER A 1 68 ? 5.754 3.423 5.688 1.00 0.00 1935 SER A CA 19
ATOM 24315 C C . SER A 1 68 ? 5.780 3.881 4.228 1.00 0.00 1935 SER A C 19
ATOM 24316 O O . SER A 1 68 ? 4.744 4.110 3.597 1.00 0.00 1935 SER A O 19
ATOM 24324 N N . THR A 1 69 ? 6.987 3.966 3.675 1.00 0.00 1936 THR A N 19
ATOM 24325 C CA . THR A 1 69 ? 7.270 4.135 2.240 1.00 0.00 1936 THR A CA 19
ATOM 24326 C C . THR A 1 69 ? 7.393 2.772 1.529 1.00 0.00 1936 THR A C 19
ATOM 24327 O O . THR A 1 69 ? 7.439 1.721 2.178 1.00 0.00 1936 THR A O 19
ATOM 24338 N N . VAL A 1 70 ? 7.491 2.776 0.195 1.00 0.00 1937 VAL A N 19
ATOM 24339 C CA . VAL A 1 70 ? 7.687 1.554 -0.612 1.00 0.00 1937 VAL A CA 19
ATOM 24340 C C . VAL A 1 70 ? 8.945 0.753 -0.203 1.00 0.00 1937 VAL A C 19
ATOM 24341 O O . VAL A 1 70 ? 8.798 -0.444 0.063 1.00 0.00 1937 VAL A O 19
ATOM 24354 N N . PRO A 1 71 ? 10.153 1.349 -0.065 1.00 0.00 1938 PRO A N 19
ATOM 24355 C CA . PRO A 1 71 ? 11.337 0.639 0.436 1.00 0.00 1938 PRO A CA 19
ATOM 24356 C C . PRO A 1 71 ? 11.179 0.077 1.857 1.00 0.00 1938 PRO A C 19
ATOM 24357 O O . PRO A 1 71 ? 11.676 -1.014 2.132 1.00 0.00 1938 PRO A O 19
ATOM 24368 N N . VAL A 1 72 ? 10.482 0.782 2.756 1.00 0.00 1939 VAL A N 19
ATOM 24369 C CA . VAL A 1 72 ? 10.226 0.307 4.130 1.00 0.00 1939 VAL A CA 19
ATOM 24370 C C . VAL A 1 72 ? 9.314 -0.928 4.134 1.00 0.00 1939 VAL A C 19
ATOM 24371 O O . VAL A 1 72 ? 9.638 -1.919 4.788 1.00 0.00 1939 VAL A O 19
ATOM 24384 N N . LEU A 1 73 ? 8.225 -0.921 3.354 1.00 0.00 1940 LEU A N 19
ATOM 24385 C CA . LEU A 1 73 ? 7.355 -2.093 3.199 1.00 0.00 1940 LEU A CA 19
ATOM 24386 C C . LEU A 1 73 ? 8.106 -3.263 2.553 1.00 0.00 1940 LEU A C 19
ATOM 24387 O O . LEU A 1 73 ? 8.079 -4.373 3.083 1.00 0.00 1940 LEU A O 19
ATOM 24403 N N . ALA A 1 74 ? 8.864 -3.015 1.482 1.00 0.00 1941 ALA A N 19
ATOM 24404 C CA . ALA A 1 74 ? 9.713 -4.025 0.855 1.00 0.00 1941 ALA A CA 19
ATOM 24405 C C . ALA A 1 74 ? 10.751 -4.635 1.822 1.00 0.00 1941 ALA A C 19
ATOM 24406 O O . ALA A 1 74 ? 11.004 -5.838 1.762 1.00 0.00 1941 ALA A O 19
ATOM 24413 N N . ALA A 1 75 ? 11.311 -3.858 2.755 1.00 0.00 1942 ALA A N 19
ATOM 24414 C CA . ALA A 1 75 ? 12.202 -4.361 3.804 1.00 0.00 1942 ALA A CA 19
ATOM 24415 C C . ALA A 1 75 ? 11.493 -5.265 4.835 1.00 0.00 1942 ALA A C 19
ATOM 24416 O O . ALA A 1 75 ? 12.060 -6.282 5.249 1.00 0.00 1942 ALA A O 19
ATOM 24423 N N . HIS A 1 76 ? 10.239 -4.958 5.206 1.00 0.00 1943 HIS A N 19
ATOM 24424 C CA . HIS A 1 76 ? 9.415 -5.816 6.079 1.00 0.00 1943 HIS A CA 19
ATOM 24425 C C . HIS A 1 76 ? 8.978 -7.127 5.405 1.00 0.00 1943 HIS A C 19
ATOM 24426 O O . HIS A 1 76 ? 8.871 -8.160 6.068 1.00 0.00 1943 HIS A O 19
ATOM 24440 N N . LEU A 1 77 ? 8.763 -7.120 4.085 1.00 0.00 1944 LEU A N 19
ATOM 24441 C CA . LEU A 1 77 ? 8.584 -8.337 3.277 1.00 0.00 1944 LEU A CA 19
ATOM 24442 C C . LEU A 1 77 ? 9.891 -9.141 3.181 1.00 0.00 1944 LEU A C 19
ATOM 24443 O O . LEU A 1 77 ? 9.877 -10.366 3.326 1.00 0.00 1944 LEU A O 19
ATOM 24459 N N . SER A 1 78 ? 11.020 -8.462 2.961 1.00 0.00 1945 SER A N 19
ATOM 24460 C CA . SER A 1 78 ? 12.352 -9.056 2.773 1.00 0.00 1945 SER A CA 19
ATOM 24461 C C . SER A 1 78 ? 13.056 -9.412 4.106 1.00 0.00 1945 SER A C 19
ATOM 24462 O O . SER A 1 78 ? 14.266 -9.246 4.270 1.00 0.00 1945 SER A O 19
ATOM 24470 N N . ALA A 1 79 ? 12.296 -9.893 5.098 1.00 0.00 1946 ALA A N 19
ATOM 24471 C CA . ALA A 1 79 ? 12.751 -10.166 6.472 1.00 0.00 1946 ALA A CA 19
ATOM 24472 C C . ALA A 1 79 ? 13.540 -11.492 6.647 1.00 0.00 1946 ALA A C 19
ATOM 24473 O O . ALA A 1 79 ? 13.780 -11.936 7.770 1.00 0.00 1946 ALA A O 19
ATOM 24480 N N . ASP A 1 80 ? 13.972 -12.127 5.553 1.00 0.00 1947 ASP A N 19
ATOM 24481 C CA . ASP A 1 80 ? 14.696 -13.409 5.524 1.00 0.00 1947 ASP A CA 19
ATOM 24482 C C . ASP A 1 80 ? 16.177 -13.327 5.982 1.00 0.00 1947 ASP A C 19
ATOM 24483 O O . ASP A 1 80 ? 16.949 -14.271 5.780 1.00 0.00 1947 ASP A O 19
ATOM 24492 N N . ARG A 1 81 ? 16.600 -12.207 6.589 1.00 0.00 1948 ARG A N 19
ATOM 24493 C CA . ARG A 1 81 ? 17.967 -11.932 7.070 1.00 0.00 1948 ARG A CA 19
ATOM 24494 C C . ARG A 1 81 ? 18.337 -12.687 8.362 1.00 0.00 1948 ARG A C 19
ATOM 24495 O O . ARG A 1 81 ? 18.672 -12.087 9.385 1.00 0.00 1948 ARG A O 19
ATOM 24516 N N . ALA A 1 82 ? 18.329 -14.015 8.295 1.00 0.00 1949 ALA A N 19
ATOM 24517 C CA . ALA A 1 82 ? 18.926 -14.907 9.298 1.00 0.00 1949 ALA A CA 19
ATOM 24518 C C . ALA A 1 82 ? 20.463 -15.039 9.188 1.00 0.00 1949 ALA A C 19
ATOM 24519 O O . ALA A 1 82 ? 21.099 -15.767 9.954 1.00 0.00 1949 ALA A O 19
ATOM 24526 N N . HIS A 1 83 ? 21.048 -14.346 8.208 1.00 0.00 1950 HIS A N 19
ATOM 24527 C CA . HIS A 1 83 ? 22.470 -14.318 7.827 1.00 0.00 1950 HIS A CA 19
ATOM 24528 C C . HIS A 1 83 ? 22.901 -12.893 7.436 1.00 0.00 1950 HIS A C 19
ATOM 24529 O O . HIS A 1 83 ? 24.016 -12.465 7.813 1.00 0.00 1950 HIS A O 19
ATOM 24587 N N . GLY A 1 1 ? 17.444 -23.370 -8.173 1.00 0.00 -6 GLY A N 20
ATOM 24588 C CA . GLY A 1 1 ? 18.379 -22.858 -7.156 1.00 0.00 -6 GLY A CA 20
ATOM 24589 C C . GLY A 1 1 ? 17.710 -21.845 -6.236 1.00 0.00 -6 GLY A C 20
ATOM 24590 O O . GLY A 1 1 ? 16.808 -21.122 -6.673 1.00 0.00 -6 GLY A O 20
ATOM 24596 N N . PRO A 1 2 ? 18.136 -21.753 -4.963 1.00 0.00 -5 PRO A N 20
ATOM 24597 C CA . PRO A 1 2 ? 17.562 -20.840 -3.969 1.00 0.00 -5 PRO A CA 20
ATOM 24598 C C . PRO A 1 2 ? 17.753 -19.358 -4.345 1.00 0.00 -5 PRO A C 20
ATOM 24599 O O . PRO A 1 2 ? 18.761 -18.971 -4.945 1.00 0.00 -5 PRO A O 20
ATOM 24610 N N . GLY A 1 3 ? 16.767 -18.527 -3.995 1.00 0.00 -4 GLY A N 20
ATOM 24611 C CA . GLY A 1 3 ? 16.706 -17.096 -4.347 1.00 0.00 -4 GLY A CA 20
ATOM 24612 C C . GLY A 1 3 ? 16.295 -16.775 -5.796 1.00 0.00 -4 GLY A C 20
ATOM 24613 O O . GLY A 1 3 ? 15.996 -15.618 -6.097 1.00 0.00 -4 GLY A O 20
ATOM 24617 N N . SER A 1 4 ? 16.229 -17.784 -6.678 1.00 0.00 -3 SER A N 20
ATOM 24618 C CA . SER A 1 4 ? 15.928 -17.689 -8.122 1.00 0.00 -3 SER A CA 20
ATOM 24619 C C . SER A 1 4 ? 16.919 -16.835 -8.943 1.00 0.00 -3 SER A C 20
ATOM 24620 O O . SER A 1 4 ? 17.775 -16.125 -8.402 1.00 0.00 -3 SER A O 20
ATOM 24628 N N . MET A 1 5 ? 16.834 -16.929 -10.276 1.00 0.00 -2 MET A N 20
ATOM 24629 C CA . MET A 1 5 ? 17.687 -16.208 -11.237 1.00 0.00 -2 MET A CA 20
ATOM 24630 C C . MET A 1 5 ? 17.146 -14.818 -11.614 1.00 0.00 -2 MET A C 20
ATOM 24631 O O . MET A 1 5 ? 17.901 -14.000 -12.143 1.00 0.00 -2 MET A O 20
ATOM 24645 N N . TYR A 1 6 ? 15.867 -14.525 -11.361 1.00 0.00 -1 TYR A N 20
ATOM 24646 C CA . TYR A 1 6 ? 15.241 -13.241 -11.724 1.00 0.00 -1 TYR A CA 20
ATOM 24647 C C . TYR A 1 6 ? 15.813 -12.066 -10.906 1.00 0.00 -1 TYR A C 20
ATOM 24648 O O . TYR A 1 6 ? 15.870 -12.113 -9.674 1.00 0.00 -1 TYR A O 20
ATOM 24666 N N . GLY A 1 7 ? 16.222 -10.994 -11.593 1.00 0.00 1874 GLY A N 20
ATOM 24667 C CA . GLY A 1 7 ? 16.836 -9.795 -11.005 1.00 0.00 1874 GLY A CA 20
ATOM 24668 C C . GLY A 1 7 ? 15.865 -8.760 -10.414 1.00 0.00 1874 GLY A C 20
ATOM 24669 O O . GLY A 1 7 ? 16.312 -7.763 -9.840 1.00 0.00 1874 GLY A O 20
ATOM 24673 N N . GLU A 1 8 ? 14.552 -8.951 -10.555 1.00 0.00 1875 GLU A N 20
ATOM 24674 C CA . GLU A 1 8 ? 13.518 -8.029 -10.051 1.00 0.00 1875 GLU A CA 20
ATOM 24675 C C . GLU A 1 8 ? 13.492 -7.972 -8.507 1.00 0.00 1875 GLU A C 20
ATOM 24676 O O . GLU A 1 8 ? 13.355 -8.999 -7.835 1.00 0.00 1875 GLU A O 20
ATOM 24688 N N . ALA A 1 9 ? 13.604 -6.769 -7.937 1.00 0.00 1876 ALA A N 20
ATOM 24689 C CA . ALA A 1 9 ? 13.600 -6.538 -6.493 1.00 0.00 1876 ALA A CA 20
ATOM 24690 C C . ALA A 1 9 ? 12.192 -6.579 -5.868 1.00 0.00 1876 ALA A C 20
ATOM 24691 O O . ALA A 1 9 ? 11.184 -6.325 -6.537 1.00 0.00 1876 ALA A O 20
ATOM 24698 N N . VAL A 1 10 ? 12.104 -6.835 -4.555 1.00 0.00 1877 VAL A N 20
ATOM 24699 C CA . VAL A 1 10 ? 10.840 -6.765 -3.786 1.00 0.00 1877 VAL A CA 20
ATOM 24700 C C . VAL A 1 10 ? 10.293 -5.326 -3.766 1.00 0.00 1877 VAL A C 20
ATOM 24701 O O . VAL A 1 10 ? 9.081 -5.113 -3.843 1.00 0.00 1877 VAL A O 20
ATOM 24714 N N . THR A 1 11 ? 11.190 -4.330 -3.750 1.00 0.00 1878 THR A N 20
ATOM 24715 C CA . THR A 1 11 ? 10.856 -2.894 -3.844 1.00 0.00 1878 THR A CA 20
ATOM 24716 C C . THR A 1 11 ? 10.184 -2.552 -5.170 1.00 0.00 1878 THR A C 20
ATOM 24717 O O . THR A 1 11 ? 9.199 -1.817 -5.183 1.00 0.00 1878 THR A O 20
ATOM 24728 N N . GLU A 1 12 ? 10.656 -3.112 -6.291 1.00 0.00 1879 GLU A N 20
ATOM 24729 C CA . GLU A 1 12 ? 10.031 -2.910 -7.612 1.00 0.00 1879 GLU A CA 20
ATOM 24730 C C . GLU A 1 12 ? 8.646 -3.577 -7.692 1.00 0.00 1879 GLU A C 20
ATOM 24731 O O . GLU A 1 12 ? 7.693 -2.967 -8.177 1.00 0.00 1879 GLU A O 20
ATOM 24743 N N . GLN A 1 13 ? 8.497 -4.798 -7.163 1.00 0.00 1880 GLN A N 20
ATOM 24744 C CA . GLN A 1 13 ? 7.218 -5.521 -7.149 1.00 0.00 1880 GLN A CA 20
ATOM 24745 C C . GLN A 1 13 ? 6.137 -4.827 -6.304 1.00 0.00 1880 GLN A C 20
ATOM 24746 O O . GLN A 1 13 ? 4.951 -4.943 -6.627 1.00 0.00 1880 GLN A O 20
ATOM 24760 N N . LEU A 1 14 ? 6.518 -4.086 -5.258 1.00 0.00 1881 LEU A N 20
ATOM 24761 C CA . LEU A 1 14 ? 5.593 -3.238 -4.497 1.00 0.00 1881 LEU A CA 20
ATOM 24762 C C . LEU A 1 14 ? 5.398 -1.848 -5.127 1.00 0.00 1881 LEU A C 20
ATOM 24763 O O . LEU A 1 14 ? 4.285 -1.336 -5.124 1.00 0.00 1881 LEU A O 20
ATOM 24779 N N . SER A 1 15 ? 6.431 -1.241 -5.725 1.00 0.00 1882 SER A N 20
ATOM 24780 C CA . SER A 1 15 ? 6.315 0.035 -6.457 1.00 0.00 1882 SER A CA 20
ATOM 24781 C C . SER A 1 15 ? 5.306 -0.059 -7.612 1.00 0.00 1882 SER A C 20
ATOM 24782 O O . SER A 1 15 ? 4.402 0.771 -7.731 1.00 0.00 1882 SER A O 20
ATOM 24790 N N . ARG A 1 16 ? 5.388 -1.141 -8.401 1.00 0.00 1883 ARG A N 20
ATOM 24791 C CA . ARG A 1 16 ? 4.453 -1.465 -9.493 1.00 0.00 1883 ARG A CA 20
ATOM 24792 C C . ARG A 1 16 ? 3.019 -1.709 -9.004 1.00 0.00 1883 ARG A C 20
ATOM 24793 O O . ARG A 1 16 ? 2.072 -1.434 -9.743 1.00 0.00 1883 ARG A O 20
ATOM 24814 N N . LEU A 1 17 ? 2.844 -2.174 -7.762 1.00 0.00 1884 LEU A N 20
ATOM 24815 C CA . LEU A 1 17 ? 1.542 -2.365 -7.117 1.00 0.00 1884 LEU A CA 20
ATOM 24816 C C . LEU A 1 17 ? 0.934 -1.042 -6.619 1.00 0.00 1884 LEU A C 20
ATOM 24817 O O . LEU A 1 17 ? -0.201 -0.709 -6.975 1.00 0.00 1884 LEU A O 20
ATOM 24833 N N . VAL A 1 18 ? 1.683 -0.261 -5.828 1.00 0.00 1885 VAL A N 20
ATOM 24834 C CA . VAL A 1 18 ? 1.207 0.987 -5.181 1.00 0.00 1885 VAL A CA 20
ATOM 24835 C C . VAL A 1 18 ? 0.947 2.118 -6.186 1.00 0.00 1885 VAL A C 20
ATOM 24836 O O . VAL A 1 18 ? 0.034 2.925 -5.985 1.00 0.00 1885 VAL A O 20
ATOM 24849 N N . ALA A 1 19 ? 1.645 2.125 -7.324 1.00 0.00 1886 ALA A N 20
ATOM 24850 C CA . ALA A 1 19 ? 1.321 2.990 -8.460 1.00 0.00 1886 ALA A CA 20
ATOM 24851 C C . ALA A 1 19 ? -0.117 2.786 -9.008 1.00 0.00 1886 ALA A C 20
ATOM 24852 O O . ALA A 1 19 ? -0.651 3.675 -9.672 1.00 0.00 1886 ALA A O 20
ATOM 24859 N N . GLY A 1 20 ? -0.763 1.653 -8.702 1.00 0.00 1887 GLY A N 20
ATOM 24860 C CA . GLY A 1 20 ? -2.173 1.367 -8.996 1.00 0.00 1887 GLY A CA 20
ATOM 24861 C C . GLY A 1 20 ? -3.177 1.780 -7.901 1.00 0.00 1887 GLY A C 20
ATOM 24862 O O . GLY A 1 20 ? -4.383 1.622 -8.099 1.00 0.00 1887 GLY A O 20
ATOM 24866 N N . PHE A 1 21 ? -2.711 2.305 -6.759 1.00 0.00 1888 PHE A N 20
ATOM 24867 C CA . PHE A 1 21 ? -3.543 2.666 -5.595 1.00 0.00 1888 PHE A CA 20
ATOM 24868 C C . PHE A 1 21 ? -3.503 4.156 -5.227 1.00 0.00 1888 PHE A C 20
ATOM 24869 O O . PHE A 1 21 ? -4.389 4.617 -4.504 1.00 0.00 1888 PHE A O 20
ATOM 24886 N N . VAL A 1 22 ? -2.536 4.931 -5.734 1.00 0.00 1889 VAL A N 20
ATOM 24887 C CA . VAL A 1 22 ? -2.530 6.401 -5.606 1.00 0.00 1889 VAL A CA 20
ATOM 24888 C C . VAL A 1 22 ? -3.786 7.023 -6.270 1.00 0.00 1889 VAL A C 20
ATOM 24889 O O . VAL A 1 22 ? -4.010 6.803 -7.466 1.00 0.00 1889 VAL A O 20
ATOM 24902 N N . PRO A 1 23 ? -4.642 7.753 -5.523 1.00 0.00 1890 PRO A N 20
ATOM 24903 C CA . PRO A 1 23 ? -5.915 8.271 -6.045 1.00 0.00 1890 PRO A CA 20
ATOM 24904 C C . PRO A 1 23 ? -5.766 9.556 -6.874 1.00 0.00 1890 PRO A C 20
ATOM 24905 O O . PRO A 1 23 ? -6.573 9.812 -7.770 1.00 0.00 1890 PRO A O 20
ATOM 24916 N N . ASP A 1 24 ? -4.736 10.358 -6.598 1.00 0.00 1891 ASP A N 20
ATOM 24917 C CA . ASP A 1 24 ? -4.407 11.581 -7.346 1.00 0.00 1891 ASP A CA 20
ATOM 24918 C C . ASP A 1 24 ? -3.728 11.279 -8.698 1.00 0.00 1891 ASP A C 20
ATOM 24919 O O . ASP A 1 24 ? -3.228 10.178 -8.937 1.00 0.00 1891 ASP A O 20
ATOM 24928 N N . ALA A 1 25 ? -3.657 12.287 -9.578 1.00 0.00 1892 ALA A N 20
ATOM 24929 C CA . ALA A 1 25 ? -3.034 12.230 -10.915 1.00 0.00 1892 ALA A CA 20
ATOM 24930 C C . ALA A 1 25 ? -1.482 12.184 -10.887 1.00 0.00 1892 ALA A C 20
ATOM 24931 O O . ALA A 1 25 ? -0.803 12.790 -11.721 1.00 0.00 1892 ALA A O 20
ATOM 24938 N N . ALA A 1 26 ? -0.908 11.474 -9.912 1.00 0.00 1893 ALA A N 20
ATOM 24939 C CA . ALA A 1 26 ? 0.535 11.335 -9.690 1.00 0.00 1893 ALA A CA 20
ATOM 24940 C C . ALA A 1 26 ? 1.258 10.532 -10.796 1.00 0.00 1893 ALA A C 20
ATOM 24941 O O . ALA A 1 26 ? 2.451 10.734 -11.034 1.00 0.00 1893 ALA A O 20
ATOM 24948 N N . GLY A 1 27 ? 0.552 9.604 -11.456 1.00 0.00 1894 GLY A N 20
ATOM 24949 C CA . GLY A 1 27 ? 1.055 8.753 -12.548 1.00 0.00 1894 GLY A CA 20
ATOM 24950 C C . GLY A 1 27 ? 1.947 7.575 -12.102 1.00 0.00 1894 GLY A C 20
ATOM 24951 O O . GLY A 1 27 ? 1.924 6.510 -12.724 1.00 0.00 1894 GLY A O 20
ATOM 24955 N N . SER A 1 28 ? 2.684 7.736 -11.001 1.00 0.00 1895 SER A N 20
ATOM 24956 C CA . SER A 1 28 ? 3.509 6.712 -10.345 1.00 0.00 1895 SER A CA 20
ATOM 24957 C C . SER A 1 28 ? 3.756 7.072 -8.871 1.00 0.00 1895 SER A C 20
ATOM 24958 O O . SER A 1 28 ? 3.550 8.215 -8.453 1.00 0.00 1895 SER A O 20
ATOM 24966 N N . VAL A 1 29 ? 4.179 6.089 -8.075 1.00 0.00 1896 VAL A N 20
ATOM 24967 C CA . VAL A 1 29 ? 4.547 6.267 -6.661 1.00 0.00 1896 VAL A CA 20
ATOM 24968 C C . VAL A 1 29 ? 6.016 6.694 -6.504 1.00 0.00 1896 VAL A C 20
ATOM 24969 O O . VAL A 1 29 ? 6.912 6.159 -7.162 1.00 0.00 1896 VAL A O 20
ATOM 24982 N N . ASP A 1 30 ? 6.285 7.667 -5.628 1.00 0.00 1897 ASP A N 20
ATOM 24983 C CA . ASP A 1 30 ? 7.637 8.090 -5.228 1.00 0.00 1897 ASP A CA 20
ATOM 24984 C C . ASP A 1 30 ? 8.208 7.174 -4.118 1.00 0.00 1897 ASP A C 20
ATOM 24985 O O . ASP A 1 30 ? 7.522 6.955 -3.116 1.00 0.00 1897 ASP A O 20
ATOM 24994 N N . PRO A 1 31 ? 9.452 6.665 -4.231 1.00 0.00 1898 PRO A N 20
ATOM 24995 C CA . PRO A 1 31 ? 10.043 5.760 -3.237 1.00 0.00 1898 PRO A CA 20
ATOM 24996 C C . PRO A 1 31 ? 10.467 6.458 -1.928 1.00 0.00 1898 PRO A C 20
ATOM 24997 O O . PRO A 1 31 ? 10.567 5.804 -0.891 1.00 0.00 1898 PRO A O 20
ATOM 25008 N N . ASP A 1 32 ? 10.711 7.770 -1.952 1.00 0.00 1899 ASP A N 20
ATOM 25009 C CA . ASP A 1 32 ? 11.152 8.578 -0.798 1.00 0.00 1899 ASP A CA 20
ATOM 25010 C C . ASP A 1 32 ? 9.995 9.288 -0.050 1.00 0.00 1899 ASP A C 20
ATOM 25011 O O . ASP A 1 32 ? 10.237 10.132 0.821 1.00 0.00 1899 ASP A O 20
ATOM 25020 N N . ARG A 1 33 ? 8.738 8.943 -0.357 1.00 0.00 1900 ARG A N 20
ATOM 25021 C CA . ARG A 1 33 ? 7.505 9.454 0.287 1.00 0.00 1900 ARG A CA 20
ATOM 25022 C C . ARG A 1 33 ? 6.594 8.308 0.727 1.00 0.00 1900 ARG A C 20
ATOM 25023 O O . ARG A 1 33 ? 6.593 7.229 0.126 1.00 0.00 1900 ARG A O 20
ATOM 25044 N N . THR A 1 34 ? 5.832 8.526 1.795 1.00 0.00 1901 THR A N 20
ATOM 25045 C CA . THR A 1 34 ? 4.928 7.523 2.379 1.00 0.00 1901 THR A CA 20
ATOM 25046 C C . THR A 1 34 ? 3.644 7.370 1.572 1.00 0.00 1901 THR A C 20
ATOM 25047 O O . THR A 1 34 ? 3.276 8.226 0.766 1.00 0.00 1901 THR A O 20
ATOM 25058 N N . LEU A 1 35 ? 2.933 6.268 1.797 1.00 0.00 1902 LEU A N 20
ATOM 25059 C CA . LEU A 1 35 ? 1.628 6.021 1.181 1.00 0.00 1902 LEU A CA 20
ATOM 25060 C C . LEU A 1 35 ? 0.544 6.980 1.731 1.00 0.00 1902 LEU A C 20
ATOM 25061 O O . LEU A 1 35 ? -0.386 7.344 1.007 1.00 0.00 1902 LEU A O 20
ATOM 25077 N N . LEU A 1 36 ? 0.719 7.463 2.965 1.00 0.00 1903 LEU A N 20
ATOM 25078 C CA . LEU A 1 36 ? -0.036 8.571 3.547 1.00 0.00 1903 LEU A CA 20
ATOM 25079 C C . LEU A 1 36 ? 0.218 9.903 2.822 1.00 0.00 1903 LEU A C 20
ATOM 25080 O O . LEU A 1 36 ? -0.726 10.648 2.562 1.00 0.00 1903 LEU A O 20
ATOM 25096 N N . GLU A 1 37 ? 1.464 10.185 2.432 1.00 0.00 1904 GLU A N 20
ATOM 25097 C CA . GLU A 1 37 ? 1.834 11.358 1.613 1.00 0.00 1904 GLU A CA 20
ATOM 25098 C C . GLU A 1 37 ? 1.214 11.312 0.204 1.00 0.00 1904 GLU A C 20
ATOM 25099 O O . GLU A 1 37 ? 0.782 12.343 -0.316 1.00 0.00 1904 GLU A O 20
ATOM 25111 N N . HIS A 1 38 ? 1.102 10.120 -0.395 1.00 0.00 1905 HIS A N 20
ATOM 25112 C CA . HIS A 1 38 ? 0.368 9.900 -1.654 1.00 0.00 1905 HIS A CA 20
ATOM 25113 C C . HIS A 1 38 ? -1.162 10.024 -1.498 1.00 0.00 1905 HIS A C 20
ATOM 25114 O O . HIS A 1 38 ? -1.880 10.106 -2.497 1.00 0.00 1905 HIS A O 20
ATOM 25128 N N . GLY A 1 39 ? -1.673 10.062 -0.263 1.00 0.00 1906 GLY A N 20
ATOM 25129 C CA . GLY A 1 39 ? -3.064 10.387 0.062 1.00 0.00 1906 GLY A CA 20
ATOM 25130 C C . GLY A 1 39 ? -4.027 9.212 -0.119 1.00 0.00 1906 GLY A C 20
ATOM 25131 O O . GLY A 1 39 ? -5.231 9.419 -0.279 1.00 0.00 1906 GLY A O 20
ATOM 25135 N N . ILE A 1 40 ? -3.509 7.978 -0.119 1.00 0.00 1907 ILE A N 20
ATOM 25136 C CA . ILE A 1 40 ? -4.280 6.744 -0.310 1.00 0.00 1907 ILE A CA 20
ATOM 25137 C C . ILE A 1 40 ? -5.279 6.572 0.851 1.00 0.00 1907 ILE A C 20
ATOM 25138 O O . ILE A 1 40 ? -4.892 6.525 2.019 1.00 0.00 1907 ILE A O 20
ATOM 25154 N N . ASP A 1 41 ? -6.573 6.504 0.526 1.00 0.00 1908 ASP A N 20
ATOM 25155 C CA . ASP A 1 41 ? -7.666 6.334 1.500 1.00 0.00 1908 ASP A CA 20
ATOM 25156 C C . ASP A 1 41 ? -7.633 4.966 2.202 1.00 0.00 1908 ASP A C 20
ATOM 25157 O O . ASP A 1 41 ? -7.122 3.990 1.660 1.00 0.00 1908 ASP A O 20
ATOM 25166 N N . SER A 1 42 ? -8.237 4.858 3.386 1.00 0.00 1909 SER A N 20
ATOM 25167 C CA . SER A 1 42 ? -8.382 3.614 4.172 1.00 0.00 1909 SER A CA 20
ATOM 25168 C C . SER A 1 42 ? -8.931 2.437 3.356 1.00 0.00 1909 SER A C 20
ATOM 25169 O O . SER A 1 42 ? -8.409 1.322 3.414 1.00 0.00 1909 SER A O 20
ATOM 25176 N N . ILE A 1 43 ? -9.960 2.693 2.542 1.00 0.00 1910 ILE A N 20
ATOM 25177 C CA . ILE A 1 43 ? -10.567 1.713 1.630 1.00 0.00 1910 ILE A CA 20
ATOM 25178 C C . ILE A 1 43 ? -9.550 1.170 0.609 1.00 0.00 1910 ILE A C 20
ATOM 25179 O O . ILE A 1 43 ? -9.470 -0.042 0.397 1.00 0.00 1910 ILE A O 20
ATOM 25195 N N . ASN A 1 44 ? -8.730 2.041 0.011 1.00 0.00 1911 ASN A N 20
ATOM 25196 C CA . ASN A 1 44 ? -7.667 1.638 -0.917 1.00 0.00 1911 ASN A CA 20
ATOM 25197 C C . ASN A 1 44 ? -6.480 0.966 -0.199 1.00 0.00 1911 ASN A C 20
ATOM 25198 O O . ASN A 1 44 ? -5.938 -0.006 -0.724 1.00 0.00 1911 ASN A O 20
ATOM 25209 N N . LEU A 1 45 ? -6.120 1.397 1.015 1.00 0.00 1912 LEU A N 20
ATOM 25210 C CA . LEU A 1 45 ? -5.127 0.712 1.850 1.00 0.00 1912 LEU A CA 20
ATOM 25211 C C . LEU A 1 45 ? -5.591 -0.709 2.237 1.00 0.00 1912 LEU A C 20
ATOM 25212 O O . LEU A 1 45 ? -4.764 -1.617 2.263 1.00 0.00 1912 LEU A O 20
ATOM 25228 N N . MET A 1 46 ? -6.884 -0.937 2.509 1.00 0.00 1913 MET A N 20
ATOM 25229 C CA . MET A 1 46 ? -7.419 -2.277 2.800 1.00 0.00 1913 MET A CA 20
ATOM 25230 C C . MET A 1 46 ? -7.408 -3.205 1.570 1.00 0.00 1913 MET A C 20
ATOM 25231 O O . MET A 1 46 ? -7.191 -4.410 1.709 1.00 0.00 1913 MET A O 20
ATOM 25245 N N . ASN A 1 47 ? -7.580 -2.670 0.359 1.00 0.00 1914 ASN A N 20
ATOM 25246 C CA . ASN A 1 47 ? -7.404 -3.441 -0.882 1.00 0.00 1914 ASN A CA 20
ATOM 25247 C C . ASN A 1 47 ? -5.915 -3.730 -1.156 1.00 0.00 1914 ASN A C 20
ATOM 25248 O O . ASN A 1 47 ? -5.557 -4.859 -1.499 1.00 0.00 1914 ASN A O 20
ATOM 25259 N N . LEU A 1 48 ? -5.026 -2.756 -0.920 1.00 0.00 1915 LEU A N 20
ATOM 25260 C CA . LEU A 1 48 ? -3.570 -2.939 -0.984 1.00 0.00 1915 LEU A CA 20
ATOM 25261 C C . LEU A 1 48 ? -3.079 -3.988 0.029 1.00 0.00 1915 LEU A C 20
ATOM 25262 O O . LEU A 1 48 ? -2.231 -4.809 -0.317 1.00 0.00 1915 LEU A O 20
ATOM 25278 N N . ARG A 1 49 ? -3.638 -4.023 1.244 1.00 0.00 1916 ARG A N 20
ATOM 25279 C CA . ARG A 1 49 ? -3.365 -5.032 2.285 1.00 0.00 1916 ARG A CA 20
ATOM 25280 C C . ARG A 1 49 ? -3.656 -6.449 1.794 1.00 0.00 1916 ARG A C 20
ATOM 25281 O O . ARG A 1 49 ? -2.825 -7.337 1.991 1.00 0.00 1916 ARG A O 20
ATOM 25302 N N . PHE A 1 50 ? -4.793 -6.655 1.125 1.00 0.00 1917 PHE A N 20
ATOM 25303 C CA . PHE A 1 50 ? -5.169 -7.936 0.523 1.00 0.00 1917 PHE A CA 20
ATOM 25304 C C . PHE A 1 50 ? -4.228 -8.337 -0.623 1.00 0.00 1917 PHE A C 20
ATOM 25305 O O . PHE A 1 50 ? -3.740 -9.469 -0.646 1.00 0.00 1917 PHE A O 20
ATOM 25322 N N . GLU A 1 51 ? -3.898 -7.410 -1.530 1.00 0.00 1918 GLU A N 20
ATOM 25323 C CA . GLU A 1 51 ? -2.941 -7.671 -2.611 1.00 0.00 1918 GLU A CA 20
ATOM 25324 C C . GLU A 1 51 ? -1.525 -7.966 -2.086 1.00 0.00 1918 GLU A C 20
ATOM 25325 O O . GLU A 1 51 ? -0.872 -8.876 -2.590 1.00 0.00 1918 GLU A O 20
ATOM 25337 N N . ILE A 1 52 ? -1.059 -7.270 -1.040 1.00 0.00 1919 ILE A N 20
ATOM 25338 C CA . ILE A 1 52 ? 0.220 -7.560 -0.366 1.00 0.00 1919 ILE A CA 20
ATOM 25339 C C . ILE A 1 52 ? 0.208 -8.950 0.288 1.00 0.00 1919 ILE A C 20
ATOM 25340 O O . ILE A 1 52 ? 1.176 -9.705 0.154 1.00 0.00 1919 ILE A O 20
ATOM 25356 N N . THR A 1 53 ? -0.891 -9.329 0.945 1.00 0.00 1920 THR A N 20
ATOM 25357 C CA . THR A 1 53 ? -1.073 -10.667 1.533 1.00 0.00 1920 THR A CA 20
ATOM 25358 C C . THR A 1 53 ? -0.967 -11.764 0.462 1.00 0.00 1920 THR A C 20
ATOM 25359 O O . THR A 1 53 ? -0.307 -12.773 0.688 1.00 0.00 1920 THR A O 20
ATOM 25370 N N . GLU A 1 54 ? -1.558 -11.555 -0.717 1.00 0.00 1921 GLU A N 20
ATOM 25371 C CA . GLU A 1 54 ? -1.491 -12.499 -1.844 1.00 0.00 1921 GLU A CA 20
ATOM 25372 C C . GLU A 1 54 ? -0.111 -12.532 -2.537 1.00 0.00 1921 GLU A C 20
ATOM 25373 O O . GLU A 1 54 ? 0.376 -13.610 -2.898 1.00 0.00 1921 GLU A O 20
ATOM 25385 N N . ARG A 1 55 ? 0.537 -11.372 -2.738 1.00 0.00 1922 ARG A N 20
ATOM 25386 C CA . ARG A 1 55 ? 1.797 -11.223 -3.505 1.00 0.00 1922 ARG A CA 20
ATOM 25387 C C . ARG A 1 55 ? 3.070 -11.516 -2.700 1.00 0.00 1922 ARG A C 20
ATOM 25388 O O . ARG A 1 55 ? 4.081 -11.907 -3.293 1.00 0.00 1922 ARG A O 20
ATOM 25409 N N . PHE A 1 56 ? 3.046 -11.348 -1.372 1.00 0.00 1923 PHE A N 20
ATOM 25410 C CA . PHE A 1 56 ? 4.231 -11.469 -0.502 1.00 0.00 1923 PHE A CA 20
ATOM 25411 C C . PHE A 1 56 ? 4.024 -12.379 0.724 1.00 0.00 1923 PHE A C 20
ATOM 25412 O O . PHE A 1 56 ? 4.998 -12.747 1.383 1.00 0.00 1923 PHE A O 20
ATOM 25429 N N . GLY A 1 57 ? 2.788 -12.763 1.053 1.00 0.00 1924 GLY A N 20
ATOM 25430 C CA . GLY A 1 57 ? 2.483 -13.706 2.142 1.00 0.00 1924 GLY A CA 20
ATOM 25431 C C . GLY A 1 57 ? 2.550 -13.104 3.552 1.00 0.00 1924 GLY A C 20
ATOM 25432 O O . GLY A 1 57 ? 2.759 -13.838 4.521 1.00 0.00 1924 GLY A O 20
ATOM 25436 N N . ARG A 1 58 ? 2.418 -11.770 3.668 1.00 0.00 1925 ARG A N 20
ATOM 25437 C CA . ARG A 1 58 ? 2.604 -11.017 4.923 1.00 0.00 1925 ARG A CA 20
ATOM 25438 C C . ARG A 1 58 ? 1.569 -9.896 5.082 1.00 0.00 1925 ARG A C 20
ATOM 25439 O O . ARG A 1 58 ? 1.745 -8.793 4.566 1.00 0.00 1925 ARG A O 20
ATOM 25460 N N . THR A 1 59 ? 0.500 -10.171 5.823 1.00 0.00 1926 THR A N 20
ATOM 25461 C CA . THR A 1 59 ? -0.519 -9.170 6.189 1.00 0.00 1926 THR A CA 20
ATOM 25462 C C . THR A 1 59 ? 0.058 -8.150 7.182 1.00 0.00 1926 THR A C 20
ATOM 25463 O O . THR A 1 59 ? 0.552 -8.533 8.245 1.00 0.00 1926 THR A O 20
ATOM 25474 N N . LEU A 1 60 ? -0.014 -6.856 6.857 1.00 0.00 1927 LEU A N 20
ATOM 25475 C CA . LEU A 1 60 ? 0.413 -5.748 7.717 1.00 0.00 1927 LEU A CA 20
ATOM 25476 C C . LEU A 1 60 ? -0.795 -4.923 8.216 1.00 0.00 1927 LEU A C 20
ATOM 25477 O O . LEU A 1 60 ? -1.834 -4.903 7.550 1.00 0.00 1927 LEU A O 20
ATOM 25493 N N . PRO A 1 61 ? -0.691 -4.239 9.370 1.00 0.00 1928 PRO A N 20
ATOM 25494 C CA . PRO A 1 61 ? -1.722 -3.326 9.864 1.00 0.00 1928 PRO A CA 20
ATOM 25495 C C . PRO A 1 61 ? -1.814 -2.041 9.017 1.00 0.00 1928 PRO A C 20
ATOM 25496 O O . PRO A 1 61 ? -0.819 -1.552 8.477 1.00 0.00 1928 PRO A O 20
ATOM 25507 N N . LEU A 1 62 ? -3.009 -1.449 8.927 1.00 0.00 1929 LEU A N 20
ATOM 25508 C CA . LEU A 1 62 ? -3.283 -0.265 8.090 1.00 0.00 1929 LEU A CA 20
ATOM 25509 C C . LEU A 1 62 ? -2.457 0.972 8.492 1.00 0.00 1929 LEU A C 20
ATOM 25510 O O . LEU A 1 62 ? -2.067 1.750 7.619 1.00 0.00 1929 LEU A O 20
ATOM 25526 N N . GLN A 1 63 ? -2.161 1.138 9.787 1.00 0.00 1930 GLN A N 20
ATOM 25527 C CA . GLN A 1 63 ? -1.330 2.241 10.288 1.00 0.00 1930 GLN A CA 20
ATOM 25528 C C . GLN A 1 63 ? 0.125 2.140 9.794 1.00 0.00 1930 GLN A C 20
ATOM 25529 O O . GLN A 1 63 ? 0.723 3.155 9.444 1.00 0.00 1930 GLN A O 20
ATOM 25543 N N . LEU A 1 64 ? 0.686 0.928 9.726 1.00 0.00 1931 LEU A N 20
ATOM 25544 C CA . LEU A 1 64 ? 2.015 0.694 9.149 1.00 0.00 1931 LEU A CA 20
ATOM 25545 C C . LEU A 1 64 ? 1.990 0.878 7.625 1.00 0.00 1931 LEU A C 20
ATOM 25546 O O . LEU A 1 64 ? 2.901 1.488 7.066 1.00 0.00 1931 LEU A O 20
ATOM 25562 N N . LEU A 1 65 ? 0.934 0.394 6.957 1.00 0.00 1932 LEU A N 20
ATOM 25563 C CA . LEU A 1 65 ? 0.765 0.533 5.503 1.00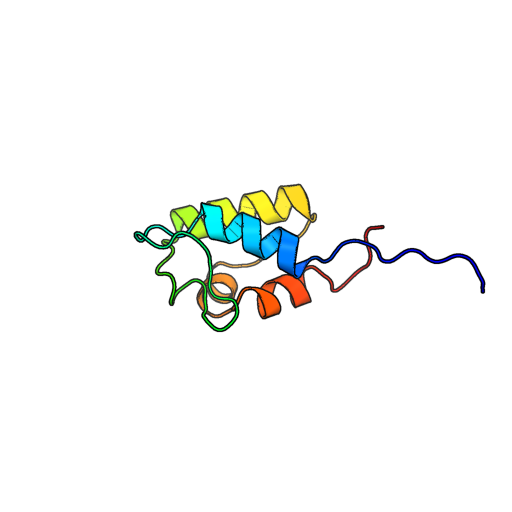 0.00 1932 LEU A CA 20
ATOM 25564 C C . LEU A 1 65 ? 0.694 2.000 5.051 1.00 0.00 1932 LEU A C 20
ATOM 25565 O O . LEU A 1 65 ? 1.254 2.316 4.004 1.00 0.00 1932 LEU A O 20
ATOM 25581 N N . SER A 1 66 ? 0.069 2.906 5.817 1.00 0.00 1933 SER A N 20
ATOM 25582 C CA . SER A 1 66 ? 0.055 4.345 5.505 1.00 0.00 1933 SER A CA 20
ATOM 25583 C C . SER A 1 66 ? 1.394 5.030 5.822 1.00 0.00 1933 SER A C 20
ATOM 25584 O O . SER A 1 66 ? 1.932 5.752 4.978 1.00 0.00 1933 SER A O 20
ATOM 25592 N N . GLU A 1 67 ? 1.955 4.831 7.017 1.00 0.00 1934 GLU A N 20
ATOM 25593 C CA . GLU A 1 67 ? 3.103 5.617 7.513 1.00 0.00 1934 GLU A CA 20
ATOM 25594 C C . GLU A 1 67 ? 4.477 5.162 6.973 1.00 0.00 1934 GLU A C 20
ATOM 25595 O O . GLU A 1 67 ? 5.480 5.852 7.169 1.00 0.00 1934 GLU A O 20
ATOM 25607 N N . SER A 1 68 ? 4.544 4.012 6.298 1.00 0.00 1935 SER A N 20
ATOM 25608 C CA . SER A 1 68 ? 5.740 3.512 5.603 1.00 0.00 1935 SER A CA 20
ATOM 25609 C C . SER A 1 68 ? 5.878 4.089 4.191 1.00 0.00 1935 SER A C 20
ATOM 25610 O O . SER A 1 68 ? 4.899 4.516 3.575 1.00 0.00 1935 SER A O 20
ATOM 25618 N N . THR A 1 69 ? 7.099 4.062 3.657 1.00 0.00 1936 THR A N 20
ATOM 25619 C CA . THR A 1 69 ? 7.405 4.237 2.227 1.00 0.00 1936 THR A CA 20
ATOM 25620 C C . THR A 1 69 ? 7.407 2.891 1.487 1.00 0.00 1936 THR A C 20
ATOM 25621 O O . THR A 1 69 ? 7.401 1.820 2.101 1.00 0.00 1936 THR A O 20
ATOM 25632 N N . VAL A 1 70 ? 7.455 2.929 0.154 1.00 0.00 1937 VAL A N 20
ATOM 25633 C CA . VAL A 1 70 ? 7.558 1.744 -0.722 1.00 0.00 1937 VAL A CA 20
ATOM 25634 C C . VAL A 1 70 ? 8.722 0.794 -0.342 1.00 0.00 1937 VAL A C 20
ATOM 25635 O O . VAL A 1 70 ? 8.447 -0.378 -0.067 1.00 0.00 1937 VAL A O 20
ATOM 25648 N N . PRO A 1 71 ? 9.996 1.237 -0.253 1.00 0.00 1938 PRO A N 20
ATOM 25649 C CA . PRO A 1 71 ? 11.096 0.362 0.156 1.00 0.00 1938 PRO A CA 20
ATOM 25650 C C . PRO A 1 71 ? 11.003 -0.098 1.624 1.00 0.00 1938 PRO A C 20
ATOM 25651 O O . PRO A 1 71 ? 11.434 -1.209 1.929 1.00 0.00 1938 PRO A O 20
ATOM 25662 N N . VAL A 1 72 ? 10.401 0.687 2.527 1.00 0.00 1939 VAL A N 20
ATOM 25663 C CA . VAL A 1 72 ? 10.166 0.255 3.922 1.00 0.00 1939 VAL A CA 20
ATOM 25664 C C . VAL A 1 72 ? 9.157 -0.895 3.994 1.00 0.00 1939 VAL A C 20
ATOM 25665 O O . VAL A 1 72 ? 9.409 -1.873 4.694 1.00 0.00 1939 VAL A O 20
ATOM 25678 N N . LEU A 1 73 ? 8.061 -0.851 3.227 1.00 0.00 1940 LEU A N 20
ATOM 25679 C CA . LEU A 1 73 ? 7.136 -1.989 3.123 1.00 0.00 1940 LEU A CA 20
ATOM 25680 C C . LEU A 1 73 ? 7.822 -3.222 2.514 1.00 0.00 1940 LEU A C 20
ATOM 25681 O O . LEU A 1 73 ? 7.717 -4.322 3.067 1.00 0.00 1940 LEU A O 20
ATOM 25697 N N . ALA A 1 74 ? 8.590 -3.053 1.434 1.00 0.00 1941 ALA A N 20
ATOM 25698 C CA . ALA A 1 74 ? 9.335 -4.147 0.818 1.00 0.00 1941 ALA A CA 20
ATOM 25699 C C . ALA A 1 74 ? 10.331 -4.823 1.791 1.00 0.00 1941 ALA A C 20
ATOM 25700 O O . ALA A 1 74 ? 10.451 -6.051 1.784 1.00 0.00 1941 ALA A O 20
ATOM 25707 N N . ALA A 1 75 ? 10.974 -4.048 2.673 1.00 0.00 1942 ALA A N 20
ATOM 25708 C CA . ALA A 1 75 ? 11.878 -4.554 3.715 1.00 0.00 1942 ALA A CA 20
ATOM 25709 C C . ALA A 1 75 ? 11.171 -5.361 4.828 1.00 0.00 1942 ALA A C 20
ATOM 25710 O O . ALA A 1 75 ? 11.813 -6.200 5.464 1.00 0.00 1942 ALA A O 20
ATOM 25717 N N . HIS A 1 76 ? 9.872 -5.147 5.070 1.00 0.00 1943 HIS A N 20
ATOM 25718 C CA . HIS A 1 76 ? 9.057 -6.020 5.930 1.00 0.00 1943 HIS A CA 20
ATOM 25719 C C . HIS A 1 76 ? 8.633 -7.301 5.204 1.00 0.00 1943 HIS A C 20
ATOM 25720 O O . HIS A 1 76 ? 8.796 -8.401 5.727 1.00 0.00 1943 HIS A O 20
ATOM 25734 N N . LEU A 1 77 ? 8.103 -7.165 3.985 1.00 0.00 1944 LEU A N 20
ATOM 25735 C CA . LEU A 1 77 ? 7.563 -8.251 3.151 1.00 0.00 1944 LEU A CA 20
ATOM 25736 C C . LEU A 1 77 ? 8.612 -9.298 2.739 1.00 0.00 1944 LEU A C 20
ATOM 25737 O O . LEU A 1 77 ? 8.283 -10.479 2.619 1.00 0.00 1944 LEU A O 20
ATOM 25753 N N . SER A 1 78 ? 9.872 -8.895 2.546 1.00 0.00 1945 SER A N 20
ATOM 25754 C CA . SER A 1 78 ? 10.950 -9.795 2.112 1.00 0.00 1945 SER A CA 20
ATOM 25755 C C . SER A 1 78 ? 11.258 -10.924 3.112 1.00 0.00 1945 SER A C 20
ATOM 25756 O O . SER A 1 78 ? 11.718 -11.996 2.713 1.00 0.00 1945 SER A O 20
ATOM 25764 N N . ALA A 1 79 ? 10.917 -10.744 4.392 1.00 0.00 1946 ALA A N 20
ATOM 25765 C CA . ALA A 1 79 ? 11.113 -11.720 5.465 1.00 0.00 1946 ALA A CA 20
ATOM 25766 C C . ALA A 1 79 ? 10.236 -12.990 5.381 1.00 0.00 1946 ALA A C 20
ATOM 25767 O O . ALA A 1 79 ? 10.430 -13.945 6.133 1.00 0.00 1946 ALA A O 20
ATOM 25774 N N . ASP A 1 80 ? 9.309 -13.015 4.428 1.00 0.00 1947 ASP A N 20
ATOM 25775 C CA . ASP A 1 80 ? 8.466 -14.164 4.053 1.00 0.00 1947 ASP A CA 20
ATOM 25776 C C . ASP A 1 80 ? 8.713 -14.672 2.615 1.00 0.00 1947 ASP A C 20
ATOM 25777 O O . ASP A 1 80 ? 8.005 -15.566 2.137 1.00 0.00 1947 ASP A O 20
ATOM 25786 N N . ARG A 1 81 ? 9.756 -14.161 1.943 1.00 0.00 1948 ARG A N 20
ATOM 25787 C CA . ARG A 1 81 ? 10.207 -14.559 0.588 1.00 0.00 1948 ARG A CA 20
ATOM 25788 C C . ARG A 1 81 ? 11.681 -14.991 0.511 1.00 0.00 1948 ARG A C 20
ATOM 25789 O O . ARG A 1 81 ? 12.038 -15.728 -0.408 1.00 0.00 1948 ARG A O 20
ATOM 25810 N N . ALA A 1 82 ? 12.521 -14.598 1.474 1.00 0.00 1949 ALA A N 20
ATOM 25811 C CA . ALA A 1 82 ? 13.963 -14.883 1.549 1.00 0.00 1949 ALA A CA 20
ATOM 25812 C C . ALA A 1 82 ? 14.318 -16.343 1.955 1.00 0.00 1949 ALA A C 20
ATOM 25813 O O . ALA A 1 82 ? 15.175 -16.575 2.815 1.00 0.00 1949 ALA A O 20
ATOM 25820 N N . HIS A 1 83 ? 13.638 -17.335 1.370 1.00 0.00 1950 HIS A N 20
ATOM 25821 C CA . HIS A 1 83 ? 13.850 -18.776 1.596 1.00 0.00 1950 HIS A CA 20
ATOM 25822 C C . HIS A 1 83 ? 15.136 -19.312 0.932 1.00 0.00 1950 HIS A C 20
ATOM 25823 O O . HIS A 1 83 ? 15.417 -18.953 -0.239 1.00 0.00 1950 HIS A O 20
#

Sequence (83 aa):
GPGSMYGEAVTEQLSRLVAGFVPDAAGSVDPDRTLLEHGIDSINLMNLRFEITERFGRTLPLQLLSESTVPVLAAHLSADRAHGPGSMYGEAVTEQLSRLVAGFVPDAAGSVDPDRTLLEHGIDSINLMNLRFEITERFGRTLPLQLLSESTVPVLAAHLSADRAHGPGSMYGEAVTEQLSRLVAGFVPDAAGSVDPDRTLLEHGIDSINLMNLRFEITERFGRTLPLQLLSESTVPVLAAHLSADRAHGPGSMYGEAVTEQLSRLVAGFVPDAAGSVDPDRTLLEHGIDSINLMNLRFEITERFGRTLPLQLLSESTVPVLAAHLSADRAHGPGSMYGEAVTEQLSRLVAGFVPDAAGSVDPDRTLLEHGIDSINLMNLRFEITERFGRTLPLQLLSESTVPVLAAHLSADRAHGPGSMYGEAVTEQLSRLVAGFVPDAAGSVDPDRTLLEHGIDSINLMNLRFEITERFGRTLPLQLLSESTVPVLAAHLSADRAHGPGSMYGEAVTEQLSRLVAGFVPDAAGSVDPDRTLLEHGIDSINLMNLRFEITERFGRTLPLQLLSESTVPVLAAHLSADRAHGPGSMYGEAVTEQLSRLVAGFVPDAAGSVDPDRTLLEHGIDSINLMNLRFEITERFGRTLPLQLLSESTVPVLAAHLSADRAHGPGSMYGEAVTEQLSRLVAGFVPDAAGSVDPDRTLLEHGIDSINLMNLRFEITERFGRTLPLQLLSESTVPVLAAHLSADRAHGPGSMYGEAVTEQLSRLVAGFVPDAAGSVDPDRTLLEHGIDSINLMNLRFEITERFGRTLPLQLLSESTVPVLAAHLSADRAHGPGSMYGEAVTEQLSRLVAGFVPDAAGSVDPDRTLLEHGIDSINLMNLRFEITERFGRTLPLQLLSESTVPVLAAHLSADRAHGPGSMYGEAVTEQLSRLVAGFVPDAAGSVDPDRTLLEHGIDSINLMNLRFEITERFGRTLPLQLLSESTVPVLAAHLSADRAHGPGSMYGEAVTEQLSRLVAGFVPDAAGSVDPDRTLLEHGIDSINLMNLRFEITERFGRTLPLQLLSESTVPVLAAHLSADRAHGPGSMYGEAVTEQLSRLVAGFVPDAAGSVDPDRTLLEHGIDSINLMNLRFEITERFGRTLPLQLLSESTVPVLAAHLSADRAHGPGSMYGEAVTEQLSRLVAGFVPDAAGSVDPDRTLLEHGIDSINLMNLRFEITERFGRTLPLQLLSESTVPVLAAHLSADRAHGPGSMYGEAVTEQLSRLVAGFVPDAAGSVDPDRTLLEHGIDSINLMNLRFEITERFGRTLPLQLLSESTVPVLAAHLSADRAHGPGSMYGEAVTEQLSRLVAGFVPDAAGSVDPDRTLLEHGIDSINLMNLRFEITERFGRTLPLQLLSESTVPVLAAHLSADRAHGPGSMYGEAVTEQLSRLVAGFVPDAAGSVDPDRTLLEHGIDSINLMNLRFEITERFGRTLPLQLLSESTVPVLAAHLSADRAHGPGSMYGEAVTEQLSRLVAGFVPDAAGSVDPDRTLLEHGIDSINLMNLRFEITERFGRTLPLQLLSESTVPVLAAHLSADRAHGPGSMYGEAVTEQLSRLVAGFVPDAAGSVDPDRTLLEHGIDSINLMNLRFEITERFGRTLPLQLLSESTVPVLAAHLSADRAH